Protein 5K12 (pdb70)

Foldseek 3Di:
DWFPDKDWDWDWDQAPVRDIDIKIKMKTWRDPVQPAAEEAEAEEQPDDRVVQRVQQCLQQLLCLLLVLRHHGMYMYINHDVVVGDVVVVLVVLLVVLVVCVVVQNWDLGHYAYEYDPRGAQVSVVSSLCSCCVPVNVPPLLSLLRYARHDVVSQYAPPLVCQLVLQLVLLVVLVVSQSRCSNVQVSSVSSVSSVVVHAPCPVPLVVVVVVVQVVLVVVCVVVCVPPPDDCPDPSNDDDDVVVCCSVVPDRNVVSSVSSSVSSNVSNVQLVVLCVPVVDDPPSPVSSSVSSVVSD/DWFPDKDWDWDWDQAPVRDIDIKIKMKTWRDPVQPAAEEAEAEEQPDDRVVQRVQQCLQQLLCLLLVLRHHGMYMYINHDVVVGDVVVVLVVLLVVLVVCVVVQNWDLGHYAYEYDPRGAQVSVVSSLCSCCVPVNVPPLLSLLRYARHDVVSQYAPPLVCQLVLQLVLLVVLVVSQSRCSNVQVSSVSSVSSVVVHAPCPVPLVVVVVVVQVVLVVVCVVVCVPPPDDCPDPSNDDDDVVVCCSVVPDRNVVSSVSSSVSSNVSNVQLVVLCVPVVDDPPSPVSSSVSSVVSD/DWFPDKDWDWDWDQAPVRDIDIKIKMKTWRDPVQPAAEEAEAEEQPDDRVVQRVQQCLQQLLCLLLVLRHHGMYMYINHDVVVGDVVVVLVVLLVVLVVCVVVQNWDLGHYAYEYDPRGAQVSVVSSLCSCCVPVNVPPLLSLLRYARHDVVSQYAPPLVCQLVLQLVLLVVLVVSQSRCSNVQVSSVSSVSSVVVHAPCPVPLVVVVVVVQVVLVVVCVVVCVPPPDDCPDPSNDDDDVVVCCSVVPDRNVVSSVSSSVSSNVSNVQLVVLCVPVVDDPPSPVSSSVSSVVSD/DWFPDKDWDWDWDQAPVRDIDIKIKMKTWRDPVQPAAEEAEAEEQPDDRVVQRVQQCLQQLLCLLLVLRHHGMYMYINHDVVVGDVVVVLVVLLVVLVVCVVVQNWDLGHYAYEYDPRGAQVSVVSSLCSCCVPVNVPPLLSLLRYARHDVVSQYAPPLVCQLVLQLVLLVVLVVSQSRCSNVQVSSVSSVSSVVVHAPCPVPLVVVVVVVQVVLVVVCVVVCVPPPDDCPDPSNDDDDVVVCCSVVPDRNVVSSVSSSVSSNVSNVQLVVLCVPVVDDPPSPVSSSVSSVVSD/DWFPDKDWDWDWDQAPVRDIDIKIKMKTWRDPVQPAAEEAEAEEQPDDRVVQRVQQCLQQLLCLLLVLRHHGMYMYINHDVVVGDVVVVLVVLLVVLVVCVVVQNWDLGHYAYEYDPRGAQVSVVSSLCSCCVPVNVPPLLSLLRYARHDVVSQYAPPLVCQLVLQLVLLVVLVVSQSRCSNVQVSSVSSVSSVVVHAPCPVPLVVVVVVVQVVLVVVCVVVCVPPPDDCPDPSNDDDDVVVCCSVVPDRNVVSSVSSSVSSNVSNVQLVVLCVPVVDDPPSPVSSSVSSVVSD/DWFPDKDWDWDWDQAPVRDIDIKIKMKTWRDPVQPAAEEAEAEEQPDDRVVQRVQQCLQQLLCLLLVLRHHGMYMYINHDVVVGDVVVVLVVLLVVLVVCVVVQNWDLGHYAYEYDPRGAQVSVVSSLCSCCVPVNVPPLLSLLRYARHDVVSQYAPPLVCQLVLQLVLLVVLVVSQSRCSNVQVSSVSSVSSVVVHAPCPVPLVVVVVVVQVVLVVVCVVVCVPPPDDCPDPSNDDDDVVVCCSVVPDRNVVSSVSSSVSSNVSNVQLVVLCVPVVDDPPSPVSSSVSSVVSD

Structure (mmCIF, N/CA/C/O backbone):
data_5K12
#
_entry.id   5K12
#
_cell.length_a   1
_cell.length_b   1
_cell.length_c   1
_cell.angle_alpha   90.00
_cell.angle_beta   90.00
_cell.angle_gamma   90.00
#
_symmetry.space_group_name_H-M   'P 1'
#
loop_
_entity.id
_entity.type
_entity.pdbx_description
1 polymer 'Glutamate dehydrogenase 1, mitochondrial'
2 water water
#
loop_
_atom_site.group_PDB
_atom_site.id
_atom_site.type_symbol
_atom_site.label_atom_id
_atom_site.label_alt_id
_atom_site.label_comp_id
_atom_site.label_asym_id
_atom_site.label_entity_id
_atom_site.label_seq_id
_atom_site.pdbx_PDB_ins_code
_atom_site.Cartn_x
_atom_site.Cartn_y
_atom_site.Cartn_z
_atom_site.occupancy
_atom_site.B_iso_or_equiv
_atom_site.auth_seq_id
_atom_site.auth_comp_id
_atom_site.auth_asym_id
_atom_site.auth_atom_id
_atom_site.pdbx_PDB_model_num
ATOM 1 N N . LYS A 1 110 ? 78.089 104.312 62.381 1.00 2.00 53 LYS A N 1
ATOM 2 C CA . LYS A 1 110 ? 79.369 104.995 62.243 1.00 21.47 53 LYS A CA 1
ATOM 3 C C . LYS A 1 110 ? 80.455 104.545 63.250 1.00 36.76 53 LYS A C 1
ATOM 4 O O . LYS A 1 110 ? 81.622 104.446 62.874 1.00 19.95 53 LYS A O 1
ATOM 10 N N . PRO A 1 111 ? 80.103 104.288 64.530 1.00 45.81 54 PRO A N 1
ATOM 11 C CA . PRO A 1 111 ? 81.102 103.702 65.437 1.00 46.06 54 PRO A CA 1
ATOM 12 C C . PRO A 1 111 ? 81.015 102.187 65.495 1.00 49.98 54 PRO A C 1
ATOM 13 O O . PRO A 1 111 ? 80.148 101.583 64.860 1.00 70.25 54 PRO A O 1
ATOM 17 N N . CYS A 1 112 ? 81.888 101.556 66.265 1.00 40.24 55 CYS A N 1
ATOM 18 C CA . CYS A 1 112 ? 81.921 100.104 66.323 1.00 27.50 55 CYS A CA 1
ATOM 19 C C . CYS A 1 112 ? 81.015 99.628 67.443 1.00 8.10 55 CYS A C 1
ATOM 20 O O . CYS A 1 112 ? 81.023 100.186 68.540 1.00 47.77 55 CYS A O 1
ATOM 23 N N . ASN A 1 113 ? 80.202 98.621 67.140 1.00 23.72 56 ASN A N 1
ATOM 24 C CA . ASN A 1 113 ? 79.310 98.057 68.141 1.00 30.18 56 ASN A CA 1
ATOM 25 C C . ASN A 1 113 ? 80.088 97.468 69.318 1.00 18.75 56 ASN A C 1
ATOM 26 O O . ASN A 1 113 ? 79.699 97.654 70.474 1.00 38.79 56 ASN A O 1
ATOM 31 N N . HIS A 1 114 ? 81.188 96.761 69.041 1.00 21.40 57 HIS A N 1
ATOM 32 C CA . HIS A 1 114 ? 81.941 96.023 70.048 1.00 27.66 57 HIS A CA 1
ATOM 33 C C . HIS A 1 114 ? 83.432 96.133 69.770 1.00 38.73 57 HIS A C 1
ATOM 34 O O . HIS A 1 114 ? 83.872 95.829 68.661 1.00 7.69 57 HIS A O 1
ATOM 41 N N . VAL A 1 115 ? 84.214 96.515 70.780 1.00 28.96 58 VAL A N 1
ATOM 42 C CA . VAL A 1 115 ? 85.672 96.502 70.693 1.00 25.89 58 VAL A CA 1
ATOM 43 C C . VAL A 1 115 ? 86.238 95.765 71.900 1.00 29.32 58 VAL A C 1
ATOM 44 O O . VAL A 1 115 ? 86.072 96.217 73.035 1.00 25.53 58 VAL A O 1
ATOM 48 N N . LEU A 1 116 ? 86.948 94.664 71.654 1.00 18.95 59 LEU A N 1
ATOM 49 C CA . LEU A 1 116 ? 87.515 93.831 72.708 1.00 34.50 59 LEU A CA 1
ATOM 50 C C . LEU A 1 116 ? 89.011 94.086 72.825 1.00 30.11 59 LEU A C 1
ATOM 51 O O . LEU A 1 116 ? 89.783 93.678 71.956 1.00 19.72 59 LEU A O 1
ATOM 56 N N . SER A 1 117 ? 89.426 94.725 73.912 1.00 4.92 60 SER A N 1
ATOM 57 C CA . SER A 1 117 ? 90.837 94.878 74.221 1.00 31.37 60 SER A CA 1
ATOM 58 C C . SER A 1 117 ? 91.295 93.744 75.126 1.00 32.91 60 SER A C 1
ATOM 59 O O . SER A 1 117 ? 90.580 93.347 76.044 1.00 9.14 60 SER A O 1
ATOM 62 N N . LEU A 1 118 ? 92.488 93.212 74.854 1.00 11.17 61 LEU A N 1
ATOM 63 C CA . LEU A 1 118 ? 92.977 92.036 75.558 1.00 15.02 61 LEU A CA 1
ATOM 64 C C . LEU A 1 118 ? 94.411 92.209 76.022 1.00 5.23 61 LEU A C 1
ATOM 65 O O . LEU A 1 118 ? 95.176 92.987 75.456 1.00 41.59 61 LEU A O 1
ATOM 70 N N . SER A 1 119 ? 94.753 91.465 77.069 1.00 36.70 62 SER A N 1
ATOM 71 C CA . SER A 1 119 ? 96.125 91.230 77.487 1.00 47.99 62 SER A CA 1
ATOM 72 C C . SER A 1 119 ? 96.238 89.786 77.943 1.00 48.37 62 SER A C 1
ATOM 73 O O . SER A 1 119 ? 95.439 89.336 78.767 1.00 46.67 62 SER A O 1
ATOM 76 N N . PHE A 1 120 ? 97.213 89.056 77.401 1.00 27.69 63 PHE A N 1
ATOM 77 C CA . PHE A 1 120 ? 97.436 87.685 77.823 1.00 21.65 63 PHE A CA 1
ATOM 78 C C . PHE A 1 120 ? 98.921 87.354 77.925 1.00 31.47 63 PHE A C 1
ATOM 79 O O . PHE A 1 120 ? 99.721 87.790 77.088 1.00 61.88 63 PHE A O 1
ATOM 87 N N . PRO A 1 121 ? 99.313 86.592 78.941 1.00 3.75 64 PRO A N 1
ATOM 88 C CA . PRO A 1 121 ? 100.733 86.277 79.135 1.00 20.02 64 PRO A CA 1
ATOM 89 C C . PRO A 1 121 ? 101.210 85.136 78.246 1.00 12.10 64 PRO A C 1
ATOM 90 O O . PRO A 1 121 ? 100.483 84.178 77.977 1.00 6.85 64 PRO A O 1
ATOM 94 N N . ILE A 1 122 ? 102.460 85.233 77.808 1.00 26.06 65 ILE A N 1
ATOM 95 C CA . ILE A 1 122 ? 103.137 84.134 77.140 1.00 18.33 65 ILE A CA 1
ATOM 96 C C . ILE A 1 122 ? 104.499 83.934 77.777 1.00 47.07 65 ILE A C 1
ATOM 97 O O . ILE A 1 122 ? 105.146 84.882 78.231 1.00 47.35 65 ILE A O 1
ATOM 102 N N . ARG A 1 123 ? 104.946 82.687 77.766 1.00 47.30 66 ARG A N 1
ATOM 103 C CA . ARG A 1 123 ? 106.325 82.374 78.099 1.00 59.11 66 ARG A CA 1
ATOM 104 C C . ARG A 1 123 ? 107.187 82.585 76.869 1.00 55.75 66 ARG A C 1
ATOM 105 O O . ARG A 1 123 ? 107.025 81.876 75.873 1.00 44.73 66 ARG A O 1
ATOM 113 N N . ARG A 1 124 ? 108.118 83.533 76.940 1.00 53.92 67 ARG A N 1
ATOM 114 C CA . ARG A 1 124 ? 109.053 83.672 75.841 1.00 38.84 67 ARG A CA 1
ATOM 115 C C . ARG A 1 124 ? 109.949 82.445 75.751 1.00 34.72 67 ARG A C 1
ATOM 116 O O . ARG A 1 124 ? 110.098 81.660 76.693 1.00 28.59 67 ARG A O 1
ATOM 124 N N . ASP A 1 125 ? 110.549 82.297 74.582 1.00 38.89 68 ASP A N 1
ATOM 125 C CA . ASP A 1 125 ? 111.183 81.060 74.172 1.00 57.82 68 ASP A CA 1
ATOM 126 C C . ASP A 1 125 ? 112.498 80.821 74.902 1.00 55.73 68 ASP A C 1
ATOM 127 O O . ASP A 1 125 ? 113.006 79.697 74.899 1.00 44.63 68 ASP A O 1
ATOM 132 N N . ASP A 1 126 ? 113.074 81.867 75.488 1.00 75.26 69 ASP A N 1
ATOM 133 C CA . ASP A 1 126 ? 114.197 81.773 76.407 1.00 76.01 69 ASP A CA 1
ATOM 134 C C . ASP A 1 126 ? 113.764 81.791 77.872 1.00 66.03 69 ASP A C 1
ATOM 135 O O . ASP A 1 126 ? 114.614 81.931 78.758 1.00 77.74 69 ASP A O 1
ATOM 140 N N . GLY A 1 127 ? 112.464 81.724 78.139 1.00 58.19 70 GLY A N 1
ATOM 141 C CA . GLY A 1 127 ? 111.944 81.647 79.486 1.00 31.92 70 GLY A CA 1
ATOM 142 C C . GLY A 1 127 ? 111.389 82.947 80.012 1.00 38.08 70 GLY A C 1
ATOM 143 O O . GLY A 1 127 ? 110.777 82.954 81.086 1.00 28.58 70 GLY A O 1
ATOM 144 N N . SER A 1 128 ? 111.578 84.038 79.284 1.00 28.77 71 SER A N 1
ATOM 145 C CA . SER A 1 128 ? 111.111 85.340 79.724 1.00 54.38 71 SER A CA 1
ATOM 146 C C . SER A 1 128 ? 109.589 85.378 79.739 1.00 56.55 71 SER A C 1
ATOM 147 O O . SER A 1 128 ? 108.904 84.506 79.194 1.00 71.94 71 SER A O 1
ATOM 150 N N . TRP A 1 129 ? 109.061 86.375 80.431 1.00 45.96 72 TRP A N 1
ATOM 151 C CA . TRP A 1 129 ? 107.625 86.561 80.587 1.00 56.36 72 TRP A CA 1
ATOM 152 C C . TRP A 1 129 ? 107.175 87.801 79.836 1.00 69.00 72 TRP A C 1
ATOM 153 O O . TRP A 1 129 ? 107.791 88.866 79.955 1.00 87.64 72 TRP A O 1
ATOM 164 N N . GLU A 1 130 ? 106.097 87.668 79.081 1.00 52.30 73 GLU A N 1
ATOM 165 C CA . GLU A 1 130 ? 105.650 88.762 78.243 1.00 47.41 73 GLU A CA 1
ATOM 166 C C . GLU A 1 130 ? 104.135 88.819 78.219 1.00 31.91 73 GLU A C 1
ATOM 167 O O . GLU A 1 130 ? 103.466 87.791 78.124 1.00 43.10 73 GLU A O 1
ATOM 173 N N . VAL A 1 131 ? 103.611 90.031 78.362 1.00 27.52 74 VAL A N 1
ATOM 174 C CA . VAL A 1 131 ? 102.193 90.329 78.209 1.00 18.91 74 VAL A CA 1
ATOM 175 C C . VAL A 1 131 ? 101.959 90.822 76.789 1.00 46.63 74 VAL A C 1
ATOM 176 O O . VAL A 1 131 ? 102.622 91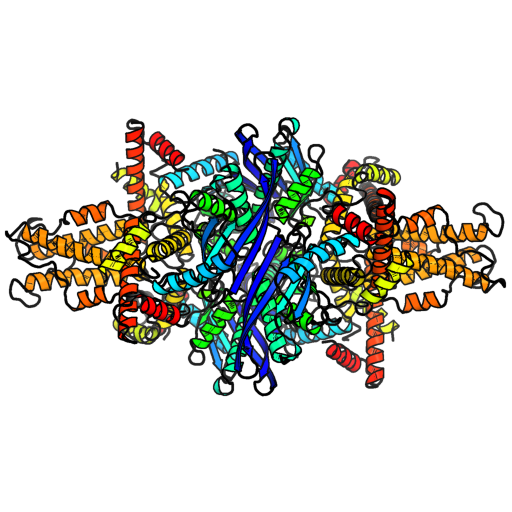.758 76.330 1.00 6.96 74 VAL A O 1
ATOM 180 N N . ILE A 1 132 ? 101.015 90.195 76.099 1.00 33.93 75 ILE A N 1
ATOM 181 C CA . ILE A 1 132 ? 100.688 90.499 74.713 1.00 21.73 75 ILE A CA 1
ATOM 182 C C . ILE A 1 132 ? 99.355 91.238 74.706 1.00 25.44 75 ILE A C 1
ATOM 183 O O . ILE A 1 132 ? 98.388 90.781 75.321 1.00 26.30 75 ILE A O 1
ATOM 188 N N . GLU A 1 133 ? 99.304 92.374 74.016 1.00 25.02 76 GLU A N 1
ATOM 189 C CA . GLU A 1 133 ? 98.117 93.217 73.960 1.00 45.00 76 GLU A CA 1
ATOM 190 C C . GLU A 1 133 ? 97.497 93.124 72.573 1.00 35.43 76 GLU A C 1
ATOM 191 O O . GLU A 1 133 ? 98.202 93.221 71.567 1.00 43.85 76 GLU A O 1
ATOM 197 N N . GLY A 1 134 ? 96.183 92.938 72.526 1.00 37.62 77 GLY A N 1
ATOM 198 C CA . GLY A 1 134 ? 95.494 92.714 71.273 1.00 48.74 77 GLY A CA 1
ATOM 199 C C . GLY A 1 134 ? 94.102 93.298 71.326 1.00 34.50 77 GLY A C 1
ATOM 200 O O . GLY A 1 134 ? 93.575 93.606 72.396 1.00 5.58 77 GLY A O 1
ATOM 201 N N . TYR A 1 135 ? 93.514 93.449 70.147 1.00 0.00 78 TYR A N 1
ATOM 202 C CA . TYR A 1 135 ? 92.249 94.140 69.964 1.00 0.00 78 TYR A CA 1
ATOM 203 C C . TYR A 1 135 ? 91.459 93.432 68.885 1.00 16.77 78 TYR A C 1
ATOM 204 O O . TYR A 1 135 ? 92.044 92.900 67.945 1.00 14.79 78 TYR A O 1
ATOM 213 N N . ARG A 1 136 ? 90.137 93.417 69.016 1.00 26.74 79 ARG A N 1
ATOM 214 C CA . ARG A 1 136 ? 89.296 93.172 67.855 1.00 15.05 79 ARG A CA 1
ATOM 215 C C . ARG A 1 136 ? 88.067 94.058 67.945 1.00 24.12 79 ARG A C 1
ATOM 216 O O . ARG A 1 136 ? 87.356 94.041 68.950 1.00 8.34 79 ARG A O 1
ATOM 224 N N . ALA A 1 137 ? 87.824 94.834 66.897 1.00 15.59 80 ALA A N 1
ATOM 225 C CA . ALA A 1 137 ? 86.632 95.658 66.790 1.00 12.91 80 ALA A CA 1
ATOM 226 C C . ALA A 1 137 ? 85.664 95.010 65.816 1.00 15.63 80 ALA A C 1
ATOM 227 O O . ALA A 1 137 ? 86.047 94.653 64.705 1.00 17.45 80 ALA A O 1
ATOM 229 N N . GLN A 1 138 ? 84.431 94.835 66.249 1.00 0.00 81 GLN A N 1
ATOM 230 C CA . GLN A 1 138 ? 83.325 94.492 65.372 1.00 0.00 81 GLN A CA 1
ATOM 231 C C . GLN A 1 138 ? 82.532 95.764 65.145 1.00 8.92 81 GLN A C 1
ATOM 232 O O . GLN A 1 138 ? 82.387 96.580 66.055 1.00 43.73 81 GLN A O 1
ATOM 238 N N . HIS A 1 139 ? 82.051 95.961 63.923 1.00 18.79 82 HIS A N 1
ATOM 239 C CA . HIS A 1 139 ? 81.443 97.231 63.559 1.00 11.22 82 HIS A CA 1
ATOM 240 C C . HIS A 1 139 ? 79.923 97.136 63.567 1.00 31.33 82 HIS A C 1
ATOM 241 O O . HIS A 1 139 ? 79.274 97.744 64.419 1.00 42.86 82 HIS A O 1
ATOM 248 N N . SER A 1 140 ? 79.333 96.439 62.615 1.00 21.78 83 SER A N 1
ATOM 249 C CA . SER A 1 140 ? 77.885 96.408 62.480 1.00 46.35 83 SER A CA 1
ATOM 250 C C . SER A 1 140 ? 77.431 94.989 62.761 1.00 25.92 83 SER A C 1
ATOM 251 O O . SER A 1 140 ? 77.702 94.077 61.976 1.00 36.98 83 SER A O 1
ATOM 254 N N . GLN A 1 141 ? 76.759 94.810 63.887 1.00 30.35 84 GLN A N 1
ATOM 255 C CA . GLN A 1 141 ? 76.142 93.553 64.261 1.00 31.83 84 GLN A CA 1
ATOM 256 C C . GLN A 1 141 ? 74.856 93.300 63.495 1.00 48.19 84 GLN A C 1
ATOM 257 O O . GLN A 1 141 ? 74.401 92.156 63.434 1.00 19.47 84 GLN A O 1
ATOM 263 N N . HIS A 1 142 ? 74.265 94.348 62.918 1.00 50.33 85 HIS A N 1
ATOM 264 C CA . HIS A 1 142 ? 73.152 94.171 61.994 1.00 21.94 85 HIS A CA 1
ATOM 265 C C . HIS A 1 142 ? 73.485 93.162 60.904 1.00 42.56 85 HIS A C 1
ATOM 266 O O . HIS A 1 142 ? 72.608 92.426 60.444 1.00 33.32 85 HIS A O 1
ATOM 273 N N . ARG A 1 143 ? 74.735 93.100 60.493 1.00 22.44 86 ARG A N 1
ATOM 274 C CA . ARG A 1 143 ? 75.189 92.120 59.522 1.00 22.93 86 ARG A CA 1
ATOM 275 C C . ARG A 1 143 ? 76.111 91.148 60.250 1.00 30.28 86 ARG A C 1
ATOM 276 O O . ARG A 1 143 ? 77.162 91.551 60.759 1.00 16.85 86 ARG A O 1
ATOM 284 N N . THR A 1 144 ? 75.700 89.884 60.332 1.00 48.13 87 THR A N 1
ATOM 285 C CA . THR A 1 144 ? 76.533 88.837 60.926 1.00 16.71 87 THR A CA 1
ATOM 286 C C . THR A 1 144 ? 76.761 87.719 59.914 1.00 20.75 87 THR A C 1
ATOM 287 O O . THR A 1 144 ? 75.896 87.444 59.103 1.00 79.67 87 THR A O 1
ATOM 291 N N . PRO A 1 145 ? 77.928 87.062 59.955 1.00 22.13 88 PRO A N 1
ATOM 292 C CA . PRO A 1 145 ? 79.063 87.317 60.836 1.00 15.93 88 PRO A CA 1
ATOM 293 C C . PRO A 1 145 ? 79.845 88.551 60.429 1.00 7.64 88 PRO A C 1
ATOM 294 O O . PRO A 1 145 ? 79.658 89.077 59.341 1.00 33.38 88 PRO A O 1
ATOM 298 N N . CYS A 1 146 ? 80.658 89.046 61.343 1.00 8.75 89 CYS A N 1
ATOM 299 C CA . CYS A 1 146 ? 81.632 90.059 60.999 1.00 8.20 89 CYS A CA 1
ATOM 300 C C . CYS A 1 146 ? 82.867 89.405 60.396 1.00 41.13 89 CYS A C 1
ATOM 301 O O . CYS A 1 146 ? 83.146 88.224 60.600 1.00 49.68 89 CYS A O 1
ATOM 304 N N . LYS A 1 147 ? 83.598 90.186 59.618 1.00 13.42 90 LYS A N 1
ATOM 305 C CA . LYS A 1 147 ? 84.664 89.644 58.801 1.00 12.74 90 LYS A CA 1
ATOM 306 C C . LYS A 1 147 ? 85.811 90.638 58.782 1.00 9.10 90 LYS A C 1
ATOM 307 O O . LYS A 1 147 ? 85.579 91.833 58.615 1.00 11.46 90 LYS A O 1
ATOM 313 N N . GLY A 1 148 ? 87.034 90.169 58.959 1.00 27.83 91 GLY A N 1
ATOM 314 C CA . GLY A 1 148 ? 88.160 91.080 58.886 1.00 42.33 91 GLY A CA 1
ATOM 315 C C . GLY A 1 148 ? 89.455 90.416 59.283 1.00 13.81 91 GLY A C 1
ATOM 316 O O . GLY A 1 148 ? 89.469 89.359 59.913 1.00 17.58 91 GLY A O 1
ATOM 317 N N . GLY A 1 149 ? 90.550 91.085 58.940 1.00 17.67 92 GLY A N 1
ATOM 318 C CA . GLY A 1 149 ? 91.867 90.512 59.112 1.00 23.12 92 GLY A CA 1
ATOM 319 C C . GLY A 1 149 ? 92.485 90.779 60.474 1.00 39.69 92 GLY A C 1
ATOM 320 O O . GLY A 1 149 ? 91.975 91.557 61.270 1.00 20.03 92 GLY A O 1
ATOM 321 N N . ILE A 1 150 ? 93.590 90.086 60.738 1.00 0.01 93 ILE A N 1
ATOM 322 C CA . ILE A 1 150 ? 94.389 90.284 61.943 1.00 21.58 93 ILE A CA 1
ATOM 323 C C . ILE A 1 150 ? 95.729 90.862 61.520 1.00 11.03 93 ILE A C 1
ATOM 324 O O . ILE A 1 150 ? 96.390 90.325 60.627 1.00 29.17 93 ILE A O 1
ATOM 329 N N . ARG A 1 151 ? 96.136 91.939 62.160 1.00 3.67 94 ARG A N 1
ATOM 330 C CA . ARG A 1 151 ? 97.436 92.529 61.904 1.00 12.39 94 ARG A CA 1
ATOM 331 C C . ARG A 1 151 ? 98.353 92.274 63.089 1.00 26.91 94 ARG A C 1
ATOM 332 O O . ARG A 1 151 ? 97.938 92.387 64.241 1.00 32.14 94 ARG A O 1
ATOM 340 N N . TYR A 1 152 ? 99.590 91.885 62.806 1.00 11.70 95 TYR A N 1
ATOM 341 C CA . TYR A 1 152 ? 100.641 91.853 63.815 1.00 4.18 95 TYR A CA 1
ATOM 342 C C . TYR A 1 152 ? 101.610 92.976 63.495 1.00 44.47 95 TYR A C 1
ATOM 343 O O . TYR A 1 152 ? 102.309 92.930 62.482 1.00 16.50 95 TYR A O 1
ATOM 352 N N . SER A 1 153 ? 101.635 93.987 64.348 1.00 48.08 96 SER A N 1
ATOM 353 C CA . SER A 1 153 ? 102.484 95.147 64.151 1.00 49.91 96 SER A CA 1
ATOM 354 C C . SER A 1 153 ? 102.653 95.806 65.506 1.00 50.55 96 SER A C 1
ATOM 355 O O . SER A 1 153 ? 101.832 95.620 66.399 1.00 57.28 96 SER A O 1
ATOM 358 N N . THR A 1 154 ? 103.724 96.580 65.661 1.00 60.88 97 THR A N 1
ATOM 359 C CA . THR A 1 154 ? 103.774 97.426 66.843 1.00 51.03 97 THR A CA 1
ATOM 360 C C . THR A 1 154 ? 102.835 98.608 66.702 1.00 41.39 97 THR A C 1
ATOM 361 O O . THR A 1 154 ? 102.362 99.138 67.711 1.00 42.60 97 THR A O 1
ATOM 365 N N . ASP A 1 155 ? 102.535 99.005 65.467 1.00 50.03 98 ASP A N 1
ATOM 366 C CA . ASP A 1 155 ? 101.721 100.170 65.173 1.00 55.52 98 ASP A CA 1
ATOM 367 C C . ASP A 1 155 ? 100.242 99.963 65.467 1.00 67.10 98 ASP A C 1
ATOM 368 O O . ASP A 1 155 ? 99.490 100.940 65.451 1.00 83.60 98 ASP A O 1
ATOM 373 N N . VAL A 1 156 ? 99.802 98.742 65.763 1.00 48.70 99 VAL A N 1
ATOM 374 C CA . VAL A 1 156 ? 98.371 98.505 65.930 1.00 36.15 99 VAL A CA 1
ATOM 375 C C . VAL A 1 156 ? 97.880 99.198 67.193 1.00 40.37 99 VAL A C 1
ATOM 376 O O . VAL A 1 156 ? 98.410 98.991 68.289 1.00 47.17 99 VAL A O 1
ATOM 380 N N . SER A 1 157 ? 96.861 100.028 67.037 1.00 50.17 100 SER A N 1
ATOM 381 C CA . SER A 1 157 ? 96.182 100.701 68.125 1.00 51.10 100 SER A CA 1
ATOM 382 C C . SER A 1 157 ? 94.694 100.411 68.024 1.00 43.93 100 SER A C 1
ATOM 383 O O . SER A 1 157 ? 94.207 99.908 67.012 1.00 34.96 100 SER A O 1
ATOM 386 N N . VAL A 1 158 ? 93.979 100.723 69.104 1.00 54.01 101 VAL A N 1
ATOM 387 C CA . VAL A 1 158 ? 92.550 100.446 69.166 1.00 34.74 101 VAL A CA 1
ATOM 388 C C . VAL A 1 158 ? 91.815 101.239 68.101 1.00 52.48 101 VAL A C 1
ATOM 389 O O . VAL A 1 158 ? 90.901 100.732 67.446 1.00 39.55 101 VAL A O 1
ATOM 393 N N . ASP A 1 159 ? 92.191 102.507 67.927 1.00 62.85 102 ASP A N 1
ATOM 394 C CA . ASP A 1 159 ? 91.507 103.367 66.968 1.00 55.22 102 ASP A CA 1
ATOM 395 C C . ASP A 1 159 ? 91.808 102.958 65.533 1.00 42.60 102 ASP A C 1
ATOM 396 O O . ASP A 1 159 ? 90.993 103.199 64.640 1.00 53.90 102 ASP A O 1
ATOM 401 N N . GLU A 1 160 ? 92.969 102.349 65.294 1.00 45.06 103 GLU A N 1
ATOM 402 C CA . GLU A 1 160 ? 93.272 101.803 63.976 1.00 48.44 103 GLU A CA 1
ATOM 403 C C . GLU A 1 160 ? 92.328 100.658 63.624 1.00 54.33 103 GLU A C 1
ATOM 404 O O . GLU A 1 160 ? 91.689 100.674 62.570 1.00 82.69 103 GLU A O 1
ATOM 410 N N . VAL A 1 161 ? 92.213 99.655 64.503 1.00 18.67 104 VAL A N 1
ATOM 411 C CA . VAL A 1 161 ? 91.344 98.524 64.194 1.00 33.81 104 VAL A CA 1
ATOM 412 C C . VAL A 1 161 ? 89.894 98.977 64.101 1.00 40.16 104 VAL A C 1
ATOM 413 O O . VAL A 1 161 ? 89.122 98.455 63.295 1.00 46.21 104 VAL A O 1
ATOM 417 N N . LYS A 1 162 ? 89.506 99.958 64.916 1.00 11.13 105 LYS A N 1
ATOM 418 C CA . LYS A 1 162 ? 88.173 100.536 64.809 1.00 34.37 105 LYS A CA 1
ATOM 419 C C . LYS A 1 162 ? 87.969 101.207 63.460 1.00 12.15 105 LYS A C 1
ATOM 420 O O . LYS A 1 162 ? 86.927 101.031 62.824 1.00 41.99 105 LYS A O 1
ATOM 426 N N . ALA A 1 163 ? 88.954 101.982 63.009 1.00 31.44 106 ALA A N 1
ATOM 427 C CA . ALA A 1 163 ? 88.863 102.616 61.701 1.00 37.27 106 ALA A CA 1
ATOM 428 C C . ALA A 1 163 ? 88.768 101.576 60.591 1.00 40.87 106 ALA A C 1
ATOM 429 O O . ALA A 1 163 ? 88.002 101.741 59.638 1.00 28.52 106 ALA A O 1
ATOM 431 N N . LEU A 1 164 ? 89.537 100.494 60.699 1.00 22.04 107 LEU A N 1
ATOM 432 C CA . LEU A 1 164 ? 89.556 99.504 59.637 1.00 25.43 107 LEU A CA 1
ATOM 433 C C . LEU A 1 164 ? 88.362 98.571 59.675 1.00 33.22 107 LEU A C 1
ATOM 434 O O . LEU A 1 164 ? 88.059 97.952 58.655 1.00 46.85 107 LEU A O 1
ATOM 439 N N . ALA A 1 165 ? 87.683 98.452 60.818 1.00 24.93 108 ALA A N 1
ATOM 440 C CA . ALA A 1 165 ? 86.467 97.650 60.879 1.00 42.99 108 ALA A CA 1
ATOM 441 C C . ALA A 1 165 ? 85.277 98.391 60.286 1.00 29.43 108 ALA A C 1
ATOM 442 O O . ALA A 1 165 ? 84.360 97.760 59.753 1.00 12.16 108 ALA A O 1
ATOM 444 N N . SER A 1 166 ? 85.263 99.718 60.388 1.00 24.32 109 SER A N 1
ATOM 445 C CA . SER A 1 166 ? 84.233 100.500 59.717 1.00 37.54 109 SER A CA 1
ATOM 446 C C . SER A 1 166 ? 84.384 100.393 58.210 1.00 37.70 109 SER A C 1
ATOM 447 O O . SER A 1 166 ? 83.410 100.159 57.492 1.00 25.07 109 SER A O 1
ATOM 450 N N . LEU A 1 167 ? 85.614 100.552 57.723 1.00 5.92 110 LEU A N 1
ATOM 451 C CA . LEU A 1 167 ? 85.883 100.500 56.296 1.00 13.45 110 LEU A CA 1
ATOM 452 C C . LEU A 1 167 ? 85.570 99.124 55.725 1.00 33.79 110 LEU A C 1
ATOM 453 O O . LEU A 1 167 ? 85.104 99.013 54.590 1.00 18.40 110 LEU A O 1
ATOM 458 N N . MET A 1 168 ? 85.805 98.071 56.501 1.00 31.94 111 MET A N 1
ATOM 459 C CA . MET A 1 168 ? 85.511 96.724 56.036 1.00 21.22 111 MET A CA 1
ATOM 460 C C . MET A 1 168 ? 84.013 96.518 55.864 1.00 18.41 111 MET A C 1
ATOM 461 O O . MET A 1 168 ? 83.583 95.844 54.923 1.00 17.97 111 MET A O 1
ATOM 466 N N . THR A 1 169 ? 83.204 97.088 56.760 1.00 20.22 112 THR A N 1
ATOM 467 C CA . THR A 1 169 ? 81.752 97.042 56.608 1.00 29.03 112 THR A CA 1
ATOM 468 C C . THR A 1 169 ? 81.323 97.652 55.285 1.00 25.50 112 THR A C 1
ATOM 469 O O . THR A 1 169 ? 80.519 97.075 54.547 1.00 38.14 112 THR A O 1
ATOM 473 N N . TYR A 1 170 ? 81.842 98.831 54.980 1.00 2.06 113 TYR A N 1
ATOM 474 C CA . TYR A 1 170 ? 81.450 99.521 53.766 1.00 9.58 113 TYR A CA 1
ATOM 475 C C . TYR A 1 170 ? 82.012 98.836 52.528 1.00 21.09 113 TYR A C 1
ATOM 476 O O . TYR A 1 170 ? 81.362 98.837 51.481 1.00 7.00 113 TYR A O 1
ATOM 485 N N . LYS A 1 171 ? 83.174 98.192 52.645 1.00 32.79 114 LYS A N 1
ATOM 486 C CA . LYS A 1 171 ? 83.715 97.431 51.526 1.00 37.86 114 LYS A CA 1
ATOM 487 C C . LYS A 1 171 ? 82.913 96.161 51.267 1.00 33.97 114 LYS A C 1
ATOM 488 O O . LYS A 1 171 ? 82.693 95.792 50.110 1.00 20.78 114 LYS A O 1
ATOM 494 N N . CYS A 1 172 ? 82.474 95.471 52.323 1.00 57.03 115 CYS A N 1
ATOM 495 C CA . CYS A 1 172 ? 81.629 94.299 52.113 1.00 52.64 115 CYS A CA 1
ATOM 496 C C . CYS A 1 172 ? 80.283 94.675 51.511 1.00 37.63 115 CYS A C 1
ATOM 497 O O . CYS A 1 172 ? 79.710 93.897 50.748 1.00 43.46 115 CYS A O 1
ATOM 500 N N . ALA A 1 173 ? 79.770 95.857 51.831 1.00 31.76 116 ALA A N 1
ATOM 501 C CA . ALA A 1 173 ? 78.478 96.271 51.303 1.00 23.55 116 ALA A CA 1
ATOM 502 C C . ALA A 1 173 ? 78.567 96.640 49.826 1.00 28.40 116 ALA A C 1
ATOM 503 O O . ALA A 1 173 ? 77.621 96.403 49.072 1.00 33.94 116 ALA A O 1
ATOM 505 N N . VAL A 1 174 ? 79.688 97.223 49.398 1.00 24.89 117 VAL A N 1
ATOM 506 C CA . VAL A 1 174 ? 79.901 97.498 47.978 1.00 30.92 117 VAL A CA 1
ATOM 507 C C . VAL A 1 174 ? 79.650 96.251 47.139 1.00 32.61 117 VAL A C 1
ATOM 508 O O . VAL A 1 174 ? 78.853 96.267 46.197 1.00 42.49 117 VAL A O 1
ATOM 512 N N . VAL A 1 175 ? 80.316 95.154 47.471 1.00 1.45 118 VAL A N 1
ATOM 513 C CA . VAL A 1 175 ? 80.311 93.976 46.617 1.00 13.99 118 VAL A CA 1
ATOM 514 C C . VAL A 1 175 ? 79.220 92.996 47.019 1.00 22.67 118 VAL A C 1
ATOM 515 O O . VAL A 1 175 ? 79.187 91.862 46.533 1.00 23.22 118 VAL A O 1
ATOM 519 N N . ASP A 1 176 ? 78.340 93.416 47.921 1.00 18.17 119 ASP A N 1
ATOM 520 C CA . ASP A 1 176 ? 77.227 92.589 48.379 1.00 24.42 119 ASP A CA 1
ATOM 521 C C . ASP A 1 176 ? 77.722 91.304 49.031 1.00 40.71 119 ASP A C 1
ATOM 522 O O . ASP A 1 176 ? 77.214 90.215 48.771 1.00 24.10 119 ASP A O 1
ATOM 527 N N . VAL A 1 177 ? 78.745 91.430 49.866 1.00 42.96 120 VAL A N 1
ATOM 528 C CA . VAL A 1 177 ? 79.193 90.344 50.730 1.00 19.39 120 VAL A CA 1
ATOM 529 C C . VAL A 1 177 ? 78.511 90.534 52.084 1.00 27.41 120 VAL A C 1
ATOM 530 O O . VAL A 1 177 ? 78.791 91.526 52.767 1.00 20.30 120 VAL A O 1
ATOM 534 N N . PRO A 1 178 ? 77.642 89.650 52.487 1.00 17.54 121 PRO A N 1
ATOM 535 C CA . PRO A 1 178 ? 76.778 89.898 53.651 1.00 3.08 121 PRO A CA 1
ATOM 536 C C . PRO A 1 178 ? 77.490 89.736 54.993 1.00 8.72 121 PRO A C 1
ATOM 537 O O . PRO A 1 178 ? 77.013 89.047 55.889 1.00 17.09 121 PRO A O 1
ATOM 541 N N . PHE A 1 179 ? 78.634 90.387 55.133 1.00 23.29 122 PHE A N 1
ATOM 542 C CA . PHE A 1 179 ? 79.421 90.370 56.355 1.00 28.39 122 PHE A CA 1
ATOM 543 C C . PHE A 1 179 ? 79.435 91.756 56.976 1.00 37.37 122 PHE A C 1
ATOM 544 O O . PHE A 1 179 ? 79.396 92.767 56.273 1.00 36.06 122 PHE A O 1
ATOM 552 N N . GLY A 1 180 ? 79.488 91.795 58.295 1.00 37.99 123 GLY A N 1
ATOM 553 C CA . GLY A 1 180 ? 79.852 93.015 58.964 1.00 0.00 123 GLY A CA 1
ATOM 554 C C . GLY A 1 180 ? 81.354 93.195 58.998 1.00 35.43 123 GLY A C 1
ATOM 555 O O . GLY A 1 180 ? 82.123 92.257 58.820 1.00 17.70 123 GLY A O 1
ATOM 556 N N . GLY A 1 181 ? 81.781 94.428 59.236 1.00 34.55 124 GLY A N 1
ATOM 557 C CA . GLY A 1 181 ? 83.192 94.700 59.339 1.00 40.19 124 GLY A CA 1
ATOM 558 C C . GLY A 1 181 ? 83.768 94.320 60.688 1.00 34.71 124 GLY A C 1
ATOM 559 O O . GLY A 1 181 ? 83.122 94.412 61.724 1.00 45.01 124 GLY A O 1
ATOM 560 N N . ALA A 1 182 ? 85.014 93.866 60.656 1.00 9.89 125 ALA A N 1
ATOM 561 C CA . ALA A 1 182 ? 85.769 93.583 61.863 1.00 30.62 125 ALA A CA 1
ATOM 562 C C . ALA A 1 182 ? 87.245 93.759 61.554 1.00 27.05 125 ALA A C 1
ATOM 563 O O . ALA A 1 182 ? 87.654 93.777 60.396 1.00 26.92 125 ALA A O 1
ATOM 565 N N . LYS A 1 183 ? 88.032 93.945 62.605 1.00 33.71 126 LYS A N 1
ATOM 566 C CA . LYS A 1 183 ? 89.471 94.042 62.442 1.00 20.13 126 LYS A CA 1
ATOM 567 C C . LYS A 1 183 ? 90.123 93.634 63.750 1.00 49.79 126 LYS A C 1
ATOM 568 O O . LYS A 1 183 ? 89.598 93.910 64.824 1.00 35.68 126 LYS A O 1
ATOM 574 N N . ALA A 1 184 ? 91.277 93.000 63.656 1.00 48.59 127 ALA A N 1
ATOM 575 C CA . ALA A 1 184 ? 92.051 92.678 64.837 1.00 28.75 127 ALA A CA 1
ATOM 576 C C . ALA A 1 184 ? 93.473 93.163 64.658 1.00 52.36 127 ALA A C 1
ATOM 577 O O . ALA A 1 184 ? 93.966 93.340 63.544 1.00 53.23 127 ALA A O 1
ATOM 579 N N . GLY A 1 185 ? 94.126 93.377 65.777 1.00 47.93 128 GLY A N 1
ATOM 580 C CA . GLY A 1 185 ? 95.556 93.592 65.765 1.00 2.02 128 GLY A CA 1
ATOM 581 C C . GLY A 1 185 ? 96.141 93.122 67.069 1.00 35.98 128 GLY A C 1
ATOM 582 O O . GLY A 1 185 ? 95.519 93.225 68.127 1.00 45.77 128 GLY A O 1
ATOM 583 N N . VAL A 1 186 ? 97.370 92.646 66.992 1.00 47.50 129 VAL A N 1
ATOM 584 C CA . VAL A 1 186 ? 98.101 92.124 68.130 1.00 3.27 129 VAL A CA 1
ATOM 585 C C . VAL A 1 186 ? 99.426 92.859 68.133 1.00 27.76 129 VAL A C 1
ATOM 586 O O . VAL A 1 186 ? 100.157 92.818 67.136 1.00 27.47 129 VAL A O 1
ATOM 590 N N . LYS A 1 187 ? 99.742 93.535 69.230 1.00 30.37 130 LYS A N 1
ATOM 591 C CA . LYS A 1 187 ? 100.845 94.482 69.184 1.00 28.17 130 LYS A CA 1
ATOM 592 C C . LYS A 1 187 ? 102.113 93.700 69.484 1.00 18.48 130 LYS A C 1
ATOM 593 O O . LYS A 1 187 ? 102.509 93.536 70.640 1.00 18.63 130 LYS A O 1
ATOM 599 N N . ILE A 1 188 ? 102.790 93.296 68.410 1.00 0.00 131 ILE A N 1
ATOM 600 C CA . ILE A 1 188 ? 104.034 92.540 68.471 1.00 6.65 131 ILE A CA 1
ATOM 601 C C . ILE A 1 188 ? 104.750 92.828 67.170 1.00 52.77 131 ILE A C 1
ATOM 602 O O . ILE A 1 188 ? 104.128 93.175 66.169 1.00 51.54 131 ILE A O 1
ATOM 607 N N . ASN A 1 189 ? 106.063 92.714 67.183 1.00 55.77 132 ASN A N 1
ATOM 608 C CA . ASN A 1 189 ? 106.804 92.765 65.940 1.00 43.22 132 ASN A CA 1
ATOM 609 C C . ASN A 1 189 ? 107.097 91.330 65.542 1.00 50.55 132 ASN A C 1
ATOM 610 O O . ASN A 1 189 ? 107.956 90.692 66.160 1.00 44.99 132 ASN A O 1
ATOM 615 N N . PRO A 1 190 ? 106.420 90.783 64.529 1.00 44.58 133 PRO A N 1
ATOM 616 C CA . PRO A 1 190 ? 106.506 89.337 64.274 1.00 48.51 133 PRO A CA 1
ATOM 617 C C . PRO A 1 190 ? 107.908 88.852 64.019 1.00 43.15 133 PRO A C 1
ATOM 618 O O . PRO A 1 190 ? 108.173 87.651 64.155 1.00 59.35 133 PRO A O 1
ATOM 622 N N . LYS A 1 191 ? 108.808 89.748 63.638 1.00 38.00 134 LYS A N 1
ATOM 623 C CA . LYS A 1 191 ? 110.181 89.394 63.331 1.00 59.81 134 LYS A CA 1
ATOM 624 C C . LYS A 1 191 ? 111.022 89.158 64.575 1.00 44.57 134 LYS A C 1
ATOM 625 O O . LYS A 1 191 ? 112.147 88.666 64.452 1.00 55.75 134 LYS A O 1
ATOM 631 N N . ASN A 1 192 ? 110.507 89.473 65.761 1.00 46.32 135 ASN A N 1
ATOM 632 C CA . ASN A 1 192 ? 111.217 89.250 67.012 1.00 47.25 135 ASN A CA 1
ATOM 633 C C . ASN A 1 192 ? 110.824 87.957 67.704 1.00 47.85 135 ASN A C 1
ATOM 634 O O . ASN A 1 192 ? 111.254 87.726 68.835 1.00 60.73 135 ASN A O 1
ATOM 639 N N . TYR A 1 193 ? 109.972 87.143 67.099 1.00 16.11 136 TYR A N 1
ATOM 640 C CA . TYR A 1 193 ? 109.456 85.958 67.760 1.00 35.52 136 TYR A CA 1
ATOM 641 C C . TYR A 1 193 ? 109.745 84.756 66.891 1.00 16.26 136 TYR A C 1
ATOM 642 O O . TYR A 1 193 ? 109.559 84.808 65.674 1.00 52.07 136 TYR A O 1
ATOM 651 N N . THR A 1 194 ? 110.183 83.675 67.517 1.00 18.87 137 THR A N 1
ATOM 652 C CA . THR A 1 194 ? 110.308 82.429 66.794 1.00 33.57 137 THR A CA 1
ATOM 653 C C . THR A 1 194 ? 108.922 81.907 66.445 1.00 43.87 137 THR A C 1
ATOM 654 O O . THR A 1 194 ? 107.915 82.306 67.030 1.00 37.48 137 THR A O 1
ATOM 658 N N . ASP A 1 195 ? 108.875 81.011 65.468 1.00 36.11 138 ASP A N 1
ATOM 659 C CA . ASP A 1 195 ? 107.592 80.477 65.047 1.00 40.63 138 ASP A CA 1
ATOM 660 C C . ASP A 1 195 ? 106.939 79.645 66.132 1.00 31.04 138 ASP A C 1
ATOM 661 O O . ASP A 1 195 ? 105.724 79.436 66.089 1.00 21.07 138 ASP A O 1
ATOM 666 N N . ASN A 1 196 ? 107.730 79.161 67.088 1.00 31.79 139 ASN A N 1
ATOM 667 C CA . ASN A 1 196 ? 107.207 78.485 68.266 1.00 23.73 139 ASN A CA 1
ATOM 668 C C . ASN A 1 196 ? 106.194 79.350 68.993 1.00 33.35 139 ASN A C 1
ATOM 669 O O . ASN A 1 196 ? 105.047 78.947 69.217 1.00 21.15 139 ASN A O 1
ATOM 674 N N . GLU A 1 197 ? 106.622 80.546 69.391 1.00 37.37 140 GLU A N 1
ATOM 675 C CA . GLU A 1 197 ? 105.810 81.395 70.249 1.00 13.63 140 GLU A CA 1
ATOM 676 C C . GLU A 1 197 ? 104.714 82.086 69.449 1.00 37.12 140 GLU A C 1
ATOM 677 O O . GLU A 1 197 ? 103.615 82.320 69.963 1.00 50.78 140 GLU A O 1
ATOM 683 N N . LEU A 1 198 ? 105.010 82.421 68.194 1.00 23.55 141 LEU A N 1
ATOM 684 C CA . LEU A 1 198 ? 103.988 82.899 67.276 1.00 19.90 141 LEU A CA 1
ATOM 685 C C . LEU A 1 198 ? 102.829 81.929 67.159 1.00 45.36 141 LEU A C 1
ATOM 686 O O . LEU A 1 198 ? 101.703 82.346 66.885 1.00 41.87 141 LEU A O 1
ATOM 691 N N . GLU A 1 199 ? 103.080 80.635 67.335 1.00 27.77 142 GLU A N 1
ATOM 692 C CA . GLU A 1 199 ? 101.973 79.699 67.460 1.00 32.75 142 GLU A CA 1
ATOM 693 C C . GLU A 1 199 ? 101.220 79.931 68.760 1.00 33.44 142 GLU A C 1
ATOM 694 O O . GLU A 1 199 ? 99.989 80.004 68.760 1.00 4.72 142 GLU A O 1
ATOM 700 N N . LYS A 1 200 ? 101.946 80.104 69.869 1.00 21.48 143 LYS A N 1
ATOM 701 C CA . LYS A 1 200 ? 101.303 80.301 71.165 1.00 36.47 143 LYS A CA 1
ATOM 702 C C . LYS A 1 200 ? 100.548 81.625 71.225 1.00 24.10 143 LYS A C 1
ATOM 703 O O . LYS A 1 200 ? 99.425 81.675 71.731 1.00 21.37 143 LYS A O 1
ATOM 709 N N . ILE A 1 201 ? 101.153 82.708 70.736 1.00 16.84 144 ILE A N 1
ATOM 710 C CA . ILE A 1 201 ? 100.472 84.000 70.696 1.00 31.15 144 ILE A CA 1
ATOM 711 C C . ILE A 1 201 ? 99.191 83.904 69.881 1.00 35.17 144 ILE A C 1
ATOM 712 O O . ILE A 1 201 ? 98.163 84.478 70.246 1.00 48.68 144 ILE A O 1
ATOM 717 N N . THR A 1 202 ? 99.260 83.227 68.745 1.00 14.30 145 THR A N 1
ATOM 718 C CA . THR A 1 202 ? 98.103 83.113 67.876 1.00 35.10 145 THR A CA 1
ATOM 719 C C . THR A 1 202 ? 97.046 82.238 68.515 1.00 24.61 145 THR A C 1
ATOM 720 O O . THR A 1 202 ? 95.883 82.616 68.615 1.00 40.83 145 THR A O 1
ATOM 724 N N . ARG A 1 203 ? 97.471 81.065 68.958 1.00 9.06 146 ARG A N 1
ATOM 725 C CA . ARG A 1 203 ? 96.580 80.119 69.595 1.00 17.90 146 ARG A CA 1
ATOM 726 C C . ARG A 1 203 ? 95.863 80.696 70.807 1.00 19.05 146 ARG A C 1
ATOM 727 O O . ARG A 1 203 ? 94.655 80.539 70.936 1.00 27.90 146 ARG A O 1
ATOM 735 N N . ARG A 1 204 ? 96.591 81.359 71.700 1.00 27.54 147 ARG A N 1
ATOM 736 C CA . ARG A 1 204 ? 95.938 81.908 72.882 1.00 11.57 147 ARG A CA 1
ATOM 737 C C . ARG A 1 204 ? 95.039 83.084 72.541 1.00 30.21 147 ARG A C 1
ATOM 738 O O . ARG A 1 204 ? 93.978 83.250 73.145 1.00 12.91 147 ARG A O 1
ATOM 746 N N . PHE A 1 205 ? 95.452 83.913 71.586 1.00 26.86 148 PHE A N 1
ATOM 747 C CA . PHE A 1 205 ? 94.622 85.032 71.156 1.00 21.82 148 PHE A CA 1
ATOM 748 C C . PHE A 1 205 ? 93.312 84.546 70.550 1.00 37.26 148 PHE A C 1
ATOM 749 O O . PHE A 1 205 ? 92.256 85.135 70.786 1.00 23.27 148 PHE A O 1
ATOM 757 N N . THR A 1 206 ? 93.359 83.460 69.783 1.00 15.07 149 THR A N 1
ATOM 758 C CA . THR A 1 206 ? 92.134 82.846 69.287 1.00 25.51 149 THR A CA 1
ATOM 759 C C . THR A 1 206 ? 91.250 82.423 70.446 1.00 24.74 149 THR A C 1
ATOM 760 O O . THR A 1 206 ? 90.034 82.626 70.433 1.00 30.48 149 THR A O 1
ATOM 764 N N . MET A 1 207 ? 91.870 81.832 71.460 1.00 0.00 150 MET A N 1
ATOM 765 C CA . MET A 1 207 ? 91.168 81.306 72.615 1.00 9.58 150 MET A CA 1
ATOM 766 C C . MET A 1 207 ? 90.476 82.411 73.407 1.00 16.33 150 MET A C 1
ATOM 767 O O . MET A 1 207 ? 89.367 82.217 73.909 1.00 16.55 150 MET A O 1
ATOM 772 N N . GLU A 1 208 ? 91.110 83.579 73.534 1.00 22.02 151 GLU A N 1
ATOM 773 C CA . GLU A 1 208 ? 90.512 84.636 74.345 1.00 6.80 151 GLU A CA 1
ATOM 774 C C . GLU A 1 208 ? 89.393 85.351 73.598 1.00 20.78 151 GLU A C 1
ATOM 775 O O . GLU A 1 208 ? 88.387 85.729 74.205 1.00 26.27 151 GLU A O 1
ATOM 781 N N . LEU A 1 209 ? 89.550 85.559 72.291 1.00 14.19 152 LEU A N 1
ATOM 782 C CA . LEU A 1 209 ? 88.452 86.003 71.437 1.00 27.57 152 LEU A CA 1
ATOM 783 C C . LEU A 1 209 ? 87.299 85.019 71.393 1.00 25.98 152 LEU A C 1
ATOM 784 O O . LEU A 1 209 ? 86.146 85.445 71.347 1.00 5.97 152 LEU A O 1
ATOM 789 N N . ALA A 1 210 ? 87.585 83.719 71.406 1.00 8.91 153 ALA A N 1
ATOM 790 C CA . ALA A 1 210 ? 86.535 82.719 71.288 1.00 14.52 153 ALA A CA 1
ATOM 791 C C . ALA A 1 210 ? 85.617 82.729 72.505 1.00 0.00 153 ALA A C 1
ATOM 792 O O . ALA A 1 210 ? 84.390 82.750 72.362 1.00 14.42 153 ALA A O 1
ATOM 794 N N . LYS A 1 211 ? 86.199 82.704 73.711 1.00 14.18 154 LYS A N 1
ATOM 795 C CA . LYS A 1 211 ? 85.411 82.785 74.936 1.00 25.75 154 LYS A CA 1
ATOM 796 C C . LYS A 1 211 ? 84.464 83.970 74.924 1.00 26.12 154 LYS A C 1
ATOM 797 O O . LYS A 1 211 ? 83.363 83.892 75.474 1.00 42.48 154 LYS A O 1
ATOM 803 N N . LYS A 1 212 ? 84.878 85.078 74.330 1.00 6.69 155 LYS A N 1
ATOM 804 C CA . LYS A 1 212 ? 84.090 86.292 74.364 1.00 11.08 155 LYS A CA 1
ATOM 805 C C . LYS A 1 212 ? 83.202 86.480 73.143 1.00 23.98 155 LYS A C 1
ATOM 806 O O . LYS A 1 212 ? 82.555 87.520 73.029 1.00 16.28 155 LYS A O 1
ATOM 812 N N . GLY A 1 213 ? 83.153 85.516 72.236 1.00 6.45 156 GLY A N 1
ATOM 813 C CA . GLY A 1 213 ? 82.318 85.652 71.063 1.00 7.47 156 GLY A CA 1
ATOM 814 C C . GLY A 1 213 ? 82.831 86.639 70.045 1.00 18.51 156 GLY A C 1
ATOM 815 O O . GLY A 1 213 ? 82.037 87.343 69.416 1.00 7.02 156 GLY A O 1
ATOM 816 N N . PHE A 1 214 ? 84.145 86.783 69.939 1.00 10.14 157 PHE A N 1
ATOM 817 C CA . PHE A 1 214 ? 84.792 87.551 68.887 1.00 5.38 157 PHE A CA 1
ATOM 818 C C . PHE A 1 214 ? 85.415 86.694 67.789 1.00 33.95 157 PHE A C 1
ATOM 819 O O . PHE A 1 214 ? 86.038 87.244 66.884 1.00 38.53 157 PHE A O 1
ATOM 827 N N . ILE A 1 215 ? 85.291 85.370 67.855 1.00 4.62 158 ILE A N 1
ATOM 828 C CA . ILE A 1 215 ? 85.626 84.498 66.728 1.00 19.94 158 ILE A CA 1
ATOM 829 C C . ILE A 1 215 ? 84.603 83.373 66.674 1.00 16.22 158 ILE A C 1
ATOM 830 O O . ILE A 1 215 ? 84.232 82.810 67.704 1.00 29.97 158 ILE A O 1
ATOM 835 N N . GLY A 1 216 ? 84.122 83.077 65.470 1.00 26.30 159 GLY A N 1
ATOM 836 C CA . GLY A 1 216 ? 83.264 81.951 65.207 1.00 55.68 159 GLY A CA 1
ATOM 837 C C . GLY A 1 216 ? 82.686 82.060 63.816 1.00 17.48 159 GLY A C 1
ATOM 838 O O . GLY A 1 216 ? 82.663 83.139 63.228 1.00 34.10 159 GLY A O 1
ATOM 839 N N . PRO A 1 217 ? 82.201 80.950 63.256 1.00 10.85 160 PRO A N 1
ATOM 840 C CA . PRO A 1 217 ? 81.701 80.994 61.871 1.00 25.48 160 PRO A CA 1
ATOM 841 C C . PRO A 1 217 ? 80.403 81.758 61.701 1.00 20.21 160 PRO A C 1
ATOM 842 O O . PRO A 1 217 ? 80.140 82.252 60.602 1.00 27.75 160 PRO A O 1
ATOM 846 N N . GLY A 1 218 ? 79.585 81.875 62.735 1.00 10.80 161 GLY A N 1
ATOM 847 C CA . GLY A 1 218 ? 78.384 82.674 62.633 1.00 17.87 161 GLY A CA 1
ATOM 848 C C . GLY A 1 218 ? 78.591 84.013 63.295 1.00 30.08 161 GLY A C 1
ATOM 849 O O . GLY A 1 218 ? 77.738 84.900 63.222 1.00 23.77 161 GLY A O 1
ATOM 850 N N . VAL A 1 219 ? 79.740 84.176 63.937 1.00 11.48 162 VAL A N 1
ATOM 851 C CA . VAL A 1 219 ? 80.038 85.365 64.722 1.00 10.64 162 VAL A CA 1
ATOM 852 C C . VAL A 1 219 ? 81.043 86.245 64.015 1.00 23.34 162 VAL A C 1
ATOM 853 O O . VAL A 1 219 ? 80.707 87.318 63.521 1.00 13.36 162 VAL A O 1
ATOM 857 N N . ASP A 1 220 ? 82.297 85.840 64.010 1.00 30.91 163 ASP A N 1
ATOM 858 C CA . ASP A 1 220 ? 83.324 86.695 63.464 1.00 10.69 163 ASP A CA 1
ATOM 859 C C . ASP A 1 220 ? 84.363 85.832 62.770 1.00 13.72 163 ASP A C 1
ATOM 860 O O . ASP A 1 220 ? 84.927 84.927 63.388 1.00 0.00 163 ASP A O 1
ATOM 865 N N . VAL A 1 221 ? 84.626 86.123 61.504 1.00 19.75 164 VAL A N 1
ATOM 866 C CA . VAL A 1 221 ? 85.498 85.277 60.697 1.00 0.00 164 VAL A CA 1
ATOM 867 C C . VAL A 1 221 ? 86.744 86.080 60.348 1.00 0.21 164 VAL A C 1
ATOM 868 O O . VAL A 1 221 ? 86.675 87.017 59.553 1.00 24.22 164 VAL A O 1
ATOM 872 N N . PRO A 1 222 ? 87.883 85.791 60.952 1.00 9.54 165 PRO A N 1
ATOM 873 C CA . PRO A 1 222 ? 89.090 86.557 60.655 1.00 15.22 165 PRO A CA 1
ATOM 874 C C . PRO A 1 222 ? 89.760 86.108 59.363 1.00 35.51 165 PRO A C 1
ATOM 875 O O . PRO A 1 222 ? 89.491 85.044 58.818 1.00 57.72 165 PRO A O 1
ATOM 879 N N . ALA A 1 223 ? 90.651 86.957 58.885 1.00 38.93 166 ALA A N 1
ATOM 880 C CA . ALA A 1 223 ? 91.402 86.759 57.659 1.00 25.03 166 ALA A CA 1
ATOM 881 C C . ALA A 1 223 ? 92.844 87.166 57.906 1.00 25.35 166 ALA A C 1
ATOM 882 O O . ALA A 1 223 ? 93.155 87.783 58.930 1.00 58.49 166 ALA A O 1
ATOM 884 N N . PRO A 1 224 ? 93.757 86.802 57.014 1.00 21.49 167 PRO A N 1
ATOM 885 C CA . PRO A 1 224 ? 95.143 87.247 57.161 1.00 21.90 167 PRO A CA 1
ATOM 886 C C . PRO A 1 224 ? 95.328 88.702 56.744 1.00 36.36 167 PRO A C 1
ATOM 887 O O . PRO A 1 224 ? 94.417 89.367 56.257 1.00 35.12 167 PRO A O 1
ATOM 891 N N . ASP A 1 225 ? 96.551 89.178 56.956 1.00 51.29 168 ASP A N 1
ATOM 892 C CA . ASP A 1 225 ? 97.041 90.473 56.502 1.00 57.66 168 ASP A CA 1
ATOM 893 C C . ASP A 1 225 ? 98.429 90.250 55.917 1.00 56.07 168 ASP A C 1
ATOM 894 O O . ASP A 1 225 ? 98.827 89.115 55.661 1.00 44.69 168 ASP A O 1
ATOM 899 N N . MET A 1 226 ? 99.159 91.330 55.633 1.00 50.10 169 MET A N 1
ATOM 900 C CA . MET A 1 226 ? 100.545 91.134 55.218 1.00 64.20 169 MET A CA 1
ATOM 901 C C . MET A 1 226 ? 101.360 90.499 56.332 1.00 60.81 169 MET A C 1
ATOM 902 O O . MET A 1 226 ? 102.182 89.613 56.079 1.00 77.38 169 MET A O 1
ATOM 907 N N . SER A 1 227 ? 101.131 90.929 57.568 1.00 45.53 170 SER A N 1
ATOM 908 C CA . SER A 1 227 ? 101.833 90.389 58.720 1.00 43.94 170 SER A CA 1
ATOM 909 C C . SER A 1 227 ? 101.382 88.989 59.093 1.00 48.48 170 SER A C 1
ATOM 910 O O . SER A 1 227 ? 102.102 88.298 59.818 1.00 30.45 170 SER A O 1
ATOM 913 N N . THR A 1 228 ? 100.214 88.560 58.625 1.00 39.35 171 THR A N 1
ATOM 914 C CA . THR A 1 228 ? 99.607 87.301 59.031 1.00 17.11 171 THR A CA 1
ATOM 915 C C . THR A 1 228 ? 99.454 86.402 57.811 1.00 31.54 171 THR A C 1
ATOM 916 O O . THR A 1 228 ? 99.040 86.853 56.746 1.00 60.38 171 THR A O 1
ATOM 920 N N . GLY A 1 229 ? 99.817 85.130 57.947 1.00 51.29 172 GLY A N 1
ATOM 921 C CA . GLY A 1 229 ? 99.802 84.209 56.838 1.00 64.17 172 GLY A CA 1
ATOM 922 C C . GLY A 1 229 ? 98.708 83.165 56.932 1.00 39.34 172 GLY A C 1
ATOM 923 O O . GLY A 1 229 ? 97.800 83.238 57.761 1.00 17.89 172 GLY A O 1
ATOM 924 N N . GLU A 1 230 ? 98.820 82.168 56.059 1.00 39.98 173 GLU A N 1
ATOM 925 C CA . GLU A 1 230 ? 97.940 81.012 56.098 1.00 28.85 173 GLU A CA 1
ATOM 926 C C . GLU A 1 230 ? 98.302 80.027 57.191 1.00 31.95 173 GLU A C 1
ATOM 927 O O . GLU A 1 230 ? 97.452 79.224 57.587 1.00 36.96 173 GLU A O 1
ATOM 933 N N . ARG A 1 231 ? 99.531 80.050 57.690 1.00 19.68 174 ARG A N 1
ATOM 934 C CA . ARG A 1 231 ? 99.833 79.155 58.795 1.00 48.61 174 ARG A CA 1
ATOM 935 C C . ARG A 1 231 ? 99.194 79.651 60.086 1.00 44.02 174 ARG A C 1
ATOM 936 O O . ARG A 1 231 ? 98.783 78.841 60.920 1.00 48.21 174 ARG A O 1
ATOM 944 N N . GLU A 1 232 ? 99.080 80.969 60.260 1.00 41.65 175 GLU A N 1
ATOM 945 C CA . GLU A 1 232 ? 98.328 81.498 61.393 1.00 25.75 175 GLU A CA 1
ATOM 946 C C . GLU A 1 232 ? 96.850 81.204 61.261 1.00 32.04 175 GLU A C 1
ATOM 947 O O . GLU A 1 232 ? 96.165 81.031 62.268 1.00 51.83 175 GLU A O 1
ATOM 953 N N . MET A 1 233 ? 96.346 81.126 60.035 1.00 28.03 176 MET A N 1
ATOM 954 C CA . MET A 1 233 ? 94.963 80.724 59.838 1.00 33.86 176 MET A CA 1
ATOM 955 C C . MET A 1 233 ? 94.751 79.273 60.244 1.00 29.98 176 MET A C 1
ATOM 956 O O . MET A 1 233 ? 93.722 78.938 60.834 1.00 25.99 176 MET A O 1
ATOM 961 N N . SER A 1 234 ? 95.720 78.397 59.957 1.00 15.11 177 SER A N 1
ATOM 962 C CA . SER A 1 234 ? 95.589 76.999 60.360 1.00 23.89 177 SER A CA 1
ATOM 963 C C . SER A 1 234 ? 95.559 76.861 61.875 1.00 19.90 177 SER A C 1
ATOM 964 O O . SER A 1 234 ? 94.787 76.065 62.418 1.00 11.76 177 SER A O 1
ATOM 967 N N . TRP A 1 235 ? 96.397 77.629 62.570 1.00 26.59 178 TRP A N 1
ATOM 968 C CA . TRP A 1 235 ? 96.433 77.606 64.029 1.00 29.53 178 TRP A CA 1
ATOM 969 C C . TRP A 1 235 ? 95.135 78.123 64.627 1.00 18.86 178 TRP A C 1
ATOM 970 O O . TRP A 1 235 ? 94.610 77.544 65.582 1.00 3.26 178 TRP A O 1
ATOM 981 N N . ILE A 1 236 ? 94.627 79.230 64.098 1.00 8.32 179 ILE A N 1
ATOM 982 C CA . ILE A 1 236 ? 93.340 79.756 64.534 1.00 8.74 179 ILE A CA 1
ATOM 983 C C . ILE A 1 236 ? 92.252 78.726 64.309 1.00 1.09 179 ILE A C 1
ATOM 984 O O . ILE A 1 236 ? 91.381 78.520 65.160 1.00 1.51 179 ILE A O 1
ATOM 989 N N . ALA A 1 237 ? 92.297 78.051 63.165 1.00 1.52 180 ALA A N 1
ATOM 990 C CA . ALA A 1 237 ? 91.272 77.080 62.826 1.00 19.28 180 ALA A CA 1
ATOM 991 C C . ALA A 1 237 ? 91.399 75.828 63.678 1.00 24.56 180 ALA A C 1
ATOM 992 O O . ALA A 1 237 ? 90.396 75.294 64.155 1.00 21.45 180 ALA A O 1
ATOM 994 N N . ASP A 1 238 ? 92.628 75.341 63.884 1.00 2.53 181 ASP A N 1
ATOM 995 C CA . ASP A 1 238 ? 92.804 74.162 64.724 1.00 32.11 181 ASP A CA 1
ATOM 996 C C . ASP A 1 238 ? 92.451 74.469 66.167 1.00 31.25 181 ASP A C 1
ATOM 997 O O . ASP A 1 238 ? 91.920 73.611 66.872 1.00 38.36 181 ASP A O 1
ATOM 1002 N N . THR A 1 239 ? 92.730 75.693 66.617 1.00 23.52 182 THR A N 1
ATOM 1003 C CA . THR A 1 239 ? 92.389 76.089 67.981 1.00 29.81 182 THR A CA 1
ATOM 1004 C C . THR A 1 239 ? 90.892 76.051 68.202 1.00 42.57 182 THR A C 1
ATOM 1005 O O . THR A 1 239 ? 90.409 75.474 69.178 1.00 30.64 182 THR A O 1
ATOM 1009 N N . TYR A 1 240 ? 90.148 76.706 67.317 1.00 39.42 183 TYR A N 1
ATOM 1010 C CA . TYR A 1 240 ? 88.706 76.765 67.449 1.00 47.44 183 TYR A CA 1
ATOM 1011 C C . TYR A 1 240 ? 88.113 75.372 67.327 1.00 33.61 183 TYR A C 1
ATOM 1012 O O . TYR A 1 240 ? 87.367 74.923 68.202 1.00 24.50 183 TYR A O 1
ATOM 1021 N N . ALA A 1 241 ? 88.468 74.659 66.257 1.00 31.03 184 ALA A N 1
ATOM 1022 C CA . ALA A 1 241 ? 87.997 73.297 66.048 1.00 21.71 184 ALA A CA 1
ATOM 1023 C C . ALA A 1 241 ? 88.325 72.364 67.205 1.00 23.01 184 ALA A C 1
ATOM 1024 O O . ALA A 1 241 ? 87.612 71.382 67.406 1.00 43.66 184 ALA A O 1
ATOM 1026 N N . SER A 1 242 ? 89.406 72.604 67.939 1.00 29.24 185 SER A N 1
ATOM 1027 C CA . SER A 1 242 ? 89.780 71.670 68.987 1.00 30.63 185 SER A CA 1
ATOM 1028 C C . SER A 1 242 ? 89.340 72.088 70.378 1.00 17.87 185 SER A C 1
ATOM 1029 O O . SER A 1 242 ? 89.534 71.317 71.318 1.00 15.80 185 SER A O 1
ATOM 1032 N N . THR A 1 243 ? 88.755 73.268 70.551 1.00 24.36 186 THR A N 1
ATOM 1033 C CA . THR A 1 243 ? 88.222 73.610 71.860 1.00 10.32 186 THR A CA 1
ATOM 1034 C C . THR A 1 243 ? 86.749 73.986 71.786 1.00 6.59 186 THR A C 1
ATOM 1035 O O . THR A 1 243 ? 85.874 73.156 72.048 1.00 0.00 186 THR A O 1
ATOM 1039 N N . ILE A 1 244 ? 86.470 75.219 71.374 1.00 24.57 187 ILE A N 1
ATOM 1040 C CA . ILE A 1 244 ? 85.121 75.777 71.348 1.00 11.19 187 ILE A CA 1
ATOM 1041 C C . ILE A 1 244 ? 84.266 75.021 70.339 1.00 27.92 187 ILE A C 1
ATOM 1042 O O . ILE A 1 244 ? 83.125 74.649 70.631 1.00 14.03 187 ILE A O 1
ATOM 1047 N N . GLY A 1 245 ? 84.826 74.776 69.152 1.00 5.80 188 GLY A N 1
ATOM 1048 C CA . GLY A 1 245 ? 84.088 74.270 68.012 1.00 16.13 188 GLY A CA 1
ATOM 1049 C C . GLY A 1 245 ? 84.221 72.808 67.638 1.00 22.20 188 GLY A C 1
ATOM 1050 O O . GLY A 1 245 ? 84.020 72.476 66.470 1.00 40.25 188 GLY A O 1
ATOM 1051 N N . HIS A 1 246 ? 84.567 71.924 68.580 1.00 19.42 189 HIS A N 1
ATOM 1052 C CA . HIS A 1 246 ? 84.705 70.505 68.255 1.00 43.63 189 HIS A CA 1
ATOM 1053 C C . HIS A 1 246 ? 83.421 69.913 67.681 1.00 32.62 189 HIS A C 1
ATOM 1054 O O . HIS A 1 246 ? 83.461 69.147 66.712 1.00 5.30 189 HIS A O 1
ATOM 1061 N N . TYR A 1 247 ? 82.280 70.209 68.290 1.00 38.16 190 TYR A N 1
ATOM 1062 C CA . TYR A 1 247 ? 81.022 69.654 67.814 1.00 22.35 190 TYR A CA 1
ATOM 1063 C C . TYR A 1 247 ? 80.343 70.518 66.764 1.00 34.77 190 TYR A C 1
ATOM 1064 O O . TYR A 1 247 ? 79.398 70.054 66.124 1.00 27.40 190 TYR A O 1
ATOM 1073 N N . ASP A 1 248 ? 80.802 71.749 66.569 1.00 15.19 191 ASP A N 1
ATOM 1074 C CA . ASP A 1 248 ? 80.236 72.610 65.541 1.00 37.19 191 ASP A CA 1
ATOM 1075 C C . ASP A 1 248 ? 80.562 72.050 64.163 1.00 34.89 191 ASP A C 1
ATOM 1076 O O . ASP A 1 248 ? 81.722 71.762 63.859 1.00 30.05 191 ASP A O 1
ATOM 1081 N N . ILE A 1 249 ? 79.537 71.887 63.326 1.00 30.27 192 ILE A N 1
ATOM 1082 C CA . ILE A 1 249 ? 79.782 71.378 61.985 1.00 16.28 192 ILE A CA 1
ATOM 1083 C C . ILE A 1 249 ? 80.444 72.433 61.108 1.00 10.44 192 ILE A C 1
ATOM 1084 O O . ILE A 1 249 ? 81.137 72.096 60.146 1.00 6.75 192 ILE A O 1
ATOM 1089 N N . ASN A 1 250 ? 80.260 73.704 61.441 1.00 0.00 193 ASN A N 1
ATOM 1090 C CA . ASN A 1 250 ? 80.768 74.838 60.689 1.00 0.00 193 ASN A CA 1
ATOM 1091 C C . ASN A 1 250 ? 82.093 75.352 61.212 1.00 3.14 193 ASN A C 1
ATOM 1092 O O . ASN A 1 250 ? 82.527 76.428 60.798 1.00 19.00 193 ASN A O 1
ATOM 1097 N N . ALA A 1 251 ? 82.719 74.630 62.141 1.00 12.12 194 ALA A N 1
ATOM 1098 C CA . ALA A 1 251 ? 83.936 75.112 62.784 1.00 6.59 194 ALA A CA 1
ATOM 1099 C C . ALA A 1 251 ? 85.036 75.444 61.788 1.00 8.63 194 ALA A C 1
ATOM 1100 O O . ALA A 1 251 ? 85.857 76.322 62.059 1.00 19.05 194 ALA A O 1
ATOM 1102 N N . HIS A 1 252 ? 85.085 74.774 60.639 1.00 0.00 195 HIS A N 1
ATOM 1103 C CA . HIS A 1 252 ? 86.161 75.106 59.713 1.00 21.79 195 HIS A CA 1
ATOM 1104 C C . HIS A 1 252 ? 85.836 76.315 58.850 1.00 45.02 195 HIS A C 1
ATOM 1105 O O . HIS A 1 252 ? 86.668 76.718 58.039 1.00 50.12 195 HIS A O 1
ATOM 1112 N N . ALA A 1 253 ? 84.662 76.905 59.027 1.00 38.21 196 ALA A N 1
ATOM 1113 C CA . ALA A 1 253 ? 84.354 78.223 58.506 1.00 27.44 196 ALA A CA 1
ATOM 1114 C C . ALA A 1 253 ? 84.714 79.332 59.487 1.00 52.26 196 ALA A C 1
ATOM 1115 O O . ALA A 1 253 ? 84.400 80.494 59.225 1.00 55.28 196 ALA A O 1
ATOM 1117 N N . CYS A 1 254 ? 85.352 79.002 60.613 1.00 43.20 197 CYS A N 1
ATOM 1118 C CA . CYS A 1 254 ? 85.653 80.016 61.621 1.00 20.99 197 CYS A CA 1
ATOM 1119 C C . CYS A 1 254 ? 86.649 81.050 61.122 1.00 27.87 197 CYS A C 1
ATOM 1120 O O . CYS A 1 254 ? 86.746 82.127 61.706 1.00 0.00 197 CYS A O 1
ATOM 1123 N N . VAL A 1 255 ? 87.396 80.742 60.066 1.00 1.09 198 VAL A N 1
ATOM 1124 C CA . VAL A 1 255 ? 88.431 81.626 59.558 1.00 11.47 198 VAL A CA 1
ATOM 1125 C C . VAL A 1 255 ? 88.577 81.355 58.068 1.00 0.33 198 VAL A C 1
ATOM 1126 O O . VAL A 1 255 ? 88.280 80.262 57.586 1.00 0.78 198 VAL A O 1
ATOM 1130 N N . THR A 1 256 ? 89.062 82.348 57.335 1.00 6.71 199 THR A N 1
ATOM 1131 C CA . THR A 1 256 ? 89.289 82.187 55.907 1.00 17.20 199 THR A CA 1
ATOM 1132 C C . THR A 1 256 ? 90.780 82.371 55.658 1.00 8.89 199 THR A C 1
ATOM 1133 O O . THR A 1 256 ? 91.524 82.724 56.571 1.00 16.92 199 THR A O 1
ATOM 1137 N N . GLY A 1 257 ? 91.218 82.127 54.431 1.00 37.09 200 GLY A N 1
ATOM 1138 C CA . GLY A 1 257 ? 92.621 82.267 54.094 1.00 31.24 200 GLY A CA 1
ATOM 1139 C C . GLY A 1 257 ? 93.419 81.058 54.530 1.00 40.51 200 GLY A C 1
ATOM 1140 O O . GLY A 1 257 ? 94.629 81.136 54.705 1.00 52.32 200 GLY A O 1
ATOM 1141 N N . LYS A 1 258 ? 92.735 79.935 54.707 1.00 25.16 201 LYS A N 1
ATOM 1142 C CA . LYS A 1 258 ? 93.387 78.700 55.114 1.00 18.14 201 LYS A CA 1
ATOM 1143 C C . LYS A 1 258 ? 94.030 78.015 53.921 1.00 0.00 201 LYS A C 1
ATOM 1144 O O . LYS A 1 258 ? 93.740 78.356 52.777 1.00 22.38 201 LYS A O 1
ATOM 1150 N N . PRO A 1 259 ? 94.930 77.001 54.222 1.00 5.18 202 PRO A N 1
ATOM 1151 C CA . PRO A 1 259 ? 95.508 76.340 53.041 1.00 15.68 202 PRO A CA 1
ATOM 1152 C C . PRO A 1 259 ? 94.535 75.300 52.495 1.00 7.79 202 PRO A C 1
ATOM 1153 O O . PRO A 1 259 ? 93.744 74.744 53.256 1.00 21.05 202 PRO A O 1
ATOM 1157 N N . ILE A 1 260 ? 94.596 75.047 51.193 1.00 16.06 203 ILE A N 1
ATOM 1158 C CA . ILE A 1 260 ? 93.708 74.085 50.540 1.00 9.85 203 ILE A CA 1
ATOM 1159 C C . ILE A 1 260 ? 93.487 72.780 51.307 1.00 20.49 203 ILE A C 1
ATOM 1160 O O . ILE A 1 260 ? 92.366 72.277 51.376 1.00 37.33 203 ILE A O 1
ATOM 1165 N N . SER A 1 261 ? 94.550 72.228 51.873 1.00 22.73 204 SER A N 1
ATOM 1166 C CA . SER A 1 261 ? 94.439 70.977 52.613 1.00 6.97 204 SER A CA 1
ATOM 1167 C C . SER A 1 261 ? 93.607 71.120 53.886 1.00 0.00 204 SER A C 1
ATOM 1168 O O . SER A 1 261 ? 93.047 70.144 54.383 1.00 0.00 204 SER A O 1
ATOM 1171 N N . GLN A 1 262 ? 93.528 72.339 54.405 1.00 0.00 205 GLN A N 1
ATOM 1172 C CA . GLN A 1 262 ? 92.784 72.623 55.624 1.00 0.00 205 GLN A CA 1
ATOM 1173 C C . GLN A 1 262 ? 91.407 73.215 55.364 1.00 15.80 205 GLN A C 1
ATOM 1174 O O . GLN A 1 262 ? 90.758 73.661 56.311 1.00 32.51 205 GLN A O 1
ATOM 1180 N N . GLY A 1 263 ? 90.955 73.255 54.117 1.00 25.76 206 GLY A N 1
ATOM 1181 C CA . GLY A 1 263 ? 89.730 73.936 53.764 1.00 16.84 206 GLY A CA 1
ATOM 1182 C C . GLY A 1 263 ? 89.884 75.253 53.034 1.00 17.94 206 GLY A C 1
ATOM 1183 O O . GLY A 1 263 ? 88.901 75.988 52.915 1.00 17.91 206 GLY A O 1
ATOM 1184 N N . GLY A 1 264 ? 91.074 75.569 52.533 1.00 34.36 207 GLY A N 1
ATOM 1185 C CA . GLY A 1 264 ? 91.270 76.757 51.737 1.00 38.94 207 GLY A CA 1
ATOM 1186 C C . GLY A 1 264 ? 90.571 76.658 50.399 1.00 39.42 207 GLY A C 1
ATOM 1187 O O . GLY A 1 264 ? 89.889 75.684 50.081 1.00 23.46 207 GLY A O 1
ATOM 1188 N N . ILE A 1 265 ? 90.744 77.700 49.588 1.00 22.95 208 ILE A N 1
ATOM 1189 C CA . ILE A 1 265 ? 90.031 77.784 48.322 1.00 34.11 208 ILE A CA 1
ATOM 1190 C C . ILE A 1 265 ? 91.008 78.119 47.204 1.00 21.02 208 ILE A C 1
ATOM 1191 O O . ILE A 1 265 ? 92.022 78.790 47.414 1.00 29.07 208 ILE A O 1
ATOM 1196 N N . HIS A 1 266 ? 90.701 77.624 46.008 1.00 27.22 209 HIS A N 1
ATOM 1197 C CA . HIS A 1 266 ? 91.558 77.832 44.850 1.00 33.09 209 HIS A CA 1
ATOM 1198 C C . HIS A 1 266 ? 91.228 79.166 44.198 1.00 38.68 209 HIS A C 1
ATOM 1199 O O . HIS A 1 266 ? 90.059 79.521 44.049 1.00 47.18 209 HIS A O 1
ATOM 1206 N N . GLY A 1 267 ? 92.257 79.893 43.794 1.00 47.06 210 GLY A N 1
ATOM 1207 C CA . GLY A 1 267 ? 92.080 81.222 43.272 1.00 46.04 210 GLY A CA 1
ATOM 1208 C C . GLY A 1 267 ? 92.146 82.310 44.307 1.00 56.75 210 GLY A C 1
ATOM 1209 O O . GLY A 1 267 ? 91.700 83.426 44.034 1.00 42.33 210 GLY A O 1
ATOM 1210 N N . ARG A 1 268 ? 92.661 82.014 45.494 1.00 42.36 211 ARG A N 1
ATOM 1211 C CA . ARG A 1 268 ? 92.821 83.021 46.528 1.00 29.11 211 ARG A CA 1
ATOM 1212 C C . ARG A 1 268 ? 94.082 83.849 46.334 1.00 27.64 211 ARG A C 1
ATOM 1213 O O . ARG A 1 268 ? 94.096 85.031 46.686 1.00 24.75 211 ARG A O 1
ATOM 1221 N N . ILE A 1 269 ? 95.142 83.263 45.771 1.00 28.50 212 ILE A N 1
ATOM 1222 C CA . ILE A 1 269 ? 96.380 84.013 45.574 1.00 31.39 212 ILE A CA 1
ATOM 1223 C C . ILE A 1 269 ? 96.152 85.170 44.610 1.00 41.94 212 ILE A C 1
ATOM 1224 O O . ILE A 1 269 ? 96.643 86.283 44.821 1.00 46.52 212 ILE A O 1
ATOM 1229 N N . SER A 1 270 ? 95.397 84.929 43.547 1.00 55.88 213 SER A N 1
ATOM 1230 C CA . SER A 1 270 ? 95.193 85.936 42.522 1.00 59.65 213 SER A CA 1
ATOM 1231 C C . SER A 1 270 ? 93.999 86.831 42.793 1.00 49.37 213 SER A C 1
ATOM 1232 O O . SER A 1 270 ? 93.810 87.804 42.061 1.00 57.77 213 SER A O 1
ATOM 1235 N N . ALA A 1 271 ? 93.222 86.544 43.839 1.00 37.46 214 ALA A N 1
ATOM 1236 C CA . ALA A 1 271 ? 91.905 87.147 44.019 1.00 32.58 214 ALA A CA 1
ATOM 1237 C C . ALA A 1 271 ? 91.952 88.671 43.970 1.00 28.33 214 ALA A C 1
ATOM 1238 O O . ALA A 1 271 ? 91.162 89.300 43.258 1.00 39.06 214 ALA A O 1
ATOM 1240 N N . THR A 1 272 ? 92.853 89.287 44.730 1.00 35.34 215 THR A N 1
ATOM 1241 C CA . THR A 1 272 ? 92.861 90.743 44.770 1.00 43.83 215 THR A CA 1
ATOM 1242 C C . THR A 1 272 ? 93.422 91.325 43.481 1.00 53.48 215 THR A C 1
ATOM 1243 O O . THR A 1 272 ? 92.844 92.256 42.914 1.00 47.99 215 THR A O 1
ATOM 1247 N N . GLY A 1 273 ? 94.535 90.780 42.992 1.00 30.41 216 GLY A N 1
ATOM 1248 C CA . GLY A 1 273 ? 95.052 91.216 41.709 1.00 53.75 216 GLY A CA 1
ATOM 1249 C C . GLY A 1 273 ? 94.059 91.001 40.584 1.00 35.12 216 GLY A C 1
ATOM 1250 O O . GLY A 1 273 ? 93.891 91.862 39.724 1.00 20.10 216 GLY A O 1
ATOM 1251 N N . ARG A 1 274 ? 93.378 89.853 40.591 1.00 25.89 217 ARG A N 1
ATOM 1252 C CA . ARG A 1 274 ? 92.365 89.564 39.584 1.00 29.79 217 ARG A CA 1
ATOM 1253 C C . ARG A 1 274 ? 91.146 90.471 39.707 1.00 27.70 217 ARG A C 1
ATOM 1254 O O . ARG A 1 274 ? 90.529 90.812 38.694 1.00 44.30 217 ARG A O 1
ATOM 1262 N N . GLY A 1 275 ? 90.782 90.870 40.925 1.00 35.80 218 GLY A N 1
ATOM 1263 C CA . GLY A 1 275 ? 89.635 91.747 41.089 1.00 40.42 218 GLY A CA 1
ATOM 1264 C C . GLY A 1 275 ? 89.928 93.179 40.681 1.00 54.54 218 GLY A C 1
ATOM 1265 O O . GLY A 1 275 ? 89.067 93.858 40.119 1.00 44.33 218 GLY A O 1
ATOM 1266 N N . VAL A 1 276 ? 91.134 93.664 40.989 1.00 42.97 219 VAL A N 1
ATOM 1267 C CA . VAL A 1 276 ? 91.585 94.952 40.469 1.00 35.24 219 VAL A CA 1
ATOM 1268 C C . VAL A 1 276 ? 91.398 94.997 38.961 1.00 41.20 219 VAL A C 1
ATOM 1269 O O . VAL A 1 276 ? 90.815 95.938 38.413 1.00 32.34 219 VAL A O 1
ATOM 1273 N N . PHE A 1 277 ? 91.847 93.944 38.278 1.00 20.29 220 PHE A N 1
ATOM 1274 C CA . PHE A 1 277 ? 91.683 93.837 36.834 1.00 29.03 220 PHE A CA 1
ATOM 1275 C C . PHE A 1 277 ? 90.217 93.892 36.411 1.00 30.67 220 PHE A C 1
ATOM 1276 O O . PHE A 1 277 ? 89.828 94.741 35.605 1.00 20.64 220 PHE A O 1
ATOM 1284 N N . HIS A 1 278 ? 89.390 92.976 36.926 1.00 34.33 221 HIS A N 1
ATOM 1285 C CA . HIS A 1 278 ? 87.988 92.958 36.525 1.00 30.44 221 HIS A CA 1
ATOM 1286 C C . HIS A 1 278 ? 87.260 94.231 36.932 1.00 33.96 221 HIS A C 1
ATOM 1287 O O . HIS A 1 278 ? 86.271 94.606 36.296 1.00 50.35 221 HIS A O 1
ATOM 1294 N N . GLY A 1 279 ? 87.731 94.908 37.975 1.00 32.56 222 GLY A N 1
ATOM 1295 C CA . GLY A 1 279 ? 87.088 96.142 38.376 1.00 25.99 222 GLY A CA 1
ATOM 1296 C C . GLY A 1 279 ? 87.315 97.243 37.366 1.00 44.28 222 GLY A C 1
ATOM 1297 O O . GLY A 1 279 ? 86.424 98.056 37.103 1.00 49.17 222 GLY A O 1
ATOM 1298 N N . ILE A 1 280 ? 88.502 97.266 36.767 1.00 50.52 223 ILE A N 1
ATOM 1299 C CA . ILE A 1 280 ? 88.844 98.310 35.815 1.00 63.30 223 ILE A CA 1
ATOM 1300 C C . ILE A 1 280 ? 88.212 98.031 34.461 1.00 59.86 223 ILE A C 1
ATOM 1301 O O . ILE A 1 280 ? 87.652 98.931 33.824 1.00 26.21 223 ILE A O 1
ATOM 1306 N N . GLU A 1 281 ? 88.296 96.787 34.000 1.00 53.61 224 GLU A N 1
ATOM 1307 C CA . GLU A 1 281 ? 87.720 96.385 32.725 1.00 44.11 224 GLU A CA 1
ATOM 1308 C C . GLU A 1 281 ? 86.235 96.722 32.664 1.00 42.83 224 GLU A C 1
ATOM 1309 O O . GLU A 1 281 ? 85.679 96.899 31.579 1.00 42.93 224 GLU A O 1
ATOM 1315 N N . ASN A 1 282 ? 85.583 96.816 33.824 1.00 35.24 225 ASN A N 1
ATOM 1316 C CA . ASN A 1 282 ? 84.210 97.303 33.849 1.00 28.76 225 ASN A CA 1
ATOM 1317 C C . ASN A 1 282 ? 84.129 98.785 33.528 1.00 57.00 225 ASN A C 1
ATOM 1318 O O . ASN A 1 282 ? 83.119 99.243 32.981 1.00 40.70 225 ASN A O 1
ATOM 1323 N N . PHE A 1 283 ? 85.166 99.546 33.856 1.00 63.58 226 PHE A N 1
ATOM 1324 C CA . PHE A 1 283 ? 85.143 100.987 33.654 1.00 51.10 226 PHE A CA 1
ATOM 1325 C C . PHE A 1 283 ? 85.870 101.410 32.382 1.00 57.74 226 PHE A C 1
ATOM 1326 O O . PHE A 1 283 ? 85.355 102.217 31.616 1.00 56.01 226 PHE A O 1
ATOM 1334 N N . ASP A 1 427 ? 89.512 102.616 45.864 1.00 28.54 370 ASP A N 1
ATOM 1335 C CA . ASP A 1 427 ? 90.107 101.588 46.705 1.00 44.76 370 ASP A CA 1
ATOM 1336 C C . ASP A 1 427 ? 89.044 100.706 47.342 1.00 47.45 370 ASP A C 1
ATOM 1337 O O . ASP A 1 427 ? 89.252 99.524 47.531 1.00 21.02 370 ASP A O 1
ATOM 1342 N N . LEU A 1 428 ? 87.894 101.297 47.660 1.00 20.70 371 LEU A N 1
ATOM 1343 C CA . LEU A 1 428 ? 86.843 100.574 48.353 1.00 11.07 371 LEU A CA 1
ATOM 1344 C C . LEU A 1 428 ? 86.205 99.521 47.467 1.00 20.30 371 LEU A C 1
ATOM 1345 O O . LEU A 1 428 ? 85.575 98.592 47.976 1.00 21.17 371 LEU A O 1
ATOM 1350 N N . TYR A 1 429 ? 86.348 99.669 46.156 1.00 7.77 372 TYR A N 1
ATOM 1351 C CA . TYR A 1 429 ? 85.787 98.778 45.157 1.00 38.39 372 TYR A CA 1
ATOM 1352 C C . TYR A 1 429 ? 86.837 97.830 44.591 1.00 20.07 372 TYR A C 1
ATOM 1353 O O . TYR A 1 429 ? 86.661 96.614 44.648 1.00 39.21 372 TYR A O 1
ATOM 1362 N N . LEU A 1 430 ? 87.905 98.367 44.001 1.00 10.85 373 LEU A N 1
ATOM 1363 C CA . LEU A 1 430 ? 88.936 97.538 43.381 1.00 25.45 373 LEU A CA 1
ATOM 1364 C C . LEU A 1 430 ? 89.566 96.562 44.362 1.00 55.63 373 LEU A C 1
ATOM 1365 O O . LEU A 1 430 ? 90.021 95.487 43.953 1.00 50.09 373 LEU A O 1
ATOM 1370 N N . ASN A 1 431 ? 89.612 96.909 45.645 1.00 44.03 374 ASN A N 1
ATOM 1371 C CA . ASN A 1 431 ? 90.280 96.085 46.642 1.00 45.46 374 ASN A CA 1
ATOM 1372 C C . ASN A 1 431 ? 89.399 94.984 47.194 1.00 40.20 374 ASN A C 1
ATOM 1373 O O . ASN A 1 431 ? 89.842 94.244 48.074 1.00 40.76 374 ASN A O 1
ATOM 1378 N N . ALA A 1 432 ? 88.174 94.852 46.712 1.00 33.53 375 ALA A N 1
ATOM 1379 C CA . ALA A 1 432 ? 87.208 93.957 47.319 1.00 29.20 375 ALA A CA 1
ATOM 1380 C C . ALA A 1 432 ? 87.248 92.551 46.733 1.00 18.83 375 ALA A C 1
ATOM 1381 O O . ALA A 1 432 ? 86.398 91.726 47.079 1.00 34.67 375 ALA A O 1
ATOM 1383 N N . GLY A 1 433 ? 88.215 92.261 45.860 1.00 31.78 376 GLY A N 1
ATOM 1384 C CA . GLY A 1 433 ? 88.337 90.919 45.317 1.00 45.04 376 GLY A CA 1
ATOM 1385 C C . GLY A 1 433 ? 88.763 89.894 46.348 1.00 38.52 376 GLY A C 1
ATOM 1386 O O . GLY A 1 433 ? 88.327 88.743 46.305 1.00 22.46 376 GLY A O 1
ATOM 1387 N N . GLY A 1 434 ? 89.625 90.292 47.282 1.00 33.83 377 GLY A N 1
ATOM 1388 C CA . GLY A 1 434 ? 89.980 89.399 48.371 1.00 34.04 377 GLY A CA 1
ATOM 1389 C C . GLY A 1 434 ? 88.838 89.196 49.346 1.00 28.59 377 GLY A C 1
ATOM 1390 O O . GLY A 1 434 ? 88.615 88.086 49.829 1.00 18.34 377 GLY A O 1
ATOM 1391 N N . VAL A 1 435 ? 88.111 90.270 49.658 1.00 0.00 378 VAL A N 1
ATOM 1392 C CA . VAL A 1 435 ? 86.905 90.162 50.471 1.00 16.05 378 VAL A CA 1
ATOM 1393 C C . VAL A 1 435 ? 85.895 89.233 49.813 1.00 22.13 378 VAL A C 1
ATOM 1394 O O . VAL A 1 435 ? 85.265 88.410 50.481 1.00 26.66 378 VAL A O 1
ATOM 1398 N N . THR A 1 436 ? 85.745 89.330 48.496 1.00 19.44 379 THR A N 1
ATOM 1399 C CA . THR A 1 436 ? 84.763 88.513 47.789 1.00 13.18 379 THR A CA 1
ATOM 1400 C C . THR A 1 436 ? 85.139 87.038 47.808 1.00 25.16 379 THR A C 1
ATOM 1401 O O . THR A 1 436 ? 84.284 86.178 48.026 1.00 21.68 379 THR A O 1
ATOM 1405 N N . VAL A 1 437 ? 86.412 86.728 47.576 1.00 18.16 380 VAL A N 1
ATOM 1406 C CA . VAL A 1 437 ? 86.839 85.335 47.545 1.00 11.18 380 VAL A CA 1
ATOM 1407 C C . VAL A 1 437 ? 86.884 84.743 48.947 1.00 40.26 380 VAL A C 1
ATOM 1408 O O . VAL A 1 437 ? 86.637 83.548 49.123 1.00 55.88 380 VAL A O 1
ATOM 1412 N N . SER A 1 438 ? 87.175 85.557 49.968 1.00 42.76 381 SER A N 1
ATOM 1413 C CA . SER A 1 438 ? 87.067 85.066 51.340 1.00 39.76 381 SER A CA 1
ATOM 1414 C C . SER A 1 438 ? 85.632 84.676 51.664 1.00 30.77 381 SER A C 1
ATOM 1415 O O . SER A 1 438 ? 85.392 83.714 52.395 1.00 19.99 381 SER A O 1
ATOM 1418 N N . TYR A 1 439 ? 84.667 85.433 51.143 1.00 36.48 382 TYR A N 1
ATOM 1419 C CA . TYR A 1 439 ? 83.268 85.048 51.268 1.00 7.28 382 TYR A CA 1
ATOM 1420 C C . TYR A 1 439 ? 83.005 83.724 50.571 1.00 23.35 382 TYR A C 1
ATOM 1421 O O . TYR A 1 439 ? 82.311 82.863 51.113 1.00 20.38 382 TYR A O 1
ATOM 1430 N N . PHE A 1 440 ? 83.575 83.533 49.381 1.00 3.43 383 PHE A N 1
ATOM 1431 C CA . PHE A 1 440 ? 83.421 82.261 48.686 1.00 24.24 383 PHE A CA 1
ATOM 1432 C C . PHE A 1 440 ? 84.062 81.127 49.469 1.00 22.26 383 PHE A C 1
ATOM 1433 O O . PHE A 1 440 ? 83.518 80.024 49.521 1.00 33.00 383 PHE A O 1
ATOM 1441 N N . GLU A 1 441 ? 85.218 81.380 50.089 1.00 0.99 384 GLU A N 1
ATOM 1442 C CA . GLU A 1 441 ? 85.847 80.366 50.931 1.00 26.06 384 GLU A CA 1
ATOM 1443 C C . GLU A 1 441 ? 84.972 80.012 52.122 1.00 19.25 384 GLU A C 1
ATOM 1444 O O . GLU A 1 441 ? 84.816 78.836 52.461 1.00 19.39 384 GLU A O 1
ATOM 1450 N N . TRP A 1 442 ? 84.415 81.019 52.781 1.00 0.00 385 TRP A N 1
ATOM 1451 C CA . TRP A 1 442 ? 83.521 80.781 53.902 1.00 2.69 385 TRP A CA 1
ATOM 1452 C C . TRP A 1 442 ? 82.312 79.962 53.472 1.00 35.54 385 TRP A C 1
ATOM 1453 O O . TRP A 1 442 ? 81.907 79.033 54.173 1.00 3.14 385 TRP A O 1
ATOM 1464 N N . LEU A 1 443 ? 81.744 80.279 52.308 1.00 3.40 386 LEU A N 1
ATOM 1465 C CA . LEU A 1 443 ? 80.644 79.495 51.754 1.00 5.95 386 LEU A CA 1
ATOM 1466 C C . LEU A 1 443 ? 81.065 78.068 51.455 1.00 11.84 386 LEU A C 1
ATOM 1467 O O . LEU A 1 443 ? 80.354 77.124 51.807 1.00 12.80 386 LEU A O 1
ATOM 1472 N N . LYS A 1 444 ? 82.206 77.894 50.788 1.00 0.00 387 LYS A N 1
ATOM 1473 C CA . LYS A 1 444 ? 82.742 76.562 50.538 1.00 0.00 387 LYS A CA 1
ATOM 1474 C C . LYS A 1 444 ? 82.839 75.744 51.817 1.00 0.00 387 LYS A C 1
ATOM 1475 O O . LYS A 1 444 ? 82.479 74.566 51.842 1.00 0.00 387 LYS A O 1
ATOM 1481 N N . ASN A 1 445 ? 83.372 76.341 52.877 1.00 36.03 388 ASN A N 1
ATOM 1482 C CA . ASN A 1 445 ? 83.472 75.632 54.143 1.00 23.80 388 ASN A CA 1
ATOM 1483 C C . ASN A 1 445 ? 82.095 75.289 54.683 1.00 11.97 388 ASN A C 1
ATOM 1484 O O . ASN A 1 445 ? 81.866 74.172 55.151 1.00 21.10 388 ASN A O 1
ATOM 1489 N N . LEU A 1 446 ? 81.159 76.232 54.611 1.00 2.36 389 LEU A N 1
ATOM 1490 C CA . LEU A 1 446 ? 79.797 75.940 55.027 1.00 9.61 389 LEU A CA 1
ATOM 1491 C C . LEU A 1 446 ? 79.149 74.891 54.138 1.00 20.39 389 LEU A C 1
ATOM 1492 O O . LEU A 1 446 ? 78.273 74.157 54.592 1.00 25.64 389 LEU A O 1
ATOM 1497 N N . ASN A 1 447 ? 79.554 74.809 52.876 1.00 3.02 390 ASN A N 1
ATOM 1498 C CA . ASN A 1 447 ? 78.987 73.814 51.978 1.00 2.18 390 ASN A CA 1
ATOM 1499 C C . ASN A 1 447 ? 79.561 72.432 52.206 1.00 20.29 390 ASN A C 1
ATOM 1500 O O . ASN A 1 447 ? 78.918 71.450 51.836 1.00 12.31 390 ASN A O 1
ATOM 1505 N N . HIS A 1 448 ? 80.766 72.342 52.764 1.00 5.00 391 HIS A N 1
ATOM 1506 C CA . HIS A 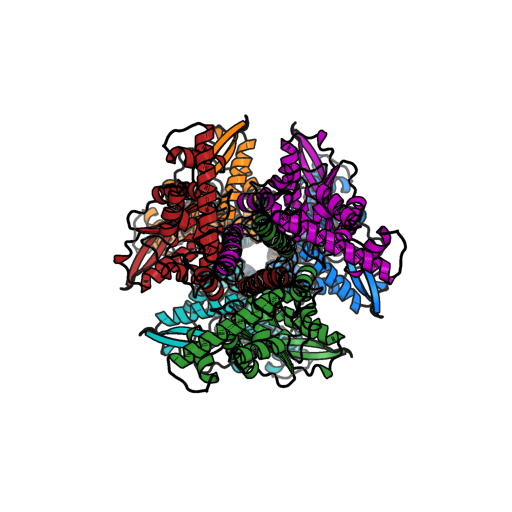1 448 ? 81.483 71.113 53.081 1.00 29.75 391 HIS A CA 1
ATOM 1507 C C . HIS A 1 448 ? 81.913 70.371 51.828 1.00 17.17 391 HIS A C 1
ATOM 1508 O O . HIS A 1 448 ? 82.435 69.270 51.927 1.00 11.16 391 HIS A O 1
ATOM 1515 N N . VAL A 1 449 ? 81.650 70.921 50.648 1.00 10.34 392 VAL A N 1
ATOM 1516 C CA . VAL A 1 449 ? 82.092 70.359 49.382 1.00 4.54 392 VAL A CA 1
ATOM 1517 C C . VAL A 1 449 ? 82.636 71.500 48.530 1.00 22.77 392 VAL A C 1
ATOM 1518 O O . VAL A 1 449 ? 82.244 72.658 48.691 1.00 43.61 392 VAL A O 1
ATOM 1522 N N . SER A 1 450 ? 83.566 71.175 47.640 1.00 35.90 393 SER A N 1
ATOM 1523 C CA . SER A 1 450 ? 84.131 72.179 46.752 1.00 25.36 393 SER A CA 1
ATOM 1524 C C . SER A 1 450 ? 83.171 72.482 45.607 1.00 23.07 393 SER A C 1
ATOM 1525 O O . SER A 1 450 ? 82.295 71.686 45.270 1.00 17.71 393 SER A O 1
ATOM 1528 N N . TYR A 1 451 ? 83.339 73.661 45.017 1.00 13.50 394 TYR A N 1
ATOM 1529 C CA . TYR A 1 451 ? 82.427 74.089 43.966 1.00 2.26 394 TYR A CA 1
ATOM 1530 C C . TYR A 1 451 ? 82.605 73.253 42.711 1.00 13.05 394 TYR A C 1
ATOM 1531 O O . TYR A 1 451 ? 83.723 72.958 42.292 1.00 24.60 394 TYR A O 1
ATOM 1540 N N . GLY A 1 452 ? 81.490 72.882 42.096 1.00 20.99 395 GLY A N 1
ATOM 1541 C CA . GLY A 1 452 ? 81.521 72.100 40.877 1.00 39.86 395 GLY A CA 1
ATOM 1542 C C . GLY A 1 452 ? 81.657 70.604 41.058 1.00 22.18 395 GLY A C 1
ATOM 1543 O O . GLY A 1 452 ? 81.282 69.857 40.167 1.00 8.15 395 GLY A O 1
ATOM 1544 N N . ARG A 1 453 ? 82.196 70.184 42.202 1.00 30.78 396 ARG A N 1
ATOM 1545 C CA . ARG A 1 453 ? 82.412 68.772 42.543 1.00 38.25 396 ARG A CA 1
ATOM 1546 C C . ARG A 1 453 ? 81.366 67.829 41.941 1.00 27.39 396 ARG A C 1
ATOM 1547 O O . ARG A 1 453 ? 81.706 66.858 41.273 1.00 17.59 396 ARG A O 1
ATOM 1555 N N . LEU A 1 454 ? 80.096 68.133 42.178 1.00 14.84 397 LEU A N 1
ATOM 1556 C CA . LEU A 1 454 ? 78.987 67.370 41.624 1.00 12.20 397 LEU A CA 1
ATOM 1557 C C . LEU A 1 454 ? 78.525 67.864 40.259 1.00 22.70 397 LEU A C 1
ATOM 1558 O O . LEU A 1 454 ? 77.810 67.131 39.570 1.00 3.09 397 LEU A O 1
ATOM 1563 N N . THR A 1 455 ? 78.882 69.083 39.861 1.00 8.70 398 THR A N 1
ATOM 1564 C CA . THR A 1 455 ? 78.294 69.685 38.674 1.00 4.90 398 THR A CA 1
ATOM 1565 C C . THR A 1 455 ? 79.129 69.536 37.396 1.00 31.66 398 THR A C 1
ATOM 1566 O O . THR A 1 455 ? 78.559 69.614 36.310 1.00 50.49 398 THR A O 1
ATOM 1570 N N . PHE A 1 456 ? 80.433 69.242 37.488 1.00 23.17 399 PHE A N 1
ATOM 1571 C CA . PHE A 1 456 ? 81.307 69.308 36.310 1.00 17.82 399 PHE A CA 1
ATOM 1572 C C . PHE A 1 456 ? 80.951 68.246 35.279 1.00 30.14 399 PHE A C 1
ATOM 1573 O O . PHE A 1 456 ? 80.743 68.556 34.103 1.00 46.76 399 PHE A O 1
ATOM 1581 N N . LYS A 1 457 ? 80.929 66.983 35.698 1.00 36.96 400 LYS A N 1
ATOM 1582 C CA . LYS A 1 457 ? 80.624 65.880 34.798 1.00 26.44 400 LYS A CA 1
ATOM 1583 C C . LYS A 1 457 ? 79.222 66.021 34.223 1.00 17.48 400 LYS A C 1
ATOM 1584 O O . LYS A 1 457 ? 78.995 65.756 33.040 1.00 0.00 400 LYS A O 1
ATOM 1590 N N . TYR A 1 458 ? 78.265 66.439 35.052 1.00 12.43 401 TYR A N 1
ATOM 1591 C CA . TYR A 1 458 ? 76.905 66.652 34.577 1.00 18.45 401 TYR A CA 1
ATOM 1592 C C . TYR A 1 458 ? 76.868 67.715 33.491 1.00 15.59 401 TYR A C 1
ATOM 1593 O O . TYR A 1 458 ? 76.246 67.523 32.443 1.00 5.68 401 TYR A O 1
ATOM 1602 N N . GLU A 1 459 ? 77.527 68.849 33.729 1.00 12.03 402 GLU A N 1
ATOM 1603 C CA . GLU A 1 459 ? 77.547 69.922 32.744 1.00 19.12 402 GLU A CA 1
ATOM 1604 C C . GLU A 1 459 ? 78.205 69.470 31.451 1.00 1.98 402 GLU A C 1
ATOM 1605 O O . GLU A 1 459 ? 77.691 69.734 30.362 1.00 17.99 402 GLU A O 1
ATOM 1611 N N . ARG A 1 460 ? 79.344 68.784 31.553 1.00 0.00 403 ARG A N 1
ATOM 1612 C CA . ARG A 1 460 ? 80.089 68.430 30.351 1.00 0.56 403 ARG A CA 1
ATOM 1613 C C . ARG A 1 460 ? 79.313 67.448 29.492 1.00 24.13 403 ARG A C 1
ATOM 1614 O O . ARG A 1 460 ? 79.397 67.504 28.263 1.00 21.05 403 ARG A O 1
ATOM 1622 N N . ASP A 1 461 ? 78.540 66.564 30.116 1.00 14.96 404 ASP A N 1
ATOM 1623 C CA . ASP A 1 461 ? 77.687 65.650 29.383 1.00 20.06 404 ASP A CA 1
ATOM 1624 C C . ASP A 1 461 ? 76.470 66.356 28.815 1.00 26.80 404 ASP A C 1
ATOM 1625 O O . ASP A 1 461 ? 75.911 65.903 27.814 1.00 59.92 404 ASP A O 1
ATOM 1630 N N . SER A 1 462 ? 76.055 67.460 29.429 1.00 19.50 405 SER A N 1
ATOM 1631 C CA . SER A 1 462 ? 75.018 68.297 28.850 1.00 20.22 405 SER A CA 1
ATOM 1632 C C . SER A 1 462 ? 75.552 69.088 27.661 1.00 29.80 405 SER A C 1
ATOM 1633 O O . SER A 1 462 ? 74.847 69.266 26.664 1.00 51.35 405 SER A O 1
ATOM 1636 N N . ASN A 1 463 ? 76.801 69.548 27.748 1.00 33.20 406 ASN A N 1
ATOM 1637 C CA . ASN A 1 463 ? 77.422 70.272 26.646 1.00 36.72 406 ASN A CA 1
ATOM 1638 C C . ASN A 1 463 ? 77.657 69.361 25.450 1.00 30.40 406 ASN A C 1
ATOM 1639 O O . ASN A 1 463 ? 77.534 69.794 24.300 1.00 43.32 406 ASN A O 1
ATOM 1644 N N . TYR A 1 464 ? 78.017 68.104 25.700 1.00 22.58 407 TYR A N 1
ATOM 1645 C CA . TYR A 1 464 ? 78.181 67.152 24.612 1.00 17.80 407 TYR A CA 1
ATOM 1646 C C . TYR A 1 464 ? 76.860 66.896 23.908 1.00 10.95 407 TYR A C 1
ATOM 1647 O O . TYR A 1 464 ? 76.795 66.891 22.675 1.00 22.34 407 TYR A O 1
ATOM 1656 N N . HIS A 1 465 ? 75.796 66.677 24.681 1.00 17.56 408 HIS A N 1
ATOM 1657 C CA . HIS A 1 465 ? 74.495 66.391 24.095 1.00 2.11 408 HIS A CA 1
ATOM 1658 C C . HIS A 1 465 ? 74.008 67.505 23.191 1.00 31.47 408 HIS A C 1
ATOM 1659 O O . HIS A 1 465 ? 73.255 67.246 22.252 1.00 22.46 408 HIS A O 1
ATOM 1666 N N . LEU A 1 466 ? 74.390 68.744 23.471 1.00 12.49 409 LEU A N 1
ATOM 1667 C CA . LEU A 1 466 ? 73.891 69.868 22.688 1.00 16.04 409 LEU A CA 1
ATOM 1668 C C . LEU A 1 466 ? 74.607 69.986 21.353 1.00 25.74 409 LEU A C 1
ATOM 1669 O O . LEU A 1 466 ? 73.979 70.305 20.344 1.00 46.74 409 LEU A O 1
ATOM 1674 N N . LEU A 1 467 ? 75.920 69.760 21.335 1.00 26.99 410 LEU A N 1
ATOM 1675 C CA . LEU A 1 467 ? 76.636 69.706 20.067 1.00 18.13 410 LEU A CA 1
ATOM 1676 C C . LEU A 1 467 ? 76.256 68.455 19.286 1.00 36.29 410 LEU A C 1
ATOM 1677 O O . LEU A 1 467 ? 76.118 68.500 18.061 1.00 56.21 410 LEU A O 1
ATOM 1682 N N . MET A 1 468 ? 76.080 67.332 19.981 1.00 42.41 411 MET A N 1
ATOM 1683 C CA . MET A 1 468 ? 75.584 66.120 19.339 1.00 38.58 411 MET A CA 1
ATOM 1684 C C . MET A 1 468 ? 74.164 66.300 18.821 1.00 27.69 411 MET A C 1
ATOM 1685 O O . MET A 1 468 ? 73.777 65.660 17.839 1.00 24.04 411 MET A O 1
ATOM 1690 N N . SER A 1 469 ? 73.379 67.166 19.458 1.00 8.27 412 SER A N 1
ATOM 1691 C CA . SER A 1 469 ? 72.020 67.409 18.996 1.00 21.99 412 SER A CA 1
ATOM 1692 C C . SER A 1 469 ? 71.998 68.316 17.780 1.00 13.22 412 SER A C 1
ATOM 1693 O O . SER A 1 469 ? 71.068 68.239 16.973 1.00 28.81 412 SER A O 1
ATOM 1696 N N . VAL A 1 470 ? 73.000 69.185 17.644 1.00 6.34 413 VAL A N 1
ATOM 1697 C CA . VAL A 1 470 ? 73.050 70.074 16.494 1.00 15.02 413 VAL A CA 1
ATOM 1698 C C . VAL A 1 470 ? 73.464 69.314 15.241 1.00 0.00 413 VAL A C 1
ATOM 1699 O O . VAL A 1 470 ? 73.042 69.673 14.138 1.00 0.00 413 VAL A O 1
ATOM 1703 N N . GLN A 1 471 ? 74.293 68.272 15.366 1.00 1.53 414 GLN A N 1
ATOM 1704 C CA . GLN A 1 471 ? 74.542 67.403 14.216 1.00 36.56 414 GLN A CA 1
ATOM 1705 C C . GLN A 1 471 ? 73.258 66.787 13.697 1.00 35.33 414 GLN A C 1
ATOM 1706 O O . GLN A 1 471 ? 72.819 67.074 12.582 1.00 11.79 414 GLN A O 1
ATOM 1712 N N . GLU A 1 472 ? 72.641 65.933 14.503 1.00 15.31 415 GLU A N 1
ATOM 1713 C CA . GLU A 1 472 ? 71.500 65.142 14.079 1.00 11.75 415 GLU A CA 1
ATOM 1714 C C . GLU A 1 472 ? 70.359 66.030 13.615 1.00 19.35 415 GLU A C 1
ATOM 1715 O O . GLU A 1 472 ? 69.370 65.536 13.084 1.00 24.72 415 GLU A O 1
ATOM 1721 N N . SER A 1 473 ? 70.451 67.324 13.879 1.00 30.89 416 SER A N 1
ATOM 1722 C CA . SER A 1 473 ? 69.580 68.313 13.264 1.00 28.92 416 SER A CA 1
ATOM 1723 C C . SER A 1 473 ? 70.057 68.783 11.901 1.00 29.26 416 SER A C 1
ATOM 1724 O O . SER A 1 473 ? 69.233 69.027 11.022 1.00 26.29 416 SER A O 1
ATOM 1727 N N . LEU A 1 474 ? 71.365 68.962 11.728 1.00 11.34 417 LEU A N 1
ATOM 1728 C CA . LEU A 1 474 ? 71.931 69.339 10.442 1.00 22.27 417 LEU A CA 1
ATOM 1729 C C . LEU A 1 474 ? 72.064 68.143 9.513 1.00 19.51 417 LEU A C 1
ATOM 1730 O O . LEU A 1 474 ? 72.087 68.308 8.291 1.00 34.50 417 LEU A O 1
ATOM 1735 N N . GLU A 1 475 ? 72.148 66.945 10.076 1.00 28.01 418 GLU A N 1
ATOM 1736 C CA . GLU A 1 475 ? 72.171 65.729 9.282 1.00 0.00 418 GLU A CA 1
ATOM 1737 C C . GLU A 1 475 ? 70.773 65.283 8.852 1.00 22.13 418 GLU A C 1
ATOM 1738 O O . GLU A 1 475 ? 70.641 64.585 7.842 1.00 55.42 418 GLU A O 1
ATOM 1744 N N . ARG A 1 476 ? 69.717 65.664 9.582 1.00 36.59 419 ARG A N 1
ATOM 1745 C CA . ARG A 1 476 ? 68.378 65.469 9.029 1.00 42.01 419 ARG A CA 1
ATOM 1746 C C . ARG A 1 476 ? 68.149 66.324 7.789 1.00 47.03 419 ARG A C 1
ATOM 1747 O O . ARG A 1 476 ? 67.189 66.076 7.052 1.00 46.04 419 ARG A O 1
ATOM 1755 N N . LYS A 1 477 ? 69.000 67.324 7.549 1.00 45.80 420 LYS A N 1
ATOM 1756 C CA . LYS A 1 477 ? 68.970 68.066 6.288 1.00 13.89 420 LYS A CA 1
ATOM 1757 C C . LYS A 1 477 ? 69.731 67.316 5.198 1.00 54.54 420 LYS A C 1
ATOM 1758 O O . LYS A 1 477 ? 69.130 66.712 4.304 1.00 49.02 420 LYS A O 1
ATOM 1764 N N . PHE A 1 478 ? 71.061 67.322 5.278 1.00 60.83 421 PHE A N 1
ATOM 1765 C CA . PHE A 1 478 ? 71.903 66.716 4.255 1.00 81.72 421 PHE A CA 1
ATOM 1766 C C . PHE A 1 478 ? 72.265 65.295 4.679 1.00 93.25 421 PHE A C 1
ATOM 1767 O O . PHE A 1 478 ? 72.728 65.075 5.805 1.00 82.81 421 PHE A O 1
ATOM 1775 N N . GLY A 1 479 ? 72.056 64.337 3.778 1.00 100.08 422 GLY A N 1
ATOM 1776 C CA . GLY A 1 479 ? 72.204 62.932 4.126 1.00 103.56 422 GLY A CA 1
ATOM 1777 C C . GLY A 1 479 ? 73.655 62.558 4.391 1.00 124.72 422 GLY A C 1
ATOM 1778 O O . GLY A 1 479 ? 74.509 62.686 3.497 1.00 124.70 422 GLY A O 1
ATOM 1779 N N . LYS A 1 480 ? 73.942 62.051 5.589 1.00 109.17 423 LYS A N 1
ATOM 1780 C CA . LYS A 1 480 ? 75.296 61.661 5.958 1.00 104.15 423 LYS A CA 1
ATOM 1781 C C . LYS A 1 480 ? 75.259 60.582 7.031 1.00 96.86 423 LYS A C 1
ATOM 1782 O O . LYS A 1 480 ? 74.194 60.132 7.463 1.00 102.20 423 LYS A O 1
ATOM 1788 N N . HIS A 1 481 ? 76.453 60.156 7.442 1.00 73.11 424 HIS A N 1
ATOM 1789 C CA . HIS A 1 481 ? 76.660 59.478 8.718 1.00 89.29 424 HIS A CA 1
ATOM 1790 C C . HIS A 1 481 ? 77.803 60.182 9.442 1.00 80.72 424 HIS A C 1
ATOM 1791 O O . HIS A 1 481 ? 78.970 60.020 9.073 1.00 40.49 424 HIS A O 1
ATOM 1798 N N . GLY A 1 482 ? 77.473 60.928 10.496 1.00 94.64 425 GLY A N 1
ATOM 1799 C CA . GLY A 1 482 ? 78.478 61.680 11.227 1.00 69.89 425 GLY A CA 1
ATOM 1800 C C . GLY A 1 482 ? 79.373 62.505 10.320 1.00 49.53 425 GLY A C 1
ATOM 1801 O O . GLY A 1 482 ? 80.540 62.743 10.642 1.00 40.34 425 GLY A O 1
ATOM 1802 N N . GLY A 1 483 ? 78.847 62.900 9.160 1.00 18.82 426 GLY A N 1
ATOM 1803 C CA . GLY A 1 483 ? 79.643 63.509 8.115 1.00 6.76 426 GLY A CA 1
ATOM 1804 C C . GLY A 1 483 ? 79.924 64.978 8.308 1.00 15.13 426 GLY A C 1
ATOM 1805 O O . GLY A 1 483 ? 81.050 65.427 8.084 1.00 36.38 426 GLY A O 1
ATOM 1806 N N . THR A 1 484 ? 78.901 65.743 8.692 1.00 30.57 427 THR A N 1
ATOM 1807 C CA . THR A 1 484 ? 79.090 67.112 9.147 1.00 30.92 427 THR A CA 1
ATOM 1808 C C . THR A 1 484 ? 79.367 67.071 10.638 1.00 12.65 427 THR A C 1
ATOM 1809 O O . THR A 1 484 ? 78.837 66.220 11.354 1.00 29.55 427 THR A O 1
ATOM 1813 N N . ILE A 1 485 ? 80.216 67.974 11.105 1.00 41.31 428 ILE A N 1
ATOM 1814 C CA . ILE A 1 485 ? 80.804 67.771 12.424 1.00 10.18 428 ILE A CA 1
ATOM 1815 C C . ILE A 1 485 ? 80.586 68.936 13.385 1.00 41.35 428 ILE A C 1
ATOM 1816 O O . ILE A 1 485 ? 81.559 69.462 13.942 1.00 33.88 428 ILE A O 1
ATOM 1821 N N . PRO A 1 486 ? 79.340 69.326 13.684 1.00 59.74 429 PRO A N 1
ATOM 1822 C CA . PRO A 1 486 ? 79.120 70.169 14.868 1.00 47.92 429 PRO A CA 1
ATOM 1823 C C . PRO A 1 486 ? 79.543 69.520 16.165 1.00 31.65 429 PRO A C 1
ATOM 1824 O O . PRO A 1 486 ? 79.732 70.236 17.150 1.00 28.33 429 PRO A O 1
ATOM 1828 N N . ILE A 1 487 ? 79.727 68.195 16.188 1.00 43.90 430 ILE A N 1
ATOM 1829 C CA . ILE A 1 487 ? 79.949 67.459 17.434 1.00 83.62 430 ILE A CA 1
ATOM 1830 C C . ILE A 1 487 ? 81.084 68.059 18.248 1.00 98.99 430 ILE A C 1
ATOM 1831 O O . ILE A 1 487 ? 81.081 67.973 19.481 1.00 123.92 430 ILE A O 1
ATOM 1836 N N . VAL A 1 488 ? 82.053 68.693 17.594 1.00 62.02 431 VAL A N 1
ATOM 1837 C CA . VAL A 1 488 ? 83.331 68.946 18.257 1.00 57.18 431 VAL A CA 1
ATOM 1838 C C . VAL A 1 488 ? 83.300 70.300 18.961 1.00 44.22 431 VAL A C 1
ATOM 1839 O O . VAL A 1 488 ? 82.659 71.247 18.476 1.00 19.16 431 VAL A O 1
ATOM 1843 N N . PRO A 1 489 ? 83.883 70.400 20.150 1.00 32.74 432 PRO A N 1
ATOM 1844 C CA . PRO A 1 489 ? 84.101 71.704 20.779 1.00 17.38 432 PRO A CA 1
ATOM 1845 C C . PRO A 1 489 ? 85.337 72.403 20.233 1.00 26.69 432 PRO A C 1
ATOM 1846 O O . PRO A 1 489 ? 86.233 71.780 19.665 1.00 8.74 432 PRO A O 1
ATOM 1850 N N . THR A 1 490 ? 85.383 73.720 20.426 1.00 18.30 433 THR A N 1
ATOM 1851 C CA . THR A 1 490 ? 86.563 74.471 20.020 1.00 16.19 433 THR A CA 1
ATOM 1852 C C . THR A 1 490 ? 87.724 74.208 20.980 1.00 18.70 433 THR A C 1
ATOM 1853 O O . THR A 1 490 ? 87.612 73.471 21.960 1.00 46.54 433 THR A O 1
ATOM 1857 N N . ALA A 1 491 ? 88.871 74.811 20.674 1.00 29.85 434 ALA A N 1
ATOM 1858 C CA . ALA A 1 491 ? 90.109 74.469 21.369 1.00 16.83 434 ALA A CA 1
ATOM 1859 C C . ALA A 1 491 ? 90.162 75.048 22.776 1.00 39.48 434 ALA A C 1
ATOM 1860 O O . ALA A 1 491 ? 90.623 74.378 23.704 1.00 14.82 434 ALA A O 1
ATOM 1862 N N . GLU A 1 492 ? 89.730 76.290 22.951 1.00 35.44 435 GLU A N 1
ATOM 1863 C CA . GLU A 1 492 ? 89.722 76.866 24.284 1.00 41.22 435 GLU A CA 1
ATOM 1864 C C . GLU A 1 492 ? 88.566 76.349 25.118 1.00 51.33 435 GLU A C 1
ATOM 1865 O O . GLU A 1 492 ? 88.633 76.405 26.347 1.00 78.54 435 GLU A O 1
ATOM 1871 N N . PHE A 1 493 ? 87.516 75.848 24.476 1.00 26.38 436 PHE A N 1
ATOM 1872 C CA . PHE A 1 493 ? 86.394 75.283 25.206 1.00 18.32 436 PHE A CA 1
ATOM 1873 C C . PHE A 1 493 ? 86.628 73.840 25.623 1.00 21.50 436 PHE A C 1
ATOM 1874 O O . PHE A 1 493 ? 86.095 73.408 26.647 1.00 38.41 436 PHE A O 1
ATOM 1882 N N . GLN A 1 494 ? 87.398 73.074 24.856 1.00 9.24 437 GLN A N 1
ATOM 1883 C CA . GLN A 1 494 ? 87.711 71.721 25.297 1.00 20.78 437 GLN A CA 1
ATOM 1884 C C . GLN A 1 494 ? 88.666 71.741 26.482 1.00 45.61 437 GLN A C 1
ATOM 1885 O O . GLN A 1 494 ? 88.520 70.949 27.416 1.00 38.90 437 GLN A O 1
ATOM 1891 N N . ASP A 1 495 ? 89.639 72.649 26.472 1.00 51.83 438 ASP A N 1
ATOM 1892 C CA . ASP A 1 495 ? 90.498 72.823 27.634 1.00 65.95 438 ASP A CA 1
ATOM 1893 C C . ASP A 1 495 ? 89.782 73.525 28.778 1.00 64.52 438 ASP A C 1
ATOM 1894 O O . ASP A 1 495 ? 90.345 73.634 29.870 1.00 85.55 438 ASP A O 1
ATOM 1899 N N . ARG A 1 496 ? 88.577 74.034 28.541 1.00 25.01 439 ARG A N 1
ATOM 1900 C CA . ARG A 1 496 ? 87.700 74.485 29.614 1.00 32.84 439 ARG A CA 1
ATOM 1901 C C . ARG A 1 496 ? 87.057 73.308 30.323 1.00 44.66 439 ARG A C 1
ATOM 1902 O O . ARG A 1 496 ? 87.033 73.247 31.554 1.00 50.82 439 ARG A O 1
ATOM 1910 N N . ILE A 1 497 ? 86.523 72.370 29.545 1.00 45.12 440 ILE A N 1
ATOM 1911 C CA . ILE A 1 497 ? 85.779 71.241 30.081 1.00 48.35 440 ILE A CA 1
ATOM 1912 C C . ILE A 1 497 ? 86.707 70.249 30.757 1.00 40.50 440 ILE A C 1
ATOM 1913 O O . ILE A 1 497 ? 86.416 69.750 31.848 1.00 19.60 440 ILE A O 1
ATOM 1918 N N . SER A 1 498 ? 87.834 69.943 30.131 1.00 44.68 441 SER A N 1
ATOM 1919 C CA . SER A 1 498 ? 88.767 68.991 30.711 1.00 42.36 441 SER A CA 1
ATOM 1920 C C . SER A 1 498 ? 89.542 69.562 31.888 1.00 39.87 441 SER A C 1
ATOM 1921 O O . SER A 1 498 ? 90.158 68.793 32.631 1.00 31.96 441 SER A O 1
ATOM 1924 N N . GLY A 1 499 ? 89.542 70.880 32.068 1.00 47.88 442 GLY A N 1
ATOM 1925 C CA . GLY A 1 499 ? 90.240 71.488 33.184 1.00 51.71 442 GLY A CA 1
ATOM 1926 C C . GLY A 1 499 ? 89.372 72.080 34.276 1.00 50.38 442 GLY A C 1
ATOM 1927 O O . GLY A 1 499 ? 89.903 72.569 35.276 1.00 65.12 442 GLY A O 1
ATOM 1928 N N . ALA A 1 500 ? 88.050 72.045 34.105 1.00 36.34 443 ALA A N 1
ATOM 1929 C CA . ALA A 1 500 ? 87.148 72.766 34.997 1.00 55.28 443 ALA A CA 1
ATOM 1930 C C . ALA A 1 500 ? 87.354 72.356 36.448 1.00 51.50 443 ALA A C 1
ATOM 1931 O O . ALA A 1 500 ? 87.319 71.173 36.783 1.00 22.55 443 ALA A O 1
ATOM 1933 N N . SER A 1 501 ? 87.564 73.343 37.311 1.00 37.91 444 SER A N 1
ATOM 1934 C CA . SER A 1 501 ? 87.915 73.096 38.703 1.00 32.47 444 SER A CA 1
ATOM 1935 C C . SER A 1 501 ? 87.169 74.098 39.563 1.00 37.34 444 SER A C 1
ATOM 1936 O O . SER A 1 501 ? 86.305 74.833 39.084 1.00 11.84 444 SER A O 1
ATOM 1939 N N . GLU A 1 502 ? 87.503 74.123 40.851 1.00 56.66 445 GLU A N 1
ATOM 1940 C CA . GLU A 1 502 ? 86.865 75.077 41.743 1.00 34.14 445 GLU A CA 1
ATOM 1941 C C . GLU A 1 502 ? 87.247 76.505 41.384 1.00 30.71 445 GLU A C 1
ATOM 1942 O O . GLU A 1 502 ? 86.413 77.412 41.453 1.00 1.37 445 GLU A O 1
ATOM 1948 N N . LYS A 1 503 ? 88.503 76.727 41.000 1.00 17.13 446 LYS A N 1
ATOM 1949 C CA . LYS A 1 503 ? 88.951 78.093 40.764 1.00 30.63 446 LYS A CA 1
ATOM 1950 C C . LYS A 1 503 ? 88.285 78.710 39.543 1.00 32.40 446 LYS A C 1
ATOM 1951 O O . LYS A 1 503 ? 88.264 79.934 39.407 1.00 8.57 446 LYS A O 1
ATOM 1957 N N . ASP A 1 504 ? 87.724 77.894 38.654 1.00 39.85 447 ASP A N 1
ATOM 1958 C CA . ASP A 1 504 ? 86.954 78.454 37.551 1.00 29.88 447 ASP A CA 1
ATOM 1959 C C . ASP A 1 504 ? 85.653 79.058 38.054 1.00 32.77 447 ASP A C 1
ATOM 1960 O O . ASP A 1 504 ? 85.220 80.109 37.580 1.00 24.35 447 ASP A O 1
ATOM 1965 N N . ILE A 1 505 ? 85.016 78.398 39.016 1.00 27.79 448 ILE A N 1
ATOM 1966 C CA . ILE A 1 505 ? 83.785 78.913 39.591 1.00 25.09 448 ILE A CA 1
ATOM 1967 C C . ILE A 1 505 ? 84.074 80.124 40.468 1.00 16.69 448 ILE A C 1
ATOM 1968 O O . ILE A 1 505 ? 83.292 81.077 40.509 1.00 30.31 448 ILE A O 1
ATOM 1973 N N . VAL A 1 506 ? 85.215 80.124 41.150 1.00 0.00 449 VAL A N 1
ATOM 1974 C CA . VAL A 1 506 ? 85.616 81.282 41.943 1.00 26.46 449 VAL A CA 1
ATOM 1975 C C . VAL A 1 506 ? 85.884 82.480 41.043 1.00 28.53 449 VAL A C 1
ATOM 1976 O O . VAL A 1 506 ? 85.508 83.612 41.362 1.00 14.11 449 VAL A O 1
ATOM 1980 N N . HIS A 1 507 ? 86.558 82.250 39.912 1.00 24.07 450 HIS A N 1
ATOM 1981 C CA . HIS A 1 507 ? 86.789 83.322 38.949 1.00 21.80 450 HIS A CA 1
ATOM 1982 C C . HIS A 1 507 ? 85.481 83.956 38.497 1.00 17.03 450 HIS A C 1
ATOM 1983 O O . HIS A 1 507 ? 85.350 85.183 38.479 1.00 26.96 450 HIS A O 1
ATOM 1990 N N . SER A 1 508 ? 84.496 83.135 38.128 1.00 2.86 451 SER A N 1
ATOM 1991 C CA . SER A 1 508 ? 83.266 83.684 37.568 1.00 29.15 451 SER A CA 1
ATOM 1992 C C . SER A 1 508 ? 82.404 84.340 38.634 1.00 22.01 451 SER A C 1
ATOM 1993 O O . SER A 1 508 ? 81.746 85.348 38.362 1.00 6.39 451 SER A O 1
ATOM 1996 N N . GLY A 1 509 ? 82.373 83.774 39.839 1.00 15.45 452 GLY A N 1
ATOM 1997 C CA . GLY A 1 509 ? 81.703 84.447 40.935 1.00 35.91 452 GLY A CA 1
ATOM 1998 C C . GLY A 1 509 ? 82.328 85.790 41.245 1.00 27.00 452 GLY A C 1
ATOM 1999 O O . GLY A 1 509 ? 81.629 86.753 41.561 1.00 14.13 452 GLY A O 1
ATOM 2000 N N . LEU A 1 510 ? 83.652 85.874 41.148 1.00 14.72 453 LEU A N 1
ATOM 2001 C CA . LEU A 1 510 ? 84.335 87.130 41.417 1.00 28.74 453 LEU A CA 1
ATOM 2002 C C . LEU A 1 510 ? 84.108 88.129 40.295 1.00 35.30 453 LEU A C 1
ATOM 2003 O O . LEU A 1 510 ? 83.886 89.315 40.549 1.00 55.59 453 LEU A O 1
ATOM 2008 N N . ALA A 1 511 ? 84.153 87.667 39.049 1.00 25.27 454 ALA A N 1
ATOM 2009 C CA . ALA A 1 511 ? 83.875 88.545 37.921 1.00 33.42 454 ALA A CA 1
ATOM 2010 C C . ALA A 1 511 ? 82.434 89.035 37.954 1.00 36.20 454 ALA A C 1
ATOM 2011 O O . ALA A 1 511 ? 82.173 90.228 37.782 1.00 63.90 454 ALA A O 1
ATOM 2013 N N . TYR A 1 512 ? 81.483 88.130 38.188 1.00 21.65 455 TYR A N 1
ATOM 2014 C CA . TYR A 1 512 ? 80.088 88.537 38.310 1.00 30.63 455 TYR A CA 1
ATOM 2015 C C . TYR A 1 512 ? 79.890 89.515 39.453 1.00 46.27 455 TYR A C 1
ATOM 2016 O O . TYR A 1 512 ? 78.973 90.339 39.418 1.00 61.44 455 TYR A O 1
ATOM 2025 N N . THR A 1 513 ? 80.721 89.419 40.485 1.00 50.40 456 THR A N 1
ATOM 2026 C CA . THR A 1 513 ? 80.637 90.339 41.608 1.00 47.13 456 THR A CA 1
ATOM 2027 C C . THR A 1 513 ? 81.168 91.711 41.219 1.00 35.37 456 THR A C 1
ATOM 2028 O O . THR A 1 513 ? 80.481 92.722 41.384 1.00 21.07 456 THR A O 1
ATOM 2032 N N . MET A 1 514 ? 82.383 91.755 40.668 1.00 28.94 457 MET A N 1
ATOM 2033 C CA . MET A 1 514 ? 82.990 93.035 40.327 1.00 44.40 457 MET A CA 1
ATOM 2034 C C . MET A 1 514 ? 82.231 93.716 39.206 1.00 39.02 457 MET A C 1
ATOM 2035 O O . MET A 1 514 ? 82.216 94.945 39.123 1.00 32.90 457 MET A O 1
ATOM 2040 N N . GLU A 1 515 ? 81.597 92.926 38.341 1.00 29.58 458 GLU A N 1
ATOM 2041 C CA . GLU A 1 515 ? 80.755 93.462 37.282 1.00 42.32 458 GLU A CA 1
ATOM 2042 C C . GLU A 1 515 ? 79.511 94.123 37.854 1.00 48.32 458 GLU A C 1
ATOM 2043 O O . GLU A 1 515 ? 79.181 95.256 37.494 1.00 42.99 458 GLU A O 1
ATOM 2049 N N . ARG A 1 516 ? 78.810 93.430 38.753 1.00 58.59 459 ARG A N 1
ATOM 2050 C CA . ARG A 1 516 ? 77.562 93.952 39.293 1.00 52.70 459 ARG A CA 1
ATOM 2051 C C . ARG A 1 516 ? 77.800 95.138 40.218 1.00 48.87 459 ARG A C 1
ATOM 2052 O O . ARG A 1 516 ? 76.952 96.027 40.315 1.00 38.95 459 ARG A O 1
ATOM 2060 N N . SER A 1 517 ? 78.937 95.168 40.905 1.00 41.93 460 SER A N 1
ATOM 2061 C CA . SER A 1 517 ? 79.232 96.292 41.780 1.00 47.15 460 SER A CA 1
ATOM 2062 C C . SER A 1 517 ? 79.596 97.531 40.981 1.00 41.58 460 SER A C 1
ATOM 2063 O O . SER A 1 517 ? 79.345 98.650 41.431 1.00 36.01 460 SER A O 1
ATOM 2066 N N . ALA A 1 518 ? 80.183 97.353 39.799 1.00 35.30 461 ALA A N 1
ATOM 2067 C CA . ALA A 1 518 ? 80.563 98.498 38.980 1.00 18.27 461 ALA A CA 1
ATOM 2068 C C . ALA A 1 518 ? 79.344 99.178 38.370 1.00 33.41 461 ALA A C 1
ATOM 2069 O O . ALA A 1 518 ? 79.321 100.403 38.225 1.00 0.00 461 ALA A O 1
ATOM 2071 N N . ARG A 1 519 ? 78.326 98.404 37.998 1.00 50.56 462 ARG A N 1
ATOM 2072 C CA . ARG A 1 519 ? 77.113 98.991 37.443 1.00 44.53 462 ARG A CA 1
ATOM 2073 C C . ARG A 1 519 ? 76.285 99.692 38.511 1.00 56.47 462 ARG A C 1
ATOM 2074 O O . ARG A 1 519 ? 75.551 100.637 38.205 1.00 62.78 462 ARG A O 1
ATOM 2082 N N . GLN A 1 520 ? 76.374 99.242 39.759 1.00 55.42 463 GLN A N 1
ATOM 2083 C CA . GLN A 1 520 ? 75.683 99.942 40.835 1.00 56.23 463 GLN A CA 1
ATOM 2084 C C . GLN A 1 520 ? 76.382 101.247 41.177 1.00 70.02 463 GLN A C 1
ATOM 2085 O O . GLN A 1 520 ? 75.724 102.245 41.489 1.00 58.84 463 GLN A O 1
ATOM 2091 N N . ILE A 1 521 ? 77.713 101.257 41.132 1.00 41.89 464 ILE A N 1
ATOM 2092 C CA . ILE A 1 521 ? 78.448 102.483 41.411 1.00 24.92 464 ILE A CA 1
ATOM 2093 C C . ILE A 1 521 ? 78.234 103.500 40.296 1.00 39.37 464 ILE A C 1
ATOM 2094 O O . ILE A 1 521 ? 78.103 104.699 40.557 1.00 62.22 464 ILE A O 1
ATOM 2099 N N . MET A 1 522 ? 78.189 103.046 39.041 1.00 36.96 465 MET A N 1
ATOM 2100 C CA . MET A 1 522 ? 77.866 103.955 37.945 1.00 46.70 465 MET A CA 1
ATOM 2101 C C . MET A 1 522 ? 76.455 104.503 38.100 1.00 51.70 465 MET A C 1
ATOM 2102 O O . MET A 1 522 ? 76.229 105.709 37.975 1.00 40.26 465 MET A O 1
ATOM 2107 N N . ARG A 1 523 ? 75.491 103.628 38.377 1.00 13.28 466 ARG A N 1
ATOM 2108 C CA . ARG A 1 523 ? 74.141 104.089 38.674 1.00 24.15 466 ARG A CA 1
ATOM 2109 C C . ARG A 1 523 ? 74.107 105.000 39.894 1.00 30.13 466 ARG A C 1
ATOM 2110 O O . ARG A 1 523 ? 73.186 105.809 40.027 1.00 38.24 466 ARG A O 1
ATOM 2118 N N . THR A 1 524 ? 75.097 104.896 40.784 1.00 43.74 467 THR A N 1
ATOM 2119 C CA . THR A 1 524 ? 75.152 105.790 41.935 1.00 66.50 467 THR A CA 1
ATOM 2120 C C . THR A 1 524 ? 75.614 107.183 41.529 1.00 59.18 467 THR A C 1
ATOM 2121 O O . THR A 1 524 ? 75.227 108.175 42.157 1.00 62.00 467 THR A O 1
ATOM 2125 N N . ALA A 1 525 ? 76.431 107.281 40.486 1.00 51.90 468 ALA A N 1
ATOM 2126 C CA . ALA A 1 525 ? 76.837 108.560 39.928 1.00 56.46 468 ALA A CA 1
ATOM 2127 C C . ALA A 1 525 ? 75.968 108.979 38.750 1.00 55.15 468 ALA A C 1
ATOM 2128 O O . ALA A 1 525 ? 76.247 110.003 38.125 1.00 61.80 468 ALA A O 1
ATOM 2130 N N . MET A 1 526 ? 74.956 108.182 38.405 1.00 67.01 469 MET A N 1
ATOM 2131 C CA . MET A 1 526 ? 73.859 108.597 37.538 1.00 56.46 469 MET A CA 1
ATOM 2132 C C . MET A 1 526 ? 72.633 109.039 38.321 1.00 42.07 469 MET A C 1
ATOM 2133 O O . MET A 1 526 ? 71.572 109.240 37.723 1.00 62.27 469 MET A O 1
ATOM 2138 N N . LYS A 1 527 ? 72.728 109.139 39.646 1.00 50.20 470 LYS A N 1
ATOM 2139 C CA . LYS A 1 527 ? 71.609 109.625 40.439 1.00 65.75 470 LYS A CA 1
ATOM 2140 C C . LYS A 1 527 ? 71.927 110.982 41.051 1.00 68.78 470 LYS A C 1
ATOM 2141 O O . LYS A 1 527 ? 71.251 111.965 40.741 1.00 79.16 470 LYS A O 1
ATOM 2147 N N . TYR A 1 528 ? 72.943 111.077 41.905 1.00 70.71 471 TYR A N 1
ATOM 2148 C CA . TYR A 1 528 ? 73.466 112.391 42.260 1.00 72.19 471 TYR A CA 1
ATOM 2149 C C . TYR A 1 528 ? 74.113 113.087 41.068 1.00 76.34 471 TYR A C 1
ATOM 2150 O O . TYR A 1 528 ? 74.270 114.313 41.088 1.00 79.77 471 TYR A O 1
ATOM 2159 N N . ASN A 1 529 ? 74.476 112.341 40.031 1.00 83.77 472 ASN A N 1
ATOM 2160 C CA . ASN A 1 529 ? 75.331 112.840 38.958 1.00 80.81 472 ASN A CA 1
ATOM 2161 C C . ASN A 1 529 ? 76.602 113.456 39.533 1.00 76.23 472 ASN A C 1
ATOM 2162 O O . ASN A 1 529 ? 76.914 114.632 39.329 1.00 81.39 472 ASN A O 1
ATOM 2167 N N . LEU A 1 530 ? 77.319 112.633 40.292 1.00 68.15 473 LEU A N 1
ATOM 2168 C CA . LEU A 1 530 ? 78.721 112.913 40.538 1.00 54.39 473 LEU A CA 1
ATOM 2169 C C . LEU A 1 530 ? 79.475 112.848 39.219 1.00 42.68 473 LEU A C 1
ATOM 2170 O O . LEU A 1 530 ? 78.993 112.308 38.218 1.00 45.82 473 LEU A O 1
ATOM 2175 N N . GLY A 1 531 ? 80.659 113.417 39.217 1.00 13.76 474 GLY A N 1
ATOM 2176 C CA . GLY A 1 531 ? 81.516 113.407 38.053 1.00 61.81 474 GLY A CA 1
ATOM 2177 C C . GLY A 1 531 ? 82.359 112.158 37.999 1.00 39.24 474 GLY A C 1
ATOM 2178 O O . GLY A 1 531 ? 81.961 111.088 38.467 1.00 54.14 474 GLY A O 1
ATOM 2179 N N . LEU A 1 532 ? 83.554 112.294 37.434 1.00 26.90 475 LEU A N 1
ATOM 2180 C CA . LEU A 1 532 ? 84.455 111.154 37.385 1.00 57.97 475 LEU A CA 1
ATOM 2181 C C . LEU A 1 532 ? 84.904 110.683 38.759 1.00 68.96 475 LEU A C 1
ATOM 2182 O O . LEU A 1 532 ? 85.639 109.689 38.824 1.00 64.40 475 LEU A O 1
ATOM 2187 N N . ASP A 1 533 ? 84.522 111.333 39.859 1.00 60.48 476 ASP A N 1
ATOM 2188 C CA . ASP A 1 533 ? 84.881 110.744 41.141 1.00 58.12 476 ASP A CA 1
ATOM 2189 C C . ASP A 1 533 ? 83.999 109.524 41.363 1.00 71.02 476 ASP A C 1
ATOM 2190 O O . ASP A 1 533 ? 82.778 109.628 41.494 1.00 83.81 476 ASP A O 1
ATOM 2195 N N . LEU A 1 534 ? 84.625 108.357 41.397 1.00 79.71 477 LEU A N 1
ATOM 2196 C CA . LEU A 1 534 ? 83.925 107.132 41.707 1.00 70.47 477 LEU A CA 1
ATOM 2197 C C . LEU A 1 534 ? 84.043 106.773 43.175 1.00 56.84 477 LEU A C 1
ATOM 2198 O O . LEU A 1 534 ? 83.294 105.915 43.651 1.00 15.06 477 LEU A O 1
ATOM 2203 N N . ARG A 1 535 ? 84.943 107.434 43.898 1.00 35.30 478 ARG A N 1
ATOM 2204 C CA . ARG A 1 535 ? 85.105 107.238 45.331 1.00 37.04 478 ARG A CA 1
ATOM 2205 C C . ARG A 1 535 ? 83.823 107.567 46.073 1.00 47.70 478 ARG A C 1
ATOM 2206 O O . ARG A 1 535 ? 83.209 106.691 46.688 1.00 79.56 478 ARG A O 1
ATOM 2214 N N . THR A 1 536 ? 83.430 108.841 46.033 1.00 21.96 479 THR A N 1
ATOM 2215 C CA . THR A 1 536 ? 82.263 109.280 46.780 1.00 52.76 479 THR A CA 1
ATOM 2216 C C . THR A 1 536 ? 81.028 108.533 46.321 1.00 43.46 479 THR A C 1
ATOM 2217 O O . THR A 1 536 ? 80.129 108.267 47.119 1.00 40.23 479 THR A O 1
ATOM 2221 N N . ALA A 1 537 ? 80.994 108.148 45.047 1.00 0.00 480 ALA A N 1
ATOM 2222 C CA . ALA A 1 537 ? 79.910 107.317 44.545 1.00 41.10 480 ALA A CA 1
ATOM 2223 C C . ALA A 1 537 ? 79.886 105.964 45.254 1.00 51.39 480 ALA A C 1
ATOM 2224 O O . ALA A 1 537 ? 78.826 105.483 45.665 1.00 47.70 480 ALA A O 1
ATOM 2226 N N . ALA A 1 538 ? 81.059 105.351 45.437 1.00 42.97 481 ALA A N 1
ATOM 2227 C CA . ALA A 1 538 ? 81.120 104.054 46.101 1.00 55.74 481 ALA A CA 1
ATOM 2228 C C . ALA A 1 538 ? 80.704 104.151 47.566 1.00 48.29 481 ALA A C 1
ATOM 2229 O O . ALA A 1 538 ? 80.018 103.263 48.082 1.00 31.99 481 ALA A O 1
ATOM 2231 N N . TYR A 1 539 ? 81.105 105.222 48.255 1.00 37.91 482 TYR A N 1
ATOM 2232 C CA . TYR A 1 539 ? 80.701 105.404 49.647 1.00 24.28 482 TYR A CA 1
ATOM 2233 C C . TYR A 1 539 ? 79.215 105.710 49.761 1.00 38.57 482 TYR A C 1
ATOM 2234 O O . TYR A 1 539 ? 78.525 105.154 50.619 1.00 14.14 482 TYR A O 1
ATOM 2243 N N . VAL A 1 540 ? 78.707 106.606 48.915 1.00 22.19 483 VAL A N 1
ATOM 2244 C CA . VAL A 1 540 ? 77.266 106.830 48.868 1.00 28.52 483 VAL A CA 1
ATOM 2245 C C . VAL A 1 540 ? 76.544 105.513 48.652 1.00 43.68 483 VAL A C 1
ATOM 2246 O O . VAL A 1 540 ? 75.500 105.250 49.258 1.00 3.07 483 VAL A O 1
ATOM 2250 N N . ASN A 1 541 ? 77.113 104.654 47.804 1.00 50.13 484 ASN A N 1
ATOM 2251 C CA . ASN A 1 541 ? 76.478 103.395 47.439 1.00 33.05 484 ASN A CA 1
ATOM 2252 C C . ASN A 1 541 ? 76.544 102.400 48.588 1.00 51.58 484 ASN A C 1
ATOM 2253 O O . ASN A 1 541 ? 75.563 101.705 48.873 1.00 37.59 484 ASN A O 1
ATOM 2258 N N . ALA A 1 542 ? 77.697 102.328 49.259 1.00 55.69 485 ALA A N 1
ATOM 2259 C CA . ALA A 1 542 ? 77.853 101.450 50.411 1.00 31.20 485 ALA A CA 1
ATOM 2260 C C . ALA A 1 542 ? 77.004 101.913 51.590 1.00 27.10 485 ALA A C 1
ATOM 2261 O O . ALA A 1 542 ? 76.320 101.102 52.220 1.00 27.41 485 ALA A O 1
ATOM 2263 N N . ILE A 1 543 ? 77.047 103.210 51.923 1.00 6.28 486 ILE A N 1
ATOM 2264 C CA . ILE A 1 543 ? 76.226 103.706 53.028 1.00 16.46 486 ILE A CA 1
ATOM 2265 C C . ILE A 1 543 ? 74.749 103.511 52.723 1.00 24.54 486 ILE A C 1
ATOM 2266 O O . ILE A 1 543 ? 73.955 103.200 53.617 1.00 27.82 486 ILE A O 1
ATOM 2271 N N . GLU A 1 544 ? 74.358 103.690 51.462 1.00 18.81 487 GLU A N 1
ATOM 2272 C CA . GLU A 1 544 ? 72.981 103.428 51.060 1.00 41.09 487 GLU A CA 1
ATOM 2273 C C . GLU A 1 544 ? 72.522 102.035 51.472 1.00 33.15 487 GLU A C 1
ATOM 2274 O O . GLU A 1 544 ? 71.431 101.865 52.024 1.00 14.61 487 GLU A O 1
ATOM 2280 N N . LYS A 1 545 ? 73.351 101.026 51.216 1.00 28.64 488 LYS A N 1
ATOM 2281 C CA . LYS A 1 545 ? 72.965 99.654 51.511 1.00 23.54 488 LYS A CA 1
ATOM 2282 C C . LYS A 1 545 ? 72.981 99.378 53.009 1.00 12.10 488 LYS A C 1
ATOM 2283 O O . LYS A 1 545 ? 72.152 98.619 53.515 1.00 0.00 488 LYS A O 1
ATOM 2289 N N . VAL A 1 546 ? 73.938 99.953 53.728 1.00 0.00 489 VAL A N 1
ATOM 2290 C CA . VAL A 1 546 ? 74.070 99.676 55.154 1.00 3.85 489 VAL A CA 1
ATOM 2291 C C . VAL A 1 546 ? 72.949 100.357 55.937 1.00 8.53 489 VAL A C 1
ATOM 2292 O O . VAL A 1 546 ? 72.408 99.789 56.885 1.00 2.95 489 VAL A O 1
ATOM 2296 N N . LYS B 1 110 ? 46.932 62.772 62.419 1.00 2.00 53 LYS B N 1
ATOM 2297 C CA . LYS B 1 110 ? 45.701 63.539 62.278 1.00 21.47 53 LYS B CA 1
ATOM 2298 C C . LYS B 1 110 ? 45.547 64.707 63.281 1.00 36.76 53 LYS B C 1
ATOM 2299 O O . LYS B 1 110 ? 45.049 65.766 62.901 1.00 19.95 53 LYS B O 1
ATOM 2305 N N . PRO B 1 111 ? 45.944 64.535 64.562 1.00 45.81 54 PRO B N 1
ATOM 2306 C CA . PRO B 1 111 ? 45.952 65.696 65.465 1.00 46.06 54 PRO B CA 1
ATOM 2307 C C . PRO B 1 111 ? 47.307 66.379 65.522 1.00 49.98 54 PRO B C 1
ATOM 2308 O O . PRO B 1 111 ? 48.264 65.928 64.889 1.00 70.25 54 PRO B O 1
ATOM 2312 N N . CYS B 1 112 ? 47.417 67.453 66.288 1.00 40.24 55 CYS B N 1
ATOM 2313 C CA . CYS B 1 112 ? 48.657 68.208 66.345 1.00 27.50 55 CYS B CA 1
ATOM 2314 C C . CYS B 1 112 ? 49.522 67.665 67.467 1.00 8.10 55 CYS B C 1
ATOM 2315 O O . CYS B 1 112 ? 49.034 67.397 68.564 1.00 47.77 55 CYS B O 1
ATOM 2318 N N . ASN B 1 113 ? 50.801 67.464 67.165 1.00 23.72 56 ASN B N 1
ATOM 2319 C CA . ASN B 1 113 ? 51.735 66.976 68.168 1.00 30.18 56 ASN B CA 1
ATOM 2320 C C . ASN B 1 113 ? 51.855 67.949 69.342 1.00 18.75 56 ASN B C 1
ATOM 2321 O O . ASN B 1 113 ? 51.888 67.523 70.500 1.00 38.79 56 ASN B O 1
ATOM 2326 N N . HIS B 1 114 ? 51.917 69.254 69.061 1.00 21.40 57 HIS B N 1
ATOM 2327 C CA . HIS B 1 114 ? 52.179 70.278 70.065 1.00 27.66 57 HIS B CA 1
ATOM 2328 C C . HIS B 1 114 ? 51.339 71.513 69.782 1.00 38.73 57 HIS B C 1
ATOM 2329 O O . HIS B 1 114 ? 51.382 72.043 68.672 1.00 7.69 57 HIS B O 1
ATOM 2336 N N . VAL B 1 115 ? 50.616 72.003 70.790 1.00 28.96 58 VAL B N 1
ATOM 2337 C CA . VAL B 1 115 ? 49.898 73.272 70.699 1.00 25.89 58 VAL B CA 1
ATOM 2338 C C . VAL B 1 115 ? 50.253 74.134 71.903 1.00 29.32 58 VAL B C 1
ATOM 2339 O O . VAL B 1 115 ? 49.944 73.768 73.039 1.00 25.53 58 VAL B O 1
ATOM 2343 N N . LEU B 1 116 ? 50.851 75.299 71.654 1.00 18.95 59 LEU B N 1
ATOM 2344 C CA . LEU B 1 116 ? 51.288 76.210 72.705 1.00 34.50 59 LEU B CA 1
ATOM 2345 C C . LEU B 1 116 ? 50.319 77.378 72.817 1.00 30.11 59 LEU B C 1
ATOM 2346 O O . LEU B 1 116 ? 50.287 78.248 71.946 1.00 19.72 59 LEU B O 1
ATOM 2351 N N . SER B 1 117 ? 49.558 77.422 73.904 1.00 4.92 60 SER B N 1
ATOM 2352 C CA . SER B 1 117 ? 48.720 78.568 74.209 1.00 31.37 60 SER B CA 1
ATOM 2353 C C . SER B 1 117 ? 49.472 79.535 75.111 1.00 32.91 60 SER B C 1
ATOM 2354 O O . SER B 1 117 ? 50.173 79.117 76.031 1.00 9.14 60 SER B O 1
ATOM 2357 N N . LEU B 1 118 ? 49.336 80.833 74.835 1.00 11.17 61 LEU B N 1
ATOM 2358 C CA . LEU B 1 118 ? 50.110 81.847 75.536 1.00 15.02 61 LEU B CA 1
ATOM 2359 C C . LEU B 1 118 ? 49.242 83.004 75.995 1.00 5.23 61 LEU B C 1
ATOM 2360 O O . LEU B 1 118 ? 48.186 83.275 75.428 1.00 41.59 61 LEU B O 1
ATOM 2365 N N . SER B 1 119 ? 49.715 83.676 77.040 1.00 36.70 62 SER B N 1
ATOM 2366 C CA . SER B 1 119 ? 49.232 84.983 77.454 1.00 47.99 62 SER B CA 1
ATOM 2367 C C . SER B 1 119 ? 50.426 85.804 77.908 1.00 48.37 62 SER B C 1
ATOM 2368 O O . SER B 1 119 ? 51.215 85.340 78.734 1.00 46.67 62 SER B O 1
ATOM 2371 N N . PHE B 1 120 ? 50.571 87.012 77.362 1.00 27.69 63 PHE B N 1
ATOM 2372 C CA . PHE B 1 120 ? 51.646 87.892 77.782 1.00 21.65 63 PHE B CA 1
ATOM 2373 C C . PHE B 1 120 ? 51.190 89.344 77.879 1.00 31.47 63 PHE B C 1
ATOM 2374 O O . PHE B 1 120 ? 50.413 89.816 77.040 1.00 61.88 63 PHE B O 1
ATOM 2382 N N . PRO B 1 121 ? 51.653 90.067 78.893 1.00 3.75 64 PRO B N 1
ATOM 2383 C CA . PRO B 1 121 ? 51.216 91.455 79.082 1.00 20.02 64 PRO B CA 1
ATOM 2384 C C . PRO B 1 121 ? 51.966 92.436 78.190 1.00 12.10 64 PRO B C 1
ATOM 2385 O O . PRO B 1 121 ? 53.159 92.285 77.922 1.00 6.85 64 PRO B O 1
ATOM 2389 N N . ILE B 1 122 ? 51.257 93.468 77.748 1.00 26.06 65 ILE B N 1
ATOM 2390 C CA . ILE B 1 122 ? 51.871 94.602 77.077 1.00 18.33 65 ILE B CA 1
ATOM 2391 C C . ILE B 1 122 ? 51.362 95.884 77.709 1.00 47.07 65 ILE B C 1
ATOM 2392 O O . ILE B 1 122 ? 50.218 95.971 78.162 1.00 47.35 65 ILE B O 1
ATOM 2397 N N . ARG B 1 123 ? 52.219 96.894 77.696 1.00 47.30 66 ARG B N 1
ATOM 2398 C CA . ARG B 1 123 ? 51.800 98.246 78.024 1.00 59.11 66 ARG B CA 1
ATOM 2399 C C . ARG B 1 123 ? 51.187 98.883 76.791 1.00 55.75 66 ARG B C 1
ATOM 2400 O O . ARG B 1 123 ? 51.883 99.094 75.795 1.00 44.73 66 ARG B O 1
ATOM 2408 N N . ARG B 1 124 ? 49.900 99.215 76.861 1.00 53.92 67 ARG B N 1
ATOM 2409 C CA . ARG B 1 124 ? 49.313 99.952 75.759 1.00 38.84 67 ARG B CA 1
ATOM 2410 C C . ARG B 1 124 ? 49.928 101.341 75.665 1.00 34.72 67 ARG B C 1
ATOM 2411 O O . ARG B 1 124 ? 50.532 101.866 76.605 1.00 28.59 67 ARG B O 1
ATOM 2419 N N . ASP B 1 125 ? 49.757 101.931 74.494 1.00 38.89 68 ASP B N 1
ATOM 2420 C CA . ASP B 1 125 ? 50.511 103.097 74.080 1.00 57.82 68 ASP B CA 1
ATOM 2421 C C . ASP B 1 125 ? 50.060 104.358 74.806 1.00 55.73 68 ASP B C 1
ATOM 2422 O O . ASP B 1 125 ? 50.779 105.360 74.800 1.00 44.63 68 ASP B O 1
ATOM 2427 N N . ASP B 1 126 ? 48.866 104.336 75.391 1.00 75.26 69 ASP B N 1
ATOM 2428 C CA . ASP B 1 126 ? 48.385 105.358 76.306 1.00 76.01 69 ASP B CA 1
ATOM 2429 C C . ASP B 1 126 ? 48.585 104.979 77.773 1.00 66.03 69 ASP B C 1
ATOM 2430 O O . ASP B 1 126 ? 48.038 105.648 78.656 1.00 77.74 69 ASP B O 1
ATOM 2435 N N . GLY B 1 127 ? 49.293 103.888 78.044 1.00 58.19 70 GLY B N 1
ATOM 2436 C CA . GLY B 1 127 ? 49.619 103.480 79.392 1.00 31.92 70 GLY B CA 1
ATOM 2437 C C . GLY B 1 127 ? 48.770 102.351 79.922 1.00 38.08 70 GLY B C 1
ATOM 2438 O O . GLY B 1 127 ? 49.070 101.821 80.998 1.00 28.58 70 GLY B O 1
ATOM 2439 N N . SER B 1 128 ? 47.731 101.967 79.194 1.00 28.77 71 SER B N 1
ATOM 2440 C CA . SER B 1 128 ? 46.837 100.913 79.637 1.00 54.38 71 SER B CA 1
ATOM 2441 C C . SER B 1 128 ? 47.565 99.576 79.657 1.00 56.55 71 SER B C 1
ATOM 2442 O O . SER B 1 128 ? 48.663 99.417 79.113 1.00 71.94 71 SER B O 1
ATOM 2445 N N . TRP B 1 129 ? 46.966 98.622 80.352 1.00 45.96 72 TRP B N 1
ATOM 2446 C CA . TRP B 1 129 ? 47.523 97.286 80.512 1.00 56.36 72 TRP B CA 1
ATOM 2447 C C . TRP B 1 129 ? 46.674 96.274 79.764 1.00 69.00 72 TRP B C 1
ATOM 2448 O O . TRP B 1 129 ? 45.444 96.275 79.883 1.00 87.64 72 TRP B O 1
ATOM 2459 N N . GLU B 1 130 ? 47.329 95.405 79.013 1.00 52.30 73 GLU B N 1
ATOM 2460 C CA . GLU B 1 130 ? 46.606 94.468 78.177 1.00 47.41 73 GLU B CA 1
ATOM 2461 C C . GLU B 1 130 ? 47.314 93.127 78.158 1.00 31.91 73 GLU B C 1
ATOM 2462 O O . GLU B 1 130 ? 48.539 93.061 78.064 1.00 43.10 73 GLU B O 1
ATOM 2468 N N . VAL B 1 131 ? 46.526 92.068 78.304 1.00 27.52 74 VAL B N 1
ATOM 2469 C CA . VAL B 1 131 ? 46.977 90.690 78.156 1.00 18.91 74 VAL B CA 1
ATOM 2470 C C . VAL B 1 131 ? 46.668 90.236 76.737 1.00 46.63 74 VAL B C 1
ATOM 2471 O O . VAL B 1 131 ? 45.527 90.341 76.277 1.00 6.96 74 VAL B O 1
ATOM 2475 N N . ILE B 1 132 ? 47.684 89.730 76.049 1.00 33.93 75 ILE B N 1
ATOM 2476 C CA . ILE B 1 132 ? 47.585 89.290 74.665 1.00 21.73 75 ILE B CA 1
ATOM 2477 C C . ILE B 1 132 ? 47.612 87.766 74.663 1.00 25.44 75 ILE B C 1
ATOM 2478 O O . ILE B 1 132 ? 48.491 87.160 75.280 1.00 26.30 75 ILE B O 1
ATOM 2483 N N . GLU B 1 133 ? 46.654 87.152 73.974 1.00 25.02 76 GLU B N 1
ATOM 2484 C CA . GLU B 1 133 ? 46.517 85.702 73.923 1.00 45.00 76 GLU B CA 1
ATOM 2485 C C . GLU B 1 133 ? 46.909 85.207 72.538 1.00 35.43 76 GLU B C 1
ATOM 2486 O O . GLU B 1 133 ? 46.473 85.766 71.530 1.00 43.85 76 GLU B O 1
ATOM 2492 N N . GLY B 1 134 ? 47.727 84.162 72.495 1.00 37.62 77 GLY B N 1
ATOM 2493 C CA . GLY B 1 134 ? 48.266 83.674 71.244 1.00 48.74 77 GLY B CA 1
ATOM 2494 C C . GLY B 1 134 ? 48.457 82.176 71.302 1.00 34.50 77 GLY B C 1
ATOM 2495 O O . GLY B 1 134 ? 48.453 81.569 72.374 1.00 5.58 77 GLY B O 1
ATOM 2496 N N . TYR B 1 135 ? 48.621 81.588 70.125 1.00 0.00 78 TYR B N 1
ATOM 2497 C CA . TYR B 1 135 ? 48.655 80.146 69.946 1.00 0.00 78 TYR B CA 1
ATOM 2498 C C . TYR B 1 135 ? 49.664 79.812 68.869 1.00 16.77 78 TYR B C 1
ATOM 2499 O O . TYR B 1 135 ? 49.833 80.582 67.927 1.00 14.79 78 TYR B O 1
ATOM 2508 N N . ARG B 1 136 ? 50.338 78.676 69.004 1.00 26.74 79 ARG B N 1
ATOM 2509 C CA . ARG B 1 136 ? 50.971 78.066 67.846 1.00 15.05 79 ARG B CA 1
ATOM 2510 C C . ARG B 1 136 ? 50.819 76.559 67.940 1.00 24.12 79 ARG B C 1
ATOM 2511 O O . ARG B 1 136 ? 51.188 75.955 68.948 1.00 8.34 79 ARG B O 1
ATOM 2519 N N . ALA B 1 137 ? 50.269 75.957 66.894 1.00 15.59 80 ALA B N 1
ATOM 2520 C CA . ALA B 1 137 ? 50.151 74.512 66.792 1.00 12.91 80 ALA B CA 1
ATOM 2521 C C . ALA B 1 137 ? 51.197 73.995 65.820 1.00 15.63 80 ALA B C 1
ATOM 2522 O O . ALA B 1 137 ? 51.316 74.502 64.707 1.00 17.45 80 ALA B O 1
ATOM 2524 N N . GLN B 1 138 ? 51.965 73.016 66.257 1.00 0.00 81 GLN B N 1
ATOM 2525 C CA . GLN B 1 138 ? 52.816 72.227 65.383 1.00 0.00 81 GLN B CA 1
ATOM 2526 C C . GLN B 1 138 ? 52.111 70.903 65.160 1.00 8.92 81 GLN B C 1
ATOM 2527 O O . GLN B 1 138 ? 51.476 70.373 66.071 1.00 43.73 81 GLN B O 1
ATOM 2533 N N . HIS B 1 139 ? 52.182 70.384 63.939 1.00 18.79 82 HIS B N 1
ATOM 2534 C CA . HIS B 1 139 ? 51.386 69.222 63.579 1.00 11.22 82 HIS B CA 1
ATOM 2535 C C . HIS B 1 139 ? 52.228 67.953 63.592 1.00 31.33 82 HIS B C 1
ATOM 2536 O O . HIS B 1 139 ? 52.026 67.090 64.446 1.00 42.86 82 HIS B O 1
ATOM 2543 N N . SER B 1 140 ? 53.128 67.787 62.641 1.00 21.78 83 SER B N 1
ATOM 2544 C CA . SER B 1 140 ? 53.879 66.549 62.510 1.00 46.35 83 SER B CA 1
ATOM 2545 C C . SER B 1 140 ? 55.334 66.866 62.791 1.00 25.92 83 SER B C 1
ATOM 2546 O O . SER B 1 140 ? 55.989 67.554 62.004 1.00 36.98 83 SER B O 1
ATOM 2549 N N . GLN B 1 141 ? 55.825 66.377 63.919 1.00 30.35 84 GLN B N 1
ATOM 2550 C CA . GLN B 1 141 ? 57.222 66.473 64.293 1.00 31.83 84 GLN B CA 1
ATOM 2551 C C . GLN B 1 141 ? 58.084 65.483 63.531 1.00 48.19 84 GLN B C 1
ATOM 2552 O O . GLN B 1 141 ? 59.303 65.661 63.470 1.00 19.47 84 GLN B O 1
ATOM 2558 N N . HIS B 1 142 ? 57.473 64.445 62.957 1.00 50.33 85 HIS B N 1
ATOM 2559 C CA . HIS B 1 142 ? 58.183 63.567 62.036 1.00 21.94 85 HIS B CA 1
ATOM 2560 C C . HIS B 1 142 ? 58.891 64.356 60.944 1.00 42.56 85 HIS B C 1
ATOM 2561 O O . HIS B 1 142 ? 59.967 63.963 60.486 1.00 33.32 85 HIS B O 1
ATOM 2568 N N . ARG B 1 143 ? 58.320 65.468 60.529 1.00 22.44 86 ARG B N 1
ATOM 2569 C CA . ARG B 1 143 ? 58.942 66.348 59.556 1.00 22.93 86 ARG B CA 1
ATOM 2570 C C . ARG B 1 143 ? 59.322 67.635 60.280 1.00 30.28 86 ARG B C 1
ATOM 2571 O O . ARG B 1 143 ? 58.447 68.346 60.786 1.00 16.85 86 ARG B O 1
ATOM 2579 N N . THR B 1 144 ? 60.622 67.912 60.362 1.00 48.13 87 THR B N 1
ATOM 2580 C CA . THR B 1 144 ? 61.112 69.159 60.952 1.00 16.71 87 THR B CA 1
ATOM 2581 C C . THR B 1 144 ? 61.967 69.912 59.938 1.00 20.75 87 THR B C 1
ATOM 2582 O O . THR B 1 144 ? 62.638 69.298 59.129 1.00 79.67 87 THR B O 1
ATOM 2586 N N . PRO B 1 145 ? 61.952 71.251 59.975 1.00 22.13 88 PRO B N 1
ATOM 2587 C CA . PRO B 1 145 ? 61.163 72.109 60.852 1.00 15.93 88 PRO B CA 1
ATOM 2588 C C . PRO B 1 145 ? 59.704 72.168 60.444 1.00 7.64 88 PRO B C 1
ATOM 2589 O O . PRO B 1 145 ? 59.342 71.740 59.357 1.00 33.38 88 PRO B O 1
ATOM 2593 N N . CYS B 1 146 ? 58.868 72.628 61.356 1.00 8.75 89 CYS B N 1
ATOM 2594 C CA . CYS B 1 146 ? 57.504 72.963 61.010 1.00 8.20 89 CYS B CA 1
ATOM 2595 C C . CYS B 1 146 ? 57.453 74.358 60.403 1.00 41.13 89 CYS B C 1
ATOM 2596 O O . CYS B 1 146 ? 58.336 75.191 60.604 1.00 49.68 89 CYS B O 1
ATOM 2599 N N . LYS B 1 147 ? 56.412 74.598 59.623 1.00 13.42 90 LYS B N 1
ATOM 2600 C CA . LYS B 1 147 ? 56.348 75.789 58.802 1.00 12.74 90 LYS B CA 1
ATOM 2601 C C . LYS B 1 147 ? 54.914 76.286 58.781 1.00 9.10 90 LYS B C 1
ATOM 2602 O O . LYS B 1 147 ? 53.995 75.486 58.616 1.00 11.46 90 LYS B O 1
ATOM 2608 N N . GLY B 1 148 ? 54.708 77.580 58.953 1.00 27.83 91 GLY B N 1
ATOM 2609 C CA . GLY B 1 148 ? 53.356 78.099 58.878 1.00 42.33 91 GLY B CA 1
ATOM 2610 C C . GLY B 1 148 ? 53.284 79.554 59.270 1.00 13.81 91 GLY B C 1
ATOM 2611 O O . GLY B 1 148 ? 54.192 80.097 59.899 1.00 17.58 91 GLY B O 1
ATOM 2612 N N . GLY B 1 149 ? 52.157 80.166 58.924 1.00 17.67 92 GLY B N 1
ATOM 2613 C CA . GLY B 1 149 ? 51.994 81.594 59.092 1.00 23.12 92 GLY B CA 1
ATOM 2614 C C . GLY B 1 149 ? 51.453 82.000 60.452 1.00 39.69 92 GLY B C 1
ATOM 2615 O O . GLY B 1 149 ? 51.034 81.172 61.250 1.00 20.03 92 GLY B O 1
ATOM 2616 N N . ILE B 1 150 ? 51.501 83.304 60.712 1.00 0.01 93 ILE B N 1
ATOM 2617 C CA . ILE B 1 150 ? 50.929 83.901 61.914 1.00 21.58 93 ILE B CA 1
ATOM 2618 C C . ILE B 1 150 ? 49.759 84.771 61.488 1.00 11.03 93 ILE B C 1
ATOM 2619 O O . ILE B 1 150 ? 49.894 85.609 60.592 1.00 29.17 93 ILE B O 1
ATOM 2624 N N . ARG B 1 151 ? 48.622 84.587 62.128 1.00 3.67 94 ARG B N 1
ATOM 2625 C CA . ARG B 1 151 ? 47.461 85.417 61.868 1.00 12.39 94 ARG B CA 1
ATOM 2626 C C . ARG B 1 151 ? 47.223 86.343 63.050 1.00 26.91 94 ARG B C 1
ATOM 2627 O O . ARG B 1 151 ? 47.332 85.930 64.204 1.00 32.14 94 ARG B O 1
ATOM 2635 N N . TYR B 1 152 ? 46.941 87.607 62.763 1.00 11.70 95 TYR B N 1
ATOM 2636 C CA . TYR B 1 152 ? 46.443 88.537 63.768 1.00 4.18 95 TYR B CA 1
ATOM 2637 C C . TYR B 1 152 ? 44.986 88.813 63.447 1.00 44.47 95 TYR B C 1
ATOM 2638 O O . TYR B 1 152 ? 44.677 89.438 62.431 1.00 16.50 95 TYR B O 1
ATOM 2647 N N . SER B 1 153 ? 44.097 88.332 64.301 1.00 48.08 96 SER B N 1
ATOM 2648 C CA . SER B 1 153 ? 42.668 88.487 64.102 1.00 49.91 96 SER B CA 1
ATOM 2649 C C . SER B 1 153 ? 42.012 88.308 65.458 1.00 50.55 96 SER B C 1
ATOM 2650 O O . SER B 1 153 ? 42.583 87.693 66.353 1.00 57.28 96 SER B O 1
ATOM 2653 N N . THR B 1 154 ? 40.806 88.849 65.610 1.00 60.88 97 THR B N 1
ATOM 2654 C CA . THR B 1 154 ? 40.048 88.473 66.793 1.00 51.03 97 THR B CA 1
ATOM 2655 C C . THR B 1 154 ? 39.494 87.068 66.656 1.00 41.39 97 THR B C 1
ATOM 2656 O O . THR B 1 154 ? 39.271 86.397 67.667 1.00 42.60 97 THR B O 1
ATOM 2660 N N . ASP B 1 155 ? 39.301 86.606 65.422 1.00 50.03 98 ASP B N 1
ATOM 2661 C CA . ASP B 1 155 ? 38.699 85.317 65.132 1.00 55.52 98 ASP B CA 1
ATOM 2662 C C . ASP B 1 155 ? 39.618 84.141 65.431 1.00 67.10 98 ASP B C 1
ATOM 2663 O O . ASP B 1 155 ? 39.148 83.001 65.418 1.00 83.60 98 ASP B O 1
ATOM 2668 N N . VAL B 1 156 ? 40.895 84.372 65.727 1.00 48.70 99 VAL B N 1
ATOM 2669 C CA . VAL B 1 156 ? 41.816 83.251 65.898 1.00 36.15 99 VAL B CA 1
ATOM 2670 C C . VAL B 1 156 ? 41.461 82.484 67.163 1.00 40.37 99 VAL B C 1
ATOM 2671 O O . VAL B 1 156 ? 41.374 83.050 68.257 1.00 47.17 99 VAL B O 1
ATOM 2675 N N . SER B 1 157 ? 41.252 81.186 67.011 1.00 50.17 100 SER B N 1
ATOM 2676 C CA . SER B 1 157 ? 41.008 80.265 68.102 1.00 51.10 100 SER B CA 1
ATOM 2677 C C . SER B 1 157 ? 42.003 79.121 68.006 1.00 43.93 100 SER B C 1
ATOM 2678 O O . SER B 1 157 ? 42.683 78.947 66.995 1.00 34.96 100 SER B O 1
ATOM 2681 N N . VAL B 1 158 ? 42.090 78.349 69.088 1.00 54.01 101 VAL B N 1
ATOM 2682 C CA . VAL B 1 158 ? 43.044 77.251 69.154 1.00 34.74 101 VAL B CA 1
ATOM 2683 C C . VAL B 1 158 ? 42.726 76.214 68.093 1.00 52.48 101 VAL B C 1
ATOM 2684 O O . VAL B 1 158 ? 43.622 75.674 67.440 1.00 39.55 101 VAL B O 1
ATOM 2688 N N . ASP B 1 159 ? 41.440 75.905 67.919 1.00 62.85 102 ASP B N 1
ATOM 2689 C CA . ASP B 1 159 ? 41.038 74.879 66.963 1.00 55.22 102 ASP B CA 1
ATOM 2690 C C . ASP B 1 159 ? 41.242 75.340 65.527 1.00 42.60 102 ASP B C 1
ATOM 2691 O O . ASP B 1 159 ? 41.442 74.511 64.636 1.00 53.90 102 ASP B O 1
ATOM 2696 N N . GLU B 1 160 ? 41.189 76.649 65.283 1.00 45.06 103 GLU B N 1
ATOM 2697 C CA . GLU B 1 160 ? 41.511 77.180 63.964 1.00 48.44 103 GLU B CA 1
ATOM 2698 C C . GLU B 1 160 ? 42.975 76.934 63.613 1.00 54.33 103 GLU B C 1
ATOM 2699 O O . GLU B 1 160 ? 43.281 76.369 62.561 1.00 82.69 103 GLU B O 1
ATOM 2705 N N . VAL B 1 161 ? 43.901 77.339 64.492 1.00 18.67 104 VAL B N 1
ATOM 2706 C CA . VAL B 1 161 ? 45.315 77.151 64.184 1.00 33.81 104 VAL B CA 1
ATOM 2707 C C . VAL B 1 161 ? 45.648 75.669 64.096 1.00 40.16 104 VAL B C 1
ATOM 2708 O O . VAL B 1 161 ? 46.486 75.258 63.292 1.00 46.21 104 VAL B O 1
ATOM 2712 N N . LYS B 1 162 ? 44.992 74.845 64.914 1.00 11.13 105 LYS B N 1
ATOM 2713 C CA . LYS B 1 162 ? 45.158 73.401 64.811 1.00 34.37 105 LYS B CA 1
ATOM 2714 C C . LYS B 1 162 ? 44.679 72.884 63.464 1.00 12.15 105 LYS B C 1
ATOM 2715 O O . LYS B 1 162 ? 45.353 72.068 62.831 1.00 41.99 105 LYS B O 1
ATOM 2721 N N . ALA B 1 163 ? 43.516 73.348 63.011 1.00 31.44 106 ALA B N 1
ATOM 2722 C CA . ALA B 1 163 ? 43.013 72.948 61.704 1.00 37.27 106 ALA B CA 1
ATOM 2723 C C . ALA B 1 163 ? 43.962 73.382 60.593 1.00 40.87 106 ALA B C 1
ATOM 2724 O O . ALA B 1 163 ? 44.203 72.633 59.642 1.00 28.52 106 ALA B O 1
ATOM 2726 N N . LEU B 1 164 ? 44.514 74.590 60.697 1.00 22.04 107 LEU B N 1
ATOM 2727 C CA . LEU B 1 164 ? 45.363 75.098 59.634 1.00 25.43 107 LEU B CA 1
ATOM 2728 C C . LEU B 1 164 ? 46.768 74.530 59.675 1.00 33.22 107 LEU B C 1
ATOM 2729 O O . LEU B 1 164 ? 47.456 74.574 58.655 1.00 46.85 107 LEU B O 1
ATOM 2734 N N . ALA B 1 165 ? 47.210 74.006 60.820 1.00 24.93 108 ALA B N 1
ATOM 2735 C CA . ALA B 1 165 ? 48.512 73.354 60.884 1.00 42.99 108 ALA B CA 1
ATOM 2736 C C . ALA B 1 165 ? 48.466 71.951 60.295 1.00 29.43 108 ALA B C 1
ATOM 2737 O O . ALA B 1 165 ? 49.472 71.471 59.764 1.00 12.16 108 ALA B O 1
ATOM 2739 N N . SER B 1 166 ? 47.324 71.276 60.399 1.00 24.32 109 SER B N 1
ATOM 2740 C CA . SER B 1 166 ? 47.162 69.990 59.732 1.00 37.54 109 SER B CA 1
ATOM 2741 C C . SER B 1 166 ? 47.180 70.170 58.224 1.00 37.70 109 SER B C 1
ATOM 2742 O O . SER B 1 166 ? 47.871 69.441 57.509 1.00 25.07 109 SER B O 1
ATOM 2745 N N . LEU B 1 167 ? 46.428 71.154 57.733 1.00 5.92 110 LEU B N 1
ATOM 2746 C CA . LEU B 1 167 ? 46.339 71.408 56.306 1.00 13.45 110 LEU B CA 1
ATOM 2747 C C . LEU B 1 167 ? 47.688 71.823 55.734 1.00 33.79 110 LEU B C 1
ATOM 2748 O O . LEU B 1 167 ? 48.018 71.471 54.600 1.00 18.40 110 LEU B O 1
ATOM 2753 N N . MET B 1 168 ? 48.482 72.556 56.508 1.00 31.94 111 MET B N 1
ATOM 2754 C CA . MET B 1 168 ? 49.795 72.973 56.043 1.00 21.22 111 MET B CA 1
ATOM 2755 C C . MET B 1 168 ? 50.723 71.778 55.875 1.00 18.41 111 MET B C 1
ATOM 2756 O O . MET B 1 168 ? 51.522 71.740 54.935 1.00 17.97 111 MET B O 1
ATOM 2761 N N . THR B 1 169 ? 50.633 70.796 56.774 1.00 20.22 112 THR B N 1
ATOM 2762 C CA . THR B 1 169 ? 51.399 69.561 56.627 1.00 29.03 112 THR B CA 1
ATOM 2763 C C . THR B 1 169 ? 51.087 68.880 55.306 1.00 25.50 112 THR B C 1
ATOM 2764 O O . THR B 1 169 ? 51.989 68.470 54.570 1.00 38.14 112 THR B O 1
ATOM 2768 N N . TYR B 1 170 ? 49.806 68.739 55.000 1.00 2.06 113 TYR B N 1
ATOM 2769 C CA . TYR B 1 170 ? 49.405 68.050 53.788 1.00 9.58 113 TYR B CA 1
ATOM 2770 C C . TYR B 1 170 ? 49.718 68.876 52.548 1.00 21.09 113 TYR B C 1
ATOM 2771 O O . TYR B 1 170 ? 50.043 68.309 51.503 1.00 7.00 113 TYR B O 1
ATOM 2780 N N . LYS B 1 171 ? 49.695 70.204 52.661 1.00 32.79 114 LYS B N 1
ATOM 2781 C CA . LYS B 1 171 ? 50.084 71.050 51.539 1.00 37.86 114 LYS B CA 1
ATOM 2782 C C . LYS B 1 171 ? 51.585 70.989 51.281 1.00 33.97 114 LYS B C 1
ATOM 2783 O O . LYS B 1 171 ? 52.015 70.980 50.124 1.00 20.78 114 LYS B O 1
ATOM 2789 N N . CYS B 1 172 ? 52.401 70.958 52.338 1.00 57.03 115 CYS B N 1
ATOM 2790 C CA . CYS B 1 172 ? 53.839 70.811 52.129 1.00 52.64 115 CYS B CA 1
ATOM 2791 C C . CYS B 1 172 ? 54.187 69.456 51.532 1.00 37.63 115 CYS B C 1
ATOM 2792 O O . CYS B 1 172 ? 55.148 69.346 50.770 1.00 43.46 115 CYS B O 1
ATOM 2795 N N . ALA B 1 173 ? 53.420 68.421 51.855 1.00 31.76 116 ALA B N 1
ATOM 2796 C CA . ALA B 1 173 ? 53.708 67.094 51.331 1.00 23.55 116 ALA B CA 1
ATOM 2797 C C . ALA B 1 173 ? 53.344 66.982 49.854 1.00 28.40 116 ALA B C 1
ATOM 2798 O O . ALA B 1 173 ? 54.023 66.278 49.103 1.00 33.94 116 ALA B O 1
ATOM 2800 N N . VAL B 1 174 ? 52.279 67.659 49.423 1.00 24.89 117 VAL B N 1
ATOM 2801 C CA . VAL B 1 174 ? 51.935 67.702 48.003 1.00 30.92 117 VAL B CA 1
ATOM 2802 C C . VAL B 1 174 ? 53.141 68.105 47.163 1.00 32.61 117 VAL B C 1
ATOM 2803 O O . VAL B 1 174 ? 53.527 67.404 46.224 1.00 42.49 117 VAL B O 1
ATOM 2807 N N . VAL B 1 175 ? 53.758 69.232 47.492 1.00 1.45 118 VAL B N 1
ATOM 2808 C CA . VAL B 1 175 ? 54.781 69.813 46.637 1.00 13.99 118 VAL B CA 1
ATOM 2809 C C . VAL B 1 175 ? 56.175 69.360 47.041 1.00 22.67 118 VAL B C 1
ATOM 2810 O O . VAL B 1 175 ? 57.174 69.897 46.554 1.00 23.22 118 VAL B O 1
ATOM 2814 N N . ASP B 1 176 ? 56.251 68.391 47.946 1.00 18.17 119 ASP B N 1
ATOM 2815 C CA . ASP B 1 176 ? 57.523 67.842 48.407 1.00 24.42 119 ASP B CA 1
ATOM 2816 C C . ASP B 1 176 ? 58.388 68.916 49.056 1.00 40.71 119 ASP B C 1
ATOM 2817 O O . ASP B 1 176 ? 59.586 69.019 48.796 1.00 24.10 119 ASP B O 1
ATOM 2822 N N . VAL B 1 177 ? 57.767 69.741 49.888 1.00 42.96 120 VAL B N 1
ATOM 2823 C CA . VAL B 1 177 ? 58.483 70.675 50.749 1.00 19.39 120 VAL B CA 1
ATOM 2824 C C . VAL B 1 177 ? 58.659 69.994 52.106 1.00 27.41 120 VAL B C 1
ATOM 2825 O O . VAL B 1 177 ? 57.659 69.743 52.789 1.00 20.30 120 VAL B O 1
ATOM 2829 N N . PRO B 1 178 ? 59.859 69.685 52.510 1.00 17.54 121 PRO B N 1
ATOM 2830 C CA . PRO B 1 178 ? 60.075 68.816 53.677 1.00 3.08 121 PRO B CA 1
ATOM 2831 C C . PRO B 1 178 ? 59.859 69.518 55.017 1.00 8.72 121 PRO B C 1
ATOM 2832 O O . PRO B 1 178 ? 60.693 69.453 55.914 1.00 17.09 121 PRO B O 1
ATOM 2836 N N . PHE B 1 179 ? 58.723 70.184 55.154 1.00 23.29 122 PHE B N 1
ATOM 2837 C CA . PHE B 1 179 ? 58.343 70.878 56.374 1.00 28.39 122 PHE B CA 1
ATOM 2838 C C . PHE B 1 179 ? 57.135 70.199 56.996 1.00 37.37 122 PHE B C 1
ATOM 2839 O O . PHE B 1 179 ? 56.280 69.657 56.294 1.00 36.06 122 PHE B O 1
ATOM 2847 N N . GLY B 1 180 ? 57.074 70.230 58.315 1.00 37.99 123 GLY B N 1
ATOM 2848 C CA . GLY B 1 180 ? 55.835 69.937 58.984 1.00 0.00 123 GLY B CA 1
ATOM 2849 C C . GLY B 1 180 ? 54.928 71.148 59.014 1.00 35.43 123 GLY B C 1
ATOM 2850 O O . GLY B 1 180 ? 55.356 72.282 58.832 1.00 17.70 123 GLY B O 1
ATOM 2851 N N . GLY B 1 181 ? 53.647 70.902 59.252 1.00 34.55 124 GLY B N 1
ATOM 2852 C CA . GLY B 1 181 ? 52.706 71.988 59.351 1.00 40.19 124 GLY B CA 1
ATOM 2853 C C . GLY B 1 181 ? 52.746 72.681 60.697 1.00 34.71 124 GLY B C 1
ATOM 2854 O O . GLY B 1 181 ? 52.989 72.079 61.735 1.00 45.01 124 GLY B O 1
ATOM 2855 N N . ALA B 1 182 ? 52.516 73.987 60.661 1.00 9.89 125 ALA B N 1
ATOM 2856 C CA . ALA B 1 182 ? 52.383 74.787 61.865 1.00 30.62 125 ALA B CA 1
ATOM 2857 C C . ALA B 1 182 ? 51.493 75.976 61.552 1.00 27.05 125 ALA B C 1
ATOM 2858 O O . ALA B 1 182 ? 51.273 76.317 60.392 1.00 26.92 125 ALA B O 1
ATOM 2860 N N . LYS B 1 183 ? 50.937 76.568 62.600 1.00 33.71 126 LYS B N 1
ATOM 2861 C CA . LYS B 1 183 ? 50.134 77.765 62.433 1.00 20.13 126 LYS B CA 1
ATOM 2862 C C . LYS B 1 183 ? 50.160 78.538 63.739 1.00 49.79 126 LYS B C 1
ATOM 2863 O O . LYS B 1 183 ? 50.183 77.949 64.814 1.00 35.68 126 LYS B O 1
ATOM 2869 N N . ALA B 1 184 ? 50.132 79.854 63.640 1.00 48.59 127 ALA B N 1
ATOM 2870 C CA . ALA B 1 184 ? 50.023 80.689 64.818 1.00 28.75 127 ALA B CA 1
ATOM 2871 C C . ALA B 1 184 ? 48.892 81.677 64.635 1.00 52.36 127 ALA B C 1
ATOM 2872 O O . ALA B 1 184 ? 48.493 82.012 63.520 1.00 53.23 127 ALA B O 1
ATOM 2874 N N . GLY B 1 185 ? 48.380 82.139 65.753 1.00 47.93 128 GLY B N 1
ATOM 2875 C CA . GLY B 1 185 ? 47.478 83.270 65.736 1.00 2.02 128 GLY B CA 1
ATOM 2876 C C . GLY B 1 185 ? 47.592 84.016 67.038 1.00 35.98 128 GLY B C 1
ATOM 2877 O O . GLY B 1 185 ? 47.813 83.429 68.098 1.00 45.77 128 GLY B O 1
ATOM 2878 N N . VAL B 1 186 ? 47.390 85.318 66.957 1.00 47.50 129 VAL B N 1
ATOM 2879 C CA . VAL B 1 186 ? 47.476 86.216 68.092 1.00 3.27 129 VAL B CA 1
ATOM 2880 C C . VAL B 1 186 ? 46.176 86.996 68.091 1.0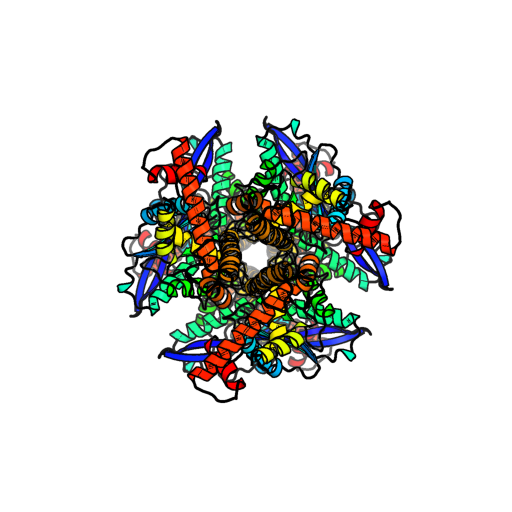0 27.76 129 VAL B C 1
ATOM 2881 O O . VAL B 1 186 ? 45.847 87.646 67.092 1.00 27.47 129 VAL B O 1
ATOM 2885 N N . LYS B 1 187 ? 45.432 86.935 69.188 1.00 30.37 130 LYS B N 1
ATOM 2886 C CA . LYS B 1 187 ? 44.061 87.416 69.140 1.00 28.17 130 LYS B CA 1
ATOM 2887 C C . LYS B 1 187 ? 44.104 88.906 69.435 1.00 18.48 130 LYS B C 1
ATOM 2888 O O . LYS B 1 187 ? 44.047 89.335 70.589 1.00 18.63 130 LYS B O 1
ATOM 2894 N N . ILE B 1 188 ? 44.116 89.691 68.358 1.00 0.00 131 ILE B N 1
ATOM 2895 C CA . ILE B 1 188 ? 44.148 91.147 68.415 1.00 6.65 131 ILE B CA 1
ATOM 2896 C C . ILE B 1 188 ? 43.541 91.619 67.112 1.00 52.77 131 ILE B C 1
ATOM 2897 O O . ILE B 1 188 ? 43.553 90.903 66.113 1.00 51.54 131 ILE B O 1
ATOM 2902 N N . ASN B 1 189 ? 42.983 92.813 67.120 1.00 55.77 132 ASN B N 1
ATOM 2903 C CA . ASN B 1 189 ? 42.570 93.425 65.875 1.00 43.22 132 ASN B CA 1
ATOM 2904 C C . ASN B 1 189 ? 43.666 94.395 65.475 1.00 50.55 132 ASN B C 1
ATOM 2905 O O . ASN B 1 189 ? 43.788 95.460 66.089 1.00 44.99 132 ASN B O 1
ATOM 2910 N N . PRO B 1 190 ? 44.479 94.079 64.463 1.00 44.58 133 PRO B N 1
ATOM 2911 C CA . PRO B 1 190 ? 45.688 94.875 64.206 1.00 48.51 133 PRO B CA 1
ATOM 2912 C C . PRO B 1 190 ? 45.407 96.331 63.946 1.00 43.15 133 PRO B C 1
ATOM 2913 O O . PRO B 1 190 ? 46.315 97.162 64.080 1.00 59.35 133 PRO B O 1
ATOM 2917 N N . LYS B 1 191 ? 44.181 96.661 63.563 1.00 38.00 134 LYS B N 1
ATOM 2918 C CA . LYS B 1 191 ? 43.802 98.026 63.252 1.00 59.81 134 LYS B CA 1
ATOM 2919 C C . LYS B 1 191 ? 43.585 98.877 64.493 1.00 44.57 134 LYS B C 1
ATOM 2920 O O . LYS B 1 191 ? 43.448 100.097 64.366 1.00 55.75 134 LYS B O 1
ATOM 2926 N N . ASN B 1 192 ? 43.569 98.277 65.681 1.00 46.32 135 ASN B N 1
ATOM 2927 C CA . ASN B 1 192 ? 43.406 99.008 66.929 1.00 47.25 135 ASN B CA 1
ATOM 2928 C C . ASN B 1 192 ? 44.722 99.316 67.621 1.00 47.85 135 ASN B C 1
ATOM 2929 O O . ASN B 1 192 ? 44.706 99.808 68.750 1.00 60.73 135 ASN B O 1
ATOM 2934 N N . TYR B 1 193 ? 45.853 98.983 67.018 1.00 16.11 136 TYR B N 1
ATOM 2935 C CA . TYR B 1 193 ? 47.137 99.131 67.679 1.00 35.52 136 TYR B CA 1
ATOM 2936 C C . TYR B 1 193 ? 48.034 99.980 66.808 1.00 16.26 136 TYR B C 1
ATOM 2937 O O . TYR B 1 193 ? 48.083 99.789 65.592 1.00 52.07 136 TYR B O 1
ATOM 2946 N N . THR B 1 194 ? 48.751 100.902 67.431 1.00 18.87 137 THR B N 1
ATOM 2947 C CA . THR B 1 194 ? 49.767 101.631 66.707 1.00 33.57 137 THR B CA 1
ATOM 2948 C C . THR B 1 194 ? 50.913 100.690 66.361 1.00 43.87 137 THR B C 1
ATOM 2949 O O . THR B 1 194 ? 51.071 99.621 66.950 1.00 37.48 137 THR B O 1
ATOM 2953 N N . ASP B 1 195 ? 51.713 101.095 65.383 1.00 36.11 138 ASP B N 1
ATOM 2954 C CA . ASP B 1 195 ? 52.817 100.249 64.966 1.00 40.63 138 ASP B CA 1
ATOM 2955 C C . ASP B 1 195 ? 53.864 100.103 66.052 1.00 31.04 138 ASP B C 1
ATOM 2956 O O . ASP B 1 195 ? 54.652 99.156 66.013 1.00 21.07 138 ASP B O 1
ATOM 2961 N N . ASN B 1 196 ? 53.887 101.033 67.005 1.00 31.79 139 ASN B N 1
ATOM 2962 C CA . ASN B 1 196 ? 54.733 100.922 68.184 1.00 23.73 139 ASN B CA 1
ATOM 2963 C C . ASN B 1 196 ? 54.490 99.615 68.915 1.00 33.35 139 ASN B C 1
ATOM 2964 O O . ASN B 1 196 ? 55.412 98.824 69.142 1.00 21.15 139 ASN B O 1
ATOM 2969 N N . GLU B 1 197 ? 53.240 99.389 69.313 1.00 37.37 140 GLU B N 1
ATOM 2970 C CA . GLU B 1 197 ? 52.910 98.264 70.174 1.00 13.63 140 GLU B CA 1
ATOM 2971 C C . GLU B 1 197 ? 52.860 96.967 69.379 1.00 37.12 140 GLU B C 1
ATOM 2972 O O . GLU B 1 197 ? 53.207 95.900 69.896 1.00 50.78 140 GLU B O 1
ATOM 2978 N N . LEU B 1 198 ? 52.423 97.051 68.123 1.00 23.55 141 LEU B N 1
ATOM 2979 C CA . LEU B 1 198 ? 52.521 95.924 67.209 1.00 19.90 141 LEU B CA 1
ATOM 2980 C C . LEU B 1 198 ? 53.940 95.405 67.094 1.00 45.36 141 LEU B C 1
ATOM 2981 O O . LEU B 1 198 ? 54.142 94.221 66.824 1.00 41.87 141 LEU B O 1
ATOM 2986 N N . GLU B 1 199 ? 54.935 96.270 67.268 1.00 27.77 142 GLU B N 1
ATOM 2987 C CA . GLU B 1 199 ? 56.299 95.780 67.396 1.00 32.75 142 GLU B CA 1
ATOM 2988 C C . GLU B 1 199 ? 56.474 95.016 68.698 1.00 33.44 142 GLU B C 1
ATOM 2989 O O . GLU B 1 199 ? 57.027 93.914 68.702 1.00 4.72 142 GLU B O 1
ATOM 2995 N N . LYS B 1 200 ? 55.961 95.562 69.805 1.00 21.48 143 LYS B N 1
ATOM 2996 C CA . LYS B 1 200 ? 56.111 94.911 71.103 1.00 36.47 143 LYS B CA 1
ATOM 2997 C C . LYS B 1 200 ? 55.342 93.595 71.167 1.00 24.10 143 LYS B C 1
ATOM 2998 O O . LYS B 1 200 ? 55.860 92.600 71.677 1.00 21.37 143 LYS B O 1
ATOM 3004 N N . ILE B 1 201 ? 54.102 93.576 70.678 1.00 16.84 144 ILE B N 1
ATOM 3005 C CA . ILE B 1 201 ? 53.323 92.340 70.641 1.00 31.15 144 ILE B CA 1
ATOM 3006 C C . ILE B 1 201 ? 54.048 91.276 69.830 1.00 35.17 144 ILE B C 1
ATOM 3007 O O . ILE B 1 201 ? 54.064 90.100 70.199 1.00 48.68 144 ILE B O 1
ATOM 3012 N N . THR B 1 202 ? 54.600 91.671 68.693 1.00 14.30 145 THR B N 1
ATOM 3013 C CA . THR B 1 202 ? 55.278 90.723 67.828 1.00 35.10 145 THR B CA 1
ATOM 3014 C C . THR B 1 202 ? 56.564 90.247 68.469 1.00 24.61 145 THR B C 1
ATOM 3015 O O . THR B 1 202 ? 56.818 89.052 68.573 1.00 40.83 145 THR B O 1
ATOM 3019 N N . ARG B 1 203 ? 57.367 91.203 68.909 1.00 9.06 146 ARG B N 1
ATOM 3020 C CA . ARG B 1 203 ? 58.631 90.907 69.548 1.00 17.90 146 ARG B CA 1
ATOM 3021 C C . ARG B 1 203 ? 58.489 90.002 70.763 1.00 19.05 146 ARG B C 1
ATOM 3022 O O . ARG B 1 203 ? 59.229 89.034 70.896 1.00 27.90 146 ARG B O 1
ATOM 3030 N N . ARG B 1 204 ? 57.551 90.303 71.654 1.00 27.54 147 ARG B N 1
ATOM 3031 C CA . ARG B 1 204 ? 57.401 89.467 72.839 1.00 11.57 147 ARG B CA 1
ATOM 3032 C C . ARG B 1 204 ? 56.833 88.099 72.502 1.00 30.21 147 ARG B C 1
ATOM 3033 O O . ARG B 1 204 ? 57.219 87.100 73.110 1.00 12.91 147 ARG B O 1
ATOM 3041 N N . PHE B 1 205 ? 55.909 88.039 71.547 1.00 26.86 148 PHE B N 1
ATOM 3042 C CA . PHE B 1 205 ? 55.355 86.760 71.121 1.00 21.82 148 PHE B CA 1
ATOM 3043 C C . PHE B 1 205 ? 56.431 85.866 70.518 1.00 37.26 148 PHE B C 1
ATOM 3044 O O . PHE B 1 205 ? 56.449 84.658 70.758 1.00 23.27 148 PHE B O 1
ATOM 3052 N N . THR B 1 206 ? 57.349 86.448 69.750 1.00 15.07 149 THR B N 1
ATOM 3053 C CA . THR B 1 206 ? 58.493 85.692 69.257 1.00 25.51 149 THR B CA 1
ATOM 3054 C C . THR B 1 206 ? 59.301 85.142 70.418 1.00 24.74 149 THR B C 1
ATOM 3055 O O . THR B 1 206 ? 59.733 83.987 70.409 1.00 30.48 149 THR B O 1
ATOM 3059 N N . MET B 1 207 ? 59.502 85.978 71.430 1.00 0.00 150 MET B N 1
ATOM 3060 C CA . MET B 1 207 ? 60.308 85.637 72.586 1.00 9.58 150 MET B CA 1
ATOM 3061 C C . MET B 1 207 ? 59.697 84.487 73.382 1.00 16.33 150 MET B C 1
ATOM 3062 O O . MET B 1 207 ? 60.419 83.626 73.887 1.00 16.55 150 MET B O 1
ATOM 3067 N N . GLU B 1 208 ? 58.368 84.453 73.508 1.00 22.02 151 GLU B N 1
ATOM 3068 C CA . GLU B 1 208 ? 57.751 83.409 74.322 1.00 6.80 151 GLU B CA 1
ATOM 3069 C C . GLU B 1 208 ? 57.692 82.080 73.580 1.00 20.78 151 GLU B C 1
ATOM 3070 O O . GLU B 1 208 ? 57.868 81.022 74.190 1.00 26.27 151 GLU B O 1
ATOM 3076 N N . LEU B 1 209 ? 57.434 82.108 72.272 1.00 14.19 152 LEU B N 1
ATOM 3077 C CA . LEU B 1 209 ? 57.599 80.932 71.422 1.00 27.57 152 LEU B CA 1
ATOM 3078 C C . LEU B 1 209 ? 59.028 80.425 71.381 1.00 25.98 152 LEU B C 1
ATOM 3079 O O . LEU B 1 209 ? 59.236 79.214 71.339 1.00 5.97 152 LEU B O 1
ATOM 3084 N N . ALA B 1 210 ? 60.011 81.323 71.391 1.00 8.91 153 ALA B N 1
ATOM 3085 C CA . ALA B 1 210 ? 61.402 80.914 71.276 1.00 14.52 153 ALA B CA 1
ATOM 3086 C C . ALA B 1 210 ? 61.852 80.118 72.495 1.00 0.00 153 ALA B C 1
ATOM 3087 O O . ALA B 1 210 ? 62.447 79.044 72.356 1.00 14.42 153 ALA B O 1
ATOM 3089 N N . LYS B 1 211 ? 61.582 80.638 73.700 1.00 14.18 154 LYS B N 1
ATOM 3090 C CA . LYS B 1 211 ? 61.905 79.919 74.927 1.00 25.75 154 LYS B CA 1
ATOM 3091 C C . LYS B 1 211 ? 61.352 78.507 74.919 1.00 26.12 154 LYS B C 1
ATOM 3092 O O . LYS B 1 211 ? 61.970 77.594 75.473 1.00 42.48 154 LYS B O 1
ATOM 3098 N N . LYS B 1 212 ? 60.186 78.309 74.325 1.00 6.69 155 LYS B N 1
ATOM 3099 C CA . LYS B 1 212 ? 59.529 77.020 74.363 1.00 11.08 155 LYS B CA 1
ATOM 3100 C C . LYS B 1 212 ? 59.811 76.153 73.145 1.00 23.98 155 LYS B C 1
ATOM 3101 O O . LYS B 1 212 ? 59.234 75.072 73.034 1.00 16.28 155 LYS B O 1
ATOM 3107 N N . GLY B 1 213 ? 60.671 76.589 72.237 1.00 6.45 156 GLY B N 1
ATOM 3108 C CA . GLY B 1 213 ? 60.971 75.794 71.067 1.00 7.47 156 GLY B CA 1
ATOM 3109 C C . GLY B 1 213 ? 59.860 75.742 70.049 1.00 18.51 156 GLY B C 1
ATOM 3110 O O . GLY B 1 213 ? 59.648 74.700 69.423 1.00 7.02 156 GLY B O 1
ATOM 3111 N N . PHE B 1 214 ? 59.079 76.807 69.939 1.00 10.14 157 PHE B N 1
ATOM 3112 C CA . PHE B 1 214 ? 58.091 76.980 68.885 1.00 5.38 157 PHE B CA 1
ATOM 3113 C C . PHE B 1 214 ? 58.522 77.944 67.785 1.00 33.95 157 PHE B C 1
ATOM 3114 O O . PHE B 1 214 ? 57.735 78.206 66.878 1.00 38.53 157 PHE B O 1
ATOM 3122 N N . ILE B 1 215 ? 59.731 78.499 67.849 1.00 4.62 158 ILE B N 1
ATOM 3123 C CA . ILE B 1 215 ? 60.319 79.222 66.720 1.00 19.94 158 ILE B CA 1
ATOM 3124 C C . ILE B 1 215 ? 61.805 78.898 66.668 1.00 16.22 158 ILE B C 1
ATOM 3125 O O . ILE B 1 215 ? 62.477 78.862 67.699 1.00 29.97 158 ILE B O 1
ATOM 3130 N N . GLY B 1 216 ? 62.302 78.626 65.466 1.00 26.30 159 GLY B N 1
ATOM 3131 C CA . GLY B 1 216 ? 63.707 78.445 65.204 1.00 55.68 159 GLY B CA 1
ATOM 3132 C C . GLY B 1 216 ? 63.902 77.886 63.815 1.00 17.48 159 GLY B C 1
ATOM 3133 O O . GLY B 1 216 ? 62.980 77.324 63.228 1.00 34.10 159 GLY B O 1
ATOM 3134 N N . PRO B 1 217 ? 65.106 78.019 63.255 1.00 10.85 160 PRO B N 1
ATOM 3135 C CA . PRO B 1 217 ? 65.319 77.559 61.872 1.00 25.48 160 PRO B CA 1
ATOM 3136 C C . PRO B 1 217 ? 65.307 76.053 61.707 1.00 20.21 160 PRO B C 1
ATOM 3137 O O . PRO B 1 217 ? 65.011 75.574 60.609 1.00 27.75 160 PRO B O 1
ATOM 3141 N N . GLY B 1 218 ? 65.614 75.289 62.744 1.00 10.80 161 GLY B N 1
ATOM 3142 C CA . GLY B 1 218 ? 65.522 73.849 62.646 1.00 17.87 161 GLY B CA 1
ATOM 3143 C C . GLY B 1 218 ? 64.259 73.361 63.309 1.00 30.08 161 GLY B C 1
ATOM 3144 O O . GLY B 1 218 ? 63.917 72.179 63.240 1.00 23.77 161 GLY B O 1
ATOM 3145 N N . VAL B 1 219 ? 63.543 74.277 63.948 1.00 11.48 162 VAL B N 1
ATOM 3146 C CA . VAL B 1 219 ? 62.364 73.943 64.733 1.00 10.64 162 VAL B CA 1
ATOM 3147 C C . VAL B 1 219 ? 61.099 74.371 64.024 1.00 23.34 162 VAL B C 1
ATOM 3148 O O . VAL B 1 219 ? 60.339 73.541 63.532 1.00 13.36 162 VAL B O 1
ATOM 3152 N N . ASP B 1 220 ? 60.823 75.659 64.014 1.00 30.91 163 ASP B N 1
ATOM 3153 C CA . ASP B 1 220 ? 59.569 76.119 63.466 1.00 10.69 163 ASP B CA 1
ATOM 3154 C C . ASP B 1 220 ? 59.798 77.448 62.768 1.00 13.72 163 ASP B C 1
ATOM 3155 O O . ASP B 1 220 ? 60.299 78.391 63.383 1.00 0.00 163 ASP B O 1
ATOM 3160 N N . VAL B 1 221 ? 59.415 77.526 61.501 1.00 19.75 164 VAL B N 1
ATOM 3161 C CA . VAL B 1 221 ? 59.712 78.702 60.691 1.00 0.00 164 VAL B CA 1
ATOM 3162 C C . VAL B 1 221 ? 58.394 79.378 60.339 1.00 0.21 164 VAL B C 1
ATOM 3163 O O . VAL B 1 221 ? 57.617 78.847 59.545 1.00 24.22 164 VAL B O 1
ATOM 3167 N N . PRO B 1 222 ? 58.074 80.511 60.939 1.00 9.54 165 PRO B N 1
ATOM 3168 C CA . PRO B 1 222 ? 56.807 81.172 60.639 1.00 15.22 165 PRO B CA 1
ATOM 3169 C C . PRO B 1 222 ? 56.862 81.973 59.344 1.00 35.51 165 PRO B C 1
ATOM 3170 O O . PRO B 1 222 ? 57.918 82.270 58.799 1.00 57.72 165 PRO B O 1
ATOM 3174 N N . ALA B 1 223 ? 55.681 82.318 58.864 1.00 38.93 166 ALA B N 1
ATOM 3175 C CA . ALA B 1 223 ? 55.478 83.063 57.636 1.00 25.03 166 ALA B CA 1
ATOM 3176 C C . ALA B 1 223 ? 54.404 84.109 57.879 1.00 25.35 166 ALA B C 1
ATOM 3177 O O . ALA B 1 223 ? 53.714 84.073 58.902 1.00 58.49 166 ALA B O 1
ATOM 3179 N N . PRO B 1 224 ? 54.263 85.079 56.983 1.00 21.49 167 PRO B N 1
ATOM 3180 C CA . PRO B 1 224 ? 53.185 86.057 57.127 1.00 21.90 167 PRO B CA 1
ATOM 3181 C C . PRO B 1 224 ? 51.832 85.488 56.711 1.00 36.36 167 PRO B C 1
ATOM 3182 O O . PRO B 1 224 ? 51.712 84.365 56.227 1.00 35.12 167 PRO B O 1
ATOM 3186 N N . ASP B 1 225 ? 50.809 86.310 56.919 1.00 51.29 168 ASP B N 1
ATOM 3187 C CA . ASP B 1 225 ? 49.442 86.085 56.465 1.00 57.66 168 ASP B CA 1
ATOM 3188 C C . ASP B 1 225 ? 48.942 87.397 55.876 1.00 56.07 168 ASP B C 1
ATOM 3189 O O . ASP B 1 225 ? 49.726 88.308 55.617 1.00 44.69 168 ASP B O 1
ATOM 3194 N N . MET B 1 226 ? 47.642 87.488 55.591 1.00 50.10 169 MET B N 1
ATOM 3195 C CA . MET B 1 226 ? 47.118 88.785 55.171 1.00 64.20 169 MET B CA 1
ATOM 3196 C C . MET B 1 226 ? 47.260 89.812 56.282 1.00 60.81 169 MET B C 1
ATOM 3197 O O . MET B 1 226 ? 47.616 90.966 56.025 1.00 77.38 169 MET B O 1
ATOM 3202 N N . SER B 1 227 ? 47.001 89.403 57.519 1.00 45.53 170 SER B N 1
ATOM 3203 C CA . SER B 1 227 ? 47.117 90.284 58.668 1.00 43.94 170 SER B CA 1
ATOM 3204 C C . SER B 1 227 ? 48.555 90.595 59.041 1.00 48.48 170 SER B C 1
ATOM 3205 O O . SER B 1 227 ? 48.793 91.567 59.763 1.00 30.45 170 SER B O 1
ATOM 3208 N N . THR B 1 228 ? 49.511 89.797 58.576 1.00 39.35 171 THR B N 1
ATOM 3209 C CA . THR B 1 228 ? 50.904 89.902 58.983 1.00 17.11 171 THR B CA 1
ATOM 3210 C C . THR B 1 228 ? 51.760 90.215 57.762 1.00 31.54 171 THR B C 1
ATOM 3211 O O . THR B 1 228 ? 51.577 89.628 56.699 1.00 60.38 171 THR B O 1
ATOM 3215 N N . GLY B 1 229 ? 52.680 91.166 57.896 1.00 51.29 172 GLY B N 1
ATOM 3216 C CA . GLY B 1 229 ? 53.486 91.610 56.786 1.00 64.17 172 GLY B CA 1
ATOM 3217 C C . GLY B 1 229 ? 54.937 91.185 56.882 1.00 39.34 172 GLY B C 1
ATOM 3218 O O . GLY B 1 229 ? 55.327 90.365 57.714 1.00 17.89 172 GLY B O 1
ATOM 3219 N N . GLU B 1 230 ? 55.745 91.778 56.007 1.00 39.98 173 GLU B N 1
ATOM 3220 C CA . GLU B 1 230 ? 57.186 91.594 56.048 1.00 28.85 173 GLU B CA 1
ATOM 3221 C C . GLU B 1 230 ? 57.857 92.404 57.139 1.00 31.95 173 GLU B C 1
ATOM 3222 O O . GLU B 1 230 ? 58.978 92.070 57.536 1.00 36.96 173 GLU B O 1
ATOM 3228 N N . ARG B 1 231 ? 57.223 93.458 57.634 1.00 19.68 174 ARG B N 1
ATOM 3229 C CA . ARG B 1 231 ? 57.846 94.171 58.737 1.00 48.61 174 ARG B CA 1
ATOM 3230 C C . ARG B 1 231 ? 57.735 93.374 60.030 1.00 44.02 174 ARG B C 1
ATOM 3231 O O . ARG B 1 231 ? 58.642 93.425 60.865 1.00 48.21 174 ARG B O 1
ATOM 3239 N N . GLU B 1 232 ? 56.651 92.616 60.206 1.00 41.65 175 GLU B N 1
ATOM 3240 C CA . GLU B 1 232 ? 56.568 91.704 61.342 1.00 25.75 175 GLU B CA 1
ATOM 3241 C C . GLU B 1 232 ? 57.562 90.571 61.214 1.00 32.04 175 GLU B C 1
ATOM 3242 O O . GLU B 1 232 ? 58.054 90.068 62.223 1.00 51.83 175 GLU B O 1
ATOM 3248 N N . MET B 1 233 ? 57.882 90.169 59.990 1.00 28.03 176 MET B N 1
ATOM 3249 C CA . MET B 1 233 ? 58.922 89.172 59.797 1.00 33.86 176 MET B CA 1
ATOM 3250 C C . MET B 1 233 ? 60.284 89.716 60.202 1.00 29.98 176 MET B C 1
ATOM 3251 O O . MET B 1 233 ? 61.089 88.994 60.795 1.00 25.99 176 MET B O 1
ATOM 3256 N N . SER B 1 234 ? 60.558 90.992 59.911 1.00 15.11 177 SER B N 1
ATOM 3257 C CA . SER B 1 234 ? 61.834 91.579 60.313 1.00 23.89 177 SER B CA 1
ATOM 3258 C C . SER B 1 234 ? 61.968 91.627 61.828 1.00 19.90 177 SER B C 1
ATOM 3259 O O . SER B 1 234 ? 63.043 91.358 62.372 1.00 11.76 177 SER B O 1
ATOM 3262 N N . TRP B 1 235 ? 60.883 91.971 62.521 1.00 26.59 178 TRP B N 1
ATOM 3263 C CA . TRP B 1 235 ? 60.884 92.018 63.980 1.00 29.53 178 TRP B CA 1
ATOM 3264 C C . TRP B 1 235 ? 61.085 90.638 64.582 1.00 18.86 178 TRP B C 1
ATOM 3265 O O . TRP B 1 235 ? 61.849 90.476 65.538 1.00 3.26 178 TRP B O 1
ATOM 3276 N N . ILE B 1 236 ? 60.381 89.642 64.056 1.00 8.32 179 ILE B N 1
ATOM 3277 C CA . ILE B 1 236 ? 60.569 88.266 64.497 1.00 8.74 179 ILE B CA 1
ATOM 3278 C C . ILE B 1 236 ? 62.005 87.838 64.274 1.00 1.09 179 ILE B C 1
ATOM 3279 O O . ILE B 1 236 ? 62.619 87.190 65.128 1.00 1.51 179 ILE B O 1
ATOM 3284 N N . ALA B 1 237 ? 62.568 88.211 63.129 1.00 1.52 180 ALA B N 1
ATOM 3285 C CA . ALA B 1 237 ? 63.922 87.808 62.792 1.00 19.28 180 ALA B CA 1
ATOM 3286 C C . ALA B 1 237 ? 64.942 88.547 63.643 1.00 24.56 180 ALA B C 1
ATOM 3287 O O . ALA B 1 237 ? 65.905 87.947 64.122 1.00 21.45 180 ALA B O 1
ATOM 3289 N N . ASP B 1 238 ? 64.749 89.855 63.844 1.00 2.53 181 ASP B N 1
ATOM 3290 C CA . ASP B 1 238 ? 65.681 90.600 64.682 1.00 32.11 181 ASP B CA 1
ATOM 3291 C C . ASP B 1 238 ? 65.591 90.146 66.127 1.00 31.25 181 ASP B C 1
ATOM 3292 O O . ASP B 1 238 ? 66.599 90.117 66.832 1.00 38.36 181 ASP B O 1
ATOM 3297 N N . THR B 1 239 ? 64.391 89.777 66.577 1.00 23.52 182 THR B N 1
ATOM 3298 C CA . THR B 1 239 ? 64.218 89.288 67.943 1.00 29.81 182 THR B CA 1
ATOM 3299 C C . THR B 1 239 ? 64.999 88.011 68.168 1.00 42.57 182 THR B C 1
ATOM 3300 O O . THR B 1 239 ? 65.740 87.885 69.145 1.00 30.64 182 THR B O 1
ATOM 3304 N N . TYR B 1 240 ? 64.805 87.036 67.287 1.00 39.42 183 TYR B N 1
ATOM 3305 C CA . TYR B 1 240 ? 65.475 85.759 67.423 1.00 47.44 183 TYR B CA 1
ATOM 3306 C C . TYR B 1 240 ? 66.978 85.941 67.301 1.00 33.61 183 TYR B C 1
ATOM 3307 O O . TYR B 1 240 ? 67.739 85.523 68.178 1.00 24.50 183 TYR B O 1
ATOM 3316 N N . ALA B 1 241 ? 67.418 86.602 66.230 1.00 31.03 184 ALA B N 1
ATOM 3317 C CA . ALA B 1 241 ? 68.833 86.874 66.020 1.00 21.71 184 ALA B CA 1
ATOM 3318 C C . ALA B 1 241 ? 69.477 87.629 67.175 1.00 23.01 184 ALA B C 1
ATOM 3319 O O . ALA B 1 241 ? 70.683 87.503 67.378 1.00 43.66 184 ALA B O 1
ATOM 3321 N N . SER B 1 242 ? 68.728 88.447 67.906 1.00 29.24 185 SER B N 1
ATOM 3322 C CA . SER B 1 242 ? 69.349 89.242 68.952 1.00 30.63 185 SER B CA 1
ATOM 3323 C C . SER B 1 242 ? 69.206 88.656 70.345 1.00 17.87 185 SER B C 1
ATOM 3324 O O . SER B 1 242 ? 69.776 89.213 71.283 1.00 15.80 185 SER B O 1
ATOM 3327 N N . THR B 1 243 ? 68.477 87.560 70.521 1.00 24.36 186 THR B N 1
ATOM 3328 C CA . THR B 1 243 ? 68.446 86.932 71.832 1.00 10.32 186 THR B CA 1
ATOM 3329 C C . THR B 1 243 ? 68.857 85.468 71.763 1.00 6.59 186 THR B C 1
ATOM 3330 O O . THR B 1 243 ? 70.014 85.126 72.027 1.00 0.00 186 THR B O 1
ATOM 3334 N N . ILE B 1 244 ? 67.929 84.608 71.353 1.00 24.57 187 ILE B N 1
ATOM 3335 C CA . ILE B 1 244 ? 68.121 83.161 71.332 1.00 11.19 187 ILE B CA 1
ATOM 3336 C C . ILE B 1 244 ? 69.204 82.795 70.325 1.00 27.92 187 ILE B C 1
ATOM 3337 O O . ILE B 1 244 ? 70.096 81.994 70.620 1.00 14.03 187 ILE B O 1
ATOM 3342 N N . GLY B 1 245 ? 69.136 83.399 69.136 1.00 5.80 188 GLY B N 1
ATOM 3343 C CA . GLY B 1 245 ? 69.944 83.009 67.998 1.00 16.13 188 GLY B CA 1
ATOM 3344 C C . GLY B 1 245 ? 71.144 83.854 67.622 1.00 22.20 188 GLY B C 1
ATOM 3345 O O . GLY B 1 245 ? 71.533 83.842 66.454 1.00 40.25 188 GLY B O 1
ATOM 3346 N N . HIS B 1 246 ? 71.736 84.599 68.562 1.00 19.42 189 HIS B N 1
ATOM 3347 C CA . HIS B 1 246 ? 72.896 85.427 68.235 1.00 43.63 189 HIS B CA 1
ATOM 3348 C C . HIS B 1 246 ? 74.051 84.609 67.664 1.00 32.62 189 HIS B C 1
ATOM 3349 O O . HIS B 1 246 ? 74.695 85.024 66.694 1.00 5.30 189 HIS B O 1
ATOM 3356 N N . TYR B 1 247 ? 74.365 83.475 68.277 1.00 38.16 190 TYR B N 1
ATOM 3357 C CA . TYR B 1 247 ? 75.475 82.662 67.804 1.00 22.35 190 TYR B CA 1
ATOM 3358 C C . TYR B 1 247 ? 75.067 81.638 66.757 1.00 34.77 190 TYR B C 1
ATOM 3359 O O . TYR B 1 247 ? 75.942 81.050 66.120 1.00 27.40 190 TYR B O 1
ATOM 3368 N N . ASP B 1 248 ? 73.772 81.419 66.562 1.00 15.19 191 ASP B N 1
ATOM 3369 C CA . ASP B 1 248 ? 73.310 80.495 65.537 1.00 37.19 191 ASP B CA 1
ATOM 3370 C C . ASP B 1 248 ? 73.632 81.053 64.157 1.00 34.89 191 ASP B C 1
ATOM 3371 O O . ASP B 1 248 ? 73.302 82.201 63.849 1.00 30.05 191 ASP B O 1
ATOM 3376 N N . ILE B 1 249 ? 74.287 80.244 63.324 1.00 30.27 192 ILE B N 1
ATOM 3377 C CA . ILE B 1 249 ? 74.606 80.707 61.981 1.00 16.28 192 ILE B CA 1
ATOM 3378 C C . ILE B 1 249 ? 73.362 80.749 61.103 1.00 10.44 192 ILE B C 1
ATOM 3379 O O . ILE B 1 249 ? 73.308 81.515 60.139 1.00 6.75 192 ILE B O 1
ATOM 3384 N N . ASN B 1 250 ? 72.353 79.956 61.438 1.00 0.00 193 ASN B N 1
ATOM 3385 C CA . ASN B 1 250 ? 71.117 79.826 60.686 1.00 0.00 193 ASN B CA 1
ATOM 3386 C C . ASN B 1 250 ? 70.009 80.718 61.205 1.00 3.14 193 ASN B C 1
ATOM 3387 O O . ASN B 1 250 ? 68.861 80.554 60.791 1.00 19.00 193 ASN B O 1
ATOM 3392 N N . ALA B 1 251 ? 70.321 81.624 62.132 1.00 12.12 194 ALA B N 1
ATOM 3393 C CA . ALA B 1 251 ? 69.294 82.439 62.771 1.00 6.59 194 ALA B CA 1
ATOM 3394 C C . ALA B 1 251 ? 68.457 83.223 61.772 1.00 8.63 194 ALA B C 1
ATOM 3395 O O . ALA B 1 251 ? 67.286 83.495 62.042 1.00 19.05 194 ALA B O 1
ATOM 3397 N N . HIS B 1 252 ? 69.014 83.596 60.622 1.00 0.00 195 HIS B N 1
ATOM 3398 C CA . HIS B 1 252 ? 68.189 84.359 59.693 1.00 21.79 195 HIS B CA 1
ATOM 3399 C C . HIS B 1 252 ? 67.305 83.470 58.833 1.00 45.02 195 HIS B C 1
ATOM 3400 O O . HIS B 1 252 ? 66.540 83.986 58.020 1.00 50.12 195 HIS B O 1
ATOM 3407 N N . ALA B 1 253 ? 67.381 82.159 59.014 1.00 38.21 196 ALA B N 1
ATOM 3408 C CA . ALA B 1 253 ? 66.394 81.231 58.495 1.00 27.44 196 ALA B CA 1
ATOM 3409 C C . ALA B 1 253 ? 65.253 80.992 59.477 1.00 52.26 196 ALA B C 1
ATOM 3410 O O . ALA B 1 253 ? 64.404 80.138 59.217 1.00 55.28 196 ALA B O 1
ATOM 3412 N N . CYS B 1 254 ? 65.219 81.713 60.600 1.00 43.20 197 CYS B N 1
ATOM 3413 C CA . CYS B 1 254 ? 64.190 81.470 61.608 1.00 20.99 197 CYS B CA 1
ATOM 3414 C C . CYS B 1 254 ? 62.797 81.814 61.107 1.00 27.87 197 CYS B C 1
ATOM 3415 O O . CYS B 1 254 ? 61.815 81.361 61.692 1.00 0.00 197 CYS B O 1
ATOM 3418 N N . VAL B 1 255 ? 62.690 82.611 60.049 1.00 1.09 198 VAL B N 1
ATOM 3419 C CA . VAL B 1 255 ? 61.408 83.064 59.538 1.00 11.47 198 VAL B CA 1
ATOM 3420 C C . VAL B 1 255 ? 61.570 83.321 58.048 1.00 0.33 198 VAL B C 1
ATOM 3421 O O . VAL B 1 255 ? 62.665 83.609 57.565 1.00 0.78 198 VAL B O 1
ATOM 3425 N N . THR B 1 256 ? 60.468 83.242 57.314 1.00 6.71 199 THR B N 1
ATOM 3426 C CA . THR B 1 256 ? 60.495 83.514 55.885 1.00 17.20 199 THR B CA 1
ATOM 3427 C C . THR B 1 256 ? 59.590 84.712 55.632 1.00 8.89 199 THR B C 1
ATOM 3428 O O . THR B 1 256 ? 58.912 85.183 56.543 1.00 16.92 199 THR B O 1
ATOM 3432 N N . GLY B 1 257 ? 59.583 85.210 54.403 1.00 37.09 200 GLY B N 1
ATOM 3433 C CA . GLY B 1 257 ? 58.760 86.354 54.062 1.00 31.24 200 GLY B CA 1
ATOM 3434 C C . GLY B 1 257 ? 59.408 87.651 54.494 1.00 40.51 200 GLY B C 1
ATOM 3435 O O . GLY B 1 257 ? 58.735 88.660 54.665 1.00 52.32 200 GLY B O 1
ATOM 3436 N N . LYS B 1 258 ? 60.722 87.621 54.672 1.00 25.16 201 LYS B N 1
ATOM 3437 C CA . LYS B 1 258 ? 61.466 88.804 55.076 1.00 18.14 201 LYS B CA 1
ATOM 3438 C C . LYS B 1 258 ? 61.738 89.700 53.880 1.00 0.00 201 LYS B C 1
ATOM 3439 O O . LYS B 1 258 ? 61.588 89.274 52.737 1.00 22.38 201 LYS B O 1
ATOM 3445 N N . PRO B 1 259 ? 62.166 90.987 54.177 1.00 5.18 202 PRO B N 1
ATOM 3446 C CA . PRO B 1 259 ? 62.450 91.814 52.993 1.00 15.68 202 PRO B CA 1
ATOM 3447 C C . PRO B 1 259 ? 63.837 91.490 52.449 1.00 7.79 202 PRO B C 1
ATOM 3448 O O . PRO B 1 259 ? 64.714 91.085 53.212 1.00 21.05 202 PRO B O 1
ATOM 3452 N N . ILE B 1 260 ? 64.027 91.665 51.147 1.00 16.06 203 ILE B N 1
ATOM 3453 C CA . ILE B 1 260 ? 65.304 91.375 50.495 1.00 9.85 203 ILE B CA 1
ATOM 3454 C C . ILE B 1 260 ? 66.545 91.839 51.262 1.00 20.49 203 ILE B C 1
ATOM 3455 O O . ILE B 1 260 ? 67.541 91.120 51.334 1.00 37.33 203 ILE B O 1
ATOM 3460 N N . SER B 1 261 ? 66.491 93.037 51.824 1.00 22.73 204 SER B N 1
ATOM 3461 C CA . SER B 1 261 ? 67.629 93.569 52.563 1.00 6.97 204 SER B CA 1
ATOM 3462 C C . SER B 1 261 ? 67.920 92.781 53.838 1.00 0.00 204 SER B C 1
ATOM 3463 O O . SER B 1 261 ? 69.045 92.786 54.336 1.00 0.00 204 SER B O 1
ATOM 3466 N N . GLN B 1 262 ? 66.904 92.105 54.359 1.00 0.00 205 GLN B N 1
ATOM 3467 C CA . GLN B 1 262 ? 67.029 91.323 55.581 1.00 0.00 205 GLN B CA 1
ATOM 3468 C C . GLN B 1 262 ? 67.206 89.833 55.326 1.00 15.80 205 GLN B C 1
ATOM 3469 O O . GLN B 1 262 ? 67.143 89.051 56.275 1.00 32.51 205 GLN B O 1
ATOM 3475 N N . GLY B 1 263 ? 67.398 89.418 54.080 1.00 25.76 206 GLY B N 1
ATOM 3476 C CA . GLY B 1 263 ? 67.421 88.015 53.732 1.00 16.84 206 GLY B CA 1
ATOM 3477 C C . GLY B 1 263 ? 66.204 87.488 53.003 1.00 17.94 206 GLY B C 1
ATOM 3478 O O . GLY B 1 263 ? 66.059 86.268 52.888 1.00 17.91 206 GLY B O 1
ATOM 3479 N N . GLY B 1 264 ? 65.335 88.358 52.498 1.00 34.36 207 GLY B N 1
ATOM 3480 C CA . GLY B 1 264 ? 64.209 87.931 51.703 1.00 38.94 207 GLY B CA 1
ATOM 3481 C C . GLY B 1 264 ? 64.645 87.371 50.367 1.00 39.42 207 GLY B C 1
ATOM 3482 O O . GLY B 1 264 ? 65.830 87.267 50.050 1.00 23.46 207 GLY B O 1
ATOM 3483 N N . ILE B 1 265 ? 63.657 86.997 49.557 1.00 22.95 208 ILE B N 1
ATOM 3484 C CA . ILE B 1 265 ? 63.941 86.334 48.293 1.00 34.11 208 ILE B CA 1
ATOM 3485 C C . ILE B 1 265 ? 63.163 87.009 47.172 1.00 21.02 208 ILE B C 1
ATOM 3486 O O . ILE B 1 265 ? 62.075 87.552 47.380 1.00 29.07 208 ILE B O 1
ATOM 3491 N N . HIS B 1 266 ? 63.746 86.986 45.977 1.00 27.22 209 HIS B N 1
ATOM 3492 C CA . HIS B 1 266 ? 63.138 87.621 44.816 1.00 33.09 209 HIS B CA 1
ATOM 3493 C C . HIS B 1 266 ? 62.148 86.666 44.167 1.00 38.68 209 HIS B C 1
ATOM 3494 O O . HIS B 1 266 ? 62.426 85.475 44.022 1.00 47.18 209 HIS B O 1
ATOM 3501 N N . GLY B 1 267 ? 61.004 87.192 43.761 1.00 47.06 210 GLY B N 1
ATOM 3502 C CA . GLY B 1 267 ? 59.942 86.372 43.241 1.00 46.04 210 GLY B CA 1
ATOM 3503 C C . GLY B 1 267 ? 58.967 85.889 44.277 1.00 56.75 210 GLY B C 1
ATOM 3504 O O . GLY B 1 267 ? 58.223 84.943 44.006 1.00 42.33 210 GLY B O 1
ATOM 3505 N N . ARG B 1 268 ? 58.965 86.487 45.462 1.00 42.36 211 ARG B N 1
ATOM 3506 C CA . ARG B 1 268 ? 58.012 86.125 46.496 1.00 29.11 211 ARG B CA 1
ATOM 3507 C C . ARG B 1 268 ? 56.664 86.802 46.299 1.00 27.64 211 ARG B C 1
ATOM 3508 O O . ARG B 1 268 ? 55.634 86.224 46.653 1.00 24.75 211 ARG B O 1
ATOM 3516 N N . ILE B 1 269 ? 56.642 88.011 45.732 1.00 28.50 212 ILE B N 1
ATOM 3517 C CA . ILE B 1 269 ? 55.374 88.708 45.532 1.00 31.39 212 ILE B CA 1
ATOM 3518 C C . ILE B 1 269 ? 54.486 87.928 44.570 1.00 41.94 212 ILE B C 1
ATOM 3519 O O . ILE B 1 269 ? 53.277 87.798 44.781 1.00 46.52 212 ILE B O 1
ATOM 3524 N N . SER B 1 270 ? 55.073 87.392 43.509 1.00 55.88 213 SER B N 1
ATOM 3525 C CA . SER B 1 270 ? 54.304 86.708 42.486 1.00 59.65 213 SER B CA 1
ATOM 3526 C C . SER B 1 270 ? 54.126 85.227 42.762 1.00 49.37 213 SER B C 1
ATOM 3527 O O . SER B 1 270 ? 53.378 84.575 42.032 1.00 57.77 213 SER B O 1
ATOM 3530 N N . ALA B 1 271 ? 54.762 84.702 43.810 1.00 37.46 214 ALA B N 1
ATOM 3531 C CA . ALA B 1 271 ? 54.899 83.260 43.995 1.00 32.58 214 ALA B CA 1
ATOM 3532 C C . ALA B 1 271 ? 53.555 82.539 43.947 1.00 28.33 214 ALA B C 1
ATOM 3533 O O . ALA B 1 271 ? 53.406 81.538 43.239 1.00 39.06 214 ALA B O 1
ATOM 3535 N N . THR B 1 272 ? 52.571 83.013 44.705 1.00 35.34 215 THR B N 1
ATOM 3536 C CA . THR B 1 272 ? 51.306 82.292 44.747 1.00 43.83 215 THR B CA 1
ATOM 3537 C C . THR B 1 272 ? 50.522 82.483 43.457 1.00 53.48 215 THR B C 1
ATOM 3538 O O . THR B 1 272 ? 50.005 81.515 42.893 1.00 47.99 215 THR B O 1
ATOM 3542 N N . GLY B 1 273 ? 50.438 83.717 42.964 1.00 30.41 216 GLY B N 1
ATOM 3543 C CA . GLY B 1 273 ? 49.803 83.943 41.679 1.00 53.75 216 GLY B CA 1
ATOM 3544 C C . GLY B 1 273 ? 50.486 83.187 40.557 1.00 35.12 216 GLY B C 1
ATOM 3545 O O . GLY B 1 273 ? 49.825 82.608 39.699 1.00 20.10 216 GLY B O 1
ATOM 3546 N N . ARG B 1 274 ? 51.821 83.171 40.565 1.00 25.89 217 ARG B N 1
ATOM 3547 C CA . ARG B 1 274 ? 52.578 82.435 39.561 1.00 29.79 217 ARG B CA 1
ATOM 3548 C C . ARG B 1 274 ? 52.402 80.926 39.689 1.00 27.70 217 ARG B C 1
ATOM 3549 O O . ARG B 1 274 ? 52.416 80.218 38.678 1.00 44.30 217 ARG B O 1
ATOM 3557 N N . GLY B 1 275 ? 52.238 80.416 40.908 1.00 35.80 218 GLY B N 1
ATOM 3558 C CA . GLY B 1 275 ? 52.052 78.984 41.077 1.00 40.42 218 GLY B CA 1
ATOM 3559 C C . GLY B 1 275 ? 50.666 78.521 40.670 1.00 54.54 218 GLY B C 1
ATOM 3560 O O . GLY B 1 275 ? 50.509 77.434 40.111 1.00 44.33 218 GLY B O 1
ATOM 3561 N N . VAL B 1 276 ? 49.642 79.323 40.974 1.00 42.97 219 VAL B N 1
ATOM 3562 C CA . VAL B 1 276 ? 48.302 79.068 40.455 1.00 35.24 219 VAL B CA 1
ATOM 3563 C C . VAL B 1 276 ? 48.357 78.879 38.947 1.00 41.20 219 VAL B C 1
ATOM 3564 O O . VAL B 1 276 ? 47.834 77.902 38.402 1.00 32.34 219 VAL B O 1
ATOM 3568 N N . PHE B 1 277 ? 49.045 79.792 38.262 1.00 20.29 220 PHE B N 1
ATOM 3569 C CA . PHE B 1 277 ? 49.221 79.699 36.818 1.00 29.03 220 PHE B CA 1
ATOM 3570 C C . PHE B 1 277 ? 49.906 78.400 36.400 1.00 30.67 220 PHE B C 1
ATOM 3571 O O . PHE B 1 277 ? 49.366 77.636 35.596 1.00 20.64 220 PHE B O 1
ATOM 3579 N N . HIS B 1 278 ? 51.113 78.144 36.916 1.00 34.33 221 HIS B N 1
ATOM 3580 C CA . HIS B 1 278 ? 51.830 76.938 36.520 1.00 30.44 221 HIS B CA 1
ATOM 3581 C C . HIS B 1 278 ? 51.091 75.672 36.930 1.00 33.96 221 HIS B C 1
ATOM 3582 O O . HIS B 1 278 ? 51.261 74.626 36.298 1.00 50.35 221 HIS B O 1
ATOM 3589 N N . GLY B 1 279 ? 50.269 75.745 37.973 1.00 32.56 222 GLY B N 1
ATOM 3590 C CA . GLY B 1 279 ? 49.521 74.572 38.377 1.00 25.99 222 GLY B CA 1
ATOM 3591 C C . GLY B 1 279 ? 48.455 74.215 37.368 1.00 44.28 222 GLY B C 1
ATOM 3592 O O . GLY B 1 279 ? 48.197 73.036 37.108 1.00 49.17 222 GLY B O 1
ATOM 3593 N N . ILE B 1 280 ? 47.842 75.229 36.765 1.00 50.52 223 ILE B N 1
ATOM 3594 C CA . ILE B 1 280 ? 46.767 75.000 35.813 1.00 63.30 223 ILE B CA 1
ATOM 3595 C C . ILE B 1 280 ? 47.326 74.588 34.461 1.00 59.86 223 ILE B C 1
ATOM 3596 O O . ILE B 1 280 ? 46.827 73.651 33.826 1.00 26.21 223 ILE B O 1
ATOM 3601 N N . GLU B 1 281 ? 48.361 75.281 33.998 1.00 53.61 224 GLU B N 1
ATOM 3602 C CA . GLU B 1 281 ? 48.998 74.979 32.724 1.00 44.11 224 GLU B CA 1
ATOM 3603 C C . GLU B 1 281 ? 49.449 73.525 32.668 1.00 42.83 224 GLU B C 1
ATOM 3604 O O . GLU B 1 281 ? 49.575 72.951 31.585 1.00 42.93 224 GLU B O 1
ATOM 3610 N N . ASN B 1 282 ? 49.693 72.917 33.831 1.00 35.24 225 ASN B N 1
ATOM 3611 C CA . ASN B 1 282 ? 49.958 71.484 33.860 1.00 28.76 225 ASN B CA 1
ATOM 3612 C C . ASN B 1 282 ? 48.715 70.672 33.541 1.00 57.00 225 ASN B C 1
ATOM 3613 O O . ASN B 1 282 ? 48.824 69.566 32.998 1.00 40.70 225 ASN B O 1
ATOM 3618 N N . PHE B 1 283 ? 47.538 71.190 33.867 1.00 63.58 226 PHE B N 1
ATOM 3619 C CA . PHE B 1 283 ? 46.301 70.449 33.667 1.00 51.10 226 PHE B CA 1
ATOM 3620 C C . PHE B 1 283 ? 45.572 70.863 32.393 1.00 57.74 226 PHE B C 1
ATOM 3621 O O . PHE B 1 283 ? 45.131 70.011 31.629 1.00 56.01 226 PHE B O 1
ATOM 3629 N N . ASP B 1 427 ? 42.698 73.458 45.865 1.00 28.54 370 ASP B N 1
ATOM 3630 C CA . ASP B 1 427 ? 43.291 74.490 46.703 1.00 44.76 370 ASP B CA 1
ATOM 3631 C C . ASP B 1 427 ? 44.586 74.013 47.342 1.00 47.45 370 ASP B C 1
ATOM 3632 O O . ASP B 1 427 ? 45.505 74.785 47.529 1.00 21.02 370 ASP B O 1
ATOM 3637 N N . LEU B 1 428 ? 44.649 72.722 47.664 1.00 20.70 371 LEU B N 1
ATOM 3638 C CA . LEU B 1 428 ? 45.800 72.176 48.360 1.00 11.07 371 LEU B CA 1
ATOM 3639 C C . LEU B 1 428 ? 47.031 72.147 47.475 1.00 20.30 371 LEU B C 1
ATOM 3640 O O . LEU B 1 428 ? 48.151 72.068 47.984 1.00 21.17 371 LEU B O 1
ATOM 3645 N N . TYR B 1 429 ? 46.832 72.193 46.163 1.00 7.77 372 TYR B N 1
ATOM 3646 C CA . TYR B 1 429 ? 47.885 72.149 45.165 1.00 38.39 372 TYR B CA 1
ATOM 3647 C C . TYR B 1 429 ? 48.181 73.531 44.595 1.00 20.07 372 TYR B C 1
ATOM 3648 O O . TYR B 1 429 ? 49.322 73.987 44.651 1.00 39.21 372 TYR B O 1
ATOM 3657 N N . LEU B 1 430 ? 47.183 74.185 44.002 1.00 10.85 373 LEU B N 1
ATOM 3658 C CA . LEU B 1 430 ? 47.385 75.491 43.378 1.00 25.45 373 LEU B CA 1
ATOM 3659 C C . LEU B 1 430 ? 47.915 76.527 44.356 1.00 55.63 373 LEU B C 1
ATOM 3660 O O . LEU B 1 430 ? 48.619 77.458 43.944 1.00 50.09 373 LEU B O 1
ATOM 3665 N N . ASN B 1 431 ? 47.591 76.398 45.639 1.00 44.03 374 ASN B N 1
ATOM 3666 C CA . ASN B 1 431 ? 47.970 77.392 46.633 1.00 45.46 374 ASN B CA 1
ATOM 3667 C C . ASN B 1 431 ? 49.363 77.181 47.186 1.00 40.20 374 ASN B C 1
ATOM 3668 O O . ASN B 1 431 ? 49.782 77.938 48.064 1.00 40.76 374 ASN B O 1
ATOM 3673 N N . ALA B 1 432 ? 50.090 76.185 46.708 1.00 33.53 375 ALA B N 1
ATOM 3674 C CA . ALA B 1 432 ? 51.348 75.798 47.317 1.00 29.20 375 ALA B CA 1
ATOM 3675 C C . ALA B 1 432 ? 52.546 76.534 46.729 1.00 18.83 375 ALA B C 1
ATOM 3676 O O . ALA B 1 432 ? 53.685 76.211 47.077 1.00 34.67 375 ALA B O 1
ATOM 3678 N N . GLY B 1 433 ? 52.314 77.513 45.853 1.00 31.78 376 GLY B N 1
ATOM 3679 C CA . GLY B 1 433 ? 53.416 78.288 45.308 1.00 45.04 376 GLY B CA 1
ATOM 3680 C C . GLY B 1 433 ? 54.090 79.173 46.337 1.00 38.52 376 GLY B C 1
ATOM 3681 O O . GLY B 1 433 ? 55.304 79.371 46.294 1.00 22.46 376 GLY B O 1
ATOM 3682 N N . GLY B 1 434 ? 53.313 79.724 47.268 1.00 33.83 377 GLY B N 1
ATOM 3683 C CA . GLY B 1 434 ? 53.908 80.481 48.355 1.00 34.04 377 GLY B CA 1
ATOM 3684 C C . GLY B 1 434 ? 54.655 79.597 49.334 1.00 28.59 377 GLY B C 1
ATOM 3685 O O . GLY B 1 434 ? 55.727 79.961 49.816 1.00 18.34 377 GLY B O 1
ATOM 3686 N N . VAL B 1 435 ? 54.088 78.431 49.649 1.00 0.00 378 VAL B N 1
ATOM 3687 C CA . VAL B 1 435 ? 54.784 77.444 50.466 1.00 16.05 378 VAL B CA 1
ATOM 3688 C C . VAL B 1 435 ? 56.094 77.031 49.810 1.00 22.13 378 VAL B C 1
ATOM 3689 O O . VAL B 1 435 ? 57.121 76.900 50.479 1.00 26.66 378 VAL B O 1
ATOM 3693 N N . THR B 1 436 ? 56.086 76.849 48.494 1.00 19.44 379 THR B N 1
ATOM 3694 C CA . THR B 1 436 ? 57.285 76.405 47.789 1.00 13.18 379 THR B CA 1
ATOM 3695 C C . THR B 1 436 ? 58.374 77.468 47.805 1.00 25.16 379 THR B C 1
ATOM 3696 O O . THR B 1 436 ? 59.546 77.158 48.025 1.00 21.68 379 THR B O 1
ATOM 3700 N N . VAL B 1 437 ? 58.006 78.725 47.569 1.00 18.16 380 VAL B N 1
ATOM 3701 C CA . VAL B 1 437 ? 58.999 79.791 47.535 1.00 11.18 380 VAL B CA 1
ATOM 3702 C C . VAL B 1 437 ? 59.488 80.130 48.936 1.00 40.26 380 VAL B C 1
ATOM 3703 O O . VAL B 1 437 ? 60.647 80.515 49.111 1.00 55.88 380 VAL B O 1
ATOM 3707 N N . SER B 1 438 ? 58.637 79.979 49.957 1.00 42.76 381 SER B N 1
ATOM 3708 C CA . SER B 1 438 ? 59.116 80.135 51.329 1.00 39.76 381 SER B CA 1
ATOM 3709 C C . SER B 1 438 ? 60.171 79.089 51.657 1.00 30.77 381 SER B C 1
ATOM 3710 O O . SER B 1 438 ? 61.123 79.364 52.387 1.00 19.99 381 SER B O 1
ATOM 3713 N N . TYR B 1 439 ? 59.998 77.873 51.140 1.00 36.48 382 TYR B N 1
ATOM 3714 C CA . TYR B 1 439 ? 61.031 76.854 51.269 1.00 7.28 382 TYR B CA 1
ATOM 3715 C C . TYR B 1 439 ? 62.310 77.286 50.571 1.00 23.35 382 TYR B C 1
ATOM 3716 O O . TYR B 1 439 ? 63.402 77.118 51.114 1.00 20.38 382 TYR B O 1
ATOM 3725 N N . PHE B 1 440 ? 62.191 77.871 49.379 1.00 3.43 383 PHE B N 1
ATOM 3726 C CA . PHE B 1 440 ? 63.370 78.372 48.683 1.00 24.24 383 PHE B CA 1
ATOM 3727 C C . PHE B 1 440 ? 64.031 79.497 49.463 1.00 22.26 383 PHE B C 1
ATOM 3728 O O . PHE B 1 440 ? 65.258 79.577 49.515 1.00 33.00 383 PHE B O 1
ATOM 3736 N N . GLU B 1 441 ? 63.233 80.373 50.079 1.00 0.99 384 GLU B N 1
ATOM 3737 C CA . GLU B 1 441 ? 63.796 81.428 50.918 1.00 26.06 384 GLU B CA 1
ATOM 3738 C C . GLU B 1 441 ? 64.539 80.851 52.112 1.00 19.25 384 GLU B C 1
ATOM 3739 O O . GLU B 1 441 ? 65.636 81.305 52.450 1.00 19.39 384 GLU B O 1
ATOM 3745 N N . TRP B 1 442 ? 63.946 79.867 52.773 1.00 0.00 385 TRP B N 1
ATOM 3746 C CA . TRP B 1 442 ? 64.598 79.216 53.897 1.00 2.69 385 TRP B CA 1
ATOM 3747 C C . TRP B 1 442 ? 65.912 78.577 53.470 1.00 35.54 385 TRP B C 1
ATOM 3748 O O . TRP B 1 442 ? 66.919 78.693 54.171 1.00 3.14 385 TRP B O 1
ATOM 3759 N N . LEU B 1 443 ? 65.922 77.923 52.308 1.00 3.40 386 LEU B N 1
ATOM 3760 C CA . LEU B 1 443 ? 67.152 77.360 51.757 1.00 5.95 386 LEU B CA 1
ATOM 3761 C C . LEU B 1 443 ? 68.177 78.438 51.455 1.00 11.84 386 LEU B C 1
ATOM 3762 O O . LEU B 1 443 ? 69.350 78.295 51.808 1.00 12.80 386 LEU B O 1
ATOM 3767 N N . LYS B 1 444 ? 67.758 79.511 50.784 1.00 0.00 387 LYS B N 1
ATOM 3768 C CA . LYS B 1 444 ? 68.643 80.640 50.531 1.00 0.00 387 LYS B CA 1
ATOM 3769 C C . LYS B 1 444 ? 69.302 81.137 51.809 1.00 0.00 387 LYS B C 1
ATOM 3770 O O . LYS B 1 444 ? 70.502 81.415 51.833 1.00 0.00 387 LYS B O 1
ATOM 3776 N N . ASN B 1 445 ? 68.518 81.304 52.867 1.00 36.03 388 ASN B N 1
ATOM 3777 C CA . ASN B 1 445 ? 69.081 81.749 54.132 1.00 23.80 388 ASN B CA 1
ATOM 3778 C C . ASN B 1 445 ? 70.067 80.730 54.676 1.00 11.97 388 ASN B C 1
ATOM 3779 O O . ASN B 1 445 ? 71.148 81.092 55.144 1.00 21.10 388 ASN B O 1
ATOM 3784 N N . LEU B 1 446 ? 69.718 79.448 54.608 1.00 2.36 389 LEU B N 1
ATOM 3785 C CA . LEU B 1 446 ? 70.652 78.415 55.028 1.00 9.61 389 LEU B CA 1
ATOM 3786 C C . LEU B 1 446 ? 71.885 78.376 54.140 1.00 20.39 389 LEU B C 1
ATOM 3787 O O . LEU B 1 446 ? 72.958 77.986 54.596 1.00 25.64 389 LEU B O 1
ATOM 3792 N N . ASN B 1 447 ? 71.754 78.764 52.877 1.00 3.02 390 ASN B N 1
ATOM 3793 C CA . ASN B 1 447 ? 72.900 78.767 51.979 1.00 2.18 390 ASN B CA 1
ATOM 3794 C C . ASN B 1 447 ? 73.809 79.956 52.204 1.00 20.29 390 ASN B C 1
ATOM 3795 O O . ASN B 1 447 ? 74.982 79.889 51.835 1.00 12.31 390 ASN B O 1
ATOM 3800 N N . HIS B 1 448 ? 73.285 81.046 52.758 1.00 5.00 391 HIS B N 1
ATOM 3801 C CA . HIS B 1 448 ? 73.990 82.283 53.072 1.00 29.75 391 HIS B CA 1
ATOM 3802 C C . HIS B 1 448 ? 74.418 83.022 51.816 1.00 17.17 391 HIS B C 1
ATOM 3803 O O . HIS B 1 448 ? 75.111 84.025 51.913 1.00 11.16 391 HIS B O 1
ATOM 3810 N N . VAL B 1 449 ? 74.074 82.516 50.638 1.00 10.34 392 VAL B N 1
ATOM 3811 C CA . VAL B 1 449 ? 74.341 83.175 49.370 1.00 4.54 392 VAL B CA 1
ATOM 3812 C C . VAL B 1 449 ? 73.081 83.073 48.517 1.00 22.77 392 VAL B C 1
ATOM 3813 O O . VAL B 1 449 ? 72.274 82.155 48.681 1.00 43.61 392 VAL B O 1
ATOM 3817 N N . SER B 1 450 ? 72.898 84.038 47.624 1.00 35.90 393 SER B N 1
ATOM 3818 C CA . SER B 1 450 ? 71.747 84.022 46.735 1.00 25.36 393 SER B CA 1
ATOM 3819 C C . SER B 1 450 ? 71.965 83.036 45.594 1.00 23.07 393 SER B C 1
ATOM 3820 O O . SER B 1 450 ? 73.092 82.674 45.259 1.00 17.71 393 SER B O 1
ATOM 3823 N N . TYR B 1 451 ? 70.860 82.590 45.005 1.00 13.50 394 TYR B N 1
ATOM 3824 C CA . TYR B 1 451 ? 70.946 81.582 43.957 1.00 2.26 394 TYR B CA 1
ATOM 3825 C C . TYR B 1 451 ? 71.582 82.150 42.701 1.00 13.05 394 TYR B C 1
ATOM 3826 O O . TYR B 1 451 ? 71.279 83.265 42.278 1.00 24.60 394 TYR B O 1
ATOM 3835 N N . GLY B 1 452 ? 72.461 81.368 42.089 1.00 20.99 395 GLY B N 1
ATOM 3836 C CA . GLY B 1 452 ? 73.124 81.782 40.869 1.00 39.86 395 GLY B CA 1
ATOM 3837 C C . GLY B 1 452 ? 74.351 82.649 41.048 1.00 22.18 395 GLY B C 1
ATOM 3838 O O . GLY B 1 452 ? 75.186 82.695 40.157 1.00 8.15 395 GLY B O 1
ATOM 3839 N N . ARG B 1 453 ? 74.445 83.329 42.189 1.00 30.78 396 ARG B N 1
ATOM 3840 C CA . ARG B 1 453 ? 75.559 84.224 42.528 1.00 38.25 396 ARG B CA 1
ATOM 3841 C C . ARG B 1 453 ? 76.899 83.787 41.928 1.00 27.39 396 ARG B C 1
ATOM 3842 O O . ARG B 1 453 ? 77.570 84.565 41.258 1.00 17.59 396 ARG B O 1
ATOM 3850 N N . LEU B 1 454 ? 77.271 82.536 42.170 1.00 14.84 397 LEU B N 1
ATOM 3851 C CA . LEU B 1 454 ? 78.487 81.956 41.618 1.00 12.20 397 LEU B CA 1
ATOM 3852 C C . LEU B 1 454 ? 78.291 81.304 40.255 1.00 22.70 397 LEU B C 1
ATOM 3853 O O . LEU B 1 454 ? 79.283 81.049 39.568 1.00 3.09 397 LEU B O 1
ATOM 3858 N N . THR B 1 455 ? 77.057 81.002 39.858 1.00 8.70 398 THR B N 1
ATOM 3859 C CA . THR B 1 455 ? 76.830 80.188 38.673 1.00 4.90 398 THR B CA 1
ATOM 3860 C C . THR B 1 455 ? 76.542 80.982 37.392 1.00 31.66 398 THR B C 1
ATOM 3861 O O . THR B 1 455 ? 76.761 80.445 36.308 1.00 50.49 398 THR B O 1
ATOM 3865 N N . PHE B 1 456 ? 76.145 82.258 37.480 1.00 23.17 399 PHE B N 1
ATOM 3866 C CA . PHE B 1 456 ? 75.651 82.978 36.299 1.00 17.82 399 PHE B CA 1
ATOM 3867 C C . PHE B 1 456 ? 76.750 83.198 35.268 1.00 30.14 399 PHE B C 1
ATOM 3868 O O . PHE B 1 456 ? 76.586 82.859 34.093 1.00 46.76 399 PHE B O 1
ATOM 3876 N N . LYS B 1 457 ? 77.854 83.812 35.686 1.00 36.96 400 LYS B N 1
ATOM 3877 C CA . LYS B 1 457 ? 78.962 84.096 34.786 1.00 26.44 400 LYS B CA 1
ATOM 3878 C C . LYS B 1 457 ? 79.542 82.810 34.215 1.00 17.48 400 LYS B C 1
ATOM 3879 O O . LYS B 1 457 ? 79.885 82.742 33.033 1.00 0.00 400 LYS B O 1
ATOM 3885 N N . TYR B 1 458 ? 79.658 81.775 35.048 1.00 12.43 401 TYR B N 1
ATOM 3886 C CA . TYR B 1 458 ? 80.154 80.489 34.577 1.00 18.45 401 TYR B CA 1
ATOM 3887 C C . TYR B 1 458 ? 79.252 79.922 33.492 1.00 15.59 401 TYR B C 1
ATOM 3888 O O . TYR B 1 458 ? 79.730 79.475 32.446 1.00 5.68 401 TYR B O 1
ATOM 3897 N N . GLU B 1 459 ? 77.941 79.926 33.730 1.00 12.03 402 GLU B N 1
ATOM 3898 C CA . GLU B 1 459 ? 77.002 79.403 32.746 1.00 19.12 402 GLU B CA 1
ATOM 3899 C C . GLU B 1 459 ? 77.065 80.195 31.450 1.00 1.98 402 GLU B C 1
ATOM 3900 O O . GLU B 1 459 ? 77.094 79.614 30.363 1.00 17.99 402 GLU B O 1
ATOM 3906 N N . ARG B 1 460 ? 77.090 81.525 31.548 1.00 0.00 403 ARG B N 1
ATOM 3907 C CA . ARG B 1 460 ? 77.024 82.343 30.343 1.00 0.56 403 ARG B CA 1
ATOM 3908 C C . ARG B 1 460 ? 78.263 82.159 29.485 1.00 24.13 403 ARG B C 1
ATOM 3909 O O . ARG B 1 460 ? 78.174 82.200 28.256 1.00 21.05 403 ARG B O 1
ATOM 3917 N N . ASP B 1 461 ? 79.415 81.934 30.111 1.00 14.96 404 ASP B N 1
ATOM 3918 C CA . ASP B 1 461 ? 80.634 81.650 29.380 1.00 20.06 404 ASP B CA 1
ATOM 3919 C C . ASP B 1 461 ? 80.631 80.241 28.816 1.00 26.80 404 ASP B C 1
ATOM 3920 O O . ASP B 1 461 ? 81.304 79.980 27.816 1.00 59.92 404 ASP B O 1
ATOM 3925 N N . SER B 1 462 ? 79.882 79.332 29.433 1.00 19.50 405 SER B N 1
ATOM 3926 C CA . SER B 1 462 ? 79.676 78.013 28.858 1.00 20.22 405 SER B CA 1
ATOM 3927 C C . SER B 1 462 ? 78.725 78.076 27.668 1.00 29.80 405 SER B C 1
ATOM 3928 O O . SER B 1 462 ? 78.924 77.373 26.674 1.00 51.35 405 SER B O 1
ATOM 3931 N N . ASN B 1 463 ? 77.702 78.928 27.752 1.00 33.20 406 ASN B N 1
ATOM 3932 C CA . ASN B 1 463 ? 76.765 79.100 26.649 1.00 36.72 406 ASN B CA 1
ATOM 3933 C C . ASN B 1 463 ? 77.437 79.755 25.451 1.00 30.40 406 ASN B C 1
ATOM 3934 O O . ASN B 1 463 ? 77.125 79.428 24.302 1.00 43.32 406 ASN B O 1
ATOM 3939 N N . TYR B 1 464 ? 78.346 80.696 25.698 1.00 22.58 407 TYR B N 1
ATOM 3940 C CA . TYR B 1 464 ? 79.089 81.311 24.609 1.00 17.80 407 TYR B CA 1
ATOM 3941 C C . TYR B 1 464 ? 79.971 80.293 23.909 1.00 10.95 407 TYR B C 1
ATOM 3942 O O . TYR B 1 464 ? 80.009 80.235 22.676 1.00 22.34 407 TYR B O 1
ATOM 3951 N N . HIS B 1 465 ? 80.693 79.483 24.685 1.00 17.56 408 HIS B N 1
ATOM 3952 C CA . HIS B 1 465 ? 81.591 78.498 24.102 1.00 2.11 408 HIS B CA 1
ATOM 3953 C C . HIS B 1 465 ? 80.871 77.516 23.201 1.00 31.47 408 HIS B C 1
ATOM 3954 O O . HIS B 1 465 ? 81.472 76.990 22.264 1.00 22.46 408 HIS B O 1
ATOM 3961 N N . LEU B 1 466 ? 79.607 77.228 23.481 1.00 12.49 409 LEU B N 1
ATOM 3962 C CA . LEU B 1 466 ? 78.883 76.231 22.701 1.00 16.04 409 LEU B CA 1
ATOM 3963 C C . LEU B 1 466 ? 78.424 76.788 21.364 1.00 25.74 409 LEU B C 1
ATOM 3964 O O . LEU B 1 466 ? 78.462 76.081 20.357 1.00 46.74 409 LEU B O 1
ATOM 3969 N N . LEU B 1 467 ? 77.963 78.038 21.342 1.00 26.99 410 LEU B N 1
ATOM 3970 C CA . LEU B 1 467 ? 77.652 78.681 20.071 1.00 18.13 410 LEU B CA 1
ATOM 3971 C C . LEU B 1 467 ? 78.926 78.975 19.290 1.00 36.29 410 LEU B C 1
ATOM 3972 O O . LEU B 1 467 ? 78.957 78.829 18.066 1.00 56.21 410 LEU B O 1
ATOM 3977 N N . MET B 1 468 ? 79.986 79.386 19.985 1.00 42.41 411 MET B N 1
ATOM 3978 C CA . MET B 1 468 ? 81.284 79.561 19.343 1.00 38.58 411 MET B CA 1
ATOM 3979 C C . MET B 1 468 ? 81.839 78.239 18.829 1.00 27.69 411 MET B C 1
ATOM 3980 O O . MET B 1 468 ? 82.587 78.221 17.848 1.00 24.04 411 MET B O 1
ATOM 3985 N N . SER B 1 469 ? 81.481 77.129 19.470 1.00 8.27 412 SER B N 1
ATOM 3986 C CA . SER B 1 469 ? 81.951 75.829 19.012 1.00 21.99 412 SER B CA 1
ATOM 3987 C C . SER B 1 469 ? 81.177 75.352 17.797 1.00 13.22 412 SER B C 1
ATOM 3988 O O . SER B 1 469 ? 81.709 74.583 16.993 1.00 28.81 412 SER B O 1
ATOM 3991 N N . VAL B 1 470 ? 79.923 75.785 17.659 1.00 6.34 413 VAL B N 1
ATOM 3992 C CA . VAL B 1 470 ? 79.129 75.380 16.510 1.00 15.02 413 VAL B CA 1
ATOM 3993 C C . VAL B 1 470 ? 79.581 76.114 15.255 1.00 0.00 413 VAL B C 1
ATOM 3994 O O . VAL B 1 470 ? 79.482 75.566 14.154 1.00 0.00 413 VAL B O 1
ATOM 3998 N N . GLN B 1 471 ? 80.069 77.354 15.376 1.00 1.53 414 GLN B N 1
ATOM 3999 C CA . GLN B 1 471 ? 80.697 78.000 14.224 1.00 36.56 414 GLN B CA 1
ATOM 4000 C C . GLN B 1 471 ? 81.873 77.194 13.709 1.00 35.33 414 GLN B C 1
ATOM 4001 O O . GLN B 1 471 ? 81.845 76.667 12.596 1.00 11.79 414 GLN B O 1
ATOM 4007 N N . GLU B 1 472 ? 82.921 77.090 14.516 1.00 15.31 415 GLU B N 1
ATOM 4008 C CA . GLU B 1 472 ? 84.177 76.496 14.095 1.00 11.75 415 GLU B CA 1
ATOM 4009 C C . GLU B 1 472 ? 83.979 75.062 13.635 1.00 19.35 415 GLU B C 1
ATOM 4010 O O . GLU B 1 472 ? 84.901 74.451 13.107 1.00 24.72 415 GLU B O 1
ATOM 4016 N N . SER B 1 473 ? 82.812 74.496 13.900 1.00 30.89 416 SER B N 1
ATOM 4017 C CA . SER B 1 473 ? 82.391 73.245 13.289 1.00 28.92 416 SER B CA 1
ATOM 4018 C C . SER B 1 473 ? 81.747 73.418 11.925 1.00 29.26 416 SER B C 1
ATOM 4019 O O . SER B 1 473 ? 81.948 72.580 11.049 1.00 26.29 416 SER B O 1
ATOM 4022 N N . LEU B 1 474 ? 80.938 74.461 11.748 1.00 11.34 417 LEU B N 1
ATOM 4023 C CA . LEU B 1 474 ? 80.329 74.758 10.461 1.00 22.27 417 LEU B CA 1
ATOM 4024 C C . LEU B 1 474 ? 81.299 75.469 9.530 1.00 19.51 417 LEU B C 1
ATOM 4025 O O . LEU B 1 474 ? 81.145 75.402 8.308 1.00 34.50 417 LEU B O 1
ATOM 4030 N N . GLU B 1 475 ? 82.294 76.142 10.092 1.00 28.01 418 GLU B N 1
ATOM 4031 C CA . GLU B 1 475 ? 83.336 76.768 9.296 1.00 0.00 418 GLU B CA 1
ATOM 4032 C C . GLU B 1 475 ? 84.421 75.779 8.870 1.00 22.13 418 GLU B C 1
ATOM 4033 O O . GLU B 1 475 ? 85.092 76.010 7.860 1.00 55.42 418 GLU B O 1
ATOM 4039 N N . ARG B 1 476 ? 84.619 74.676 9.604 1.00 36.59 419 ARG B N 1
ATOM 4040 C CA . ARG B 1 476 ? 85.458 73.612 9.055 1.00 42.01 419 ARG B CA 1
ATOM 4041 C C . ARG B 1 476 ? 84.833 72.982 7.816 1.00 47.03 419 ARG B C 1
ATOM 4042 O O . ARG B 1 476 ? 85.528 72.273 7.082 1.00 46.04 419 ARG B O 1
ATOM 4050 N N . LYS B 1 477 ? 83.541 73.218 7.575 1.00 45.80 420 LYS B N 1
ATOM 4051 C CA . LYS B 1 477 ? 82.915 72.817 6.315 1.00 13.89 420 LYS B CA 1
ATOM 4052 C C . LYS B 1 477 ? 83.184 73.848 5.222 1.00 54.54 420 LYS B C 1
ATOM 4053 O O . LYS B 1 477 ? 84.008 73.626 4.329 1.00 49.02 420 LYS B O 1
ATOM 4059 N N . PHE B 1 478 ? 82.514 74.997 5.297 1.00 60.83 421 PHE B N 1
ATOM 4060 C CA . PHE B 1 478 ? 82.618 76.026 4.271 1.00 81.72 421 PHE B CA 1
ATOM 4061 C C . PHE B 1 478 ? 83.667 77.051 4.692 1.00 93.25 421 PHE B C 1
ATOM 4062 O O . PHE B 1 478 ? 83.626 77.566 5.817 1.00 82.81 421 PHE B O 1
ATOM 4070 N N . GLY B 1 479 ? 84.602 77.346 3.791 1.00 100.08 422 GLY B N 1
ATOM 4071 C CA . GLY B 1 479 ? 85.744 78.178 4.137 1.00 103.56 422 GLY B CA 1
ATOM 4072 C C . GLY B 1 479 ? 85.343 79.623 4.397 1.00 124.72 422 GLY B C 1
ATOM 4073 O O . GLY B 1 479 ? 84.805 80.295 3.500 1.00 124.70 422 GLY B O 1
ATOM 4074 N N . LYS B 1 480 ? 85.637 80.129 5.593 1.00 109.17 423 LYS B N 1
ATOM 4075 C CA . LYS B 1 480 ? 85.298 81.497 5.958 1.00 104.15 423 LYS B CA 1
ATOM 4076 C C . LYS B 1 480 ? 86.250 82.008 7.030 1.00 96.86 423 LYS B C 1
ATOM 4077 O O . LYS B 1 480 ? 87.172 81.313 7.464 1.00 102.20 423 LYS B O 1
ATOM 4083 N N . HIS B 1 481 ? 86.022 83.257 7.436 1.00 73.11 424 HIS B N 1
ATOM 4084 C CA . HIS B 1 481 ? 86.504 83.779 8.711 1.00 89.29 424 HIS B CA 1
ATOM 4085 C C . HIS B 1 481 ? 85.323 84.419 9.432 1.00 80.72 424 HIS B C 1
ATOM 4086 O O . HIS B 1 481 ? 84.880 85.510 9.059 1.00 40.49 424 HIS B O 1
ATOM 4093 N N . GLY B 1 482 ? 84.841 83.764 10.488 1.00 94.64 425 GLY B N 1
ATOM 4094 C CA . GLY B 1 482 ? 83.687 84.261 11.217 1.00 69.89 425 GLY B CA 1
ATOM 4095 C C . GLY B 1 482 ? 82.525 84.620 10.308 1.00 49.53 425 GLY B C 1
ATOM 4096 O O . GLY B 1 482 ? 81.736 85.513 10.626 1.00 40.34 425 GLY B O 1
ATOM 4097 N N . GLY B 1 483 ? 82.447 83.963 9.150 1.00 18.82 426 GLY B N 1
ATOM 4098 C CA . GLY B 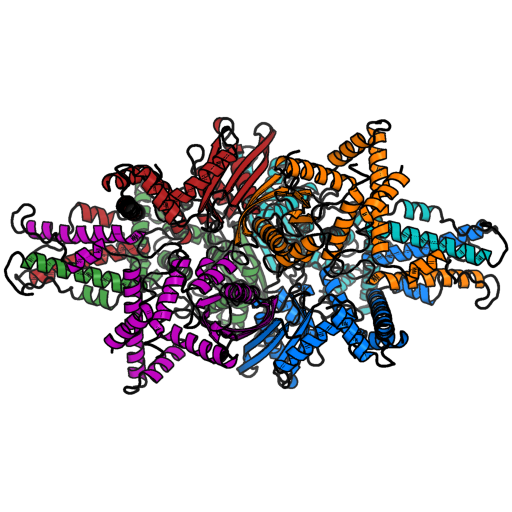1 483 ? 81.522 84.345 8.103 1.00 6.76 426 GLY B CA 1
ATOM 4099 C C . GLY B 1 483 ? 80.110 83.854 8.297 1.00 15.13 426 GLY B C 1
ATOM 4100 O O . GLY B 1 483 ? 79.158 84.604 8.070 1.00 36.38 426 GLY B O 1
ATOM 4101 N N . THR B 1 484 ? 79.958 82.587 8.685 1.00 30.57 427 THR B N 1
ATOM 4102 C CA . THR B 1 484 ? 78.678 82.067 9.141 1.00 30.92 427 THR B CA 1
ATOM 4103 C C . THR B 1 484 ? 78.574 82.333 10.631 1.00 12.65 427 THR B C 1
ATOM 4104 O O . THR B 1 484 ? 79.576 82.302 11.348 1.00 29.55 427 THR B O 1
ATOM 4108 N N . ILE B 1 485 ? 77.367 82.618 11.096 1.00 41.31 428 ILE B N 1
ATOM 4109 C CA . ILE B 1 485 ? 77.248 83.233 12.413 1.00 10.18 428 ILE B CA 1
ATOM 4110 C C . ILE B 1 485 ? 76.348 82.465 13.376 1.00 41.35 428 ILE B C 1
ATOM 4111 O O . ILE B 1 485 ? 75.405 83.046 13.931 1.00 33.88 428 ILE B O 1
ATOM 4116 N N . PRO B 1 486 ? 76.633 81.192 13.680 1.00 59.74 429 PRO B N 1
ATOM 4117 C CA . PRO B 1 486 ? 76.012 80.583 14.865 1.00 47.92 429 PRO B CA 1
ATOM 4118 C C . PRO B 1 486 ? 76.362 81.278 16.160 1.00 31.65 429 PRO B C 1
ATOM 4119 O O . PRO B 1 486 ? 75.647 81.087 17.145 1.00 28.33 429 PRO B O 1
ATOM 4123 N N . ILE B 1 487 ? 77.417 82.101 16.181 1.00 43.90 430 ILE B N 1
ATOM 4124 C CA . ILE B 1 487 ? 77.943 82.665 17.426 1.00 83.62 430 ILE B CA 1
ATOM 4125 C C . ILE B 1 487 ? 76.855 83.350 18.237 1.00 98.99 430 ILE B C 1
ATOM 4126 O O . ILE B 1 487 ? 76.931 83.395 19.470 1.00 123.92 430 ILE B O 1
ATOM 4131 N N . VAL B 1 488 ? 75.822 83.870 17.580 1.00 62.02 431 VAL B N 1
ATOM 4132 C CA . VAL B 1 488 ? 74.964 84.853 18.240 1.00 57.18 431 VAL B CA 1
ATOM 4133 C C . VAL B 1 488 ? 73.806 84.151 18.945 1.00 44.22 431 VAL B C 1
ATOM 4134 O O . VAL B 1 488 ? 73.307 83.121 18.463 1.00 19.16 431 VAL B O 1
ATOM 4138 N N . PRO B 1 489 ? 73.427 84.610 20.132 1.00 32.74 432 PRO B N 1
ATOM 4139 C CA . PRO B 1 489 ? 72.189 84.149 20.762 1.00 17.38 432 PRO B CA 1
ATOM 4140 C C . PRO B 1 489 ? 70.965 84.868 20.213 1.00 26.69 432 PRO B C 1
ATOM 4141 O O . PRO B 1 489 ? 71.057 85.953 19.642 1.00 8.74 432 PRO B O 1
ATOM 4145 N N . THR B 1 490 ? 69.802 84.249 20.407 1.00 18.30 433 THR B N 1
ATOM 4146 C CA . THR B 1 490 ? 68.562 84.894 19.999 1.00 16.19 433 THR B CA 1
ATOM 4147 C C . THR B 1 490 ? 68.208 86.034 20.955 1.00 18.70 433 THR B C 1
ATOM 4148 O O . THR B 1 490 ? 68.902 86.309 21.934 1.00 46.54 433 THR B O 1
ATOM 4152 N N . ALA B 1 491 ? 67.113 86.725 20.646 1.00 29.85 434 ALA B N 1
ATOM 4153 C CA . ALA B 1 491 ? 66.789 87.971 21.336 1.00 16.83 434 ALA B CA 1
ATOM 4154 C C . ALA B 1 491 ? 66.261 87.731 22.744 1.00 39.48 434 ALA B C 1
ATOM 4155 O O . ALA B 1 491 ? 66.610 88.469 23.670 1.00 14.82 434 ALA B O 1
ATOM 4157 N N . GLU B 1 492 ? 65.401 86.737 22.922 1.00 35.44 435 GLU B N 1
ATOM 4158 C CA . GLU B 1 492 ? 64.905 86.446 24.255 1.00 41.22 435 GLU B CA 1
ATOM 4159 C C . GLU B 1 492 ? 65.931 85.706 25.092 1.00 51.33 435 GLU B C 1
ATOM 4160 O O . GLU B 1 492 ? 65.848 85.741 26.321 1.00 78.54 435 GLU B O 1
ATOM 4166 N N . PHE B 1 493 ? 66.890 85.046 24.453 1.00 26.38 436 PHE B N 1
ATOM 4167 C CA . PHE B 1 493 ? 67.940 84.359 25.186 1.00 18.32 436 PHE B CA 1
ATOM 4168 C C . PHE B 1 493 ? 69.072 85.285 25.601 1.00 21.50 436 PHE B C 1
ATOM 4169 O O . PHE B 1 493 ? 69.712 85.042 26.626 1.00 38.41 436 PHE B O 1
ATOM 4177 N N . GLN B 1 494 ? 69.351 86.332 24.830 1.00 9.24 437 GLN B N 1
ATOM 4178 C CA . GLN B 1 494 ? 70.366 87.281 25.269 1.00 20.78 437 GLN B CA 1
ATOM 4179 C C . GLN B 1 494 ? 69.870 88.102 26.451 1.00 45.61 437 GLN B C 1
ATOM 4180 O O . GLN B 1 494 ? 70.629 88.375 27.384 1.00 38.90 437 GLN B O 1
ATOM 4186 N N . ASP B 1 495 ? 68.597 88.490 26.439 1.00 51.83 438 ASP B N 1
ATOM 4187 C CA . ASP B 1 495 ? 68.016 89.151 27.598 1.00 65.95 438 ASP B CA 1
ATOM 4188 C C . ASP B 1 495 ? 67.766 88.184 28.745 1.00 64.52 438 ASP B C 1
ATOM 4189 O O . ASP B 1 495 ? 67.389 88.620 29.836 1.00 85.55 438 ASP B O 1
ATOM 4194 N N . ARG B 1 496 ? 67.928 86.885 28.513 1.00 25.01 439 ARG B N 1
ATOM 4195 C CA . ARG B 1 496 ? 67.975 85.903 29.589 1.00 32.84 439 ARG B CA 1
ATOM 4196 C C . ARG B 1 496 ? 69.316 85.938 30.299 1.00 44.66 439 ARG B C 1
ATOM 4197 O O . ARG B 1 496 ? 69.380 85.951 31.530 1.00 50.82 439 ARG B O 1
ATOM 4205 N N . ILE B 1 497 ? 70.395 85.942 29.521 1.00 45.12 440 ILE B N 1
ATOM 4206 C CA . ILE B 1 497 ? 71.745 85.864 30.058 1.00 48.35 440 ILE B CA 1
ATOM 4207 C C . ILE B 1 497 ? 72.139 87.166 30.730 1.00 40.50 440 ILE B C 1
ATOM 4208 O O . ILE B 1 497 ? 72.716 87.167 31.822 1.00 19.60 440 ILE B O 1
ATOM 4213 N N . SER B 1 498 ? 71.841 88.293 30.100 1.00 44.68 441 SER B N 1
ATOM 4214 C CA . SER B 1 498 ? 72.199 89.578 30.676 1.00 42.36 441 SER B CA 1
ATOM 4215 C C . SER B 1 498 ? 71.316 89.968 31.852 1.00 39.87 441 SER B C 1
ATOM 4216 O O . SER B 1 498 ? 71.673 90.888 32.592 1.00 31.96 441 SER B O 1
ATOM 4219 N N . GLY B 1 499 ? 70.174 89.309 32.033 1.00 47.88 442 GLY B N 1
ATOM 4220 C CA . GLY B 1 499 ? 69.298 89.613 33.148 1.00 51.71 442 GLY B CA 1
ATOM 4221 C C . GLY B 1 499 ? 69.219 88.569 34.243 1.00 50.38 442 GLY B C 1
ATOM 4222 O O . GLY B 1 499 ? 68.529 88.788 35.242 1.00 65.12 442 GLY B O 1
ATOM 4223 N N . ALA B 1 500 ? 69.910 87.441 34.076 1.00 36.34 443 ALA B N 1
ATOM 4224 C CA . ALA B 1 500 ? 69.737 86.303 34.972 1.00 55.28 443 ALA B CA 1
ATOM 4225 C C . ALA B 1 500 ? 69.988 86.691 36.422 1.00 51.50 443 ALA B C 1
ATOM 4226 O O . ALA B 1 500 ? 71.029 87.253 36.755 1.00 22.55 443 ALA B O 1
ATOM 4228 N N . SER B 1 501 ? 69.027 86.382 37.285 1.00 37.91 444 SER B N 1
ATOM 4229 C CA . SER B 1 501 ? 69.065 86.814 38.676 1.00 32.47 444 SER B CA 1
ATOM 4230 C C . SER B 1 501 ? 68.570 85.670 39.539 1.00 37.34 444 SER B C 1
ATOM 4231 O O . SER B 1 501 ? 68.366 84.552 39.064 1.00 11.84 444 SER B O 1
ATOM 4234 N N . GLU B 1 502 ? 68.380 85.951 40.826 1.00 56.66 445 GLU B N 1
ATOM 4235 C CA . GLU B 1 502 ? 67.873 84.924 41.721 1.00 34.14 445 GLU B CA 1
ATOM 4236 C C . GLU B 1 502 ? 66.445 84.540 41.363 1.00 30.71 445 GLU B C 1
ATOM 4237 O O . GLU B 1 502 ? 66.077 83.364 41.435 1.00 1.37 445 GLU B O 1
ATOM 4243 N N . LYS B 1 503 ? 65.625 85.515 40.975 1.00 17.13 446 LYS B N 1
ATOM 4244 C CA . LYS B 1 503 ? 64.218 85.219 40.739 1.00 30.63 446 LYS B CA 1
ATOM 4245 C C . LYS B 1 503 ? 64.018 84.330 39.521 1.00 32.40 446 LYS B C 1
ATOM 4246 O O . LYS B 1 503 ? 62.968 83.699 39.386 1.00 8.57 446 LYS B O 1
ATOM 4252 N N . ASP B 1 504 ? 65.006 84.249 38.633 1.00 39.85 447 ASP B N 1
ATOM 4253 C CA . ASP B 1 504 ? 64.906 83.299 37.533 1.00 29.88 447 ASP B CA 1
ATOM 4254 C C . ASP B 1 504 ? 65.034 81.872 38.040 1.00 32.77 447 ASP B C 1
ATOM 4255 O O . ASP B 1 504 ? 64.340 80.970 37.569 1.00 24.35 447 ASP B O 1
ATOM 4260 N N . ILE B 1 505 ? 65.923 81.653 39.004 1.00 27.79 448 ILE B N 1
ATOM 4261 C CA . ILE B 1 505 ? 66.092 80.332 39.583 1.00 25.09 448 ILE B CA 1
ATOM 4262 C C . ILE B 1 505 ? 64.899 79.979 40.461 1.00 16.69 448 ILE B C 1
ATOM 4263 O O . ILE B 1 505 ? 64.464 78.825 40.505 1.00 30.31 448 ILE B O 1
ATOM 4268 N N . VAL B 1 506 ? 64.328 80.969 41.139 1.00 0.00 449 VAL B N 1
ATOM 4269 C CA . VAL B 1 506 ? 63.124 80.740 41.932 1.00 26.46 449 VAL B CA 1
ATOM 4270 C C . VAL B 1 506 ? 61.953 80.370 41.033 1.00 28.53 449 VAL B C 1
ATOM 4271 O O . VAL B 1 506 ? 61.160 79.480 41.354 1.00 14.11 449 VAL B O 1
ATOM 4275 N N . HIS B 1 507 ? 61.816 81.065 39.899 1.00 24.07 450 HIS B N 1
ATOM 4276 C CA . HIS B 1 507 ? 60.772 80.726 38.937 1.00 21.80 450 HIS B CA 1
ATOM 4277 C C . HIS B 1 507 ? 60.878 79.275 38.489 1.00 17.03 450 HIS B C 1
ATOM 4278 O O . HIS B 1 507 ? 59.881 78.548 38.473 1.00 26.96 450 HIS B O 1
ATOM 4285 N N . SER B 1 508 ? 62.082 78.831 38.123 1.00 2.86 451 SER B N 1
ATOM 4286 C CA . SER B 1 508 ? 62.222 77.490 37.567 1.00 29.15 451 SER B CA 1
ATOM 4287 C C . SER B 1 508 ? 62.084 76.419 38.637 1.00 22.01 451 SER B C 1
ATOM 4288 O O . SER B 1 508 ? 61.540 75.344 38.368 1.00 6.39 451 SER B O 1
ATOM 4291 N N . GLY B 1 509 ? 62.589 76.679 39.841 1.00 15.45 452 GLY B N 1
ATOM 4292 C CA . GLY B 1 509 ? 62.340 75.766 40.940 1.00 35.91 452 GLY B CA 1
ATOM 4293 C C . GLY B 1 509 ? 60.865 75.636 41.249 1.00 27.00 452 GLY B C 1
ATOM 4294 O O . GLY B 1 509 ? 60.380 74.550 41.569 1.00 14.13 452 GLY B O 1
ATOM 4295 N N . LEU B 1 510 ? 60.130 76.740 41.148 1.00 14.72 453 LEU B N 1
ATOM 4296 C CA . LEU B 1 510 ? 58.700 76.705 41.417 1.00 28.74 453 LEU B CA 1
ATOM 4297 C C . LEU B 1 510 ? 57.950 76.005 40.296 1.00 35.30 453 LEU B C 1
ATOM 4298 O O . LEU B 1 510 ? 57.033 75.220 40.552 1.00 55.59 453 LEU B O 1
ATOM 4303 N N . ALA B 1 511 ? 58.328 76.271 39.050 1.00 25.27 454 ALA B N 1
ATOM 4304 C CA . ALA B 1 511 ? 57.707 75.587 37.924 1.00 33.42 454 ALA B CA 1
ATOM 4305 C C . ALA B 1 511 ? 58.004 74.094 37.962 1.00 36.20 454 ALA B C 1
ATOM 4306 O O . ALA B 1 511 ? 57.101 73.271 37.792 1.00 63.90 454 ALA B O 1
ATOM 4308 N N . TYR B 1 512 ? 59.263 73.724 38.198 1.00 21.65 455 TYR B N 1
ATOM 4309 C CA . TYR B 1 512 ? 59.608 72.313 38.325 1.00 30.63 455 TYR B CA 1
ATOM 4310 C C . TYR B 1 512 ? 58.859 71.656 39.469 1.00 46.27 455 TYR B C 1
ATOM 4311 O O . TYR B 1 512 ? 58.604 70.450 39.438 1.00 61.44 455 TYR B O 1
ATOM 4320 N N . THR B 1 513 ? 58.526 72.427 40.499 1.00 50.40 456 THR B N 1
ATOM 4321 C CA . THR B 1 513 ? 57.771 71.898 41.623 1.00 47.13 456 THR B CA 1
ATOM 4322 C C . THR B 1 513 ? 56.317 71.671 41.234 1.00 35.37 456 THR B C 1
ATOM 4323 O O . THR B 1 513 ? 55.785 70.571 41.402 1.00 21.07 456 THR B O 1
ATOM 4327 N N . MET B 1 514 ? 55.672 72.699 40.679 1.00 28.94 457 MET B N 1
ATOM 4328 C CA . MET B 1 514 ? 54.260 72.583 40.337 1.00 44.40 457 MET B CA 1
ATOM 4329 C C . MET B 1 514 ? 54.051 71.582 39.220 1.00 39.02 457 MET B C 1
ATOM 4330 O O . MET B 1 514 ? 52.994 70.954 39.138 1.00 32.90 457 MET B O 1
ATOM 4335 N N . GLU B 1 515 ? 55.052 71.425 38.356 1.00 29.58 458 GLU B N 1
ATOM 4336 C CA . GLU B 1 515 ? 55.010 70.424 37.300 1.00 42.32 458 GLU B CA 1
ATOM 4337 C C . GLU B 1 515 ? 55.059 69.018 37.877 1.00 48.32 458 GLU B C 1
ATOM 4338 O O . GLU B 1 515 ? 54.243 68.165 37.519 1.00 42.99 458 GLU B O 1
ATOM 4344 N N . ARG B 1 516 ? 56.009 68.761 38.777 1.00 58.59 459 ARG B N 1
ATOM 4345 C CA . ARG B 1 516 ? 56.181 67.421 39.322 1.00 52.70 459 ARG B CA 1
ATOM 4346 C C . ARG B 1 516 ? 55.035 67.037 40.247 1.00 48.87 459 ARG B C 1
ATOM 4347 O O . ARG B 1 516 ? 54.689 65.858 40.348 1.00 38.95 459 ARG B O 1
ATOM 4355 N N . SER B 1 517 ? 54.440 68.009 40.931 1.00 41.93 460 SER B N 1
ATOM 4356 C CA . SER B 1 517 ? 53.318 67.705 41.806 1.00 47.15 460 SER B CA 1
ATOM 4357 C C . SER B 1 517 ? 52.064 67.398 41.007 1.00 41.58 460 SER B C 1
ATOM 4358 O O . SER B 1 517 ? 51.220 66.623 41.459 1.00 36.01 460 SER B O 1
ATOM 4361 N N . ALA B 1 518 ? 51.925 67.992 39.823 1.00 35.30 461 ALA B N 1
ATOM 4362 C CA . ALA B 1 518 ? 50.744 67.745 39.004 1.00 18.27 461 ALA B CA 1
ATOM 4363 C C . ALA B 1 518 ? 50.765 66.348 38.399 1.00 33.41 461 ALA B C 1
ATOM 4364 O O . ALA B 1 518 ? 49.716 65.715 38.255 1.00 0.00 461 ALA B O 1
ATOM 4366 N N . ARG B 1 519 ? 51.945 65.852 38.029 1.00 50.56 462 ARG B N 1
ATOM 4367 C CA . ARG B 1 519 ? 52.043 64.506 37.479 1.00 44.53 462 ARG B CA 1
ATOM 4368 C C . ARG B 1 519 ? 51.850 63.442 38.550 1.00 56.47 462 ARG B C 1
ATOM 4369 O O . ARG B 1 519 ? 51.398 62.333 38.247 1.00 62.78 462 ARG B O 1
ATOM 4377 N N . GLN B 1 520 ? 52.194 63.748 39.797 1.00 55.42 463 GLN B N 1
ATOM 4378 C CA . GLN B 1 520 ? 51.933 62.803 40.876 1.00 56.23 463 GLN B CA 1
ATOM 4379 C C . GLN B 1 520 ? 50.453 62.757 41.217 1.00 70.02 463 GLN B C 1
ATOM 4380 O O . GLN B 1 520 ? 49.917 61.689 41.533 1.00 58.84 463 GLN B O 1
ATOM 4386 N N . ILE B 1 521 ? 49.779 63.905 41.168 1.00 41.89 464 ILE B N 1
ATOM 4387 C CA . ILE B 1 521 ? 48.349 63.929 41.446 1.00 24.92 464 ILE B CA 1
ATOM 4388 C C . ILE B 1 521 ? 47.576 63.231 40.333 1.00 39.37 464 ILE B C 1
ATOM 4389 O O . ILE B 1 521 ? 46.603 62.519 40.596 1.00 62.22 464 ILE B O 1
ATOM 4394 N N . MET B 1 522 ? 47.993 63.415 39.078 1.00 36.96 465 MET B N 1
ATOM 4395 C CA . MET B 1 522 ? 47.368 62.677 37.984 1.00 46.70 465 MET B CA 1
ATOM 4396 C C . MET B 1 522 ? 47.599 61.182 38.144 1.00 51.70 465 MET B C 1
ATOM 4397 O O . MET B 1 522 ? 46.667 60.383 38.021 1.00 40.26 465 MET B O 1
ATOM 4402 N N . ARG B 1 523 ? 48.838 60.786 38.423 1.00 13.28 466 ARG B N 1
ATOM 4403 C CA . ARG B 1 523 ? 49.114 59.387 38.725 1.00 24.15 466 ARG B CA 1
ATOM 4404 C C . ARG B 1 523 ? 48.341 58.906 39.946 1.00 30.13 466 ARG B C 1
ATOM 4405 O O . ARG B 1 523 ? 48.101 57.704 40.083 1.00 38.24 466 ARG B O 1
ATOM 4413 N N . THR B 1 524 ? 47.936 59.818 40.832 1.00 43.74 467 THR B N 1
ATOM 4414 C CA . THR B 1 524 ? 47.133 59.423 41.984 1.00 66.50 467 THR B CA 1
ATOM 4415 C C . THR B 1 524 ? 45.696 59.125 41.578 1.00 59.18 467 THR B C 1
ATOM 4416 O O . THR B 1 524 ? 45.030 58.296 42.209 1.00 62.00 467 THR B O 1
ATOM 4420 N N . ALA B 1 525 ? 45.203 59.780 40.533 1.00 51.90 468 ALA B N 1
ATOM 4421 C CA . ALA B 1 525 ? 43.893 59.490 39.975 1.00 56.46 468 ALA B CA 1
ATOM 4422 C C . ALA B 1 525 ? 43.966 58.524 38.800 1.00 55.15 468 ALA B C 1
ATOM 4423 O O . ALA B 1 525 ? 42.940 58.252 38.176 1.00 61.80 468 ALA B O 1
ATOM 4425 N N . MET B 1 526 ? 45.162 58.045 38.458 1.00 67.01 469 MET B N 1
ATOM 4426 C CA . MET B 1 526 ? 45.352 56.885 37.595 1.00 56.46 469 MET B CA 1
ATOM 4427 C C . MET B 1 526 ? 45.582 55.605 38.382 1.00 42.07 469 MET B C 1
ATOM 4428 O O . MET B 1 526 ? 45.939 54.583 37.787 1.00 62.27 469 MET B O 1
ATOM 4433 N N . LYS B 1 527 ? 45.447 55.641 39.707 1.00 50.20 470 LYS B N 1
ATOM 4434 C CA . LYS B 1 527 ? 45.585 54.432 40.504 1.00 65.75 470 LYS B CA 1
ATOM 4435 C C . LYS B 1 527 ? 44.250 54.031 41.116 1.00 68.78 470 LYS B C 1
ATOM 4436 O O . LYS B 1 527 ? 43.737 52.953 40.809 1.00 79.16 470 LYS B O 1
ATOM 4442 N N . TYR B 1 528 ? 43.660 54.866 41.967 1.00 70.71 471 TYR B N 1
ATOM 4443 C CA . TYR B 1 528 ? 42.260 54.663 42.322 1.00 72.19 471 TYR B CA 1
ATOM 4444 C C . TYR B 1 528 ? 41.334 54.871 41.129 1.00 76.34 471 TYR B C 1
ATOM 4445 O O . TYR B 1 528 ? 40.194 54.394 41.150 1.00 79.77 471 TYR B O 1
ATOM 4454 N N . ASN B 1 529 ? 41.799 55.555 40.090 1.00 83.77 472 ASN B N 1
ATOM 4455 C CA . ASN B 1 529 ? 40.940 56.042 39.015 1.00 80.81 472 ASN B CA 1
ATOM 4456 C C . ASN B 1 529 ? 39.771 56.837 39.586 1.00 76.23 472 ASN B C 1
ATOM 4457 O O . ASN B 1 529 ? 38.597 56.518 39.383 1.00 81.39 472 ASN B O 1
ATOM 4462 N N . LEU B 1 530 ? 40.125 57.872 40.342 1.00 68.15 473 LEU B N 1
ATOM 4463 C CA . LEU B 1 530 ? 39.181 58.947 40.584 1.00 54.39 473 LEU B CA 1
ATOM 4464 C C . LEU B 1 530 ? 38.861 59.628 39.263 1.00 42.68 473 LEU B C 1
ATOM 4465 O O . LEU B 1 530 ? 39.570 59.477 38.263 1.00 45.82 473 LEU B O 1
ATOM 4470 N N . GLY B 1 531 ? 37.776 60.368 39.258 1.00 13.76 474 GLY B N 1
ATOM 4471 C CA . GLY B 1 531 ? 37.357 61.112 38.091 1.00 61.81 474 GLY B CA 1
ATOM 4472 C C . GLY B 1 531 ? 38.017 62.466 38.033 1.00 39.24 474 GLY B C 1
ATOM 4473 O O . GLY B 1 531 ? 39.142 62.658 38.501 1.00 54.14 474 GLY B O 1
ATOM 4474 N N . LEU B 1 532 ? 37.302 63.431 37.464 1.00 26.90 475 LEU B N 1
ATOM 4475 C CA . LEU B 1 532 ? 37.839 64.781 37.411 1.00 57.97 475 LEU B CA 1
ATOM 4476 C C . LEU B 1 532 ? 38.021 65.410 38.783 1.00 68.96 475 LEU B C 1
ATOM 4477 O O . LEU B 1 532 ? 38.514 66.544 38.845 1.00 64.40 475 LEU B O 1
ATOM 4482 N N . ASP B 1 533 ? 37.649 64.758 39.885 1.00 60.48 476 ASP B N 1
ATOM 4483 C CA . ASP B 1 533 ? 37.978 65.368 41.165 1.00 58.12 476 ASP B CA 1
ATOM 4484 C C . ASP B 1 533 ? 39.476 65.215 41.389 1.00 71.02 476 ASP B C 1
ATOM 4485 O O . ASP B 1 533 ? 39.996 64.106 41.524 1.00 83.81 476 ASP B O 1
ATOM 4490 N N . LEU B 1 534 ? 40.173 66.340 41.419 1.00 79.71 477 LEU B N 1
ATOM 4491 C CA . LEU B 1 534 ? 41.584 66.348 41.730 1.00 70.47 477 LEU B CA 1
ATOM 4492 C C . LEU B 1 534 ? 41.835 66.634 43.197 1.00 56.84 477 LEU B C 1
ATOM 4493 O O . LEU B 1 534 ? 42.952 66.416 43.675 1.00 15.06 477 LEU B O 1
ATOM 4498 N N . ARG B 1 535 ? 40.812 67.086 43.918 1.00 35.30 478 ARG B N 1
ATOM 4499 C CA . ARG B 1 535 ? 40.900 67.329 45.351 1.00 37.04 478 ARG B CA 1
ATOM 4500 C C . ARG B 1 535 ? 41.256 66.056 46.097 1.00 47.70 478 ARG B C 1
ATOM 4501 O O . ARG B 1 535 ? 42.321 65.965 46.713 1.00 79.56 478 ARG B O 1
ATOM 4509 N N . THR B 1 536 ? 40.349 65.079 46.060 1.00 21.96 479 THR B N 1
ATOM 4510 C CA . THR B 1 536 ? 40.552 63.851 46.811 1.00 52.76 479 THR B CA 1
ATOM 4511 C C . THR B 1 536 ? 41.817 63.154 46.355 1.00 43.46 479 THR B C 1
ATOM 4512 O O . THR B 1 536 ? 42.496 62.511 47.155 1.00 40.23 479 THR B O 1
ATOM 4516 N N . ALA B 1 537 ? 42.168 63.313 45.081 1.00 0.00 480 ALA B N 1
ATOM 4517 C CA . ALA B 1 537 ? 43.430 62.788 44.581 1.00 41.10 480 ALA B CA 1
ATOM 4518 C C . ALA B 1 537 ? 44.613 63.446 45.289 1.00 51.39 480 ALA B C 1
ATOM 4519 O O . ALA B 1 537 ? 45.560 62.770 45.702 1.00 47.70 480 ALA B O 1
ATOM 4521 N N . ALA B 1 538 ? 44.557 64.769 45.467 1.00 42.97 481 ALA B N 1
ATOM 4522 C CA . ALA B 1 538 ? 45.650 65.473 46.130 1.00 55.74 481 ALA B CA 1
ATOM 4523 C C . ALA B 1 538 ? 45.773 65.069 47.596 1.00 48.29 481 ALA B C 1
ATOM 4524 O O . ALA B 1 538 ? 46.885 64.920 48.113 1.00 31.99 481 ALA B O 1
ATOM 4526 N N . TYR B 1 539 ? 44.644 64.883 48.285 1.00 37.91 482 TYR B N 1
ATOM 4527 C CA . TYR B 1 539 ? 44.688 64.446 49.678 1.00 24.28 482 TYR B CA 1
ATOM 4528 C C . TYR B 1 539 ? 45.166 63.007 49.797 1.00 38.57 482 TYR B C 1
ATOM 4529 O O . TYR B 1 539 ? 45.992 62.690 50.657 1.00 14.14 482 TYR B O 1
ATOM 4538 N N . VAL B 1 540 ? 44.645 62.116 48.954 1.00 22.19 483 VAL B N 1
ATOM 4539 C CA . VAL B 1 540 ? 45.171 60.756 48.912 1.00 28.52 483 VAL B CA 1
ATOM 4540 C C . VAL B 1 540 ? 46.673 60.789 48.697 1.00 43.68 483 VAL B C 1
ATOM 4541 O O . VAL B 1 540 ? 47.422 60.018 49.306 1.00 3.07 483 VAL B O 1
ATOM 4545 N N . ASN B 1 541 ? 47.133 61.708 47.846 1.00 50.13 484 ASN B N 1
ATOM 4546 C CA . ASN B 1 541 ? 48.541 61.787 47.481 1.00 33.05 484 ASN B CA 1
ATOM 4547 C C . ASN B 1 541 ? 49.369 62.345 48.629 1.00 51.58 484 ASN B C 1
ATOM 4548 O O . ASN B 1 541 ? 50.461 61.844 48.916 1.00 37.59 484 ASN B O 1
ATOM 4553 N N . ALA B 1 542 ? 48.854 63.382 49.296 1.00 55.69 485 ALA B N 1
ATOM 4554 C CA . ALA B 1 542 ? 49.536 63.960 50.447 1.00 31.20 485 ALA B CA 1
ATOM 4555 C C . ALA B 1 542 ? 49.559 62.997 51.629 1.00 27.10 485 ALA B C 1
ATOM 4556 O O . ALA B 1 542 ? 50.603 62.812 52.260 1.00 27.41 485 ALA B O 1
ATOM 4558 N N . ILE B 1 543 ? 48.414 62.387 51.963 1.00 6.28 486 ILE B N 1
ATOM 4559 C CA . ILE B 1 543 ? 48.394 61.431 53.072 1.00 16.46 486 ILE B CA 1
ATOM 4560 C C . ILE B 1 543 ? 49.302 60.249 52.771 1.00 24.54 486 ILE B C 1
ATOM 4561 O O . ILE B 1 543 ? 49.968 59.720 53.667 1.00 27.82 486 ILE B O 1
ATOM 4566 N N . GLU B 1 544 ? 49.343 59.816 51.511 1.00 18.81 487 GLU B N 1
ATOM 4567 C CA . GLU B 1 544 ? 50.259 58.754 51.113 1.00 41.09 487 GLU B CA 1
ATOM 4568 C C . GLU B 1 544 ? 51.694 59.054 51.525 1.00 33.15 487 GLU B C 1
ATOM 4569 O O . GLU B 1 544 ? 52.387 58.196 52.081 1.00 14.61 487 GLU B O 1
ATOM 4575 N N . LYS B 1 545 ? 52.154 60.276 51.266 1.00 28.64 488 LYS B N 1
ATOM 4576 C CA . LYS B 1 545 ? 53.535 60.629 51.560 1.00 23.54 488 LYS B CA 1
ATOM 4577 C C . LYS B 1 545 ? 53.765 60.785 53.058 1.00 12.10 488 LYS B C 1
ATOM 4578 O O . LYS B 1 545 ? 54.836 60.449 53.566 1.00 0.00 488 LYS B O 1
ATOM 4584 N N . VAL B 1 546 ? 52.788 61.329 53.775 1.00 0.00 489 VAL B N 1
ATOM 4585 C CA . VAL B 1 546 ? 52.961 61.587 55.200 1.00 3.85 489 VAL B CA 1
ATOM 4586 C C . VAL B 1 546 ? 52.931 60.278 55.987 1.00 8.53 489 VAL B C 1
ATOM 4587 O O . VAL B 1 546 ? 53.693 60.096 56.936 1.00 2.95 489 VAL B O 1
ATOM 4591 N N . LYS C 1 110 ? 78.007 44.757 86.670 1.00 2.00 53 LYS C N 1
ATOM 4592 C CA . LYS C 1 110 ? 79.286 44.071 86.809 1.00 21.47 53 LYS C CA 1
ATOM 4593 C C . LYS C 1 110 ? 80.373 44.519 85.802 1.00 36.76 53 LYS C C 1
ATOM 4594 O O . LYS C 1 110 ? 81.540 44.615 86.179 1.00 19.95 53 LYS C O 1
ATOM 4600 N N . PRO C 1 111 ? 80.022 44.777 84.522 1.00 45.81 54 PRO C N 1
ATOM 4601 C CA . PRO C 1 111 ? 81.023 45.361 83.616 1.00 46.06 54 PRO C CA 1
ATOM 4602 C C . PRO C 1 111 ? 80.939 46.876 83.558 1.00 49.98 54 PRO C C 1
ATOM 4603 O O . PRO C 1 111 ? 80.073 47.482 84.193 1.00 70.25 54 PRO C O 1
ATOM 4607 N N . CYS C 1 112 ? 81.814 47.505 82.789 1.00 40.24 55 CYS C N 1
ATOM 4608 C CA . CYS C 1 112 ? 81.850 48.957 82.731 1.00 27.50 55 CYS C CA 1
ATOM 4609 C C . CYS C 1 112 ? 80.946 49.436 81.611 1.00 8.10 55 CYS C C 1
ATOM 4610 O O . CYS C 1 112 ? 80.953 48.878 80.514 1.00 47.77 55 CYS C O 1
ATOM 4613 N N . ASN C 1 113 ? 80.135 50.444 81.913 1.00 23.72 56 ASN C N 1
ATOM 4614 C CA . ASN C 1 113 ? 79.245 51.010 80.912 1.00 30.18 56 ASN C CA 1
ATOM 4615 C C . ASN C 1 113 ? 80.025 51.598 79.735 1.00 18.75 56 ASN C C 1
ATOM 4616 O O . ASN C 1 113 ? 79.636 51.413 78.579 1.00 38.79 56 ASN C O 1
ATOM 4621 N N . HIS C 1 114 ? 81.126 52.302 80.013 1.00 21.40 57 HIS C N 1
ATOM 4622 C CA . HIS C 1 114 ? 81.881 53.039 79.007 1.00 27.66 57 HIS C CA 1
ATOM 4623 C C . HIS C 1 114 ? 83.372 52.926 79.286 1.00 38.73 57 HIS C C 1
ATOM 4624 O O . HIS C 1 114 ? 83.812 53.229 80.395 1.00 7.69 57 HIS C O 1
ATOM 4631 N N . VAL C 1 115 ? 84.153 52.542 78.276 1.00 28.96 58 VAL C N 1
ATOM 4632 C CA . VAL C 1 115 ? 85.611 52.552 78.364 1.00 25.89 58 VAL C CA 1
ATOM 4633 C C . VAL C 1 115 ? 86.180 53.288 77.157 1.00 29.32 58 VAL C C 1
ATOM 4634 O O . VAL C 1 115 ? 86.013 52.837 76.022 1.00 25.53 58 VAL C O 1
ATOM 4638 N N . LEU C 1 116 ? 86.892 54.388 77.404 1.00 18.95 59 LEU C N 1
ATOM 4639 C CA . LEU C 1 116 ? 87.461 55.220 76.350 1.00 34.50 59 LEU C CA 1
ATOM 4640 C C . LEU C 1 116 ? 88.957 54.961 76.234 1.00 30.11 59 LEU C C 1
ATOM 4641 O O . LEU C 1 116 ? 89.729 55.368 77.104 1.00 19.72 59 LEU C O 1
ATOM 4646 N N . SER C 1 117 ? 89.371 54.322 75.147 1.00 4.92 60 SER C N 1
ATOM 4647 C CA . SER C 1 117 ? 90.782 54.166 74.839 1.00 31.37 60 SER C CA 1
ATOM 4648 C C . SER C 1 117 ? 91.243 55.299 73.935 1.00 32.91 60 SER C C 1
ATOM 4649 O O . SER C 1 117 ? 90.529 55.698 73.016 1.00 9.14 60 SER C O 1
ATOM 4652 N N . LEU C 1 118 ? 92.437 55.828 74.207 1.00 11.17 61 LEU C N 1
ATOM 4653 C CA . LEU C 1 118 ? 92.929 57.003 73.504 1.00 15.02 61 LEU C CA 1
ATOM 4654 C C . LEU C 1 118 ? 94.363 56.827 73.041 1.00 5.23 61 LEU C C 1
ATOM 4655 O O . LEU C 1 118 ? 95.126 56.048 73.607 1.00 41.59 61 LEU C O 1
ATOM 4660 N N . SER C 1 119 ? 94.707 57.571 71.994 1.00 36.70 62 SER C N 1
ATOM 4661 C CA . SER C 1 119 ? 96.080 57.803 71.577 1.00 47.99 62 SER C CA 1
ATOM 4662 C C . SER C 1 119 ? 96.196 59.247 71.121 1.00 48.37 62 SER C C 1
ATOM 4663 O O . SER C 1 119 ? 95.398 59.699 70.297 1.00 46.67 62 SER C O 1
ATOM 4666 N N . PHE C 1 120 ? 97.172 59.975 71.664 1.00 27.69 63 PHE C N 1
ATOM 4667 C CA . PHE C 1 120 ? 97.398 61.345 71.242 1.00 21.65 63 PHE C CA 1
ATOM 4668 C C . PHE C 1 120 ? 98.884 61.673 71.141 1.00 31.47 63 PHE C C 1
ATOM 4669 O O . PHE C 1 120 ? 99.683 61.235 71.978 1.00 61.88 63 PHE C O 1
ATOM 4677 N N . PRO C 1 121 ? 99.278 62.434 70.125 1.00 3.75 64 PRO C N 1
ATOM 4678 C CA . PRO C 1 121 ? 100.699 62.746 69.932 1.00 20.02 64 PRO C CA 1
ATOM 4679 C C . PRO C 1 121 ? 101.178 63.886 70.822 1.00 12.10 64 PRO C C 1
ATOM 4680 O O . PRO C 1 121 ? 100.453 64.846 71.090 1.00 6.85 64 PRO C O 1
ATOM 4684 N N . ILE C 1 122 ? 102.428 63.786 71.260 1.00 26.06 65 ILE C N 1
ATOM 4685 C CA . ILE C 1 122 ? 103.107 64.884 71.929 1.00 18.33 65 ILE C CA 1
ATOM 4686 C C . ILE C 1 122 ? 104.469 65.081 71.293 1.00 47.07 65 ILE C C 1
ATOM 4687 O O . ILE C 1 122 ? 105.115 64.132 70.839 1.00 47.35 65 ILE C O 1
ATOM 4692 N N . ARG C 1 123 ? 104.919 66.327 71.304 1.00 47.30 66 ARG C N 1
ATOM 4693 C CA . ARG C 1 123 ? 106.299 66.637 70.972 1.00 59.11 66 ARG C CA 1
ATOM 4694 C C . ARG C 1 123 ? 107.160 66.424 72.203 1.00 55.75 66 ARG C C 1
ATOM 4695 O O . ARG C 1 123 ? 106.999 67.133 73.199 1.00 44.73 66 ARG C O 1
ATOM 4703 N N . ARG C 1 124 ? 108.089 65.474 72.132 1.00 53.92 67 ARG C N 1
ATOM 4704 C CA . ARG C 1 124 ? 109.023 65.333 73.231 1.00 38.84 67 ARG C CA 1
ATOM 4705 C C . ARG C 1 124 ? 109.921 66.558 73.322 1.00 34.72 67 ARG C C 1
ATOM 4706 O O . ARG C 1 124 ? 110.073 67.343 72.380 1.00 28.59 67 ARG C O 1
ATOM 4714 N N . ASP C 1 125 ? 110.521 66.705 74.492 1.00 38.89 68 ASP C N 1
ATOM 4715 C CA . ASP C 1 125 ? 111.157 67.940 74.902 1.00 57.82 68 ASP C CA 1
ATOM 4716 C C . ASP C 1 125 ? 112.473 68.176 74.173 1.00 55.73 68 ASP C C 1
ATOM 4717 O O . ASP C 1 125 ? 112.984 69.299 74.176 1.00 44.63 68 ASP C O 1
ATOM 4722 N N . ASP C 1 126 ? 113.047 67.129 73.587 1.00 75.26 69 ASP C N 1
ATOM 4723 C CA . ASP C 1 126 ? 114.171 67.221 72.669 1.00 76.01 69 ASP C CA 1
ATOM 4724 C C . ASP C 1 126 ? 113.739 67.204 71.203 1.00 66.03 69 ASP C C 1
ATOM 4725 O O . ASP C 1 126 ? 114.589 67.063 70.318 1.00 77.74 69 ASP C O 1
ATOM 4730 N N . GLY C 1 127 ? 112.439 67.274 70.936 1.00 58.19 70 GLY C N 1
ATOM 4731 C CA . GLY C 1 127 ? 111.920 67.352 69.588 1.00 31.92 70 GLY C CA 1
ATOM 4732 C C . GLY C 1 127 ? 111.363 66.054 69.062 1.00 38.08 70 GLY C C 1
ATOM 4733 O O . GLY C 1 127 ? 110.751 66.048 67.988 1.00 28.58 70 GLY C O 1
ATOM 4734 N N . SER C 1 128 ? 111.549 64.962 69.790 1.00 28.77 71 SER C N 1
ATOM 4735 C CA . SER C 1 128 ? 111.079 63.661 69.349 1.00 54.38 71 SER C CA 1
ATOM 4736 C C . SER C 1 128 ? 109.557 63.627 69.333 1.00 56.55 71 SER C C 1
ATOM 4737 O O . SER C 1 128 ? 108.874 64.500 69.878 1.00 71.94 71 SER C O 1
ATOM 4740 N N . TRP C 1 129 ? 109.028 62.631 68.641 1.00 45.96 72 TRP C N 1
ATOM 4741 C CA . TRP C 1 129 ? 107.591 62.448 68.484 1.00 56.36 72 TRP C CA 1
ATOM 4742 C C . TRP C 1 129 ? 107.138 61.209 69.235 1.00 69.00 72 TRP C C 1
ATOM 4743 O O . TRP C 1 129 ? 107.752 60.142 69.116 1.00 87.64 72 TRP C O 1
ATOM 4754 N N . GLU C 1 130 ? 106.060 61.344 69.989 1.00 52.30 73 GLU C N 1
ATOM 4755 C CA . GLU C 1 130 ? 105.610 60.251 70.827 1.00 47.41 73 GLU C CA 1
ATOM 4756 C C . GLU C 1 130 ? 104.095 60.197 70.850 1.00 31.91 73 GLU C C 1
ATOM 4757 O O . GLU C 1 130 ? 103.428 61.226 70.945 1.00 43.10 73 GLU C O 1
ATOM 4763 N N . VAL C 1 131 ? 103.569 58.986 70.706 1.00 27.52 74 VAL C N 1
ATOM 4764 C CA . VAL C 1 131 ? 102.150 58.691 70.858 1.00 18.91 74 VAL C CA 1
ATOM 4765 C C . VAL C 1 131 ? 101.914 58.198 72.278 1.00 46.63 74 VAL C C 1
ATOM 4766 O O . VAL C 1 131 ? 102.575 57.261 72.737 1.00 6.96 74 VAL C O 1
ATOM 4770 N N . ILE C 1 132 ? 100.971 58.827 72.968 1.00 33.93 75 ILE C N 1
ATOM 4771 C CA . ILE C 1 132 ? 100.643 58.524 74.353 1.00 21.73 75 ILE C CA 1
ATOM 4772 C C . ILE C 1 132 ? 99.308 57.788 74.360 1.00 25.44 75 ILE C C 1
ATOM 4773 O O . ILE C 1 132 ? 98.342 58.247 73.744 1.00 26.30 75 ILE C O 1
ATOM 4778 N N . GLU C 1 133 ? 99.254 56.652 75.049 1.00 25.02 76 GLU C N 1
ATOM 4779 C CA . GLU C 1 133 ? 98.065 55.811 75.104 1.00 45.00 76 GLU C CA 1
ATOM 4780 C C . GLU C 1 133 ? 97.445 55.905 76.491 1.00 35.43 76 GLU C C 1
ATOM 4781 O O . GLU C 1 133 ? 98.149 55.806 77.498 1.00 43.85 76 GLU C O 1
ATOM 4787 N N . GLY C 1 134 ? 96.131 56.094 76.537 1.00 37.62 77 GLY C N 1
ATOM 4788 C CA . GLY C 1 134 ? 95.442 56.319 77.790 1.00 48.74 77 GLY C CA 1
ATOM 4789 C C . GLY C 1 134 ? 94.049 55.738 77.736 1.00 34.50 77 GLY C C 1
ATOM 4790 O O . GLY C 1 134 ? 93.522 55.432 76.666 1.00 5.58 77 GLY C O 1
ATOM 4791 N N . TYR C 1 135 ? 93.460 55.588 78.915 1.00 0.00 78 TYR C N 1
ATOM 4792 C CA . TYR C 1 135 ? 92.193 54.900 79.097 1.00 0.00 78 TYR C CA 1
ATOM 4793 C C . TYR C 1 135 ? 91.404 55.609 80.176 1.00 16.77 78 TYR C C 1
ATOM 4794 O O . TYR C 1 135 ? 91.990 56.140 81.116 1.00 14.79 78 TYR C O 1
ATOM 4803 N N . ARG C 1 136 ? 90.082 55.627 80.044 1.00 26.74 79 ARG C N 1
ATOM 4804 C CA . ARG C 1 136 ? 89.241 55.874 81.204 1.00 15.05 79 ARG C CA 1
ATOM 4805 C C . ARG C 1 136 ? 88.010 54.990 81.114 1.00 24.12 79 ARG C C 1
ATOM 4806 O O . ARG C 1 136 ? 87.300 55.009 80.108 1.00 8.34 79 ARG C O 1
ATOM 4814 N N . ALA C 1 137 ? 87.765 54.215 82.161 1.00 15.59 80 ALA C N 1
ATOM 4815 C CA . ALA C 1 137 ? 86.571 53.393 82.268 1.00 12.91 80 ALA C CA 1
ATOM 4816 C C . ALA C 1 137 ? 85.604 54.043 83.241 1.00 15.63 80 ALA C C 1
ATOM 4817 O O . ALA C 1 137 ? 85.987 54.399 84.352 1.00 17.45 80 ALA C O 1
ATOM 4819 N N . GLN C 1 138 ? 84.372 54.221 82.807 1.00 0.00 81 GLN C N 1
ATOM 4820 C CA . GLN C 1 138 ? 83.266 54.566 83.684 1.00 0.00 81 GLN C CA 1
ATOM 4821 C C . GLN C 1 138 ? 82.470 53.296 83.910 1.00 8.92 81 GLN C C 1
ATOM 4822 O O . GLN C 1 138 ? 82.324 52.480 83.000 1.00 43.73 81 GLN C O 1
ATOM 4828 N N . HIS C 1 139 ? 81.988 53.100 85.132 1.00 18.79 82 HIS C N 1
ATOM 4829 C CA . HIS C 1 139 ? 81.377 51.831 85.495 1.00 11.22 82 HIS C CA 1
ATOM 4830 C C . HIS C 1 139 ? 79.857 51.929 85.486 1.00 31.33 82 HIS C C 1
ATOM 4831 O O . HIS C 1 139 ? 79.207 51.323 84.634 1.00 42.86 82 HIS C O 1
ATOM 4838 N N . SER C 1 140 ? 79.268 52.627 86.438 1.00 21.78 83 SER C N 1
ATOM 4839 C CA . SER C 1 140 ? 77.820 52.661 86.572 1.00 46.35 83 SER C CA 1
ATOM 4840 C C . SER C 1 140 ? 77.369 54.081 86.291 1.00 25.92 83 SER C C 1
ATOM 4841 O O . SER C 1 140 ? 77.642 54.993 87.077 1.00 36.98 83 SER C O 1
ATOM 4844 N N . GLN C 1 141 ? 76.698 54.262 85.165 1.00 30.35 84 GLN C N 1
ATOM 4845 C CA . GLN C 1 141 ? 76.084 55.520 84.791 1.00 31.83 84 GLN C CA 1
ATOM 4846 C C . GLN C 1 141 ? 74.798 55.776 85.556 1.00 48.19 84 GLN C C 1
ATOM 4847 O O . GLN C 1 141 ? 74.346 56.921 85.617 1.00 19.47 84 GLN C O 1
ATOM 4853 N N . HIS C 1 142 ? 74.205 54.729 86.133 1.00 50.33 85 HIS C N 1
ATOM 4854 C CA . HIS C 1 142 ? 73.092 54.908 87.056 1.00 21.94 85 HIS C CA 1
ATOM 4855 C C . HIS C 1 142 ? 73.426 55.916 88.147 1.00 42.56 85 HIS C C 1
ATOM 4856 O O . HIS C 1 142 ? 72.550 56.654 88.606 1.00 33.32 85 HIS C O 1
ATOM 4863 N N . ARG C 1 143 ? 74.676 55.976 88.558 1.00 22.44 86 ARG C N 1
ATOM 4864 C CA . ARG C 1 143 ? 75.132 56.955 89.530 1.00 22.93 86 ARG C CA 1
ATOM 4865 C C . ARG C 1 143 ? 76.056 57.925 88.802 1.00 30.28 86 ARG C C 1
ATOM 4866 O O . ARG C 1 143 ? 77.106 57.520 88.294 1.00 16.85 86 ARG C O 1
ATOM 4874 N N . THR C 1 144 ? 75.648 59.190 88.720 1.00 48.13 87 THR C N 1
ATOM 4875 C CA . THR C 1 144 ? 76.483 60.235 88.127 1.00 16.71 87 THR C CA 1
ATOM 4876 C C . THR C 1 144 ? 76.713 61.352 89.139 1.00 20.75 87 THR C C 1
ATOM 4877 O O . THR C 1 144 ? 75.848 61.629 89.950 1.00 79.67 87 THR C O 1
ATOM 4881 N N . PRO C 1 145 ? 77.882 62.007 89.099 1.00 22.13 88 PRO C N 1
ATOM 4882 C CA . PRO C 1 145 ? 79.017 61.749 88.219 1.00 15.93 88 PRO C CA 1
ATOM 4883 C C . PRO C 1 145 ? 79.796 60.514 88.626 1.00 7.64 88 PRO C C 1
ATOM 4884 O O . PRO C 1 145 ? 79.607 59.988 89.714 1.00 33.38 88 PRO C O 1
ATOM 4888 N N . CYS C 1 146 ? 80.608 60.017 87.712 1.00 8.75 89 CYS C N 1
ATOM 4889 C CA . CYS C 1 146 ? 81.580 59.002 88.057 1.00 8.20 89 CYS C CA 1
ATOM 4890 C C . CYS C 1 146 ? 82.816 59.653 88.661 1.00 41.13 89 CYS C C 1
ATOM 4891 O O . CYS C 1 146 ? 83.097 60.834 88.457 1.00 49.68 89 CYS C O 1
ATOM 4894 N N . LYS C 1 147 ? 83.545 58.871 89.439 1.00 13.42 90 LYS C N 1
ATOM 4895 C CA . LYS C 1 147 ? 84.611 59.410 90.257 1.00 12.74 90 LYS C CA 1
ATOM 4896 C C . LYS C 1 147 ? 85.756 58.414 90.276 1.00 9.10 90 LYS C C 1
ATOM 4897 O O . LYS C 1 147 ? 85.522 57.219 90.443 1.00 11.46 90 LYS C O 1
ATOM 4903 N N . GLY C 1 148 ? 86.980 58.880 90.100 1.00 27.83 91 GLY C N 1
ATOM 4904 C CA . GLY C 1 148 ? 88.104 57.967 90.173 1.00 42.33 91 GLY C CA 1
ATOM 4905 C C . GLY C 1 148 ? 89.401 58.628 89.777 1.00 13.81 91 GLY C C 1
ATOM 4906 O O . GLY C 1 148 ? 89.418 59.685 89.147 1.00 17.58 91 GLY C O 1
ATOM 4907 N N . GLY C 1 149 ? 90.494 57.957 90.121 1.00 17.67 92 GLY C N 1
ATOM 4908 C CA . GLY C 1 149 ? 91.813 58.527 89.949 1.00 23.12 92 GLY C CA 1
ATOM 4909 C C . GLY C 1 149 ? 92.431 58.259 88.588 1.00 39.69 92 GLY C C 1
ATOM 4910 O O . GLY C 1 149 ? 91.920 57.482 87.791 1.00 20.03 92 GLY C O 1
ATOM 4911 N N . ILE C 1 150 ? 93.538 58.949 88.324 1.00 0.01 93 ILE C N 1
ATOM 4912 C CA . ILE C 1 150 ? 94.337 58.750 87.120 1.00 21.58 93 ILE C CA 1
ATOM 4913 C C . ILE C 1 150 ? 95.675 58.169 87.544 1.00 11.03 93 ILE C C 1
ATOM 4914 O O . ILE C 1 150 ? 96.337 58.704 88.437 1.00 29.17 93 ILE C O 1
ATOM 4919 N N . ARG C 1 151 ? 96.080 57.091 86.904 1.00 3.67 94 ARG C N 1
ATOM 4920 C CA . ARG C 1 151 ? 97.379 56.498 87.160 1.00 12.39 94 ARG C CA 1
ATOM 4921 C C . ARG C 1 151 ? 98.297 56.752 85.976 1.00 26.91 94 ARG C C 1
ATOM 4922 O O . ARG C 1 151 ? 97.883 56.640 84.824 1.00 32.14 94 ARG C O 1
ATOM 4930 N N . TYR C 1 152 ? 99.535 57.138 86.260 1.00 11.70 95 TYR C N 1
ATOM 4931 C CA . TYR C 1 152 ? 100.586 57.168 85.251 1.00 4.18 95 TYR C CA 1
ATOM 4932 C C . TYR C 1 152 ? 101.553 56.043 85.572 1.00 44.47 95 TYR C C 1
ATOM 4933 O O . TYR C 1 152 ? 102.251 56.087 86.585 1.00 16.50 95 TYR C O 1
ATOM 4942 N N . SER C 1 153 ? 101.576 55.032 84.718 1.00 48.08 96 SER C N 1
ATOM 4943 C CA . SER C 1 153 ? 102.423 53.870 84.916 1.00 49.91 96 SER C CA 1
ATOM 4944 C C . SER C 1 153 ? 102.591 53.211 83.561 1.00 50.55 96 SER C C 1
ATOM 4945 O O . SER C 1 153 ? 101.771 53.399 82.667 1.00 57.28 96 SER C O 1
ATOM 4948 N N . THR C 1 154 ? 103.660 52.435 83.406 1.00 60.88 97 THR C N 1
ATOM 4949 C CA . THR C 1 154 ? 103.709 51.589 82.224 1.00 51.03 97 THR C CA 1
ATOM 4950 C C . THR C 1 154 ? 102.768 50.409 82.364 1.00 41.39 97 THR C C 1
ATOM 4951 O O . THR C 1 154 ? 102.294 49.880 81.355 1.00 42.60 97 THR C O 1
ATOM 4955 N N . ASP C 1 155 ? 102.466 50.012 83.599 1.00 50.03 98 ASP C N 1
ATOM 4956 C CA . ASP C 1 155 ? 101.649 48.849 83.892 1.00 55.52 98 ASP C CA 1
ATOM 4957 C C . ASP C 1 155 ? 100.171 49.059 83.597 1.00 67.10 98 ASP C C 1
ATOM 4958 O O . ASP C 1 155 ? 99.417 48.084 83.613 1.00 83.60 98 ASP C O 1
ATOM 4963 N N . VAL C 1 156 ? 99.734 50.281 83.301 1.00 48.70 99 VAL C N 1
ATOM 4964 C CA . VAL C 1 156 ? 98.303 50.521 83.134 1.00 36.15 99 VAL C CA 1
ATOM 4965 C C . VAL C 1 156 ? 97.812 49.829 81.870 1.00 40.37 99 VAL C C 1
ATOM 4966 O O . VAL C 1 156 ? 98.343 50.035 80.775 1.00 47.17 99 VAL C O 1
ATOM 4970 N N . SER C 1 157 ? 96.791 49.002 82.026 1.00 50.17 100 SER C N 1
ATOM 4971 C CA . SER C 1 157 ? 96.111 48.330 80.937 1.00 51.10 100 SER C CA 1
ATOM 4972 C C . SER C 1 157 ? 94.624 48.623 81.037 1.00 43.93 100 SER C C 1
ATOM 4973 O O . SER C 1 157 ? 94.137 49.127 82.049 1.00 34.96 100 SER C O 1
ATOM 4976 N N . VAL C 1 158 ? 93.909 48.313 79.957 1.00 54.01 101 VAL C N 1
ATOM 4977 C CA . VAL C 1 158 ? 92.480 48.593 79.894 1.00 34.74 101 VAL C CA 1
ATOM 4978 C C . VAL C 1 158 ? 91.743 47.802 80.958 1.00 52.48 101 VAL C C 1
ATOM 4979 O O . VAL C 1 158 ? 90.830 48.310 81.613 1.00 39.55 101 VAL C O 1
ATOM 4983 N N . ASP C 1 159 ? 92.116 46.533 81.132 1.00 62.85 102 ASP C N 1
ATOM 4984 C CA . ASP C 1 159 ? 91.430 45.674 82.091 1.00 55.22 102 ASP C CA 1
ATOM 4985 C C . ASP C 1 159 ? 91.731 46.082 83.526 1.00 42.60 102 ASP C C 1
ATOM 4986 O O . ASP C 1 159 ? 90.915 45.843 84.419 1.00 53.90 102 ASP C O 1
ATOM 4991 N N . GLU C 1 160 ? 92.893 46.689 83.766 1.00 45.06 103 GLU C N 1
ATOM 4992 C CA . GLU C 1 160 ? 93.196 47.234 85.084 1.00 48.44 103 GLU C CA 1
ATOM 4993 C C . GLU C 1 160 ? 92.255 48.381 85.436 1.00 54.33 103 GLU C C 1
ATOM 4994 O O . GLU C 1 160 ? 91.615 48.366 86.489 1.00 82.69 103 GLU C O 1
ATOM 5000 N N . VAL C 1 161 ? 92.142 49.384 84.557 1.00 18.67 104 VAL C N 1
ATOM 5001 C CA . VAL C 1 161 ? 91.275 50.517 84.866 1.00 33.81 104 VAL C CA 1
ATOM 5002 C C . VAL C 1 161 ? 89.824 50.067 84.958 1.00 40.16 104 VAL C C 1
ATOM 5003 O O . VAL C 1 161 ? 89.053 50.590 85.763 1.00 46.21 104 VAL C O 1
ATOM 5007 N N . LYS C 1 162 ? 89.435 49.087 84.142 1.00 11.13 105 LYS C N 1
ATOM 5008 C CA . LYS C 1 162 ? 88.100 48.512 84.249 1.00 34.37 105 LYS C CA 1
ATOM 5009 C C . LYS C 1 162 ? 87.894 47.841 85.597 1.00 12.15 105 LYS C C 1
ATOM 5010 O O . LYS C 1 162 ? 86.852 48.019 86.233 1.00 41.99 105 LYS C O 1
ATOM 5016 N N . ALA C 1 163 ? 88.877 47.064 86.049 1.00 31.44 106 ALA C N 1
ATOM 5017 C CA . ALA C 1 163 ? 88.784 46.430 87.357 1.00 37.27 106 ALA C CA 1
ATOM 5018 C C . ALA C 1 163 ? 88.691 47.470 88.467 1.00 40.87 106 ALA C C 1
ATOM 5019 O O . ALA C 1 163 ? 87.924 47.306 89.419 1.00 28.52 106 ALA C O 1
ATOM 5021 N N . LEU C 1 164 ? 89.462 48.550 88.359 1.00 22.04 107 LEU C N 1
ATOM 5022 C CA . LEU C 1 164 ? 89.483 49.540 89.421 1.00 25.43 107 LEU C CA 1
ATOM 5023 C C . LEU C 1 164 ? 88.291 50.475 89.383 1.00 33.22 107 LEU C C 1
ATOM 5024 O O . LEU C 1 164 ? 87.989 51.095 90.403 1.00 46.85 107 LEU C O 1
ATOM 5029 N N . ALA C 1 165 ? 87.613 50.596 88.240 1.00 24.93 108 ALA C N 1
ATOM 5030 C CA . ALA C 1 165 ? 86.398 51.401 88.178 1.00 42.99 108 ALA C CA 1
ATOM 5031 C C . ALA C 1 165 ? 85.207 50.662 88.770 1.00 29.43 108 ALA C C 1
ATOM 5032 O O . ALA C 1 165 ? 84.291 51.295 89.303 1.00 12.16 108 ALA C O 1
ATOM 5034 N N . SER C 1 166 ? 85.190 49.335 88.668 1.00 24.32 109 SER C N 1
ATOM 5035 C CA . SER C 1 166 ? 84.158 48.555 89.338 1.00 37.54 109 SER C CA 1
ATOM 5036 C C . SER C 1 166 ? 84.308 48.662 90.845 1.00 37.70 109 SER C C 1
ATOM 5037 O O . SER C 1 166 ? 83.334 48.898 91.563 1.00 25.07 109 SER C O 1
ATOM 5040 N N . LEU C 1 167 ? 85.537 48.500 91.333 1.00 5.92 110 LEU C N 1
ATOM 5041 C CA . LEU C 1 167 ? 85.806 48.551 92.760 1.00 13.45 110 LEU C CA 1
ATOM 5042 C C . LEU C 1 167 ? 85.495 49.928 93.331 1.00 33.79 110 LEU C C 1
ATOM 5043 O O . LEU C 1 167 ? 85.029 50.039 94.466 1.00 18.40 110 LEU C O 1
ATOM 5048 N N . MET C 1 168 ? 85.733 50.980 92.556 1.00 31.94 111 MET C N 1
ATOM 5049 C CA . MET C 1 168 ? 85.442 52.328 93.021 1.00 21.22 111 MET C CA 1
ATOM 5050 C C . MET C 1 168 ? 83.944 52.537 93.192 1.00 18.41 111 MET C C 1
ATOM 5051 O O . MET C 1 168 ? 83.515 53.212 94.133 1.00 17.97 111 MET C O 1
ATOM 5056 N N . THR C 1 169 ? 83.134 51.969 92.295 1.00 20.22 112 THR C N 1
ATOM 5057 C CA . THR C 1 169 ? 81.682 52.018 92.447 1.00 29.03 112 THR C CA 1
ATOM 5058 C C . THR C 1 169 ? 81.251 51.409 93.769 1.00 25.50 112 THR C C 1
ATOM 5059 O O . THR C 1 169 ? 80.448 51.987 94.507 1.00 38.14 112 THR C O 1
ATOM 5063 N N . TYR C 1 170 ? 81.768 50.228 94.074 1.00 2.06 113 TYR C N 1
ATOM 5064 C CA . TYR C 1 170 ? 81.373 49.539 95.288 1.00 9.58 113 TYR C CA 1
ATOM 5065 C C . TYR C 1 170 ? 81.936 50.223 96.526 1.00 21.09 113 TYR C C 1
ATOM 5066 O O . TYR C 1 170 ? 81.286 50.223 97.573 1.00 7.00 113 TYR C O 1
ATOM 5075 N N . LYS C 1 171 ? 83.100 50.864 96.410 1.00 32.79 114 LYS C N 1
ATOM 5076 C CA . LYS C 1 171 ? 83.642 51.624 97.530 1.00 37.86 114 LYS C CA 1
ATOM 5077 C C . LYS C 1 171 ? 82.842 52.895 97.788 1.00 33.97 114 LYS C C 1
ATOM 5078 O O . LYS C 1 171 ? 82.622 53.265 98.945 1.00 20.78 114 LYS C O 1
ATOM 5084 N N . CYS C 1 172 ? 82.405 53.587 96.732 1.00 57.03 115 CYS C N 1
ATOM 5085 C CA . CYS C 1 172 ? 81.563 54.760 96.942 1.00 52.64 115 CYS C CA 1
ATOM 5086 C C . CYS C 1 172 ? 80.216 54.387 97.543 1.00 37.63 115 CYS C C 1
ATOM 5087 O O . CYS C 1 172 ? 79.644 55.166 98.306 1.00 43.46 115 CYS C O 1
ATOM 5090 N N . ALA C 1 173 ? 79.700 53.206 97.223 1.00 31.76 116 ALA C N 1
ATOM 5091 C CA . ALA C 1 173 ? 78.407 52.795 97.750 1.00 23.55 116 ALA C CA 1
ATOM 5092 C C . ALA C 1 173 ? 78.494 52.426 99.227 1.00 28.40 116 ALA C C 1
ATOM 5093 O O . ALA C 1 173 ? 77.548 52.664 99.980 1.00 33.94 116 ALA C O 1
ATOM 5095 N N . VAL C 1 174 ? 79.614 51.840 99.655 1.00 24.89 117 VAL C N 1
ATOM 5096 C CA . VAL C 1 174 ? 79.825 51.564 101.075 1.00 30.92 117 VAL C CA 1
ATOM 5097 C C . VAL C 1 174 ? 79.577 52.812 101.914 1.00 32.61 117 VAL C C 1
ATOM 5098 O O . VAL C 1 174 ? 78.779 52.797 102.856 1.00 42.49 117 VAL C O 1
ATOM 5102 N N . VAL C 1 175 ? 80.245 53.907 101.583 1.00 1.45 118 VAL C N 1
ATOM 5103 C CA . VAL C 1 175 ? 80.242 55.085 102.437 1.00 13.99 118 VAL C CA 1
ATOM 5104 C C . VAL C 1 175 ? 79.154 56.068 102.035 1.00 22.67 118 VAL C C 1
ATOM 5105 O O . VAL C 1 175 ? 79.123 57.202 102.521 1.00 23.22 118 VAL C O 1
ATOM 5109 N N . ASP C 1 176 ? 78.273 55.650 101.132 1.00 18.17 119 ASP C N 1
ATOM 5110 C CA . ASP C 1 176 ? 77.162 56.479 100.674 1.00 24.42 119 ASP C CA 1
ATOM 5111 C C . ASP C 1 176 ? 77.660 57.763 100.022 1.00 40.71 119 ASP C C 1
ATOM 5112 O O . ASP C 1 176 ? 77.155 58.853 100.282 1.00 24.10 119 ASP C O 1
ATOM 5117 N N . VAL C 1 177 ? 78.684 57.635 99.188 1.00 42.96 120 VAL C N 1
ATOM 5118 C CA . VAL C 1 177 ? 79.134 58.720 98.324 1.00 19.39 120 VAL C CA 1
ATOM 5119 C C . VAL C 1 177 ? 78.453 58.532 96.970 1.00 27.41 120 VAL C C 1
ATOM 5120 O O . VAL C 1 177 ? 78.731 57.540 96.287 1.00 20.30 120 VAL C O 1
ATOM 5124 N N . PRO C 1 178 ? 77.586 59.418 96.567 1.00 17.54 121 PRO C N 1
ATOM 5125 C CA . PRO C 1 178 ? 76.722 59.172 95.402 1.00 3.08 121 PRO C CA 1
ATOM 5126 C C . PRO C 1 178 ? 77.435 59.333 94.060 1.00 8.72 121 PRO C C 1
ATOM 5127 O O . PRO C 1 178 ? 76.960 60.023 93.164 1.00 17.09 121 PRO C O 1
ATOM 5131 N N . PHE C 1 179 ? 78.578 58.679 93.921 1.00 23.29 122 PHE C N 1
ATOM 5132 C CA . PHE C 1 179 ? 79.365 58.695 92.699 1.00 28.39 122 PHE C CA 1
ATOM 5133 C C . PHE C 1 179 ? 79.377 57.309 92.078 1.00 37.37 122 PHE C C 1
ATOM 5134 O O . PHE C 1 179 ? 79.335 56.298 92.781 1.00 36.06 122 PHE C O 1
ATOM 5142 N N . GLY C 1 180 ? 79.431 57.270 90.759 1.00 37.99 123 GLY C N 1
ATOM 5143 C CA . GLY C 1 180 ? 79.792 56.049 90.090 1.00 0.00 123 GLY C CA 1
ATOM 5144 C C . GLY C 1 180 ? 81.294 55.866 90.057 1.00 35.43 123 GLY C C 1
ATOM 5145 O O . GLY C 1 180 ? 82.065 56.803 90.236 1.00 17.70 123 GLY C O 1
ATOM 5146 N N . GLY C 1 181 ? 81.718 54.632 89.819 1.00 34.55 124 GLY C N 1
ATOM 5147 C CA . GLY C 1 181 ? 83.129 54.357 89.717 1.00 40.19 124 GLY C CA 1
ATOM 5148 C C . GLY C 1 181 ? 83.706 54.736 88.368 1.00 34.71 124 GLY C C 1
ATOM 5149 O O . GLY C 1 181 ? 83.061 54.646 87.332 1.00 45.01 124 GLY C O 1
ATOM 5150 N N . ALA C 1 182 ? 84.953 55.188 88.401 1.00 9.89 125 ALA C N 1
ATOM 5151 C CA . ALA C 1 182 ? 85.710 55.469 87.194 1.00 30.62 125 ALA C CA 1
ATOM 5152 C C . ALA C 1 182 ? 87.185 55.290 87.504 1.00 27.05 125 ALA C C 1
ATOM 5153 O O . ALA C 1 182 ? 87.593 55.271 88.662 1.00 26.92 125 ALA C O 1
ATOM 5155 N N . LYS C 1 183 ? 87.972 55.103 86.454 1.00 33.71 126 LYS C N 1
ATOM 5156 C CA . LYS C 1 183 ? 89.411 55.002 86.617 1.00 20.13 126 LYS C CA 1
ATOM 5157 C C . LYS C 1 183 ? 90.065 55.409 85.310 1.00 49.79 126 LYS C C 1
ATOM 5158 O O . LYS C 1 183 ? 89.540 55.135 84.236 1.00 35.68 126 LYS C O 1
ATOM 5164 N N . ALA C 1 184 ? 91.220 56.041 85.405 1.00 48.59 127 ALA C N 1
ATOM 5165 C CA . ALA C 1 184 ? 91.995 56.361 84.224 1.00 28.75 127 ALA C CA 1
ATOM 5166 C C . ALA C 1 184 ? 93.416 55.873 84.404 1.00 52.36 127 ALA C C 1
ATOM 5167 O O . ALA C 1 184 ? 93.908 55.695 85.518 1.00 53.23 127 ALA C O 1
ATOM 5169 N N . GLY C 1 185 ? 94.069 55.658 83.285 1.00 47.93 128 GLY C N 1
ATOM 5170 C CA . GLY C 1 185 ? 95.499 55.440 83.298 1.00 2.02 128 GLY C CA 1
ATOM 5171 C C . GLY C 1 185 ? 96.086 55.909 81.994 1.00 35.98 128 GLY C C 1
ATOM 5172 O O . GLY C 1 185 ? 95.464 55.808 80.936 1.00 45.77 128 GLY C O 1
ATOM 5173 N N . VAL C 1 186 ? 97.316 56.382 82.072 1.00 47.50 129 VAL C N 1
ATOM 5174 C CA . VAL C 1 186 ? 98.048 56.903 80.935 1.00 3.27 129 VAL C CA 1
ATOM 5175 C C . VAL C 1 186 ? 99.372 56.165 80.932 1.00 27.76 129 VAL C C 1
ATOM 5176 O O . VAL C 1 186 ? 100.102 56.204 81.930 1.00 27.47 129 VAL C O 1
ATOM 5180 N N . LYS C 1 187 ? 99.687 55.489 79.835 1.00 30.37 130 LYS C N 1
ATOM 5181 C CA . LYS C 1 187 ? 100.788 54.539 79.882 1.00 28.17 130 LYS C CA 1
ATOM 5182 C C . LYS C 1 187 ? 102.058 55.319 79.583 1.00 18.48 130 LYS C C 1
ATOM 5183 O O . LYS C 1 187 ? 102.455 55.482 78.427 1.00 18.63 130 LYS C O 1
ATOM 5189 N N . ILE C 1 188 ? 102.735 55.721 80.657 1.00 0.00 131 ILE C N 1
ATOM 5190 C CA . ILE C 1 188 ? 103.981 56.474 80.597 1.00 6.65 131 ILE C CA 1
ATOM 5191 C C . ILE C 1 188 ? 104.695 56.185 81.898 1.00 52.77 131 ILE C C 1
ATOM 5192 O O . ILE C 1 188 ? 104.072 55.839 82.899 1.00 51.54 131 ILE C O 1
ATOM 5197 N N . ASN C 1 189 ? 106.009 56.296 81.886 1.00 55.77 132 ASN C N 1
ATOM 5198 C CA . ASN C 1 189 ? 106.749 56.243 83.129 1.00 43.22 132 ASN C CA 1
ATOM 5199 C C . ASN C 1 189 ? 107.045 57.677 83.528 1.00 50.55 132 ASN C C 1
ATOM 5200 O O . ASN C 1 189 ? 107.905 58.314 82.911 1.00 44.99 132 ASN C O 1
ATOM 5205 N N . PRO C 1 190 ? 106.368 58.226 84.541 1.00 44.58 133 PRO C N 1
ATOM 5206 C CA . PRO C 1 190 ? 106.457 59.671 84.796 1.00 48.51 133 PRO C CA 1
ATOM 5207 C C . PRO C 1 190 ? 107.860 60.153 85.052 1.00 43.15 133 PRO C C 1
ATOM 5208 O O . PRO C 1 190 ? 108.128 61.354 84.916 1.00 59.35 133 PRO C O 1
ATOM 5212 N N . LYS C 1 191 ? 108.758 59.255 85.433 1.00 38.00 134 LYS C N 1
ATOM 5213 C CA . LYS C 1 191 ? 110.131 59.606 85.741 1.00 59.81 134 LYS C CA 1
ATOM 5214 C C . LYS C 1 191 ? 110.974 59.841 84.498 1.00 44.57 134 LYS C C 1
ATOM 5215 O O . LYS C 1 191 ? 112.100 60.330 84.621 1.00 55.75 134 LYS C O 1
ATOM 5221 N N . ASN C 1 192 ? 110.459 59.527 83.311 1.00 46.32 135 ASN C N 1
ATOM 5222 C CA . ASN C 1 192 ? 111.170 59.749 82.061 1.00 47.25 135 ASN C CA 1
ATOM 5223 C C . ASN C 1 192 ? 110.780 61.043 81.369 1.00 47.85 135 ASN C C 1
ATOM 5224 O O . ASN C 1 192 ? 111.211 61.273 80.238 1.00 60.73 135 ASN C O 1
ATOM 5229 N N . TYR C 1 193 ? 109.929 61.858 81.973 1.00 16.11 136 TYR C N 1
ATOM 5230 C CA . TYR C 1 193 ? 109.416 63.045 81.312 1.00 35.52 136 TYR C CA 1
ATOM 5231 C C . TYR C 1 193 ? 109.707 64.246 82.182 1.00 16.26 136 TYR C C 1
ATOM 5232 O O . TYR C 1 193 ? 109.521 64.194 83.399 1.00 52.07 136 TYR C O 1
ATOM 5241 N N . THR C 1 194 ? 110.148 65.326 81.556 1.00 18.87 137 THR C N 1
ATOM 5242 C CA . THR C 1 194 ? 110.275 66.572 82.279 1.00 33.57 137 THR C CA 1
ATOM 5243 C C . THR C 1 194 ? 108.890 67.097 82.628 1.00 43.87 137 THR C C 1
ATOM 5244 O O . THR C 1 194 ? 107.883 66.700 82.042 1.00 37.48 137 THR C O 1
ATOM 5248 N N . ASP C 1 195 ? 108.845 67.992 83.605 1.00 36.11 138 ASP C N 1
ATOM 5249 C CA . ASP C 1 195 ? 107.562 68.529 84.025 1.00 40.63 138 ASP C CA 1
ATOM 5250 C C . ASP C 1 195 ? 106.912 69.363 82.940 1.00 31.04 138 ASP C C 1
ATOM 5251 O O . ASP C 1 195 ? 105.697 69.574 82.982 1.00 21.07 138 ASP C O 1
ATOM 5256 N N . ASN C 1 196 ? 107.704 69.845 81.985 1.00 31.79 139 ASN C N 1
ATOM 5257 C CA . ASN C 1 196 ? 107.184 70.523 80.806 1.00 23.73 139 ASN C CA 1
ATOM 5258 C C . ASN C 1 196 ? 106.169 69.660 80.079 1.00 33.35 139 ASN C C 1
ATOM 5259 O O . ASN C 1 196 ? 105.023 70.065 79.854 1.00 21.15 139 ASN C O 1
ATOM 5264 N N . GLU C 1 197 ? 106.595 68.463 79.681 1.00 37.37 140 GLU C N 1
ATOM 5265 C CA . GLU C 1 197 ? 105.781 67.616 78.822 1.00 13.63 140 GLU C CA 1
ATOM 5266 C C . GLU C 1 197 ? 104.684 66.927 79.621 1.00 37.12 140 GLU C C 1
ATOM 5267 O O . GLU C 1 197 ? 103.584 66.696 79.107 1.00 50.78 140 GLU C O 1
ATOM 5273 N N . LEU C 1 198 ? 104.978 66.591 80.876 1.00 23.55 141 LEU C N 1
ATOM 5274 C CA . LEU C 1 198 ? 103.955 66.115 81.794 1.00 19.90 141 LEU C CA 1
ATOM 5275 C C . LEU C 1 198 ? 102.798 67.088 81.910 1.00 45.36 141 LEU C C 1
ATOM 5276 O O . LEU C 1 198 ? 101.671 66.673 82.184 1.00 41.87 141 LEU C O 1
ATOM 5281 N N . GLU C 1 199 ? 103.051 68.381 81.735 1.00 27.77 142 GLU C N 1
ATOM 5282 C CA . GLU C 1 199 ? 101.947 69.320 81.609 1.00 32.75 142 GLU C CA 1
ATOM 5283 C C . GLU C 1 199 ? 101.194 69.089 80.309 1.00 33.44 142 GLU C C 1
ATOM 5284 O O . GLU C 1 199 ? 99.963 69.019 80.308 1.00 4.72 142 GLU C O 1
ATOM 5290 N N . LYS C 1 200 ? 101.920 68.915 79.200 1.00 21.48 143 LYS C N 1
ATOM 5291 C CA . LYS C 1 200 ? 101.277 68.720 77.904 1.00 36.47 143 LYS C CA 1
ATOM 5292 C C . LYS C 1 200 ? 100.520 67.397 77.843 1.00 24.10 143 LYS C C 1
ATOM 5293 O O . LYS C 1 200 ? 99.397 67.350 77.336 1.00 21.37 143 LYS C O 1
ATOM 5299 N N . ILE C 1 201 ? 101.122 66.313 78.332 1.00 16.84 144 ILE C N 1
ATOM 5300 C CA . ILE C 1 201 ? 100.438 65.022 78.372 1.00 31.15 144 ILE C CA 1
ATOM 5301 C C . ILE C 1 201 ? 99.157 65.121 79.186 1.00 35.17 144 ILE C C 1
ATOM 5302 O O . ILE C 1 201 ? 98.128 64.549 78.820 1.00 48.68 144 ILE C O 1
ATOM 5307 N N . THR C 1 202 ? 99.227 65.798 80.322 1.00 14.30 145 THR C N 1
ATOM 5308 C CA . THR C 1 202 ? 98.069 65.914 81.190 1.00 35.10 145 THR C CA 1
ATOM 5309 C C . THR C 1 202 ? 97.015 66.791 80.551 1.00 24.61 145 THR C C 1
ATOM 5310 O O . THR C 1 202 ? 95.851 66.416 80.450 1.00 40.83 145 THR C O 1
ATOM 5314 N N . ARG C 1 203 ? 97.442 67.964 80.108 1.00 9.06 146 ARG C N 1
ATOM 5315 C CA . ARG C 1 203 ? 96.554 68.912 79.471 1.00 17.90 146 ARG C CA 1
ATOM 5316 C C . ARG C 1 203 ? 95.836 68.336 78.259 1.00 19.05 146 ARG C C 1
ATOM 5317 O O . ARG C 1 203 ? 94.629 68.496 78.129 1.00 27.90 146 ARG C O 1
ATOM 5325 N N . ARG C 1 204 ? 96.563 67.672 77.366 1.00 27.54 147 ARG C N 1
ATOM 5326 C CA . ARG C 1 204 ? 95.910 67.125 76.183 1.00 11.57 147 ARG C CA 1
ATOM 5327 C C . ARG C 1 204 ? 95.008 65.950 76.524 1.00 30.21 147 ARG C C 1
ATOM 5328 O O . ARG C 1 204 ? 93.947 65.787 75.919 1.00 12.91 147 ARG C O 1
ATOM 5336 N N . PHE C 1 205 ? 95.419 65.120 77.479 1.00 26.86 148 PHE C N 1
ATOM 5337 C CA . PHE C 1 205 ? 94.586 64.003 77.908 1.00 21.82 148 PHE C CA 1
ATOM 5338 C C . PHE C 1 205 ? 93.277 64.492 78.513 1.00 37.26 148 PHE C C 1
ATOM 5339 O O . PHE C 1 205 ? 92.220 63.905 78.277 1.00 23.27 148 PHE C O 1
ATOM 5347 N N . THR C 1 206 ? 93.326 65.577 79.281 1.00 15.07 149 THR C N 1
ATOM 5348 C CA . THR C 1 206 ? 92.102 66.194 79.776 1.00 25.51 149 THR C CA 1
ATOM 5349 C C . THR C 1 206 ? 91.219 66.619 78.617 1.00 24.74 149 THR C C 1
ATOM 5350 O O . THR C 1 206 ? 90.003 66.419 78.629 1.00 30.48 149 THR C O 1
ATOM 5354 N N . MET C 1 207 ? 91.841 67.209 77.603 1.00 0.00 150 MET C N 1
ATOM 5355 C CA . MET C 1 207 ? 91.141 67.737 76.448 1.00 9.58 150 MET C CA 1
ATOM 5356 C C . MET C 1 207 ? 90.447 66.633 75.655 1.00 16.33 150 MET C C 1
ATOM 5357 O O . MET C 1 207 ? 89.339 66.830 75.153 1.00 16.55 150 MET C O 1
ATOM 5362 N N . GLU C 1 208 ? 91.079 65.464 75.528 1.00 22.02 151 GLU C N 1
ATOM 5363 C CA . GLU C 1 208 ? 90.479 64.408 74.717 1.00 6.80 151 GLU C CA 1
ATOM 5364 C C . GLU C 1 208 ? 89.358 63.696 75.463 1.00 20.78 151 GLU C C 1
ATOM 5365 O O . GLU C 1 208 ? 88.351 63.320 74.855 1.00 26.27 151 GLU C O 1
ATOM 5371 N N . LEU C 1 209 ? 89.514 63.487 76.770 1.00 14.19 152 LEU C N 1
ATOM 5372 C CA . LEU C 1 209 ? 88.414 63.045 77.623 1.00 27.57 152 LEU C CA 1
ATOM 5373 C C . LEU C 1 209 ? 87.263 64.032 77.667 1.00 25.98 152 LEU C C 1
ATOM 5374 O O . LEU C 1 209 ? 86.109 63.608 77.712 1.00 5.97 152 LEU C O 1
ATOM 5379 N N . ALA C 1 210 ? 87.552 65.331 77.654 1.00 8.91 153 ALA C N 1
ATOM 5380 C CA . ALA C 1 210 ? 86.504 66.333 77.772 1.00 14.52 153 ALA C CA 1
ATOM 5381 C C . ALA C 1 210 ? 85.587 66.326 76.554 1.00 0.00 153 ALA C C 1
ATOM 5382 O O . ALA C 1 210 ? 84.360 66.307 76.697 1.00 14.42 153 ALA C O 1
ATOM 5384 N N . LYS C 1 211 ? 86.170 66.350 75.349 1.00 14.18 154 LYS C N 1
ATOM 5385 C CA . LYS C 1 211 ? 85.382 66.270 74.123 1.00 25.75 154 LYS C CA 1
ATOM 5386 C C . LYS C 1 211 ? 84.433 65.087 74.134 1.00 26.12 154 LYS C C 1
ATOM 5387 O O . LYS C 1 211 ? 83.332 65.168 73.584 1.00 42.48 154 LYS C O 1
ATOM 5393 N N . LYS C 1 212 ? 84.844 63.978 74.728 1.00 6.69 155 LYS C N 1
ATOM 5394 C CA . LYS C 1 212 ? 84.053 62.766 74.694 1.00 11.08 155 LYS C CA 1
ATOM 5395 C C . LYS C 1 212 ? 83.164 62.580 75.914 1.00 23.98 155 LYS C C 1
ATOM 5396 O O . LYS C 1 212 ? 82.515 61.541 76.028 1.00 16.28 155 LYS C O 1
ATOM 5402 N N . GLY C 1 213 ? 83.117 63.544 76.821 1.00 6.45 156 GLY C N 1
ATOM 5403 C CA . GLY C 1 213 ? 82.281 63.409 77.994 1.00 7.47 156 GLY C CA 1
ATOM 5404 C C . GLY C 1 213 ? 82.791 62.421 79.012 1.00 18.51 156 GLY C C 1
ATOM 5405 O O . GLY C 1 213 ? 81.995 61.719 79.640 1.00 7.02 156 GLY C O 1
ATOM 5406 N N . PHE C 1 214 ? 84.105 62.274 79.119 1.00 10.14 157 PHE C N 1
ATOM 5407 C CA . PHE C 1 214 ? 84.750 61.505 80.171 1.00 5.38 157 PHE C CA 1
ATOM 5408 C C . PHE C 1 214 ? 85.374 62.360 81.269 1.00 33.95 157 PHE C C 1
ATOM 5409 O O . PHE C 1 214 ? 85.995 61.809 82.175 1.00 38.53 157 PHE C O 1
ATOM 5417 N N . ILE C 1 215 ? 85.253 63.684 81.204 1.00 4.62 158 ILE C N 1
ATOM 5418 C CA . ILE C 1 215 ? 85.589 64.555 82.331 1.00 19.94 158 ILE C CA 1
ATOM 5419 C C . ILE C 1 215 ? 84.568 65.683 82.385 1.00 16.22 158 ILE C C 1
ATOM 5420 O O . ILE C 1 215 ? 84.199 66.247 81.355 1.00 29.97 158 ILE C O 1
ATOM 5425 N N . GLY C 1 216 ? 84.087 65.979 83.588 1.00 26.30 159 GLY C N 1
ATOM 5426 C CA . GLY C 1 216 ? 83.231 67.107 83.851 1.00 55.68 159 GLY C CA 1
ATOM 5427 C C . GLY C 1 216 ? 82.652 66.999 85.242 1.00 17.48 159 GLY C C 1
ATOM 5428 O O . GLY C 1 216 ? 82.627 65.920 85.830 1.00 34.10 159 GLY C O 1
ATOM 5429 N N . PRO C 1 217 ? 82.170 68.110 85.802 1.00 10.85 160 PRO C N 1
ATOM 5430 C CA . PRO C 1 217 ? 81.669 68.067 87.186 1.00 25.48 160 PRO C CA 1
ATOM 5431 C C . PRO C 1 217 ? 80.369 67.306 87.356 1.00 20.21 160 PRO C C 1
ATOM 5432 O O . PRO C 1 217 ? 80.104 66.812 88.454 1.00 27.75 160 PRO C O 1
ATOM 5436 N N . GLY C 1 218 ? 79.551 67.191 86.321 1.00 10.80 161 GLY C N 1
ATOM 5437 C CA . GLY C 1 218 ? 78.348 66.394 86.422 1.00 17.87 161 GLY C CA 1
ATOM 5438 C C . GLY C 1 218 ? 78.553 65.055 85.760 1.00 30.08 161 GLY C C 1
ATOM 5439 O O . GLY C 1 218 ? 77.698 64.170 85.832 1.00 23.77 161 GLY C O 1
ATOM 5440 N N . VAL C 1 219 ? 79.702 64.890 85.119 1.00 11.48 162 VAL C N 1
ATOM 5441 C CA . VAL C 1 219 ? 79.998 63.700 84.334 1.00 10.64 162 VAL C CA 1
ATOM 5442 C C . VAL C 1 219 ? 81.001 62.818 85.041 1.00 23.34 162 VAL C C 1
ATOM 5443 O O . VAL C 1 219 ? 80.662 61.745 85.535 1.00 13.36 162 VAL C O 1
ATOM 5447 N N . ASP C 1 220 ? 82.255 63.220 85.047 1.00 30.91 163 ASP C N 1
ATOM 5448 C CA . ASP C 1 220 ? 83.280 62.363 85.593 1.00 10.69 163 ASP C CA 1
ATOM 5449 C C . ASP C 1 220 ? 84.321 63.223 86.288 1.00 13.72 163 ASP C C 1
ATOM 5450 O O . ASP C 1 220 ? 84.887 64.127 85.671 1.00 0.00 163 ASP C O 1
ATOM 5455 N N . VAL C 1 221 ? 84.582 62.932 87.554 1.00 19.75 164 VAL C N 1
ATOM 5456 C CA . VAL C 1 221 ? 85.456 63.776 88.362 1.00 0.00 164 VAL C CA 1
ATOM 5457 C C . VAL C 1 221 ? 86.700 62.970 88.711 1.00 0.21 164 VAL C C 1
ATOM 5458 O O . VAL C 1 221 ? 86.628 62.033 89.506 1.00 24.22 164 VAL C O 1
ATOM 5462 N N . PRO C 1 222 ? 87.840 63.257 88.108 1.00 9.54 165 PRO C N 1
ATOM 5463 C CA . PRO C 1 222 ? 89.045 62.488 88.406 1.00 15.22 165 PRO C CA 1
ATOM 5464 C C . PRO C 1 222 ? 89.715 62.935 89.698 1.00 35.51 165 PRO C C 1
ATOM 5465 O O . PRO C 1 222 ? 89.448 64.000 90.243 1.00 57.72 165 PRO C O 1
ATOM 5469 N N . ALA C 1 223 ? 90.604 62.084 90.176 1.00 38.93 166 ALA C N 1
ATOM 5470 C CA . ALA C 1 223 ? 91.355 62.280 91.403 1.00 25.03 166 ALA C CA 1
ATOM 5471 C C . ALA C 1 223 ? 92.796 61.870 91.157 1.00 25.35 166 ALA C C 1
ATOM 5472 O O . ALA C 1 223 ? 93.106 61.253 90.133 1.00 58.49 166 ALA C O 1
ATOM 5474 N N . PRO C 1 224 ? 93.709 62.232 92.049 1.00 21.49 167 PRO C N 1
ATOM 5475 C CA . PRO C 1 224 ? 95.095 61.784 91.903 1.00 21.90 167 PRO C CA 1
ATOM 5476 C C . PRO C 1 224 ? 95.276 60.329 92.320 1.00 36.36 167 PRO C C 1
ATOM 5477 O O . PRO C 1 224 ? 94.364 59.666 92.806 1.00 35.12 167 PRO C O 1
ATOM 5481 N N . ASP C 1 225 ? 96.498 59.850 92.108 1.00 51.29 168 ASP C N 1
ATOM 5482 C CA . ASP C 1 225 ? 96.985 58.554 92.562 1.00 57.66 168 ASP C CA 1
ATOM 5483 C C . ASP C 1 225 ? 98.373 58.774 93.148 1.00 56.07 168 ASP C C 1
ATOM 5484 O O . ASP C 1 225 ? 98.774 59.908 93.405 1.00 44.69 168 ASP C O 1
ATOM 5489 N N . MET C 1 226 ? 99.101 57.693 93.432 1.00 50.10 169 MET C N 1
ATOM 5490 C CA . MET C 1 226 ? 100.487 57.885 93.848 1.00 64.20 169 MET C CA 1
ATOM 5491 C C . MET C 1 226 ? 101.304 58.519 92.735 1.00 60.81 169 MET C C 1
ATOM 5492 O O . MET C 1 226 ? 102.128 59.403 92.988 1.00 77.38 169 MET C O 1
ATOM 5497 N N . SER C 1 227 ? 101.075 58.090 91.499 1.00 45.53 170 SER C N 1
ATOM 5498 C CA . SER C 1 227 ? 101.779 58.628 90.347 1.00 43.94 170 SER C CA 1
ATOM 5499 C C . SER C 1 227 ? 101.331 60.029 89.974 1.00 48.48 170 SER C C 1
ATOM 5500 O O . SER C 1 227 ? 102.053 60.719 89.250 1.00 30.45 170 SER C O 1
ATOM 5503 N N . THR C 1 228 ? 100.164 60.461 90.442 1.00 39.35 171 THR C N 1
ATOM 5504 C CA . THR C 1 228 ? 99.560 61.721 90.035 1.00 17.11 171 THR C CA 1
ATOM 5505 C C . THR C 1 228 ? 99.408 62.620 91.255 1.00 31.54 171 THR C C 1
ATOM 5506 O O . THR C 1 228 ? 98.992 62.170 92.320 1.00 60.38 171 THR C O 1
ATOM 5510 N N . GLY C 1 229 ? 99.774 63.892 91.120 1.00 51.29 172 GLY C N 1
ATOM 5511 C CA . GLY C 1 229 ? 99.760 64.812 92.229 1.00 64.17 172 GLY C CA 1
ATOM 5512 C C . GLY C 1 229 ? 98.668 65.859 92.135 1.00 39.34 172 GLY C C 1
ATOM 5513 O O . GLY C 1 229 ? 97.760 65.788 91.305 1.00 17.89 172 GLY C O 1
ATOM 5514 N N . GLU C 1 230 ? 98.782 66.855 93.008 1.00 39.98 173 GLU C N 1
ATOM 5515 C CA . GLU C 1 230 ? 97.904 68.013 92.969 1.00 28.85 173 GLU C CA 1
ATOM 5516 C C . GLU C 1 230 ? 98.269 68.998 91.876 1.00 31.95 173 GLU C C 1
ATOM 5517 O O . GLU C 1 230 ? 97.421 69.802 91.480 1.00 36.96 173 GLU C O 1
ATOM 5523 N N . ARG C 1 231 ? 99.498 68.972 91.378 1.00 19.68 174 ARG C N 1
ATOM 5524 C CA . ARG C 1 231 ? 99.803 69.867 90.273 1.00 48.61 174 ARG C CA 1
ATOM 5525 C C . ARG C 1 231 ? 99.163 69.372 88.982 1.00 44.02 174 ARG C C 1
ATOM 5526 O O . ARG C 1 231 ? 98.755 70.183 88.147 1.00 48.21 174 ARG C O 1
ATOM 5534 N N . GLU C 1 232 ? 99.047 68.055 88.807 1.00 41.65 175 GLU C N 1
ATOM 5535 C CA . GLU C 1 232 ? 98.294 67.527 87.674 1.00 25.75 175 GLU C CA 1
ATOM 5536 C C . GLU C 1 232 ? 96.817 67.824 87.805 1.00 32.04 175 GLU C C 1
ATOM 5537 O O . GLU C 1 232 ? 96.133 67.999 86.798 1.00 51.83 175 GLU C O 1
ATOM 5543 N N . MET C 1 233 ? 96.312 67.903 89.031 1.00 28.03 176 MET C N 1
ATOM 5544 C CA . MET C 1 233 ? 94.930 68.308 89.227 1.00 33.86 176 MET C CA 1
ATOM 5545 C C . MET C 1 233 ? 94.721 69.760 88.821 1.00 29.98 176 MET C C 1
ATOM 5546 O O . MET C 1 233 ? 93.693 70.097 88.231 1.00 25.99 176 MET C O 1
ATOM 5551 N N . SER C 1 234 ? 95.692 70.634 89.109 1.00 15.11 177 SER C N 1
ATOM 5552 C CA . SER C 1 234 ? 95.564 72.032 88.706 1.00 23.89 177 SER C CA 1
ATOM 5553 C C . SER C 1 234 ? 95.535 72.170 87.191 1.00 19.90 177 SER C C 1
ATOM 5554 O O . SER C 1 234 ? 94.765 72.968 86.648 1.00 11.76 177 SER C O 1
ATOM 5557 N N . TRP C 1 235 ? 96.372 71.401 86.496 1.00 26.59 178 TRP C N 1
ATOM 5558 C CA . TRP C 1 235 ? 96.409 71.424 85.037 1.00 29.53 178 TRP C CA 1
ATOM 5559 C C . TRP C 1 235 ? 95.110 70.910 84.439 1.00 18.86 178 TRP C C 1
ATOM 5560 O O . TRP C 1 235 ? 94.587 71.490 83.483 1.00 3.26 178 TRP C O 1
ATOM 5571 N N . ILE C 1 236 ? 94.600 69.804 84.967 1.00 8.32 179 ILE C N 1
ATOM 5572 C CA . ILE C 1 236 ? 93.312 69.281 84.530 1.00 8.74 179 ILE C CA 1
ATOM 5573 C C . ILE C 1 236 ? 92.226 70.313 84.755 1.00 1.09 179 ILE C C 1
ATOM 5574 O O . ILE C 1 236 ? 91.356 70.521 83.903 1.00 1.51 179 ILE C O 1
ATOM 5579 N N . ALA C 1 237 ? 92.272 70.988 85.899 1.00 1.52 180 ALA C N 1
ATOM 5580 C CA . ALA C 1 237 ? 91.249 71.961 86.238 1.00 19.28 180 ALA C CA 1
ATOM 5581 C C . ALA C 1 237 ? 91.379 73.213 85.386 1.00 24.56 180 ALA C C 1
ATOM 5582 O O . ALA C 1 237 ? 90.377 73.749 84.908 1.00 21.45 180 ALA C O 1
ATOM 5584 N N . ASP C 1 238 ? 92.609 73.697 85.181 1.00 2.53 181 ASP C N 1
ATOM 5585 C CA . ASP C 1 238 ? 92.788 74.876 84.341 1.00 32.11 181 ASP C CA 1
ATOM 5586 C C . ASP C 1 238 ? 92.435 74.570 82.898 1.00 31.25 181 ASP C C 1
ATOM 5587 O O . ASP C 1 238 ? 91.906 75.429 82.193 1.00 38.36 181 ASP C O 1
ATOM 5592 N N . THR C 1 239 ? 92.712 73.345 82.448 1.00 23.52 182 THR C N 1
ATOM 5593 C CA . THR C 1 239 ? 92.371 72.950 81.083 1.00 29.81 182 THR C CA 1
ATOM 5594 C C . THR C 1 239 ? 90.874 72.991 80.862 1.00 42.57 182 THR C C 1
ATOM 5595 O O . THR C 1 239 ? 90.393 73.570 79.885 1.00 30.64 182 THR C O 1
ATOM 5599 N N . TYR C 1 240 ? 90.128 72.338 81.746 1.00 39.42 183 TYR C N 1
ATOM 5600 C CA . TYR C 1 240 ? 88.686 72.282 81.613 1.00 47.44 183 TYR C CA 1
ATOM 5601 C C . TYR C 1 240 ? 88.096 73.676 81.735 1.00 33.61 183 TYR C C 1
ATOM 5602 O O . TYR C 1 240 ? 87.351 74.127 80.860 1.00 24.50 183 TYR C O 1
ATOM 5611 N N . ALA C 1 241 ? 88.452 74.388 82.805 1.00 31.03 184 ALA C N 1
ATOM 5612 C CA . ALA C 1 241 ? 87.983 75.751 83.014 1.00 21.71 184 ALA C CA 1
ATOM 5613 C C . ALA C 1 241 ? 88.314 76.684 81.858 1.00 23.01 184 ALA C C 1
ATOM 5614 O O . ALA C 1 241 ? 87.603 77.667 81.657 1.00 43.66 184 ALA C O 1
ATOM 5616 N N . SER C 1 242 ? 89.395 76.442 81.124 1.00 29.24 185 SER C N 1
ATOM 5617 C CA . SER C 1 242 ? 89.772 77.375 80.077 1.00 30.63 185 SER C CA 1
ATOM 5618 C C . SER C 1 242 ? 89.332 76.958 78.685 1.00 17.87 185 SER C C 1
ATOM 5619 O O . SER C 1 242 ? 89.528 77.729 77.746 1.00 15.80 185 SER C O 1
ATOM 5622 N N . THR C 1 243 ? 88.744 75.779 78.512 1.00 24.36 186 THR C N 1
ATOM 5623 C CA . THR C 1 243 ? 88.211 75.439 77.202 1.00 10.32 186 THR C CA 1
ATOM 5624 C C . THR C 1 243 ? 86.737 75.066 77.276 1.00 6.59 186 THR C C 1
ATOM 5625 O O . THR C 1 243 ? 85.864 75.898 77.013 1.00 0.00 186 THR C O 1
ATOM 5629 N N . ILE C 1 244 ? 86.455 73.833 77.687 1.00 24.57 187 ILE C N 1
ATOM 5630 C CA . ILE C 1 244 ? 85.105 73.278 77.712 1.00 11.19 187 ILE C CA 1
ATOM 5631 C C . ILE C 1 244 ? 84.251 74.036 78.721 1.00 27.92 187 ILE C C 1
ATOM 5632 O O . ILE C 1 244 ? 83.111 74.411 78.428 1.00 14.03 187 ILE C O 1
ATOM 5637 N N . GLY C 1 245 ? 84.811 74.280 79.908 1.00 5.80 188 GLY C N 1
ATOM 5638 C CA . GLY C 1 245 ? 84.074 74.787 81.048 1.00 16.13 188 GLY C CA 1
ATOM 5639 C C . GLY C 1 245 ? 84.209 76.249 81.422 1.00 22.20 188 GLY C C 1
ATOM 5640 O O . GLY C 1 245 ? 84.008 76.581 82.590 1.00 40.25 188 GLY C O 1
ATOM 5641 N N . HIS C 1 246 ? 84.558 77.132 80.481 1.00 19.42 189 HIS C N 1
ATOM 5642 C CA . HIS C 1 246 ? 84.699 78.551 80.806 1.00 43.63 189 HIS C CA 1
ATOM 5643 C C . HIS C 1 246 ? 83.416 79.145 81.379 1.00 32.62 189 HIS C C 1
ATOM 5644 O O . HIS C 1 246 ? 83.457 79.911 82.349 1.00 5.30 189 HIS C O 1
ATOM 5651 N N . TYR C 1 247 ? 82.274 78.852 80.770 1.00 38.16 190 TYR C N 1
ATOM 5652 C CA . TYR C 1 247 ? 81.017 79.409 81.245 1.00 22.35 190 TYR C CA 1
ATOM 5653 C C . TYR C 1 247 ? 80.336 78.547 82.295 1.00 34.77 190 TYR C C 1
ATOM 5654 O O . TYR C 1 247 ? 79.391 79.013 82.934 1.00 27.40 190 TYR C O 1
ATOM 5663 N N . ASP C 1 248 ? 80.792 77.315 82.490 1.00 15.19 191 ASP C N 1
ATOM 5664 C CA . ASP C 1 248 ? 80.224 76.455 83.517 1.00 37.19 191 ASP C CA 1
ATOM 5665 C C . ASP C 1 248 ? 80.550 77.014 84.895 1.00 34.89 191 ASP C C 1
ATOM 5666 O O . ASP C 1 248 ? 81.711 77.299 85.200 1.00 30.05 191 ASP C O 1
ATOM 5671 N N . ILE C 1 249 ? 79.525 77.179 85.732 1.00 30.27 192 ILE C N 1
ATOM 5672 C CA . ILE C 1 249 ? 79.770 77.687 87.073 1.00 16.28 192 ILE C CA 1
ATOM 5673 C C . ILE C 1 249 ? 80.430 76.631 87.950 1.00 10.44 192 ILE C C 1
ATOM 5674 O O . ILE C 1 249 ? 81.123 76.966 88.913 1.00 6.75 192 ILE C O 1
ATOM 5679 N N . ASN C 1 250 ? 80.243 75.360 87.617 1.00 0.00 193 ASN C N 1
ATOM 5680 C CA . ASN C 1 250 ? 80.748 74.225 88.369 1.00 0.00 193 ASN C CA 1
ATOM 5681 C C . ASN C 1 250 ? 82.072 73.708 87.847 1.00 3.14 193 ASN C C 1
ATOM 5682 O O . ASN C 1 250 ? 82.504 72.631 88.261 1.00 19.00 193 ASN C O 1
ATOM 5687 N N . ALA C 1 251 ? 82.700 74.429 86.918 1.00 12.12 194 ALA C N 1
ATOM 5688 C CA . ALA C 1 251 ? 83.917 73.944 86.276 1.00 6.59 194 ALA C CA 1
ATOM 5689 C C . ALA C 1 251 ? 85.015 73.610 87.272 1.00 8.63 194 ALA C C 1
ATOM 5690 O O . ALA C 1 251 ? 85.835 72.730 87.002 1.00 19.05 194 ALA C O 1
ATOM 5692 N N . HIS C 1 252 ? 85.065 74.280 88.421 1.00 0.00 195 HIS C N 1
ATOM 5693 C CA . HIS C 1 252 ? 86.140 73.945 89.348 1.00 21.79 195 HIS C CA 1
ATOM 5694 C C . HIS C 1 252 ? 85.812 72.737 90.211 1.00 45.02 195 HIS C C 1
ATOM 5695 O O . HIS C 1 252 ? 86.643 72.332 91.022 1.00 50.12 195 HIS C O 1
ATOM 5702 N N . ALA C 1 253 ? 84.637 72.149 90.033 1.00 38.21 196 ALA C N 1
ATOM 5703 C CA . ALA C 1 253 ? 84.326 70.832 90.553 1.00 27.44 196 ALA C CA 1
ATOM 5704 C C . ALA C 1 253 ? 84.684 69.722 89.572 1.00 52.26 196 ALA C C 1
ATOM 5705 O O . ALA C 1 253 ? 84.367 68.561 89.834 1.00 55.28 196 ALA C O 1
ATOM 5707 N N . CYS C 1 254 ? 85.323 70.051 88.447 1.00 43.20 197 CYS C N 1
ATOM 5708 C CA . CYS C 1 254 ? 85.623 69.036 87.439 1.00 20.99 197 CYS C CA 1
ATOM 5709 C C . CYS C 1 254 ? 86.616 68.000 87.938 1.00 27.87 197 CYS C C 1
ATOM 5710 O O . CYS C 1 254 ? 86.711 66.923 87.354 1.00 0.00 197 CYS C O 1
ATOM 5713 N N . VAL C 1 255 ? 87.363 68.306 88.995 1.00 1.09 198 VAL C N 1
ATOM 5714 C CA . VAL C 1 255 ? 88.396 67.420 89.503 1.00 11.47 198 VAL C CA 1
ATOM 5715 C C . VAL C 1 255 ? 88.542 67.691 90.993 1.00 0.33 198 VAL C C 1
ATOM 5716 O O . VAL C 1 255 ? 88.247 68.784 91.475 1.00 0.78 198 VAL C O 1
ATOM 5720 N N . THR C 1 256 ? 89.024 66.696 91.726 1.00 6.71 199 THR C N 1
ATOM 5721 C CA . THR C 1 256 ? 89.251 66.857 93.154 1.00 17.20 199 THR C CA 1
ATOM 5722 C C . THR C 1 256 ? 90.741 66.669 93.404 1.00 8.89 199 THR C C 1
ATOM 5723 O O . THR C 1 256 ? 91.485 66.315 92.492 1.00 16.92 199 THR C O 1
ATOM 5727 N N . GLY C 1 257 ? 91.179 66.912 94.632 1.00 37.09 200 GLY C N 1
ATOM 5728 C CA . GLY C 1 257 ? 92.581 66.769 94.969 1.00 31.24 200 GLY C CA 1
ATOM 5729 C C . GLY C 1 257 ? 93.382 67.977 94.534 1.00 40.51 200 GLY C C 1
ATOM 5730 O O . GLY C 1 257 ? 94.592 67.896 94.360 1.00 52.32 200 GLY C O 1
ATOM 5731 N N . LYS C 1 258 ? 92.701 69.101 94.357 1.00 25.16 201 LYS C N 1
ATOM 5732 C CA . LYS C 1 258 ? 93.356 70.335 93.950 1.00 18.14 201 LYS C CA 1
ATOM 5733 C C . LYS C 1 258 ? 93.999 71.018 95.144 1.00 0.00 201 LYS C C 1
ATOM 5734 O O . LYS C 1 258 ? 93.708 70.678 96.288 1.00 22.38 201 LYS C O 1
ATOM 5740 N N . PRO C 1 259 ? 94.902 72.030 94.844 1.00 5.18 202 PRO C N 1
ATOM 5741 C CA . PRO C 1 259 ? 95.481 72.690 96.025 1.00 15.68 202 PRO C CA 1
ATOM 5742 C C . PRO C 1 259 ? 94.509 73.732 96.571 1.00 7.79 202 PRO C C 1
ATOM 5743 O O . PRO C 1 259 ? 93.720 74.290 95.809 1.00 21.05 202 PRO C O 1
ATOM 5747 N N . ILE C 1 260 ? 94.570 73.984 97.873 1.00 16.06 203 ILE C N 1
ATOM 5748 C CA . ILE C 1 260 ? 93.684 74.948 98.525 1.00 9.85 203 ILE C CA 1
ATOM 5749 C C . ILE C 1 260 ? 93.466 76.254 97.759 1.00 20.49 203 ILE C C 1
ATOM 5750 O O . ILE C 1 260 ? 92.346 76.759 97.689 1.00 37.33 203 ILE C O 1
ATOM 5755 N N . SER C 1 261 ? 94.531 76.804 97.193 1.00 22.73 204 SER C N 1
ATOM 5756 C CA . SER C 1 261 ? 94.423 78.055 96.453 1.00 6.97 204 SER C CA 1
ATOM 5757 C C . SER C 1 261 ? 93.591 77.914 95.180 1.00 0.00 204 SER C C 1
ATOM 5758 O O . SER C 1 261 ? 93.034 78.891 94.683 1.00 0.00 204 SER C O 1
ATOM 5761 N N . GLN C 1 262 ? 93.510 76.695 94.661 1.00 0.00 205 GLN C N 1
ATOM 5762 C CA . GLN C 1 262 ? 92.766 76.413 93.441 1.00 0.00 205 GLN C CA 1
ATOM 5763 C C . GLN C 1 262 ? 91.388 75.824 93.700 1.00 15.80 205 GLN C C 1
ATOM 5764 O O . GLN C 1 262 ? 90.738 75.380 92.753 1.00 32.51 205 GLN C O 1
ATOM 5770 N N . GLY C 1 263 ? 90.935 75.785 94.947 1.00 25.76 206 GLY C N 1
ATOM 5771 C CA . GLY C 1 263 ? 89.708 75.106 95.299 1.00 16.84 206 GLY C CA 1
ATOM 5772 C C . GLY C 1 263 ? 89.859 73.789 96.029 1.00 17.94 206 GLY C C 1
ATOM 5773 O O . GLY C 1 263 ? 88.874 73.056 96.147 1.00 17.91 206 GLY C O 1
ATOM 5774 N N . GLY C 1 264 ? 91.048 73.470 96.531 1.00 34.36 207 GLY C N 1
ATOM 5775 C CA . GLY C 1 264 ? 91.241 72.282 97.327 1.00 38.94 207 GLY C CA 1
ATOM 5776 C C . GLY C 1 264 ? 90.541 72.382 98.664 1.00 39.42 207 GLY C C 1
ATOM 5777 O O . GLY C 1 264 ? 89.861 73.357 98.982 1.00 23.46 207 GLY C O 1
ATOM 5778 N N . ILE C 1 265 ? 90.712 71.339 99.475 1.00 22.95 208 ILE C N 1
ATOM 5779 C CA . ILE C 1 265 ? 89.998 71.257 100.741 1.00 34.11 208 ILE C CA 1
ATOM 5780 C C . ILE C 1 265 ? 90.973 70.919 101.859 1.00 21.02 208 ILE C C 1
ATOM 5781 O O . ILE C 1 265 ? 91.986 70.246 101.650 1.00 29.07 208 ILE C O 1
ATOM 5786 N N . HIS C 1 266 ? 90.667 71.415 103.055 1.00 27.22 209 HIS C N 1
ATOM 5787 C CA . HIS C 1 266 ? 91.523 71.205 104.214 1.00 33.09 209 HIS C CA 1
ATOM 5788 C C . HIS C 1 266 ? 91.190 69.871 104.865 1.00 38.68 209 HIS C C 1
ATOM 5789 O O . HIS C 1 266 ? 90.020 69.519 105.013 1.00 47.18 209 HIS C O 1
ATOM 5796 N N . GLY C 1 267 ? 92.217 69.142 105.270 1.00 47.06 210 GLY C N 1
ATOM 5797 C CA . GLY C 1 267 ? 92.037 67.813 105.791 1.00 46.04 210 GLY C CA 1
ATOM 5798 C C . GLY C 1 267 ? 92.101 66.725 104.756 1.00 56.75 210 GLY C C 1
ATOM 5799 O O . GLY C 1 267 ? 91.652 65.610 105.029 1.00 42.33 210 GLY C O 1
ATOM 5800 N N . ARG C 1 268 ? 92.617 67.021 103.569 1.00 42.36 211 ARG C N 1
ATOM 5801 C CA . ARG C 1 268 ? 92.776 66.013 102.535 1.00 29.11 211 ARG C CA 1
ATOM 5802 C C . ARG C 1 268 ? 94.035 65.183 102.730 1.00 27.64 211 ARG C C 1
ATOM 5803 O O . ARG C 1 268 ? 94.046 64.001 102.378 1.00 24.75 211 ARG C O 1
ATOM 5811 N N . ILE C 1 269 ? 95.096 65.766 103.294 1.00 28.50 212 ILE C N 1
ATOM 5812 C CA . ILE C 1 269 ? 96.332 65.014 103.491 1.00 31.39 212 ILE C CA 1
ATOM 5813 C C . ILE C 1 269 ? 96.101 63.857 104.455 1.00 41.94 212 ILE C C 1
ATOM 5814 O O . ILE C 1 269 ? 96.590 62.743 104.244 1.00 46.52 212 ILE C O 1
ATOM 5819 N N . SER C 1 270 ? 95.346 64.099 105.517 1.00 55.88 213 SER C N 1
ATOM 5820 C CA . SER C 1 270 ? 95.139 63.093 106.542 1.00 59.65 213 SER C CA 1
ATOM 5821 C C . SER C 1 270 ? 93.943 62.200 106.270 1.00 49.37 213 SER C C 1
ATOM 5822 O O . SER C 1 270 ? 93.752 61.227 107.002 1.00 57.77 213 SER C O 1
ATOM 5825 N N . ALA C 1 271 ? 93.168 62.489 105.224 1.00 37.46 214 ALA C N 1
ATOM 5826 C CA . ALA C 1 271 ? 91.849 61.889 105.043 1.00 32.58 214 ALA C CA 1
ATOM 5827 C C . ALA C 1 271 ? 91.893 60.365 105.092 1.00 28.33 214 ALA C C 1
ATOM 5828 O O . ALA C 1 271 ? 91.101 59.737 105.803 1.00 39.06 214 ALA C O 1
ATOM 5830 N N . THR C 1 272 ? 92.793 59.747 104.332 1.00 35.34 215 THR C N 1
ATOM 5831 C CA . THR C 1 272 ? 92.798 58.291 104.292 1.00 43.83 215 THR C CA 1
ATOM 5832 C C . THR C 1 272 ? 93.357 57.708 105.581 1.00 53.48 215 THR C C 1
ATOM 5833 O O . THR C 1 272 ? 92.777 56.778 106.148 1.00 47.99 215 THR C O 1
ATOM 5837 N N . GLY C 1 273 ? 94.471 58.250 106.071 1.00 30.41 216 GLY C N 1
ATOM 5838 C CA . GLY C 1 273 ? 94.986 57.813 107.354 1.00 53.75 216 GLY C CA 1
ATOM 5839 C C . GLY C 1 273 ? 93.993 58.030 108.479 1.00 35.12 216 GLY C C 1
ATOM 5840 O O . GLY C 1 273 ? 93.823 57.169 109.338 1.00 20.10 216 GLY C O 1
ATOM 5841 N N . ARG C 1 274 ? 93.315 59.179 108.471 1.00 25.89 217 ARG C N 1
ATOM 5842 C CA . ARG C 1 274 ? 92.302 59.470 109.478 1.00 29.79 217 ARG C CA 1
ATOM 5843 C C . ARG C 1 274 ? 91.081 58.566 109.354 1.00 27.70 217 ARG C C 1
ATOM 5844 O O . ARG C 1 274 ? 90.462 58.226 110.367 1.00 44.30 217 ARG C O 1
ATOM 5852 N N . GLY C 1 275 ? 90.717 58.168 108.136 1.00 35.80 218 GLY C N 1
ATOM 5853 C CA . GLY C 1 275 ? 89.568 57.293 107.971 1.00 40.42 218 GLY C CA 1
ATOM 5854 C C . GLY C 1 275 ? 89.858 55.861 108.379 1.00 54.54 218 GLY C C 1
ATOM 5855 O O . GLY C 1 275 ? 88.995 55.183 108.940 1.00 44.33 218 GLY C O 1
ATOM 5856 N N . VAL C 1 276 ? 91.063 55.373 108.071 1.00 42.97 219 VAL C N 1
ATOM 5857 C CA . VAL C 1 276 ? 91.511 54.084 108.591 1.00 35.24 219 VAL C CA 1
ATOM 5858 C C . VAL C 1 276 ? 91.323 54.039 110.099 1.00 41.20 219 VAL C C 1
ATOM 5859 O O . VAL C 1 276 ? 90.737 53.099 110.647 1.00 32.34 219 VAL C O 1
ATOM 5863 N N . PHE C 1 277 ? 91.774 55.091 110.783 1.00 20.29 220 PHE C N 1
ATOM 5864 C CA . PHE C 1 277 ? 91.609 55.198 112.227 1.00 29.03 220 PHE C CA 1
ATOM 5865 C C . PHE C 1 277 ? 90.143 55.146 112.649 1.00 30.67 220 PHE C C 1
ATOM 5866 O O . PHE C 1 277 ? 89.751 54.298 113.455 1.00 20.64 220 PHE C O 1
ATOM 5874 N N . HIS C 1 278 ? 89.318 56.064 112.134 1.00 34.33 221 HIS C N 1
ATOM 5875 C CA . HIS C 1 278 ? 87.916 56.085 112.534 1.00 30.44 221 HIS C CA 1
ATOM 5876 C C . HIS C 1 278 ? 87.185 54.814 112.126 1.00 33.96 221 HIS C C 1
ATOM 5877 O O . HIS C 1 278 ? 86.195 54.441 112.762 1.00 50.35 221 HIS C O 1
ATOM 5884 N N . GLY C 1 279 ? 87.655 54.136 111.083 1.00 32.56 222 GLY C N 1
ATOM 5885 C CA . GLY C 1 279 ? 87.010 52.903 110.682 1.00 25.99 222 GLY C CA 1
ATOM 5886 C C . GLY C 1 279 ? 87.234 51.802 111.692 1.00 44.28 222 GLY C C 1
ATOM 5887 O O . GLY C 1 279 ? 86.341 50.990 111.954 1.00 49.17 222 GLY C O 1
ATOM 5888 N N . ILE C 1 280 ? 88.421 51.776 112.291 1.00 50.52 223 ILE C N 1
ATOM 5889 C CA . ILE C 1 280 ? 88.760 50.731 113.243 1.00 63.30 223 ILE C CA 1
ATOM 5890 C C . ILE C 1 280 ? 88.128 51.011 114.597 1.00 59.86 223 ILE C C 1
ATOM 5891 O O . ILE C 1 280 ? 87.565 50.112 115.234 1.00 26.21 223 ILE C O 1
ATOM 5896 N N . GLU C 1 281 ? 88.214 52.255 115.058 1.00 53.61 224 GLU C N 1
ATOM 5897 C CA . GLU C 1 281 ? 87.638 52.658 116.333 1.00 44.11 224 GLU C CA 1
ATOM 5898 C C . GLU C 1 281 ? 86.152 52.324 116.393 1.00 42.83 224 GLU C C 1
ATOM 5899 O O . GLU C 1 281 ? 85.595 52.148 117.478 1.00 42.93 224 GLU C O 1
ATOM 5905 N N . ASN C 1 282 ? 85.501 52.232 115.233 1.00 35.24 225 ASN C N 1
ATOM 5906 C CA . ASN C 1 282 ? 84.127 51.748 115.207 1.00 28.76 225 ASN C CA 1
ATOM 5907 C C . ASN C 1 282 ? 84.042 50.266 115.528 1.00 57.00 225 ASN C C 1
ATOM 5908 O O . ASN C 1 282 ? 83.031 49.810 116.074 1.00 40.70 225 ASN C O 1
ATOM 5913 N N . PHE C 1 283 ? 85.078 49.503 115.200 1.00 63.58 226 PHE C N 1
ATOM 5914 C CA . PHE C 1 283 ? 85.052 48.062 115.402 1.00 51.10 226 PHE C CA 1
ATOM 5915 C C . PHE C 1 283 ? 85.777 47.637 116.674 1.00 57.74 226 PHE C C 1
ATOM 5916 O O . PHE C 1 283 ? 85.260 46.831 117.440 1.00 56.01 226 PHE C O 1
ATOM 5924 N N . ASP C 1 427 ? 89.424 46.425 103.194 1.00 28.54 370 ASP C N 1
ATOM 5925 C CA . ASP C 1 427 ? 90.022 47.452 102.353 1.00 44.76 370 ASP C CA 1
ATOM 5926 C C . ASP C 1 427 ? 88.961 48.337 101.716 1.00 47.45 370 ASP C C 1
ATOM 5927 O O . ASP C 1 427 ? 89.172 49.518 101.527 1.00 21.02 370 ASP C O 1
ATOM 5932 N N . LEU C 1 428 ? 87.810 47.748 101.397 1.00 20.70 371 LEU C N 1
ATOM 5933 C CA . LEU C 1 428 ? 86.761 48.474 100.704 1.00 11.07 371 LEU C CA 1
ATOM 5934 C C . LEU C 1 428 ? 86.125 49.528 101.590 1.00 20.30 371 LEU C C 1
ATOM 5935 O O . LEU C 1 428 ? 85.497 50.458 101.080 1.00 21.17 371 LEU C O 1
ATOM 5940 N N . TYR C 1 429 ? 86.267 49.379 102.901 1.00 7.77 372 TYR C N 1
ATOM 5941 C CA . TYR C 1 429 ? 85.707 50.271 103.899 1.00 38.39 372 TYR C CA 1
ATOM 5942 C C . TYR C 1 429 ? 86.759 51.217 104.466 1.00 20.07 372 TYR C C 1
ATOM 5943 O O . TYR C 1 429 ? 86.585 52.433 104.409 1.00 39.21 372 TYR C O 1
ATOM 5952 N N . LEU C 1 430 ? 87.825 50.677 105.057 1.00 10.85 373 LEU C N 1
ATOM 5953 C CA . LEU C 1 430 ? 88.858 51.504 105.677 1.00 25.45 373 LEU C CA 1
ATOM 5954 C C . LEU C 1 430 ? 89.490 52.479 104.697 1.00 55.63 373 LEU C C 1
ATOM 5955 O O . LEU C 1 430 ? 89.947 53.553 105.106 1.00 50.09 373 LEU C O 1
ATOM 5960 N N . ASN C 1 431 ? 89.536 52.132 103.414 1.00 44.03 374 ASN C N 1
ATOM 5961 C CA . ASN C 1 431 ? 90.207 52.955 102.418 1.00 45.46 374 ASN C CA 1
ATOM 5962 C C . ASN C 1 431 ? 89.328 54.058 101.865 1.00 40.20 374 ASN C C 1
ATOM 5963 O O . ASN C 1 431 ? 89.773 54.797 100.986 1.00 40.76 374 ASN C O 1
ATOM 5968 N N . ALA C 1 432 ? 88.103 54.192 102.347 1.00 33.53 375 ALA C N 1
ATOM 5969 C CA . ALA C 1 432 ? 87.140 55.090 101.739 1.00 29.20 375 ALA C CA 1
ATOM 5970 C C . ALA C 1 432 ? 87.182 56.495 102.325 1.00 18.83 375 ALA C C 1
ATOM 5971 O O . ALA C 1 432 ? 86.334 57.322 101.979 1.00 34.67 375 ALA C O 1
ATOM 5973 N N . GLY C 1 433 ? 88.149 56.783 103.199 1.00 31.78 376 GLY C N 1
ATOM 5974 C CA . GLY C 1 433 ? 88.274 58.125 103.742 1.00 45.04 376 GLY C CA 1
ATOM 5975 C C . GLY C 1 433 ? 88.703 59.149 102.712 1.00 38.52 376 GLY C C 1
ATOM 5976 O O . GLY C 1 433 ? 88.269 60.301 102.755 1.00 22.46 376 GLY C O 1
ATOM 5977 N N . GLY C 1 434 ? 89.564 58.749 101.778 1.00 33.83 377 GLY C N 1
ATOM 5978 C CA . GLY C 1 434 ? 89.922 59.642 100.690 1.00 34.04 377 GLY C CA 1
ATOM 5979 C C . GLY C 1 434 ? 88.781 59.847 99.714 1.00 28.59 377 GLY C C 1
ATOM 5980 O O . GLY C 1 434 ? 88.561 60.958 99.231 1.00 18.34 377 GLY C O 1
ATOM 5981 N N . VAL C 1 435 ? 88.052 58.775 99.401 1.00 0.00 378 VAL C N 1
ATOM 5982 C CA . VAL C 1 435 ? 86.847 58.886 98.588 1.00 16.05 378 VAL C CA 1
ATOM 5983 C C . VAL C 1 435 ? 85.838 59.817 99.245 1.00 22.13 378 VAL C C 1
ATOM 5984 O O . VAL C 1 435 ? 85.210 60.641 98.577 1.00 26.66 378 VAL C O 1
ATOM 5988 N N . THR C 1 436 ? 85.687 59.720 100.562 1.00 19.44 379 THR C N 1
ATOM 5989 C CA . THR C 1 436 ? 84.707 60.539 101.269 1.00 13.18 379 THR C CA 1
ATOM 5990 C C . THR C 1 436 ? 85.086 62.013 101.250 1.00 25.16 379 THR C C 1
ATOM 5991 O O . THR C 1 436 ? 84.233 62.875 101.032 1.00 21.68 379 THR C O 1
ATOM 5995 N N . VAL C 1 437 ? 86.359 62.320 101.483 1.00 18.16 380 VAL C N 1
ATOM 5996 C CA . VAL C 1 437 ? 86.789 63.712 101.515 1.00 11.18 380 VAL C CA 1
ATOM 5997 C C . VAL C 1 437 ? 86.836 64.305 100.113 1.00 40.26 380 VAL C C 1
ATOM 5998 O O . VAL C 1 437 ? 86.592 65.500 99.937 1.00 55.88 380 VAL C O 1
ATOM 6002 N N . SER C 1 438 ? 87.126 63.490 99.092 1.00 42.76 381 SER C N 1
ATOM 6003 C CA . SER C 1 438 ? 87.020 63.982 97.720 1.00 39.76 381 SER C CA 1
ATOM 6004 C C . SER C 1 438 ? 85.586 64.375 97.395 1.00 30.77 381 SER C C 1
ATOM 6005 O O . SER C 1 438 ? 85.348 65.337 96.664 1.00 19.99 381 SER C O 1
ATOM 6008 N N . TYR C 1 439 ? 84.619 63.620 97.915 1.00 36.48 382 TYR C N 1
ATOM 6009 C CA . TYR C 1 439 ? 83.221 64.008 97.790 1.00 7.28 382 TYR C CA 1
ATOM 6010 C C . TYR C 1 439 ? 82.960 65.332 98.487 1.00 23.35 382 TYR C C 1
ATOM 6011 O O . TYR C 1 439 ? 82.269 66.195 97.944 1.00 20.38 382 TYR C O 1
ATOM 6020 N N . PHE C 1 440 ? 83.530 65.522 99.677 1.00 3.43 383 PHE C N 1
ATOM 6021 C CA . PHE C 1 440 ? 83.378 66.794 100.372 1.00 24.24 383 PHE C CA 1
ATOM 6022 C C . PHE C 1 440 ? 84.022 67.927 99.590 1.00 22.26 383 PHE C C 1
ATOM 6023 O O . PHE C 1 440 ? 83.481 69.031 99.538 1.00 33.00 383 PHE C O 1
ATOM 6031 N N . GLU C 1 441 ? 85.178 67.671 98.970 1.00 0.99 384 GLU C N 1
ATOM 6032 C CA . GLU C 1 441 ? 85.810 68.684 98.129 1.00 26.06 384 GLU C CA 1
ATOM 6033 C C . GLU C 1 441 ? 84.936 69.040 96.937 1.00 19.25 384 GLU C C 1
ATOM 6034 O O . GLU C 1 441 ? 84.783 70.217 96.599 1.00 19.39 384 GLU C O 1
ATOM 6040 N N . TRP C 1 442 ? 84.377 68.035 96.278 1.00 0.00 385 TRP C N 1
ATOM 6041 C CA . TRP C 1 442 ? 83.485 68.275 95.156 1.00 2.69 385 TRP C CA 1
ATOM 6042 C C . TRP C 1 442 ? 82.277 69.096 95.586 1.00 35.54 385 TRP C C 1
ATOM 6043 O O . TRP C 1 442 ? 81.874 70.026 94.885 1.00 3.14 385 TRP C O 1
ATOM 6054 N N . LEU C 1 443 ? 81.708 68.780 96.750 1.00 3.40 386 LEU C N 1
ATOM 6055 C CA . LEU C 1 443 ? 80.609 69.566 97.303 1.00 5.95 386 LEU C CA 1
ATOM 6056 C C . LEU C 1 443 ? 81.033 70.992 97.603 1.00 11.84 386 LEU C C 1
ATOM 6057 O O . LEU C 1 443 ? 80.324 71.938 97.250 1.00 12.80 386 LEU C O 1
ATOM 6062 N N . LYS C 1 444 ? 82.174 71.164 98.270 1.00 0.00 387 LYS C N 1
ATOM 6063 C CA . LYS C 1 444 ? 82.713 72.495 98.521 1.00 0.00 387 LYS C CA 1
ATOM 6064 C C . LYS C 1 444 ? 82.812 73.313 97.242 1.00 0.00 387 LYS C C 1
ATOM 6065 O O . LYS C 1 444 ? 82.455 74.491 97.217 1.00 0.00 387 LYS C O 1
ATOM 6071 N N . ASN C 1 445 ? 83.345 72.715 96.182 1.00 36.03 388 ASN C N 1
ATOM 6072 C CA . ASN C 1 445 ? 83.447 73.424 94.916 1.00 23.80 388 ASN C CA 1
ATOM 6073 C C . ASN C 1 445 ? 82.071 73.770 94.376 1.00 11.97 388 ASN C C 1
ATOM 6074 O O . ASN C 1 445 ? 81.844 74.887 93.908 1.00 21.10 388 ASN C O 1
ATOM 6079 N N . LEU C 1 446 ? 81.133 72.829 94.447 1.00 2.36 389 LEU C N 1
ATOM 6080 C CA . LEU C 1 446 ? 79.772 73.124 94.030 1.00 9.61 389 LEU C CA 1
ATOM 6081 C C . LEU C 1 446 ? 79.125 74.174 94.919 1.00 20.39 389 LEU C C 1
ATOM 6082 O O . LEU C 1 446 ? 78.251 74.910 94.465 1.00 25.64 389 LEU C O 1
ATOM 6087 N N . ASN C 1 447 ? 79.530 74.255 96.181 1.00 3.02 390 ASN C N 1
ATOM 6088 C CA . ASN C 1 447 ? 78.964 75.251 97.079 1.00 2.18 390 ASN C CA 1
ATOM 6089 C C . ASN C 1 447 ? 79.541 76.632 96.852 1.00 20.29 390 ASN C C 1
ATOM 6090 O O . ASN C 1 447 ? 78.900 77.615 97.222 1.00 12.31 390 ASN C O 1
ATOM 6095 N N . HIS C 1 448 ? 80.747 76.719 96.294 1.00 5.00 391 HIS C N 1
ATOM 6096 C CA . HIS C 1 448 ? 81.467 77.947 95.978 1.00 29.75 391 HIS C CA 1
ATOM 6097 C C . HIS C 1 448 ? 81.898 78.688 97.231 1.00 17.17 391 HIS C C 1
ATOM 6098 O O . HIS C 1 448 ? 82.422 79.788 97.133 1.00 11.16 391 HIS C O 1
ATOM 6105 N N . VAL C 1 449 ? 81.633 78.138 98.411 1.00 10.34 392 VAL C N 1
ATOM 6106 C CA . VAL C 1 449 ? 82.075 78.699 99.678 1.00 4.54 392 VAL C CA 1
ATOM 6107 C C . VAL C 1 449 ? 82.616 77.557 100.530 1.00 22.77 392 VAL C C 1
ATOM 6108 O O . VAL C 1 449 ? 82.222 76.399 100.368 1.00 43.61 392 VAL C O 1
ATOM 6112 N N . SER C 1 450 ? 83.547 77.879 101.420 1.00 35.90 393 SER C N 1
ATOM 6113 C CA . SER C 1 450 ? 84.109 76.874 102.308 1.00 25.36 393 SER C CA 1
ATOM 6114 C C . SER C 1 450 ? 83.148 76.573 103.453 1.00 23.07 393 SER C C 1
ATOM 6115 O O . SER C 1 450 ? 82.273 77.371 103.789 1.00 17.71 393 SER C O 1
ATOM 6118 N N . TYR C 1 451 ? 83.313 75.393 104.043 1.00 13.50 394 TYR C N 1
ATOM 6119 C CA . TYR C 1 451 ? 82.399 74.967 105.093 1.00 2.26 394 TYR C CA 1
ATOM 6120 C C . TYR C 1 451 ? 82.578 75.803 106.348 1.00 13.05 394 TYR C C 1
ATOM 6121 O O . TYR C 1 451 ? 83.697 76.095 106.768 1.00 24.60 394 TYR C O 1
ATOM 6130 N N . GLY C 1 452 ? 81.464 76.176 106.963 1.00 20.99 395 GLY C N 1
ATOM 6131 C CA . GLY C 1 452 ? 81.496 76.958 108.182 1.00 39.86 395 GLY C CA 1
ATOM 6132 C C . GLY C 1 452 ? 81.635 78.453 108.001 1.00 22.18 395 GLY C C 1
ATOM 6133 O O . GLY C 1 452 ? 81.261 79.201 108.892 1.00 8.15 395 GLY C O 1
ATOM 6134 N N . ARG C 1 453 ? 82.176 78.872 106.858 1.00 30.78 396 ARG C N 1
ATOM 6135 C CA . ARG C 1 453 ? 82.395 80.284 106.517 1.00 38.25 396 ARG C CA 1
ATOM 6136 C C . ARG C 1 453 ? 81.351 81.229 107.119 1.00 27.39 396 ARG C C 1
ATOM 6137 O O . ARG C 1 453 ? 81.692 82.199 107.787 1.00 17.59 396 ARG C O 1
ATOM 6145 N N . LEU C 1 454 ? 80.080 80.928 106.881 1.00 14.84 397 LEU C N 1
ATOM 6146 C CA . LEU C 1 454 ? 78.972 81.693 107.434 1.00 12.20 397 LEU C CA 1
ATOM 6147 C C . LEU C 1 454 ? 78.508 81.200 108.799 1.00 22.70 397 LEU C C 1
ATOM 6148 O O . LEU C 1 454 ? 77.795 81.934 109.488 1.00 3.09 397 LEU C O 1
ATOM 6153 N N . THR C 1 455 ? 78.863 79.980 109.197 1.00 8.70 398 THR C N 1
ATOM 6154 C CA . THR C 1 455 ? 78.273 79.379 110.384 1.00 4.90 398 THR C CA 1
ATOM 6155 C C . THR C 1 455 ? 79.107 79.526 111.662 1.00 31.66 398 THR C C 1
ATOM 6156 O O . THR C 1 455 ? 78.537 79.449 112.748 1.00 50.49 398 THR C O 1
ATOM 6160 N N . PHE C 1 456 ? 80.412 79.817 111.571 1.00 23.17 399 PHE C N 1
ATOM 6161 C CA . PHE C 1 456 ? 81.285 79.749 112.749 1.00 17.82 399 PHE C CA 1
ATOM 6162 C C . PHE C 1 456 ? 80.931 80.812 113.780 1.00 30.14 399 PHE C C 1
ATOM 6163 O O . PHE C 1 456 ? 80.722 80.502 114.956 1.00 46.76 399 PHE C O 1
ATOM 6171 N N . LYS C 1 457 ? 80.912 82.075 113.362 1.00 36.96 400 LYS C N 1
ATOM 6172 C CA . LYS C 1 457 ? 80.609 83.178 114.262 1.00 26.44 400 LYS C CA 1
ATOM 6173 C C . LYS C 1 457 ? 79.206 83.040 114.836 1.00 17.48 400 LYS C C 1
ATOM 6174 O O . LYS C 1 457 ? 78.979 83.305 116.019 1.00 0.00 400 LYS C O 1
ATOM 6180 N N . TYR C 1 458 ? 78.249 82.624 114.006 1.00 12.43 401 TYR C N 1
ATOM 6181 C CA . TYR C 1 458 ? 76.888 82.414 114.480 1.00 18.45 401 TYR C CA 1
ATOM 6182 C C . TYR C 1 458 ? 76.848 81.351 115.566 1.00 15.59 401 TYR C C 1
ATOM 6183 O O . TYR C 1 458 ? 76.226 81.544 116.614 1.00 5.68 401 TYR C O 1
ATOM 6192 N N . GLU C 1 459 ? 77.505 80.216 115.328 1.00 12.03 402 GLU C N 1
ATOM 6193 C CA . GLU C 1 459 ? 77.522 79.143 116.313 1.00 19.12 402 GLU C CA 1
ATOM 6194 C C . GLU C 1 459 ? 78.180 79.593 117.607 1.00 1.98 402 GLU C C 1
ATOM 6195 O O . GLU C 1 459 ? 77.665 79.330 118.695 1.00 17.99 402 GLU C O 1
ATOM 6201 N N . ARG C 1 460 ? 79.321 80.276 117.505 1.00 0.00 403 ARG C N 1
ATOM 6202 C CA . ARG C 1 460 ? 80.066 80.629 118.708 1.00 0.56 403 ARG C CA 1
ATOM 6203 C C . ARG C 1 460 ? 79.291 81.612 119.567 1.00 24.13 403 ARG C C 1
ATOM 6204 O O . ARG C 1 460 ? 79.374 81.556 120.796 1.00 21.05 403 ARG C O 1
ATOM 6212 N N . ASP C 1 461 ? 78.521 82.498 118.942 1.00 14.96 404 ASP C N 1
ATOM 6213 C CA . ASP C 1 461 ? 77.669 83.414 119.675 1.00 20.06 404 ASP C CA 1
ATOM 6214 C C . ASP C 1 461 ? 76.450 82.710 120.242 1.00 26.80 404 ASP C C 1
ATOM 6215 O O . ASP C 1 461 ? 75.892 83.164 121.243 1.00 59.92 404 ASP C O 1
ATOM 6220 N N . SER C 1 462 ? 76.033 81.607 119.628 1.00 19.50 405 SER C N 1
ATOM 6221 C CA . SER C 1 462 ? 74.994 80.772 120.206 1.00 20.22 405 SER C CA 1
ATOM 6222 C C . SER C 1 462 ? 75.526 79.980 121.395 1.00 29.80 405 SER C C 1
ATOM 6223 O O . SER C 1 462 ? 74.820 79.803 122.392 1.00 51.35 405 SER C O 1
ATOM 6226 N N . ASN C 1 463 ? 76.774 79.517 121.309 1.00 33.20 406 ASN C N 1
ATOM 6227 C CA . ASN C 1 463 ? 77.393 78.792 122.411 1.00 36.72 406 ASN C CA 1
ATOM 6228 C C . ASN C 1 463 ? 77.629 79.702 123.607 1.00 30.40 406 ASN C C 1
ATOM 6229 O O . ASN C 1 463 ? 77.504 79.269 124.757 1.00 43.32 406 ASN C O 1
ATOM 6234 N N . TYR C 1 464 ? 77.992 80.958 123.358 1.00 22.58 407 TYR C N 1
ATOM 6235 C CA . TYR C 1 464 ? 78.157 81.910 124.446 1.00 17.80 407 TYR C CA 1
ATOM 6236 C C . TYR C 1 464 ? 76.836 82.168 125.149 1.00 10.95 407 TYR C C 1
ATOM 6237 O O . TYR C 1 464 ? 76.771 82.173 126.382 1.00 22.34 407 TYR C O 1
ATOM 6246 N N . HIS C 1 465 ? 75.773 82.390 124.376 1.00 17.56 408 HIS C N 1
ATOM 6247 C CA . HIS C 1 465 ? 74.472 82.679 124.961 1.00 2.11 408 HIS C CA 1
ATOM 6248 C C . HIS C 1 465 ? 73.983 81.565 125.865 1.00 31.47 408 HIS C C 1
ATOM 6249 O O . HIS C 1 465 ? 73.230 81.826 126.803 1.00 22.46 408 HIS C O 1
ATOM 6256 N N . LEU C 1 466 ? 74.362 80.326 125.585 1.00 12.49 409 LEU C N 1
ATOM 6257 C CA . LEU C 1 466 ? 73.860 79.203 126.367 1.00 16.04 409 LEU C CA 1
ATOM 6258 C C . LEU C 1 466 ? 74.575 79.083 127.702 1.00 25.74 409 LEU C C 1
ATOM 6259 O O . LEU C 1 466 ? 73.946 78.765 128.711 1.00 46.74 409 LEU C O 1
ATOM 6264 N N . LEU C 1 467 ? 75.889 79.306 127.721 1.00 26.99 410 LEU C N 1
ATOM 6265 C CA . LEU C 1 467 ? 76.604 79.358 128.990 1.00 18.13 410 LEU C CA 1
ATOM 6266 C C . LEU C 1 467 ? 76.226 80.610 129.771 1.00 36.29 410 LEU C C 1
ATOM 6267 O O . LEU C 1 467 ? 76.088 80.565 130.996 1.00 56.21 410 LEU C O 1
ATOM 6272 N N . MET C 1 468 ? 76.053 81.733 129.076 1.00 42.41 411 MET C N 1
ATOM 6273 C CA . MET C 1 468 ? 75.559 82.946 129.718 1.00 38.58 411 MET C CA 1
ATOM 6274 C C . MET C 1 468 ? 74.139 82.769 130.235 1.00 27.69 411 MET C C 1
ATOM 6275 O O . MET C 1 468 ? 73.753 83.410 131.217 1.00 24.04 411 MET C O 1
ATOM 6280 N N . SER C 1 469 ? 73.352 81.905 129.597 1.00 8.27 412 SER C N 1
ATOM 6281 C CA . SER C 1 469 ? 71.992 81.665 130.058 1.00 21.99 412 SER C CA 1
ATOM 6282 C C . SER C 1 469 ? 71.968 80.758 131.274 1.00 13.22 412 SER C C 1
ATOM 6283 O O . SER C 1 469 ? 71.038 80.837 132.081 1.00 28.81 412 SER C O 1
ATOM 6286 N N . VAL C 1 470 ? 72.968 79.887 131.411 1.00 6.34 413 VAL C N 1
ATOM 6287 C CA . VAL C 1 470 ? 73.015 78.997 132.561 1.00 15.02 413 VAL C CA 1
ATOM 6288 C C . VAL C 1 470 ? 73.430 79.756 133.814 1.00 0.00 413 VAL C C 1
ATOM 6289 O O . VAL C 1 470 ? 73.007 79.398 134.917 1.00 0.00 413 VAL C O 1
ATOM 6293 N N . GLN C 1 471 ? 74.262 80.796 133.690 1.00 1.53 414 GLN C N 1
ATOM 6294 C CA . GLN C 1 471 ? 74.512 81.665 134.840 1.00 36.56 414 GLN C CA 1
ATOM 6295 C C . GLN C 1 471 ? 73.229 82.283 135.358 1.00 35.33 414 GLN C C 1
ATOM 6296 O O . GLN C 1 471 ? 72.789 81.997 136.473 1.00 11.79 414 GLN C O 1
ATOM 6302 N N . GLU C 1 472 ? 72.614 83.139 134.552 1.00 15.31 415 GLU C N 1
ATOM 6303 C CA . GLU C 1 472 ? 71.474 83.932 134.976 1.00 11.75 415 GLU C CA 1
ATOM 6304 C C . GLU C 1 472 ? 70.331 83.046 135.439 1.00 19.35 415 GLU C C 1
ATOM 6305 O O . GLU C 1 472 ? 69.343 83.542 135.969 1.00 24.72 415 GLU C O 1
ATOM 6311 N N . SER C 1 473 ? 70.421 81.752 135.175 1.00 30.89 416 SER C N 1
ATOM 6312 C CA . SER C 1 473 ? 69.547 80.765 135.789 1.00 28.92 416 SER C CA 1
ATOM 6313 C C . SER C 1 473 ? 70.022 80.294 137.152 1.00 29.26 416 SER C C 1
ATOM 6314 O O . SER C 1 473 ? 69.197 80.051 138.031 1.00 26.29 416 SER C O 1
ATOM 6317 N N . LEU C 1 474 ? 71.330 80.112 137.326 1.00 11.34 417 LEU C N 1
ATOM 6318 C CA . LEU C 1 474 ? 71.894 79.734 138.612 1.00 22.27 417 LEU C CA 1
ATOM 6319 C C . LEU C 1 474 ? 72.029 80.929 139.541 1.00 19.51 417 LEU C C 1
ATOM 6320 O O . LEU C 1 474 ? 72.051 80.764 140.763 1.00 34.50 417 LEU C O 1
ATOM 6325 N N . GLU C 1 475 ? 72.116 82.127 138.979 1.00 28.01 418 GLU C N 1
ATOM 6326 C CA . GLU C 1 475 ? 72.142 83.343 139.773 1.00 0.00 418 GLU C CA 1
ATOM 6327 C C . GLU C 1 475 ? 70.744 83.792 140.202 1.00 22.13 418 GLU C C 1
ATOM 6328 O O . GLU C 1 475 ? 70.613 84.490 141.212 1.00 55.42 418 GLU C O 1
ATOM 6334 N N . ARG C 1 476 ? 69.688 83.413 139.471 1.00 36.59 419 ARG C N 1
ATOM 6335 C CA . ARG C 1 476 ? 68.349 83.611 140.024 1.00 42.01 419 ARG C CA 1
ATOM 6336 C C . ARG C 1 476 ? 68.117 82.756 141.263 1.00 47.03 419 ARG C C 1
ATOM 6337 O O . ARG C 1 476 ? 67.158 83.006 142.000 1.00 46.04 419 ARG C O 1
ATOM 6345 N N . LYS C 1 477 ? 68.966 81.754 141.504 1.00 45.80 420 LYS C N 1
ATOM 6346 C CA . LYS C 1 477 ? 68.934 81.012 142.765 1.00 13.89 420 LYS C CA 1
ATOM 6347 C C . LYS C 1 477 ? 69.696 81.760 143.855 1.00 54.54 420 LYS C C 1
ATOM 6348 O O . LYS C 1 477 ? 69.096 82.365 144.749 1.00 49.02 420 LYS C O 1
ATOM 6354 N N . PHE C 1 478 ? 71.026 81.751 143.776 1.00 60.83 421 PHE C N 1
ATOM 6355 C CA . PHE C 1 478 ? 71.869 82.355 144.799 1.00 81.72 421 PHE C CA 1
ATOM 6356 C C . PHE C 1 478 ? 72.234 83.776 144.376 1.00 93.25 421 PHE C C 1
ATOM 6357 O O . PHE C 1 478 ? 72.698 83.995 143.250 1.00 82.81 421 PHE C O 1
ATOM 6365 N N . GLY C 1 479 ? 72.026 84.734 145.277 1.00 100.08 422 GLY C N 1
ATOM 6366 C CA . GLY C 1 479 ? 72.178 86.139 144.929 1.00 103.56 422 GLY C CA 1
ATOM 6367 C C . GLY C 1 479 ? 73.630 86.510 144.665 1.00 124.72 422 GLY C C 1
ATOM 6368 O O . GLY C 1 479 ? 74.483 86.380 145.560 1.00 124.70 422 GLY C O 1
ATOM 6369 N N . LYS C 1 480 ? 73.918 87.016 143.467 1.00 109.17 423 LYS C N 1
ATOM 6370 C CA . LYS C 1 480 ? 75.273 87.403 143.099 1.00 104.15 423 LYS C CA 1
ATOM 6371 C C . LYS C 1 480 ? 75.239 88.483 142.026 1.00 96.86 423 LYS C C 1
ATOM 6372 O O . LYS C 1 480 ? 74.175 88.935 141.594 1.00 102.20 423 LYS C O 1
ATOM 6378 N N . HIS C 1 481 ? 76.434 88.906 141.616 1.00 73.11 424 HIS C N 1
ATOM 6379 C CA . HIS C 1 481 ? 76.644 89.584 140.340 1.00 89.29 424 HIS C CA 1
ATOM 6380 C C . HIS C 1 481 ? 77.785 88.878 139.617 1.00 80.72 424 HIS C C 1
ATOM 6381 O O . HIS C 1 481 ? 78.953 89.037 139.987 1.00 40.49 424 HIS C O 1
ATOM 6388 N N . GLY C 1 482 ? 77.454 88.133 138.563 1.00 94.64 425 GLY C N 1
ATOM 6389 C CA . GLY C 1 482 ? 78.458 87.379 137.832 1.00 69.89 425 GLY C CA 1
ATOM 6390 C C . GLY C 1 482 ? 79.351 86.552 138.739 1.00 49.53 425 GLY C C 1
ATOM 6391 O O . GLY C 1 482 ? 80.518 86.311 138.418 1.00 40.34 425 GLY C O 1
ATOM 6392 N N . GLY C 1 483 ? 78.823 86.157 139.899 1.00 18.82 426 GLY C N 1
ATOM 6393 C CA . GLY C 1 483 ? 79.618 85.547 140.944 1.00 6.76 426 GLY C CA 1
ATOM 6394 C C . GLY C 1 483 ? 79.896 84.077 140.751 1.00 15.13 426 GLY C C 1
ATOM 6395 O O . GLY C 1 483 ? 81.020 83.626 140.976 1.00 36.38 426 GLY C O 1
ATOM 6396 N N . THR C 1 484 ? 78.871 83.314 140.367 1.00 30.57 427 THR C N 1
ATOM 6397 C CA . THR C 1 484 ? 79.057 81.945 139.911 1.00 30.92 427 THR C CA 1
ATOM 6398 C C . THR C 1 484 ? 79.335 81.986 138.421 1.00 12.65 427 THR C C 1
ATOM 6399 O O . THR C 1 484 ? 78.808 82.838 137.704 1.00 29.55 427 THR C O 1
ATOM 6403 N N . ILE C 1 485 ? 80.183 81.081 137.954 1.00 41.31 428 ILE C N 1
ATOM 6404 C CA . ILE C 1 485 ? 80.772 81.283 136.635 1.00 10.18 428 ILE C CA 1
ATOM 6405 C C . ILE C 1 485 ? 80.552 80.119 135.674 1.00 41.35 428 ILE C C 1
ATOM 6406 O O . ILE C 1 485 ? 81.524 79.591 135.117 1.00 33.88 428 ILE C O 1
ATOM 6411 N N . PRO C 1 486 ? 79.305 79.731 135.374 1.00 59.74 429 PRO C N 1
ATOM 6412 C CA . PRO C 1 486 ? 79.084 78.889 134.190 1.00 47.92 429 PRO C CA 1
ATOM 6413 C C . PRO C 1 486 ? 79.509 79.537 132.893 1.00 31.65 429 PRO C C 1
ATOM 6414 O O . PRO C 1 486 ? 79.697 78.821 131.908 1.00 28.33 429 PRO C O 1
ATOM 6418 N N . ILE C 1 487 ? 79.696 80.862 132.871 1.00 43.90 430 ILE C N 1
ATOM 6419 C CA . ILE C 1 487 ? 79.920 81.598 131.625 1.00 83.62 430 ILE C CA 1
ATOM 6420 C C . ILE C 1 487 ? 81.055 80.995 130.811 1.00 98.99 430 ILE C C 1
ATOM 6421 O O . ILE C 1 487 ? 81.052 81.082 129.578 1.00 123.92 430 ILE C O 1
ATOM 6426 N N . VAL C 1 488 ? 82.022 80.359 131.466 1.00 62.02 431 VAL C N 1
ATOM 6427 C CA . VAL C 1 488 ? 83.300 80.104 130.804 1.00 57.18 431 VAL C CA 1
ATOM 6428 C C . VAL C 1 488 ? 83.266 78.750 130.099 1.00 44.22 431 VAL C C 1
ATOM 6429 O O . VAL C 1 488 ? 82.623 77.804 130.584 1.00 19.16 431 VAL C O 1
ATOM 6433 N N . PRO C 1 489 ? 83.850 78.649 128.911 1.00 32.74 432 PRO C N 1
ATOM 6434 C CA . PRO C 1 489 ? 84.065 77.344 128.281 1.00 17.38 432 PRO C CA 1
ATOM 6435 C C . PRO C 1 489 ? 85.299 76.643 128.828 1.00 26.69 432 PRO C C 1
ATOM 6436 O O . PRO C 1 489 ? 86.196 77.264 129.397 1.00 8.74 432 PRO C O 1
ATOM 6440 N N . THR C 1 490 ? 85.343 75.326 128.635 1.00 18.30 433 THR C N 1
ATOM 6441 C CA . THR C 1 490 ? 86.521 74.572 129.041 1.00 16.19 433 THR C CA 1
ATOM 6442 C C . THR C 1 490 ? 87.683 74.833 128.082 1.00 18.70 433 THR C C 1
ATOM 6443 O O . THR C 1 490 ? 87.573 75.570 127.102 1.00 46.54 433 THR C O 1
ATOM 6447 N N . ALA C 1 491 ? 88.828 74.227 128.389 1.00 29.85 434 ALA C N 1
ATOM 6448 C CA . ALA C 1 491 ? 90.068 74.567 127.694 1.00 16.83 434 ALA C CA 1
ATOM 6449 C C . ALA C 1 491 ? 90.120 73.988 126.287 1.00 39.48 434 ALA C C 1
ATOM 6450 O O . ALA C 1 491 ? 90.583 74.657 125.360 1.00 14.82 434 ALA C O 1
ATOM 6452 N N . GLU C 1 492 ? 89.686 72.747 126.112 1.00 35.44 435 GLU C N 1
ATOM 6453 C CA . GLU C 1 492 ? 89.677 72.171 124.779 1.00 41.22 435 GLU C CA 1
ATOM 6454 C C . GLU C 1 492 ? 88.523 72.691 123.944 1.00 51.33 435 GLU C C 1
ATOM 6455 O O . GLU C 1 492 ? 88.590 72.635 122.715 1.00 78.54 435 GLU C O 1
ATOM 6461 N N . PHE C 1 493 ? 87.473 73.194 124.586 1.00 26.38 436 PHE C N 1
ATOM 6462 C CA . PHE C 1 493 ? 86.353 73.761 123.855 1.00 18.32 436 PHE C CA 1
ATOM 6463 C C . PHE C 1 493 ? 86.590 75.204 123.439 1.00 21.50 436 PHE C C 1
ATOM 6464 O O . PHE C 1 493 ? 86.059 75.637 122.414 1.00 38.41 436 PHE C O 1
ATOM 6472 N N . GLN C 1 494 ? 87.362 75.968 124.206 1.00 9.24 437 GLN C N 1
ATOM 6473 C CA . GLN C 1 494 ? 87.678 77.320 123.766 1.00 20.78 437 GLN C CA 1
ATOM 6474 C C . GLN C 1 494 ? 88.633 77.299 122.581 1.00 45.61 437 GLN C C 1
ATOM 6475 O O . GLN C 1 494 ? 88.490 78.091 121.647 1.00 38.90 437 GLN C O 1
ATOM 6481 N N . ASP C 1 495 ? 89.604 76.389 122.591 1.00 51.83 438 ASP C N 1
ATOM 6482 C CA . ASP C 1 495 ? 90.464 76.213 121.430 1.00 65.95 438 ASP C CA 1
ATOM 6483 C C . ASP C 1 495 ? 89.747 75.513 120.285 1.00 64.52 438 ASP C C 1
ATOM 6484 O O . ASP C 1 495 ? 90.310 75.403 119.194 1.00 85.55 438 ASP C O 1
ATOM 6489 N N . ARG C 1 496 ? 88.541 75.006 120.522 1.00 25.01 439 ARG C N 1
ATOM 6490 C CA . ARG C 1 496 ? 87.663 74.557 119.448 1.00 32.84 439 ARG C CA 1
ATOM 6491 C C . ARG C 1 496 ? 87.023 75.736 118.739 1.00 44.66 439 ARG C C 1
ATOM 6492 O O . ARG C 1 496 ? 87.000 75.797 117.508 1.00 50.82 439 ARG C O 1
ATOM 6500 N N . ILE C 1 497 ? 86.491 76.675 119.517 1.00 45.12 440 ILE C N 1
ATOM 6501 C CA . ILE C 1 497 ? 85.749 77.805 118.981 1.00 48.35 440 ILE C CA 1
ATOM 6502 C C . ILE C 1 497 ? 86.680 78.796 118.305 1.00 40.50 440 ILE C C 1
ATOM 6503 O O . ILE C 1 497 ? 86.391 79.295 117.214 1.00 19.60 440 ILE C O 1
ATOM 6508 N N . SER C 1 498 ? 87.807 79.099 118.932 1.00 44.68 441 SER C N 1
ATOM 6509 C CA . SER C 1 498 ? 88.743 80.049 118.353 1.00 42.36 441 SER C CA 1
ATOM 6510 C C . SER C 1 498 ? 89.517 79.477 117.176 1.00 39.87 441 SER C C 1
ATOM 6511 O O . SER C 1 498 ? 90.135 80.245 116.433 1.00 31.96 441 SER C O 1
ATOM 6514 N N . GLY C 1 499 ? 89.514 78.159 116.996 1.00 47.88 442 GLY C N 1
ATOM 6515 C CA . GLY C 1 499 ? 90.212 77.549 115.880 1.00 51.71 442 GLY C CA 1
ATOM 6516 C C . GLY C 1 499 ? 89.343 76.960 114.787 1.00 50.38 442 GLY C C 1
ATOM 6517 O O . GLY C 1 499 ? 89.874 76.470 113.788 1.00 65.12 442 GLY C O 1
ATOM 6518 N N . ALA C 1 500 ? 88.021 76.997 114.958 1.00 36.34 443 ALA C N 1
ATOM 6519 C CA . ALA C 1 500 ? 87.118 76.278 114.065 1.00 55.28 443 ALA C CA 1
ATOM 6520 C C . ALA C 1 500 ? 87.326 76.688 112.614 1.00 51.50 443 ALA C C 1
ATOM 6521 O O . ALA C 1 500 ? 87.293 77.871 112.279 1.00 22.55 443 ALA C O 1
ATOM 6523 N N . SER C 1 501 ? 87.534 75.701 111.751 1.00 37.91 444 SER C N 1
ATOM 6524 C CA . SER C 1 501 ? 87.886 75.947 110.359 1.00 32.47 444 SER C CA 1
ATOM 6525 C C . SER C 1 501 ? 87.139 74.947 109.499 1.00 37.34 444 SER C C 1
ATOM 6526 O O . SER C 1 501 ? 86.273 74.214 109.977 1.00 11.84 444 SER C O 1
ATOM 6529 N N . GLU C 1 502 ? 87.473 74.922 108.211 1.00 56.66 445 GLU C N 1
ATOM 6530 C CA . GLU C 1 502 ? 86.834 73.969 107.318 1.00 34.14 445 GLU C CA 1
ATOM 6531 C C . GLU C 1 502 ? 87.213 72.540 107.677 1.00 30.71 445 GLU C C 1
ATOM 6532 O O . GLU C 1 502 ? 86.377 71.635 107.608 1.00 1.37 445 GLU C O 1
ATOM 6538 N N . LYS C 1 503 ? 88.468 72.316 108.062 1.00 17.13 446 LYS C N 1
ATOM 6539 C CA . LYS C 1 503 ? 88.913 70.949 108.298 1.00 30.63 446 LYS C CA 1
ATOM 6540 C C . LYS C 1 503 ? 88.245 70.333 109.519 1.00 32.40 446 LYS C C 1
ATOM 6541 O O . LYS C 1 503 ? 88.221 69.109 109.654 1.00 8.57 446 LYS C O 1
ATOM 6547 N N . ASP C 1 504 ? 87.685 71.150 110.407 1.00 39.85 447 ASP C N 1
ATOM 6548 C CA . ASP C 1 504 ? 86.913 70.591 111.510 1.00 29.88 447 ASP C CA 1
ATOM 6549 C C . ASP C 1 504 ? 85.611 69.990 111.006 1.00 32.77 447 ASP C C 1
ATOM 6550 O O . ASP C 1 504 ? 85.176 68.940 111.480 1.00 24.35 447 ASP C O 1
ATOM 6555 N N . ILE C 1 505 ? 84.976 70.652 110.044 1.00 27.79 448 ILE C N 1
ATOM 6556 C CA . ILE C 1 505 ? 83.744 70.139 109.468 1.00 25.09 448 ILE C CA 1
ATOM 6557 C C . ILE C 1 505 ? 84.031 68.928 108.591 1.00 16.69 448 ILE C C 1
ATOM 6558 O O . ILE C 1 505 ? 83.247 67.977 108.549 1.00 30.31 448 ILE C O 1
ATOM 6563 N N . VAL C 1 506 ? 85.173 68.926 107.910 1.00 0.00 449 VAL C N 1
ATOM 6564 C CA . VAL C 1 506 ? 85.572 67.767 107.117 1.00 26.46 449 VAL C CA 1
ATOM 6565 C C . VAL C 1 506 ? 85.837 66.568 108.017 1.00 28.53 449 VAL C C 1
ATOM 6566 O O . VAL C 1 506 ? 85.458 65.437 107.697 1.00 14.11 449 VAL C O 1
ATOM 6570 N N . HIS C 1 507 ? 86.510 66.797 109.148 1.00 24.07 450 HIS C N 1
ATOM 6571 C CA . HIS C 1 507 ? 86.739 65.724 110.111 1.00 21.80 450 HIS C CA 1
ATOM 6572 C C . HIS C 1 507 ? 85.429 65.093 110.562 1.00 17.03 450 HIS C C 1
ATOM 6573 O O . HIS C 1 507 ? 85.295 63.866 110.580 1.00 26.96 450 HIS C O 1
ATOM 6580 N N . SER C 1 508 ? 84.446 65.916 110.931 1.00 2.86 451 SER C N 1
ATOM 6581 C CA . SER C 1 508 ? 83.214 65.369 111.490 1.00 29.15 451 SER C CA 1
ATOM 6582 C C . SER C 1 508 ? 82.351 64.715 110.423 1.00 22.01 451 SER C C 1
ATOM 6583 O O . SER C 1 508 ? 81.691 63.709 110.695 1.00 6.39 451 SER C O 1
ATOM 6586 N N . GLY C 1 509 ? 82.322 65.282 109.218 1.00 15.45 452 GLY C N 1
ATOM 6587 C CA . GLY C 1 509 ? 81.651 64.610 108.122 1.00 35.91 452 GLY C CA 1
ATOM 6588 C C . GLY C 1 509 ? 82.274 63.266 107.812 1.00 27.00 452 GLY C C 1
ATOM 6589 O O . GLY C 1 509 ? 81.573 62.304 107.495 1.00 14.13 452 GLY C O 1
ATOM 6590 N N . LEU C 1 510 ? 83.597 63.179 107.910 1.00 14.72 453 LEU C N 1
ATOM 6591 C CA . LEU C 1 510 ? 84.278 61.922 107.641 1.00 28.74 453 LEU C CA 1
ATOM 6592 C C . LEU C 1 510 ? 84.048 60.923 108.762 1.00 35.30 453 LEU C C 1
ATOM 6593 O O . LEU C 1 510 ? 83.824 59.737 108.508 1.00 55.59 453 LEU C O 1
ATOM 6598 N N . ALA C 1 511 ? 84.093 61.385 110.009 1.00 25.27 454 ALA C N 1
ATOM 6599 C CA . ALA C 1 511 ? 83.813 60.507 111.136 1.00 33.42 454 ALA C CA 1
ATOM 6600 C C . ALA C 1 511 ? 82.371 60.020 111.102 1.00 36.20 454 ALA C C 1
ATOM 6601 O O . ALA C 1 511 ? 82.107 58.828 111.274 1.00 63.90 454 ALA C O 1
ATOM 6603 N N . TYR C 1 512 ? 81.422 60.927 110.868 1.00 21.65 455 TYR C N 1
ATOM 6604 C CA . TYR C 1 512 ? 80.026 60.523 110.745 1.00 30.63 455 TYR C CA 1
ATOM 6605 C C . TYR C 1 512 ? 79.827 59.546 109.602 1.00 46.27 455 TYR C C 1
ATOM 6606 O O . TYR C 1 512 ? 78.908 58.724 109.636 1.00 61.44 455 TYR C O 1
ATOM 6615 N N . THR C 1 513 ? 80.658 59.640 108.570 1.00 50.40 456 THR C N 1
ATOM 6616 C CA . THR C 1 513 ? 80.573 58.721 107.447 1.00 47.13 456 THR C CA 1
ATOM 6617 C C . THR C 1 513 ? 81.101 57.347 107.836 1.00 35.37 456 THR C C 1
ATOM 6618 O O . THR C 1 513 ? 80.412 56.338 107.671 1.00 21.07 456 THR C O 1
ATOM 6622 N N . MET C 1 514 ? 82.316 57.301 108.388 1.00 28.94 457 MET C N 1
ATOM 6623 C CA . MET C 1 514 ? 82.920 56.019 108.729 1.00 44.40 457 MET C CA 1
ATOM 6624 C C . MET C 1 514 ? 82.159 55.340 109.849 1.00 39.02 457 MET C C 1
ATOM 6625 O O . MET C 1 514 ? 82.141 54.111 109.932 1.00 32.90 457 MET C O 1
ATOM 6630 N N . GLU C 1 515 ? 81.526 56.131 110.714 1.00 29.58 458 GLU C N 1
ATOM 6631 C CA . GLU C 1 515 ? 80.682 55.597 111.773 1.00 42.32 458 GLU C CA 1
ATOM 6632 C C . GLU C 1 515 ? 79.437 54.938 111.200 1.00 48.32 458 GLU C C 1
ATOM 6633 O O . GLU C 1 515 ? 79.104 53.806 111.559 1.00 42.99 458 GLU C O 1
ATOM 6639 N N . ARG C 1 516 ? 78.738 55.633 110.300 1.00 58.59 459 ARG C N 1
ATOM 6640 C CA . ARG C 1 516 ? 77.489 55.114 109.760 1.00 52.70 459 ARG C CA 1
ATOM 6641 C C . ARG C 1 516 ? 77.725 53.927 108.835 1.00 48.87 459 ARG C C 1
ATOM 6642 O O . ARG C 1 516 ? 76.875 53.040 108.737 1.00 38.95 459 ARG C O 1
ATOM 6650 N N . SER C 1 517 ? 78.862 53.895 108.148 1.00 41.93 460 SER C N 1
ATOM 6651 C CA . SER C 1 517 ? 79.156 52.771 107.273 1.00 47.15 460 SER C CA 1
ATOM 6652 C C . SER C 1 517 ? 79.516 51.531 108.072 1.00 41.58 460 SER C C 1
ATOM 6653 O O . SER C 1 517 ? 79.263 50.412 107.622 1.00 36.01 460 SER C O 1
ATOM 6656 N N . ALA C 1 518 ? 80.103 51.707 109.255 1.00 35.30 461 ALA C N 1
ATOM 6657 C CA . ALA C 1 518 ? 80.480 50.561 110.074 1.00 18.27 461 ALA C CA 1
ATOM 6658 C C . ALA C 1 518 ? 79.259 49.884 110.683 1.00 33.41 461 ALA C C 1
ATOM 6659 O O . ALA C 1 518 ? 79.234 48.659 110.828 1.00 0.00 461 ALA C O 1
ATOM 6661 N N . ARG C 1 519 ? 78.243 50.660 111.054 1.00 50.56 462 ARG C N 1
ATOM 6662 C CA . ARG C 1 519 ? 77.028 50.075 111.609 1.00 44.53 462 ARG C CA 1
ATOM 6663 C C . ARG C 1 519 ? 76.199 49.376 110.540 1.00 56.47 462 ARG C C 1
ATOM 6664 O O . ARG C 1 519 ? 75.463 48.433 110.845 1.00 62.78 462 ARG C O 1
ATOM 6672 N N . GLN C 1 520 ? 76.290 49.826 109.292 1.00 55.42 463 GLN C N 1
ATOM 6673 C CA . GLN C 1 520 ? 75.598 49.128 108.216 1.00 56.23 463 GLN C CA 1
ATOM 6674 C C . GLN C 1 520 ? 76.295 47.822 107.874 1.00 70.02 463 GLN C C 1
ATOM 6675 O O . GLN C 1 520 ? 75.635 46.825 107.561 1.00 58.84 463 GLN C O 1
ATOM 6681 N N . ILE C 1 521 ? 77.626 47.809 107.919 1.00 41.89 464 ILE C N 1
ATOM 6682 C CA . ILE C 1 521 ? 78.358 46.581 107.641 1.00 24.92 464 ILE C CA 1
ATOM 6683 C C . ILE C 1 521 ? 78.141 45.565 108.755 1.00 39.37 464 ILE C C 1
ATOM 6684 O O . ILE C 1 521 ? 78.008 44.366 108.494 1.00 62.22 464 ILE C O 1
ATOM 6689 N N . MET C 1 522 ? 78.097 46.018 110.010 1.00 36.96 465 MET C N 1
ATOM 6690 C CA . MET C 1 522 ? 77.771 45.110 111.106 1.00 46.70 465 MET C CA 1
ATOM 6691 C C . MET C 1 522 ? 76.359 44.565 110.950 1.00 51.70 465 MET C C 1
ATOM 6692 O O . MET C 1 522 ? 76.130 43.359 111.075 1.00 40.26 465 MET C O 1
ATOM 6697 N N . ARG C 1 523 ? 75.397 45.442 110.673 1.00 13.28 466 ARG C N 1
ATOM 6698 C CA . ARG C 1 523 ? 74.046 44.984 110.375 1.00 24.15 466 ARG C CA 1
ATOM 6699 C C . ARG C 1 523 ? 74.011 44.073 109.155 1.00 30.13 466 ARG C C 1
ATOM 6700 O O . ARG C 1 523 ? 73.088 43.266 109.021 1.00 38.24 466 ARG C O 1
ATOM 6708 N N . THR C 1 524 ? 75.002 44.175 108.265 1.00 43.74 467 THR C N 1
ATOM 6709 C CA . THR C 1 524 ? 75.055 43.281 107.114 1.00 66.50 467 THR C CA 1
ATOM 6710 C C . THR C 1 524 ? 75.514 41.887 107.520 1.00 59.18 467 THR C C 1
ATOM 6711 O O . THR C 1 524 ? 75.125 40.896 106.892 1.00 62.00 467 THR C O 1
ATOM 6715 N N . ALA C 1 525 ? 76.330 41.787 108.564 1.00 51.90 468 ALA C N 1
ATOM 6716 C CA . ALA C 1 525 ? 76.733 40.507 109.122 1.00 56.46 468 ALA C CA 1
ATOM 6717 C C . ALA C 1 525 ? 75.863 40.090 110.299 1.00 55.15 468 ALA C C 1
ATOM 6718 O O . ALA C 1 525 ? 76.139 39.065 110.924 1.00 61.80 468 ALA C O 1
ATOM 6720 N N . MET C 1 526 ? 74.852 40.889 110.644 1.00 67.01 469 MET C N 1
ATOM 6721 C CA . MET C 1 526 ? 73.754 40.476 111.510 1.00 56.46 469 MET C CA 1
ATOM 6722 C C . MET C 1 526 ? 72.527 40.037 110.726 1.00 42.07 469 MET C C 1
ATOM 6723 O O . MET C 1 526 ? 71.466 39.838 111.323 1.00 62.27 469 MET C O 1
ATOM 6728 N N . LYS C 1 527 ? 72.623 39.937 109.401 1.00 50.20 470 LYS C N 1
ATOM 6729 C CA . LYS C 1 527 ? 71.503 39.454 108.607 1.00 65.75 470 LYS C CA 1
ATOM 6730 C C . LYS C 1 527 ? 71.819 38.096 107.995 1.00 68.78 470 LYS C C 1
ATOM 6731 O O . LYS C 1 527 ? 71.140 37.115 108.305 1.00 79.16 470 LYS C O 1
ATOM 6737 N N . TYR C 1 528 ? 72.835 37.999 107.142 1.00 70.71 471 TYR C N 1
ATOM 6738 C CA . TYR C 1 528 ? 73.355 36.684 106.787 1.00 72.19 471 TYR C CA 1
ATOM 6739 C C . TYR C 1 528 ? 74.000 35.987 107.979 1.00 76.34 471 TYR C C 1
ATOM 6740 O O . TYR C 1 528 ? 74.155 34.760 107.959 1.00 79.77 471 TYR C O 1
ATOM 6749 N N . ASN C 1 529 ? 74.364 36.732 109.017 1.00 83.77 472 ASN C N 1
ATOM 6750 C CA . ASN C 1 529 ? 75.218 36.231 110.090 1.00 80.81 472 ASN C CA 1
ATOM 6751 C C . ASN C 1 529 ? 76.488 35.612 109.516 1.00 76.23 472 ASN C C 1
ATOM 6752 O O . ASN C 1 529 ? 76.797 34.435 109.720 1.00 81.39 472 ASN C O 1
ATOM 6757 N N . LEU C 1 530 ? 77.207 36.434 108.757 1.00 68.15 473 LEU C N 1
ATOM 6758 C CA . LEU C 1 530 ? 78.608 36.151 108.512 1.00 54.39 473 LEU C CA 1
ATOM 6759 C C . LEU C 1 530 ? 79.362 36.214 109.831 1.00 42.68 473 LEU C C 1
ATOM 6760 O O . LEU C 1 530 ? 78.880 36.755 110.832 1.00 45.82 473 LEU C O 1
ATOM 6765 N N . GLY C 1 531 ? 80.544 35.642 109.834 1.00 13.76 474 GLY C N 1
ATOM 6766 C CA . GLY C 1 531 ? 81.401 35.650 110.998 1.00 61.81 474 GLY C CA 1
ATOM 6767 C C . GLY C 1 531 ? 82.246 36.897 111.053 1.00 39.24 474 GLY C C 1
ATOM 6768 O O . GLY C 1 531 ? 81.851 37.968 110.585 1.00 54.14 474 GLY C O 1
ATOM 6769 N N . LEU C 1 532 ? 83.441 36.759 111.619 1.00 26.90 475 LEU C N 1
ATOM 6770 C CA . LEU C 1 532 ? 84.344 37.897 111.668 1.00 57.97 475 LEU C CA 1
ATOM 6771 C C . LEU C 1 532 ? 84.795 38.367 110.295 1.00 68.96 475 LEU C C 1
ATOM 6772 O O . LEU C 1 532 ? 85.532 39.359 110.230 1.00 64.40 475 LEU C O 1
ATOM 6777 N N . ASP C 1 533 ? 84.412 37.718 109.194 1.00 60.48 476 ASP C N 1
ATOM 6778 C CA . ASP C 1 533 ? 84.773 38.306 107.913 1.00 58.12 476 ASP C CA 1
ATOM 6779 C C . ASP C 1 533 ? 83.894 39.528 107.690 1.00 71.02 476 ASP C C 1
ATOM 6780 O O . ASP C 1 533 ? 82.673 39.427 107.559 1.00 83.81 476 ASP C O 1
ATOM 6785 N N . LEU C 1 534 ? 84.522 40.694 107.657 1.00 79.71 477 LEU C N 1
ATOM 6786 C CA . LEU C 1 534 ? 83.825 41.921 107.347 1.00 70.47 477 LEU C CA 1
ATOM 6787 C C . LEU C 1 534 ? 83.945 42.280 105.879 1.00 56.84 477 LEU C C 1
ATOM 6788 O O . LEU C 1 534 ? 83.198 43.139 105.403 1.00 15.06 477 LEU C O 1
ATOM 6793 N N . ARG C 1 535 ? 84.844 41.617 105.156 1.00 35.30 478 ARG C N 1
ATOM 6794 C CA . ARG C 1 535 ? 85.007 41.813 103.724 1.00 37.04 478 ARG C CA 1
ATOM 6795 C C . ARG C 1 535 ? 83.725 41.487 102.981 1.00 47.70 478 ARG C C 1
ATOM 6796 O O . ARG C 1 535 ? 83.113 42.364 102.366 1.00 79.56 478 ARG C O 1
ATOM 6804 N N . THR C 1 536 ? 83.329 40.213 103.020 1.00 21.96 479 THR C N 1
ATOM 6805 C CA . THR C 1 536 ? 82.162 39.777 102.273 1.00 52.76 479 THR C CA 1
ATOM 6806 C C . THR C 1 536 ? 80.928 40.527 102.731 1.00 43.46 479 THR C C 1
ATOM 6807 O O . THR C 1 536 ? 80.030 40.795 101.933 1.00 40.23 479 THR C O 1
ATOM 6811 N N . ALA C 1 537 ? 80.894 40.912 104.005 1.00 0.00 480 ALA C N 1
ATOM 6812 C CA . ALA C 1 537 ? 79.811 41.745 104.507 1.00 41.10 480 ALA C CA 1
ATOM 6813 C C . ALA C 1 537 ? 79.791 43.098 103.798 1.00 51.39 480 ALA C C 1
ATOM 6814 O O . ALA C 1 537 ? 78.732 43.581 103.386 1.00 47.70 480 ALA C O 1
ATOM 6816 N N . ALA C 1 538 ? 80.965 43.708 103.616 1.00 42.97 481 ALA C N 1
ATOM 6817 C CA . ALA C 1 538 ? 81.029 45.005 102.952 1.00 55.74 481 ALA C CA 1
ATOM 6818 C C . ALA C 1 538 ? 80.614 44.910 101.487 1.00 48.29 481 ALA C C 1
ATOM 6819 O O . ALA C 1 538 ? 79.930 45.799 100.970 1.00 31.99 481 ALA C O 1
ATOM 6821 N N . TYR C 1 539 ? 81.013 43.838 100.798 1.00 37.91 482 TYR C N 1
ATOM 6822 C CA . TYR C 1 539 ? 80.609 43.657 99.405 1.00 24.28 482 TYR C CA 1
ATOM 6823 C C . TYR C 1 539 ? 79.123 43.354 99.290 1.00 38.57 482 TYR C C 1
ATOM 6824 O O . TYR C 1 539 ? 78.435 43.912 98.432 1.00 14.14 482 TYR C O 1
ATOM 6833 N N . VAL C 1 540 ? 78.613 42.459 100.136 1.00 22.19 483 VAL C N 1
ATOM 6834 C CA . VAL C 1 540 ? 77.171 42.238 100.182 1.00 28.52 483 VAL C CA 1
ATOM 6835 C C . VAL C 1 540 ? 76.452 43.557 100.398 1.00 43.68 483 VAL C C 1
ATOM 6836 O O . VAL C 1 540 ? 75.409 43.822 99.791 1.00 3.07 483 VAL C O 1
ATOM 6840 N N . ASN C 1 541 ? 77.022 44.414 101.246 1.00 50.13 484 ASN C N 1
ATOM 6841 C CA . ASN C 1 541 ? 76.390 45.675 101.611 1.00 33.05 484 ASN C CA 1
ATOM 6842 C C . ASN C 1 541 ? 76.458 46.670 100.463 1.00 51.58 484 ASN C C 1
ATOM 6843 O O . ASN C 1 541 ? 75.479 47.367 100.177 1.00 37.59 484 ASN C O 1
ATOM 6848 N N . ALA C 1 542 ? 77.612 46.739 99.792 1.00 55.69 485 ALA C N 1
ATOM 6849 C CA . ALA C 1 542 ? 77.770 47.617 98.640 1.00 31.20 485 ALA C CA 1
ATOM 6850 C C . ALA C 1 542 ? 76.921 47.156 97.461 1.00 27.10 485 ALA C C 1
ATOM 6851 O O . ALA C 1 542 ? 76.239 47.969 96.831 1.00 27.41 485 ALA C O 1
ATOM 6853 N N . ILE C 1 543 ? 76.961 45.859 97.128 1.00 6.28 486 ILE C N 1
ATOM 6854 C CA . ILE C 1 543 ? 76.140 45.365 96.022 1.00 16.46 486 ILE C CA 1
ATOM 6855 C C . ILE C 1 543 ? 74.663 45.563 96.326 1.00 24.54 486 ILE C C 1
ATOM 6856 O O . ILE C 1 543 ? 73.870 45.876 95.432 1.00 27.82 486 ILE C O 1
ATOM 6861 N N . GLU C 1 544 ? 74.271 45.385 97.587 1.00 18.81 487 GLU C N 1
ATOM 6862 C CA . GLU C 1 544 ? 72.895 45.650 97.988 1.00 41.09 487 GLU C CA 1
ATOM 6863 C C . GLU C 1 544 ? 72.439 47.044 97.576 1.00 33.15 487 GLU C C 1
ATOM 6864 O O . GLU C 1 544 ? 71.348 47.216 97.024 1.00 14.61 487 GLU C O 1
ATOM 6870 N N . LYS C 1 545 ? 73.270 48.051 97.833 1.00 28.64 488 LYS C N 1
ATOM 6871 C CA . LYS C 1 545 ? 72.887 49.424 97.538 1.00 23.54 488 LYS C CA 1
ATOM 6872 C C . LYS C 1 545 ? 72.904 49.700 96.040 1.00 12.10 488 LYS C C 1
ATOM 6873 O O . LYS C 1 545 ? 72.077 50.461 95.534 1.00 0.00 488 LYS C O 1
ATOM 6879 N N . VAL C 1 546 ? 73.860 49.123 95.322 1.00 0.00 489 VAL C N 1
ATOM 6880 C CA . VAL C 1 546 ? 73.994 49.400 93.896 1.00 3.85 489 VAL C CA 1
ATOM 6881 C C . VAL C 1 546 ? 72.87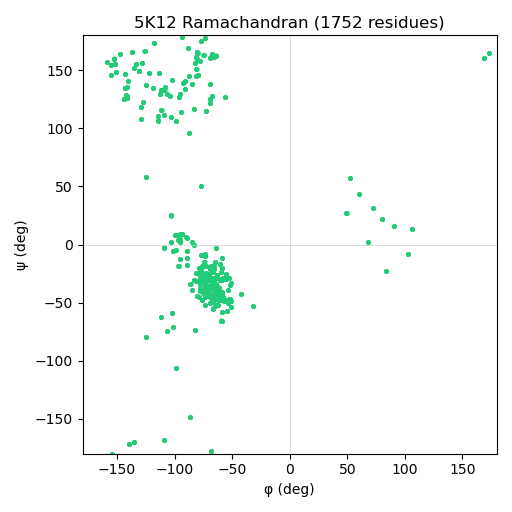2 48.722 93.112 1.00 8.53 489 VAL C C 1
ATOM 6882 O O . VAL C 1 546 ? 72.333 49.291 92.164 1.00 2.95 489 VAL C O 1
ATOM 6886 N N . LYS D 1 110 ? 46.956 86.384 86.652 1.00 2.00 53 LYS D N 1
ATOM 6887 C CA . LYS D 1 110 ? 45.723 85.620 86.789 1.00 21.47 53 LYS D CA 1
ATOM 6888 C C . LYS D 1 110 ? 45.568 84.454 85.783 1.00 36.76 53 LYS D C 1
ATOM 6889 O O . LYS D 1 110 ? 45.068 83.396 86.159 1.00 19.95 53 LYS D O 1
ATOM 6895 N N . PRO D 1 111 ? 45.968 84.629 84.503 1.00 45.81 54 PRO D N 1
ATOM 6896 C CA . PRO D 1 111 ? 45.974 83.471 83.596 1.00 46.06 54 PRO D CA 1
ATOM 6897 C C . PRO D 1 111 ? 47.328 82.786 83.540 1.00 49.98 54 PRO D C 1
ATOM 6898 O O . PRO D 1 111 ? 48.285 83.233 84.175 1.00 70.25 54 PRO D O 1
ATOM 6902 N N . CYS D 1 112 ? 47.436 81.714 82.770 1.00 40.24 55 CYS D N 1
ATOM 6903 C CA . CYS D 1 112 ? 48.675 80.956 82.713 1.00 27.50 55 CYS D CA 1
ATOM 6904 C C . CYS D 1 112 ? 49.542 81.501 81.593 1.00 8.10 55 CYS D C 1
ATOM 6905 O O . CYS D 1 112 ? 49.056 81.773 80.496 1.00 47.77 55 CYS D O 1
ATOM 6908 N N . ASN D 1 113 ? 50.821 81.699 81.897 1.00 23.72 56 ASN D N 1
ATOM 6909 C CA . ASN D 1 113 ? 51.757 82.187 80.896 1.00 30.18 56 ASN D CA 1
ATOM 6910 C C . ASN D 1 113 ? 51.877 81.218 79.720 1.00 18.75 56 ASN D C 1
ATOM 6911 O O . ASN D 1 113 ? 51.912 81.647 78.564 1.00 38.79 56 ASN D O 1
ATOM 6916 N N . HIS D 1 114 ? 51.936 79.912 79.997 1.00 21.40 57 HIS D N 1
ATOM 6917 C CA . HIS D 1 114 ? 52.197 78.889 78.991 1.00 27.66 57 HIS D CA 1
ATOM 6918 C C . HIS D 1 114 ? 51.354 77.655 79.269 1.00 38.73 57 HIS D C 1
ATOM 6919 O O . HIS D 1 114 ? 51.395 77.122 80.378 1.00 7.69 57 HIS D O 1
ATOM 6926 N N . VAL D 1 115 ? 50.631 77.170 78.259 1.00 28.96 58 VAL D N 1
ATOM 6927 C CA . VAL D 1 115 ? 49.911 75.902 78.346 1.00 25.89 58 VAL D CA 1
ATOM 6928 C C . VAL D 1 115 ? 50.265 75.042 77.140 1.00 29.32 58 VAL D C 1
ATOM 6929 O O . VAL D 1 115 ? 49.958 75.412 76.004 1.00 25.53 58 VAL D O 1
ATOM 6933 N N . LEU D 1 116 ? 50.861 73.876 77.386 1.00 18.95 59 LEU D N 1
ATOM 6934 C CA . LEU D 1 116 ? 51.297 72.967 76.333 1.00 34.50 59 LEU D CA 1
ATOM 6935 C C . LEU D 1 116 ? 50.326 71.801 76.216 1.00 30.11 59 LEU D C 1
ATOM 6936 O O . LEU D 1 116 ? 50.291 70.929 77.085 1.00 19.72 59 LEU D O 1
ATOM 6941 N N . SER D 1 117 ? 49.566 71.762 75.129 1.00 4.92 60 SER D N 1
ATOM 6942 C CA . SER D 1 117 ? 48.726 70.618 74.820 1.00 31.37 60 SER D CA 1
ATOM 6943 C C . SER D 1 117 ? 49.477 69.653 73.916 1.00 32.91 60 SER D C 1
ATOM 6944 O O . SER D 1 117 ? 50.180 70.071 72.998 1.00 9.14 60 SER D O 1
ATOM 6947 N N . LEU D 1 118 ? 49.338 68.354 74.188 1.00 11.17 61 LEU D N 1
ATOM 6948 C CA . LEU D 1 118 ? 50.111 67.340 73.485 1.00 15.02 61 LEU D CA 1
ATOM 6949 C C . LEU D 1 118 ? 49.242 66.187 73.021 1.00 5.23 61 LEU D C 1
ATOM 6950 O O . LEU D 1 118 ? 48.184 65.916 73.586 1.00 41.59 61 LEU D O 1
ATOM 6955 N N . SER D 1 119 ? 49.714 65.517 71.974 1.00 36.70 62 SER D N 1
ATOM 6956 C CA . SER D 1 119 ? 49.229 64.212 71.557 1.00 47.99 62 SER D CA 1
ATOM 6957 C C . SER D 1 119 ? 50.422 63.390 71.102 1.00 48.37 62 SER D C 1
ATOM 6958 O O . SER D 1 119 ? 51.212 63.855 70.278 1.00 46.67 62 SER D O 1
ATOM 6961 N N . PHE D 1 120 ? 50.563 62.180 71.644 1.00 27.69 63 PHE D N 1
ATOM 6962 C CA . PHE D 1 120 ? 51.638 61.299 71.223 1.00 21.65 63 PHE D CA 1
ATOM 6963 C C . PHE D 1 120 ? 51.179 59.848 71.122 1.00 31.47 63 PHE D C 1
ATOM 6964 O O . PHE D 1 120 ? 50.400 59.376 71.959 1.00 61.88 63 PHE D O 1
ATOM 6972 N N . PRO D 1 121 ? 51.642 59.127 70.106 1.00 3.75 64 PRO D N 1
ATOM 6973 C CA . PRO D 1 121 ? 51.202 57.740 69.913 1.00 20.02 64 PRO D CA 1
ATOM 6974 C C . PRO D 1 121 ? 51.949 56.755 70.803 1.00 12.10 64 PRO D C 1
ATOM 6975 O O . PRO D 1 121 ? 53.142 56.904 71.072 1.00 6.85 64 PRO D O 1
ATOM 6979 N N . ILE D 1 122 ? 51.237 55.723 71.241 1.00 26.06 65 ILE D N 1
ATOM 6980 C CA . ILE D 1 122 ? 51.848 54.586 71.909 1.00 18.33 65 ILE D CA 1
ATOM 6981 C C . ILE D 1 122 ? 51.338 53.307 71.273 1.00 47.07 65 ILE D C 1
ATOM 6982 O O . ILE D 1 122 ? 50.193 53.223 70.818 1.00 47.35 65 ILE D O 1
ATOM 6987 N N . ARG D 1 123 ? 52.192 52.295 71.285 1.00 47.30 66 ARG D N 1
ATOM 6988 C CA . ARG D 1 123 ? 51.771 50.945 70.952 1.00 59.11 66 ARG D CA 1
ATOM 6989 C C . ARG D 1 123 ? 51.155 50.306 72.182 1.00 55.75 66 ARG D C 1
ATOM 6990 O O . ARG D 1 123 ? 51.849 50.091 73.178 1.00 44.73 66 ARG D O 1
ATOM 6998 N N . ARG D 1 124 ? 49.868 49.976 72.110 1.00 53.92 67 ARG D N 1
ATOM 6999 C CA . ARG D 1 124 ? 49.278 49.238 73.209 1.00 38.84 67 ARG D CA 1
ATOM 7000 C C . ARG D 1 124 ? 49.889 47.847 73.300 1.00 34.72 67 ARG D C 1
ATOM 7001 O O . ARG D 1 124 ? 50.494 47.324 72.359 1.00 28.59 67 ARG D O 1
ATOM 7009 N N . ASP D 1 125 ? 49.716 47.254 74.470 1.00 38.89 68 ASP D N 1
ATOM 7010 C CA . ASP D 1 125 ? 50.467 46.085 74.880 1.00 57.82 68 ASP D CA 1
ATOM 7011 C C . ASP D 1 125 ? 50.014 44.828 74.151 1.00 55.73 68 ASP D C 1
ATOM 7012 O O . ASP D 1 125 ? 50.732 43.824 74.155 1.00 44.63 68 ASP D O 1
ATOM 7017 N N . ASP D 1 126 ? 48.821 44.854 73.564 1.00 75.26 69 ASP D N 1
ATOM 7018 C CA . ASP D 1 126 ? 48.339 43.835 72.645 1.00 76.01 69 ASP D CA 1
ATOM 7019 C C . ASP D 1 126 ? 48.542 44.218 71.180 1.00 66.03 69 ASP D C 1
ATOM 7020 O O . ASP D 1 126 ? 47.994 43.553 70.294 1.00 77.74 69 ASP D O 1
ATOM 7025 N N . GLY D 1 127 ? 49.252 45.309 70.913 1.00 58.19 70 GLY D N 1
ATOM 7026 C CA . GLY D 1 127 ? 49.580 45.719 69.566 1.00 31.92 70 GLY D CA 1
ATOM 7027 C C . GLY D 1 127 ? 48.735 46.852 69.039 1.00 38.08 70 GLY D C 1
ATOM 7028 O O . GLY D 1 127 ? 49.036 47.384 67.965 1.00 28.58 70 GLY D O 1
ATOM 7029 N N . SER D 1 128 ? 47.696 47.236 69.766 1.00 28.77 71 SER D N 1
ATOM 7030 C CA . SER D 1 128 ? 46.804 48.293 69.325 1.00 54.38 71 SER D CA 1
ATOM 7031 C C . SER D 1 128 ? 47.535 49.629 69.310 1.00 56.55 71 SER D C 1
ATOM 7032 O O . SER D 1 128 ? 48.633 49.784 69.856 1.00 71.94 71 SER D O 1
ATOM 7035 N N . TRP D 1 129 ? 46.938 50.585 68.617 1.00 45.96 72 TRP D N 1
ATOM 7036 C CA . TRP D 1 129 ? 47.498 51.921 68.461 1.00 56.36 72 TRP D CA 1
ATOM 7037 C C . TRP D 1 129 ? 46.651 52.933 69.211 1.00 69.00 72 TRP D C 1
ATOM 7038 O O . TRP D 1 129 ? 45.421 52.934 69.092 1.00 87.64 72 TRP D O 1
ATOM 7049 N N . GLU D 1 130 ? 47.307 53.799 69.966 1.00 52.30 73 GLU D N 1
ATOM 7050 C CA . GLU D 1 130 ? 46.584 54.735 70.803 1.00 47.41 73 GLU D CA 1
ATOM 7051 C C . GLU D 1 130 ? 47.295 56.074 70.827 1.00 31.91 73 GLU D C 1
ATOM 7052 O O . GLU D 1 130 ? 48.520 56.136 70.923 1.00 43.10 73 GLU D O 1
ATOM 7058 N N . VAL D 1 131 ? 46.510 57.135 70.683 1.00 27.52 74 VAL D N 1
ATOM 7059 C CA . VAL D 1 131 ? 46.964 58.511 70.836 1.00 18.91 74 VAL D CA 1
ATOM 7060 C C . VAL D 1 131 ? 46.654 58.962 72.256 1.00 46.63 74 VAL D C 1
ATOM 7061 O O . VAL D 1 131 ? 45.511 58.858 72.714 1.00 6.96 74 VAL D O 1
ATOM 7065 N N . ILE D 1 132 ? 47.670 59.464 72.946 1.00 33.93 75 ILE D N 1
ATOM 7066 C CA . ILE D 1 132 ? 47.570 59.900 74.332 1.00 21.73 75 ILE D CA 1
ATOM 7067 C C . ILE D 1 132 ? 47.600 61.424 74.338 1.00 25.44 75 ILE D C 1
ATOM 7068 O O . ILE D 1 132 ? 48.481 62.030 73.723 1.00 26.30 75 ILE D O 1
ATOM 7073 N N . GLU D 1 133 ? 46.642 62.038 75.027 1.00 25.02 76 GLU D N 1
ATOM 7074 C CA . GLU D 1 133 ? 46.509 63.488 75.083 1.00 45.00 76 GLU D CA 1
ATOM 7075 C C . GLU D 1 133 ? 46.900 63.978 76.470 1.00 35.43 76 GLU D C 1
ATOM 7076 O O . GLU D 1 133 ? 46.461 63.417 77.476 1.00 43.85 76 GLU D O 1
ATOM 7082 N N . GLY D 1 134 ? 47.720 65.021 76.517 1.00 37.62 77 GLY D N 1
ATOM 7083 C CA . GLY D 1 134 ? 48.259 65.505 77.770 1.00 48.74 77 GLY D CA 1
ATOM 7084 C C . GLY D 1 134 ? 48.452 67.003 77.716 1.00 34.50 77 GLY D C 1
ATOM 7085 O O . GLY D 1 134 ? 48.451 67.612 76.646 1.00 5.58 77 GLY D O 1
ATOM 7086 N N . TYR D 1 135 ? 48.616 67.587 78.895 1.00 0.00 78 TYR D N 1
ATOM 7087 C CA . TYR D 1 135 ? 48.653 69.028 79.077 1.00 0.00 78 TYR D CA 1
ATOM 7088 C C . TYR D 1 135 ? 49.661 69.357 80.157 1.00 16.77 78 TYR D C 1
ATOM 7089 O O . TYR D 1 135 ? 49.827 68.584 81.097 1.00 14.79 78 TYR D O 1
ATOM 7098 N N . ARG D 1 136 ? 50.338 70.493 80.026 1.00 26.74 79 ARG D N 1
ATOM 7099 C CA . ARG D 1 136 ? 50.971 71.098 81.187 1.00 15.05 79 ARG D CA 1
ATOM 7100 C C . ARG D 1 136 ? 50.821 72.605 81.096 1.00 24.12 79 ARG D C 1
ATOM 7101 O O . ARG D 1 136 ? 51.194 73.211 80.091 1.00 8.34 79 ARG D O 1
ATOM 7109 N N . ALA D 1 137 ? 50.272 73.206 82.143 1.00 15.59 80 ALA D N 1
ATOM 7110 C CA . ALA D 1 137 ? 50.157 74.650 82.250 1.00 12.91 80 ALA D CA 1
ATOM 7111 C C . ALA D 1 137 ? 51.203 75.163 83.224 1.00 15.63 80 ALA D C 1
ATOM 7112 O O . ALA D 1 137 ? 51.319 74.653 84.335 1.00 17.45 80 ALA D O 1
ATOM 7114 N N . GLN D 1 138 ? 51.973 76.141 82.791 1.00 0.00 81 GLN D N 1
ATOM 7115 C CA . GLN D 1 138 ? 52.824 76.926 83.668 1.00 0.00 81 GLN D CA 1
ATOM 7116 C C . GLN D 1 138 ? 52.122 78.250 83.894 1.00 8.92 81 GLN D C 1
ATOM 7117 O O . GLN D 1 138 ? 51.489 78.785 82.984 1.00 43.73 81 GLN D O 1
ATOM 7123 N N . HIS D 1 139 ? 52.192 78.766 85.116 1.00 18.79 82 HIS D N 1
ATOM 7124 C CA . HIS D 1 139 ? 51.399 79.929 85.479 1.00 11.22 82 HIS D CA 1
ATOM 7125 C C . HIS D 1 139 ? 52.244 81.196 85.471 1.00 31.33 82 HIS D C 1
ATOM 7126 O O . HIS D 1 139 ? 52.044 82.062 84.618 1.00 42.86 82 HIS D O 1
ATOM 7133 N N . SER D 1 140 ? 53.142 81.357 86.423 1.00 21.78 83 SER D N 1
ATOM 7134 C CA . SER D 1 140 ? 53.895 82.594 86.558 1.00 46.35 83 SER D CA 1
ATOM 7135 C C . SER D 1 140 ? 55.351 82.275 86.278 1.00 25.92 83 SER D C 1
ATOM 7136 O O . SER D 1 140 ? 56.003 81.583 87.064 1.00 36.98 83 SER D O 1
ATOM 7139 N N . GLN D 1 141 ? 55.844 82.766 85.152 1.00 30.35 84 GLN D N 1
ATOM 7140 C CA . GLN D 1 141 ? 57.241 82.668 84.779 1.00 31.83 84 GLN D CA 1
ATOM 7141 C C . GLN D 1 141 ? 58.104 83.654 85.545 1.00 48.19 84 GLN D C 1
ATOM 7142 O O . GLN D 1 141 ? 59.322 83.473 85.607 1.00 19.47 84 GLN D O 1
ATOM 7148 N N . HIS D 1 142 ? 57.494 84.691 86.121 1.00 50.33 85 HIS D N 1
ATOM 7149 C CA . HIS D 1 142 ? 58.205 85.566 87.045 1.00 21.94 85 HIS D CA 1
ATOM 7150 C C . HIS D 1 142 ? 58.910 84.772 88.136 1.00 42.56 85 HIS D C 1
ATOM 7151 O O . HIS D 1 142 ? 59.987 85.161 88.597 1.00 33.32 85 HIS D O 1
ATOM 7158 N N . ARG D 1 143 ? 58.336 83.660 88.547 1.00 22.44 86 ARG D N 1
ATOM 7159 C CA . ARG D 1 143 ? 58.956 82.776 89.519 1.00 22.93 86 ARG D CA 1
ATOM 7160 C C . ARG D 1 143 ? 59.334 81.490 88.792 1.00 30.28 86 ARG D C 1
ATOM 7161 O O . ARG D 1 143 ? 58.458 80.783 88.283 1.00 16.85 86 ARG D O 1
ATOM 7169 N N . THR D 1 144 ? 60.634 81.211 88.711 1.00 48.13 87 THR D N 1
ATOM 7170 C CA . THR D 1 144 ? 61.122 79.965 88.118 1.00 16.71 87 THR D CA 1
ATOM 7171 C C . THR D 1 144 ? 61.974 79.207 89.130 1.00 20.75 87 THR D C 1
ATOM 7172 O O . THR D 1 144 ? 62.645 79.818 89.941 1.00 79.67 87 THR D O 1
ATOM 7176 N N . PRO D 1 145 ? 61.956 77.868 89.090 1.00 22.13 88 PRO D N 1
ATOM 7177 C CA . PRO D 1 145 ? 61.167 77.014 88.209 1.00 15.93 88 PRO D CA 1
ATOM 7178 C C . PRO D 1 145 ? 59.707 76.957 88.615 1.00 7.64 88 PRO D C 1
ATOM 7179 O O . PRO D 1 145 ? 59.345 77.383 89.703 1.00 33.38 88 PRO D O 1
ATOM 7183 N N . CYS D 1 146 ? 58.871 76.502 87.701 1.00 8.75 89 CYS D N 1
ATOM 7184 C CA . CYS D 1 146 ? 57.506 76.168 88.044 1.00 8.20 89 CYS D CA 1
ATOM 7185 C C . CYS D 1 146 ? 57.451 74.772 88.648 1.00 41.13 89 CYS D C 1
ATOM 7186 O O . CYS D 1 146 ? 58.333 73.937 88.445 1.00 49.68 89 CYS D O 1
ATOM 7189 N N . LYS D 1 147 ? 56.409 74.532 89.425 1.00 13.42 90 LYS D N 1
ATOM 7190 C CA . LYS D 1 147 ? 56.342 73.338 90.243 1.00 12.74 90 LYS D CA 1
ATOM 7191 C C . LYS D 1 147 ? 54.907 72.845 90.261 1.00 9.10 90 LYS D C 1
ATOM 7192 O O . LYS D 1 147 ? 53.989 73.645 90.427 1.00 11.46 90 LYS D O 1
ATOM 7198 N N . GLY D 1 148 ? 54.699 71.551 90.085 1.00 27.83 91 GLY D N 1
ATOM 7199 C CA . GLY D 1 148 ? 53.345 71.035 90.157 1.00 42.33 91 GLY D CA 1
ATOM 7200 C C . GLY D 1 148 ? 53.270 69.581 89.761 1.00 13.81 91 GLY D C 1
ATOM 7201 O O . GLY D 1 148 ? 54.178 69.038 89.131 1.00 17.58 91 GLY D O 1
ATOM 7202 N N . GLY D 1 149 ? 52.142 68.970 90.103 1.00 17.67 92 GLY D N 1
ATOM 7203 C CA . GLY D 1 149 ? 51.977 67.543 89.932 1.00 23.12 92 GLY D CA 1
ATOM 7204 C C . GLY D 1 149 ? 51.436 67.142 88.570 1.00 39.69 92 GLY D C 1
ATOM 7205 O O . GLY D 1 149 ? 51.020 67.973 87.773 1.00 20.03 92 GLY D O 1
ATOM 7206 N N . ILE D 1 150 ? 51.481 65.838 88.306 1.00 0.01 93 ILE D N 1
ATOM 7207 C CA . ILE D 1 150 ? 50.910 65.246 87.101 1.00 21.58 93 ILE D CA 1
ATOM 7208 C C . ILE D 1 150 ? 49.737 64.377 87.524 1.00 11.03 93 ILE D C 1
ATOM 7209 O O . ILE D 1 150 ? 49.869 63.536 88.417 1.00 29.17 93 ILE D O 1
ATOM 7214 N N . ARG D 1 151 ? 48.602 64.565 86.883 1.00 3.67 94 ARG D N 1
ATOM 7215 C CA . ARG D 1 151 ? 47.439 63.737 87.139 1.00 12.39 94 ARG D CA 1
ATOM 7216 C C . ARG D 1 151 ? 47.200 62.815 85.954 1.00 26.91 94 ARG D C 1
ATOM 7217 O O . ARG D 1 151 ? 47.311 63.231 84.802 1.00 32.14 94 ARG D O 1
ATOM 7225 N N . TYR D 1 152 ? 46.915 61.550 86.238 1.00 11.70 95 TYR D N 1
ATOM 7226 C CA . TYR D 1 152 ? 46.416 60.625 85.229 1.00 4.18 95 TYR D CA 1
ATOM 7227 C C . TYR D 1 152 ? 44.958 60.350 85.548 1.00 44.47 95 TYR D C 1
ATOM 7228 O O . TYR D 1 152 ? 44.647 59.723 86.561 1.00 16.50 95 TYR D O 1
ATOM 7237 N N . SER D 1 153 ? 44.072 60.836 84.694 1.00 48.08 96 SER D N 1
ATOM 7238 C CA . SER D 1 153 ? 42.642 60.684 84.891 1.00 49.91 96 SER D CA 1
ATOM 7239 C C . SER D 1 153 ? 41.988 60.867 83.535 1.00 50.55 96 SER D C 1
ATOM 7240 O O . SER D 1 153 ? 42.562 61.484 82.642 1.00 57.28 96 SER D O 1
ATOM 7243 N N . THR D 1 154 ? 40.781 60.329 83.380 1.00 60.88 97 THR D N 1
ATOM 7244 C CA . THR D 1 154 ? 40.025 60.710 82.197 1.00 51.03 97 THR D CA 1
ATOM 7245 C C . THR D 1 154 ? 39.474 62.116 82.337 1.00 41.39 97 THR D C 1
ATOM 7246 O O . THR D 1 154 ? 39.253 62.790 81.328 1.00 42.60 97 THR D O 1
ATOM 7250 N N . ASP D 1 155 ? 39.280 62.575 83.572 1.00 50.03 98 ASP D N 1
ATOM 7251 C CA . ASP D 1 155 ? 38.681 63.864 83.865 1.00 55.52 98 ASP D CA 1
ATOM 7252 C C . ASP D 1 155 ? 39.603 65.039 83.571 1.00 67.10 98 ASP D C 1
ATOM 7253 O O . ASP D 1 155 ? 39.135 66.180 83.586 1.00 83.60 98 ASP D O 1
ATOM 7258 N N . VAL D 1 156 ? 40.880 64.807 83.276 1.00 48.70 99 VAL D N 1
ATOM 7259 C CA . VAL D 1 156 ? 41.803 65.926 83.109 1.00 36.15 99 VAL D CA 1
ATOM 7260 C C . VAL D 1 156 ? 41.451 66.697 81.845 1.00 40.37 99 VAL D C 1
ATOM 7261 O O . VAL D 1 156 ? 41.364 66.135 80.749 1.00 47.17 99 VAL D O 1
ATOM 7265 N N . SER D 1 157 ? 41.244 67.995 82.001 1.00 50.17 100 SER D N 1
ATOM 7266 C CA . SER D 1 157 ? 41.003 68.920 80.912 1.00 51.10 100 SER D CA 1
ATOM 7267 C C . SER D 1 157 ? 42.001 70.062 81.013 1.00 43.93 100 SER D C 1
ATOM 7268 O O . SER D 1 157 ? 42.680 70.231 82.025 1.00 34.96 100 SER D O 1
ATOM 7271 N N . VAL D 1 158 ? 42.090 70.836 79.933 1.00 54.01 101 VAL D N 1
ATOM 7272 C CA . VAL D 1 158 ? 43.047 71.933 79.871 1.00 34.74 101 VAL D CA 1
ATOM 7273 C C . VAL D 1 158 ? 42.729 72.967 80.935 1.00 52.48 101 VAL D C 1
ATOM 7274 O O . VAL D 1 158 ? 43.626 73.504 81.591 1.00 39.55 101 VAL D O 1
ATOM 7278 N N . ASP D 1 159 ? 41.444 73.278 81.108 1.00 62.85 102 ASP D N 1
ATOM 7279 C CA . ASP D 1 159 ? 41.043 74.302 82.067 1.00 55.22 102 ASP D CA 1
ATOM 7280 C C . ASP D 1 159 ? 41.245 73.837 83.502 1.00 42.60 102 ASP D C 1
ATOM 7281 O O . ASP D 1 159 ? 41.445 74.663 84.395 1.00 53.90 102 ASP D O 1
ATOM 7286 N N . GLU D 1 160 ? 41.189 72.527 83.742 1.00 45.06 103 GLU D N 1
ATOM 7287 C CA . GLU D 1 160 ? 41.508 71.992 85.060 1.00 48.44 103 GLU D CA 1
ATOM 7288 C C . GLU D 1 160 ? 42.972 72.234 85.413 1.00 54.33 103 GLU D C 1
ATOM 7289 O O . GLU D 1 160 ? 43.278 72.795 86.467 1.00 82.69 103 GLU D O 1
ATOM 7295 N N . VAL D 1 161 ? 43.898 71.830 84.534 1.00 18.67 104 VAL D N 1
ATOM 7296 C CA . VAL D 1 161 ? 45.312 72.014 84.844 1.00 33.81 104 VAL D CA 1
ATOM 7297 C C . VAL D 1 161 ? 45.648 73.495 84.937 1.00 40.16 104 VAL D C 1
ATOM 7298 O O . VAL D 1 161 ? 46.486 73.902 85.743 1.00 46.21 104 VAL D O 1
ATOM 7302 N N . LYS D 1 162 ? 44.994 74.323 84.121 1.00 11.13 105 LYS D N 1
ATOM 7303 C CA . LYS D 1 162 ? 45.163 75.766 84.227 1.00 34.37 105 LYS D CA 1
ATOM 7304 C C . LYS D 1 162 ? 44.684 76.280 85.576 1.00 12.15 105 LYS D C 1
ATOM 7305 O O . LYS D 1 162 ? 45.359 77.093 86.212 1.00 41.99 105 LYS D O 1
ATOM 7311 N N . ALA D 1 163 ? 43.520 75.817 86.026 1.00 31.44 106 ALA D N 1
ATOM 7312 C CA . ALA D 1 163 ? 43.016 76.214 87.334 1.00 37.27 106 ALA D CA 1
ATOM 7313 C C . ALA D 1 163 ? 43.963 75.775 88.445 1.00 40.87 106 ALA D C 1
ATOM 7314 O O . ALA D 1 163 ? 44.204 76.521 89.398 1.00 28.52 106 ALA D O 1
ATOM 7316 N N . LEU D 1 164 ? 44.513 74.567 88.338 1.00 22.04 107 LEU D N 1
ATOM 7317 C CA . LEU D 1 164 ? 45.359 74.054 89.400 1.00 25.43 107 LEU D CA 1
ATOM 7318 C C . LEU D 1 164 ? 46.765 74.619 89.363 1.00 33.22 107 LEU D C 1
ATOM 7319 O O . LEU D 1 164 ? 47.452 74.571 90.383 1.00 46.85 107 LEU D O 1
ATOM 7324 N N . ALA D 1 165 ? 47.209 75.146 88.220 1.00 24.93 108 ALA D N 1
ATOM 7325 C CA . ALA D 1 165 ? 48.513 75.795 88.159 1.00 42.99 108 ALA D CA 1
ATOM 7326 C C . ALA D 1 165 ? 48.469 77.197 88.752 1.00 29.43 108 ALA D C 1
ATOM 7327 O O . ALA D 1 165 ? 49.475 77.673 89.285 1.00 12.16 108 ALA D O 1
ATOM 7329 N N . SER D 1 166 ? 47.329 77.875 88.649 1.00 24.32 109 SER D N 1
ATOM 7330 C CA . SER D 1 166 ? 47.169 79.158 89.319 1.00 37.54 109 SER D CA 1
ATOM 7331 C C . SER D 1 166 ? 47.185 78.975 90.826 1.00 37.70 109 SER D C 1
ATOM 7332 O O . SER D 1 166 ? 47.875 79.700 91.544 1.00 25.07 109 SER D O 1
ATOM 7335 N N . LEU D 1 167 ? 46.430 77.991 91.313 1.00 5.92 110 LEU D N 1
ATOM 7336 C CA . LEU D 1 167 ? 46.339 77.733 92.740 1.00 13.45 110 LEU D CA 1
ATOM 7337 C C . LEU D 1 167 ? 47.686 77.313 93.312 1.00 33.79 110 LEU D C 1
ATOM 7338 O O . LEU D 1 167 ? 48.015 77.661 94.447 1.00 18.40 110 LEU D O 1
ATOM 7343 N N . MET D 1 168 ? 48.479 76.581 92.537 1.00 31.94 111 MET D N 1
ATOM 7344 C CA . MET D 1 168 ? 49.791 76.159 93.003 1.00 21.22 111 MET D CA 1
ATOM 7345 C C . MET D 1 168 ? 50.721 77.352 93.175 1.00 18.41 111 MET D C 1
ATOM 7346 O O . MET D 1 168 ? 51.520 77.386 94.116 1.00 17.97 111 MET D O 1
ATOM 7351 N N . THR D 1 169 ? 50.635 78.337 92.278 1.00 20.22 112 THR D N 1
ATOM 7352 C CA . THR D 1 169 ? 51.403 79.570 92.430 1.00 29.03 112 THR D CA 1
ATOM 7353 C C . THR D 1 169 ? 51.090 80.248 93.753 1.00 25.50 112 THR D C 1
ATOM 7354 O O . THR D 1 169 ? 51.992 80.654 94.491 1.00 38.14 112 THR D O 1
ATOM 7358 N N . TYR D 1 170 ? 49.810 80.391 94.057 1.00 2.06 113 TYR D N 1
ATOM 7359 C CA . TYR D 1 170 ? 49.409 81.077 95.270 1.00 9.58 113 TYR D CA 1
ATOM 7360 C C . TYR D 1 170 ? 49.719 80.247 96.509 1.00 21.09 113 TYR D C 1
ATOM 7361 O O . TYR D 1 170 ? 50.043 80.811 97.556 1.00 7.00 113 TYR D O 1
ATOM 7370 N N . LYS D 1 171 ? 49.693 78.919 96.393 1.00 32.79 114 LYS D N 1
ATOM 7371 C CA . LYS D 1 171 ? 50.079 78.070 97.512 1.00 37.86 114 LYS D CA 1
ATOM 7372 C C . LYS D 1 171 ? 51.579 78.126 97.772 1.00 33.97 114 LYS D C 1
ATOM 7373 O O . LYS D 1 171 ? 52.008 78.132 98.929 1.00 20.78 114 LYS D O 1
ATOM 7379 N N . CYS D 1 172 ? 52.397 78.159 96.716 1.00 57.03 115 CYS D N 1
ATOM 7380 C CA . CYS D 1 172 ? 53.835 78.302 96.927 1.00 52.64 115 CYS D CA 1
ATOM 7381 C C . CYS D 1 172 ? 54.185 79.655 97.529 1.00 37.63 115 CYS D C 1
ATOM 7382 O O . CYS D 1 172 ? 55.145 79.761 98.292 1.00 43.46 115 CYS D O 1
ATOM 7385 N N . ALA D 1 173 ? 53.420 80.692 97.208 1.00 31.76 116 ALA D N 1
ATOM 7386 C CA . ALA D 1 173 ? 53.710 82.017 97.735 1.00 23.55 116 ALA D CA 1
ATOM 7387 C C . ALA D 1 173 ? 53.345 82.126 99.212 1.00 28.40 116 ALA D C 1
ATOM 7388 O O . ALA D 1 173 ? 54.025 82.826 99.966 1.00 33.94 116 ALA D O 1
ATOM 7390 N N . VAL D 1 174 ? 52.278 81.449 99.640 1.00 24.89 117 VAL D N 1
ATOM 7391 C CA . VAL D 1 174 ? 51.933 81.404 101.060 1.00 30.92 117 VAL D CA 1
ATOM 7392 C C . VAL D 1 174 ? 53.137 80.996 101.900 1.00 32.61 117 VAL D C 1
ATOM 7393 O O . VAL D 1 174 ? 53.522 81.693 102.841 1.00 42.49 117 VAL D O 1
ATOM 7397 N N . VAL D 1 175 ? 53.752 79.869 101.568 1.00 1.45 118 VAL D N 1
ATOM 7398 C CA . VAL D 1 175 ? 54.773 79.282 102.423 1.00 13.99 118 VAL D CA 1
ATOM 7399 C C . VAL D 1 175 ? 56.168 79.734 102.022 1.00 22.67 118 VAL D C 1
ATOM 7400 O O . VAL D 1 175 ? 57.165 79.194 102.509 1.00 23.22 118 VAL D O 1
ATOM 7404 N N . ASP D 1 176 ? 56.247 80.706 101.119 1.00 18.17 119 ASP D N 1
ATOM 7405 C CA . ASP D 1 176 ? 57.521 81.253 100.662 1.00 24.42 119 ASP D CA 1
ATOM 7406 C C . ASP D 1 176 ? 58.384 80.180 100.011 1.00 40.71 119 ASP D C 1
ATOM 7407 O O . ASP D 1 176 ? 59.581 80.073 100.272 1.00 24.10 119 ASP D O 1
ATOM 7412 N N . VAL D 1 177 ? 57.763 79.358 99.176 1.00 42.96 120 VAL D N 1
ATOM 7413 C CA . VAL D 1 177 ? 58.478 78.425 98.313 1.00 19.39 120 VAL D CA 1
ATOM 7414 C C . VAL D 1 177 ? 58.656 79.110 96.959 1.00 27.41 120 VAL D C 1
ATOM 7415 O O . VAL D 1 177 ? 57.658 79.365 96.275 1.00 20.30 120 VAL D O 1
ATOM 7419 N N . PRO D 1 178 ? 59.857 79.417 96.556 1.00 17.54 121 PRO D N 1
ATOM 7420 C CA . PRO D 1 178 ? 60.077 80.289 95.392 1.00 3.08 121 PRO D CA 1
ATOM 7421 C C . PRO D 1 178 ? 59.860 79.591 94.050 1.00 8.72 121 PRO D C 1
ATOM 7422 O O . PRO D 1 178 ? 60.696 79.657 93.154 1.00 17.09 121 PRO D O 1
ATOM 7426 N N . PHE D 1 179 ? 58.723 78.928 93.910 1.00 23.29 122 PHE D N 1
ATOM 7427 C CA . PHE D 1 179 ? 58.344 78.238 92.688 1.00 28.39 122 PHE D CA 1
ATOM 7428 C C . PHE D 1 179 ? 57.138 78.921 92.066 1.00 37.37 122 PHE D C 1
ATOM 7429 O O . PHE D 1 179 ? 56.283 79.463 92.768 1.00 36.06 122 PHE D O 1
ATOM 7437 N N . GLY D 1 180 ? 57.079 78.895 90.747 1.00 37.99 123 GLY D N 1
ATOM 7438 C CA . GLY D 1 180 ? 55.841 79.192 90.077 1.00 0.00 123 GLY D CA 1
ATOM 7439 C C . GLY D 1 180 ? 54.932 77.983 90.043 1.00 35.43 123 GLY D C 1
ATOM 7440 O O . GLY D 1 180 ? 55.357 76.847 90.222 1.00 17.70 123 GLY D O 1
ATOM 7441 N N . GLY D 1 181 ? 53.651 78.232 89.804 1.00 34.55 124 GLY D N 1
ATOM 7442 C CA . GLY D 1 181 ? 52.708 77.148 89.701 1.00 40.19 124 GLY D CA 1
ATOM 7443 C C . GLY D 1 181 ? 52.748 76.459 88.352 1.00 34.71 124 GLY D C 1
ATOM 7444 O O . GLY D 1 181 ? 52.993 77.063 87.316 1.00 45.01 124 GLY D O 1
ATOM 7445 N N . ALA D 1 182 ? 52.516 75.153 88.385 1.00 9.89 125 ALA D N 1
ATOM 7446 C CA . ALA D 1 182 ? 52.382 74.357 87.178 1.00 30.62 125 ALA D CA 1
ATOM 7447 C C . ALA D 1 182 ? 51.489 73.169 87.487 1.00 27.05 125 ALA D C 1
ATOM 7448 O O . ALA D 1 182 ? 51.267 72.825 88.645 1.00 26.92 125 ALA D O 1
ATOM 7450 N N . LYS D 1 183 ? 50.934 72.581 86.436 1.00 33.71 126 LYS D N 1
ATOM 7451 C CA . LYS D 1 183 ? 50.128 71.385 86.599 1.00 20.13 126 LYS D CA 1
ATOM 7452 C C . LYS D 1 183 ? 50.154 70.616 85.291 1.00 49.79 126 LYS D C 1
ATOM 7453 O O . LYS D 1 183 ? 50.179 71.208 84.217 1.00 35.68 126 LYS D O 1
ATOM 7459 N N . ALA D 1 184 ? 50.123 69.300 85.386 1.00 48.59 127 ALA D N 1
ATOM 7460 C CA . ALA D 1 184 ? 50.014 68.468 84.205 1.00 28.75 127 ALA D CA 1
ATOM 7461 C C . ALA D 1 184 ? 48.881 67.482 84.384 1.00 52.36 127 ALA D C 1
ATOM 7462 O O . ALA D 1 184 ? 48.480 67.145 85.498 1.00 53.23 127 ALA D O 1
ATOM 7464 N N . GLY D 1 185 ? 48.369 67.024 83.265 1.00 47.93 128 GLY D N 1
ATOM 7465 C CA . GLY D 1 185 ? 47.465 65.895 83.277 1.00 2.02 128 GLY D CA 1
ATOM 7466 C C . GLY D 1 185 ? 47.579 65.152 81.973 1.00 35.98 128 GLY D C 1
ATOM 7467 O O . GLY D 1 185 ? 47.802 65.742 80.915 1.00 45.77 128 GLY D O 1
ATOM 7468 N N . VAL D 1 186 ? 47.374 63.851 82.051 1.00 47.50 129 VAL D N 1
ATOM 7469 C CA . VAL D 1 186 ? 47.459 62.956 80.913 1.00 3.27 129 VAL D CA 1
ATOM 7470 C C . VAL D 1 186 ? 46.158 62.179 80.910 1.00 27.76 129 VAL D C 1
ATOM 7471 O O . VAL D 1 186 ? 45.826 61.526 81.907 1.00 27.47 129 VAL D O 1
ATOM 7475 N N . LYS D 1 187 ? 45.416 62.244 79.812 1.00 30.37 130 LYS D N 1
ATOM 7476 C CA . LYS D 1 187 ? 44.043 61.765 79.858 1.00 28.17 130 LYS D CA 1
ATOM 7477 C C . LYS D 1 187 ? 44.083 60.276 79.559 1.00 18.48 130 LYS D C 1
ATOM 7478 O O . LYS D 1 187 ? 44.027 59.851 78.403 1.00 18.63 130 LYS D O 1
ATOM 7484 N N . ILE D 1 188 ? 44.092 59.488 80.633 1.00 0.00 131 ILE D N 1
ATOM 7485 C CA . ILE D 1 188 ? 44.122 58.033 80.573 1.00 6.65 131 ILE D CA 1
ATOM 7486 C C . ILE D 1 188 ? 43.513 57.558 81.873 1.00 52.77 131 ILE D C 1
ATOM 7487 O O . ILE D 1 188 ? 43.524 58.271 82.874 1.00 51.54 131 ILE D O 1
ATOM 7492 N N . ASN D 1 189 ? 42.952 56.366 81.861 1.00 55.77 132 ASN D N 1
ATOM 7493 C CA . ASN D 1 189 ? 42.536 55.751 83.104 1.00 43.22 132 ASN D CA 1
ATOM 7494 C C . ASN D 1 189 ? 43.630 54.777 83.503 1.00 50.55 132 ASN D C 1
ATOM 7495 O O . ASN D 1 189 ? 43.751 53.714 82.885 1.00 44.99 132 ASN D O 1
ATOM 7500 N N . PRO D 1 190 ? 44.442 55.089 84.516 1.00 44.58 133 PRO D N 1
ATOM 7501 C CA . PRO D 1 190 ? 45.649 54.289 84.772 1.00 48.51 133 PRO D CA 1
ATOM 7502 C C . PRO D 1 190 ? 45.365 52.833 85.028 1.00 43.15 133 PRO D C 1
ATOM 7503 O O . PRO D 1 190 ? 46.271 52.001 84.892 1.00 59.35 133 PRO D O 1
ATOM 7507 N N . LYS D 1 191 ? 44.138 52.504 85.408 1.00 38.00 134 LYS D N 1
ATOM 7508 C CA . LYS D 1 191 ? 43.755 51.139 85.715 1.00 59.81 134 LYS D CA 1
ATOM 7509 C C . LYS D 1 191 ? 43.538 50.293 84.472 1.00 44.57 134 LYS D C 1
ATOM 7510 O O . LYS D 1 191 ? 43.399 49.073 84.595 1.00 55.75 134 LYS D O 1
ATOM 7516 N N . ASN D 1 192 ? 43.525 50.896 83.285 1.00 46.32 135 ASN D N 1
ATOM 7517 C CA . ASN D 1 192 ? 43.362 50.169 82.035 1.00 47.25 135 ASN D CA 1
ATOM 7518 C C . ASN D 1 192 ? 44.678 49.860 81.344 1.00 47.85 135 ASN D C 1
ATOM 7519 O O . ASN D 1 192 ? 44.663 49.372 80.213 1.00 60.73 135 ASN D O 1
ATOM 7524 N N . TYR D 1 193 ? 45.809 50.189 81.949 1.00 16.11 136 TYR D N 1
ATOM 7525 C CA . TYR D 1 193 ? 47.094 50.040 81.289 1.00 35.52 136 TYR D CA 1
ATOM 7526 C C . TYR D 1 193 ? 47.988 49.187 82.159 1.00 16.26 136 TYR D C 1
ATOM 7527 O O . TYR D 1 193 ? 48.035 49.375 83.376 1.00 52.07 136 TYR D O 1
ATOM 7536 N N . THR D 1 194 ? 48.703 48.266 81.533 1.00 18.87 137 THR D N 1
ATOM 7537 C CA . THR D 1 194 ? 49.718 47.533 82.257 1.00 33.57 137 THR D CA 1
ATOM 7538 C C . THR D 1 194 ? 50.865 48.470 82.607 1.00 43.87 137 THR D C 1
ATOM 7539 O O . THR D 1 194 ? 51.025 49.541 82.021 1.00 37.48 137 THR D O 1
ATOM 7543 N N . ASP D 1 195 ? 51.663 48.061 83.584 1.00 36.11 138 ASP D N 1
ATOM 7544 C CA . ASP D 1 195 ? 52.768 48.903 84.006 1.00 40.63 138 ASP D CA 1
ATOM 7545 C C . ASP D 1 195 ? 53.816 49.050 82.921 1.00 31.04 138 ASP D C 1
ATOM 7546 O O . ASP D 1 195 ? 54.607 49.996 82.964 1.00 21.07 138 ASP D O 1
ATOM 7551 N N . ASN D 1 196 ? 53.838 48.122 81.965 1.00 31.79 139 ASN D N 1
ATOM 7552 C CA . ASN D 1 196 ? 54.686 48.235 80.788 1.00 23.73 139 ASN D CA 1
ATOM 7553 C C . ASN D 1 196 ? 54.447 49.545 80.060 1.00 33.35 139 ASN D C 1
ATOM 7554 O O . ASN D 1 196 ? 55.371 50.335 79.836 1.00 21.15 139 ASN D O 1
ATOM 7559 N N . GLU D 1 197 ? 53.198 49.775 79.661 1.00 37.37 140 GLU D N 1
ATOM 7560 C CA . GLU D 1 197 ? 52.871 50.903 78.803 1.00 13.63 140 GLU D CA 1
ATOM 7561 C C . GLU D 1 197 ? 52.823 52.198 79.602 1.00 37.12 140 GLU D C 1
ATOM 7562 O O . GLU D 1 197 ? 53.173 53.266 79.088 1.00 50.78 140 GLU D O 1
ATOM 7568 N N . LEU D 1 198 ? 52.384 52.110 80.857 1.00 23.55 141 LEU D N 1
ATOM 7569 C CA . LEU D 1 198 ? 52.483 53.235 81.774 1.00 19.90 141 LEU D CA 1
ATOM 7570 C C . LEU D 1 198 ? 53.904 53.750 81.892 1.00 45.36 141 LEU D C 1
ATOM 7571 O O . LEU D 1 198 ? 54.108 54.934 82.166 1.00 41.87 141 LEU D O 1
ATOM 7576 N N . GLU D 1 199 ? 54.897 52.884 81.717 1.00 27.77 142 GLU D N 1
ATOM 7577 C CA . GLU D 1 199 ? 56.262 53.372 81.593 1.00 32.75 142 GLU D CA 1
ATOM 7578 C C . GLU D 1 199 ? 56.440 54.139 80.292 1.00 33.44 142 GLU D C 1
ATOM 7579 O O . GLU D 1 199 ? 56.995 55.240 80.292 1.00 4.72 142 GLU D O 1
ATOM 7585 N N . LYS D 1 200 ? 55.927 53.597 79.183 1.00 21.48 143 LYS D N 1
ATOM 7586 C CA . LYS D 1 200 ? 56.080 54.252 77.887 1.00 36.47 143 LYS D CA 1
ATOM 7587 C C . LYS D 1 200 ? 55.314 55.569 77.826 1.00 24.10 143 LYS D C 1
ATOM 7588 O O . LYS D 1 200 ? 55.834 56.565 77.320 1.00 21.37 143 LYS D O 1
ATOM 7594 N N . ILE D 1 201 ? 54.073 55.589 78.314 1.00 16.84 144 ILE D N 1
ATOM 7595 C CA . ILE D 1 201 ? 53.297 56.827 78.353 1.00 31.15 144 ILE D CA 1
ATOM 7596 C C . ILE D 1 201 ? 54.023 57.887 79.168 1.00 35.17 144 ILE D C 1
ATOM 7597 O O . ILE D 1 201 ? 54.042 59.064 78.803 1.00 48.68 144 ILE D O 1
ATOM 7602 N N . THR D 1 202 ? 54.573 57.488 80.305 1.00 14.30 145 THR D N 1
ATOM 7603 C CA . THR D 1 202 ? 55.252 58.432 81.174 1.00 35.10 145 THR D CA 1
ATOM 7604 C C . THR D 1 202 ? 56.540 58.907 80.535 1.00 24.61 145 THR D C 1
ATOM 7605 O O . THR D 1 202 ? 56.796 60.103 80.435 1.00 40.83 145 THR D O 1
ATOM 7609 N N . ARG D 1 203 ? 57.341 57.951 80.093 1.00 9.06 146 ARG D N 1
ATOM 7610 C CA . ARG D 1 203 ? 58.607 58.246 79.457 1.00 17.90 146 ARG D CA 1
ATOM 7611 C C . ARG D 1 203 ? 58.468 59.155 78.244 1.00 19.05 146 ARG D C 1
ATOM 7612 O O . ARG D 1 203 ? 59.210 60.121 78.115 1.00 27.90 146 ARG D O 1
ATOM 7620 N N . ARG D 1 204 ? 57.530 58.858 77.351 1.00 27.54 147 ARG D N 1
ATOM 7621 C CA . ARG D 1 204 ? 57.383 59.698 76.168 1.00 11.57 147 ARG D CA 1
ATOM 7622 C C . ARG D 1 204 ? 56.817 61.066 76.508 1.00 30.21 147 ARG D C 1
ATOM 7623 O O . ARG D 1 204 ? 57.206 62.066 75.904 1.00 12.91 147 ARG D O 1
ATOM 7631 N N . PHE D 1 205 ? 55.892 61.125 77.463 1.00 26.86 148 PHE D N 1
ATOM 7632 C CA . PHE D 1 205 ? 55.341 62.405 77.892 1.00 21.82 148 PHE D CA 1
ATOM 7633 C C . PHE D 1 205 ? 56.418 63.294 78.498 1.00 37.26 148 PHE D C 1
ATOM 7634 O O . PHE D 1 205 ? 56.439 64.503 78.262 1.00 23.27 148 PHE D O 1
ATOM 7642 N N . THR D 1 206 ? 57.334 62.709 79.266 1.00 15.07 149 THR D N 1
ATOM 7643 C CA . THR D 1 206 ? 58.479 63.460 79.762 1.00 25.51 149 THR D CA 1
ATOM 7644 C C . THR D 1 206 ? 59.289 64.012 78.604 1.00 24.74 149 THR D C 1
ATOM 7645 O O . THR D 1 206 ? 59.724 65.166 78.616 1.00 30.48 149 THR D O 1
ATOM 7649 N N . MET D 1 207 ? 59.490 63.179 77.590 1.00 0.00 150 MET D N 1
ATOM 7650 C CA . MET D 1 207 ? 60.298 63.522 76.435 1.00 9.58 150 MET D CA 1
ATOM 7651 C C . MET D 1 207 ? 59.690 64.674 75.642 1.00 16.33 150 MET D C 1
ATOM 7652 O O . MET D 1 207 ? 60.414 65.536 75.141 1.00 16.55 150 MET D O 1
ATOM 7657 N N . GLU D 1 208 ? 58.361 64.712 75.515 1.00 22.02 151 GLU D N 1
ATOM 7658 C CA . GLU D 1 208 ? 57.748 65.759 74.703 1.00 6.80 151 GLU D CA 1
ATOM 7659 C C . GLU D 1 208 ? 57.690 67.087 75.449 1.00 20.78 151 GLU D C 1
ATOM 7660 O O . GLU D 1 208 ? 57.869 68.146 74.842 1.00 26.27 151 GLU D O 1
ATOM 7666 N N . LEU D 1 209 ? 57.431 67.056 76.756 1.00 14.19 152 LEU D N 1
ATOM 7667 C CA . LEU D 1 209 ? 57.597 68.229 77.610 1.00 27.57 152 LEU D CA 1
ATOM 7668 C C . LEU D 1 209 ? 59.027 68.732 77.654 1.00 25.98 152 LEU D C 1
ATOM 7669 O O . LEU D 1 209 ? 59.237 69.943 77.700 1.00 5.97 152 LEU D O 1
ATOM 7674 N N . ALA D 1 210 ? 60.008 67.832 77.642 1.00 8.91 153 ALA D N 1
ATOM 7675 C CA . ALA D 1 210 ? 61.400 68.239 77.761 1.00 14.52 153 ALA D CA 1
ATOM 7676 C C . ALA D 1 210 ? 61.853 69.037 76.544 1.00 0.00 153 ALA D C 1
ATOM 7677 O O . ALA D 1 210 ? 62.450 70.109 76.687 1.00 14.42 153 ALA D O 1
ATOM 7679 N N . LYS D 1 211 ? 61.583 68.521 75.338 1.00 14.18 154 LYS D N 1
ATOM 7680 C CA . LYS D 1 211 ? 61.909 69.242 74.113 1.00 25.75 154 LYS D CA 1
ATOM 7681 C C . LYS D 1 211 ? 61.359 70.656 74.124 1.00 26.12 154 LYS D C 1
ATOM 7682 O O . LYS D 1 211 ? 61.980 71.569 73.574 1.00 42.48 154 LYS D O 1
ATOM 7688 N N . LYS D 1 212 ? 60.193 70.854 74.717 1.00 6.69 155 LYS D N 1
ATOM 7689 C CA . LYS D 1 212 ? 59.538 72.145 74.682 1.00 11.08 155 LYS D CA 1
ATOM 7690 C C . LYS D 1 212 ? 59.820 73.008 75.903 1.00 23.98 155 LYS D C 1
ATOM 7691 O O . LYS D 1 212 ? 59.246 74.090 76.016 1.00 16.28 155 LYS D O 1
ATOM 7697 N N . GLY D 1 213 ? 60.678 72.567 76.811 1.00 6.45 156 GLY D N 1
ATOM 7698 C CA . GLY D 1 213 ? 60.979 73.358 77.983 1.00 7.47 156 GLY D CA 1
ATOM 7699 C C . GLY D 1 213 ? 59.867 73.410 79.001 1.00 18.51 156 GLY D C 1
ATOM 7700 O O . GLY D 1 213 ? 59.657 74.451 79.629 1.00 7.02 156 GLY D O 1
ATOM 7701 N N . PHE D 1 214 ? 59.083 72.346 79.107 1.00 10.14 157 PHE D N 1
ATOM 7702 C CA . PHE D 1 214 ? 58.094 72.172 80.158 1.00 5.38 157 PHE D CA 1
ATOM 7703 C C . PHE D 1 214 ? 58.522 71.204 81.257 1.00 33.95 157 PHE D C 1
ATOM 7704 O O . PHE D 1 214 ? 57.733 70.941 82.162 1.00 38.53 157 PHE D O 1
ATOM 7712 N N . ILE D 1 215 ? 59.729 70.647 81.192 1.00 4.62 158 ILE D N 1
ATOM 7713 C CA . ILE D 1 215 ? 60.315 69.920 82.320 1.00 19.94 158 ILE D CA 1
ATOM 7714 C C . ILE D 1 215 ? 61.801 70.240 82.374 1.00 16.22 158 ILE D C 1
ATOM 7715 O O . ILE D 1 215 ? 62.475 70.278 81.345 1.00 29.97 158 ILE D O 1
ATOM 7720 N N . GLY D 1 216 ? 62.298 70.508 83.578 1.00 26.30 159 GLY D N 1
ATOM 7721 C CA . GLY D 1 216 ? 63.702 70.685 83.842 1.00 55.68 159 GLY D CA 1
ATOM 7722 C C . GLY D 1 216 ? 63.897 71.241 85.233 1.00 17.48 159 GLY D C 1
ATOM 7723 O O . GLY D 1 216 ? 62.975 71.802 85.820 1.00 34.10 159 GLY D O 1
ATOM 7724 N N . PRO D 1 217 ? 65.100 71.103 85.794 1.00 10.85 160 PRO D N 1
ATOM 7725 C CA . PRO D 1 217 ? 65.313 71.558 87.179 1.00 25.48 160 PRO D CA 1
ATOM 7726 C C . PRO D 1 217 ? 65.303 73.065 87.348 1.00 20.21 160 PRO D C 1
ATOM 7727 O O . PRO D 1 217 ? 65.007 73.540 88.447 1.00 27.75 160 PRO D O 1
ATOM 7731 N N . GLY D 1 218 ? 65.613 73.830 86.314 1.00 10.80 161 GLY D N 1
ATOM 7732 C CA . GLY D 1 218 ? 65.524 75.270 86.415 1.00 17.87 161 GLY D CA 1
ATOM 7733 C C . GLY D 1 218 ? 64.263 75.763 85.752 1.00 30.08 161 GLY D C 1
ATOM 7734 O O . GLY D 1 218 ? 63.924 76.946 85.824 1.00 23.77 161 GLY D O 1
ATOM 7735 N N . VAL D 1 219 ? 63.546 74.851 85.110 1.00 11.48 162 VAL D N 1
ATOM 7736 C CA . VAL D 1 219 ? 62.368 75.189 84.324 1.00 10.64 162 VAL D CA 1
ATOM 7737 C C . VAL D 1 219 ? 61.102 74.762 85.031 1.00 23.34 162 VAL D C 1
ATOM 7738 O O . VAL D 1 219 ? 60.342 75.591 85.524 1.00 13.36 162 VAL D O 1
ATOM 7742 N N . ASP D 1 220 ? 60.823 73.474 85.036 1.00 30.91 163 ASP D N 1
ATOM 7743 C CA . ASP D 1 220 ? 59.568 73.015 85.582 1.00 10.69 163 ASP D CA 1
ATOM 7744 C C . ASP D 1 220 ? 59.792 71.683 86.276 1.00 13.72 163 ASP D C 1
ATOM 7745 O O . ASP D 1 220 ? 60.293 70.741 85.659 1.00 0.00 163 ASP D O 1
ATOM 7750 N N . VAL D 1 221 ? 59.408 71.603 87.542 1.00 19.75 164 VAL D N 1
ATOM 7751 C CA . VAL D 1 221 ? 59.702 70.424 88.350 1.00 0.00 164 VAL D CA 1
ATOM 7752 C C . VAL D 1 221 ? 58.382 69.749 88.699 1.00 0.21 164 VAL D C 1
ATOM 7753 O O . VAL D 1 221 ? 57.605 70.280 89.493 1.00 24.22 164 VAL D O 1
ATOM 7757 N N . PRO D 1 222 ? 58.060 68.619 88.095 1.00 9.54 165 PRO D N 1
ATOM 7758 C CA . PRO D 1 222 ? 56.792 67.960 88.391 1.00 15.22 165 PRO D CA 1
ATOM 7759 C C . PRO D 1 222 ? 56.843 67.155 89.684 1.00 35.51 165 PRO D C 1
ATOM 7760 O O . PRO D 1 222 ? 57.898 66.854 90.230 1.00 57.72 165 PRO D O 1
ATOM 7764 N N . ALA D 1 223 ? 55.662 66.811 90.161 1.00 38.93 166 ALA D N 1
ATOM 7765 C CA . ALA D 1 223 ? 55.455 66.062 91.387 1.00 25.03 166 ALA D CA 1
ATOM 7766 C C . ALA D 1 223 ? 54.380 65.019 91.140 1.00 25.35 166 ALA D C 1
ATOM 7767 O O . ALA D 1 223 ? 53.691 65.059 90.116 1.00 58.49 166 ALA D O 1
ATOM 7769 N N . PRO D 1 224 ? 54.236 64.047 92.033 1.00 21.49 167 PRO D N 1
ATOM 7770 C CA . PRO D 1 224 ? 53.156 63.072 91.885 1.00 21.90 167 PRO D CA 1
ATOM 7771 C C . PRO D 1 224 ? 51.804 63.642 92.301 1.00 36.36 167 PRO D C 1
ATOM 7772 O O . PRO D 1 224 ? 51.686 64.764 92.788 1.00 35.12 167 PRO D O 1
ATOM 7776 N N . ASP D 1 225 ? 50.779 62.823 92.089 1.00 51.29 168 ASP D N 1
ATOM 7777 C CA . ASP D 1 225 ? 49.412 63.049 92.542 1.00 57.66 168 ASP D CA 1
ATOM 7778 C C . ASP D 1 225 ? 48.908 61.737 93.128 1.00 56.07 168 ASP D C 1
ATOM 7779 O O . ASP D 1 225 ? 49.690 60.823 93.385 1.00 44.69 168 ASP D O 1
ATOM 7784 N N . MET D 1 226 ? 47.608 61.648 93.411 1.00 50.10 169 MET D N 1
ATOM 7785 C CA . MET D 1 226 ? 47.081 60.351 93.826 1.00 64.20 169 MET D CA 1
ATOM 7786 C C . MET D 1 226 ? 47.222 59.327 92.713 1.00 60.81 169 MET D C 1
ATOM 7787 O O . MET D 1 226 ? 47.576 58.171 92.966 1.00 77.38 169 MET D O 1
ATOM 7792 N N . SER D 1 227 ? 46.966 59.740 91.476 1.00 45.53 170 SER D N 1
ATOM 7793 C CA . SER D 1 227 ? 47.081 58.861 90.325 1.00 43.94 170 SER D CA 1
ATOM 7794 C C . SER D 1 227 ? 48.519 58.549 89.953 1.00 48.48 170 SER D C 1
ATOM 7795 O O . SER D 1 227 ? 48.756 57.579 89.228 1.00 30.45 170 SER D O 1
ATOM 7798 N N . THR D 1 228 ? 49.476 59.344 90.421 1.00 39.35 171 THR D N 1
ATOM 7799 C CA . THR D 1 228 ? 50.870 59.237 90.016 1.00 17.11 171 THR D CA 1
ATOM 7800 C C . THR D 1 228 ? 51.723 58.919 91.237 1.00 31.54 171 THR D C 1
ATOM 7801 O O . THR D 1 228 ? 51.540 59.503 92.301 1.00 60.38 171 THR D O 1
ATOM 7805 N N . GLY D 1 229 ? 52.641 57.966 91.101 1.00 51.29 172 GLY D N 1
ATOM 7806 C CA . GLY D 1 229 ? 53.445 57.517 92.211 1.00 64.17 172 GLY D CA 1
ATOM 7807 C C . GLY D 1 229 ? 54.897 57.940 92.118 1.00 39.34 172 GLY D C 1
ATOM 7808 O O . GLY D 1 229 ? 55.290 58.761 91.289 1.00 17.89 172 GLY D O 1
ATOM 7809 N N . GLU D 1 230 ? 55.703 57.343 92.991 1.00 39.98 173 GLU D N 1
ATOM 7810 C CA . GLU D 1 230 ? 57.144 57.524 92.953 1.00 28.85 173 GLU D CA 1
ATOM 7811 C C . GLU D 1 230 ? 57.815 56.716 91.861 1.00 31.95 173 GLU D C 1
ATOM 7812 O O . GLU D 1 230 ? 58.937 57.048 91.465 1.00 36.96 173 GLU D O 1
ATOM 7818 N N . ARG D 1 231 ? 57.179 55.664 91.362 1.00 19.68 174 ARG D N 1
ATOM 7819 C CA . ARG D 1 231 ? 57.802 54.953 90.258 1.00 48.61 174 ARG D CA 1
ATOM 7820 C C . ARG D 1 231 ? 57.694 55.754 88.966 1.00 44.02 174 ARG D C 1
ATOM 7821 O O . ARG D 1 231 ? 58.602 55.703 88.133 1.00 48.21 174 ARG D O 1
ATOM 7829 N N . GLU D 1 232 ? 56.612 56.514 88.791 1.00 41.65 175 GLU D N 1
ATOM 7830 C CA . GLU D 1 232 ? 56.532 57.430 87.658 1.00 25.75 175 GLU D CA 1
ATOM 7831 C C . GLU D 1 232 ? 57.528 58.561 87.790 1.00 32.04 175 GLU D C 1
ATOM 7832 O O . GLU D 1 232 ? 58.022 59.066 86.783 1.00 51.83 175 GLU D O 1
ATOM 7838 N N . MET D 1 233 ? 57.848 58.958 89.016 1.00 28.03 176 MET D N 1
ATOM 7839 C CA . MET D 1 233 ? 58.889 59.953 89.213 1.00 33.86 176 MET D CA 1
ATOM 7840 C C . MET D 1 233 ? 60.251 59.408 88.808 1.00 29.98 176 MET D C 1
ATOM 7841 O O . MET D 1 233 ? 61.058 60.129 88.218 1.00 25.99 176 MET D O 1
ATOM 7846 N N . SER D 1 234 ? 60.522 58.130 89.096 1.00 15.11 177 SER D N 1
ATOM 7847 C CA . SER D 1 234 ? 61.798 57.542 88.694 1.00 23.89 177 SER D CA 1
ATOM 7848 C C . SER D 1 234 ? 61.933 57.498 87.179 1.00 19.90 177 SER D C 1
ATOM 7849 O O . SER D 1 234 ? 63.009 57.766 86.636 1.00 11.76 177 SER D O 1
ATOM 7852 N N . TRP D 1 235 ? 60.848 57.158 86.483 1.00 26.59 178 TRP D N 1
ATOM 7853 C CA . TRP D 1 235 ? 60.851 57.115 85.024 1.00 29.53 178 TRP D CA 1
ATOM 7854 C C . TRP D 1 235 ? 61.056 58.497 84.426 1.00 18.86 178 TRP D C 1
ATOM 7855 O O . TRP D 1 235 ? 61.820 58.660 83.471 1.00 3.26 178 TRP D O 1
ATOM 7866 N N . ILE D 1 236 ? 60.353 59.492 84.954 1.00 8.32 179 ILE D N 1
ATOM 7867 C CA . ILE D 1 236 ? 60.544 60.869 84.518 1.00 8.74 179 ILE D CA 1
ATOM 7868 C C . ILE D 1 236 ? 61.981 61.293 84.743 1.00 1.09 179 ILE D C 1
ATOM 7869 O O . ILE D 1 236 ? 62.596 61.943 83.892 1.00 1.51 179 ILE D O 1
ATOM 7874 N N . ALA D 1 237 ? 62.541 60.916 85.888 1.00 1.52 180 ALA D N 1
ATOM 7875 C CA . ALA D 1 237 ? 63.895 61.315 86.227 1.00 19.28 180 ALA D CA 1
ATOM 7876 C C . ALA D 1 237 ? 64.915 60.577 85.376 1.00 24.56 180 ALA D C 1
ATOM 7877 O O . ALA D 1 237 ? 65.881 61.176 84.900 1.00 21.45 180 ALA D O 1
ATOM 7879 N N . ASP D 1 238 ? 64.720 59.269 85.171 1.00 2.53 181 ASP D N 1
ATOM 7880 C CA . ASP D 1 238 ? 65.652 58.525 84.332 1.00 32.11 181 ASP D CA 1
ATOM 7881 C C . ASP D 1 238 ? 65.564 58.984 82.888 1.00 31.25 181 ASP D C 1
ATOM 7882 O O . ASP D 1 238 ? 66.573 59.012 82.184 1.00 38.36 181 ASP D O 1
ATOM 7887 N N . THR D 1 239 ? 64.366 59.356 82.437 1.00 23.52 182 THR D N 1
ATOM 7888 C CA . THR D 1 239 ? 64.195 59.849 81.073 1.00 29.81 182 THR D CA 1
ATOM 7889 C C . THR D 1 239 ? 64.979 61.125 80.852 1.00 42.57 182 THR D C 1
ATOM 7890 O O . THR D 1 239 ? 65.721 61.253 79.876 1.00 30.64 182 THR D O 1
ATOM 7894 N N . TYR D 1 240 ? 64.785 62.098 81.736 1.00 39.42 183 TYR D N 1
ATOM 7895 C CA . TYR D 1 240 ? 65.458 63.375 81.604 1.00 47.44 183 TYR D CA 1
ATOM 7896 C C . TYR D 1 240 ? 66.961 63.189 81.727 1.00 33.61 183 TYR D C 1
ATOM 7897 O O . TYR D 1 240 ? 67.724 63.608 80.852 1.00 24.50 183 TYR D O 1
ATOM 7906 N N . ALA D 1 241 ? 67.399 62.524 82.798 1.00 31.03 184 ALA D N 1
ATOM 7907 C CA . ALA D 1 241 ? 68.813 62.248 83.008 1.00 21.71 184 ALA D CA 1
ATOM 7908 C C . ALA D 1 241 ? 69.456 61.496 81.851 1.00 23.01 184 ALA D C 1
ATOM 7909 O O . ALA D 1 241 ? 70.663 61.619 81.651 1.00 43.66 184 ALA D O 1
ATOM 7911 N N . SER D 1 242 ? 68.706 60.681 81.117 1.00 29.24 185 SER D N 1
ATOM 7912 C CA . SER D 1 242 ? 69.327 59.888 80.070 1.00 30.63 185 SER D CA 1
ATOM 7913 C C . SER D 1 242 ? 69.187 60.478 78.679 1.00 17.87 185 SER D C 1
ATOM 7914 O O . SER D 1 242 ? 69.757 59.923 77.739 1.00 15.80 185 SER D O 1
ATOM 7917 N N . THR D 1 243 ? 68.460 61.576 78.505 1.00 24.36 186 THR D N 1
ATOM 7918 C CA . THR D 1 243 ? 68.433 62.208 77.196 1.00 10.32 186 THR D CA 1
ATOM 7919 C C . THR D 1 243 ? 68.846 63.671 77.269 1.00 6.59 186 THR D C 1
ATOM 7920 O O . THR D 1 243 ? 70.004 64.011 77.008 1.00 0.00 186 THR D O 1
ATOM 7924 N N . ILE D 1 244 ? 67.920 64.531 77.680 1.00 24.57 187 ILE D N 1
ATOM 7925 C CA . ILE D 1 244 ? 68.114 65.978 77.706 1.00 11.19 187 ILE D CA 1
ATOM 7926 C C . ILE D 1 244 ? 69.196 66.339 78.715 1.00 27.92 187 ILE D C 1
ATOM 7927 O O . ILE D 1 244 ? 70.091 67.139 78.423 1.00 14.03 187 ILE D O 1
ATOM 7932 N N . GLY D 1 245 ? 69.127 65.732 79.902 1.00 5.80 188 GLY D N 1
ATOM 7933 C CA . GLY D 1 245 ? 69.934 66.117 81.043 1.00 16.13 188 GLY D CA 1
ATOM 7934 C C . GLY D 1 245 ? 71.132 65.268 81.418 1.00 22.20 188 GLY D C 1
ATOM 7935 O O . GLY D 1 245 ? 71.519 65.276 82.586 1.00 40.25 188 GLY D O 1
ATOM 7936 N N . HIS D 1 246 ? 71.723 64.525 80.476 1.00 19.42 189 HIS D N 1
ATOM 7937 C CA . HIS D 1 246 ? 72.881 63.693 80.802 1.00 43.63 189 HIS D CA 1
ATOM 7938 C C . HIS D 1 246 ? 74.037 64.507 81.377 1.00 32.62 189 HIS D C 1
ATOM 7939 O O . HIS D 1 246 ? 74.679 64.089 82.346 1.00 5.30 189 HIS D O 1
ATOM 7946 N N . TYR D 1 247 ? 74.354 65.642 80.767 1.00 38.16 190 TYR D N 1
ATOM 7947 C CA . TYR D 1 247 ? 75.465 66.452 81.244 1.00 22.35 190 TYR D CA 1
ATOM 7948 C C . TYR D 1 247 ? 75.058 67.474 82.293 1.00 34.77 190 TYR D C 1
ATOM 7949 O O . TYR D 1 247 ? 75.933 68.058 82.933 1.00 27.40 190 TYR D O 1
ATOM 7958 N N . ASP D 1 248 ? 73.763 67.694 82.487 1.00 15.19 191 ASP D N 1
ATOM 7959 C CA . ASP D 1 248 ? 73.302 68.616 83.514 1.00 37.19 191 ASP D CA 1
ATOM 7960 C C . ASP D 1 248 ? 73.622 68.054 84.893 1.00 34.89 191 ASP D C 1
ATOM 7961 O O . ASP D 1 248 ? 73.288 66.906 85.197 1.00 30.05 191 ASP D O 1
ATOM 7966 N N . ILE D 1 249 ? 74.277 68.859 85.730 1.00 30.27 192 ILE D N 1
ATOM 7967 C CA . ILE D 1 249 ? 74.593 68.392 87.071 1.00 16.28 192 ILE D CA 1
ATOM 7968 C C . ILE D 1 249 ? 73.348 68.350 87.948 1.00 10.44 192 ILE D C 1
ATOM 7969 O O . ILE D 1 249 ? 73.291 67.582 88.910 1.00 6.75 192 ILE D O 1
ATOM 7974 N N . ASN D 1 250 ? 72.341 69.147 87.614 1.00 0.00 193 ASN D N 1
ATOM 7975 C CA . ASN D 1 250 ? 71.105 69.277 88.365 1.00 0.00 193 ASN D CA 1
ATOM 7976 C C . ASN D 1 250 ? 69.996 68.388 87.842 1.00 3.14 193 ASN D C 1
ATOM 7977 O O . ASN D 1 250 ? 68.847 68.553 88.255 1.00 19.00 193 ASN D O 1
ATOM 7982 N N . ALA D 1 251 ? 70.306 67.484 86.913 1.00 12.12 194 ALA D N 1
ATOM 7983 C CA . ALA D 1 251 ? 69.279 66.673 86.270 1.00 6.59 194 ALA D CA 1
ATOM 7984 C C . ALA D 1 251 ? 68.439 65.889 87.266 1.00 8.63 194 ALA D C 1
ATOM 7985 O O . ALA D 1 251 ? 67.268 65.619 86.994 1.00 19.05 194 ALA D O 1
ATOM 7987 N N . HIS D 1 252 ? 68.994 65.510 88.415 1.00 0.00 195 HIS D N 1
ATOM 7988 C CA . HIS D 1 252 ? 68.166 64.747 89.341 1.00 21.79 195 HIS D CA 1
ATOM 7989 C C . HIS D 1 252 ? 67.283 65.635 90.203 1.00 45.02 195 HIS D C 1
ATOM 7990 O O . HIS D 1 252 ? 66.516 65.118 91.014 1.00 50.12 195 HIS D O 1
ATOM 7997 N N . ALA D 1 253 ? 67.362 66.946 90.026 1.00 38.21 196 ALA D N 1
ATOM 7998 C CA . ALA D 1 253 ? 66.376 67.875 90.546 1.00 27.44 196 ALA D CA 1
ATOM 7999 C C . ALA D 1 253 ? 65.237 68.119 89.564 1.00 52.26 196 ALA D C 1
ATOM 8000 O O . ALA D 1 253 ? 64.389 68.974 89.825 1.00 55.28 196 ALA D O 1
ATOM 8002 N N . CYS D 1 254 ? 65.203 67.401 88.438 1.00 43.20 197 CYS D N 1
ATOM 8003 C CA . CYS D 1 254 ? 64.175 67.649 87.430 1.00 20.99 197 CYS D CA 1
ATOM 8004 C C . CYS D 1 254 ? 62.781 67.307 87.928 1.00 27.87 197 CYS D C 1
ATOM 8005 O O . CYS D 1 254 ? 61.801 67.763 87.343 1.00 0.00 197 CYS D O 1
ATOM 8008 N N . VAL D 1 255 ? 62.671 66.507 88.984 1.00 1.09 198 VAL D N 1
ATOM 8009 C CA . VAL D 1 255 ? 61.387 66.055 89.492 1.00 11.47 198 VAL D CA 1
ATOM 8010 C C . VAL D 1 255 ? 61.547 65.794 90.982 1.00 0.33 198 VAL D C 1
ATOM 8011 O O . VAL D 1 255 ? 62.642 65.502 91.465 1.00 0.78 198 VAL D O 1
ATOM 8015 N N . THR D 1 256 ? 60.445 65.873 91.714 1.00 6.71 199 THR D N 1
ATOM 8016 C CA . THR D 1 256 ? 60.469 65.596 93.143 1.00 17.20 199 THR D CA 1
ATOM 8017 C C . THR D 1 256 ? 59.562 64.399 93.392 1.00 8.89 199 THR D C 1
ATOM 8018 O O . THR D 1 256 ? 58.884 63.932 92.478 1.00 16.92 199 THR D O 1
ATOM 8022 N N . GLY D 1 257 ? 59.552 63.898 94.619 1.00 37.09 200 GLY D N 1
ATOM 8023 C CA . GLY D 1 257 ? 58.727 62.755 94.956 1.00 31.24 200 GLY D CA 1
ATOM 8024 C C . GLY D 1 257 ? 59.372 61.458 94.521 1.00 40.51 200 GLY D C 1
ATOM 8025 O O . GLY D 1 257 ? 58.698 60.451 94.346 1.00 52.32 200 GLY D O 1
ATOM 8026 N N . LYS D 1 258 ? 60.687 61.486 94.344 1.00 25.16 201 LYS D N 1
ATOM 8027 C CA . LYS D 1 258 ? 61.428 60.302 93.938 1.00 18.14 201 LYS D CA 1
ATOM 8028 C C . LYS D 1 258 ? 61.698 59.403 95.132 1.00 0.00 201 LYS D C 1
ATOM 8029 O O . LYS D 1 258 ? 61.547 59.825 96.276 1.00 22.38 201 LYS D O 1
ATOM 8035 N N . PRO D 1 259 ? 62.123 58.115 94.832 1.00 5.18 202 PRO D N 1
ATOM 8036 C CA . PRO D 1 259 ? 62.404 57.284 96.013 1.00 15.68 202 PRO D CA 1
ATOM 8037 C C . PRO D 1 259 ? 63.792 57.604 96.560 1.00 7.79 202 PRO D C 1
ATOM 8038 O O . PRO D 1 259 ? 64.670 58.009 95.799 1.00 21.05 202 PRO D O 1
ATOM 8042 N N . ILE D 1 260 ? 63.979 57.425 97.862 1.00 16.06 203 ILE D N 1
ATOM 8043 C CA . ILE D 1 260 ? 65.257 57.711 98.516 1.00 9.85 203 ILE D CA 1
ATOM 8044 C C . ILE D 1 260 ? 66.497 57.247 97.750 1.00 20.49 203 ILE D C 1
ATOM 8045 O O . ILE D 1 260 ? 67.494 57.964 97.681 1.00 37.33 203 ILE D O 1
ATOM 8050 N N . SER D 1 261 ? 66.441 56.050 97.184 1.00 22.73 204 SER D N 1
ATOM 8051 C CA . SER D 1 261 ? 67.579 55.518 96.445 1.00 6.97 204 SER D CA 1
ATOM 8052 C C . SER D 1 261 ? 67.874 56.309 95.172 1.00 0.00 204 SER D C 1
ATOM 8053 O O . SER D 1 261 ? 68.999 56.303 94.675 1.00 0.00 204 SER D O 1
ATOM 8056 N N . GLN D 1 262 ? 66.859 56.988 94.652 1.00 0.00 205 GLN D N 1
ATOM 8057 C CA . GLN D 1 262 ? 66.988 57.774 93.433 1.00 0.00 205 GLN D CA 1
ATOM 8058 C C . GLN D 1 262 ? 67.166 59.262 93.692 1.00 15.80 205 GLN D C 1
ATOM 8059 O O . GLN D 1 262 ? 67.107 60.047 92.745 1.00 32.51 205 GLN D O 1
ATOM 8065 N N . GLY D 1 263 ? 67.358 59.674 94.939 1.00 25.76 206 GLY D N 1
ATOM 8066 C CA . GLY D 1 263 ? 67.384 61.075 95.291 1.00 16.84 206 GLY D CA 1
ATOM 8067 C C . GLY D 1 263 ? 66.167 61.603 96.020 1.00 17.94 206 GLY D C 1
ATOM 8068 O O . GLY D 1 263 ? 66.024 62.822 96.139 1.00 17.91 206 GLY D O 1
ATOM 8069 N N . GLY D 1 264 ? 65.296 60.733 96.521 1.00 34.36 207 GLY D N 1
ATOM 8070 C CA . GLY D 1 264 ? 64.170 61.160 97.317 1.00 38.94 207 GLY D CA 1
ATOM 8071 C C . GLY D 1 264 ? 64.605 61.715 98.655 1.00 39.42 207 GLY D C 1
ATOM 8072 O O . GLY D 1 264 ? 65.790 61.817 98.973 1.00 23.46 207 GLY D O 1
ATOM 8073 N N . ILE D 1 265 ? 63.617 62.089 99.465 1.00 22.95 208 ILE D N 1
ATOM 8074 C CA . ILE D 1 265 ? 63.901 62.748 100.731 1.00 34.11 208 ILE D CA 1
ATOM 8075 C C . ILE D 1 265 ? 63.120 62.072 101.849 1.00 21.02 208 ILE D C 1
ATOM 8076 O O . ILE D 1 265 ? 62.031 61.531 101.638 1.00 29.07 208 ILE D O 1
ATOM 8081 N N . HIS D 1 266 ? 63.702 62.090 103.045 1.00 27.22 209 HIS D N 1
ATOM 8082 C CA . HIS D 1 266 ? 63.091 61.453 104.203 1.00 33.09 209 HIS D CA 1
ATOM 8083 C C . HIS D 1 266 ? 62.103 62.408 104.854 1.00 38.68 209 HIS D C 1
ATOM 8084 O O . HIS D 1 266 ? 62.382 63.598 105.002 1.00 47.18 209 HIS D O 1
ATOM 8091 N N . GLY D 1 267 ? 60.957 61.883 105.257 1.00 47.06 210 GLY D N 1
ATOM 8092 C CA . GLY D 1 267 ? 59.896 62.704 105.778 1.00 46.04 210 GLY D CA 1
ATOM 8093 C C . GLY D 1 267 ? 58.923 63.192 104.743 1.00 56.75 210 GLY D C 1
ATOM 8094 O O . GLY D 1 267 ? 58.181 64.138 105.015 1.00 42.33 210 GLY D O 1
ATOM 8095 N N . ARG D 1 268 ? 58.921 62.598 103.556 1.00 42.36 211 ARG D N 1
ATOM 8096 C CA . ARG D 1 268 ? 57.970 62.964 102.521 1.00 29.11 211 ARG D CA 1
ATOM 8097 C C . ARG D 1 268 ? 56.621 62.289 102.715 1.00 27.64 211 ARG D C 1
ATOM 8098 O O . ARG D 1 268 ? 55.592 62.870 102.362 1.00 24.75 211 ARG D O 1
ATOM 8106 N N . ILE D 1 269 ? 56.596 61.078 103.278 1.00 28.50 212 ILE D N 1
ATOM 8107 C CA . ILE D 1 269 ? 55.325 60.384 103.475 1.00 31.39 212 ILE D CA 1
ATOM 8108 C C . ILE D 1 269 ? 54.439 61.162 104.438 1.00 41.94 212 ILE D C 1
ATOM 8109 O O . ILE D 1 269 ? 53.230 61.296 104.226 1.00 46.52 212 ILE D O 1
ATOM 8114 N N . SER D 1 270 ? 55.025 61.695 105.501 1.00 55.88 213 SER D N 1
ATOM 8115 C CA . SER D 1 270 ? 54.256 62.377 106.525 1.00 59.65 213 SER D CA 1
ATOM 8116 C C . SER D 1 270 ? 54.081 63.859 106.254 1.00 49.37 213 SER D C 1
ATOM 8117 O O . SER D 1 270 ? 53.334 64.511 106.985 1.00 57.77 213 SER D O 1
ATOM 8120 N N . ALA D 1 271 ? 54.720 64.386 105.208 1.00 37.46 214 ALA D N 1
ATOM 8121 C CA . ALA D 1 271 ? 54.860 65.828 105.027 1.00 32.58 214 ALA D CA 1
ATOM 8122 C C . ALA D 1 271 ? 53.518 66.552 105.075 1.00 28.33 214 ALA D C 1
ATOM 8123 O O . ALA D 1 271 ? 53.370 67.552 105.787 1.00 39.06 214 ALA D O 1
ATOM 8125 N N . THR D 1 272 ? 52.533 66.082 104.315 1.00 35.34 215 THR D N 1
ATOM 8126 C CA . THR D 1 272 ? 51.270 66.805 104.274 1.00 43.83 215 THR D CA 1
ATOM 8127 C C . THR D 1 272 ? 50.484 66.613 105.562 1.00 53.48 215 THR D C 1
ATOM 8128 O O . THR D 1 272 ? 49.969 67.580 106.129 1.00 47.99 215 THR D O 1
ATOM 8132 N N . GLY D 1 273 ? 50.397 65.377 106.052 1.00 30.41 216 GLY D N 1
ATOM 8133 C CA . GLY D 1 273 ? 49.759 65.149 107.335 1.00 53.75 216 GLY D CA 1
ATOM 8134 C C . GLY D 1 273 ? 50.443 65.901 108.460 1.00 35.12 216 GLY D C 1
ATOM 8135 O O . GLY D 1 273 ? 49.782 66.478 109.319 1.00 20.10 216 GLY D O 1
ATOM 8136 N N . ARG D 1 274 ? 51.778 65.913 108.453 1.00 25.89 217 ARG D N 1
ATOM 8137 C CA . ARG D 1 274 ? 52.536 66.645 109.461 1.00 29.79 217 ARG D CA 1
ATOM 8138 C C . ARG D 1 274 ? 52.363 68.155 109.337 1.00 27.70 217 ARG D C 1
ATOM 8139 O O . ARG D 1 274 ? 52.377 68.860 110.350 1.00 44.30 217 ARG D O 1
ATOM 8147 N N . GLY D 1 275 ? 52.201 68.669 108.118 1.00 35.80 218 GLY D N 1
ATOM 8148 C CA . GLY D 1 275 ? 52.018 70.101 107.954 1.00 40.42 218 GLY D CA 1
ATOM 8149 C C . GLY D 1 275 ? 50.632 70.567 108.361 1.00 54.54 218 GLY D C 1
ATOM 8150 O O . GLY D 1 275 ? 50.477 71.652 108.922 1.00 44.33 218 GLY D O 1
ATOM 8151 N N . VAL D 1 276 ? 49.608 69.767 108.053 1.00 42.97 219 VAL D N 1
ATOM 8152 C CA . VAL D 1 276 ? 48.267 70.023 108.572 1.00 35.24 219 VAL D CA 1
ATOM 8153 C C . VAL D 1 276 ? 48.321 70.208 110.080 1.00 41.20 219 VAL D C 1
ATOM 8154 O O . VAL D 1 276 ? 47.800 71.185 110.627 1.00 32.34 219 VAL D O 1
ATOM 8158 N N . PHE D 1 277 ? 49.006 69.292 110.763 1.00 20.29 220 PHE D N 1
ATOM 8159 C CA . PHE D 1 277 ? 49.180 69.381 112.207 1.00 29.03 220 PHE D CA 1
ATOM 8160 C C . PHE D 1 277 ? 49.868 70.676 112.630 1.00 30.67 220 PHE D C 1
ATOM 8161 O O . PHE D 1 277 ? 49.329 71.439 113.436 1.00 20.64 220 PHE D O 1
ATOM 8169 N N . HIS D 1 278 ? 51.076 70.932 112.116 1.00 34.33 221 HIS D N 1
ATOM 8170 C CA . HIS D 1 278 ? 51.795 72.136 112.517 1.00 30.44 221 HIS D CA 1
ATOM 8171 C C . HIS D 1 278 ? 51.059 73.404 112.109 1.00 33.96 221 HIS D C 1
ATOM 8172 O O . HIS D 1 278 ? 51.231 74.448 112.744 1.00 50.35 221 HIS D O 1
ATOM 8179 N N . GLY D 1 279 ? 50.238 73.336 111.065 1.00 32.56 222 GLY D N 1
ATOM 8180 C CA . GLY D 1 279 ? 49.493 74.511 110.663 1.00 25.99 222 GLY D CA 1
ATOM 8181 C C . GLY D 1 279 ? 48.427 74.868 111.673 1.00 44.28 222 GLY D C 1
ATOM 8182 O O . GLY D 1 279 ? 48.170 76.047 111.935 1.00 49.17 222 GLY D O 1
ATOM 8183 N N . ILE D 1 280 ? 47.811 73.853 112.272 1.00 50.52 223 ILE D N 1
ATOM 8184 C CA . ILE D 1 280 ? 46.736 74.081 113.223 1.00 63.30 223 ILE D CA 1
ATOM 8185 C C . ILE D 1 280 ? 47.293 74.489 114.577 1.00 59.86 223 ILE D C 1
ATOM 8186 O O . ILE D 1 280 ? 46.795 75.425 115.213 1.00 26.21 223 ILE D O 1
ATOM 8191 N N . GLU D 1 281 ? 48.327 73.792 115.039 1.00 53.61 224 GLU D N 1
ATOM 8192 C CA . GLU D 1 281 ? 48.963 74.089 116.314 1.00 44.11 224 GLU D CA 1
ATOM 8193 C C . GLU D 1 281 ? 49.417 75.543 116.375 1.00 42.83 224 GLU D C 1
ATOM 8194 O O . GLU D 1 281 ? 49.542 76.113 117.460 1.00 42.93 224 GLU D O 1
ATOM 8200 N N . ASN D 1 282 ? 49.663 76.153 115.215 1.00 35.24 225 ASN D N 1
ATOM 8201 C CA . ASN D 1 282 ? 49.931 77.585 115.189 1.00 28.76 225 ASN D CA 1
ATOM 8202 C C . ASN D 1 282 ? 48.690 78.399 115.509 1.00 57.00 225 ASN D C 1
ATOM 8203 O O . ASN D 1 282 ? 48.800 79.503 116.056 1.00 40.70 225 ASN D O 1
ATOM 8208 N N . PHE D 1 283 ? 47.511 77.884 115.181 1.00 63.58 226 PHE D N 1
ATOM 8209 C CA . PHE D 1 283 ? 46.276 78.627 115.382 1.00 51.10 226 PHE D CA 1
ATOM 8210 C C . PHE D 1 283 ? 45.545 78.211 116.654 1.00 57.74 226 PHE D C 1
ATOM 8211 O O . PHE D 1 283 ? 45.105 79.062 117.419 1.00 56.01 226 PHE D O 1
ATOM 8219 N N . ASP D 1 427 ? 42.681 75.660 103.171 1.00 28.54 370 ASP D N 1
ATOM 8220 C CA . ASP D 1 427 ? 43.273 74.629 102.331 1.00 44.76 370 ASP D CA 1
ATOM 8221 C C . ASP D 1 427 ? 44.569 75.106 101.694 1.00 47.45 370 ASP D C 1
ATOM 8222 O O . ASP D 1 427 ? 45.487 74.333 101.506 1.00 21.02 370 ASP D O 1
ATOM 8227 N N . LEU D 1 428 ? 44.635 76.397 101.376 1.00 20.70 371 LEU D N 1
ATOM 8228 C CA . LEU D 1 428 ? 45.789 76.943 100.683 1.00 11.07 371 LEU D CA 1
ATOM 8229 C C . LEU D 1 428 ? 47.019 76.967 101.570 1.00 20.30 371 LEU D C 1
ATOM 8230 O O . LEU D 1 428 ? 48.139 77.045 101.062 1.00 21.17 371 LEU D O 1
ATOM 8235 N N . TYR D 1 429 ? 46.818 76.918 102.881 1.00 7.77 372 TYR D N 1
ATOM 8236 C CA . TYR D 1 429 ? 47.870 76.956 103.880 1.00 38.39 372 TYR D CA 1
ATOM 8237 C C . TYR D 1 429 ? 48.163 75.573 104.447 1.00 20.07 372 TYR D C 1
ATOM 8238 O O . TYR D 1 429 ? 49.303 75.115 104.391 1.00 39.21 372 TYR D O 1
ATOM 8247 N N . LEU D 1 430 ? 47.162 74.919 105.037 1.00 10.85 373 LEU D N 1
ATOM 8248 C CA . LEU D 1 430 ? 47.361 73.611 105.658 1.00 25.45 373 LEU D CA 1
ATOM 8249 C C . LEU D 1 430 ? 47.890 72.576 104.677 1.00 55.63 373 LEU D C 1
ATOM 8250 O O . LEU D 1 430 ? 48.591 71.643 105.087 1.00 50.09 373 LEU D O 1
ATOM 8255 N N . ASN D 1 431 ? 47.567 72.710 103.394 1.00 44.03 374 ASN D N 1
ATOM 8256 C CA . ASN D 1 431 ? 47.946 71.718 102.398 1.00 45.46 374 ASN D CA 1
ATOM 8257 C C . ASN D 1 431 ? 49.340 71.927 101.846 1.00 40.20 374 ASN D C 1
ATOM 8258 O O . ASN D 1 431 ? 49.759 71.172 100.967 1.00 40.76 374 ASN D O 1
ATOM 8263 N N . ALA D 1 432 ? 50.069 72.921 102.328 1.00 33.53 375 ALA D N 1
ATOM 8264 C CA . ALA D 1 432 ? 51.328 73.307 101.722 1.00 29.20 375 ALA D CA 1
ATOM 8265 C C . ALA D 1 432 ? 52.524 72.567 102.309 1.00 18.83 375 ALA D C 1
ATOM 8266 O O . ALA D 1 432 ? 53.664 72.888 101.963 1.00 34.67 375 ALA D O 1
ATOM 8268 N N . GLY D 1 433 ? 52.289 71.585 103.182 1.00 31.78 376 GLY D N 1
ATOM 8269 C CA . GLY D 1 433 ? 53.388 70.807 103.726 1.00 45.04 376 GLY D CA 1
ATOM 8270 C C . GLY D 1 433 ? 54.062 69.923 102.696 1.00 38.52 376 GLY D C 1
ATOM 8271 O O . GLY D 1 433 ? 55.276 69.723 102.740 1.00 22.46 376 GLY D O 1
ATOM 8272 N N . GLY D 1 434 ? 53.285 69.377 101.762 1.00 33.83 377 GLY D N 1
ATOM 8273 C CA . GLY D 1 434 ? 53.880 68.621 100.673 1.00 34.04 377 GLY D CA 1
ATOM 8274 C C . GLY D 1 434 ? 54.629 69.507 99.698 1.00 28.59 377 GLY D C 1
ATOM 8275 O O . GLY D 1 434 ? 55.702 69.142 99.216 1.00 18.34 377 GLY D O 1
ATOM 8276 N N . VAL D 1 435 ? 54.065 70.674 99.386 1.00 0.00 378 VAL D N 1
ATOM 8277 C CA . VAL D 1 435 ? 54.765 71.663 98.573 1.00 16.05 378 VAL D CA 1
ATOM 8278 C C . VAL D 1 435 ? 56.075 72.071 99.231 1.00 22.13 378 VAL D C 1
ATOM 8279 O O . VAL D 1 435 ? 57.103 72.202 98.564 1.00 26.66 378 VAL D O 1
ATOM 8283 N N . THR D 1 436 ? 56.065 72.250 100.548 1.00 19.44 379 THR D N 1
ATOM 8284 C CA . THR D 1 436 ? 57.264 72.689 101.256 1.00 13.18 379 THR D CA 1
ATOM 8285 C C . THR D 1 436 ? 58.351 71.624 101.238 1.00 25.16 379 THR D C 1
ATOM 8286 O O . THR D 1 436 ? 59.525 71.932 101.020 1.00 21.68 379 THR D O 1
ATOM 8290 N N . VAL D 1 437 ? 57.981 70.367 101.470 1.00 18.16 380 VAL D N 1
ATOM 8291 C CA . VAL D 1 437 ? 58.971 69.299 101.502 1.00 11.18 380 VAL D CA 1
ATOM 8292 C C . VAL D 1 437 ? 59.461 68.962 100.100 1.00 40.26 380 VAL D C 1
ATOM 8293 O O . VAL D 1 437 ? 60.619 68.576 99.925 1.00 55.88 380 VAL D O 1
ATOM 8297 N N . SER D 1 438 ? 58.612 69.119 99.079 1.00 42.76 381 SER D N 1
ATOM 8298 C CA . SER D 1 438 ? 59.092 68.965 97.707 1.00 39.76 381 SER D CA 1
ATOM 8299 C C . SER D 1 438 ? 60.149 70.011 97.383 1.00 30.77 381 SER D C 1
ATOM 8300 O O . SER D 1 438 ? 61.102 69.735 96.653 1.00 19.99 381 SER D O 1
ATOM 8303 N N . TYR D 1 439 ? 59.978 71.225 97.904 1.00 36.48 382 TYR D N 1
ATOM 8304 C CA . TYR D 1 439 ? 61.014 72.242 97.779 1.00 7.28 382 TYR D CA 1
ATOM 8305 C C . TYR D 1 439 ? 62.290 71.806 98.477 1.00 23.35 382 TYR D C 1
ATOM 8306 O O . TYR D 1 439 ? 63.384 71.973 97.935 1.00 20.38 382 TYR D O 1
ATOM 8315 N N . PHE D 1 440 ? 62.169 71.217 99.667 1.00 3.43 383 PHE D N 1
ATOM 8316 C CA . PHE D 1 440 ? 63.346 70.712 100.363 1.00 24.24 383 PHE D CA 1
ATOM 8317 C C . PHE D 1 440 ? 64.006 69.588 99.581 1.00 22.26 383 PHE D C 1
ATOM 8318 O O . PHE D 1 440 ? 65.233 69.505 99.529 1.00 33.00 383 PHE D O 1
ATOM 8326 N N . GLU D 1 441 ? 63.207 68.715 98.961 1.00 0.99 384 GLU D N 1
ATOM 8327 C CA . GLU D 1 441 ? 63.769 67.662 98.119 1.00 26.06 384 GLU D CA 1
ATOM 8328 C C . GLU D 1 441 ? 64.515 68.241 96.929 1.00 19.25 384 GLU D C 1
ATOM 8329 O O . GLU D 1 441 ? 65.611 67.785 96.590 1.00 19.39 384 GLU D O 1
ATOM 8335 N N . TRP D 1 442 ? 63.924 69.227 96.269 1.00 0.00 385 TRP D N 1
ATOM 8336 C CA . TRP D 1 442 ? 64.579 69.881 95.148 1.00 2.69 385 TRP D CA 1
ATOM 8337 C C . TRP D 1 442 ? 65.894 70.516 95.578 1.00 35.54 385 TRP D C 1
ATOM 8338 O O . TRP D 1 442 ? 66.901 70.399 94.878 1.00 3.14 385 TRP D O 1
ATOM 8349 N N . LEU D 1 443 ? 65.904 71.167 96.742 1.00 3.40 386 LEU D N 1
ATOM 8350 C CA . LEU D 1 443 ? 67.134 71.725 97.297 1.00 5.95 386 LEU D CA 1
ATOM 8351 C C . LEU D 1 443 ? 68.157 70.645 97.597 1.00 11.84 386 LEU D C 1
ATOM 8352 O O . LEU D 1 443 ? 69.330 70.786 97.245 1.00 12.80 386 LEU D O 1
ATOM 8357 N N . LYS D 1 444 ? 67.734 69.571 98.264 1.00 0.00 387 LYS D N 1
ATOM 8358 C CA . LYS D 1 444 ? 68.617 68.439 98.515 1.00 0.00 387 LYS D CA 1
ATOM 8359 C C . LYS D 1 444 ? 69.277 67.944 97.236 1.00 0.00 387 LYS D C 1
ATOM 8360 O O . LYS D 1 444 ? 70.476 67.664 97.212 1.00 0.00 387 LYS D O 1
ATOM 8366 N N . ASN D 1 445 ? 68.494 67.782 96.176 1.00 36.03 388 ASN D N 1
ATOM 8367 C CA . ASN D 1 445 ? 69.057 67.339 94.911 1.00 23.80 388 ASN D CA 1
ATOM 8368 C C . ASN D 1 445 ? 70.045 68.358 94.371 1.00 11.97 388 ASN D C 1
ATOM 8369 O O . ASN D 1 445 ? 71.127 67.995 93.903 1.00 21.10 388 ASN D O 1
ATOM 8374 N N . LEU D 1 446 ? 69.699 69.641 94.442 1.00 2.36 389 LEU D N 1
ATOM 8375 C CA . LEU D 1 446 ? 70.636 70.672 94.026 1.00 9.61 389 LEU D CA 1
ATOM 8376 C C . LEU D 1 446 ? 71.868 70.706 94.916 1.00 20.39 389 LEU D C 1
ATOM 8377 O O . LEU D 1 446 ? 72.942 71.096 94.462 1.00 25.64 389 LEU D O 1
ATOM 8382 N N . ASN D 1 447 ? 71.735 70.316 96.178 1.00 3.02 390 ASN D N 1
ATOM 8383 C CA . ASN D 1 447 ? 72.879 70.307 97.076 1.00 2.18 390 ASN D CA 1
ATOM 8384 C C . ASN D 1 447 ? 73.787 69.117 96.849 1.00 20.29 390 ASN D C 1
ATOM 8385 O O . ASN D 1 447 ? 74.959 69.180 97.220 1.00 12.31 390 ASN D O 1
ATOM 8390 N N . HIS D 1 448 ? 73.260 68.029 96.292 1.00 5.00 391 HIS D N 1
ATOM 8391 C CA . HIS D 1 448 ? 73.964 66.792 95.976 1.00 29.75 391 HIS D CA 1
ATOM 8392 C C . HIS D 1 448 ? 74.389 66.048 97.229 1.00 17.17 391 HIS D C 1
ATOM 8393 O O . HIS D 1 448 ? 75.079 65.044 97.131 1.00 11.16 391 HIS D O 1
ATOM 8400 N N . VAL D 1 449 ? 74.045 66.552 98.409 1.00 10.34 392 VAL D N 1
ATOM 8401 C CA . VAL D 1 449 ? 74.308 65.889 99.675 1.00 4.54 392 VAL D CA 1
ATOM 8402 C C . VAL D 1 449 ? 73.048 65.991 100.526 1.00 22.77 392 VAL D C 1
ATOM 8403 O O . VAL D 1 449 ? 72.243 66.911 100.365 1.00 43.61 392 VAL D O 1
ATOM 8407 N N . SER D 1 450 ? 72.862 65.024 101.417 1.00 35.90 393 SER D N 1
ATOM 8408 C CA . SER D 1 450 ? 71.709 65.039 102.304 1.00 25.36 393 SER D CA 1
ATOM 8409 C C . SER D 1 450 ? 71.928 66.022 103.449 1.00 23.07 393 SER D C 1
ATOM 8410 O O . SER D 1 450 ? 73.056 66.381 103.786 1.00 17.71 393 SER D O 1
ATOM 8413 N N . TYR D 1 451 ? 70.824 66.469 104.038 1.00 13.50 394 TYR D N 1
ATOM 8414 C CA . TYR D 1 451 ? 70.911 67.473 105.089 1.00 2.26 394 TYR D CA 1
ATOM 8415 C C . TYR D 1 451 ? 71.544 66.900 106.344 1.00 13.05 394 TYR D C 1
ATOM 8416 O O . TYR D 1 451 ? 71.238 65.785 106.764 1.00 24.60 394 TYR D O 1
ATOM 8425 N N . GLY D 1 452 ? 72.424 67.679 106.959 1.00 20.99 395 GLY D N 1
ATOM 8426 C CA . GLY D 1 452 ? 73.084 67.260 108.179 1.00 39.86 395 GLY D CA 1
ATOM 8427 C C . GLY D 1 452 ? 74.310 66.391 107.999 1.00 22.18 395 GLY D C 1
ATOM 8428 O O . GLY D 1 452 ? 75.144 66.341 108.890 1.00 8.15 395 GLY D O 1
ATOM 8429 N N . ARG D 1 453 ? 74.403 65.714 106.855 1.00 30.78 396 ARG D N 1
ATOM 8430 C CA . ARG D 1 453 ? 75.516 64.818 106.515 1.00 38.25 396 ARG D CA 1
ATOM 8431 C C . ARG D 1 453 ? 76.857 65.250 107.118 1.00 27.39 396 ARG D C 1
ATOM 8432 O O . ARG D 1 453 ? 77.525 64.469 107.787 1.00 17.59 396 ARG D O 1
ATOM 8440 N N . LEU D 1 454 ? 77.231 66.501 106.881 1.00 14.84 397 LEU D N 1
ATOM 8441 C CA . LEU D 1 454 ? 78.447 67.078 107.435 1.00 12.20 397 LEU D CA 1
ATOM 8442 C C . LEU D 1 454 ? 78.251 67.726 108.800 1.00 22.70 397 LEU D C 1
ATOM 8443 O O . LEU D 1 454 ? 79.244 67.977 109.489 1.00 3.09 397 LEU D O 1
ATOM 8448 N N . THR D 1 455 ? 77.017 68.029 109.197 1.00 8.70 398 THR D N 1
ATOM 8449 C CA . THR D 1 455 ? 76.791 68.840 110.383 1.00 4.90 398 THR D CA 1
ATOM 8450 C C . THR D 1 455 ? 76.500 68.044 111.662 1.00 31.66 398 THR D C 1
ATOM 8451 O O . THR D 1 455 ? 76.718 68.576 112.747 1.00 50.49 398 THR D O 1
ATOM 8455 N N . PHE D 1 456 ? 76.100 66.768 111.570 1.00 23.17 399 PHE D N 1
ATOM 8456 C CA . PHE D 1 456 ? 75.604 66.046 112.748 1.00 17.82 399 PHE D CA 1
ATOM 8457 C C . PHE D 1 456 ? 76.700 65.821 113.780 1.00 30.14 399 PHE D C 1
ATOM 8458 O O . PHE D 1 456 ? 76.536 66.157 114.955 1.00 46.76 399 PHE D O 1
ATOM 8466 N N . LYS D 1 457 ? 77.804 65.206 113.361 1.00 36.96 400 LYS D N 1
ATOM 8467 C CA . LYS D 1 457 ? 78.911 64.917 114.262 1.00 26.44 400 LYS D CA 1
ATOM 8468 C C . LYS D 1 457 ? 79.492 66.201 114.837 1.00 17.48 400 LYS D C 1
ATOM 8469 O O . LYS D 1 457 ? 79.834 66.265 116.020 1.00 0.00 400 LYS D O 1
ATOM 8475 N N . TYR D 1 458 ? 79.611 67.238 114.008 1.00 12.43 401 TYR D N 1
ATOM 8476 C CA . TYR D 1 458 ? 80.109 68.521 114.482 1.00 18.45 401 TYR D CA 1
ATOM 8477 C C . TYR D 1 458 ? 79.208 69.087 115.568 1.00 15.59 401 TYR D C 1
ATOM 8478 O O . TYR D 1 458 ? 79.685 69.529 116.616 1.00 5.68 401 TYR D O 1
ATOM 8487 N N . GLU D 1 459 ? 77.896 69.086 115.329 1.00 12.03 402 GLU D N 1
ATOM 8488 C CA . GLU D 1 459 ? 76.958 69.608 116.313 1.00 19.12 402 GLU D CA 1
ATOM 8489 C C . GLU D 1 459 ? 77.018 68.812 117.606 1.00 1.98 402 GLU D C 1
ATOM 8490 O O . GLU D 1 459 ? 77.047 69.390 118.695 1.00 17.99 402 GLU D O 1
ATOM 8496 N N . ARG D 1 460 ? 77.039 67.483 117.505 1.00 0.00 403 ARG D N 1
ATOM 8497 C CA . ARG D 1 460 ? 76.971 66.661 118.707 1.00 0.56 403 ARG D CA 1
ATOM 8498 C C . ARG D 1 460 ? 78.209 66.840 119.567 1.00 24.13 403 ARG D C 1
ATOM 8499 O O . ARG D 1 460 ? 78.118 66.796 120.796 1.00 21.05 403 ARG D O 1
ATOM 8507 N N . ASP D 1 461 ? 79.362 67.065 118.944 1.00 14.96 404 ASP D N 1
ATOM 8508 C CA . ASP D 1 461 ? 80.580 67.344 119.677 1.00 20.06 404 ASP D CA 1
ATOM 8509 C C . ASP D 1 461 ? 80.580 68.752 120.244 1.00 26.80 404 ASP D C 1
ATOM 8510 O O . ASP D 1 461 ? 81.252 69.008 121.246 1.00 59.92 404 ASP D O 1
ATOM 8515 N N . SER D 1 462 ? 79.834 69.664 119.630 1.00 19.50 405 SER D N 1
ATOM 8516 C CA . SER D 1 462 ? 79.630 70.982 120.208 1.00 20.22 405 SER D CA 1
ATOM 8517 C C . SER D 1 462 ? 78.677 70.917 121.396 1.00 29.80 405 SER D C 1
ATOM 8518 O O . SER D 1 462 ? 78.877 71.617 122.393 1.00 51.35 405 SER D O 1
ATOM 8521 N N . ASN D 1 463 ? 77.653 70.068 121.309 1.00 33.20 406 ASN D N 1
ATOM 8522 C CA . ASN D 1 463 ? 76.714 69.894 122.411 1.00 36.72 406 ASN D CA 1
ATOM 8523 C C . ASN D 1 463 ? 77.383 69.234 123.607 1.00 30.40 406 ASN D C 1
ATOM 8524 O O . ASN D 1 463 ? 77.070 69.559 124.757 1.00 43.32 406 ASN D O 1
ATOM 8529 N N . TYR D 1 464 ? 78.290 68.292 123.358 1.00 22.58 407 TYR D N 1
ATOM 8530 C CA . TYR D 1 464 ? 79.031 67.673 124.447 1.00 17.80 407 TYR D CA 1
ATOM 8531 C C . TYR D 1 464 ? 79.915 68.687 125.151 1.00 10.95 407 TYR D C 1
ATOM 8532 O O . TYR D 1 464 ? 79.951 68.742 126.384 1.00 22.34 407 TYR D O 1
ATOM 8541 N N . HIS D 1 465 ? 80.639 69.497 124.378 1.00 17.56 408 HIS D N 1
ATOM 8542 C CA . HIS D 1 465 ? 81.538 70.480 124.964 1.00 2.11 408 HIS D CA 1
ATOM 8543 C C . HIS D 1 465 ? 80.819 71.460 125.867 1.00 31.47 408 HIS D C 1
ATOM 8544 O O . HIS D 1 465 ? 81.420 71.982 126.807 1.00 22.46 408 HIS D O 1
ATOM 8551 N N . LEU D 1 466 ? 79.556 71.751 125.587 1.00 12.49 409 LEU D N 1
ATOM 8552 C CA . LEU D 1 466 ? 78.833 72.747 126.369 1.00 16.04 409 LEU D CA 1
ATOM 8553 C C . LEU D 1 466 ? 78.371 72.188 127.704 1.00 25.74 409 LEU D C 1
ATOM 8554 O O . LEU D 1 466 ? 78.410 72.892 128.712 1.00 46.74 409 LEU D O 1
ATOM 8559 N N . LEU D 1 467 ? 77.908 70.939 127.722 1.00 26.99 410 LEU D N 1
ATOM 8560 C CA . LEU D 1 467 ? 77.594 70.293 128.990 1.00 18.13 410 LEU D CA 1
ATOM 8561 C C . LEU D 1 467 ? 78.867 69.994 129.772 1.00 36.29 410 LEU D C 1
ATOM 8562 O O . LEU D 1 467 ? 78.896 70.137 130.997 1.00 56.21 410 LEU D O 1
ATOM 8567 N N . MET D 1 468 ? 79.927 69.583 129.078 1.00 42.41 411 MET D N 1
ATOM 8568 C CA . MET D 1 468 ? 81.224 69.404 129.721 1.00 38.58 411 MET D CA 1
ATOM 8569 C C . MET D 1 468 ? 81.780 70.722 130.238 1.00 27.69 411 MET D C 1
ATOM 8570 O O . MET D 1 468 ? 82.528 70.736 131.221 1.00 24.04 411 MET D O 1
ATOM 8575 N N . SER D 1 469 ? 81.426 71.836 129.601 1.00 8.27 412 SER D N 1
ATOM 8576 C CA . SER D 1 469 ? 81.897 73.133 130.062 1.00 21.99 412 SER D CA 1
ATOM 8577 C C . SER D 1 469 ? 81.123 73.608 131.278 1.00 13.22 412 SER D C 1
ATOM 8578 O O . SER D 1 469 ? 81.656 74.374 132.085 1.00 28.81 412 SER D O 1
ATOM 8581 N N . VAL D 1 470 ? 79.868 73.178 131.413 1.00 6.34 413 VAL D N 1
ATOM 8582 C CA . VAL D 1 470 ? 79.074 73.581 132.563 1.00 15.02 413 VAL D CA 1
ATOM 8583 C C . VAL D 1 470 ? 79.523 72.842 133.816 1.00 0.00 413 VAL D C 1
ATOM 8584 O O . VAL D 1 470 ? 79.423 73.388 134.919 1.00 0.00 413 VAL D O 1
ATOM 8588 N N . GLN D 1 471 ? 80.008 71.602 133.692 1.00 1.53 414 GLN D N 1
ATOM 8589 C CA . GLN D 1 471 ? 80.634 70.951 134.843 1.00 36.56 414 GLN D CA 1
ATOM 8590 C C . GLN D 1 471 ? 81.811 71.753 135.362 1.00 35.33 414 GLN D C 1
ATOM 8591 O O . GLN D 1 471 ? 81.782 72.277 136.477 1.00 11.79 414 GLN D O 1
ATOM 8597 N N . GLU D 1 472 ? 82.860 71.858 134.556 1.00 15.31 415 GLU D N 1
ATOM 8598 C CA . GLU D 1 472 ? 84.116 72.448 134.981 1.00 11.75 415 GLU D CA 1
ATOM 8599 C C . GLU D 1 472 ? 83.920 73.880 135.444 1.00 19.35 415 GLU D C 1
ATOM 8600 O O . GLU D 1 472 ? 84.844 74.488 135.975 1.00 24.72 415 GLU D O 1
ATOM 8606 N N . SER D 1 473 ? 82.755 74.450 135.179 1.00 30.89 416 SER D N 1
ATOM 8607 C CA . SER D 1 473 ? 82.336 75.700 135.793 1.00 28.92 416 SER D CA 1
ATOM 8608 C C . SER D 1 473 ? 81.690 75.524 137.156 1.00 29.26 416 SER D C 1
ATOM 8609 O O . SER D 1 473 ? 81.892 76.360 138.035 1.00 26.29 416 SER D O 1
ATOM 8612 N N . LEU D 1 474 ? 80.878 74.483 137.329 1.00 11.34 417 LEU D N 1
ATOM 8613 C CA . LEU D 1 474 ? 80.268 74.183 138.615 1.00 22.27 417 LEU D CA 1
ATOM 8614 C C . LEU D 1 474 ? 81.235 73.468 139.545 1.00 19.51 417 LEU D C 1
ATOM 8615 O O . LEU D 1 474 ? 81.080 73.531 140.767 1.00 34.50 417 LEU D O 1
ATOM 8620 N N . GLU D 1 475 ? 82.229 72.794 138.983 1.00 28.01 418 GLU D N 1
ATOM 8621 C CA . GLU D 1 475 ? 83.269 72.164 139.778 1.00 0.00 418 GLU D CA 1
ATOM 8622 C C . GLU D 1 475 ? 84.356 73.150 140.208 1.00 22.13 418 GLU D C 1
ATOM 8623 O O . GLU D 1 475 ? 85.025 72.914 141.218 1.00 55.42 418 GLU D O 1
ATOM 8629 N N . ARG D 1 476 ? 84.557 74.254 139.477 1.00 36.59 419 ARG D N 1
ATOM 8630 C CA . ARG D 1 476 ? 85.397 75.314 140.030 1.00 42.01 419 ARG D CA 1
ATOM 8631 C C . ARG D 1 476 ? 84.772 75.942 141.270 1.00 47.03 419 ARG D C 1
ATOM 8632 O O . ARG D 1 476 ? 85.468 76.648 142.007 1.00 46.04 419 ARG D O 1
ATOM 8640 N N . LYS D 1 477 ? 83.480 75.708 141.509 1.00 45.80 420 LYS D N 1
ATOM 8641 C CA . LYS D 1 477 ? 82.852 76.107 142.770 1.00 13.89 420 LYS D CA 1
ATOM 8642 C C . LYS D 1 477 ? 83.118 75.073 143.860 1.00 54.54 420 LYS D C 1
ATOM 8643 O O . LYS D 1 477 ? 83.942 75.290 144.755 1.00 49.02 420 LYS D O 1
ATOM 8649 N N . PHE D 1 478 ? 82.446 73.925 143.780 1.00 60.83 421 PHE D N 1
ATOM 8650 C CA . PHE D 1 478 ? 82.547 72.893 144.804 1.00 81.72 421 PHE D CA 1
ATOM 8651 C C . PHE D 1 478 ? 83.595 71.867 144.381 1.00 93.25 421 PHE D C 1
ATOM 8652 O O . PHE D 1 478 ? 83.553 71.356 143.255 1.00 82.81 421 PHE D O 1
ATOM 8660 N N . GLY D 1 479 ? 84.528 71.567 145.282 1.00 100.08 422 GLY D N 1
ATOM 8661 C CA . GLY D 1 479 ? 85.669 70.734 144.936 1.00 103.56 422 GLY D CA 1
ATOM 8662 C C . GLY D 1 479 ? 85.264 69.291 144.671 1.00 124.72 422 GLY D C 1
ATOM 8663 O O . GLY D 1 479 ? 84.724 68.617 145.565 1.00 124.70 422 GLY D O 1
ATOM 8664 N N . LYS D 1 480 ? 85.559 68.788 143.473 1.00 109.17 423 LYS D N 1
ATOM 8665 C CA . LYS D 1 480 ? 85.217 67.421 143.105 1.00 104.15 423 LYS D CA 1
ATOM 8666 C C . LYS D 1 480 ? 86.170 66.911 142.032 1.00 96.86 423 LYS D C 1
ATOM 8667 O O . LYS D 1 480 ? 87.094 67.606 141.601 1.00 102.20 423 LYS D O 1
ATOM 8673 N N . HIS D 1 481 ? 85.939 65.664 141.622 1.00 73.11 424 HIS D N 1
ATOM 8674 C CA . HIS D 1 481 ? 86.423 65.144 140.346 1.00 89.29 424 HIS D CA 1
ATOM 8675 C C . HIS D 1 481 ? 85.241 64.509 139.622 1.00 80.72 424 HIS D C 1
ATOM 8676 O O . HIS D 1 481 ? 84.795 63.418 139.991 1.00 40.49 424 HIS D O 1
ATOM 8683 N N . GLY D 1 482 ? 84.762 65.168 138.567 1.00 94.64 425 GLY D N 1
ATOM 8684 C CA . GLY D 1 482 ? 83.607 64.676 137.836 1.00 69.89 425 GLY D CA 1
ATOM 8685 C C . GLY D 1 482 ? 82.444 64.316 138.743 1.00 49.53 425 GLY D C 1
ATOM 8686 O O . GLY D 1 482 ? 81.653 63.426 138.420 1.00 40.34 425 GLY D O 1
ATOM 8687 N N . GLY D 1 483 ? 82.366 64.970 139.902 1.00 18.82 426 GLY D N 1
ATOM 8688 C CA . GLY D 1 483 ? 81.439 64.587 140.947 1.00 6.76 426 GLY D CA 1
ATOM 8689 C C . GLY D 1 483 ? 80.027 65.082 140.753 1.00 15.13 426 GLY D C 1
ATOM 8690 O O . GLY D 1 483 ? 79.074 64.333 140.977 1.00 36.38 426 GLY D O 1
ATOM 8691 N N . THR D 1 484 ? 79.879 66.350 140.368 1.00 30.57 427 THR D N 1
ATOM 8692 C CA . THR D 1 484 ? 78.600 66.873 139.912 1.00 30.92 427 THR D CA 1
ATOM 8693 C C . THR D 1 484 ? 78.498 66.613 138.421 1.00 12.65 427 THR D C 1
ATOM 8694 O O . THR D 1 484 ? 79.500 66.644 137.706 1.00 29.55 427 THR D O 1
ATOM 8698 N N . ILE D 1 485 ? 77.291 66.331 137.954 1.00 41.31 428 ILE D N 1
ATOM 8699 C CA . ILE D 1 485 ? 77.172 65.720 136.635 1.00 10.18 428 ILE D CA 1
ATOM 8700 C C . ILE D 1 485 ? 76.274 66.493 135.673 1.00 41.35 428 ILE D C 1
ATOM 8701 O O . ILE D 1 485 ? 75.331 65.915 135.116 1.00 33.88 428 ILE D O 1
ATOM 8706 N N . PRO D 1 486 ? 76.562 67.766 135.374 1.00 59.74 429 PRO D N 1
ATOM 8707 C CA . PRO D 1 486 ? 75.944 68.379 134.189 1.00 47.92 429 PRO D CA 1
ATOM 8708 C C . PRO D 1 486 ? 76.294 67.687 132.893 1.00 31.65 429 PRO D C 1
ATOM 8709 O O . PRO D 1 486 ? 75.581 67.882 131.907 1.00 28.33 429 PRO D O 1
ATOM 8713 N N . ILE D 1 487 ? 77.348 66.863 132.871 1.00 43.90 430 ILE D N 1
ATOM 8714 C CA . ILE D 1 487 ? 77.874 66.301 131.625 1.00 83.62 430 ILE D CA 1
ATOM 8715 C C . ILE D 1 487 ? 76.786 65.620 130.811 1.00 98.99 430 ILE D C 1
ATOM 8716 O O . ILE D 1 487 ? 76.862 65.579 129.578 1.00 123.92 430 ILE D O 1
ATOM 8721 N N . VAL D 1 488 ? 75.751 65.100 131.464 1.00 62.02 431 VAL D N 1
ATOM 8722 C CA . VAL D 1 488 ? 74.891 64.122 130.801 1.00 57.18 431 VAL D CA 1
ATOM 8723 C C . VAL D 1 488 ? 73.736 64.828 130.096 1.00 44.22 431 VAL D C 1
ATOM 8724 O O . VAL D 1 488 ? 73.238 65.857 130.581 1.00 19.16 431 VAL D O 1
ATOM 8728 N N . PRO D 1 489 ? 73.357 64.373 128.907 1.00 32.74 432 PRO D N 1
ATOM 8729 C CA . PRO D 1 489 ? 72.120 64.838 128.277 1.00 17.38 432 PRO D CA 1
ATOM 8730 C C . PRO D 1 489 ? 70.895 64.120 128.823 1.00 26.69 432 PRO D C 1
ATOM 8731 O O . PRO D 1 489 ? 70.984 63.033 129.392 1.00 8.74 432 PRO D O 1
ATOM 8735 N N . THR D 1 490 ? 69.733 64.741 128.629 1.00 18.30 433 THR D N 1
ATOM 8736 C CA . THR D 1 490 ? 68.491 64.098 129.035 1.00 16.19 433 THR D CA 1
ATOM 8737 C C . THR D 1 490 ? 68.136 62.961 128.075 1.00 18.70 433 THR D C 1
ATOM 8738 O O . THR D 1 490 ? 68.831 62.688 127.096 1.00 46.54 433 THR D O 1
ATOM 8742 N N . ALA D 1 491 ? 67.039 62.272 128.381 1.00 29.85 434 ALA D N 1
ATOM 8743 C CA . ALA D 1 491 ? 66.714 61.029 127.686 1.00 16.83 434 ALA D CA 1
ATOM 8744 C C . ALA D 1 491 ? 66.187 61.273 126.279 1.00 39.48 434 ALA D C 1
ATOM 8745 O O . ALA D 1 491 ? 66.536 60.538 125.351 1.00 14.82 434 ALA D O 1
ATOM 8747 N N . GLU D 1 492 ? 65.330 62.270 126.103 1.00 35.44 435 GLU D N 1
ATOM 8748 C CA . GLU D 1 492 ? 64.837 62.566 124.769 1.00 41.22 435 GLU D CA 1
ATOM 8749 C C . GLU D 1 492 ? 65.864 63.306 123.936 1.00 51.33 435 GLU D C 1
ATOM 8750 O O . GLU D 1 492 ? 65.783 63.275 122.707 1.00 78.54 435 GLU D O 1
ATOM 8756 N N . PHE D 1 493 ? 66.824 63.963 124.578 1.00 26.38 436 PHE D N 1
ATOM 8757 C CA . PHE D 1 493 ? 67.876 64.649 123.848 1.00 18.32 436 PHE D CA 1
ATOM 8758 C C . PHE D 1 493 ? 69.007 63.723 123.432 1.00 21.50 436 PHE D C 1
ATOM 8759 O O . PHE D 1 493 ? 69.649 63.966 122.408 1.00 38.41 436 PHE D O 1
ATOM 8767 N N . GLN D 1 494 ? 69.283 62.672 124.200 1.00 9.24 437 GLN D N 1
ATOM 8768 C CA . GLN D 1 494 ? 70.297 61.723 123.760 1.00 20.78 437 GLN D CA 1
ATOM 8769 C C . GLN D 1 494 ? 69.801 60.906 122.575 1.00 45.61 437 GLN D C 1
ATOM 8770 O O . GLN D 1 494 ? 70.560 60.634 121.641 1.00 38.90 437 GLN D O 1
ATOM 8776 N N . ASP D 1 495 ? 68.527 60.520 122.584 1.00 51.83 438 ASP D N 1
ATOM 8777 C CA . ASP D 1 495 ? 67.946 59.864 121.422 1.00 65.95 438 ASP D CA 1
ATOM 8778 C C . ASP D 1 495 ? 67.699 60.835 120.278 1.00 64.52 438 ASP D C 1
ATOM 8779 O O . ASP D 1 495 ? 67.323 60.402 119.186 1.00 85.55 438 ASP D O 1
ATOM 8784 N N . ARG D 1 496 ? 67.863 62.133 120.514 1.00 25.01 439 ARG D N 1
ATOM 8785 C CA . ARG D 1 496 ? 67.914 63.117 119.441 1.00 32.84 439 ARG D CA 1
ATOM 8786 C C . ARG D 1 496 ? 69.255 63.082 118.733 1.00 44.66 439 ARG D C 1
ATOM 8787 O O . ARG D 1 496 ? 69.320 63.072 117.502 1.00 50.82 439 ARG D O 1
ATOM 8795 N N . ILE D 1 497 ? 70.334 63.074 119.511 1.00 45.12 440 ILE D N 1
ATOM 8796 C CA . ILE D 1 497 ? 71.684 63.151 118.976 1.00 48.35 440 ILE D CA 1
ATOM 8797 C C . ILE D 1 497 ? 72.077 61.850 118.301 1.00 40.50 440 ILE D C 1
ATOM 8798 O O . ILE D 1 497 ? 72.655 61.851 117.210 1.00 19.60 440 ILE D O 1
ATOM 8803 N N . SER D 1 498 ? 71.775 60.722 118.927 1.00 44.68 441 SER D N 1
ATOM 8804 C CA . SER D 1 498 ? 72.131 59.437 118.348 1.00 42.36 441 SER D CA 1
ATOM 8805 C C . SER D 1 498 ? 71.249 59.052 117.170 1.00 39.87 441 SER D C 1
ATOM 8806 O O . SER D 1 498 ? 71.605 58.133 116.428 1.00 31.96 441 SER D O 1
ATOM 8809 N N . GLY D 1 499 ? 70.109 59.714 116.990 1.00 47.88 442 GLY D N 1
ATOM 8810 C CA . GLY D 1 499 ? 69.233 59.415 115.873 1.00 51.71 442 GLY D CA 1
ATOM 8811 C C . GLY D 1 499 ? 69.158 60.462 114.781 1.00 50.38 442 GLY D C 1
ATOM 8812 O O . GLY D 1 499 ? 68.469 60.248 113.780 1.00 65.12 442 GLY D O 1
ATOM 8813 N N . ALA D 1 500 ? 69.851 61.588 114.952 1.00 36.34 443 ALA D N 1
ATOM 8814 C CA . ALA D 1 500 ? 69.681 62.730 114.059 1.00 55.28 443 ALA D CA 1
ATOM 8815 C C . ALA D 1 500 ? 69.933 62.345 112.608 1.00 51.50 443 ALA D C 1
ATOM 8816 O O . ALA D 1 500 ? 70.974 61.782 112.274 1.00 22.55 443 ALA D O 1
ATOM 8818 N N . SER D 1 501 ? 68.974 62.658 111.745 1.00 37.91 444 SER D N 1
ATOM 8819 C CA . SER D 1 501 ? 69.012 62.230 110.353 1.00 32.47 444 SER D CA 1
ATOM 8820 C C . SER D 1 501 ? 68.521 63.378 109.492 1.00 37.34 444 SER D C 1
ATOM 8821 O O . SER D 1 501 ? 68.318 64.494 109.970 1.00 11.84 444 SER D O 1
ATOM 8824 N N . GLU D 1 502 ? 68.332 63.101 108.204 1.00 56.66 445 GLU D N 1
ATOM 8825 C CA . GLU D 1 502 ? 67.828 64.131 107.311 1.00 34.14 445 GLU D CA 1
ATOM 8826 C C . GLU D 1 502 ? 66.401 64.518 107.669 1.00 30.71 445 GLU D C 1
ATOM 8827 O O . GLU D 1 502 ? 66.035 65.694 107.600 1.00 1.37 445 GLU D O 1
ATOM 8833 N N . LYS D 1 503 ? 65.578 63.543 108.053 1.00 17.13 446 LYS D N 1
ATOM 8834 C CA . LYS D 1 503 ? 64.171 63.841 108.288 1.00 30.63 446 LYS D CA 1
ATOM 8835 C C . LYS D 1 503 ? 63.971 64.727 109.509 1.00 32.40 446 LYS D C 1
ATOM 8836 O O . LYS D 1 503 ? 62.923 65.360 109.644 1.00 8.57 446 LYS D O 1
ATOM 8842 N N . ASP D 1 504 ? 64.958 64.803 110.398 1.00 39.85 447 ASP D N 1
ATOM 8843 C CA . ASP D 1 504 ? 64.860 65.751 111.501 1.00 29.88 447 ASP D CA 1
ATOM 8844 C C . ASP D 1 504 ? 64.990 67.179 110.997 1.00 32.77 447 ASP D C 1
ATOM 8845 O O . ASP D 1 504 ? 64.298 68.081 111.471 1.00 24.35 447 ASP D O 1
ATOM 8850 N N . ILE D 1 505 ? 65.881 67.398 110.036 1.00 27.79 448 ILE D N 1
ATOM 8851 C CA . ILE D 1 505 ? 66.054 68.721 109.460 1.00 25.09 448 ILE D CA 1
ATOM 8852 C C . ILE D 1 505 ? 64.862 69.079 108.582 1.00 16.69 448 ILE D C 1
ATOM 8853 O O . ILE D 1 505 ? 64.430 70.233 108.541 1.00 30.31 448 ILE D O 1
ATOM 8858 N N . VAL D 1 506 ? 64.290 68.091 107.901 1.00 0.00 449 VAL D N 1
ATOM 8859 C CA . VAL D 1 506 ? 63.087 68.325 107.107 1.00 26.46 449 VAL D CA 1
ATOM 8860 C C . VAL D 1 506 ? 61.916 68.695 108.006 1.00 28.53 449 VAL D C 1
ATOM 8861 O O . VAL D 1 506 ? 61.126 69.588 107.686 1.00 14.11 449 VAL D O 1
ATOM 8865 N N . HIS D 1 507 ? 61.776 67.997 109.137 1.00 24.07 450 HIS D N 1
ATOM 8866 C CA . HIS D 1 507 ? 60.733 68.336 110.099 1.00 21.80 450 HIS D CA 1
ATOM 8867 C C . HIS D 1 507 ? 60.840 69.786 110.551 1.00 17.03 450 HIS D C 1
ATOM 8868 O O . HIS D 1 507 ? 59.845 70.515 110.568 1.00 26.96 450 HIS D O 1
ATOM 8875 N N . SER D 1 508 ? 62.045 70.226 110.920 1.00 2.86 451 SER D N 1
ATOM 8876 C CA . SER D 1 508 ? 62.187 71.565 111.480 1.00 29.15 451 SER D CA 1
ATOM 8877 C C . SER D 1 508 ? 62.052 72.640 110.413 1.00 22.01 451 SER D C 1
ATOM 8878 O O . SER D 1 508 ? 61.511 73.715 110.685 1.00 6.39 451 SER D O 1
ATOM 8881 N N . GLY D 1 509 ? 62.558 72.382 109.209 1.00 15.45 452 GLY D N 1
ATOM 8882 C CA . GLY D 1 509 ? 62.313 73.299 108.112 1.00 35.91 452 GLY D CA 1
ATOM 8883 C C . GLY D 1 509 ? 60.838 73.432 107.801 1.00 27.00 452 GLY D C 1
ATOM 8884 O O . GLY D 1 509 ? 60.356 74.520 107.485 1.00 14.13 452 GLY D O 1
ATOM 8885 N N . LEU D 1 510 ? 60.101 72.329 107.898 1.00 14.72 453 LEU D N 1
ATOM 8886 C CA . LEU D 1 510 ? 58.672 72.368 107.629 1.00 28.74 453 LEU D CA 1
ATOM 8887 C C . LEU D 1 510 ? 57.921 73.067 108.750 1.00 35.30 453 LEU D C 1
ATOM 8888 O O . LEU D 1 510 ? 57.007 73.854 108.495 1.00 55.59 453 LEU D O 1
ATOM 8893 N N . ALA D 1 511 ? 58.297 72.796 109.996 1.00 25.27 454 ALA D N 1
ATOM 8894 C CA . ALA D 1 511 ? 57.677 73.478 111.123 1.00 33.42 454 ALA D CA 1
ATOM 8895 C C . ALA D 1 511 ? 57.976 74.970 111.090 1.00 36.20 454 ALA D C 1
ATOM 8896 O O . ALA D 1 511 ? 57.075 75.795 111.261 1.00 63.90 454 ALA D O 1
ATOM 8898 N N . TYR D 1 512 ? 59.236 75.339 110.857 1.00 21.65 455 TYR D N 1
ATOM 8899 C CA . TYR D 1 512 ? 59.584 76.749 110.734 1.00 30.63 455 TYR D CA 1
ATOM 8900 C C . TYR D 1 512 ? 58.838 77.411 109.590 1.00 46.27 455 TYR D C 1
ATOM 8901 O O . TYR D 1 512 ? 58.586 78.618 109.625 1.00 61.44 455 TYR D O 1
ATOM 8910 N N . THR D 1 513 ? 58.505 76.644 108.559 1.00 50.40 456 THR D N 1
ATOM 8911 C CA . THR D 1 513 ? 57.752 77.177 107.435 1.00 47.13 456 THR D CA 1
ATOM 8912 C C . THR D 1 513 ? 56.299 77.407 107.823 1.00 35.37 456 THR D C 1
ATOM 8913 O O . THR D 1 513 ? 55.769 78.508 107.657 1.00 21.07 456 THR D O 1
ATOM 8917 N N . MET D 1 514 ? 55.650 76.378 108.374 1.00 28.94 457 MET D N 1
ATOM 8918 C CA . MET D 1 514 ? 54.239 76.496 108.714 1.00 44.40 457 MET D CA 1
ATOM 8919 C C . MET D 1 514 ? 54.030 77.494 109.835 1.00 39.02 457 MET D C 1
ATOM 8920 O O . MET D 1 514 ? 52.974 78.124 109.917 1.00 32.90 457 MET D O 1
ATOM 8925 N N . GLU D 1 515 ? 55.031 77.647 110.700 1.00 29.58 458 GLU D N 1
ATOM 8926 C CA . GLU D 1 515 ? 54.989 78.644 111.759 1.00 42.32 458 GLU D CA 1
ATOM 8927 C C . GLU D 1 515 ? 55.042 80.052 111.186 1.00 48.32 458 GLU D C 1
ATOM 8928 O O . GLU D 1 515 ? 54.227 80.906 111.545 1.00 42.99 458 GLU D O 1
ATOM 8934 N N . ARG D 1 516 ? 55.994 80.310 110.288 1.00 58.59 459 ARG D N 1
ATOM 8935 C CA . ARG D 1 516 ? 56.169 81.651 109.747 1.00 52.70 459 ARG D CA 1
ATOM 8936 C C . ARG D 1 516 ? 55.024 82.040 108.821 1.00 48.87 459 ARG D C 1
ATOM 8937 O O . ARG D 1 516 ? 54.681 83.220 108.723 1.00 38.95 459 ARG D O 1
ATOM 8945 N N . SER D 1 517 ? 54.428 81.072 108.134 1.00 41.93 460 SER D N 1
ATOM 8946 C CA . SER D 1 517 ? 53.308 81.380 107.259 1.00 47.15 460 SER D CA 1
ATOM 8947 C C . SER D 1 517 ? 52.053 81.687 108.057 1.00 41.58 460 SER D C 1
ATOM 8948 O O . SER D 1 517 ? 51.212 82.466 107.606 1.00 36.01 460 SER D O 1
ATOM 8951 N N . ALA D 1 518 ? 51.912 81.091 109.239 1.00 35.30 461 ALA D N 1
ATOM 8952 C CA . ALA D 1 518 ? 50.730 81.337 110.057 1.00 18.27 461 ALA D CA 1
ATOM 8953 C C . ALA D 1 518 ? 50.754 82.733 110.666 1.00 33.41 461 ALA D C 1
ATOM 8954 O O . ALA D 1 518 ? 49.706 83.368 110.811 1.00 0.00 461 ALA D O 1
ATOM 8956 N N . ARG D 1 519 ? 51.934 83.225 111.039 1.00 50.56 462 ARG D N 1
ATOM 8957 C CA . ARG D 1 519 ? 52.035 84.569 111.593 1.00 44.53 462 ARG D CA 1
ATOM 8958 C C . ARG D 1 519 ? 51.844 85.637 110.525 1.00 56.47 462 ARG D C 1
ATOM 8959 O O . ARG D 1 519 ? 51.395 86.746 110.830 1.00 62.78 462 ARG D O 1
ATOM 8967 N N . GLN D 1 520 ? 52.190 85.333 109.277 1.00 55.42 463 GLN D N 1
ATOM 8968 C CA . GLN D 1 520 ? 51.932 86.282 108.201 1.00 56.23 463 GLN D CA 1
ATOM 8969 C C . GLN D 1 520 ? 50.452 86.332 107.858 1.00 70.02 463 GLN D C 1
ATOM 8970 O O . GLN D 1 520 ? 49.919 87.402 107.545 1.00 58.84 463 GLN D O 1
ATOM 8976 N N . ILE D 1 521 ? 49.776 85.186 107.903 1.00 41.89 464 ILE D N 1
ATOM 8977 C CA . ILE D 1 521 ? 48.346 85.165 107.623 1.00 24.92 464 ILE D CA 1
ATOM 8978 C C . ILE D 1 521 ? 47.573 85.861 108.737 1.00 39.37 464 ILE D C 1
ATOM 8979 O O . ILE D 1 521 ? 46.602 86.576 108.475 1.00 62.22 464 ILE D O 1
ATOM 8984 N N . MET D 1 522 ? 47.988 85.673 109.993 1.00 36.96 465 MET D N 1
ATOM 8985 C CA . MET D 1 522 ? 47.363 86.409 111.088 1.00 46.70 465 MET D CA 1
ATOM 8986 C C . MET D 1 522 ? 47.597 87.904 110.932 1.00 51.70 465 MET D C 1
ATOM 8987 O O . MET D 1 522 ? 46.668 88.705 111.057 1.00 40.26 465 MET D O 1
ATOM 8992 N N . ARG D 1 523 ? 48.838 88.299 110.656 1.00 13.28 466 ARG D N 1
ATOM 8993 C CA . ARG D 1 523 ? 49.117 89.698 110.358 1.00 24.15 466 ARG D CA 1
ATOM 8994 C C . ARG D 1 523 ? 48.347 90.184 109.138 1.00 30.13 466 ARG D C 1
ATOM 8995 O O . ARG D 1 523 ? 48.109 91.386 109.004 1.00 38.24 466 ARG D O 1
ATOM 9003 N N . THR D 1 524 ? 47.941 89.275 108.248 1.00 43.74 467 THR D N 1
ATOM 9004 C CA . THR D 1 524 ? 47.140 89.675 107.096 1.00 66.50 467 THR D CA 1
ATOM 9005 C C . THR D 1 524 ? 45.703 89.975 107.501 1.00 59.18 467 THR D C 1
ATOM 9006 O O . THR D 1 524 ? 45.040 90.807 106.873 1.00 62.00 467 THR D O 1
ATOM 9010 N N . ALA D 1 525 ? 45.208 89.318 108.544 1.00 51.90 468 ALA D N 1
ATOM 9011 C CA . ALA D 1 525 ? 43.898 89.609 109.102 1.00 56.46 468 ALA D CA 1
ATOM 9012 C C . ALA D 1 525 ? 43.971 90.571 110.279 1.00 55.15 468 ALA D C 1
ATOM 9013 O O . ALA D 1 525 ? 42.945 90.844 110.903 1.00 61.80 468 ALA D O 1
ATOM 9015 N N . MET D 1 526 ? 45.168 91.047 110.625 1.00 67.01 469 MET D N 1
ATOM 9016 C CA . MET D 1 526 ? 45.359 92.205 111.491 1.00 56.46 469 MET D CA 1
ATOM 9017 C C . MET D 1 526 ? 45.592 93.486 110.708 1.00 42.07 469 MET D C 1
ATOM 9018 O O . MET D 1 526 ? 45.950 94.505 111.306 1.00 62.27 469 MET D O 1
ATOM 9023 N N . LYS D 1 527 ? 45.459 93.454 109.383 1.00 50.20 470 LYS D N 1
ATOM 9024 C CA . LYS D 1 527 ? 45.600 94.665 108.589 1.00 65.75 470 LYS D CA 1
ATOM 9025 C C . LYS D 1 527 ? 44.267 95.071 107.976 1.00 68.78 470 LYS D C 1
ATOM 9026 O O . LYS D 1 527 ? 43.756 96.149 108.286 1.00 79.16 470 LYS D O 1
ATOM 9032 N N . TYR D 1 528 ? 43.676 94.239 107.122 1.00 70.71 471 TYR D N 1
ATOM 9033 C CA . TYR D 1 528 ? 42.277 94.446 106.767 1.00 72.19 471 TYR D CA 1
ATOM 9034 C C . TYR D 1 528 ? 41.350 94.237 107.958 1.00 76.34 471 TYR D C 1
ATOM 9035 O O . TYR D 1 528 ? 40.210 94.716 107.937 1.00 79.77 471 TYR D O 1
ATOM 9044 N N . ASN D 1 529 ? 41.812 93.549 108.996 1.00 83.77 472 ASN D N 1
ATOM 9045 C CA . ASN D 1 529 ? 40.951 93.060 110.068 1.00 80.81 472 ASN D CA 1
ATOM 9046 C C . ASN D 1 529 ? 39.781 92.269 109.493 1.00 76.23 472 ASN D C 1
ATOM 9047 O O . ASN D 1 529 ? 38.607 92.590 109.696 1.00 81.39 472 ASN D O 1
ATOM 9052 N N . LEU D 1 530 ? 40.133 91.236 108.735 1.00 68.15 473 LEU D N 1
ATOM 9053 C CA . LEU D 1 530 ? 39.187 90.164 108.489 1.00 54.39 473 LEU D CA 1
ATOM 9054 C C . LEU D 1 530 ? 38.864 89.479 109.808 1.00 42.68 473 LEU D C 1
ATOM 9055 O O . LEU D 1 530 ? 39.573 89.626 110.809 1.00 45.82 473 LEU D O 1
ATOM 9060 N N . GLY D 1 531 ? 37.778 88.741 109.809 1.00 13.76 474 GLY D N 1
ATOM 9061 C CA . GLY D 1 531 ? 37.356 87.995 110.974 1.00 61.81 474 GLY D CA 1
ATOM 9062 C C . GLY D 1 531 ? 38.013 86.639 111.029 1.00 39.24 474 GLY D C 1
ATOM 9063 O O . GLY D 1 531 ? 39.139 86.446 110.561 1.00 54.14 474 GLY D O 1
ATOM 9064 N N . LEU D 1 532 ? 37.296 85.674 111.594 1.00 26.90 475 LEU D N 1
ATOM 9065 C CA . LEU D 1 532 ? 37.829 84.323 111.643 1.00 57.97 475 LEU D CA 1
ATOM 9066 C C . LEU D 1 532 ? 38.012 83.697 110.270 1.00 68.96 475 LEU D C 1
ATOM 9067 O O . LEU D 1 532 ? 38.503 82.563 110.206 1.00 64.40 475 LEU D O 1
ATOM 9072 N N . ASP D 1 533 ? 37.642 84.353 109.169 1.00 60.48 476 ASP D N 1
ATOM 9073 C CA . ASP D 1 533 ? 37.972 83.747 107.888 1.00 58.12 476 ASP D CA 1
ATOM 9074 C C . ASP D 1 533 ? 39.470 83.897 107.667 1.00 71.02 476 ASP D C 1
ATOM 9075 O O . ASP D 1 533 ? 39.993 85.006 107.535 1.00 83.81 476 ASP D O 1
ATOM 9080 N N . LEU D 1 534 ? 40.166 82.770 107.633 1.00 79.71 477 LEU D N 1
ATOM 9081 C CA . LEU D 1 534 ? 41.577 82.761 107.324 1.00 70.47 477 LEU D CA 1
ATOM 9082 C C . LEU D 1 534 ? 41.829 82.478 105.857 1.00 56.84 477 LEU D C 1
ATOM 9083 O O . LEU D 1 534 ? 42.947 82.695 105.381 1.00 15.06 477 LEU D O 1
ATOM 9088 N N . ARG D 1 535 ? 40.806 82.031 105.133 1.00 35.30 478 ARG D N 1
ATOM 9089 C CA . ARG D 1 535 ? 40.895 81.792 103.700 1.00 37.04 478 ARG D CA 1
ATOM 9090 C C . ARG D 1 535 ? 41.254 83.065 102.958 1.00 47.70 478 ARG D C 1
ATOM 9091 O O . ARG D 1 535 ? 42.320 83.157 102.344 1.00 79.56 478 ARG D O 1
ATOM 9099 N N . THR D 1 536 ? 40.349 84.045 102.997 1.00 21.96 479 THR D N 1
ATOM 9100 C CA . THR D 1 536 ? 40.556 85.274 102.250 1.00 52.76 479 THR D CA 1
ATOM 9101 C C . THR D 1 536 ? 41.821 85.968 102.709 1.00 43.46 479 THR D C 1
ATOM 9102 O O . THR D 1 536 ? 42.503 86.611 101.911 1.00 40.23 479 THR D O 1
ATOM 9106 N N . ALA D 1 537 ? 42.171 85.804 103.983 1.00 0.00 480 ALA D N 1
ATOM 9107 C CA . ALA D 1 537 ? 43.433 86.325 104.486 1.00 41.10 480 ALA D CA 1
ATOM 9108 C C . ALA D 1 537 ? 44.616 85.667 103.778 1.00 51.39 480 ALA D C 1
ATOM 9109 O O . ALA D 1 537 ? 45.564 86.342 103.367 1.00 47.70 480 ALA D O 1
ATOM 9111 N N . ALA D 1 538 ? 44.558 84.344 103.595 1.00 42.97 481 ALA D N 1
ATOM 9112 C CA . ALA D 1 538 ? 45.649 83.640 102.932 1.00 55.74 481 ALA D CA 1
ATOM 9113 C C . ALA D 1 538 ? 45.775 84.048 101.467 1.00 48.29 481 ALA D C 1
ATOM 9114 O O . ALA D 1 538 ? 46.888 84.196 100.952 1.00 31.99 481 ALA D O 1
ATOM 9116 N N . TYR D 1 539 ? 44.648 84.239 100.777 1.00 37.91 482 TYR D N 1
ATOM 9117 C CA . TYR D 1 539 ? 44.694 84.679 99.385 1.00 24.28 482 TYR D CA 1
ATOM 9118 C C . TYR D 1 539 ? 45.175 86.118 99.271 1.00 38.57 482 TYR D C 1
ATOM 9119 O O . TYR D 1 539 ? 46.003 86.435 98.413 1.00 14.14 482 TYR D O 1
ATOM 9128 N N . VAL D 1 540 ? 44.654 87.007 100.116 1.00 22.19 483 VAL D N 1
ATOM 9129 C CA . VAL D 1 540 ? 45.184 88.366 100.163 1.00 28.52 483 VAL D CA 1
ATOM 9130 C C . VAL D 1 540 ? 46.685 88.330 100.380 1.00 43.68 483 VAL D C 1
ATOM 9131 O O . VAL D 1 540 ? 47.437 89.100 99.774 1.00 3.07 483 VAL D O 1
ATOM 9135 N N . ASN D 1 541 ? 47.142 87.407 101.228 1.00 50.13 484 ASN D N 1
ATOM 9136 C CA . ASN D 1 541 ? 48.550 87.324 101.594 1.00 33.05 484 ASN D CA 1
ATOM 9137 C C . ASN D 1 541 ? 49.378 86.767 100.446 1.00 51.58 484 ASN D C 1
ATOM 9138 O O . ASN D 1 541 ? 50.471 87.267 100.161 1.00 37.59 484 ASN D O 1
ATOM 9143 N N . ALA D 1 542 ? 48.862 85.734 99.775 1.00 55.69 485 ALA D N 1
ATOM 9144 C CA . ALA D 1 542 ? 49.544 85.158 98.624 1.00 31.20 485 ALA D CA 1
ATOM 9145 C C . ALA D 1 542 ? 49.570 86.124 97.444 1.00 27.10 485 ALA D C 1
ATOM 9146 O O . ALA D 1 542 ? 50.615 86.308 96.815 1.00 27.41 485 ALA D O 1
ATOM 9148 N N . ILE D 1 543 ? 48.427 86.737 97.110 1.00 6.28 486 ILE D N 1
ATOM 9149 C CA . ILE D 1 543 ? 48.410 87.696 96.005 1.00 16.46 486 ILE D CA 1
ATOM 9150 C C . ILE D 1 543 ? 49.320 88.876 96.310 1.00 24.54 486 ILE D C 1
ATOM 9151 O O . ILE D 1 543 ? 49.988 89.406 95.416 1.00 27.82 486 ILE D O 1
ATOM 9156 N N . GLU D 1 544 ? 49.361 89.304 97.571 1.00 18.81 487 GLU D N 1
ATOM 9157 C CA . GLU D 1 544 ? 50.278 90.364 97.973 1.00 41.09 487 GLU D CA 1
ATOM 9158 C C . GLU D 1 544 ? 51.713 90.062 97.562 1.00 33.15 487 GLU D C 1
ATOM 9159 O O . GLU D 1 544 ? 52.408 90.920 97.010 1.00 14.61 487 GLU D O 1
ATOM 9165 N N . LYS D 1 545 ? 52.170 88.838 97.819 1.00 28.64 488 LYS D N 1
ATOM 9166 C CA . LYS D 1 545 ? 53.551 88.484 97.525 1.00 23.54 488 LYS D CA 1
ATOM 9167 C C . LYS D 1 545 ? 53.782 88.331 96.027 1.00 12.10 488 LYS D C 1
ATOM 9168 O O . LYS D 1 545 ? 54.855 88.667 95.521 1.00 0.00 488 LYS D O 1
ATOM 9174 N N . VAL D 1 546 ? 52.805 87.791 95.307 1.00 0.00 489 VAL D N 1
ATOM 9175 C CA . VAL D 1 546 ? 52.979 87.537 93.882 1.00 3.85 489 VAL D CA 1
ATOM 9176 C C . VAL D 1 546 ? 52.953 88.848 93.098 1.00 8.53 489 VAL D C 1
ATOM 9177 O O . VAL D 1 546 ? 53.716 89.031 92.150 1.00 2.95 489 VAL D O 1
ATOM 9181 N N . LYS E 1 110 ? 98.535 92.465 86.671 1.00 2.00 53 LYS E N 1
ATOM 9182 C CA . LYS E 1 110 ? 98.490 93.915 86.809 1.00 21.47 53 LYS E CA 1
ATOM 9183 C C . LYS E 1 110 ? 97.559 94.632 85.802 1.00 36.76 53 LYS E C 1
ATOM 9184 O O . LYS E 1 110 ? 96.891 95.595 86.178 1.00 19.95 53 LYS E O 1
ATOM 9190 N N . PRO E 1 111 ? 97.511 94.199 84.522 1.00 45.81 54 PRO E N 1
ATOM 9191 C CA . PRO E 1 111 ? 96.505 94.773 83.615 1.00 46.06 54 PRO E CA 1
ATOM 9192 C C . PRO E 1 111 ? 95.235 93.943 83.557 1.00 49.98 54 PRO E C 1
ATOM 9193 O O . PRO E 1 111 ? 95.143 92.891 84.192 1.00 70.25 54 PRO E O 1
ATOM 9197 N N . CYS E 1 112 ? 94.253 94.386 82.787 1.00 40.24 55 CYS E N 1
ATOM 9198 C CA . CYS E 1 112 ? 92.978 93.691 82.729 1.00 27.50 55 CYS E CA 1
ATOM 9199 C C . CYS E 1 112 ? 93.016 92.668 81.609 1.00 8.10 55 CYS E C 1
ATOM 9200 O O . CYS E 1 112 ? 93.496 92.953 80.512 1.00 47.77 55 CYS E O 1
ATOM 9203 N N . ASN E 1 113 ? 92.548 91.462 81.912 1.00 23.72 56 ASN E N 1
ATOM 9204 C CA . ASN E 1 113 ? 92.503 90.407 80.911 1.00 30.18 56 ASN E CA 1
ATOM 9205 C C . ASN E 1 113 ? 91.605 90.788 79.734 1.00 18.75 56 ASN E C 1
ATOM 9206 O O . ASN E 1 113 ? 91.960 90.543 78.578 1.00 38.79 56 ASN E O 1
ATOM 9211 N N . HIS E 1 114 ? 90.444 91.390 80.011 1.00 21.40 57 HIS E N 1
ATOM 9212 C CA . HIS E 1 114 ? 89.429 91.675 79.004 1.00 27.66 57 HIS E CA 1
ATOM 9213 C C . HIS E 1 114 ? 88.782 93.023 79.282 1.00 38.73 57 HIS E C 1
ATOM 9214 O O . HIS E 1 114 ? 88.299 93.253 80.391 1.00 7.69 57 HIS E O 1
ATOM 9221 N N . VAL E 1 115 ? 88.723 93.891 78.272 1.00 28.96 58 VAL E N 1
ATOM 9222 C CA . VAL E 1 115 ? 87.986 95.149 78.359 1.00 25.89 58 VAL E CA 1
ATOM 9223 C C . VAL E 1 115 ? 87.065 95.272 77.152 1.00 29.32 58 VAL E C 1
ATOM 9224 O O . VAL E 1 115 ? 87.540 95.354 76.017 1.00 25.53 58 VAL E O 1
ATOM 9228 N N . LEU E 1 116 ? 85.757 95.340 77.398 1.00 18.95 59 LEU E N 1
ATOM 9229 C CA . LEU E 1 116 ? 84.752 95.416 76.344 1.00 34.50 59 LEU E CA 1
ATOM 9230 C C . LEU E 1 116 ? 84.228 96.841 76.226 1.00 30.11 59 LEU E C 1
ATOM 9231 O O . LEU E 1 116 ? 83.490 97.307 77.095 1.00 19.72 59 LEU E O 1
ATOM 9236 N N . SER E 1 117 ? 84.575 97.519 75.139 1.00 4.92 60 SER E N 1
ATOM 9237 C CA . SER E 1 117 ? 84.005 98.818 74.830 1.00 31.37 60 SER E CA 1
ATOM 9238 C C . SER E 1 117 ? 82.794 98.650 73.925 1.00 32.91 60 SER E C 1
ATOM 9239 O O . SER E 1 117 ? 82.806 97.833 73.007 1.00 9.14 60 SER E O 1
ATOM 9242 N N . LEU E 1 118 ? 81.738 99.420 74.197 1.00 11.17 61 LEU E N 1
ATOM 9243 C CA . LEU E 1 118 ? 80.475 99.258 73.493 1.00 15.02 61 LEU E CA 1
ATOM 9244 C C . LEU E 1 118 ? 79.911 100.588 73.029 1.00 5.23 61 LEU E C 1
ATOM 9245 O O . LEU E 1 118 ? 80.204 101.639 73.595 1.00 41.59 61 LEU E O 1
ATOM 9250 N N . SER E 1 119 ? 79.095 100.513 71.982 1.00 36.70 62 SER E N 1
ATOM 9251 C CA . SER E 1 119 ? 78.208 101.586 71.564 1.00 47.99 62 SER E CA 1
ATOM 9252 C C . SER E 1 119 ? 76.900 100.965 71.108 1.00 48.37 62 SER E C 1
ATOM 9253 O O . SER E 1 119 ? 76.907 100.048 70.284 1.00 46.67 62 SER E O 1
ATOM 9256 N N . PHE E 1 120 ? 75.781 101.447 71.650 1.00 27.69 63 PHE E N 1
ATOM 9257 C CA . PHE E 1 120 ? 74.481 100.957 71.228 1.00 21.65 63 PHE E CA 1
ATOM 9258 C C . PHE E 1 120 ? 73.454 102.080 71.125 1.00 31.47 63 PHE E C 1
ATOM 9259 O O . PHE E 1 120 ? 73.434 102.991 71.962 1.00 61.88 63 PHE E O 1
ATOM 9267 N N . PRO E 1 121 ? 72.598 102.040 70.109 1.00 3.75 64 PRO E N 1
ATOM 9268 C CA . PRO E 1 121 ? 71.618 103.114 69.915 1.00 20.02 64 PRO E CA 1
ATOM 9269 C C . PRO E 1 121 ? 70.391 102.960 70.804 1.00 12.10 64 PRO E C 1
ATOM 9270 O O . PRO E 1 121 ? 69.922 101.852 71.073 1.00 6.85 64 PRO E O 1
ATOM 9274 N N . ILE E 1 122 ? 69.852 104.092 71.242 1.00 26.06 65 ILE E N 1
ATOM 9275 C CA . ILE E 1 122 ? 68.562 104.132 71.910 1.00 18.33 65 ILE E CA 1
ATOM 9276 C C . ILE E 1 122 ? 67.710 105.213 71.273 1.00 47.07 65 ILE E C 1
ATOM 9277 O O . ILE E 1 122 ? 68.210 106.246 70.819 1.00 47.35 65 ILE E O 1
ATOM 9282 N N . ARG E 1 123 ? 66.406 104.979 71.284 1.00 47.30 66 ARG E N 1
ATOM 9283 C CA . ARG E 1 123 ? 65.448 106.019 70.951 1.00 59.11 66 ARG E CA 1
ATOM 9284 C C . ARG E 1 123 ? 65.202 106.872 72.181 1.00 55.75 66 ARG E C 1
ATOM 9285 O O . ARG E 1 123 ? 64.668 106.378 73.177 1.00 44.73 66 ARG E O 1
ATOM 9293 N N . ARG E 1 124 ? 65.560 108.151 72.109 1.00 53.92 67 ARG E N 1
ATOM 9294 C CA . ARG E 1 124 ? 65.215 109.032 73.208 1.00 38.84 67 ARG E CA 1
ATOM 9295 C C . ARG E 1 124 ? 63.704 109.197 73.298 1.00 34.72 67 ARG E C 1
ATOM 9296 O O . ARG E 1 124 ? 62.950 108.935 72.356 1.00 28.59 67 ARG E O 1
ATOM 9304 N N . ASP E 1 125 ? 63.277 109.644 74.467 1.00 38.89 68 ASP E N 1
ATOM 9305 C CA . ASP E 1 125 ? 61.889 109.578 74.877 1.00 57.82 68 ASP E CA 1
ATOM 9306 C C . ASP E 1 125 ? 61.027 110.599 74.147 1.00 55.73 68 ASP E C 1
ATOM 9307 O O . ASP E 1 125 ? 59.799 110.479 74.150 1.00 44.63 68 ASP E O 1
ATOM 9312 N N . ASP E 1 126 ? 61.647 111.619 73.561 1.00 75.26 69 ASP E N 1
ATOM 9313 C CA . ASP E 1 126 ? 61.006 112.546 72.642 1.00 76.01 69 ASP E CA 1
ATOM 9314 C C . ASP E 1 126 ? 61.237 112.179 71.177 1.00 66.03 69 ASP E C 1
ATOM 9315 O O . ASP E 1 126 ? 60.935 112.986 70.291 1.00 77.74 69 ASP E O 1
ATOM 9320 N N . GLY E 1 127 ? 61.827 111.019 70.910 1.00 58.19 70 GLY E N 1
ATOM 9321 C CA . GLY E 1 127 ? 62.019 110.529 69.563 1.00 31.92 70 GLY E CA 1
ATOM 9322 C C . GLY E 1 127 ? 63.423 110.696 69.037 1.00 38.08 70 GLY E C 1
ATOM 9323 O O . GLY E 1 127 ? 63.734 110.168 67.963 1.00 28.58 70 GLY E O 1
ATOM 9324 N N . SER E 1 128 ? 64.274 111.403 69.765 1.00 28.77 71 SER E N 1
ATOM 9325 C CA . SER E 1 128 ? 65.636 111.646 69.325 1.00 54.38 71 SER E CA 1
ATOM 9326 C C . SER E 1 128 ? 66.427 110.346 69.310 1.00 56.55 71 SER E C 1
ATOM 9327 O O . SER E 1 128 ? 66.012 109.317 69.855 1.00 71.94 71 SER E O 1
ATOM 9330 N N . TRP E 1 129 ? 67.555 110.384 68.618 1.00 45.96 72 TRP E N 1
ATOM 9331 C CA . TRP E 1 129 ? 68.431 109.232 68.462 1.00 56.36 72 TRP E CA 1
ATOM 9332 C C . TRP E 1 129 ? 69.731 109.459 69.213 1.00 69.00 72 TRP E C 1
ATOM 9333 O O . TRP E 1 129 ? 70.347 110.524 69.094 1.00 87.64 72 TRP E O 1
ATOM 9344 N N . GLU E 1 130 ? 70.152 108.458 69.969 1.00 52.30 73 GLU E N 1
ATOM 9345 C CA . GLU E 1 130 ? 71.323 108.616 70.807 1.00 47.41 73 GLU E CA 1
ATOM 9346 C C . GLU E 1 130 ? 72.128 107.331 70.831 1.00 31.91 73 GLU E C 1
ATOM 9347 O O . GLU E 1 130 ? 71.569 106.238 70.926 1.00 43.10 73 GLU E O 1
ATOM 9353 N N . VAL E 1 131 ? 73.440 107.480 70.688 1.00 27.52 74 VAL E N 1
ATOM 9354 C CA . VAL E 1 131 ? 74.404 106.399 70.841 1.00 18.91 74 VAL E CA 1
ATOM 9355 C C . VAL E 1 131 ? 74.948 106.442 72.261 1.00 46.63 74 VAL E C 1
ATOM 9356 O O . VAL E 1 131 ? 75.430 107.483 72.720 1.00 6.96 74 VAL E O 1
ATOM 9360 N N . ILE E 1 132 ? 74.875 105.311 72.951 1.00 33.93 75 ILE E N 1
ATOM 9361 C CA . ILE E 1 132 ? 75.301 105.179 74.337 1.00 21.73 75 ILE E CA 1
ATOM 9362 C C . ILE E 1 132 ? 76.606 104.391 74.344 1.00 25.44 75 ILE E C 1
ATOM 9363 O O . ILE E 1 132 ? 76.691 103.325 73.729 1.00 26.30 75 ILE E O 1
ATOM 9368 N N . GLU E 1 133 ? 77.616 104.913 75.034 1.00 25.02 76 GLU E N 1
ATOM 9369 C CA . GLU E 1 133 ? 78.939 104.303 75.090 1.00 45.00 76 GLU E CA 1
ATOM 9370 C C . GLU E 1 133 ? 79.167 103.720 76.477 1.00 35.43 76 GLU E C 1
ATOM 9371 O O . GLU E 1 133 ? 78.900 104.379 77.483 1.00 43.85 76 GLU E O 1
ATOM 9377 N N . GLY E 1 134 ? 79.660 102.488 76.525 1.00 37.62 77 GLY E N 1
ATOM 9378 C CA . GLY E 1 134 ? 79.809 101.779 77.778 1.00 48.74 77 GLY E CA 1
ATOM 9379 C C . GLY E 1 134 ? 81.009 100.863 77.725 1.00 34.50 77 GLY E C 1
ATOM 9380 O O . GLY E 1 134 ? 81.538 100.559 76.655 1.00 5.58 77 GLY E O 1
ATOM 9381 N N . TYR E 1 135 ? 81.432 100.428 78.904 1.00 0.00 78 TYR E N 1
ATOM 9382 C CA . TYR E 1 135 ? 82.662 99.675 79.087 1.00 0.00 78 TYR E CA 1
ATOM 9383 C C . TYR E 1 135 ? 82.441 98.638 80.166 1.00 16.77 78 TYR E C 1
ATOM 9384 O O . TYR E 1 135 ? 81.689 98.880 81.106 1.00 14.79 78 TYR E O 1
ATOM 9393 N N . ARG E 1 136 ? 83.087 97.484 80.035 1.00 26.74 79 ARG E N 1
ATOM 9394 C CA . ARG E 1 136 ? 83.293 96.633 81.196 1.00 15.05 79 ARG E CA 1
ATOM 9395 C C . ARG E 1 136 ? 84.674 96.009 81.106 1.00 24.12 79 ARG E C 1
ATOM 9396 O O . ARG E 1 136 ? 85.013 95.383 80.102 1.00 8.34 79 ARG E O 1
ATOM 9404 N N . ALA E 1 137 ? 85.468 96.185 82.154 1.00 15.59 80 ALA E N 1
ATOM 9405 C CA . ALA E 1 137 ? 86.776 95.561 82.262 1.00 12.91 80 ALA E CA 1
ATOM 9406 C C . ALA E 1 137 ? 86.696 94.399 83.236 1.00 15.63 80 ALA E C 1
ATOM 9407 O O . ALA E 1 137 ? 86.196 94.554 84.347 1.00 17.45 80 ALA E O 1
ATOM 9409 N N . GLN E 1 138 ? 87.158 93.243 82.803 1.00 0.00 81 GLN E N 1
ATOM 9410 C CA . GLN E 1 138 ? 87.412 92.113 83.680 1.00 0.00 81 GLN E CA 1
ATOM 9411 C C . GLN E 1 138 ? 88.910 92.059 83.907 1.00 8.92 81 GLN E C 1
ATOM 9412 O O . GLN E 1 138 ? 89.690 92.340 82.997 1.00 43.73 81 GLN E O 1
ATOM 9418 N N . HIS E 1 139 ? 89.320 91.740 85.129 1.00 18.79 82 HIS E N 1
ATOM 9419 C CA . HIS E 1 139 ? 90.724 91.846 85.493 1.00 11.22 82 HIS E CA 1
ATOM 9420 C C . HIS E 1 139 ? 91.399 90.480 85.485 1.00 31.33 82 HIS E C 1
ATOM 9421 O O . HIS E 1 139 ? 92.250 90.220 84.633 1.00 42.86 82 HIS E O 1
ATOM 9428 N N . SER E 1 140 ? 91.089 89.622 86.437 1.00 21.78 83 SER E N 1
ATOM 9429 C CA . SER E 1 140 ? 91.783 88.351 86.573 1.00 46.35 83 SER E CA 1
ATOM 9430 C C . SER E 1 140 ? 90.779 87.250 86.292 1.00 25.92 83 SER E C 1
ATOM 9431 O O . SER E 1 140 ? 89.853 87.031 87.077 1.00 36.98 83 SER E O 1
ATOM 9434 N N . GLN E 1 141 ? 90.958 86.578 85.166 1.00 30.35 84 GLN E N 1
ATOM 9435 C CA . GLN E 1 141 ? 90.176 85.417 84.792 1.00 31.83 84 GLN E CA 1
ATOM 9436 C C . GLN E 1 141 ? 90.597 84.176 85.558 1.00 48.19 84 GLN E C 1
ATOM 9437 O O . GLN E 1 141 ? 89.831 83.212 85.619 1.00 19.47 84 GLN E O 1
ATOM 9443 N N . HIS E 1 142 ? 91.800 84.186 86.135 1.00 50.33 85 HIS E N 1
ATOM 9444 C CA . HIS E 1 142 ? 92.201 83.133 87.059 1.00 21.94 85 HIS E CA 1
ATOM 9445 C C . HIS E 1 142 ? 91.160 82.919 88.149 1.00 42.56 85 HIS E C 1
ATOM 9446 O O . HIS E 1 142 ? 90.959 81.792 88.609 1.00 33.32 85 HIS E O 1
ATOM 9453 N N . ARG E 1 143 ? 90.483 83.972 88.560 1.00 22.44 86 ARG E N 1
ATOM 9454 C CA . ARG E 1 143 ? 89.408 83.877 89.531 1.00 22.93 86 ARG E CA 1
ATOM 9455 C C . ARG E 1 143 ? 88.105 84.193 88.803 1.00 30.28 86 ARG E C 1
ATOM 9456 O O . ARG E 1 143 ? 87.931 85.305 88.294 1.00 16.85 86 ARG E O 1
ATOM 9464 N N . THR E 1 144 ? 87.214 83.207 88.721 1.00 48.13 87 THR E N 1
ATOM 9465 C CA . THR E 1 144 ? 85.891 83.407 88.127 1.00 16.71 87 THR E CA 1
ATOM 9466 C C . THR E 1 144 ? 84.808 83.048 89.139 1.00 20.75 87 THR E C 1
ATOM 9467 O O . THR E 1 144 ? 85.001 82.161 89.950 1.00 79.67 87 THR E O 1
ATOM 9471 N N . PRO E 1 145 ? 83.657 83.733 89.098 1.00 22.13 88 PRO E N 1
ATOM 9472 C CA . PRO E 1 145 ? 83.313 84.844 88.217 1.00 15.93 88 PRO E CA 1
ATOM 9473 C C . PRO E 1 145 ? 83.994 86.137 88.624 1.00 7.64 88 PRO E C 1
ATOM 9474 O O . PRO E 1 145 ? 84.543 86.237 89.712 1.00 33.38 88 PRO E O 1
ATOM 9478 N N . CYS E 1 146 ? 84.018 87.088 87.709 1.00 8.75 89 CYS E N 1
ATOM 9479 C CA . CYS E 1 146 ? 84.411 88.438 88.053 1.00 8.20 89 CYS E CA 1
ATOM 9480 C C . CYS E 1 146 ? 83.229 89.183 88.656 1.00 41.13 89 CYS E C 1
ATOM 9481 O O . CYS E 1 146 ? 82.066 88.836 88.452 1.00 49.68 89 CYS E O 1
ATOM 9484 N N . LYS E 1 147 ? 83.542 90.206 89.434 1.00 13.42 90 LYS E N 1
ATOM 9485 C CA . LYS E 1 147 ? 82.541 90.860 90.251 1.00 12.74 90 LYS E CA 1
ATOM 9486 C C . LYS E 1 147 ? 82.832 92.350 90.270 1.00 9.10 90 LYS E C 1
ATOM 9487 O O . LYS E 1 147 ? 83.983 92.744 90.437 1.00 11.46 90 LYS E O 1
ATOM 9493 N N . GLY E 1 148 ? 81.816 93.177 90.093 1.00 27.83 91 GLY E N 1
ATOM 9494 C CA . GLY E 1 148 ? 82.045 94.607 90.166 1.00 42.33 91 GLY E CA 1
ATOM 9495 C C . GLY E 1 148 ? 80.824 95.399 89.768 1.00 13.81 91 GLY E C 1
ATOM 9496 O O . GLY E 1 148 ? 79.900 94.885 89.138 1.00 17.58 91 GLY E O 1
ATOM 9497 N N . GLY E 1 149 ? 80.859 96.682 90.111 1.00 17.67 92 GLY E N 1
ATOM 9498 C CA . GLY E 1 149 ? 79.706 97.538 89.939 1.00 23.12 92 GLY E CA 1
ATOM 9499 C C . GLY E 1 149 ? 79.629 98.207 88.577 1.00 39.69 92 GLY E C 1
ATOM 9500 O O . GLY E 1 149 ? 80.558 98.152 87.781 1.00 20.03 92 GLY E O 1
ATOM 9501 N N . ILE E 1 150 ? 78.478 98.820 88.313 1.00 0.01 93 ILE E N 1
ATOM 9502 C CA . ILE E 1 150 ? 78.252 99.611 87.108 1.00 21.58 93 ILE E CA 1
ATOM 9503 C C . ILE E 1 150 ? 78.086 101.061 87.531 1.00 11.03 93 ILE E C 1
ATOM 9504 O O . ILE E 1 150 ? 77.291 101.367 88.424 1.00 29.17 93 ILE E O 1
ATOM 9509 N N . ARG E 1 151 ? 78.817 101.950 86.891 1.00 3.67 94 ARG E N 1
ATOM 9510 C CA . ARG E 1 151 ? 78.681 103.372 87.146 1.00 12.39 94 ARG E CA 1
ATOM 9511 C C . ARG E 1 151 ? 78.003 104.040 85.961 1.00 26.91 94 ARG E C 1
ATOM 9512 O O . ARG E 1 151 ? 78.308 103.736 84.809 1.00 32.14 94 ARG E O 1
ATOM 9520 N N . TYR E 1 152 ? 77.050 104.919 86.244 1.00 11.70 95 TYR E N 1
ATOM 9521 C CA . TYR E 1 152 ? 76.498 105.814 85.235 1.00 4.18 95 TYR E CA 1
ATOM 9522 C C . TYR E 1 152 ? 76.989 107.213 85.555 1.00 44.47 95 TYR E C 1
ATOM 9523 O O . TYR E 1 152 ? 76.601 107.797 86.568 1.00 16.50 95 TYR E O 1
ATOM 9532 N N . SER E 1 153 ? 77.854 107.739 84.702 1.00 48.08 96 SER E N 1
ATOM 9533 C CA . SER E 1 153 ? 78.437 109.053 84.899 1.00 49.91 96 SER E CA 1
ATOM 9534 C C . SER E 1 153 ? 78.924 109.527 83.544 1.00 50.55 96 SER E C 1
ATOM 9535 O O . SER E 1 153 ? 79.172 108.723 82.651 1.00 57.28 96 SER E O 1
ATOM 9538 N N . THR E 1 154 ? 79.062 110.841 83.389 1.00 60.88 97 THR E N 1
ATOM 9539 C CA . THR E 1 154 ? 79.770 111.306 82.207 1.00 51.03 97 THR E CA 1
ATOM 9540 C C . THR E 1 154 ? 81.263 111.081 82.348 1.00 41.39 97 THR E C 1
ATOM 9541 O O . THR E 1 154 ? 81.958 110.934 81.339 1.00 42.60 97 THR E O 1
ATOM 9545 N N . ASP E 1 155 ? 81.757 111.018 83.583 1.00 50.03 98 ASP E N 1
ATOM 9546 C CA . ASP E 1 155 ? 83.172 110.893 83.877 1.00 55.52 98 ASP E CA 1
ATOM 9547 C C . ASP E 1 155 ? 83.729 109.507 83.583 1.00 67.10 98 ASP E C 1
ATOM 9548 O O . ASP E 1 155 ? 84.951 109.342 83.599 1.00 83.60 98 ASP E O 1
ATOM 9553 N N . VAL E 1 156 ? 82.890 108.518 83.287 1.00 48.70 99 VAL E N 1
ATOM 9554 C CA . VAL E 1 156 ? 83.397 107.159 83.120 1.00 36.15 99 VAL E CA 1
ATOM 9555 C C . VAL E 1 156 ? 84.243 107.078 81.857 1.00 40.37 99 VAL E C 1
ATOM 9556 O O . VAL E 1 156 ? 83.799 107.434 80.761 1.00 47.17 99 VAL E O 1
ATOM 9560 N N . SER E 1 157 ? 85.470 106.608 82.013 1.00 50.17 100 SER E N 1
ATOM 9561 C CA . SER E 1 157 ? 86.392 106.354 80.925 1.00 51.10 100 SER E CA 1
ATOM 9562 C C . SER E 1 157 ? 86.881 104.919 81.027 1.00 43.93 100 SER E C 1
ATOM 9563 O O . SER E 1 157 ? 86.688 104.247 82.039 1.00 34.96 100 SER E O 1
ATOM 9566 N N . VAL E 1 158 ? 87.508 104.455 79.947 1.00 54.01 101 VAL E N 1
ATOM 9567 C CA . VAL E 1 158 ? 87.980 103.078 79.885 1.00 34.74 101 VAL E CA 1
ATOM 9568 C C . VAL E 1 158 ? 89.033 102.835 80.950 1.00 52.48 101 VAL E C 1
ATOM 9569 O O . VAL E 1 158 ? 89.049 101.790 81.605 1.00 39.55 101 VAL E O 1
ATOM 9573 N N . ASP E 1 159 ? 89.946 103.793 81.124 1.00 62.85 102 ASP E N 1
ATOM 9574 C CA . ASP E 1 159 ? 91.032 103.628 82.083 1.00 55.22 102 ASP E CA 1
ATOM 9575 C C . ASP E 1 159 ? 90.527 103.686 83.518 1.00 42.60 102 ASP E C 1
ATOM 9576 O O . ASP E 1 159 ? 91.142 103.099 84.411 1.00 53.90 102 ASP E O 1
ATOM 9581 N N . GLU E 1 160 ? 89.421 104.389 83.757 1.00 45.06 103 GLU E N 1
ATOM 9582 C CA . GLU E 1 160 ? 88.797 104.380 85.075 1.00 48.44 103 GLU E CA 1
ATOM 9583 C C . GLU E 1 160 ? 88.274 102.991 85.427 1.00 54.33 103 GLU E C 1
ATOM 9584 O O . GLU E 1 160 ? 88.606 102.445 86.481 1.00 82.69 103 GLU E O 1
ATOM 9590 N N . VAL E 1 161 ? 87.462 102.392 84.548 1.00 18.67 104 VAL E N 1
ATOM 9591 C CA . VAL E 1 161 ? 86.914 101.075 84.857 1.00 33.81 104 VAL E CA 1
ATOM 9592 C C . VAL E 1 161 ? 88.029 100.043 84.950 1.00 40.16 104 VAL E C 1
ATOM 9593 O O . VAL E 1 161 ? 87.961 99.114 85.756 1.00 46.21 104 VAL E O 1
ATOM 9597 N N . LYS E 1 162 ? 89.073 100.196 84.135 1.00 11.13 105 LYS E N 1
ATOM 9598 C CA . LYS E 1 162 ? 90.238 99.328 84.242 1.00 34.37 105 LYS E CA 1
ATOM 9599 C C . LYS E 1 162 ? 90.921 99.485 85.591 1.00 12.15 105 LYS E C 1
ATOM 9600 O O . LYS E 1 162 ? 91.288 98.494 86.227 1.00 41.99 105 LYS E O 1
ATOM 9606 N N . ALA E 1 163 ? 91.103 100.725 86.042 1.00 31.44 106 ALA E N 1
ATOM 9607 C CA . ALA E 1 163 ? 91.698 100.962 87.350 1.00 37.27 106 ALA E CA 1
ATOM 9608 C C . ALA E 1 163 ? 90.843 100.362 88.460 1.00 40.87 106 ALA E C 1
ATOM 9609 O O . ALA E 1 163 ? 91.368 99.780 89.413 1.00 28.52 106 ALA E O 1
ATOM 9611 N N . LEU E 1 164 ? 89.522 100.490 88.352 1.00 22.04 107 LEU E N 1
ATOM 9612 C CA . LEU E 1 164 ? 88.654 100.013 89.414 1.00 25.43 107 LEU E CA 1
ATOM 9613 C C . LEU E 1 164 ? 88.440 98.513 89.376 1.00 33.22 107 LEU E C 1
ATOM 9614 O O . LEU E 1 164 ? 88.054 97.942 90.396 1.00 46.85 107 LEU E O 1
ATOM 9619 N N . ALA E 1 165 ? 88.675 97.865 88.233 1.00 24.93 108 ALA E N 1
ATOM 9620 C CA . ALA E 1 165 ? 88.585 96.411 88.173 1.00 42.99 108 ALA E CA 1
ATOM 9621 C C . ALA E 1 165 ? 89.820 95.748 88.766 1.00 29.43 108 ALA E C 1
ATOM 9622 O O . ALA E 1 165 ? 89.730 94.639 89.299 1.00 12.16 108 ALA E O 1
ATOM 9624 N N . SER E 1 166 ? 90.978 96.397 88.664 1.00 24.32 109 SER E N 1
ATOM 9625 C CA . SER E 1 166 ? 92.169 95.894 89.335 1.00 37.54 109 SER E CA 1
ATOM 9626 C C . SER E 1 166 ? 92.001 95.972 90.842 1.00 37.70 109 SER E C 1
ATOM 9627 O O . SER E 1 166 ? 92.283 95.011 91.560 1.00 25.07 109 SER E O 1
ATOM 9630 N N . LEU E 1 167 ? 91.526 97.117 91.329 1.00 5.92 110 LEU E N 1
ATOM 9631 C CA . LEU E 1 167 ? 91.347 97.325 92.756 1.00 13.45 110 LEU E CA 1
ATOM 9632 C C . LEU E 1 167 ? 90.310 96.368 93.327 1.00 33.79 110 LEU E C 1
ATOM 9633 O O . LEU E 1 167 ? 90.446 95.909 94.462 1.00 18.40 110 LEU E O 1
ATOM 9638 N N . MET E 1 168 ? 89.280 96.047 92.551 1.00 31.94 111 MET E N 1
ATOM 9639 C CA . MET E 1 168 ? 88.258 95.122 93.016 1.00 21.22 111 MET E CA 1
ATOM 9640 C C . MET E 1 168 ? 88.826 93.720 93.188 1.00 18.41 111 MET E C 1
ATOM 9641 O O . MET E 1 168 ? 88.455 93.012 94.129 1.00 17.97 111 MET E O 1
ATOM 9646 N N . THR E 1 169 ? 89.723 93.302 92.292 1.00 20.22 112 THR E N 1
ATOM 9647 C CA . THR E 1 169 ? 90.406 92.020 92.444 1.00 29.03 112 THR E CA 1
ATOM 9648 C C . THR E 1 169 ? 91.149 91.952 93.767 1.00 25.50 112 THR E C 1
ATOM 9649 O O . THR E 1 169 ? 91.049 90.968 94.505 1.00 38.14 112 THR E O 1
ATOM 9653 N N . TYR E 1 170 ? 91.913 92.990 94.072 1.00 2.06 113 TYR E N 1
ATOM 9654 C CA . TYR E 1 170 ? 92.706 92.994 95.286 1.00 9.58 113 TYR E CA 1
ATOM 9655 C C . TYR E 1 170 ? 91.832 93.140 96.524 1.00 21.09 113 TYR E C 1
ATOM 9656 O O . TYR E 1 170 ? 92.157 92.577 97.571 1.00 7.00 113 TYR E O 1
ATOM 9665 N N . LYS E 1 171 ? 90.695 93.827 96.407 1.00 32.79 114 LYS E N 1
ATOM 9666 C CA . LYS E 1 171 ? 89.766 93.917 97.526 1.00 37.86 114 LYS E CA 1
ATOM 9667 C C . LYS E 1 171 ? 89.064 92.589 97.785 1.00 33.97 114 LYS E C 1
ATOM 9668 O O . LYS E 1 171 ? 88.853 92.214 98.942 1.00 20.78 114 LYS E O 1
ATOM 9674 N N . CYS E 1 172 ? 88.684 91.864 96.729 1.00 57.03 115 CYS E N 1
ATOM 9675 C CA . CYS E 1 172 ? 88.089 90.548 96.939 1.00 52.64 115 CYS E CA 1
ATOM 9676 C C . CYS E 1 172 ? 89.085 89.568 97.541 1.00 37.63 115 CYS E C 1
ATOM 9677 O O . CYS E 1 172 ? 88.696 88.684 98.304 1.00 43.46 115 CYS E O 1
ATOM 9680 N N . ALA E 1 173 ? 90.366 89.712 97.221 1.00 31.76 116 ALA E N 1
ATOM 9681 C CA . ALA E 1 173 ? 91.368 88.798 97.750 1.00 23.55 116 ALA E CA 1
ATOM 9682 C C . ALA E 1 173 ? 91.644 89.059 99.226 1.00 28.40 116 ALA E C 1
ATOM 9683 O O . ALA E 1 173 ? 91.910 88.121 99.981 1.00 33.94 116 ALA E O 1
ATOM 9685 N N . VAL E 1 174 ? 91.591 90.322 99.654 1.00 24.89 117 VAL E N 1
ATOM 9686 C CA . VAL E 1 174 ? 91.723 90.643 101.074 1.00 30.92 117 VAL E CA 1
ATOM 9687 C C . VAL E 1 174 ? 90.767 89.805 101.913 1.00 32.61 117 VAL E C 1
ATOM 9688 O O . VAL E 1 174 ? 91.178 89.122 102.855 1.00 42.49 117 VAL E O 1
ATOM 9692 N N . VAL E 1 175 ? 89.484 89.836 101.581 1.00 1.45 118 VAL E N 1
ATOM 9693 C CA . VAL E 1 175 ? 88.465 89.245 102.435 1.00 13.99 118 VAL E CA 1
ATOM 9694 C C . VAL E 1 175 ? 88.159 87.811 102.034 1.00 22.67 118 VAL E C 1
ATOM 9695 O O . VAL E 1 175 ? 87.192 87.217 102.520 1.00 23.22 118 VAL E O 1
ATOM 9699 N N . ASP E 1 176 ? 88.961 87.257 101.132 1.00 18.17 119 ASP E N 1
ATOM 9700 C CA . ASP E 1 176 ? 88.799 85.880 100.674 1.00 24.42 119 ASP E CA 1
ATOM 9701 C C . ASP E 1 176 ? 87.438 85.669 100.022 1.00 40.71 119 ASP E C 1
ATOM 9702 O O . ASP E 1 176 ? 86.747 84.686 100.282 1.00 24.10 119 ASP E O 1
ATOM 9707 N N . VAL E 1 177 ? 87.038 86.618 99.187 1.00 42.96 120 VAL E N 1
ATOM 9708 C CA . VAL E 1 177 ? 85.873 86.466 98.323 1.00 19.39 120 VAL E CA 1
ATOM 9709 C C . VAL E 1 177 ? 86.377 85.969 96.969 1.00 27.41 120 VAL E C 1
ATOM 9710 O O . VAL E 1 177 ? 87.098 86.706 96.286 1.00 20.30 120 VAL E O 1
ATOM 9714 N N . PRO E 1 178 ? 86.044 84.775 96.566 1.00 17.54 121 PRO E N 1
ATOM 9715 C CA . PRO E 1 178 ? 86.689 84.149 95.402 1.00 3.08 121 PRO E CA 1
ATOM 9716 C C . PRO E 1 178 ? 86.194 84.686 94.060 1.00 8.72 121 PRO E C 1
ATOM 9717 O O . PRO E 1 178 ? 85.834 83.929 93.164 1.00 17.09 121 PRO E O 1
ATOM 9721 N N . PHE E 1 179 ? 86.189 86.002 93.920 1.00 23.29 122 PHE E N 1
ATOM 9722 C CA . PHE E 1 179 ? 85.782 86.676 92.698 1.00 28.39 122 PHE E CA 1
ATOM 9723 C C . PHE E 1 179 ? 86.977 87.378 92.077 1.00 37.37 122 PHE E C 1
ATOM 9724 O O . PHE E 1 179 ? 87.873 87.848 92.780 1.00 36.06 122 PHE E O 1
ATOM 9732 N N . GLY E 1 180 ? 86.984 87.443 90.758 1.00 37.99 123 GLY E N 1
ATOM 9733 C CA . GLY E 1 180 ? 87.861 88.367 90.088 1.00 0.00 123 GLY E CA 1
ATOM 9734 C C . GLY E 1 180 ? 87.269 89.759 90.054 1.00 35.43 123 GLY E C 1
ATOM 9735 O O . GLY E 1 180 ? 86.072 89.958 90.232 1.00 17.70 123 GLY E O 1
ATOM 9736 N N . GLY E 1 181 ? 88.125 90.743 89.816 1.00 34.55 124 GLY E N 1
ATOM 9737 C CA . GLY E 1 181 ? 87.658 92.102 89.713 1.00 40.19 124 GLY E CA 1
ATOM 9738 C C . GLY E 1 181 ? 87.042 92.412 88.364 1.00 34.71 124 GLY E C 1
ATOM 9739 O O . GLY E 1 181 ? 87.444 91.898 87.328 1.00 45.01 124 GLY E O 1
ATOM 9740 N N . ALA E 1 182 ? 86.028 93.266 88.396 1.00 9.89 125 ALA E N 1
ATOM 9741 C CA . ALA E 1 182 ? 85.406 93.780 87.189 1.00 30.62 125 ALA E CA 1
ATOM 9742 C C . ALA E 1 182 ? 84.824 95.148 87.498 1.00 27.05 125 ALA E C 1
ATOM 9743 O O . ALA E 1 182 ? 84.635 95.511 88.656 1.00 26.92 125 ALA E O 1
ATOM 9745 N N . LYS E 1 183 ? 84.593 95.923 86.446 1.00 33.71 126 LYS E N 1
ATOM 9746 C CA . LYS E 1 183 ? 83.960 97.219 86.609 1.00 20.13 126 LYS E CA 1
ATOM 9747 C C . LYS E 1 183 ? 83.282 97.581 85.301 1.00 49.79 126 LYS E C 1
ATOM 9748 O O . LYS E 1 183 ? 83.783 97.263 84.227 1.00 35.68 126 LYS E O 1
ATOM 9754 N N . ALA E 1 184 ? 82.157 98.265 85.395 1.00 48.59 127 ALA E N 1
ATOM 9755 C CA . ALA E 1 184 ? 81.492 98.776 84.214 1.00 28.75 127 ALA E CA 1
ATOM 9756 C C . ALA E 1 184 ? 81.205 100.251 84.393 1.00 52.36 127 ALA E C 1
ATOM 9757 O O . ALA E 1 184 ? 81.113 100.767 85.507 1.00 53.23 127 ALA E O 1
ATOM 9759 N N . GLY E 1 185 ? 81.065 100.923 83.274 1.00 47.93 128 GLY E N 1
ATOM 9760 C CA . GLY E 1 185 ? 80.539 102.271 83.286 1.00 2.02 128 GLY E CA 1
ATOM 9761 C C . GLY E 1 185 ? 79.840 102.544 81.982 1.00 35.98 128 GLY E C 1
ATOM 9762 O O . GLY E 1 185 ? 80.239 102.055 80.924 1.00 45.77 128 GLY E O 1
ATOM 9763 N N . VAL E 1 186 ? 78.815 103.372 82.058 1.00 47.50 129 VAL E N 1
ATOM 9764 C CA . VAL E 1 186 ? 77.999 103.746 80.920 1.00 3.27 129 VAL E CA 1
ATOM 9765 C C . VAL E 1 186 ? 77.976 105.261 80.917 1.00 27.76 129 VAL E C 1
ATOM 9766 O O . VAL E 1 186 ? 77.576 105.874 81.914 1.00 27.47 129 VAL E O 1
ATOM 9770 N N . LYS E 1 187 ? 78.405 105.871 79.820 1.00 30.37 130 LYS E N 1
ATOM 9771 C CA . LYS E 1 187 ? 78.677 107.300 79.866 1.00 28.17 130 LYS E CA 1
ATOM 9772 C C . LYS E 1 187 ? 77.367 108.010 79.566 1.00 18.48 130 LYS E C 1
ATOM 9773 O O . LYS E 1 187 ? 77.027 108.271 78.410 1.00 18.63 130 LYS E O 1
ATOM 9779 N N . ILE E 1 188 ? 76.679 108.395 80.640 1.00 0.00 131 ILE E N 1
ATOM 9780 C CA . ILE E 1 188 ? 75.404 109.098 80.579 1.00 6.65 131 ILE E CA 1
ATOM 9781 C C . ILE E 1 188 ? 75.297 109.862 81.880 1.00 52.77 131 ILE E C 1
ATOM 9782 O O . ILE E 1 188 ? 75.908 109.496 82.881 1.00 51.54 131 ILE E O 1
ATOM 9787 N N . ASN E 1 189 ? 74.544 110.944 81.866 1.00 55.77 132 ASN E N 1
ATOM 9788 C CA . ASN E 1 189 ? 74.219 111.612 83.109 1.00 43.22 132 ASN E CA 1
ATOM 9789 C C . ASN E 1 189 ? 72.829 111.151 83.507 1.00 50.55 132 ASN E C 1
ATOM 9790 O O . ASN E 1 189 ? 71.848 111.578 82.889 1.00 44.99 132 ASN E O 1
ATOM 9795 N N . PRO E 1 190 ? 72.692 110.292 84.520 1.00 44.58 133 PRO E N 1
ATOM 9796 C CA . PRO E 1 190 ? 71.395 109.646 84.775 1.00 48.51 133 PRO E CA 1
ATOM 9797 C C . PRO E 1 190 ? 70.276 110.620 85.030 1.00 43.15 133 PRO E C 1
ATOM 9798 O O . PRO E 1 190 ? 69.103 110.252 84.894 1.00 59.35 133 PRO E O 1
ATOM 9802 N N . LYS E 1 191 ? 70.605 111.847 85.411 1.00 38.00 134 LYS E N 1
ATOM 9803 C CA . LYS E 1 191 ? 69.614 112.861 85.718 1.00 59.81 134 LYS E CA 1
ATOM 9804 C C . LYS E 1 191 ? 68.991 113.473 84.474 1.00 44.57 134 LYS E C 1
ATOM 9805 O O . LYS E 1 191 ? 68.004 114.203 84.597 1.00 55.75 134 LYS E O 1
ATOM 9811 N N . ASN E 1 192 ? 69.520 113.183 83.288 1.00 46.32 135 ASN E N 1
ATOM 9812 C CA . ASN E 1 192 ? 68.973 113.687 82.037 1.00 47.25 135 ASN E CA 1
ATOM 9813 C C . ASN E 1 192 ? 68.048 112.703 81.345 1.00 47.85 135 ASN E C 1
ATOM 9814 O O . ASN E 1 192 ? 67.633 112.960 80.214 1.00 60.73 135 ASN E O 1
ATOM 9819 N N . TYR E 1 193 ? 67.766 111.558 81.950 1.00 16.11 136 TYR E N 1
ATOM 9820 C CA . TYR E 1 193 ? 66.996 110.521 81.289 1.00 35.52 136 TYR E CA 1
ATOM 9821 C C . TYR E 1 193 ? 65.810 110.173 82.158 1.00 16.26 136 TYR E C 1
ATOM 9822 O O . TYR E 1 193 ? 65.947 110.037 83.375 1.00 52.07 136 TYR E O 1
ATOM 9831 N N . THR E 1 194 ? 64.654 110.014 81.532 1.00 18.87 137 THR E N 1
ATOM 9832 C CA . THR E 1 194 ? 63.511 109.502 82.255 1.00 33.57 137 THR E CA 1
ATOM 9833 C C . THR E 1 194 ? 63.749 108.040 82.604 1.00 43.87 137 THR E C 1
ATOM 9834 O O . THR E 1 194 ? 64.597 107.365 82.020 1.00 37.48 137 THR E O 1
ATOM 9838 N N . ASP E 1 195 ? 62.996 107.553 83.581 1.00 36.11 138 ASP E N 1
ATOM 9839 C CA . ASP E 1 195 ? 63.172 106.174 84.003 1.00 40.63 138 ASP E CA 1
ATOM 9840 C C . ASP E 1 195 ? 62.776 105.194 82.918 1.00 31.04 138 ASP E C 1
ATOM 9841 O O . ASP E 1 195 ? 63.200 104.036 82.961 1.00 21.07 138 ASP E O 1
ATOM 9846 N N . ASN E 1 196 ? 61.962 105.638 81.962 1.00 31.79 139 ASN E N 1
ATOM 9847 C CA . ASN E 1 196 ? 61.636 104.848 80.784 1.00 23.73 139 ASN E CA 1
ATOM 9848 C C . ASN E 1 196 ? 62.891 104.400 80.057 1.00 33.35 139 ASN E C 1
ATOM 9849 O O . ASN E 1 196 ? 63.113 103.205 79.833 1.00 21.15 139 ASN E O 1
ATOM 9854 N N . GLU E 1 197 ? 63.715 105.367 79.659 1.00 37.37 140 GLU E N 1
ATOM 9855 C CA . GLU E 1 197 ? 64.855 105.086 78.801 1.00 13.63 140 GLU E CA 1
ATOM 9856 C C . GLU E 1 197 ? 66.001 104.480 79.601 1.00 37.12 140 GLU E C 1
ATOM 9857 O O . GLU E 1 197 ? 66.751 103.643 79.087 1.00 50.78 140 GLU E O 1
ATOM 9863 N N . LEU E 1 198 ? 66.144 104.904 80.856 1.00 23.55 141 LEU E N 1
ATOM 9864 C CA . LEU E 1 198 ? 67.067 104.256 81.774 1.00 19.90 141 LEU E CA 1
ATOM 9865 C C . LEU E 1 198 ? 66.803 102.767 81.891 1.00 45.36 141 LEU E C 1
ATOM 9866 O O . LEU E 1 198 ? 67.726 101.999 82.165 1.00 41.87 141 LEU E O 1
ATOM 9871 N N . GLU E 1 199 ? 65.556 102.341 81.715 1.00 27.77 142 GLU E N 1
ATOM 9872 C CA . GLU E 1 199 ? 65.296 100.914 81.590 1.00 32.75 142 GLU E CA 1
ATOM 9873 C C . GLU E 1 199 ? 65.872 100.377 80.290 1.00 33.44 142 GLU E C 1
ATOM 9874 O O . GLU E 1 199 ? 66.549 99.346 80.290 1.00 4.72 142 GLU E O 1
ATOM 9880 N N . LYS E 1 200 ? 65.661 101.092 79.181 1.00 21.48 143 LYS E N 1
ATOM 9881 C CA . LYS E 1 200 ? 66.152 100.633 77.885 1.00 36.47 143 LYS E CA 1
ATOM 9882 C C . LYS E 1 200 ? 67.676 100.638 77.825 1.00 24.10 143 LYS E C 1
ATOM 9883 O O . LYS E 1 200 ? 68.279 99.689 77.320 1.00 21.37 143 LYS E O 1
ATOM 9889 N N . ILE E 1 201 ? 68.314 101.702 78.314 1.00 16.84 144 ILE E N 1
ATOM 9890 C CA . ILE E 1 201 ? 69.773 101.755 78.354 1.00 31.15 144 ILE E CA 1
ATOM 9891 C C . ILE E 1 201 ? 70.328 100.596 79.169 1.00 35.17 144 ILE E C 1
ATOM 9892 O O . ILE E 1 201 ? 71.338 99.991 78.805 1.00 48.68 144 ILE E O 1
ATOM 9897 N N . THR E 1 202 ? 69.707 100.319 80.305 1.00 14.30 145 THR E N 1
ATOM 9898 C CA . THR E 1 202 ? 70.184 99.259 81.175 1.00 35.10 145 THR E CA 1
ATOM 9899 C C . THR E 1 202 ? 69.952 97.907 80.536 1.00 24.61 145 THR E C 1
ATOM 9900 O O . THR E 1 202 ? 70.859 97.086 80.436 1.00 40.83 145 THR E O 1
ATOM 9904 N N . ARG E 1 203 ? 68.723 97.691 80.093 1.00 9.06 146 ARG E N 1
ATOM 9905 C CA . ARG E 1 203 ? 68.347 96.447 79.456 1.00 17.90 146 ARG E CA 1
ATOM 9906 C C . ARG E 1 203 ? 69.204 96.113 78.244 1.00 19.05 146 ARG E C 1
ATOM 9907 O O . ARG E 1 203 ? 69.670 94.987 78.115 1.00 27.90 146 ARG E O 1
ATOM 9915 N N . ARG E 1 204 ? 69.416 97.074 77.351 1.00 27.54 147 ARG E N 1
ATOM 9916 C CA . ARG E 1 204 ? 70.218 96.781 76.169 1.00 11.57 147 ARG E CA 1
ATOM 9917 C C . ARG E 1 204 ? 71.685 96.587 76.510 1.00 30.21 147 ARG E C 1
ATOM 9918 O O . ARG E 1 204 ? 72.358 95.750 75.906 1.00 12.91 147 ARG E O 1
ATOM 9926 N N . PHE E 1 205 ? 72.198 97.358 77.465 1.00 26.86 148 PHE E N 1
ATOM 9927 C CA . PHE E 1 205 ? 73.582 97.196 77.895 1.00 21.82 148 PHE E CA 1
ATOM 9928 C C . PHE E 1 205 ? 73.813 95.818 78.501 1.00 37.26 148 PHE E C 1
ATOM 9929 O O . PHE E 1 205 ? 74.850 95.196 78.265 1.00 23.27 148 PHE E O 1
ATOM 9937 N N . THR E 1 206 ? 72.848 95.318 79.268 1.00 15.07 149 THR E N 1
ATOM 9938 C CA . THR E 1 206 ? 72.926 93.950 79.764 1.00 25.51 149 THR E CA 1
ATOM 9939 C C . THR E 1 206 ? 72.999 92.973 78.605 1.00 24.74 149 THR E C 1
ATOM 9940 O O . THR E 1 206 ? 73.781 92.020 78.619 1.00 30.48 149 THR E O 1
ATOM 9944 N N . MET E 1 207 ? 72.178 93.216 77.591 1.00 0.00 150 MET E N 1
ATOM 9945 C CA . MET E 1 207 ? 72.072 92.345 76.436 1.00 9.58 150 MET E CA 1
ATOM 9946 C C . MET E 1 207 ? 73.375 92.295 75.645 1.00 16.33 150 MET E C 1
ATOM 9947 O O . MET E 1 207 ? 73.759 91.237 75.143 1.00 16.55 150 MET E O 1
ATOM 9952 N N . GLU E 1 208 ? 74.072 93.427 75.517 1.00 22.02 151 GLU E N 1
ATOM 9953 C CA . GLU E 1 208 ? 75.286 93.435 74.706 1.00 6.80 151 GLU E CA 1
ATOM 9954 C C . GLU E 1 208 ? 76.463 92.821 75.454 1.00 20.78 151 GLU E C 1
ATOM 9955 O O . GLU E 1 208 ? 77.292 92.137 74.847 1.00 26.27 151 GLU E O 1
ATOM 9961 N N . LEU E 1 209 ? 76.565 93.061 76.761 1.00 14.19 152 LEU E N 1
ATOM 9962 C CA . LEU E 1 209 ? 77.497 92.330 77.615 1.00 27.57 152 LEU E CA 1
ATOM 9963 C C . LEU E 1 209 ? 77.218 90.840 77.659 1.00 25.98 152 LEU E C 1
ATOM 9964 O O . LEU E 1 209 ? 78.162 90.052 77.705 1.00 5.97 152 LEU E O 1
ATOM 9969 N N . ALA E 1 210 ? 75.949 90.440 77.646 1.00 8.91 153 ALA E N 1
ATOM 9970 C CA . ALA E 1 210 ? 75.605 89.032 77.764 1.00 14.52 153 ALA E CA 1
ATOM 9971 C C . ALA E 1 210 ? 76.071 88.241 76.547 1.00 0.00 153 ALA E C 1
ATOM 9972 O O . ALA E 1 210 ? 76.700 87.187 76.690 1.00 14.42 153 ALA E O 1
ATOM 9974 N N . LYS E 1 211 ? 75.759 88.733 75.341 1.00 14.18 154 LYS E N 1
ATOM 9975 C CA . LYS E 1 211 ? 76.222 88.090 74.116 1.00 25.75 154 LYS E CA 1
ATOM 9976 C C . LYS E 1 211 ? 77.721 87.859 74.128 1.00 26.12 154 LYS E C 1
ATOM 9977 O O . LYS E 1 211 ? 78.202 86.865 73.578 1.00 42.48 154 LYS E O 1
ATOM 9983 N N . LYS E 1 212 ? 78.476 88.770 74.722 1.00 6.69 155 LYS E N 1
ATOM 9984 C CA . LYS E 1 212 ? 79.921 88.691 74.688 1.00 11.08 155 LYS E CA 1
ATOM 9985 C C . LYS E 1 212 ? 80.526 88.015 75.909 1.00 23.98 155 LYS E C 1
ATOM 9986 O O . LYS E 1 212 ? 81.750 87.972 76.023 1.00 16.28 155 LYS E O 1
ATOM 9992 N N . GLY E 1 213 ? 79.715 87.492 76.816 1.00 6.45 156 GLY E N 1
ATOM 9993 C CA . GLY E 1 213 ? 80.248 86.836 77.989 1.00 7.47 156 GLY E CA 1
ATOM 9994 C C . GLY E 1 213 ? 80.849 87.773 79.007 1.00 18.51 156 GLY E C 1
ATOM 9995 O O . GLY E 1 213 ? 81.855 87.435 79.636 1.00 7.02 156 GLY E O 1
ATOM 9996 N N . PHE E 1 214 ? 80.319 88.984 79.113 1.00 10.14 157 PHE E N 1
ATOM 9997 C CA . PHE E 1 214 ? 80.663 89.927 80.165 1.00 5.38 157 PHE E CA 1
ATOM 9998 C C . PHE E 1 214 ? 79.609 90.041 81.263 1.00 33.95 157 PHE E C 1
ATOM 9999 O O . PHE E 1 214 ? 79.776 90.855 82.168 1.00 38.53 157 PHE E O 1
ATOM 10007 N N . ILE E 1 215 ? 78.523 89.274 81.197 1.00 4.62 158 ILE E N 1
ATOM 10008 C CA . ILE E 1 215 ? 77.600 89.130 82.324 1.00 19.94 158 ILE E CA 1
ATOM 10009 C C . ILE E 1 215 ? 77.134 87.683 82.378 1.00 16.22 158 ILE E C 1
ATOM 10010 O O . ILE E 1 215 ? 76.831 87.080 81.348 1.00 29.97 158 ILE E O 1
ATOM 10015 N N . GLY E 1 216 ? 77.117 87.118 83.582 1.00 26.30 159 GLY E N 1
ATOM 10016 C CA . GLY E 1 216 ? 76.568 85.814 83.845 1.00 55.68 159 GLY E CA 1
ATOM 10017 C C . GLY E 1 216 ? 76.950 85.367 85.236 1.00 17.48 159 GLY E C 1
ATOM 10018 O O . GLY E 1 216 ? 77.897 85.884 85.824 1.00 34.10 159 GLY E O 1
ATOM 10019 N N . PRO E 1 217 ? 76.229 84.393 85.797 1.00 10.85 160 PRO E N 1
ATOM 10020 C CA . PRO E 1 217 ? 76.516 83.982 87.182 1.00 25.48 160 PRO E CA 1
ATOM 10021 C C . PRO E 1 217 ? 77.825 83.237 87.352 1.00 20.21 160 PRO E C 1
ATOM 10022 O O . PRO E 1 217 ? 78.385 83.255 88.451 1.00 27.75 160 PRO E O 1
ATOM 10026 N N . GLY E 1 218 ? 78.334 82.586 86.318 1.00 10.80 161 GLY E N 1
ATOM 10027 C CA . GLY E 1 218 ? 79.625 81.942 86.420 1.00 17.87 161 GLY E CA 1
ATOM 10028 C C . GLY E 1 218 ? 80.683 82.789 85.758 1.00 30.08 161 GLY E C 1
ATOM 10029 O O . GLY E 1 218 ? 81.877 82.491 85.831 1.00 23.77 161 GLY E O 1
ATOM 10030 N N . VAL E 1 219 ? 80.252 83.866 85.116 1.00 11.48 162 VAL E N 1
ATOM 10031 C CA . VAL E 1 219 ? 81.135 84.717 84.331 1.00 10.64 162 VAL E CA 1
ATOM 10032 C C . VAL E 1 219 ? 81.397 86.027 85.038 1.00 23.34 162 VAL E C 1
ATOM 10033 O O . VAL E 1 219 ? 82.495 86.270 85.532 1.00 13.36 162 VAL E O 1
ATOM 10037 N N . ASP E 1 220 ? 80.422 86.912 85.042 1.00 30.91 163 ASP E N 1
ATOM 10038 C CA . ASP E 1 220 ? 80.651 88.229 85.588 1.00 10.69 163 ASP E CA 1
ATOM 10039 C C . ASP E 1 220 ? 79.386 88.700 86.282 1.00 13.72 163 ASP E C 1
ATOM 10040 O O . ASP E 1 220 ? 78.320 88.738 85.664 1.00 0.00 163 ASP E O 1
ATOM 10045 N N . VAL E 1 221 ? 79.507 89.073 87.548 1.00 19.75 164 VAL E N 1
ATOM 10046 C CA . VAL E 1 221 ? 78.339 89.408 88.355 1.00 0.00 164 VAL E CA 1
ATOM 10047 C C . VAL E 1 221 ? 78.415 90.888 88.704 1.00 0.21 164 VAL E C 1
ATOM 10048 O O . VAL E 1 221 ? 79.261 91.295 89.499 1.00 24.22 164 VAL E O 1
ATOM 10052 N N . PRO E 1 222 ? 77.597 91.732 88.100 1.00 9.54 165 PRO E N 1
ATOM 10053 C CA . PRO E 1 222 ? 77.660 93.160 88.397 1.00 15.22 165 PRO E CA 1
ATOM 10054 C C . PRO E 1 222 ? 76.936 93.518 89.689 1.00 35.51 165 PRO E C 1
ATOM 10055 O O . PRO E 1 222 ? 76.148 92.754 90.234 1.00 57.72 165 PRO E O 1
ATOM 10059 N N . ALA E 1 223 ? 77.229 94.713 90.166 1.00 38.93 166 ALA E N 1
ATOM 10060 C CA . ALA E 1 223 ? 76.683 95.266 91.392 1.00 25.03 166 ALA E CA 1
ATOM 10061 C C . ALA E 1 223 ? 76.318 96.719 91.145 1.00 25.35 166 ALA E C 1
ATOM 10062 O O . ALA E 1 223 ? 76.698 97.296 90.121 1.00 58.49 166 ALA E O 1
ATOM 10064 N N . PRO E 1 224 ? 75.547 97.329 92.037 1.00 21.49 167 PRO E N 1
ATOM 10065 C CA . PRO E 1 224 ? 75.243 98.753 91.890 1.00 21.90 167 PRO E CA 1
ATOM 10066 C C . PRO E 1 224 ? 76.412 99.638 92.307 1.00 36.36 167 PRO E C 1
ATOM 10067 O O . PRO E 1 224 ? 77.443 99.179 92.794 1.00 35.12 167 PRO E O 1
ATOM 10071 N N . ASP E 1 225 ? 76.216 100.936 92.095 1.00 51.29 168 ASP E N 1
ATOM 10072 C CA . ASP E 1 225 ? 77.095 102.006 92.549 1.00 57.66 168 ASP E CA 1
ATOM 10073 C C . ASP E 1 225 ? 76.210 103.098 93.133 1.00 56.07 168 ASP E C 1
ATOM 10074 O O . ASP E 1 225 ? 75.027 102.878 93.389 1.00 44.69 168 ASP E O 1
ATOM 10079 N N . MET E 1 226 ? 76.783 104.269 93.417 1.00 50.10 169 MET E N 1
ATOM 10080 C CA . MET E 1 226 ? 75.922 105.373 93.832 1.00 64.20 169 MET E CA 1
ATOM 10081 C C . MET E 1 226 ? 74.966 105.764 92.718 1.00 60.81 169 MET E C 1
ATOM 10082 O O . MET E 1 226 ? 73.788 106.035 92.971 1.00 77.38 169 MET E O 1
ATOM 10087 N N . SER E 1 227 ? 75.453 105.779 91.482 1.00 45.53 170 SER E N 1
ATOM 10088 C CA . SER E 1 227 ? 74.635 106.119 90.330 1.00 43.94 170 SER E CA 1
ATOM 10089 C C . SER E 1 227 ? 73.646 105.030 89.957 1.00 48.48 170 SER E C 1
ATOM 10090 O O . SER E 1 227 ? 72.688 105.310 89.232 1.00 30.45 170 SER E O 1
ATOM 10093 N N . THR E 1 228 ? 73.855 103.804 90.425 1.00 39.35 171 THR E N 1
ATOM 10094 C CA . THR E 1 228 ? 73.066 102.650 90.019 1.00 17.11 171 THR E CA 1
ATOM 10095 C C . THR E 1 228 ? 72.363 102.070 91.239 1.00 31.54 171 THR E C 1
ATOM 10096 O O . THR E 1 228 ? 72.960 101.936 92.304 1.00 60.38 171 THR E O 1
ATOM 10100 N N . GLY E 1 229 ? 71.079 101.751 91.103 1.00 51.29 172 GLY E N 1
ATOM 10101 C CA . GLY E 1 229 ? 70.288 101.280 92.212 1.00 64.17 172 GLY E CA 1
ATOM 10102 C C . GLY E 1 229 ? 69.927 99.811 92.119 1.00 39.34 172 GLY E C 1
ATOM 10103 O O . GLY E 1 229 ? 70.443 99.060 91.290 1.00 17.89 172 GLY E O 1
ATOM 10104 N N . GLU E 1 230 ? 69.007 99.411 92.992 1.00 39.98 173 GLU E N 1
ATOM 10105 C CA . GLU E 1 230 ? 68.443 98.073 92.953 1.00 28.85 173 GLU E CA 1
ATOM 10106 C C . GLU E 1 230 ? 67.409 97.896 91.860 1.00 31.95 173 GLU E C 1
ATOM 10107 O O . GLU E 1 230 ? 67.136 96.759 91.464 1.00 36.96 173 GLU E O 1
ATOM 10113 N N . ARG E 1 231 ? 66.816 98.973 91.361 1.00 19.68 174 ARG E N 1
ATOM 10114 C CA . ARG E 1 231 ? 65.890 98.789 90.256 1.00 48.61 174 ARG E CA 1
ATOM 10115 C C . ARG E 1 231 ? 66.638 98.482 88.965 1.00 44.02 174 ARG E C 1
ATOM 10116 O O . ARG E 1 231 ? 66.141 97.722 88.131 1.00 48.21 174 ARG E O 1
ATOM 10124 N N . GLU E 1 232 ? 67.838 99.039 88.791 1.00 41.65 175 GLU E N 1
ATOM 10125 C CA . GLU E 1 232 ? 68.671 98.651 87.658 1.00 25.75 175 GLU E CA 1
ATOM 10126 C C . GLU E 1 232 ? 69.153 97.223 87.790 1.00 32.04 175 GLU E C 1
ATOM 10127 O O . GLU E 1 232 ? 69.344 96.542 86.783 1.00 51.83 175 GLU E O 1
ATOM 10133 N N . MET E 1 233 ? 69.336 96.747 89.016 1.00 28.03 176 MET E N 1
ATOM 10134 C CA . MET E 1 233 ? 69.676 95.347 89.213 1.00 33.86 176 MET E CA 1
ATOM 10135 C C . MET E 1 233 ? 68.524 94.441 88.807 1.00 29.98 176 MET E C 1
ATOM 10136 O O . MET E 1 233 ? 68.746 93.382 88.217 1.00 25.99 176 MET E O 1
ATOM 10141 N N . SER E 1 234 ? 67.281 94.845 89.094 1.00 15.11 177 SER E N 1
ATOM 10142 C CA . SER E 1 234 ? 66.135 94.035 88.691 1.00 23.89 177 SER E CA 1
ATOM 10143 C C . SER E 1 234 ? 66.030 93.940 87.176 1.00 19.90 177 SER E C 1
ATOM 10144 O O . SER E 1 234 ? 65.724 92.874 86.633 1.00 11.76 177 SER E O 1
ATOM 10147 N N . TRP E 1 235 ? 66.278 95.049 86.481 1.00 26.59 178 TRP E N 1
ATOM 10148 C CA . TRP E 1 235 ? 66.241 95.068 85.022 1.00 29.53 178 TRP E CA 1
ATOM 10149 C C . TRP E 1 235 ? 67.335 94.200 84.424 1.00 18.86 178 TRP E C 1
ATOM 10150 O O . TRP E 1 235 ? 67.095 93.457 83.469 1.00 3.26 178 TRP E O 1
ATOM 10161 N N . ILE E 1 236 ? 68.548 94.311 84.953 1.00 8.32 179 ILE E N 1
ATOM 10162 C CA . ILE E 1 236 ? 69.646 93.457 84.517 1.00 8.74 179 ILE E CA 1
ATOM 10163 C C . ILE E 1 236 ? 69.294 92.001 84.742 1.00 1.09 179 ILE E C 1
ATOM 10164 O O . ILE E 1 236 ? 69.550 91.143 83.892 1.00 1.51 179 ILE E O 1
ATOM 10169 N N . ALA E 1 237 ? 68.687 91.704 85.886 1.00 1.52 180 ALA E N 1
ATOM 10170 C CA . ALA E 1 237 ? 68.355 90.331 86.226 1.00 19.28 180 ALA E CA 1
ATOM 10171 C C . ALA E 1 237 ? 67.206 89.818 85.374 1.00 24.56 180 ALA E C 1
ATOM 10172 O O . ALA E 1 237 ? 67.243 88.682 84.897 1.00 21.45 180 ALA E O 1
ATOM 10174 N N . ASP E 1 238 ? 66.172 90.641 85.167 1.00 2.53 181 ASP E N 1
ATOM 10175 C CA . ASP E 1 238 ? 65.062 90.206 84.327 1.00 32.11 181 ASP E CA 1
ATOM 10176 C C . ASP E 1 238 ? 65.504 90.053 82.885 1.00 31.25 181 ASP E C 1
ATOM 10177 O O . ASP E 1 238 ? 65.024 89.165 82.180 1.00 38.36 181 ASP E O 1
ATOM 10182 N N . THR E 1 239 ? 66.426 90.904 82.434 1.00 23.52 182 THR E N 1
ATOM 10183 C CA . THR E 1 239 ? 66.940 90.806 81.070 1.00 29.81 182 THR E CA 1
ATOM 10184 C C . THR E 1 239 ? 67.652 89.489 80.850 1.00 42.57 182 THR E C 1
ATOM 10185 O O . THR E 1 239 ? 67.393 88.782 79.874 1.00 30.64 182 THR E O 1
ATOM 10189 N N . TYR E 1 240 ? 68.591 89.170 81.735 1.00 39.42 183 TYR E N 1
ATOM 10190 C CA . TYR E 1 240 ? 69.360 87.949 81.603 1.00 47.44 183 TYR E CA 1
ATOM 10191 C C . TYR E 1 240 ? 68.448 86.741 81.725 1.00 33.61 183 TYR E C 1
ATOM 10192 O O . TYR E 1 240 ? 68.430 85.870 80.850 1.00 24.50 183 TYR E O 1
ATOM 10201 N N . ALA E 1 241 ? 67.653 86.694 82.795 1.00 31.03 184 ALA E N 1
ATOM 10202 C CA . ALA E 1 241 ? 66.706 85.607 83.004 1.00 21.71 184 ALA E CA 1
ATOM 10203 C C . ALA E 1 241 ? 65.734 85.426 81.847 1.00 23.01 184 ALA E C 1
ATOM 10204 O O . ALA E 1 241 ? 65.238 84.319 81.646 1.00 43.66 184 ALA E O 1
ATOM 10206 N N . SER E 1 242 ? 65.404 86.483 81.113 1.00 29.24 185 SER E N 1
ATOM 10207 C CA . SER E 1 242 ? 64.407 86.342 80.065 1.00 30.63 185 SER E CA 1
ATOM 10208 C C . SER E 1 242 ? 64.989 86.169 78.674 1.00 17.87 185 SER E C 1
ATOM 10209 O O . SER E 1 242 ? 64.224 85.953 77.734 1.00 15.80 185 SER E O 1
ATOM 10212 N N . THR E 1 243 ? 66.304 86.249 78.501 1.00 24.36 186 THR E N 1
ATOM 10213 C CA . THR E 1 243 ? 66.866 85.957 77.192 1.00 10.32 186 THR E CA 1
ATOM 10214 C C . THR E 1 243 ? 67.926 84.867 77.266 1.00 6.59 186 THR E C 1
ATOM 10215 O O . THR E 1 243 ? 67.642 83.695 77.004 1.00 0.00 186 THR E O 1
ATOM 10219 N N . ILE E 1 244 ? 69.134 85.240 77.678 1.00 24.57 187 ILE E N 1
ATOM 10220 C CA . ILE E 1 244 ? 70.289 84.348 77.704 1.00 11.19 187 ILE E CA 1
ATOM 10221 C C . ILE E 1 244 ? 70.060 83.230 78.713 1.00 27.92 187 ILE E C 1
ATOM 10222 O O . ILE E 1 244 ? 70.306 82.055 78.422 1.00 14.03 187 ILE E O 1
ATOM 10227 N N . GLY E 1 245 ? 69.568 83.594 79.900 1.00 5.80 188 GLY E N 1
ATOM 10228 C CA . GLY E 1 245 ? 69.497 82.702 81.040 1.00 16.13 188 GLY E CA 1
ATOM 10229 C C . GLY E 1 245 ? 68.163 82.089 81.415 1.00 22.20 188 GLY E C 1
ATOM 10230 O O . GLY E 1 245 ? 67.975 81.749 82.583 1.00 40.25 188 GLY E O 1
ATOM 10231 N N . HIS E 1 246 ? 67.224 81.948 80.473 1.00 19.42 189 HIS E N 1
ATOM 10232 C CA . HIS E 1 246 ? 65.925 81.361 80.798 1.00 43.63 189 HIS E CA 1
ATOM 10233 C C . HIS E 1 246 ? 66.051 79.953 81.372 1.00 32.62 189 HIS E C 1
ATOM 10234 O O . HIS E 1 246 ? 65.367 79.606 82.341 1.00 5.30 189 HIS E O 1
ATOM 10241 N N . TYR E 1 247 ? 66.876 79.111 80.763 1.00 38.16 190 TYR E N 1
ATOM 10242 C CA . TYR E 1 247 ? 67.022 77.744 81.239 1.00 22.35 190 TYR E CA 1
ATOM 10243 C C . TYR E 1 247 ? 68.109 77.586 82.289 1.00 34.77 190 TYR E C 1
ATOM 10244 O O . TYR E 1 247 ? 68.177 76.535 82.929 1.00 27.40 190 TYR E O 1
ATOM 10253 N N . ASP E 1 248 ? 68.948 78.597 82.484 1.00 15.19 191 ASP E N 1
ATOM 10254 C CA . ASP E 1 248 ? 69.976 78.535 83.512 1.00 37.19 191 ASP E CA 1
ATOM 10255 C C . ASP E 1 248 ? 69.328 78.539 84.890 1.00 34.89 191 ASP E C 1
ATOM 10256 O O . ASP E 1 248 ? 68.501 79.401 85.194 1.00 30.05 191 ASP E O 1
ATOM 10261 N N . ILE E 1 249 ? 69.698 77.569 85.727 1.00 30.27 192 ILE E N 1
ATOM 10262 C CA . ILE E 1 249 ? 69.134 77.528 87.068 1.00 16.28 192 ILE E CA 1
ATOM 10263 C C . ILE E 1 249 ? 69.719 78.628 87.945 1.00 10.44 192 ILE E C 1
ATOM 10264 O O . ILE E 1 249 ? 69.082 79.061 88.907 1.00 6.75 192 ILE E O 1
ATOM 10269 N N . ASN E 1 250 ? 70.913 79.101 87.612 1.00 0.00 193 ASN E N 1
ATOM 10270 C CA . ASN E 1 250 ? 71.643 80.107 88.364 1.00 0.00 193 ASN E CA 1
ATOM 10271 C C . ASN E 1 250 ? 71.429 81.512 87.841 1.00 3.14 193 ASN E C 1
ATOM 10272 O O . ASN E 1 250 ? 72.146 82.424 88.255 1.00 19.00 193 ASN E O 1
ATOM 10277 N N . ALA E 1 251 ? 70.491 81.695 86.912 1.00 12.12 194 ALA E N 1
ATOM 10278 C CA . ALA E 1 251 ? 70.303 82.990 86.268 1.00 6.59 194 ALA E CA 1
ATOM 10279 C C . ALA E 1 251 ? 70.043 84.109 87.264 1.00 8.63 194 ALA E C 1
ATOM 10280 O O . ALA E 1 251 ? 70.395 85.258 86.993 1.00 19.05 194 ALA E O 1
ATOM 10282 N N . HIS E 1 252 ? 69.437 83.818 88.413 1.00 0.00 195 HIS E N 1
ATOM 10283 C CA . HIS E 1 252 ? 69.189 84.917 89.339 1.00 21.79 195 HIS E CA 1
ATOM 10284 C C . HIS E 1 252 ? 70.399 85.237 90.202 1.00 45.02 195 HIS E C 1
ATOM 10285 O O . HIS E 1 252 ? 70.334 86.159 91.013 1.00 50.12 195 HIS E O 1
ATOM 10292 N N . ALA E 1 253 ? 71.496 84.513 90.025 1.00 38.21 196 ALA E N 1
ATOM 10293 C CA . ALA E 1 253 ? 72.792 84.902 90.546 1.00 27.44 196 ALA E CA 1
ATOM 10294 C C . ALA E 1 253 ? 73.574 85.767 89.565 1.00 52.26 196 ALA E C 1
ATOM 10295 O O . ALA E 1 253 ? 74.738 86.074 89.827 1.00 55.28 196 ALA E O 1
ATOM 10297 N N . CYS E 1 254 ? 72.970 86.156 88.439 1.00 43.20 197 CYS E N 1
ATOM 10298 C CA . CYS E 1 254 ? 73.700 86.922 87.431 1.00 20.99 197 CYS E CA 1
ATOM 10299 C C . CYS E 1 254 ? 74.100 88.300 87.930 1.00 27.87 197 CYS E C 1
ATOM 10300 O O . CYS E 1 254 ? 74.986 88.921 87.346 1.00 0.00 197 CYS E O 1
ATOM 10303 N N . VAL E 1 255 ? 73.461 88.795 88.986 1.00 1.09 198 VAL E N 1
ATOM 10304 C CA . VAL E 1 255 ? 73.712 90.133 89.494 1.00 11.47 198 VAL E CA 1
ATOM 10305 C C . VAL E 1 255 ? 73.404 90.124 90.984 1.00 0.33 198 VAL E C 1
ATOM 10306 O O . VAL E 1 255 ? 72.604 89.323 91.466 1.00 0.78 198 VAL E O 1
ATOM 10310 N N . THR E 1 256 ? 74.024 91.040 91.717 1.00 6.71 199 THR E N 1
ATOM 10311 C CA . THR E 1 256 ? 73.771 91.157 93.145 1.00 17.20 199 THR E CA 1
ATOM 10312 C C . THR E 1 256 ? 73.188 92.541 93.393 1.00 8.89 199 THR E C 1
ATOM 10313 O O . THR E 1 256 ? 73.123 93.362 92.480 1.00 16.92 199 THR E O 1
ATOM 10317 N N . GLY E 1 257 ? 72.758 92.799 94.620 1.00 37.09 200 GLY E N 1
ATOM 10318 C CA . GLY E 1 257 ? 72.181 94.086 94.957 1.00 31.24 200 GLY E CA 1
ATOM 10319 C C . GLY E 1 257 ? 70.735 94.175 94.521 1.00 40.51 200 GLY E C 1
ATOM 10320 O O . GLY E 1 257 ? 70.200 95.264 94.346 1.00 52.32 200 GLY E O 1
ATOM 10321 N N . LYS E 1 258 ? 70.102 93.023 94.344 1.00 25.16 201 LYS E N 1
ATOM 10322 C CA . LYS E 1 258 ? 68.706 92.973 93.937 1.00 18.14 201 LYS E CA 1
ATOM 10323 C C . LYS E 1 258 ? 67.792 93.190 95.130 1.00 0.00 201 LYS E C 1
ATOM 10324 O O . LYS E 1 258 ? 68.232 93.108 96.274 1.00 22.38 201 LYS E O 1
ATOM 10330 N N . PRO E 1 259 ? 66.464 93.465 94.829 1.00 5.18 202 PRO E N 1
ATOM 10331 C CA . PRO E 1 259 ? 65.603 93.637 96.010 1.00 15.68 202 PRO E CA 1
ATOM 10332 C C . PRO E 1 259 ? 65.186 92.275 96.556 1.00 7.79 202 PRO E C 1
ATOM 10333 O O . PRO E 1 259 ? 65.098 91.312 95.795 1.00 21.05 202 PRO E O 1
ATOM 10337 N N . ILE E 1 260 ? 64.936 92.202 97.858 1.00 16.06 203 ILE E N 1
ATOM 10338 C CA . ILE E 1 260 ? 64.544 90.953 98.511 1.00 9.85 203 ILE E CA 1
ATOM 10339 C C . ILE E 1 260 ? 63.523 90.111 97.744 1.00 20.49 203 ILE E C 1
ATOM 10340 O O . ILE E 1 260 ? 63.645 88.889 97.676 1.00 37.33 203 ILE E O 1
ATOM 10345 N N . SER E 1 261 ? 62.515 90.758 97.178 1.00 22.73 204 SER E N 1
ATOM 10346 C CA . SER E 1 261 ? 61.485 90.039 96.438 1.00 6.97 204 SER E CA 1
ATOM 10347 C C . SER E 1 261 ? 62.024 89.388 95.165 1.00 0.00 204 SER E C 1
ATOM 10348 O O . SER E 1 261 ? 61.456 88.417 94.669 1.00 0.00 204 SER E O 1
ATOM 10351 N N . GLN E 1 262 ? 63.120 89.927 94.646 1.00 0.00 205 GLN E N 1
ATOM 10352 C CA . GLN E 1 262 ? 63.737 89.423 93.428 1.00 0.00 205 GLN E CA 1
ATOM 10353 C C . GLN E 1 262 ? 64.936 88.524 93.688 1.00 15.80 205 GLN E C 1
ATOM 10354 O O . GLN E 1 262 ? 65.646 88.183 92.741 1.00 32.51 205 GLN E O 1
ATOM 10360 N N . GLY E 1 263 ? 65.196 88.152 94.935 1.00 25.76 206 GLY E N 1
ATOM 10361 C CA . GLY E 1 263 ? 66.397 87.429 95.288 1.00 16.84 206 GLY E CA 1
ATOM 10362 C C . GLY E 1 263 ? 67.462 88.219 96.018 1.00 17.94 206 GLY E C 1
ATOM 10363 O O . GLY E 1 263 ? 68.589 87.733 96.137 1.00 17.91 206 GLY E O 1
ATOM 10364 N N . GLY E 1 264 ? 67.143 89.408 96.519 1.00 34.36 207 GLY E N 1
ATOM 10365 C CA . GLY E 1 264 ? 68.076 90.170 97.315 1.00 38.94 207 GLY E CA 1
ATOM 10366 C C . GLY E 1 264 ? 68.338 89.515 98.653 1.00 39.42 207 GLY E C 1
ATOM 10367 O O . GLY E 1 264 ? 67.833 88.438 98.971 1.00 23.46 207 GLY E O 1
ATOM 10368 N N . ILE E 1 265 ? 69.155 90.184 99.464 1.00 22.95 208 ILE E N 1
ATOM 10369 C CA . ILE E 1 265 ? 69.583 89.608 100.730 1.00 34.11 208 ILE E CA 1
ATOM 10370 C C . ILE E 1 265 ? 69.387 90.622 101.848 1.00 21.02 208 ILE E C 1
ATOM 10371 O O . ILE E 1 265 ? 69.464 91.835 101.637 1.00 29.07 208 ILE E O 1
ATOM 10376 N N . HIS E 1 266 ? 69.111 90.109 103.044 1.00 27.22 209 HIS E N 1
ATOM 10377 C CA . HIS E 1 266 ? 68.864 90.956 104.202 1.00 33.09 209 HIS E CA 1
ATOM 10378 C C . HIS E 1 266 ? 70.185 91.334 104.854 1.00 38.68 209 HIS E C 1
ATOM 10379 O O . HIS E 1 266 ? 71.075 90.498 105.003 1.00 47.18 209 HIS E O 1
ATOM 10386 N N . GLY E 1 267 ? 70.303 92.589 105.257 1.00 47.06 210 GLY E N 1
ATOM 10387 C CA . GLY E 1 267 ? 71.544 93.097 105.779 1.00 46.04 210 GLY E CA 1
ATOM 10388 C C . GLY E 1 267 ? 72.454 93.696 104.744 1.00 56.75 210 GLY E C 1
ATOM 10389 O O . GLY E 1 267 ? 73.644 93.866 105.017 1.00 42.33 210 GLY E O 1
ATOM 10390 N N . ARG E 1 268 ? 71.941 93.995 103.557 1.00 42.36 211 ARG E N 1
ATOM 10391 C CA . ARG E 1 268 ? 72.735 94.636 102.523 1.00 29.11 211 ARG E CA 1
ATOM 10392 C C . ARG E 1 268 ? 72.824 96.142 102.717 1.00 27.64 211 ARG E C 1
ATOM 10393 O O . ARG E 1 268 ? 73.842 96.742 102.365 1.00 24.75 211 ARG E O 1
ATOM 10401 N N . ILE E 1 269 ? 71.788 96.769 103.280 1.00 28.50 212 ILE E N 1
ATOM 10402 C CA . ILE E 1 269 ? 71.822 98.216 103.477 1.00 31.39 212 ILE E CA 1
ATOM 10403 C C . ILE E 1 269 ? 72.939 98.595 104.441 1.00 41.94 212 ILE E C 1
ATOM 10404 O O . ILE E 1 269 ? 73.659 99.575 104.230 1.00 46.52 212 ILE E O 1
ATOM 10409 N N . SER E 1 270 ? 73.106 97.820 105.504 1.00 55.88 213 SER E N 1
ATOM 10410 C CA . SER E 1 270 ? 74.081 98.145 106.529 1.00 59.65 213 SER E CA 1
ATOM 10411 C C . SER E 1 270 ? 75.451 97.555 106.258 1.00 49.37 213 SER E C 1
ATOM 10412 O O . SER E 1 270 ? 76.389 97.876 106.990 1.00 57.77 213 SER E O 1
ATOM 10415 N N . ALA E 1 271 ? 75.590 96.739 105.212 1.00 37.46 214 ALA E N 1
ATOM 10416 C CA . ALA E 1 271 ? 76.768 95.897 105.032 1.00 32.58 214 ALA E CA 1
ATOM 10417 C C . ALA E 1 271 ? 78.067 96.697 105.081 1.00 28.33 214 ALA E C 1
ATOM 10418 O O . ALA E 1 271 ? 79.005 96.325 105.793 1.00 39.06 214 ALA E O 1
ATOM 10420 N N . THR E 1 272 ? 78.152 97.785 104.321 1.00 35.34 215 THR E N 1
ATOM 10421 C CA . THR E 1 272 ? 79.410 98.517 104.281 1.00 43.83 215 THR E CA 1
ATOM 10422 C C . THR E 1 272 ? 79.636 99.293 105.570 1.00 53.48 215 THR E C 1
ATOM 10423 O O . THR E 1 272 ? 80.731 99.256 106.137 1.00 47.99 215 THR E O 1
ATOM 10427 N N . GLY E 1 273 ? 78.609 99.987 106.059 1.00 30.41 216 GLY E N 1
ATOM 10428 C CA . GLY E 1 273 ? 78.729 100.653 107.342 1.00 53.75 216 GLY E CA 1
ATOM 10429 C C . GLY E 1 273 ? 79.037 99.685 108.467 1.00 35.12 216 GLY E C 1
ATOM 10430 O O . GLY E 1 273 ? 79.868 99.968 109.327 1.00 20.10 216 GLY E O 1
ATOM 10431 N N . ARG E 1 274 ? 78.381 98.522 108.460 1.00 25.89 217 ARG E N 1
ATOM 10432 C CA . ARG E 1 274 ? 78.635 97.500 109.467 1.00 29.79 217 ARG E CA 1
ATOM 10433 C C . ARG E 1 274 ? 80.029 96.895 109.344 1.00 27.70 217 ARG E C 1
ATOM 10434 O O . ARG E 1 274 ? 80.632 96.530 110.357 1.00 44.30 217 ARG E O 1
ATOM 10442 N N . GLY E 1 275 ? 80.556 96.778 108.126 1.00 35.80 218 GLY E N 1
ATOM 10443 C CA . GLY E 1 275 ? 81.888 96.220 107.962 1.00 40.42 218 GLY E CA 1
ATOM 10444 C C . GLY E 1 275 ? 82.984 97.188 108.370 1.00 54.54 218 GLY E C 1
ATOM 10445 O O . GLY E 1 275 ? 84.001 96.779 108.932 1.00 44.33 218 GLY E O 1
ATOM 10446 N N . VAL E 1 276 ? 82.803 98.475 108.062 1.00 42.97 219 VAL E N 1
ATOM 10447 C CA . VAL E 1 276 ? 83.696 99.508 108.582 1.00 35.24 219 VAL E CA 1
ATOM 10448 C C . VAL E 1 276 ? 83.828 99.368 110.090 1.00 41.20 219 VAL E C 1
ATOM 10449 O O . VAL E 1 276 ? 84.934 99.331 110.638 1.00 32.34 219 VAL E O 1
ATOM 10453 N N . PHE E 1 277 ? 82.691 99.233 110.773 1.00 20.29 220 PHE E N 1
ATOM 10454 C CA . PHE E 1 277 ? 82.680 99.038 112.217 1.00 29.03 220 PHE E CA 1
ATOM 10455 C C . PHE E 1 277 ? 83.458 97.794 112.640 1.00 30.67 220 PHE E C 1
ATOM 10456 O O . PHE E 1 277 ? 84.388 97.879 113.446 1.00 20.64 220 PHE E O 1
ATOM 10464 N N . HIS E 1 278 ? 83.075 96.620 112.125 1.00 34.33 221 HIS E N 1
ATOM 10465 C CA . HIS E 1 278 ? 83.758 95.396 112.527 1.00 30.44 221 HIS E CA 1
ATOM 10466 C C . HIS E 1 278 ? 85.225 95.399 112.120 1.00 33.96 221 HIS E C 1
ATOM 10467 O O . HIS E 1 278 ? 86.042 94.728 112.756 1.00 50.35 221 HIS E O 1
ATOM 10474 N N . GLY E 1 279 ? 85.577 96.144 111.076 1.00 32.56 222 GLY E N 1
ATOM 10475 C CA . GLY E 1 279 ? 86.967 96.201 110.676 1.00 25.99 222 GLY E CA 1
ATOM 10476 C C . GLY E 1 279 ? 87.809 96.946 111.685 1.00 44.28 222 GLY E C 1
ATOM 10477 O O . GLY E 1 279 ? 88.958 96.579 111.949 1.00 49.17 222 GLY E O 1
ATOM 10478 N N . ILE E 1 280 ? 87.238 97.987 112.284 1.00 50.52 223 ILE E N 1
ATOM 10479 C CA . ILE E 1 280 ? 87.973 98.804 113.236 1.00 63.30 223 ILE E CA 1
ATOM 10480 C C . ILE E 1 280 ? 88.045 98.117 114.590 1.00 59.86 223 ILE E C 1
ATOM 10481 O O . ILE E 1 280 ? 89.105 98.080 115.227 1.00 26.21 223 ILE E O 1
ATOM 10486 N N . GLU E 1 281 ? 86.925 97.570 115.051 1.00 53.61 224 GLU E N 1
ATOM 10487 C CA . GLU E 1 281 ? 86.863 96.871 116.326 1.00 44.11 224 GLU E CA 1
ATOM 10488 C C . GLU E 1 281 ? 87.895 95.751 116.388 1.00 42.83 224 GLU E C 1
ATOM 10489 O O . GLU E 1 281 ? 88.325 95.357 117.473 1.00 42.93 224 GLU E O 1
ATOM 10495 N N . ASN E 1 282 ? 88.301 95.232 115.228 1.00 35.24 225 ASN E N 1
ATOM 10496 C CA . ASN E 1 282 ? 89.408 94.284 115.203 1.00 28.76 225 ASN E CA 1
ATOM 10497 C C . ASN E 1 282 ? 90.733 94.952 115.524 1.00 57.00 225 ASN E C 1
ATOM 10498 O O . ASN E 1 282 ? 91.633 94.305 116.071 1.00 40.70 225 ASN E O 1
ATOM 10503 N N . PHE E 1 283 ? 90.876 96.231 115.196 1.00 63.58 226 PHE E N 1
ATOM 10504 C CA . PHE E 1 283 ? 92.137 96.928 115.398 1.00 51.10 226 PHE E CA 1
ATOM 10505 C C . PHE E 1 283 ? 92.142 97.770 116.670 1.00 57.74 226 PHE E C 1
ATOM 10506 O O . PHE E 1 283 ? 93.098 97.725 117.436 1.00 56.01 226 PHE E O 1
ATOM 10514 N N . ASP E 1 427 ? 91.374 101.527 103.187 1.00 28.54 370 ASP E N 1
ATOM 10515 C CA . ASP E 1 427 ? 90.186 101.531 102.346 1.00 44.76 370 ASP E CA 1
ATOM 10516 C C . ASP E 1 427 ? 89.951 100.170 101.709 1.00 47.45 370 ASP E C 1
ATOM 10517 O O . ASP E 1 427 ? 88.822 99.761 101.520 1.00 21.02 370 ASP E O 1
ATOM 10522 N N . LEU E 1 428 ? 91.036 99.467 101.391 1.00 20.70 371 LEU E N 1
ATOM 10523 C CA . LEU E 1 428 ? 90.933 98.195 100.698 1.00 11.07 371 LEU E CA 1
ATOM 10524 C C . LEU E 1 428 ? 90.337 97.118 101.585 1.00 20.30 371 LEU E C 1
ATOM 10525 O O . LEU E 1 428 ? 89.846 96.108 101.076 1.00 21.17 371 LEU E O 1
ATOM 10530 N N . TYR E 1 429 ? 90.395 97.315 102.896 1.00 7.77 372 TYR E N 1
ATOM 10531 C CA . TYR E 1 429 ? 89.901 96.385 103.895 1.00 38.39 372 TYR E CA 1
ATOM 10532 C C . TYR E 1 429 ? 88.556 96.824 104.461 1.00 20.07 372 TYR E C 1
ATOM 10533 O O . TYR E 1 429 ? 87.590 96.065 104.404 1.00 39.21 372 TYR E O 1
ATOM 10542 N N . LEU E 1 430 ? 88.490 98.017 105.050 1.00 10.85 373 LEU E N 1
ATOM 10543 C CA . LEU E 1 430 ? 87.258 98.498 105.670 1.00 25.45 373 LEU E CA 1
ATOM 10544 C C . LEU E 1 430 ? 86.097 98.558 104.689 1.00 55.63 373 LEU E C 1
ATOM 10545 O O . LEU E 1 430 ? 84.939 98.417 105.098 1.00 50.09 373 LEU E O 1
ATOM 10550 N N . ASN E 1 431 ? 86.375 98.771 103.406 1.00 44.03 374 ASN E N 1
ATOM 10551 C CA . ASN E 1 431 ? 85.328 98.940 102.409 1.00 45.46 374 ASN E CA 1
ATOM 10552 C C . ASN E 1 431 ? 84.812 97.627 101.857 1.00 40.20 374 ASN E C 1
ATOM 10553 O O . ASN E 1 431 ? 83.950 97.643 100.977 1.00 40.76 374 ASN E O 1
ATOM 10558 N N . ALA E 1 432 ? 85.308 96.499 102.339 1.00 33.53 375 ALA E N 1
ATOM 10559 C CA . ALA E 1 432 ? 85.013 95.216 101.733 1.00 29.20 375 ALA E CA 1
ATOM 10560 C C . ALA E 1 432 ? 83.774 94.550 102.319 1.00 18.83 375 ALA E C 1
ATOM 10561 O O . ALA E 1 432 ? 83.482 93.402 101.973 1.00 34.67 375 ALA E O 1
ATOM 10563 N N . GLY E 1 433 ? 83.041 95.244 103.192 1.00 31.78 376 GLY E N 1
ATOM 10564 C CA . GLY E 1 433 ? 81.817 94.682 103.735 1.00 45.04 376 GLY E CA 1
ATOM 10565 C C . GLY E 1 433 ? 80.716 94.540 102.704 1.00 38.52 376 GLY E C 1
ATOM 10566 O O . GLY E 1 433 ? 79.935 93.589 102.747 1.00 22.46 376 GLY E O 1
ATOM 10567 N N . GLY E 1 434 ? 80.631 95.486 101.769 1.00 33.83 377 GLY E N 1
ATOM 10568 C CA . GLY E 1 434 ? 79.680 95.349 100.680 1.00 34.04 377 GLY E CA 1
ATOM 10569 C C . GLY E 1 434 ? 80.073 94.257 99.706 1.00 28.59 377 GLY E C 1
ATOM 10570 O O . GLY E 1 434 ? 79.222 93.511 99.223 1.00 18.34 377 GLY E O 1
ATOM 10571 N N . VAL E 1 435 ? 81.366 94.162 99.394 1.00 0.00 378 VAL E N 1
ATOM 10572 C CA . VAL E 1 435 ? 81.874 93.062 98.581 1.00 16.05 378 VAL E CA 1
ATOM 10573 C C . VAL E 1 435 ? 81.571 91.724 99.239 1.00 22.13 378 VAL E C 1
ATOM 10574 O O . VAL E 1 435 ? 81.171 90.768 98.571 1.00 26.66 378 VAL E O 1
ATOM 10578 N N . THR E 1 436 ? 81.730 91.642 100.556 1.00 19.44 379 THR E N 1
ATOM 10579 C CA . THR E 1 436 ? 81.511 90.384 101.263 1.00 13.18 379 THR E CA 1
ATOM 10580 C C . THR E 1 436 ? 80.044 89.975 101.244 1.00 25.16 379 THR E C 1
ATOM 10581 O O . THR E 1 436 ? 79.724 88.805 101.026 1.00 21.68 379 THR E O 1
ATOM 10585 N N . VAL E 1 437 ? 79.141 90.925 101.476 1.00 18.16 380 VAL E N 1
ATOM 10586 C CA . VAL E 1 437 ? 77.721 90.601 101.507 1.00 11.18 380 VAL E CA 1
ATOM 10587 C C . VAL E 1 437 ? 77.185 90.345 100.105 1.00 40.26 380 VAL E C 1
ATOM 10588 O O . VAL E 1 437 ? 76.272 89.536 99.929 1.00 55.88 380 VAL E O 1
ATOM 10592 N N . SER E 1 438 ? 77.746 91.003 99.084 1.00 42.76 381 SER E N 1
ATOM 10593 C CA . SER E 1 438 ? 77.374 90.664 97.712 1.00 39.76 381 SER E CA 1
ATOM 10594 C C . SER E 1 438 ? 77.751 89.226 97.388 1.00 30.77 381 SER E C 1
ATOM 10595 O O . SER E 1 438 ? 77.036 88.538 96.657 1.00 19.99 381 SER E O 1
ATOM 10598 N N . TYR E 1 439 ? 78.888 88.766 97.909 1.00 36.48 382 TYR E N 1
ATOM 10599 C CA . TYR E 1 439 ? 79.251 87.361 97.784 1.00 7.28 382 TYR E CA 1
ATOM 10600 C C . TYR E 1 439 ? 78.234 86.474 98.481 1.00 23.35 382 TYR E C 1
ATOM 10601 O O . TYR E 1 439 ? 77.833 85.443 97.939 1.00 20.38 382 TYR E O 1
ATOM 10610 N N . PHE E 1 440 ? 77.784 86.873 99.671 1.00 3.43 383 PHE E N 1
ATOM 10611 C CA . PHE E 1 440 ? 76.758 86.106 100.366 1.00 24.24 383 PHE E CA 1
ATOM 10612 C C . PHE E 1 440 ? 75.455 86.097 99.583 1.00 22.26 383 PHE E C 1
ATOM 10613 O O . PHE E 1 440 ? 74.770 85.076 99.531 1.00 33.00 383 PHE E O 1
ATOM 10621 N N . GLU E 1 441 ? 75.099 87.225 98.963 1.00 0.99 384 GLU E N 1
ATOM 10622 C CA . GLU E 1 441 ? 73.906 87.265 98.121 1.00 26.06 384 GLU E CA 1
ATOM 10623 C C . GLU E 1 441 ? 74.035 86.330 96.930 1.00 19.25 384 GLU E C 1
ATOM 10624 O O . GLU E 1 441 ? 73.093 85.609 96.591 1.00 19.39 384 GLU E O 1
ATOM 10630 N N . TRP E 1 442 ? 75.186 86.349 96.271 1.00 0.00 385 TRP E N 1
ATOM 10631 C CA . TRP E 1 442 ? 75.425 85.455 95.150 1.00 2.69 385 TRP E CA 1
ATOM 10632 C C . TRP E 1 442 ? 75.317 83.999 95.581 1.00 35.54 385 TRP E C 1
ATOM 10633 O O . TRP E 1 442 ? 74.713 83.185 94.880 1.00 3.14 385 TRP E O 1
ATOM 10644 N N . LEU E 1 443 ? 75.875 83.664 96.745 1.00 3.40 386 LEU E N 1
ATOM 10645 C CA . LEU E 1 443 ? 75.743 82.320 97.299 1.00 5.95 386 LEU E CA 1
ATOM 10646 C C . LEU E 1 443 ? 74.296 81.974 97.598 1.00 11.84 386 LEU E C 1
ATOM 10647 O O . LEU E 1 443 ? 73.831 80.887 97.246 1.00 12.80 386 LEU E O 1
ATOM 10652 N N . LYS E 1 444 ? 73.576 82.877 98.265 1.00 0.00 387 LYS E N 1
ATOM 10653 C CA . LYS E 1 444 ? 72.154 82.678 98.515 1.00 0.00 387 LYS E CA 1
ATOM 10654 C C . LYS E 1 444 ? 71.397 82.355 97.236 1.00 0.00 387 LYS E C 1
ATOM 10655 O O . LYS E 1 444 ? 70.555 81.456 97.211 1.00 0.00 387 LYS E O 1
ATOM 10661 N N . ASN E 1 445 ? 71.649 83.114 96.176 1.00 36.03 388 ASN E N 1
ATOM 10662 C CA . ASN E 1 445 ? 70.985 82.848 94.910 1.00 23.80 388 ASN E CA 1
ATOM 10663 C C . ASN E 1 445 ? 71.373 81.483 94.370 1.00 11.97 388 ASN E C 1
ATOM 10664 O O . ASN E 1 445 ? 70.519 80.728 93.902 1.00 21.10 388 ASN E O 1
ATOM 10669 N N . LEU E 1 446 ? 72.657 81.141 94.442 1.00 2.36 389 LEU E N 1
ATOM 10670 C CA . LEU E 1 446 ? 73.082 79.814 94.026 1.00 9.61 389 LEU E CA 1
ATOM 10671 C C . LEU E 1 446 ? 72.495 78.730 94.915 1.00 20.39 389 LEU E C 1
ATOM 10672 O O . LEU E 1 446 ? 72.295 77.605 94.461 1.00 25.64 389 LEU E O 1
ATOM 10677 N N . ASN E 1 447 ? 72.222 79.040 96.177 1.00 3.02 390 ASN E N 1
ATOM 10678 C CA . ASN E 1 447 ? 71.642 78.053 97.075 1.00 2.18 390 ASN E CA 1
ATOM 10679 C C . ASN E 1 447 ? 70.158 77.863 96.847 1.00 20.29 390 ASN E C 1
ATOM 10680 O O . ASN E 1 447 ? 69.627 76.816 97.217 1.00 12.31 390 ASN E O 1
ATOM 10685 N N . HIS E 1 448 ? 69.480 78.863 96.289 1.00 5.00 391 HIS E N 1
ATOM 10686 C CA . HIS E 1 448 ? 68.057 78.872 95.972 1.00 29.75 391 HIS E CA 1
ATOM 10687 C C . HIS E 1 448 ? 67.199 78.875 97.225 1.00 17.17 391 HIS E C 1
ATOM 10688 O O . HIS E 1 448 ? 65.984 78.780 97.126 1.00 11.16 391 HIS E O 1
ATOM 10695 N N . VAL E 1 449 ? 67.807 78.922 98.405 1.00 10.34 392 VAL E N 1
ATOM 10696 C CA . VAL E 1 449 ? 67.099 79.025 99.671 1.00 4.54 392 VAL E CA 1
ATOM 10697 C C . VAL E 1 449 ? 67.818 80.065 100.523 1.00 22.77 392 VAL E C 1
ATOM 10698 O O . VAL E 1 449 ? 69.017 80.302 100.362 1.00 43.61 392 VAL E O 1
ATOM 10702 N N . SER E 1 450 ? 67.073 80.710 101.413 1.00 35.90 393 SER E N 1
ATOM 10703 C CA . SER E 1 450 ? 67.662 81.700 102.301 1.00 25.36 393 SER E CA 1
ATOM 10704 C C . SER E 1 450 ? 68.403 81.019 103.446 1.00 23.07 393 SER E C 1
ATOM 10705 O O . SER E 1 450 ? 68.149 79.862 103.783 1.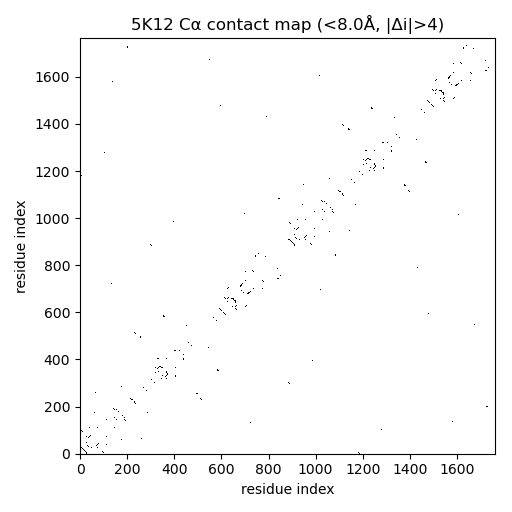00 17.71 393 SER E O 1
ATOM 10708 N N . TYR E 1 451 ? 69.341 81.752 104.036 1.00 13.50 394 TYR E N 1
ATOM 10709 C CA . TYR E 1 451 ? 70.167 81.174 105.087 1.00 2.26 394 TYR E CA 1
ATOM 10710 C C . TYR E 1 451 ? 69.353 80.912 106.342 1.00 13.05 394 TYR E C 1
ATOM 10711 O O . TYR E 1 451 ? 68.540 81.735 106.761 1.00 24.60 394 TYR E O 1
ATOM 10720 N N . GLY E 1 452 ? 69.587 79.761 106.957 1.00 20.99 395 GLY E N 1
ATOM 10721 C CA . GLY E 1 452 ? 68.893 79.398 108.176 1.00 39.86 395 GLY E CA 1
ATOM 10722 C C . GLY E 1 452 ? 67.528 78.771 107.995 1.00 22.18 395 GLY E C 1
ATOM 10723 O O . GLY E 1 452 ? 67.067 78.074 108.886 1.00 8.15 395 GLY E O 1
ATOM 10724 N N . ARG E 1 453 ? 66.896 79.029 106.851 1.00 30.78 396 ARG E N 1
ATOM 10725 C CA . ARG E 1 453 ? 65.564 78.513 106.510 1.00 38.25 396 ARG E CA 1
ATOM 10726 C C . ARG E 1 453 ? 65.267 77.136 107.112 1.00 27.39 396 ARG E C 1
ATOM 10727 O O . ARG E 1 453 ? 64.256 76.947 107.780 1.00 17.59 396 ARG E O 1
ATOM 10735 N N . LEU E 1 454 ? 66.163 76.186 106.875 1.00 14.84 397 LEU E N 1
ATOM 10736 C CA . LEU E 1 454 ? 66.054 74.845 107.429 1.00 12.20 397 LEU E CA 1
ATOM 10737 C C . LEU E 1 454 ? 66.712 74.690 108.794 1.00 22.70 397 LEU E C 1
ATOM 10738 O O . LEU E 1 454 ? 66.433 73.705 109.483 1.00 3.09 397 LEU E O 1
ATOM 10743 N N . THR E 1 455 ? 67.592 75.607 109.192 1.00 8.70 398 THR E N 1
ATOM 10744 C CA . THR E 1 455 ? 68.407 75.397 110.379 1.00 4.90 398 THR E CA 1
ATOM 10745 C C . THR E 1 455 ? 67.861 76.047 111.657 1.00 31.66 398 THR E C 1
ATOM 10746 O O . THR E 1 455 ? 68.213 75.592 112.743 1.00 50.49 398 THR E O 1
ATOM 10750 N N . PHE E 1 456 ? 66.957 77.031 111.565 1.00 23.17 399 PHE E N 1
ATOM 10751 C CA . PHE E 1 456 ? 66.579 77.822 112.743 1.00 17.82 399 PHE E CA 1
ATOM 10752 C C . PHE E 1 456 ? 65.835 76.985 113.774 1.00 30.14 399 PHE E C 1
ATOM 10753 O O . PHE E 1 456 ? 66.208 76.959 114.950 1.00 46.76 399 PHE E O 1
ATOM 10761 N N . LYS E 1 457 ? 64.751 76.336 113.355 1.00 36.96 400 LYS E N 1
ATOM 10762 C CA . LYS E 1 457 ? 63.946 75.523 114.255 1.00 26.44 400 LYS E CA 1
ATOM 10763 C C . LYS E 1 457 ? 64.767 74.377 114.830 1.00 17.48 400 LYS E C 1
ATOM 10764 O O . LYS E 1 457 ? 64.650 74.049 116.013 1.00 0.00 400 LYS E O 1
ATOM 10770 N N . TYR E 1 458 ? 65.606 73.756 114.001 1.00 12.43 401 TYR E N 1
ATOM 10771 C CA . TYR E 1 458 ? 66.468 72.682 114.477 1.00 18.45 401 TYR E CA 1
ATOM 10772 C C . TYR E 1 458 ? 67.408 73.180 115.563 1.00 15.59 401 TYR E C 1
ATOM 10773 O O . TYR E 1 458 ? 67.552 72.545 116.611 1.00 5.68 401 TYR E O 1
ATOM 10782 N N . GLU E 1 459 ? 68.063 74.316 115.324 1.00 12.03 402 GLU E N 1
ATOM 10783 C CA . GLU E 1 459 ? 68.984 74.868 116.309 1.00 19.12 402 GLU E CA 1
ATOM 10784 C C . GLU E 1 459 ? 68.264 75.214 117.602 1.00 1.98 402 GLU E C 1
ATOM 10785 O O . GLU E 1 459 ? 68.749 74.900 118.691 1.00 17.99 402 GLU E O 1
ATOM 10791 N N . ARG E 1 460 ? 67.102 75.860 117.500 1.00 0.00 403 ARG E N 1
ATOM 10792 C CA . ARG E 1 460 ? 66.424 76.329 118.702 1.00 0.56 403 ARG E CA 1
ATOM 10793 C C . ARG E 1 460 ? 65.959 75.168 119.561 1.00 24.13 403 ARG E C 1
ATOM 10794 O O . ARG E 1 460 ? 65.966 75.268 120.790 1.00 21.05 403 ARG E O 1
ATOM 10802 N N . ASP E 1 461 ? 65.577 74.057 118.937 1.00 14.96 404 ASP E N 1
ATOM 10803 C CA . ASP E 1 461 ? 65.210 72.862 119.670 1.00 20.06 404 ASP E CA 1
ATOM 10804 C C . ASP E 1 461 ? 66.428 72.159 120.239 1.00 26.80 404 ASP E C 1
ATOM 10805 O O . ASP E 1 461 ? 66.314 71.448 121.240 1.00 59.92 404 ASP E O 1
ATOM 10810 N N . SER E 1 462 ? 67.592 72.348 119.625 1.00 19.50 405 SER E N 1
ATOM 10811 C CA . SER E 1 462 ? 68.834 71.866 120.204 1.00 20.22 405 SER E CA 1
ATOM 10812 C C . SER E 1 462 ? 69.254 72.723 121.393 1.00 29.80 405 SER E C 1
ATOM 10813 O O . SER E 1 462 ? 69.760 72.201 122.390 1.00 51.35 405 SER E O 1
ATOM 10816 N N . ASN E 1 463 ? 69.031 74.036 121.305 1.00 33.20 406 ASN E N 1
ATOM 10817 C CA . ASN E 1 463 ? 69.349 74.935 122.407 1.00 36.72 406 ASN E CA 1
ATOM 10818 C C . ASN E 1 463 ? 68.442 74.685 123.603 1.00 30.40 406 ASN E C 1
ATOM 10819 O O . ASN E 1 463 ? 68.879 74.794 124.753 1.00 43.32 406 ASN E O 1
ATOM 10824 N N . TYR E 1 464 ? 67.173 74.371 123.353 1.00 22.58 407 TYR E N 1
ATOM 10825 C CA . TYR E 1 464 ? 66.266 74.039 124.441 1.00 17.80 407 TYR E CA 1
ATOM 10826 C C . TYR E 1 464 ? 66.702 72.766 125.146 1.00 10.95 407 TYR E C 1
ATOM 10827 O O . TYR E 1 464 ? 66.730 72.708 126.379 1.00 22.34 407 TYR E O 1
ATOM 10836 N N . HIS E 1 465 ? 67.042 71.734 124.373 1.00 17.56 408 HIS E N 1
ATOM 10837 C CA . HIS E 1 465 ? 67.442 70.464 124.959 1.00 2.11 408 HIS E CA 1
ATOM 10838 C C . HIS E 1 465 ? 68.651 70.597 125.863 1.00 31.47 408 HIS E C 1
ATOM 10839 O O . HIS E 1 465 ? 68.801 69.815 126.802 1.00 22.46 408 HIS E O 1
ATOM 10846 N N . LEU E 1 466 ? 69.535 71.545 125.583 1.00 12.49 409 LEU E N 1
ATOM 10847 C CA . LEU E 1 466 ? 70.758 71.672 126.366 1.00 16.04 409 LEU E CA 1
ATOM 10848 C C . LEU E 1 466 ? 70.503 72.352 127.701 1.00 25.74 409 LEU E C 1
ATOM 10849 O O . LEU E 1 466 ? 71.093 71.967 128.710 1.00 46.74 409 LEU E O 1
ATOM 10854 N N . LEU E 1 467 ? 69.653 73.378 127.719 1.00 26.99 410 LEU E N 1
ATOM 10855 C CA . LEU E 1 467 ? 69.250 73.972 128.986 1.00 18.13 410 LEU E CA 1
ATOM 10856 C C . LEU E 1 467 ? 68.354 73.020 129.768 1.00 36.29 410 LEU E C 1
ATOM 10857 O O . LEU E 1 467 ? 68.462 72.922 130.993 1.00 56.21 410 LEU E O 1
ATOM 10862 N N . MET E 1 468 ? 67.468 72.307 129.073 1.00 42.41 411 MET E N 1
ATOM 10863 C CA . MET E 1 468 ? 66.664 71.274 129.715 1.00 38.58 411 MET E CA 1
ATOM 10864 C C . MET E 1 468 ? 67.528 70.132 130.233 1.00 27.69 411 MET E C 1
ATOM 10865 O O . MET E 1 468 ? 67.166 69.478 131.215 1.00 24.04 411 MET E O 1
ATOM 10870 N N . SER E 1 469 ? 68.670 69.883 129.596 1.00 8.27 412 SER E N 1
ATOM 10871 C CA . SER E 1 469 ? 69.557 68.825 130.058 1.00 21.99 412 SER E CA 1
ATOM 10872 C C . SER E 1 469 ? 70.355 69.258 131.274 1.00 13.22 412 SER E C 1
ATOM 10873 O O . SER E 1 469 ? 70.751 68.414 132.081 1.00 28.81 412 SER E O 1
ATOM 10876 N N . VAL E 1 470 ? 70.609 70.560 131.410 1.00 6.34 413 VAL E N 1
ATOM 10877 C CA . VAL E 1 470 ? 71.355 71.046 132.560 1.00 15.02 413 VAL E CA 1
ATOM 10878 C C . VAL E 1 470 ? 70.490 71.027 133.813 1.00 0.00 413 VAL E C 1
ATOM 10879 O O . VAL E 1 470 ? 71.011 70.840 134.916 1.00 0.00 413 VAL E O 1
ATOM 10883 N N . GLN E 1 471 ? 69.173 71.227 133.688 1.00 1.53 414 GLN E N 1
ATOM 10884 C CA . GLN E 1 471 ? 68.296 71.010 134.838 1.00 36.56 414 GLN E CA 1
ATOM 10885 C C . GLN E 1 471 ? 68.401 69.590 135.357 1.00 35.33 414 GLN E C 1
ATOM 10886 O O . GLN E 1 471 ? 68.869 69.352 136.472 1.00 11.79 414 GLN E O 1
ATOM 10892 N N . GLU E 1 472 ? 67.968 68.629 134.551 1.00 15.31 415 GLU E N 1
ATOM 10893 C CA . GLU E 1 472 ? 67.851 67.246 134.975 1.00 11.75 415 GLU E CA 1
ATOM 10894 C C . GLU E 1 472 ? 69.189 66.699 135.439 1.00 19.35 415 GLU E C 1
ATOM 10895 O O . GLU E 1 472 ? 69.253 65.595 135.970 1.00 24.72 415 GLU E O 1
ATOM 10901 N N . SER E 1 473 ? 70.265 67.423 135.175 1.00 30.89 416 SER E N 1
ATOM 10902 C CA . SER E 1 473 ? 71.557 67.161 135.790 1.00 28.92 416 SER E CA 1
ATOM 10903 C C . SER E 1 473 ? 71.726 67.809 137.153 1.00 29.26 416 SER E C 1
ATOM 10904 O O . SER E 1 473 ? 72.348 67.216 138.032 1.00 26.29 416 SER E O 1
ATOM 10907 N N . LEU E 1 474 ? 71.230 69.032 137.326 1.00 11.34 417 LEU E N 1
ATOM 10908 C CA . LEU E 1 474 ? 71.275 69.711 138.612 1.00 22.27 417 LEU E CA 1
ATOM 10909 C C . LEU E 1 474 ? 70.172 69.230 139.541 1.00 19.51 417 LEU E C 1
ATOM 10910 O O . LEU E 1 474 ? 70.303 69.333 140.763 1.00 34.50 417 LEU E O 1
ATOM 10915 N N . GLU E 1 475 ? 69.091 68.706 138.978 1.00 28.01 418 GLU E N 1
ATOM 10916 C CA . GLU E 1 475 ? 68.025 68.121 139.772 1.00 0.00 418 GLU E CA 1
ATOM 10917 C C . GLU E 1 475 ? 68.335 66.686 140.202 1.00 22.13 418 GLU E C 1
ATOM 10918 O O . GLU E 1 475 ? 67.795 66.224 141.212 1.00 55.42 418 GLU E O 1
ATOM 10924 N N . ARG E 1 476 ? 69.191 65.960 139.472 1.00 36.59 419 ARG E N 1
ATOM 10925 C CA . ARG E 1 476 ? 69.689 64.702 140.026 1.00 42.01 419 ARG E CA 1
ATOM 10926 C C . ARG E 1 476 ? 70.544 64.930 141.266 1.00 47.03 419 ARG E C 1
ATOM 10927 O O . ARG E 1 476 ? 70.808 63.974 142.003 1.00 46.04 419 ARG E O 1
ATOM 10935 N N . LYS E 1 477 ? 70.988 66.166 141.505 1.00 45.80 420 LYS E N 1
ATOM 10936 C CA . LYS E 1 477 ? 71.646 66.509 142.766 1.00 13.89 420 LYS E CA 1
ATOM 10937 C C . LYS E 1 477 ? 70.617 66.796 143.856 1.00 54.54 420 LYS E C 1
ATOM 10938 O O . LYS E 1 477 ? 70.392 65.974 144.750 1.00 49.02 420 LYS E O 1
ATOM 10944 N N . PHE E 1 478 ? 69.959 67.952 143.776 1.00 60.83 421 PHE E N 1
ATOM 10945 C CA . PHE E 1 478 ? 69.014 68.381 144.799 1.00 81.72 421 PHE E CA 1
ATOM 10946 C C . PHE E 1 478 ? 67.602 67.987 144.375 1.00 93.25 421 PHE E C 1
ATOM 10947 O O . PHE E 1 478 ? 67.181 68.278 143.249 1.00 82.81 421 PHE E O 1
ATOM 10955 N N . GLY E 1 479 ? 66.875 67.328 145.276 1.00 100.08 422 GLY E N 1
ATOM 10956 C CA . GLY E 1 479 ? 65.583 66.757 144.928 1.00 103.56 422 GLY E CA 1
ATOM 10957 C C . GLY E 1 479 ? 64.536 67.829 144.663 1.00 124.72 422 GLY E C 1
ATOM 10958 O O . GLY E 1 479 ? 64.222 68.633 145.557 1.00 124.70 422 GLY E O 1
ATOM 10959 N N . LYS E 1 480 ? 63.954 67.825 143.465 1.00 109.17 423 LYS E N 1
ATOM 10960 C CA . LYS E 1 480 ? 62.941 68.805 143.096 1.00 104.15 423 LYS E CA 1
ATOM 10961 C C . LYS E 1 480 ? 62.024 68.235 142.023 1.00 96.86 423 LYS E C 1
ATOM 10962 O O . LYS E 1 480 ? 62.164 67.087 141.591 1.00 102.20 423 LYS E O 1
ATOM 10968 N N . HIS E 1 481 ? 61.060 69.058 141.612 1.00 73.11 424 HIS E N 1
ATOM 10969 C CA . HIS E 1 481 ? 60.369 68.900 140.336 1.00 89.29 424 HIS E CA 1
ATOM 10970 C C . HIS E 1 481 ? 60.410 70.241 139.612 1.00 80.72 424 HIS E C 1
ATOM 10971 O O . HIS E 1 481 ? 59.688 71.173 139.980 1.00 40.49 424 HIS E O 1
ATOM 10978 N N . GLY E 1 482 ? 61.221 70.327 138.558 1.00 94.64 425 GLY E N 1
ATOM 10979 C CA . GLY E 1 482 ? 61.373 71.573 137.827 1.00 69.89 425 GLY E CA 1
ATOM 10980 C C . GLY E 1 482 ? 61.642 72.760 138.733 1.00 49.53 425 GLY E C 1
ATOM 10981 O O . GLY E 1 482 ? 61.267 73.890 138.411 1.00 40.34 425 GLY E O 1
ATOM 10982 N N . GLY E 1 483 ? 62.247 72.500 139.893 1.00 18.82 426 GLY E N 1
ATOM 10983 C CA . GLY E 1 483 ? 62.378 73.494 140.938 1.00 6.76 426 GLY E CA 1
ATOM 10984 C C . GLY E 1 483 ? 63.512 74.469 140.745 1.00 15.13 426 GLY E C 1
ATOM 10985 O O . GLY E 1 483 ? 63.341 75.670 140.969 1.00 36.38 426 GLY E O 1
ATOM 10986 N N . THR E 1 484 ? 64.685 73.963 140.361 1.00 30.57 427 THR E N 1
ATOM 10987 C CA . THR E 1 484 ? 65.778 74.809 139.906 1.00 30.92 427 THR E CA 1
ATOM 10988 C C . THR E 1 484 ? 65.604 75.029 138.415 1.00 12.65 427 THR E C 1
ATOM 10989 O O . THR E 1 484 ? 65.131 74.145 137.699 1.00 29.55 427 THR E O 1
ATOM 10993 N N . ILE E 1 485 ? 65.965 76.215 137.948 1.00 41.31 428 ILE E N 1
ATOM 10994 C CA . ILE E 1 485 ? 65.496 76.623 136.629 1.00 10.18 428 ILE E CA 1
ATOM 10995 C C . ILE E 1 485 ? 66.615 77.014 135.668 1.00 41.35 428 ILE E C 1
ATOM 10996 O O . ILE E 1 485 ? 66.586 78.120 135.111 1.00 33.88 428 ILE E O 1
ATOM 11001 N N . PRO E 1 486 ? 67.573 76.128 135.369 1.00 59.74 429 PRO E N 1
ATOM 11002 C CA . PRO E 1 486 ? 68.414 76.357 134.185 1.00 47.92 429 PRO E CA 1
ATOM 11003 C C . PRO E 1 486 ? 67.641 76.401 132.888 1.00 31.65 429 PRO E C 1
ATOM 11004 O O . PRO E 1 486 ? 68.167 76.921 131.903 1.00 28.33 429 PRO E O 1
ATOM 11008 N N . ILE E 1 487 ? 66.400 75.900 132.865 1.00 43.90 430 ILE E N 1
ATOM 11009 C CA . ILE E 1 487 ? 65.651 75.726 131.619 1.00 83.62 430 ILE E CA 1
ATOM 11010 C C . ILE E 1 487 ? 65.606 77.009 130.805 1.00 98.99 430 ILE E C 1
ATOM 11011 O O . ILE E 1 487 ? 65.533 76.963 129.572 1.00 123.92 430 ILE E O 1
ATOM 11016 N N . VAL E 1 488 ? 65.673 78.165 131.459 1.00 62.02 431 VAL E N 1
ATOM 11017 C CA . VAL E 1 488 ? 65.256 79.399 130.796 1.00 57.18 431 VAL E CA 1
ATOM 11018 C C . VAL E 1 488 ? 66.446 80.047 130.092 1.00 44.22 431 VAL E C 1
ATOM 11019 O O . VAL E 1 488 ? 67.586 79.963 130.577 1.00 19.16 431 VAL E O 1
ATOM 11023 N N . PRO E 1 489 ? 66.242 80.602 128.903 1.00 32.74 432 PRO E N 1
ATOM 11024 C CA . PRO E 1 489 ? 67.264 81.440 128.274 1.00 17.38 432 PRO E CA 1
ATOM 11025 C C . PRO E 1 489 ? 67.255 82.860 128.819 1.00 26.69 432 PRO E C 1
ATOM 11026 O O . PRO E 1 489 ? 66.268 83.327 129.387 1.00 8.74 432 PRO E O 1
ATOM 11030 N N . THR E 1 490 ? 68.374 83.556 128.626 1.00 18.30 433 THR E N 1
ATOM 11031 C CA . THR E 1 490 ? 68.437 84.953 129.032 1.00 16.19 433 THR E CA 1
ATOM 11032 C C . THR E 1 490 ? 67.631 85.829 128.072 1.00 18.70 433 THR E C 1
ATOM 11033 O O . THR E 1 490 ? 67.047 85.365 127.092 1.00 46.54 433 THR E O 1
ATOM 11037 N N . ALA E 1 491 ? 67.582 87.124 128.378 1.00 29.85 434 ALA E N 1
ATOM 11038 C CA . ALA E 1 491 ? 66.669 88.027 127.683 1.00 16.83 434 ALA E CA 1
ATOM 11039 C C . ALA E 1 491 ? 67.145 88.361 126.276 1.00 39.48 434 ALA E C 1
ATOM 11040 O O . ALA E 1 491 ? 66.334 88.427 125.348 1.00 14.82 434 ALA E O 1
ATOM 11042 N N . GLU E 1 492 ? 68.437 88.605 126.101 1.00 35.44 435 GLU E N 1
ATOM 11043 C CA . GLU E 1 492 ? 68.940 88.885 124.768 1.00 41.22 435 GLU E CA 1
ATOM 11044 C C . GLU E 1 492 ? 69.068 87.625 123.934 1.00 51.33 435 GLU E C 1
ATOM 11045 O O . GLU E 1 492 ? 69.083 87.711 122.705 1.00 78.54 435 GLU E O 1
ATOM 11051 N N . PHE E 1 493 ? 69.157 86.465 124.576 1.00 26.38 436 PHE E N 1
ATOM 11052 C CA . PHE E 1 493 ? 69.226 85.211 123.846 1.00 18.32 436 PHE E CA 1
ATOM 11053 C C . PHE E 1 493 ? 67.858 84.695 123.429 1.00 21.50 436 PHE E C 1
ATOM 11054 O O . PHE E 1 493 ? 67.749 84.017 122.405 1.00 38.41 436 PHE E O 1
ATOM 11062 N N . GLN E 1 494 ? 66.810 84.981 124.196 1.00 9.24 437 GLN E N 1
ATOM 11063 C CA . GLN E 1 494 ? 65.481 84.578 123.755 1.00 20.78 437 GLN E CA 1
ATOM 11064 C C . GLN E 1 494 ? 65.023 85.416 122.570 1.00 45.61 437 GLN E C 1
ATOM 11065 O O . GLN E 1 494 ? 64.409 84.895 121.636 1.00 38.90 437 GLN E O 1
ATOM 11071 N N . ASP E 1 495 ? 65.325 86.712 122.580 1.00 51.83 438 ASP E N 1
ATOM 11072 C CA . ASP E 1 495 ? 65.048 87.544 121.418 1.00 65.95 438 ASP E CA 1
ATOM 11073 C C . ASP E 1 495 ? 66.014 87.272 120.274 1.00 64.52 438 ASP E C 1
ATOM 11074 O O . ASP E 1 495 ? 65.828 87.815 119.182 1.00 85.55 438 ASP E O 1
ATOM 11079 N N . ARG E 1 496 ? 67.055 86.481 120.511 1.00 25.01 439 ARG E N 1
ATOM 11080 C CA . ARG E 1 496 ? 67.883 85.945 119.438 1.00 32.84 439 ARG E CA 1
ATOM 11081 C C . ARG E 1 496 ? 67.183 84.801 118.729 1.00 44.66 439 ARG E C 1
ATOM 11082 O O . ARG E 1 496 ? 67.142 84.750 117.498 1.00 50.82 439 ARG E O 1
ATOM 11090 N N . ILE E 1 497 ? 66.635 83.871 119.507 1.00 45.12 440 ILE E N 1
ATOM 11091 C CA . ILE E 1 497 ? 66.027 82.664 118.971 1.00 48.35 440 ILE E CA 1
ATOM 11092 C C . ILE E 1 497 ? 64.705 82.974 118.295 1.00 40.50 440 ILE E C 1
ATOM 11093 O O . ILE E 1 497 ? 64.417 82.473 117.204 1.00 19.60 440 ILE E O 1
ATOM 11098 N N . SER E 1 498 ? 63.878 83.799 118.921 1.00 44.68 441 SER E N 1
ATOM 11099 C CA . SER E 1 498 ? 62.588 84.134 118.341 1.00 42.36 441 SER E CA 1
ATOM 11100 C C . SER E 1 498 ? 62.697 85.090 117.164 1.00 39.87 441 SER E C 1
ATOM 11101 O O . SER E 1 498 ? 61.723 85.241 116.421 1.00 31.96 441 SER E O 1
ATOM 11104 N N . GLY E 1 499 ? 63.840 85.746 116.984 1.00 47.88 442 GLY E N 1
ATOM 11105 C CA . GLY E 1 499 ? 64.019 86.654 115.868 1.00 51.71 442 GLY E CA 1
ATOM 11106 C C . GLY E 1 499 ? 64.965 86.197 114.776 1.00 50.38 442 GLY E C 1
ATOM 11107 O O . GLY E 1 499 ? 65.125 86.900 113.776 1.00 65.12 442 GLY E O 1
ATOM 11108 N N . ALA E 1 500 ? 65.593 85.033 114.947 1.00 36.34 443 ALA E N 1
ATOM 11109 C CA . ALA E 1 500 ? 66.668 84.610 114.055 1.00 55.28 443 ALA E CA 1
ATOM 11110 C C . ALA E 1 500 ? 66.210 84.584 112.604 1.00 51.50 443 ALA E C 1
ATOM 11111 O O . ALA E 1 500 ? 65.201 83.964 112.269 1.00 22.55 443 ALA E O 1
ATOM 11113 N N . SER E 1 501 ? 66.961 85.258 111.741 1.00 37.91 444 SER E N 1
ATOM 11114 C CA . SER E 1 501 ? 66.572 85.439 110.349 1.00 32.47 444 SER E CA 1
ATOM 11115 C C . SER E 1 501 ? 67.812 85.291 109.489 1.00 37.34 444 SER E C 1
ATOM 11116 O O . SER E 1 501 ? 68.880 84.908 109.968 1.00 11.84 444 SER E O 1
ATOM 11119 N N . GLU E 1 502 ? 67.668 85.593 108.201 1.00 56.66 445 GLU E N 1
ATOM 11120 C CA . GLU E 1 502 ? 68.813 85.515 107.309 1.00 34.14 445 GLU E CA 1
ATOM 11121 C C . GLU E 1 502 ? 69.861 86.557 107.668 1.00 30.71 445 GLU E C 1
ATOM 11122 O O . GLU E 1 502 ? 71.063 86.286 107.599 1.00 1.37 445 GLU E O 1
ATOM 11128 N N . LYS E 1 503 ? 69.428 87.757 108.052 1.00 17.13 446 LYS E N 1
ATOM 11129 C CA . LYS E 1 503 ? 70.389 88.826 108.288 1.00 30.63 446 LYS E CA 1
ATOM 11130 C C . LYS E 1 503 ? 71.256 88.556 109.509 1.00 32.40 446 LYS E C 1
ATOM 11131 O O . LYS E 1 503 ? 72.327 89.147 109.645 1.00 8.57 446 LYS E O 1
ATOM 11137 N N . ASP E 1 504 ? 70.827 87.663 110.398 1.00 39.85 447 ASP E N 1
ATOM 11138 C CA . ASP E 1 504 ? 71.697 87.274 111.501 1.00 29.88 447 ASP E CA 1
ATOM 11139 C C . ASP E 1 504 ? 72.868 86.447 110.998 1.00 32.77 447 ASP E C 1
ATOM 11140 O O . ASP E 1 504 ? 73.995 86.595 111.472 1.00 24.35 447 ASP E O 1
ATOM 11145 N N . ILE E 1 505 ? 72.613 85.566 110.036 1.00 27.79 448 ILE E N 1
ATOM 11146 C CA . ILE E 1 505 ? 73.673 84.755 109.461 1.00 25.09 448 ILE E CA 1
ATOM 11147 C C . ILE E 1 505 ? 74.579 85.609 108.584 1.00 16.69 448 ILE E C 1
ATOM 11148 O O . ILE E 1 505 ? 75.795 85.405 108.543 1.00 30.31 448 ILE E O 1
ATOM 11153 N N . VAL E 1 506 ? 74.011 86.598 107.902 1.00 0.00 449 VAL E N 1
ATOM 11154 C CA . VAL E 1 506 ? 74.815 87.522 107.109 1.00 26.46 449 VAL E CA 1
ATOM 11155 C C . VAL E 1 506 ? 75.721 88.352 108.009 1.00 28.53 449 VAL E C 1
ATOM 11156 O O . VAL E 1 506 ? 76.890 88.589 107.690 1.00 14.11 449 VAL E O 1
ATOM 11160 N N . HIS E 1 507 ? 75.185 88.822 109.140 1.00 24.07 450 HIS E N 1
ATOM 11161 C CA . HIS E 1 507 ? 76.000 89.556 110.103 1.00 21.80 450 HIS E CA 1
ATOM 11162 C C . HIS E 1 507 ? 77.201 88.738 110.555 1.00 17.03 450 HIS E C 1
ATOM 11163 O O . HIS E 1 507 ? 78.330 89.235 110.573 1.00 26.96 450 HIS E O 1
ATOM 11170 N N . SER E 1 508 ? 76.980 87.475 110.924 1.00 2.86 451 SER E N 1
ATOM 11171 C CA . SER E 1 508 ? 78.069 86.682 111.484 1.00 29.15 451 SER E CA 1
ATOM 11172 C C . SER E 1 508 ? 79.067 86.261 110.418 1.00 22.01 451 SER E C 1
ATOM 11173 O O . SER E 1 508 ? 80.269 86.192 110.690 1.00 6.39 451 SER E O 1
ATOM 11176 N N . GLY E 1 509 ? 78.592 85.952 109.213 1.00 15.45 452 GLY E N 1
ATOM 11177 C CA . GLY E 1 509 ? 79.509 85.706 108.117 1.00 35.91 452 GLY E CA 1
ATOM 11178 C C . GLY E 1 509 ? 80.362 86.917 107.807 1.00 27.00 452 GLY E C 1
ATOM 11179 O O . GLY E 1 509 ? 81.545 86.790 107.491 1.00 14.13 452 GLY E O 1
ATOM 11180 N N . LEU E 1 510 ? 79.775 88.107 107.904 1.00 14.72 453 LEU E N 1
ATOM 11181 C CA . LEU E 1 510 ? 80.524 89.325 107.635 1.00 28.74 453 LEU E CA 1
ATOM 11182 C C . LEU E 1 510 ? 81.504 89.626 108.757 1.00 35.30 453 LEU E C 1
ATOM 11183 O O . LEU E 1 510 ? 82.643 90.024 108.503 1.00 55.59 453 LEU E O 1
ATOM 11188 N N . ALA E 1 511 ? 81.081 89.435 110.003 1.00 25.27 454 ALA E N 1
ATOM 11189 C CA . ALA E 1 511 ? 81.980 89.631 111.131 1.00 33.42 454 ALA E CA 1
ATOM 11190 C C . ALA E 1 511 ? 83.123 88.626 111.098 1.00 36.20 454 ALA E C 1
ATOM 11191 O O . ALA E 1 511 ? 84.287 88.993 111.270 1.00 63.90 454 ALA E O 1
ATOM 11193 N N . TYR E 1 512 ? 82.812 87.350 110.864 1.00 21.65 455 TYR E N 1
ATOM 11194 C CA . TYR E 1 512 ? 83.860 86.343 110.743 1.00 30.63 455 TYR E CA 1
ATOM 11195 C C . TYR E 1 512 ? 84.806 86.659 109.600 1.00 46.27 455 TYR E C 1
ATOM 11196 O O . TYR E 1 512 ? 85.978 86.274 109.635 1.00 61.44 455 TYR E O 1
ATOM 11205 N N . THR E 1 513 ? 84.309 87.331 108.567 1.00 50.40 456 THR E N 1
ATOM 11206 C CA . THR E 1 513 ? 85.149 87.716 107.444 1.00 47.13 456 THR E CA 1
ATOM 11207 C C . THR E 1 513 ? 86.074 88.860 107.833 1.00 35.37 456 THR E C 1
ATOM 11208 O O . THR E 1 513 ? 87.293 88.768 107.668 1.00 21.07 456 THR E O 1
ATOM 11212 N N . MET E 1 514 ? 85.507 89.936 108.384 1.00 28.94 457 MET E N 1
ATOM 11213 C CA . MET E 1 514 ? 86.315 91.100 108.725 1.00 44.40 457 MET E CA 1
ATOM 11214 C C . MET E 1 514 ? 87.283 90.781 109.846 1.00 39.02 457 MET E C 1
ATOM 11215 O O . MET E 1 514 ? 88.356 91.380 109.929 1.00 32.90 457 MET E O 1
ATOM 11220 N N . GLU E 1 515 ? 86.914 89.838 110.711 1.00 29.58 458 GLU E N 1
ATOM 11221 C CA . GLU E 1 515 ? 87.798 89.375 111.770 1.00 42.32 458 GLU E CA 1
ATOM 11222 C C . GLU E 1 515 ? 88.991 88.625 111.198 1.00 48.32 458 GLU E C 1
ATOM 11223 O O . GLU E 1 515 ? 90.138 88.904 111.558 1.00 42.99 458 GLU E O 1
ATOM 11229 N N . ARG E 1 516 ? 88.739 87.672 110.300 1.00 58.59 459 ARG E N 1
ATOM 11230 C CA . ARG E 1 516 ? 89.813 86.850 109.760 1.00 52.70 459 ARG E CA 1
ATOM 11231 C C . ARG E 1 516 ? 90.723 87.647 108.835 1.00 48.87 459 ARG E C 1
ATOM 11232 O O . ARG E 1 516 ? 91.917 87.355 108.738 1.00 38.95 459 ARG E O 1
ATOM 11240 N N . SER E 1 517 ? 90.183 88.648 108.147 1.00 41.93 460 SER E N 1
ATOM 11241 C CA . SER E 1 517 ? 91.011 89.463 107.272 1.00 47.15 460 SER E CA 1
ATOM 11242 C C . SER E 1 517 ? 91.904 90.396 108.071 1.00 41.58 460 SER E C 1
ATOM 11243 O O . SER E 1 517 ? 92.999 90.736 107.621 1.00 36.01 460 SER E O 1
ATOM 11246 N N . ALA E 1 518 ? 91.457 90.817 109.253 1.00 35.30 461 ALA E N 1
ATOM 11247 C CA . ALA E 1 518 ? 92.260 91.717 110.072 1.00 18.27 461 ALA E CA 1
ATOM 11248 C C . ALA E 1 518 ? 93.457 90.998 110.682 1.00 33.41 461 ALA E C 1
ATOM 11249 O O . ALA E 1 518 ? 94.531 91.589 110.827 1.00 0.00 461 ALA E O 1
ATOM 11251 N N . ARG E 1 519 ? 93.293 89.730 111.054 1.00 50.56 462 ARG E N 1
ATOM 11252 C CA . ARG E 1 519 ? 94.406 88.971 111.610 1.00 44.53 462 ARG E CA 1
ATOM 11253 C C . ARG E 1 519 ? 95.427 88.602 110.542 1.00 56.47 462 ARG E C 1
ATOM 11254 O O . ARG E 1 519 ? 96.612 88.436 110.848 1.00 62.78 462 ARG E O 1
ATOM 11262 N N . GLN E 1 520 ? 94.992 88.455 109.294 1.00 55.42 463 GLN E N 1
ATOM 11263 C CA . GLN E 1 520 ? 95.943 88.204 108.218 1.00 56.23 463 GLN E CA 1
ATOM 11264 C C . GLN E 1 520 ? 96.727 89.460 107.876 1.00 70.02 463 GLN E C 1
ATOM 11265 O O . GLN E 1 520 ? 97.920 89.387 107.564 1.00 58.84 463 GLN E O 1
ATOM 11271 N N . ILE E 1 521 ? 96.073 90.619 107.920 1.00 41.89 464 ILE E N 1
ATOM 11272 C CA . ILE E 1 521 ? 96.770 91.867 107.641 1.00 24.92 464 ILE E CA 1
ATOM 11273 C C . ILE E 1 521 ? 97.758 92.189 108.756 1.00 39.37 464 ILE E C 1
ATOM 11274 O O . ILE E 1 521 ? 98.863 92.672 108.495 1.00 62.22 464 ILE E O 1
ATOM 11279 N N . MET E 1 522 ? 97.387 91.924 110.011 1.00 36.96 465 MET E N 1
ATOM 11280 C CA . MET E 1 522 ? 98.336 92.096 111.107 1.00 46.70 465 MET E CA 1
ATOM 11281 C C . MET E 1 522 ? 99.514 91.146 110.953 1.00 51.70 465 MET E C 1
ATOM 11282 O O . MET E 1 522 ? 100.672 91.551 111.078 1.00 40.26 465 MET E O 1
ATOM 11287 N N . ARG E 1 523 ? 99.235 89.874 110.676 1.00 13.28 466 ARG E N 1
ATOM 11288 C CA . ARG E 1 523 ? 100.307 88.933 110.379 1.00 24.15 466 ARG E CA 1
ATOM 11289 C C . ARG E 1 523 ? 101.114 89.357 109.159 1.00 30.13 466 ARG E C 1
ATOM 11290 O O . ARG E 1 523 ? 102.275 88.962 109.026 1.00 38.24 466 ARG E O 1
ATOM 11298 N N . THR E 1 524 ? 100.531 90.164 108.269 1.00 43.74 467 THR E N 1
ATOM 11299 C CA . THR E 1 524 ? 101.279 90.657 107.118 1.00 66.50 467 THR E CA 1
ATOM 11300 C C . THR E 1 524 ? 102.257 91.751 107.524 1.00 59.18 467 THR E C 1
ATOM 11301 O O . THR E 1 524 ? 103.310 91.910 106.896 1.00 62.00 467 THR E O 1
ATOM 11305 N N . ALA E 1 525 ? 101.935 92.508 108.566 1.00 51.90 468 ALA E N 1
ATOM 11306 C CA . ALA E 1 525 ? 102.841 93.498 109.124 1.00 56.46 468 ALA E CA 1
ATOM 11307 C C . ALA E 1 525 ? 103.638 92.953 110.302 1.00 55.15 468 ALA E C 1
ATOM 11308 O O . ALA E 1 525 ? 104.386 93.705 110.927 1.00 61.80 468 ALA E O 1
ATOM 11310 N N . MET E 1 526 ? 103.451 91.678 110.648 1.00 67.01 469 MET E N 1
ATOM 11311 C CA . MET E 1 526 ? 104.357 90.934 111.515 1.00 56.46 469 MET E CA 1
ATOM 11312 C C . MET E 1 526 ? 105.351 90.091 110.732 1.00 42.07 469 MET E C 1
ATOM 11313 O O . MET E 1 526 ? 106.053 89.271 111.330 1.00 62.27 469 MET E O 1
ATOM 11318 N N . LYS E 1 527 ? 105.390 90.223 109.407 1.00 50.20 470 LYS E N 1
ATOM 11319 C CA . LYS E 1 527 ? 106.369 89.495 108.614 1.00 65.75 470 LYS E CA 1
ATOM 11320 C C . LYS E 1 527 ? 107.387 90.446 108.002 1.00 68.78 470 LYS E C 1
ATOM 11321 O O . LYS E 1 527 ? 108.576 90.350 108.312 1.00 79.16 470 LYS E O 1
ATOM 11327 N N . TYR E 1 528 ? 106.964 91.375 107.148 1.00 70.71 471 TYR E N 1
ATOM 11328 C CA . TYR E 1 528 ? 107.842 92.483 106.793 1.00 72.19 471 TYR E CA 1
ATOM 11329 C C . TYR E 1 528 ? 108.124 93.390 107.985 1.00 76.34 471 TYR E C 1
ATOM 11330 O O . TYR E 1 528 ? 109.109 94.137 107.964 1.00 79.77 471 TYR E O 1
ATOM 11339 N N . ASN E 1 529 ? 107.296 93.334 109.022 1.00 83.77 472 ASN E N 1
ATOM 11340 C CA . ASN E 1 529 ? 107.303 94.324 110.094 1.00 80.81 472 ASN E CA 1
ATOM 11341 C C . ASN E 1 529 ? 107.204 95.733 109.519 1.00 76.23 472 ASN E C 1
ATOM 11342 O O . ASN E 1 529 ? 108.068 96.589 109.723 1.00 81.39 472 ASN E O 1
ATOM 11347 N N . LEU E 1 530 ? 106.133 95.944 108.760 1.00 68.15 473 LEU E N 1
ATOM 11348 C CA . LEU E 1 530 ? 105.678 97.299 108.514 1.00 54.39 473 LEU E CA 1
ATOM 11349 C C . LEU E 1 530 ? 105.246 97.921 109.833 1.00 42.68 473 LEU E C 1
ATOM 11350 O O . LEU E 1 530 ? 105.017 97.234 110.834 1.00 45.82 473 LEU E O 1
ATOM 11355 N N . GLY E 1 531 ? 105.149 99.231 109.835 1.00 13.76 474 GLY E N 1
ATOM 11356 C CA . GLY E 1 531 ? 104.714 99.969 110.999 1.00 61.81 474 GLY E CA 1
ATOM 11357 C C . GLY E 1 531 ? 103.211 100.078 111.053 1.00 39.24 474 GLY E C 1
ATOM 11358 O O . GLY E 1 531 ? 102.481 99.200 110.585 1.00 54.14 474 GLY E O 1
ATOM 11359 N N . LEU E 1 532 ? 102.733 101.182 111.617 1.00 26.90 475 LEU E N 1
ATOM 11360 C CA . LEU E 1 532 ? 101.296 101.396 111.666 1.00 57.97 475 LEU E CA 1
ATOM 11361 C C . LEU E 1 532 ? 100.664 101.550 110.292 1.00 68.96 475 LEU E C 1
ATOM 11362 O O . LEU E 1 532 ? 99.436 101.692 110.227 1.00 64.40 475 LEU E O 1
ATOM 11367 N N . ASP E 1 533 ? 101.418 101.543 109.192 1.00 60.48 476 ASP E N 1
ATOM 11368 C CA . ASP E 1 533 ? 100.728 101.560 107.910 1.00 58.12 476 ASP E CA 1
ATOM 11369 C C . ASP E 1 533 ? 100.110 100.188 107.688 1.00 71.02 476 ASP E C 1
ATOM 11370 O O . ASP E 1 533 ? 100.808 99.181 107.558 1.00 83.81 476 ASP E O 1
ATOM 11375 N N . LEU E 1 534 ? 98.786 100.149 107.654 1.00 79.71 477 LEU E N 1
ATOM 11376 C CA . LEU E 1 534 ? 98.073 98.932 107.345 1.00 70.47 477 LEU E CA 1
ATOM 11377 C C . LEU E 1 534 ? 97.703 98.856 105.877 1.00 56.84 477 LEU E C 1
ATOM 11378 O O . LEU E 1 534 ? 97.332 97.779 105.401 1.00 15.06 477 LEU E O 1
ATOM 11383 N N . ARG E 1 535 ? 97.827 99.965 105.153 1.00 35.30 478 ARG E N 1
ATOM 11384 C CA . ARG E 1 535 ? 97.577 100.008 103.720 1.00 37.04 478 ARG E CA 1
ATOM 11385 C C . ARG E 1 535 ? 98.501 99.060 102.979 1.00 47.70 478 ARG E C 1
ATOM 11386 O O . ARG E 1 535 ? 98.047 98.091 102.364 1.00 79.56 478 ARG E O 1
ATOM 11394 N N . THR E 1 536 ? 99.801 99.354 103.019 1.00 21.96 479 THR E N 1
ATOM 11395 C CA . THR E 1 536 ? 100.763 98.560 102.272 1.00 52.76 479 THR E CA 1
ATOM 11396 C C . THR E 1 536 ? 100.731 97.118 102.731 1.00 43.46 479 THR E C 1
ATOM 11397 O O . THR E 1 536 ? 100.948 96.205 101.933 1.00 40.23 479 THR E O 1
ATOM 11401 N N . ALA E 1 537 ? 100.414 96.896 104.005 1.00 0.00 480 ALA E N 1
ATOM 11402 C CA . ALA E 1 537 ? 100.233 95.543 104.507 1.00 41.10 480 ALA E CA 1
ATOM 11403 C C . ALA E 1 537 ? 99.072 94.848 103.798 1.00 51.39 480 ALA E C 1
ATOM 11404 O O . ALA E 1 537 ? 99.183 93.689 103.387 1.00 47.70 480 ALA E O 1
ATOM 11406 N N . ALA E 1 538 ? 97.956 95.560 103.615 1.00 42.97 481 ALA E N 1
ATOM 11407 C CA . ALA E 1 538 ? 96.801 94.966 102.951 1.00 55.74 481 ALA E CA 1
ATOM 11408 C C . ALA E 1 538 ? 97.092 94.654 101.486 1.00 48.29 481 ALA E C 1
ATOM 11409 O O . ALA E 1 538 ? 96.664 93.617 100.970 1.00 31.99 481 ALA E O 1
ATOM 11411 N N . TYR E 1 539 ? 97.821 95.535 100.797 1.00 37.91 482 TYR E N 1
ATOM 11412 C CA . TYR E 1 539 ? 98.180 95.275 99.405 1.00 24.28 482 TYR E CA 1
ATOM 11413 C C . TYR E 1 539 ? 99.186 94.139 99.291 1.00 38.57 482 TYR E C 1
ATOM 11414 O O . TYR E 1 539 ? 99.048 93.264 98.433 1.00 14.14 482 TYR E O 1
ATOM 11423 N N . VAL E 1 540 ? 100.216 94.145 100.137 1.00 22.19 483 VAL E N 1
ATOM 11424 C CA . VAL E 1 540 ? 101.128 93.007 100.184 1.00 28.52 483 VAL E CA 1
ATOM 11425 C C . VAL E 1 540 ? 100.346 91.725 100.400 1.00 43.68 483 VAL E C 1
ATOM 11426 O O . VAL E 1 540 ? 100.638 90.689 99.795 1.00 3.07 483 VAL E O 1
ATOM 11430 N N . ASN E 1 541 ? 99.317 91.790 101.248 1.00 50.13 484 ASN E N 1
ATOM 11431 C CA . ASN E 1 541 ? 98.542 90.613 101.614 1.00 33.05 484 ASN E CA 1
ATOM 11432 C C . ASN E 1 541 ? 97.646 90.174 100.465 1.00 51.58 484 ASN E C 1
ATOM 11433 O O . ASN E 1 541 ? 97.532 88.977 100.180 1.00 37.59 484 ASN E O 1
ATOM 11438 N N . ALA E 1 542 ? 97.009 91.138 99.793 1.00 55.69 485 ALA E N 1
ATOM 11439 C CA . ALA E 1 542 ? 96.170 90.836 98.641 1.00 31.20 485 ALA E CA 1
ATOM 11440 C C . ALA E 1 542 ? 96.995 90.330 97.463 1.00 27.10 485 ALA E C 1
ATOM 11441 O O . ALA E 1 542 ? 96.632 89.333 96.833 1.00 27.41 485 ALA E O 1
ATOM 11443 N N . ILE E 1 543 ? 98.098 91.013 97.129 1.00 6.28 486 ILE E N 1
ATOM 11444 C CA . ILE E 1 543 ? 98.937 90.549 96.025 1.00 16.46 486 ILE E CA 1
ATOM 11445 C C . ILE E 1 543 ? 99.504 89.171 96.330 1.00 24.54 486 ILE E C 1
ATOM 11446 O O . ILE E 1 543 ? 99.630 88.327 95.436 1.00 27.82 486 ILE E O 1
ATOM 11451 N N . GLU E 1 544 ? 99.854 88.921 97.591 1.00 18.81 487 GLU E N 1
ATOM 11452 C CA . GLU E 1 544 ? 100.312 87.596 97.993 1.00 41.09 487 GLU E CA 1
ATOM 11453 C C . GLU E 1 544 ? 99.333 86.505 97.581 1.00 33.15 487 GLU E C 1
ATOM 11454 O O . GLU E 1 544 ? 99.729 85.474 97.029 1.00 14.61 487 GLU E O 1
ATOM 11460 N N . LYS E 1 545 ? 98.045 86.721 97.837 1.00 28.64 488 LYS E N 1
ATOM 11461 C CA . LYS E 1 545 ? 97.048 85.703 97.542 1.00 23.54 488 LYS E CA 1
ATOM 11462 C C . LYS E 1 545 ? 96.801 85.579 96.044 1.00 12.10 488 LYS E C 1
ATOM 11463 O O . LYS E 1 545 ? 96.555 84.482 95.538 1.00 0.00 488 LYS E O 1
ATOM 11469 N N . VAL E 1 546 ? 96.823 86.695 95.325 1.00 0.00 489 VAL E N 1
ATOM 11470 C CA . VAL E 1 546 ? 96.517 86.671 93.899 1.00 3.85 489 VAL E CA 1
ATOM 11471 C C . VAL E 1 546 ? 97.666 86.038 93.116 1.00 8.53 489 VAL E C 1
ATOM 11472 O O . VAL E 1 546 ? 97.443 85.286 92.168 1.00 2.95 489 VAL E O 1
ATOM 11476 N N . LYS F 1 110 ? 98.513 56.558 62.400 1.00 2.00 53 LYS F N 1
ATOM 11477 C CA . LYS F 1 110 ? 98.465 55.108 62.263 1.00 21.47 53 LYS F CA 1
ATOM 11478 C C . LYS F 1 110 ? 97.531 54.392 63.269 1.00 36.76 53 LYS F C 1
ATOM 11479 O O . LYS F 1 110 ? 96.863 53.431 62.893 1.00 19.95 53 LYS F O 1
ATOM 11485 N N . PRO F 1 111 ? 97.484 54.826 64.549 1.00 45.81 54 PRO F N 1
ATOM 11486 C CA . PRO F 1 111 ? 96.476 54.254 65.456 1.00 46.06 54 PRO F CA 1
ATOM 11487 C C . PRO F 1 111 ? 95.208 55.086 65.512 1.00 49.98 54 PRO F C 1
ATOM 11488 O O . PRO F 1 111 ? 95.118 56.139 64.877 1.00 70.25 54 PRO F O 1
ATOM 11492 N N . CYS F 1 112 ? 94.224 54.645 66.282 1.00 40.24 55 CYS F N 1
ATOM 11493 C CA . CYS F 1 112 ? 92.950 55.342 66.339 1.00 27.50 55 CYS F CA 1
ATOM 11494 C C . CYS F 1 112 ? 92.990 56.365 67.459 1.00 8.10 55 CYS F C 1
ATOM 11495 O O . CYS F 1 112 ? 93.468 56.080 68.556 1.00 47.77 55 CYS F O 1
ATOM 11498 N N . ASN F 1 113 ? 92.524 57.573 67.155 1.00 23.72 56 ASN F N 1
ATOM 11499 C CA . ASN F 1 113 ? 92.480 58.627 68.156 1.00 30.18 56 ASN F CA 1
ATOM 11500 C C . ASN F 1 113 ? 91.581 58.248 69.332 1.00 18.75 56 ASN F C 1
ATOM 11501 O O . ASN F 1 113 ? 91.935 58.492 70.488 1.00 38.79 56 ASN F O 1
ATOM 11506 N N . HIS F 1 114 ? 90.419 57.648 69.055 1.00 21.40 57 HIS F N 1
ATOM 11507 C CA . HIS F 1 114 ? 89.403 57.365 70.061 1.00 27.66 57 HIS F CA 1
ATOM 11508 C C . HIS F 1 114 ? 88.753 56.019 69.783 1.00 38.73 57 HIS F C 1
ATOM 11509 O O . HIS F 1 114 ? 88.271 55.789 68.674 1.00 7.69 57 HIS F O 1
ATOM 11516 N N . VAL F 1 115 ? 88.693 55.151 70.793 1.00 28.96 58 VAL F N 1
ATOM 11517 C CA . VAL F 1 115 ? 87.953 53.894 70.706 1.00 25.89 58 VAL F CA 1
ATOM 11518 C C . VAL F 1 115 ? 87.031 53.773 71.912 1.00 29.32 58 VAL F C 1
ATOM 11519 O O . VAL F 1 115 ? 87.504 53.691 73.048 1.00 25.53 58 VAL F O 1
ATOM 11523 N N . LEU F 1 116 ? 85.722 53.708 71.666 1.00 18.95 59 LEU F N 1
ATOM 11524 C CA . LEU F 1 116 ? 84.717 53.633 72.719 1.00 34.50 59 LEU F CA 1
ATOM 11525 C C . LEU F 1 116 ? 84.190 52.210 72.836 1.00 30.11 59 LEU F C 1
ATOM 11526 O O . LEU F 1 116 ? 83.451 51.745 71.967 1.00 19.72 59 LEU F O 1
ATOM 11531 N N . SER F 1 117 ? 84.535 51.531 73.923 1.00 4.92 60 SER F N 1
ATOM 11532 C CA . SER F 1 117 ? 83.963 50.233 74.232 1.00 31.37 60 SER F CA 1
ATOM 11533 C C . SER F 1 117 ? 82.751 50.403 75.136 1.00 32.91 60 SER F C 1
ATOM 11534 O O . SER F 1 117 ? 82.764 51.221 76.054 1.00 9.14 60 SER F O 1
ATOM 11537 N N . LEU F 1 118 ? 81.694 49.635 74.864 1.00 11.17 61 LEU F N 1
ATOM 11538 C CA . LEU F 1 118 ? 80.431 49.800 75.567 1.00 15.02 61 LEU F CA 1
ATOM 11539 C C . LEU F 1 118 ? 79.864 48.471 76.031 1.00 5.23 61 LEU F C 1
ATOM 11540 O O . LEU F 1 118 ? 80.156 47.420 75.466 1.00 41.59 61 LEU F O 1
ATOM 11545 N N . SER F 1 119 ? 79.048 48.547 77.077 1.00 36.70 62 SER F N 1
ATOM 11546 C CA . SER F 1 119 ? 78.158 47.476 77.495 1.00 47.99 62 SER F CA 1
ATOM 11547 C C . SER F 1 119 ? 76.851 48.100 77.950 1.00 48.37 62 SER F C 1
ATOM 11548 O O . SER F 1 119 ? 76.860 49.017 78.774 1.00 46.67 62 SER F O 1
ATOM 11551 N N . PHE F 1 120 ? 75.732 47.620 77.408 1.00 27.69 63 PHE F N 1
ATOM 11552 C CA . PHE F 1 120 ? 74.432 48.112 77.829 1.00 21.65 63 PHE F CA 1
ATOM 11553 C C . PHE F 1 120 ? 73.403 46.991 77.930 1.00 31.47 63 PHE F C 1
ATOM 11554 O O . PHE F 1 120 ? 73.382 46.080 77.093 1.00 61.88 63 PHE F O 1
ATOM 11562 N N . PRO F 1 121 ? 72.547 47.033 78.946 1.00 3.75 64 PRO F N 1
ATOM 11563 C CA . PRO F 1 121 ? 71.564 45.960 79.139 1.00 20.02 64 PRO F CA 1
ATOM 11564 C C . PRO F 1 121 ? 70.338 46.117 78.249 1.00 12.10 64 PRO F C 1
ATOM 11565 O O . PRO F 1 121 ? 69.872 47.225 77.980 1.00 6.85 64 PRO F O 1
ATOM 11569 N N . ILE F 1 122 ? 69.798 44.986 77.811 1.00 26.06 65 ILE F N 1
ATOM 11570 C CA . ILE F 1 122 ? 68.508 44.948 77.142 1.00 18.33 65 ILE F CA 1
ATOM 11571 C C . ILE F 1 122 ? 67.654 43.869 77.779 1.00 47.07 65 ILE F C 1
ATOM 11572 O O . ILE F 1 122 ? 68.151 42.835 78.234 1.00 47.35 65 ILE F O 1
ATOM 11577 N N . ARG F 1 123 ? 66.350 44.104 77.767 1.00 47.30 66 ARG F N 1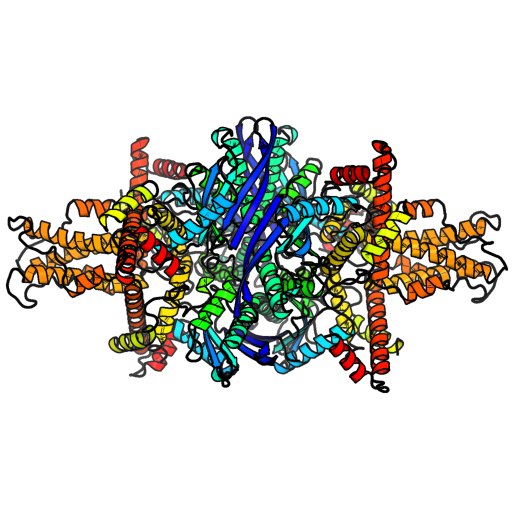
ATOM 11578 C CA . ARG F 1 123 ? 65.390 43.066 78.100 1.00 59.11 66 ARG F CA 1
ATOM 11579 C C . ARG F 1 123 ? 65.143 42.214 76.870 1.00 55.75 66 ARG F C 1
ATOM 11580 O O . ARG F 1 123 ? 64.610 42.708 75.873 1.00 44.73 66 ARG F O 1
ATOM 11588 N N . ARG F 1 124 ? 65.499 40.934 76.942 1.00 53.92 67 ARG F N 1
ATOM 11589 C CA . ARG F 1 124 ? 65.152 40.054 75.843 1.00 38.84 67 ARG F CA 1
ATOM 11590 C C . ARG F 1 124 ? 63.642 39.891 75.752 1.00 34.72 67 ARG F C 1
ATOM 11591 O O . ARG F 1 124 ? 62.887 40.155 76.693 1.00 28.59 67 ARG F O 1
ATOM 11599 N N . ASP F 1 125 ? 63.215 39.445 74.582 1.00 38.89 68 ASP F N 1
ATOM 11600 C CA . ASP F 1 125 ? 61.827 39.514 74.171 1.00 57.82 68 ASP F CA 1
ATOM 11601 C C . ASP F 1 125 ? 60.962 38.495 74.901 1.00 55.73 68 ASP F C 1
ATOM 11602 O O . ASP F 1 125 ? 59.735 38.616 74.897 1.00 44.63 68 ASP F O 1
ATOM 11607 N N . ASP F 1 126 ? 61.580 37.473 75.488 1.00 75.26 69 ASP F N 1
ATOM 11608 C CA . ASP F 1 126 ? 60.937 36.548 76.407 1.00 76.01 69 ASP F CA 1
ATOM 11609 C C . ASP F 1 126 ? 61.168 36.914 77.872 1.00 66.03 69 ASP F C 1
ATOM 11610 O O . ASP F 1 126 ? 60.864 36.108 78.758 1.00 77.74 69 ASP F O 1
ATOM 11615 N N . GLY F 1 127 ? 61.759 38.074 78.139 1.00 58.19 70 GLY F N 1
ATOM 11616 C CA . GLY F 1 127 ? 61.951 38.563 79.486 1.00 31.92 70 GLY F CA 1
ATOM 11617 C C . GLY F 1 127 ? 63.354 38.394 80.013 1.00 38.08 70 GLY F C 1
ATOM 11618 O O . GLY F 1 127 ? 63.666 38.921 81.087 1.00 28.58 70 GLY F O 1
ATOM 11619 N N . SER F 1 128 ? 64.205 37.685 79.286 1.00 28.77 71 SER F N 1
ATOM 11620 C CA . SER F 1 128 ? 65.566 37.439 79.727 1.00 54.38 71 SER F CA 1
ATOM 11621 C C . SER F 1 128 ? 66.360 38.739 79.742 1.00 56.55 71 SER F C 1
ATOM 11622 O O . SER F 1 128 ? 65.947 39.768 79.196 1.00 71.94 71 SER F O 1
ATOM 11625 N N . TRP F 1 129 ? 67.487 38.698 80.434 1.00 45.96 72 TRP F N 1
ATOM 11626 C CA . TRP F 1 129 ? 68.365 39.849 80.591 1.00 56.36 72 TRP F CA 1
ATOM 11627 C C . TRP F 1 129 ? 69.665 39.619 79.841 1.00 69.00 72 TRP F C 1
ATOM 11628 O O . TRP F 1 129 ? 70.279 38.553 79.960 1.00 87.64 72 TRP F O 1
ATOM 11639 N N . GLU F 1 130 ? 70.089 40.619 79.086 1.00 52.30 73 GLU F N 1
ATOM 11640 C CA . GLU F 1 130 ? 71.260 40.459 78.248 1.00 47.41 73 GLU F CA 1
ATOM 11641 C C . GLU F 1 130 ? 72.067 41.743 78.225 1.00 31.91 73 GLU F C 1
ATOM 11642 O O . GLU F 1 130 ? 71.511 42.836 78.129 1.00 43.10 73 GLU F O 1
ATOM 11648 N N . VAL F 1 131 ? 73.378 41.591 78.369 1.00 27.52 74 VAL F N 1
ATOM 11649 C CA . VAL F 1 131 ? 74.345 42.671 78.216 1.00 18.91 74 VAL F CA 1
ATOM 11650 C C . VAL F 1 131 ? 74.890 42.626 76.796 1.00 46.63 74 VAL F C 1
ATOM 11651 O O . VAL F 1 131 ? 75.370 41.584 76.338 1.00 6.96 74 VAL F O 1
ATOM 11655 N N . ILE F 1 132 ? 74.819 43.757 76.106 1.00 33.93 75 ILE F N 1
ATOM 11656 C CA . ILE F 1 132 ? 75.247 43.888 74.720 1.00 21.73 75 ILE F CA 1
ATOM 11657 C C . ILE F 1 132 ? 76.553 44.674 74.714 1.00 25.44 75 ILE F C 1
ATOM 11658 O O . ILE F 1 132 ? 76.640 45.740 75.329 1.00 26.30 75 ILE F O 1
ATOM 11663 N N . GLU F 1 133 ? 77.563 44.150 74.025 1.00 25.02 76 GLU F N 1
ATOM 11664 C CA . GLU F 1 133 ? 78.886 44.757 73.969 1.00 45.00 76 GLU F CA 1
ATOM 11665 C C . GLU F 1 133 ? 79.117 45.340 72.582 1.00 35.43 76 GLU F C 1
ATOM 11666 O O . GLU F 1 133 ? 78.849 44.681 71.576 1.00 43.85 76 GLU F O 1
ATOM 11672 N N . GLY F 1 134 ? 79.612 46.571 72.535 1.00 37.62 77 GLY F N 1
ATOM 11673 C CA . GLY F 1 134 ? 79.763 47.280 71.282 1.00 48.74 77 GLY F CA 1
ATOM 11674 C C . GLY F 1 134 ? 80.965 48.193 71.336 1.00 34.50 77 GLY F C 1
ATOM 11675 O O . GLY F 1 134 ? 81.494 48.496 72.406 1.00 5.58 77 GLY F O 1
ATOM 11676 N N . TYR F 1 135 ? 81.390 48.627 70.157 1.00 0.00 78 TYR F N 1
ATOM 11677 C CA . TYR F 1 135 ? 82.621 49.377 69.975 1.00 0.00 78 TYR F CA 1
ATOM 11678 C C . TYR F 1 135 ? 82.403 50.415 68.895 1.00 16.77 78 TYR F C 1
ATOM 11679 O O . TYR F 1 135 ? 81.650 50.174 67.955 1.00 14.79 78 TYR F O 1
ATOM 11688 N N . ARG F 1 136 ? 83.050 51.568 69.026 1.00 26.74 79 ARG F N 1
ATOM 11689 C CA . ARG F 1 136 ? 83.259 52.418 67.865 1.00 15.05 79 ARG F CA 1
ATOM 11690 C C . ARG F 1 136 ? 84.641 53.040 67.956 1.00 24.12 79 ARG F C 1
ATOM 11691 O O . ARG F 1 136 ? 84.981 53.665 68.961 1.00 8.34 79 ARG F O 1
ATOM 11699 N N . ALA F 1 137 ? 85.435 52.863 66.909 1.00 15.59 80 ALA F N 1
ATOM 11700 C CA . ALA F 1 137 ? 86.745 53.483 66.802 1.00 12.91 80 ALA F CA 1
ATOM 11701 C C . ALA F 1 137 ? 86.668 54.645 65.828 1.00 15.63 80 ALA F C 1
ATOM 11702 O O . ALA F 1 137 ? 86.168 54.492 64.717 1.00 17.45 80 ALA F O 1
ATOM 11704 N N . GLN F 1 138 ? 87.132 55.801 66.261 1.00 0.00 81 GLN F N 1
ATOM 11705 C CA . GLN F 1 138 ? 87.388 56.930 65.384 1.00 0.00 81 GLN F CA 1
ATOM 11706 C C . GLN F 1 138 ? 88.886 56.981 65.158 1.00 8.92 81 GLN F C 1
ATOM 11707 O O . GLN F 1 138 ? 89.665 56.700 66.068 1.00 43.73 81 GLN F O 1
ATOM 11713 N N . HIS F 1 139 ? 89.298 57.299 63.936 1.00 18.79 82 HIS F N 1
ATOM 11714 C CA . HIS F 1 139 ? 90.702 57.191 63.573 1.00 11.22 82 HIS F CA 1
ATOM 11715 C C . HIS F 1 139 ? 91.379 58.555 63.581 1.00 31.33 82 HIS F C 1
ATOM 11716 O O . HIS F 1 139 ? 92.230 58.814 64.433 1.00 42.86 82 HIS F O 1
ATOM 11723 N N . SER F 1 140 ? 91.071 59.414 62.629 1.00 21.78 83 SER F N 1
ATOM 11724 C CA . SER F 1 140 ? 91.768 60.684 62.494 1.00 46.35 83 SER F CA 1
ATOM 11725 C C . SER F 1 140 ? 90.765 61.787 62.774 1.00 25.92 83 SER F C 1
ATOM 11726 O O . SER F 1 140 ? 89.841 62.007 61.988 1.00 36.98 83 SER F O 1
ATOM 11729 N N . GLN F 1 141 ? 90.945 62.458 63.900 1.00 30.35 84 GLN F N 1
ATOM 11730 C CA . GLN F 1 141 ? 90.165 63.621 64.273 1.00 31.83 84 GLN F CA 1
ATOM 11731 C C . GLN F 1 141 ? 90.589 64.861 63.507 1.00 48.19 84 GLN F C 1
ATOM 11732 O O . GLN F 1 141 ? 89.825 65.827 63.445 1.00 19.47 84 GLN F O 1
ATOM 11738 N N . HIS F 1 142 ? 91.792 64.849 62.931 1.00 50.33 85 HIS F N 1
ATOM 11739 C CA . HIS F 1 142 ? 92.196 65.902 62.007 1.00 21.94 85 HIS F CA 1
ATOM 11740 C C . HIS F 1 142 ? 91.156 66.117 60.916 1.00 42.56 85 HIS F C 1
ATOM 11741 O O . HIS F 1 142 ? 90.957 67.244 60.455 1.00 33.32 85 HIS F O 1
ATOM 11748 N N . ARG F 1 143 ? 90.478 65.065 60.505 1.00 22.44 86 ARG F N 1
ATOM 11749 C CA . ARG F 1 143 ? 89.403 65.161 59.533 1.00 22.93 86 ARG F CA 1
ATOM 11750 C C . ARG F 1 143 ? 88.100 64.849 60.260 1.00 30.28 86 ARG F C 1
ATOM 11751 O O . ARG F 1 143 ? 87.923 63.737 60.769 1.00 16.85 86 ARG F O 1
ATOM 11759 N N . THR F 1 144 ? 87.210 65.836 60.341 1.00 48.13 87 THR F N 1
ATOM 11760 C CA . THR F 1 144 ? 85.887 65.638 60.934 1.00 16.71 87 THR F CA 1
ATOM 11761 C C . THR F 1 144 ? 84.805 65.999 59.922 1.00 20.75 87 THR F C 1
ATOM 11762 O O . THR F 1 144 ? 85.000 66.885 59.110 1.00 79.67 87 THR F O 1
ATOM 11766 N N . PRO F 1 145 ? 83.653 65.316 59.962 1.00 22.13 88 PRO F N 1
ATOM 11767 C CA . PRO F 1 145 ? 83.306 64.206 60.843 1.00 15.93 88 PRO F CA 1
ATOM 11768 C C . PRO F 1 145 ? 83.984 62.912 60.437 1.00 7.64 88 PRO F C 1
ATOM 11769 O O . PRO F 1 145 ? 84.534 62.811 59.349 1.00 33.38 88 PRO F O 1
ATOM 11773 N N . CYS F 1 146 ? 84.006 61.961 61.351 1.00 8.75 89 CYS F N 1
ATOM 11774 C CA . CYS F 1 146 ? 84.397 60.611 61.008 1.00 8.20 89 CYS F CA 1
ATOM 11775 C C . CYS F 1 146 ? 83.214 59.868 60.404 1.00 41.13 89 CYS F C 1
ATOM 11776 O O . CYS F 1 146 ? 82.051 60.216 60.607 1.00 49.68 89 CYS F O 1
ATOM 11779 N N . LYS F 1 147 ? 83.526 58.844 59.627 1.00 13.42 90 LYS F N 1
ATOM 11780 C CA . LYS F 1 147 ? 82.524 58.191 58.809 1.00 12.74 90 LYS F CA 1
ATOM 11781 C C . LYS F 1 147 ? 82.812 56.701 58.791 1.00 9.10 90 LYS F C 1
ATOM 11782 O O . LYS F 1 147 ? 83.963 56.305 58.625 1.00 11.46 90 LYS F O 1
ATOM 11788 N N . GLY F 1 148 ? 81.794 55.876 58.967 1.00 27.83 91 GLY F N 1
ATOM 11789 C CA . GLY F 1 148 ? 82.021 54.445 58.895 1.00 42.33 91 GLY F CA 1
ATOM 11790 C C . GLY F 1 148 ? 80.798 53.656 59.291 1.00 13.81 91 GLY F C 1
ATOM 11791 O O . GLY F 1 148 ? 79.875 54.172 59.921 1.00 17.58 91 GLY F O 1
ATOM 11792 N N . GLY F 1 149 ? 80.831 52.373 58.949 1.00 17.67 92 GLY F N 1
ATOM 11793 C CA . GLY F 1 149 ? 79.676 51.518 59.120 1.00 23.12 92 GLY F CA 1
ATOM 11794 C C . GLY F 1 149 ? 79.598 50.850 60.482 1.00 39.69 92 GLY F C 1
ATOM 11795 O O . GLY F 1 149 ? 80.526 50.903 61.279 1.00 20.03 92 GLY F O 1
ATOM 11796 N N . ILE F 1 150 ? 78.445 50.239 60.746 1.00 0.01 93 ILE F N 1
ATOM 11797 C CA . ILE F 1 150 ? 78.217 49.448 61.951 1.00 21.58 93 ILE F CA 1
ATOM 11798 C C . ILE F 1 150 ? 78.048 47.999 61.528 1.00 11.03 93 ILE F C 1
ATOM 11799 O O . ILE F 1 150 ? 77.253 47.694 60.635 1.00 29.17 93 ILE F O 1
ATOM 11804 N N . ARG F 1 151 ? 78.777 47.108 62.169 1.00 3.67 94 ARG F N 1
ATOM 11805 C CA . ARG F 1 151 ? 78.639 45.687 61.913 1.00 12.39 94 ARG F CA 1
ATOM 11806 C C . ARG F 1 151 ? 77.959 45.021 63.098 1.00 26.91 94 ARG F C 1
ATOM 11807 O O . ARG F 1 151 ? 78.263 45.324 64.250 1.00 32.14 94 ARG F O 1
ATOM 11815 N N . TYR F 1 152 ? 77.004 44.144 62.814 1.00 11.70 95 TYR F N 1
ATOM 11816 C CA . TYR F 1 152 ? 76.450 43.249 63.823 1.00 4.18 95 TYR F CA 1
ATOM 11817 C C . TYR F 1 152 ? 76.939 41.849 63.504 1.00 44.47 95 TYR F C 1
ATOM 11818 O O . TYR F 1 152 ? 76.551 41.266 62.491 1.00 16.50 95 TYR F O 1
ATOM 11827 N N . SER F 1 153 ? 77.802 41.322 64.358 1.00 48.08 96 SER F N 1
ATOM 11828 C CA . SER F 1 153 ? 78.382 40.007 64.161 1.00 49.91 96 SER F CA 1
ATOM 11829 C C . SER F 1 153 ? 78.868 39.532 65.517 1.00 50.55 96 SER F C 1
ATOM 11830 O O . SER F 1 153 ? 79.116 40.336 66.410 1.00 57.28 96 SER F O 1
ATOM 11833 N N . THR F 1 154 ? 79.003 38.217 65.672 1.00 60.88 97 THR F N 1
ATOM 11834 C CA . THR F 1 154 ? 79.710 37.752 66.855 1.00 51.03 97 THR F CA 1
ATOM 11835 C C . THR F 1 154 ? 81.203 37.974 66.715 1.00 41.39 97 THR F C 1
ATOM 11836 O O . THR F 1 154 ? 81.898 38.119 67.724 1.00 42.60 97 THR F O 1
ATOM 11840 N N . ASP F 1 155 ? 81.698 38.035 65.480 1.00 50.03 98 ASP F N 1
ATOM 11841 C CA . ASP F 1 155 ? 83.114 38.158 65.187 1.00 55.52 98 ASP F CA 1
ATOM 11842 C C . ASP F 1 155 ? 83.673 39.543 65.481 1.00 67.10 98 ASP F C 1
ATOM 11843 O O . ASP F 1 155 ? 84.896 39.706 65.466 1.00 83.60 98 ASP F O 1
ATOM 11848 N N . VAL F 1 156 ? 82.836 40.534 65.776 1.00 48.70 99 VAL F N 1
ATOM 11849 C CA . VAL F 1 156 ? 83.345 41.892 65.943 1.00 36.15 99 VAL F CA 1
ATOM 11850 C C . VAL F 1 156 ? 84.190 41.972 67.207 1.00 40.37 99 VAL F C 1
ATOM 11851 O O . VAL F 1 156 ? 83.745 41.616 68.302 1.00 47.17 99 VAL F O 1
ATOM 11855 N N . SER F 1 157 ? 85.418 42.439 67.051 1.00 50.17 100 SER F N 1
ATOM 11856 C CA . SER F 1 157 ? 86.340 42.692 68.140 1.00 51.10 100 SER F CA 1
ATOM 11857 C C . SER F 1 157 ? 86.832 44.125 68.039 1.00 43.93 100 SER F C 1
ATOM 11858 O O . SER F 1 157 ? 86.641 44.798 67.027 1.00 34.96 100 SER F O 1
ATOM 11861 N N . VAL F 1 158 ? 87.459 44.589 69.119 1.00 54.01 101 VAL F N 1
ATOM 11862 C CA . VAL F 1 158 ? 87.933 45.965 69.181 1.00 34.74 101 VAL F CA 1
ATOM 11863 C C . VAL F 1 158 ? 88.988 46.205 68.117 1.00 52.48 101 VAL F C 1
ATOM 11864 O O . VAL F 1 158 ? 89.006 47.250 67.461 1.00 39.55 101 VAL F O 1
ATOM 11868 N N . ASP F 1 159 ? 89.899 45.246 67.944 1.00 62.85 102 ASP F N 1
ATOM 11869 C CA . ASP F 1 159 ? 90.986 45.409 66.985 1.00 55.22 102 ASP F CA 1
ATOM 11870 C C . ASP F 1 159 ? 90.482 45.352 65.550 1.00 42.60 102 ASP F C 1
ATOM 11871 O O . ASP F 1 159 ? 91.099 45.937 64.657 1.00 53.90 102 ASP F O 1
ATOM 11876 N N . GLU F 1 160 ? 89.375 44.650 65.310 1.00 45.06 103 GLU F N 1
ATOM 11877 C CA . GLU F 1 160 ? 88.751 44.660 63.992 1.00 48.44 103 GLU F CA 1
ATOM 11878 C C . GLU F 1 160 ? 88.231 46.050 63.639 1.00 54.33 103 GLU F C 1
ATOM 11879 O O . GLU F 1 160 ? 88.565 46.595 62.585 1.00 82.69 103 GLU F O 1
ATOM 11885 N N . VAL F 1 161 ? 87.419 46.651 64.518 1.00 18.67 104 VAL F N 1
ATOM 11886 C CA . VAL F 1 161 ? 86.874 47.969 64.208 1.00 33.81 104 VAL F CA 1
ATOM 11887 C C . VAL F 1 161 ? 87.991 48.999 64.115 1.00 40.16 104 VAL F C 1
ATOM 11888 O O . VAL F 1 161 ? 87.925 49.928 63.309 1.00 46.21 104 VAL F O 1
ATOM 11892 N N . LYS F 1 162 ? 89.034 48.845 64.931 1.00 11.13 105 LYS F N 1
ATOM 11893 C CA . LYS F 1 162 ? 90.201 49.711 64.825 1.00 34.37 105 LYS F CA 1
ATOM 11894 C C . LYS F 1 162 ? 90.885 49.552 63.476 1.00 12.15 105 LYS F C 1
ATOM 11895 O O . LYS F 1 162 ? 91.254 50.542 62.840 1.00 41.99 105 LYS F O 1
ATOM 11901 N N . ALA F 1 163 ? 91.065 48.311 63.026 1.00 31.44 106 ALA F N 1
ATOM 11902 C CA . ALA F 1 163 ? 91.660 48.073 61.718 1.00 37.27 106 ALA F CA 1
ATOM 11903 C C . ALA F 1 163 ? 90.807 48.674 60.607 1.00 40.87 106 ALA F C 1
ATOM 11904 O O . ALA F 1 163 ? 91.334 49.255 59.654 1.00 28.52 106 ALA F O 1
ATOM 11906 N N . LEU F 1 164 ? 89.486 48.549 60.714 1.00 22.04 107 LEU F N 1
ATOM 11907 C CA . LEU F 1 164 ? 88.620 49.027 59.652 1.00 25.43 107 LEU F CA 1
ATOM 11908 C C . LEU F 1 164 ? 88.408 50.527 59.689 1.00 33.22 107 LEU F C 1
ATOM 11909 O O . LEU F 1 164 ? 88.024 51.099 58.669 1.00 46.85 107 LEU F O 1
ATOM 11914 N N . ALA F 1 165 ? 88.643 51.175 60.832 1.00 24.93 108 ALA F N 1
ATOM 11915 C CA . ALA F 1 165 ? 88.556 52.629 60.893 1.00 42.99 108 ALA F CA 1
ATOM 11916 C C . ALA F 1 165 ? 89.793 53.290 60.300 1.00 29.43 108 ALA F C 1
ATOM 11917 O O . ALA F 1 165 ? 89.705 54.399 59.767 1.00 12.16 108 ALA F O 1
ATOM 11919 N N . SER F 1 166 ? 90.950 52.639 60.403 1.00 24.32 109 SER F N 1
ATOM 11920 C CA . SER F 1 166 ? 92.142 53.140 59.733 1.00 37.54 109 SER F CA 1
ATOM 11921 C C . SER F 1 166 ? 91.975 53.062 58.226 1.00 37.70 109 SER F C 1
ATOM 11922 O O . SER F 1 166 ? 92.260 54.023 57.508 1.00 25.07 109 SER F O 1
ATOM 11925 N N . LEU F 1 167 ? 91.498 51.917 57.739 1.00 5.92 110 LEU F N 1
ATOM 11926 C CA . LEU F 1 167 ? 91.320 51.710 56.312 1.00 13.45 110 LEU F CA 1
ATOM 11927 C C . LEU F 1 167 ? 90.285 52.668 55.740 1.00 33.79 110 LEU F C 1
ATOM 11928 O O . LEU F 1 167 ? 90.422 53.127 54.605 1.00 18.40 110 LEU F O 1
ATOM 11933 N N . MET F 1 168 ? 89.255 52.991 56.515 1.00 31.94 111 MET F N 1
ATOM 11934 C CA . MET F 1 168 ? 88.235 53.919 56.049 1.00 21.22 111 MET F CA 1
ATOM 11935 C C . MET F 1 168 ? 88.805 55.319 55.877 1.00 18.41 111 MET F C 1
ATOM 11936 O O . MET F 1 168 ? 88.437 56.028 54.936 1.00 17.97 111 MET F O 1
ATOM 11941 N N . THR F 1 169 ? 89.703 55.735 56.774 1.00 20.22 112 THR F N 1
ATOM 11942 C CA . THR F 1 169 ? 90.389 57.016 56.622 1.00 29.03 112 THR F CA 1
ATOM 11943 C C . THR F 1 169 ? 91.132 57.083 55.299 1.00 25.50 112 THR F C 1
ATOM 11944 O O . THR F 1 169 ? 91.035 58.067 54.561 1.00 38.14 112 THR F O 1
ATOM 11948 N N . TYR F 1 170 ? 91.894 56.044 54.995 1.00 2.06 113 TYR F N 1
ATOM 11949 C CA . TYR F 1 170 ? 92.689 56.038 53.782 1.00 9.58 113 TYR F CA 1
ATOM 11950 C C . TYR F 1 170 ? 91.815 55.893 52.543 1.00 21.09 113 TYR F C 1
ATOM 11951 O O . TYR F 1 170 ? 92.142 56.456 51.496 1.00 7.00 113 TYR F O 1
ATOM 11960 N N . LYS F 1 171 ? 90.677 55.209 52.659 1.00 32.79 114 LYS F N 1
ATOM 11961 C CA . LYS F 1 171 ? 89.748 55.120 51.540 1.00 37.86 114 LYS F CA 1
ATOM 11962 C C . LYS F 1 171 ? 89.049 56.449 51.280 1.00 33.97 114 LYS F C 1
ATOM 11963 O O . LYS F 1 171 ? 88.840 56.824 50.123 1.00 20.78 114 LYS F O 1
ATOM 11969 N N . CYS F 1 172 ? 88.670 57.175 52.336 1.00 57.03 115 CYS F N 1
ATOM 11970 C CA . CYS F 1 172 ? 88.077 58.492 52.125 1.00 52.64 115 CYS F CA 1
ATOM 11971 C C . CYS F 1 172 ? 89.076 59.470 51.523 1.00 37.63 115 CYS F C 1
ATOM 11972 O O . CYS F 1 172 ? 88.689 60.355 50.760 1.00 43.46 115 CYS F O 1
ATOM 11975 N N . ALA F 1 173 ? 90.356 59.324 51.844 1.00 31.76 116 ALA F N 1
ATOM 11976 C CA . ALA F 1 173 ? 91.360 60.236 51.316 1.00 23.55 116 ALA F CA 1
ATOM 11977 C C . ALA F 1 173 ? 91.637 59.974 49.840 1.00 28.40 116 ALA F C 1
ATOM 11978 O O . ALA F 1 173 ? 91.904 60.912 49.086 1.00 33.94 116 ALA F O 1
ATOM 11980 N N . VAL F 1 174 ? 91.582 58.712 49.412 1.00 24.89 117 VAL F N 1
ATOM 11981 C CA . VAL F 1 174 ? 91.714 58.389 47.992 1.00 30.92 117 VAL F CA 1
ATOM 11982 C C . VAL F 1 174 ? 90.760 59.230 47.152 1.00 32.61 117 VAL F C 1
ATOM 11983 O O . VAL F 1 174 ? 91.173 59.912 46.210 1.00 42.49 117 VAL F O 1
ATOM 11987 N N . VAL F 1 175 ? 89.477 59.201 47.484 1.00 1.45 118 VAL F N 1
ATOM 11988 C CA . VAL F 1 175 ? 88.460 59.794 46.629 1.00 13.99 118 VAL F CA 1
ATOM 11989 C C . VAL F 1 175 ? 88.156 61.229 47.030 1.00 22.67 118 VAL F C 1
ATOM 11990 O O . VAL F 1 175 ? 87.190 61.824 46.543 1.00 23.22 118 VAL F O 1
ATOM 11994 N N . ASP F 1 176 ? 88.959 61.781 47.932 1.00 18.17 119 ASP F N 1
ATOM 11995 C CA . ASP F 1 176 ? 88.798 63.159 48.390 1.00 24.42 119 ASP F CA 1
ATOM 11996 C C . ASP F 1 176 ? 87.437 63.372 49.041 1.00 40.71 119 ASP F C 1
ATOM 11997 O O . ASP F 1 176 ? 86.748 64.356 48.780 1.00 24.10 119 ASP F O 1
ATOM 12002 N N . VAL F 1 177 ? 87.035 62.423 49.876 1.00 42.96 120 VAL F N 1
ATOM 12003 C CA . VAL F 1 177 ? 85.870 62.578 50.739 1.00 19.39 120 VAL F CA 1
ATOM 12004 C C . VAL F 1 177 ? 86.374 63.074 52.093 1.00 27.41 120 VAL F C 1
ATOM 12005 O O . VAL F 1 177 ? 87.093 62.336 52.777 1.00 20.30 120 VAL F O 1
ATOM 12009 N N . PRO F 1 178 ? 86.042 64.269 52.496 1.00 17.54 121 PRO F N 1
ATOM 12010 C CA . PRO F 1 178 ? 86.688 64.894 53.660 1.00 3.08 121 PRO F CA 1
ATOM 12011 C C . PRO F 1 178 ? 86.191 64.358 55.002 1.00 8.72 121 PRO F C 1
ATOM 12012 O O . PRO F 1 178 ? 85.832 65.116 55.898 1.00 17.09 121 PRO F O 1
ATOM 12016 N N . PHE F 1 179 ? 86.183 63.042 55.142 1.00 23.29 122 PHE F N 1
ATOM 12017 C CA . PHE F 1 179 ? 85.774 62.369 56.364 1.00 28.39 122 PHE F CA 1
ATOM 12018 C C . PHE F 1 179 ? 86.968 61.665 56.986 1.00 37.37 122 PHE F C 1
ATOM 12019 O O . PHE F 1 179 ? 87.863 61.193 56.284 1.00 36.06 122 PHE F O 1
ATOM 12027 N N . GLY F 1 180 ? 86.974 61.600 58.305 1.00 37.99 123 GLY F N 1
ATOM 12028 C CA . GLY F 1 180 ? 87.848 60.675 58.975 1.00 0.00 123 GLY F CA 1
ATOM 12029 C C . GLY F 1 180 ? 87.254 59.284 59.009 1.00 35.43 123 GLY F C 1
ATOM 12030 O O . GLY F 1 180 ? 86.057 59.086 58.830 1.00 17.70 123 GLY F O 1
ATOM 12031 N N . GLY F 1 181 ? 88.108 58.298 59.248 1.00 34.55 124 GLY F N 1
ATOM 12032 C CA . GLY F 1 181 ? 87.639 56.940 59.351 1.00 40.19 124 GLY F CA 1
ATOM 12033 C C . GLY F 1 181 ? 87.021 56.631 60.700 1.00 34.71 124 GLY F C 1
ATOM 12034 O O . GLY F 1 181 ? 87.423 57.145 61.736 1.00 45.01 124 GLY F O 1
ATOM 12035 N N . ALA F 1 182 ? 86.005 55.779 60.667 1.00 9.89 125 ALA F N 1
ATOM 12036 C CA . ALA F 1 182 ? 85.382 55.267 61.874 1.00 30.62 125 ALA F CA 1
ATOM 12037 C C . ALA F 1 182 ? 84.797 53.900 61.565 1.00 27.05 125 ALA F C 1
ATOM 12038 O O . ALA F 1 182 ? 84.609 53.536 60.407 1.00 26.92 125 ALA F O 1
ATOM 12040 N N . LYS F 1 183 ? 84.564 53.126 62.616 1.00 33.71 126 LYS F N 1
ATOM 12041 C CA . LYS F 1 183 ? 83.929 51.831 62.453 1.00 20.13 126 LYS F CA 1
ATOM 12042 C C . LYS F 1 183 ? 83.249 51.470 63.760 1.00 49.79 126 LYS F C 1
ATOM 12043 O O . LYS F 1 183 ? 83.750 51.787 64.835 1.00 35.68 126 LYS F O 1
ATOM 12049 N N . ALA F 1 184 ? 82.123 50.787 63.666 1.00 48.59 127 ALA F N 1
ATOM 12050 C CA . ALA F 1 184 ? 81.457 50.278 64.847 1.00 28.75 127 ALA F CA 1
ATOM 12051 C C . ALA F 1 184 ? 81.166 48.804 64.668 1.00 52.36 127 ALA F C 1
ATOM 12052 O O . ALA F 1 184 ? 81.074 48.288 63.554 1.00 53.23 127 ALA F O 1
ATOM 12054 N N . GLY F 1 185 ? 81.025 48.132 65.787 1.00 47.93 128 GLY F N 1
ATOM 12055 C CA . GLY F 1 185 ? 80.496 46.786 65.775 1.00 2.02 128 GLY F CA 1
ATOM 12056 C C . GLY F 1 185 ? 79.796 46.514 67.079 1.00 35.98 128 GLY F C 1
ATOM 12057 O O . GLY F 1 185 ? 80.195 47.002 68.137 1.00 45.77 128 GLY F O 1
ATOM 12058 N N . VAL F 1 186 ? 78.770 45.687 67.001 1.00 47.50 129 VAL F N 1
ATOM 12059 C CA . VAL F 1 186 ? 77.951 45.315 68.139 1.00 3.27 129 VAL F CA 1
ATOM 12060 C C . VAL F 1 186 ? 77.926 43.800 68.142 1.00 27.76 129 VAL F C 1
ATOM 12061 O O . VAL F 1 186 ? 77.526 43.187 67.145 1.00 27.47 129 VAL F O 1
ATOM 12065 N N . LYS F 1 187 ? 78.353 43.189 69.239 1.00 30.37 130 LYS F N 1
ATOM 12066 C CA . LYS F 1 187 ? 78.622 41.760 69.194 1.00 28.17 130 LYS F CA 1
ATOM 12067 C C . LYS F 1 187 ? 77.311 41.053 69.493 1.00 18.48 130 LYS F C 1
ATOM 12068 O O . LYS F 1 187 ? 76.970 40.792 70.649 1.00 18.63 130 LYS F O 1
ATOM 12074 N N . ILE F 1 188 ? 76.623 40.668 68.419 1.00 0.00 131 ILE F N 1
ATOM 12075 C CA . ILE F 1 188 ? 75.347 39.968 68.479 1.00 6.65 131 ILE F CA 1
ATOM 12076 C C . ILE F 1 188 ? 75.239 39.204 67.178 1.00 52.77 131 ILE F C 1
ATOM 12077 O O . ILE F 1 188 ? 75.851 39.569 66.178 1.00 51.54 131 ILE F O 1
ATOM 12082 N N . ASN F 1 189 ? 74.485 38.124 67.191 1.00 55.77 132 ASN F N 1
ATOM 12083 C CA . ASN F 1 189 ? 74.159 37.456 65.948 1.00 43.22 132 ASN F CA 1
ATOM 12084 C C . ASN F 1 189 ? 72.770 37.919 65.549 1.00 50.55 132 ASN F C 1
ATOM 12085 O O . ASN F 1 189 ? 71.788 37.494 66.167 1.00 44.99 132 ASN F O 1
ATOM 12090 N N . PRO F 1 190 ? 72.635 38.779 64.536 1.00 44.58 133 PRO F N 1
ATOM 12091 C CA . PRO F 1 190 ? 71.340 39.427 64.280 1.00 48.51 133 PRO F CA 1
ATOM 12092 C C . PRO F 1 190 ? 70.219 38.454 64.024 1.00 43.15 133 PRO F C 1
ATOM 12093 O O . PRO F 1 190 ? 69.047 38.825 64.159 1.00 59.35 133 PRO F O 1
ATOM 12097 N N . LYS F 1 191 ? 70.546 37.227 63.644 1.00 38.00 134 LYS F N 1
ATOM 12098 C CA . LYS F 1 191 ? 69.554 36.215 63.336 1.00 59.81 134 LYS F CA 1
ATOM 12099 C C . LYS F 1 191 ? 68.928 35.604 64.580 1.00 44.57 134 LYS F C 1
ATOM 12100 O O . LYS F 1 191 ? 67.940 34.876 64.457 1.00 55.75 134 LYS F O 1
ATOM 12106 N N . ASN F 1 192 ? 69.457 35.893 65.767 1.00 46.32 135 ASN F N 1
ATOM 12107 C CA . ASN F 1 192 ? 68.909 35.390 67.017 1.00 47.25 135 ASN F CA 1
ATOM 12108 C C . ASN F 1 192 ? 67.985 36.377 67.708 1.00 47.85 135 ASN F C 1
ATOM 12109 O O . ASN F 1 192 ? 67.569 36.120 68.839 1.00 60.73 135 ASN F O 1
ATOM 12114 N N . TYR F 1 193 ? 67.706 37.521 67.103 1.00 16.11 136 TYR F N 1
ATOM 12115 C CA . TYR F 1 193 ? 66.937 38.561 67.763 1.00 35.52 136 TYR F CA 1
ATOM 12116 C C . TYR F 1 193 ? 65.752 38.911 66.893 1.00 16.26 136 TYR F C 1
ATOM 12117 O O . TYR F 1 193 ? 65.890 39.046 65.676 1.00 52.07 136 TYR F O 1
ATOM 12126 N N . THR F 1 194 ? 64.596 39.072 67.518 1.00 18.87 137 THR F N 1
ATOM 12127 C CA . THR F 1 194 ? 63.455 39.586 66.795 1.00 33.57 137 THR F CA 1
ATOM 12128 C C . THR F 1 194 ? 63.695 41.047 66.445 1.00 43.87 137 THR F C 1
ATOM 12129 O O . THR F 1 194 ? 64.544 41.720 67.031 1.00 37.48 137 THR F O 1
ATOM 12133 N N . ASP F 1 195 ? 62.943 41.535 65.468 1.00 36.11 138 ASP F N 1
ATOM 12134 C CA . ASP F 1 195 ? 63.122 42.913 65.046 1.00 40.63 138 ASP F CA 1
ATOM 12135 C C . ASP F 1 195 ? 62.727 43.895 66.131 1.00 31.04 138 ASP F C 1
ATOM 12136 O O . ASP F 1 195 ? 63.153 45.052 66.088 1.00 21.07 138 ASP F O 1
ATOM 12141 N N . ASN F 1 196 ? 61.912 43.452 67.086 1.00 31.79 139 ASN F N 1
ATOM 12142 C CA . ASN F 1 196 ? 61.587 44.243 68.264 1.00 23.73 139 ASN F CA 1
ATOM 12143 C C . ASN F 1 196 ? 62.842 44.689 68.992 1.00 33.35 139 ASN F C 1
ATOM 12144 O O . ASN F 1 196 ? 63.066 45.884 69.216 1.00 21.15 139 ASN F O 1
ATOM 12149 N N . GLU F 1 197 ? 63.664 43.720 69.391 1.00 37.37 140 GLU F N 1
ATOM 12150 C CA . GLU F 1 197 ? 64.804 44.000 70.249 1.00 13.63 140 GLU F CA 1
ATOM 12151 C C . GLU F 1 197 ? 65.951 44.604 69.450 1.00 37.12 140 GLU F C 1
ATOM 12152 O O . GLU F 1 197 ? 66.703 45.439 69.964 1.00 50.78 140 GLU F O 1
ATOM 12158 N N . LEU F 1 198 ? 66.094 44.179 68.195 1.00 23.55 141 LEU F N 1
ATOM 12159 C CA . LEU F 1 198 ? 67.020 44.826 67.277 1.00 19.90 141 LEU F CA 1
ATOM 12160 C C . LEU F 1 198 ? 66.759 46.314 67.160 1.00 45.36 141 LEU F C 1
ATOM 12161 O O . LEU F 1 198 ? 67.683 47.081 66.886 1.00 41.87 141 LEU F O 1
ATOM 12166 N N . GLU F 1 199 ? 65.512 46.743 67.335 1.00 27.77 142 GLU F N 1
ATOM 12167 C CA . GLU F 1 199 ? 65.255 48.170 67.459 1.00 32.75 142 GLU F CA 1
ATOM 12168 C C . GLU F 1 199 ? 65.831 48.707 68.760 1.00 33.44 142 GLU F C 1
ATOM 12169 O O . GLU F 1 199 ? 66.509 49.736 68.760 1.00 4.72 142 GLU F O 1
ATOM 12175 N N . LYS F 1 200 ? 65.617 47.992 69.869 1.00 21.48 143 LYS F N 1
ATOM 12176 C CA . LYS F 1 200 ? 66.108 48.451 71.165 1.00 36.47 143 LYS F CA 1
ATOM 12177 C C . LYS F 1 200 ? 67.632 48.443 71.226 1.00 24.10 143 LYS F C 1
ATOM 12178 O O . LYS F 1 200 ? 68.237 49.391 71.732 1.00 21.37 143 LYS F O 1
ATOM 12184 N N . ILE F 1 201 ? 68.269 47.378 70.738 1.00 16.84 144 ILE F N 1
ATOM 12185 C CA . ILE F 1 201 ? 69.728 47.322 70.699 1.00 31.15 144 ILE F CA 1
ATOM 12186 C C . ILE F 1 201 ? 70.285 48.479 69.884 1.00 35.17 144 ILE F C 1
ATOM 12187 O O . ILE F 1 201 ? 71.296 49.083 70.249 1.00 48.68 144 ILE F O 1
ATOM 12192 N N . THR F 1 202 ? 69.665 48.757 68.747 1.00 14.30 145 THR F N 1
ATOM 12193 C CA . THR F 1 202 ? 70.145 49.816 67.878 1.00 35.10 145 THR F CA 1
ATOM 12194 C C . THR F 1 202 ? 69.915 51.169 68.517 1.00 24.61 145 THR F C 1
ATOM 12195 O O . THR F 1 202 ? 70.824 51.988 68.617 1.00 40.83 145 THR F O 1
ATOM 12199 N N . ARG F 1 203 ? 68.686 51.387 68.959 1.00 9.06 146 ARG F N 1
ATOM 12200 C CA . ARG F 1 203 ? 68.312 52.632 69.595 1.00 17.90 146 ARG F CA 1
ATOM 12201 C C . ARG F 1 203 ? 69.169 52.965 70.808 1.00 19.05 146 ARG F C 1
ATOM 12202 O O . ARG F 1 203 ? 69.637 54.090 70.937 1.00 27.90 146 ARG F O 1
ATOM 12210 N N . ARG F 1 204 ? 69.379 52.004 71.701 1.00 27.54 147 ARG F N 1
ATOM 12211 C CA . ARG F 1 204 ? 70.180 52.295 72.884 1.00 11.57 147 ARG F CA 1
ATOM 12212 C C . ARG F 1 204 ? 71.648 52.486 72.543 1.00 30.21 147 ARG F C 1
ATOM 12213 O O . ARG F 1 204 ? 72.322 53.322 73.148 1.00 12.91 147 ARG F O 1
ATOM 12221 N N . PHE F 1 205 ? 72.161 51.714 71.589 1.00 26.86 148 PHE F N 1
ATOM 12222 C CA . PHE F 1 205 ? 73.545 51.874 71.160 1.00 21.82 148 PHE F CA 1
ATOM 12223 C C . PHE F 1 205 ? 73.779 53.251 70.554 1.00 37.26 148 PHE F C 1
ATOM 12224 O O . PHE F 1 205 ? 74.817 53.871 70.790 1.00 23.27 148 PHE F O 1
ATOM 12232 N N . THR F 1 206 ? 72.815 53.753 69.786 1.00 15.07 149 THR F N 1
ATOM 12233 C CA . THR F 1 206 ? 72.896 55.120 69.290 1.00 25.51 149 THR F CA 1
ATOM 12234 C C . THR F 1 206 ? 72.970 56.098 70.448 1.00 24.74 149 THR F C 1
ATOM 12235 O O . THR F 1 206 ? 73.754 57.050 70.436 1.00 30.48 149 THR F O 1
ATOM 12239 N N . MET F 1 207 ? 72.148 55.856 71.462 1.00 0.00 150 MET F N 1
ATOM 12240 C CA . MET F 1 207 ? 72.042 56.728 72.617 1.00 9.58 150 MET F CA 1
ATOM 12241 C C . MET F 1 207 ? 73.345 56.775 73.409 1.00 16.33 150 MET F C 1
ATOM 12242 O O . MET F 1 207 ? 73.731 57.833 73.911 1.00 16.55 150 MET F O 1
ATOM 12247 N N . GLU F 1 208 ? 74.040 55.642 73.537 1.00 22.02 151 GLU F N 1
ATOM 12248 C CA . GLU F 1 208 ? 75.253 55.632 74.349 1.00 6.80 151 GLU F CA 1
ATOM 12249 C C . GLU F 1 208 ? 76.432 56.244 73.603 1.00 20.78 151 GLU F C 1
ATOM 12250 O O . GLU F 1 208 ? 77.262 56.927 74.210 1.00 26.27 151 GLU F O 1
ATOM 12256 N N . LEU F 1 209 ? 76.535 56.004 72.296 1.00 14.19 152 LEU F N 1
ATOM 12257 C CA . LEU F 1 209 ? 77.469 56.733 71.442 1.00 27.57 152 LEU F CA 1
ATOM 12258 C C . LEU F 1 209 ? 77.193 58.223 71.398 1.00 25.98 152 LEU F C 1
ATOM 12259 O O . LEU F 1 209 ? 78.138 59.009 71.352 1.00 5.97 152 LEU F O 1
ATOM 12264 N N . ALA F 1 210 ? 75.924 58.625 71.410 1.00 8.91 153 ALA F N 1
ATOM 12265 C CA . ALA F 1 210 ? 75.582 60.034 71.291 1.00 14.52 153 ALA F CA 1
ATOM 12266 C C . ALA F 1 210 ? 76.049 60.825 72.508 1.00 0.00 153 ALA F C 1
ATOM 12267 O O . ALA F 1 210 ? 76.680 61.877 72.365 1.00 14.42 153 ALA F O 1
ATOM 12269 N N . LYS F 1 211 ? 75.736 60.334 73.714 1.00 14.18 154 LYS F N 1
ATOM 12270 C CA . LYS F 1 211 ? 76.199 60.976 74.939 1.00 25.75 154 LYS F CA 1
ATOM 12271 C C . LYS F 1 211 ? 77.698 61.204 74.928 1.00 26.12 154 LYS F C 1
ATOM 12272 O O . LYS F 1 211 ? 78.181 62.197 75.478 1.00 42.48 154 LYS F O 1
ATOM 12278 N N . LYS F 1 212 ? 78.452 60.292 74.335 1.00 6.69 155 LYS F N 1
ATOM 12279 C CA . LYS F 1 212 ? 79.897 60.368 74.370 1.00 11.08 155 LYS F CA 1
ATOM 12280 C C . LYS F 1 212 ? 80.504 61.042 73.149 1.00 23.98 155 LYS F C 1
ATOM 12281 O O . LYS F 1 212 ? 81.729 61.083 73.036 1.00 16.28 155 LYS F O 1
ATOM 12287 N N . GLY F 1 213 ? 79.694 61.566 72.241 1.00 6.45 156 GLY F N 1
ATOM 12288 C CA . GLY F 1 213 ? 80.230 62.221 71.069 1.00 7.47 156 GLY F CA 1
ATOM 12289 C C . GLY F 1 213 ? 80.830 61.284 70.051 1.00 18.51 156 GLY F C 1
ATOM 12290 O O . GLY F 1 213 ? 81.837 61.619 69.423 1.00 7.02 156 GLY F O 1
ATOM 12291 N N . PHE F 1 214 ? 80.298 60.073 69.945 1.00 10.14 157 PHE F N 1
ATOM 12292 C CA . PHE F 1 214 ? 80.640 59.129 68.894 1.00 5.38 157 PHE F CA 1
ATOM 12293 C C . PHE F 1 214 ? 79.587 59.017 67.795 1.00 33.95 157 PHE F C 1
ATOM 12294 O O . PHE F 1 214 ? 79.753 58.202 66.890 1.00 38.53 157 PHE F O 1
ATOM 12302 N N . ILE F 1 215 ? 78.503 59.786 67.860 1.00 4.62 158 ILE F N 1
ATOM 12303 C CA . ILE F 1 215 ? 77.581 59.931 66.732 1.00 19.94 158 ILE F CA 1
ATOM 12304 C C . ILE F 1 215 ? 77.117 61.380 66.678 1.00 16.22 158 ILE F C 1
ATOM 12305 O O . ILE F 1 215 ? 76.814 61.983 67.707 1.00 29.97 158 ILE F O 1
ATOM 12310 N N . GLY F 1 216 ? 77.102 61.944 65.474 1.00 26.30 159 GLY F N 1
ATOM 12311 C CA . GLY F 1 216 ? 76.556 63.250 65.210 1.00 55.68 159 GLY F CA 1
ATOM 12312 C C . GLY F 1 216 ? 76.940 63.696 63.819 1.00 17.48 159 GLY F C 1
ATOM 12313 O O . GLY F 1 216 ? 77.886 63.176 63.232 1.00 34.10 159 GLY F O 1
ATOM 12314 N N . PRO F 1 217 ? 76.221 64.670 63.258 1.00 10.85 160 PRO F N 1
ATOM 12315 C CA . PRO F 1 217 ? 76.510 65.081 61.873 1.00 25.48 160 PRO F CA 1
ATOM 12316 C C . PRO F 1 217 ? 77.820 65.823 61.704 1.00 20.21 160 PRO F C 1
ATOM 12317 O O . PRO F 1 217 ? 78.380 65.804 60.605 1.00 27.75 160 PRO F O 1
ATOM 12321 N N . GLY F 1 218 ? 78.330 66.474 62.738 1.00 10.80 161 GLY F N 1
ATOM 12322 C CA . GLY F 1 218 ? 79.622 67.115 62.637 1.00 17.87 161 GLY F CA 1
ATOM 12323 C C . GLY F 1 218 ? 80.678 66.267 63.300 1.00 30.08 161 GLY F C 1
ATOM 12324 O O . GLY F 1 218 ? 81.873 66.562 63.227 1.00 23.77 161 GLY F O 1
ATOM 12325 N N . VAL F 1 219 ? 80.245 65.190 63.942 1.00 11.48 162 VAL F N 1
ATOM 12326 C CA . VAL F 1 219 ? 81.125 64.338 64.728 1.00 10.64 162 VAL F CA 1
ATOM 12327 C C . VAL F 1 219 ? 81.386 63.028 64.021 1.00 23.34 162 VAL F C 1
ATOM 12328 O O . VAL F 1 219 ? 82.483 62.782 63.528 1.00 13.36 162 VAL F O 1
ATOM 12332 N N . ASP F 1 220 ? 80.408 62.144 64.016 1.00 30.91 163 ASP F N 1
ATOM 12333 C CA . ASP F 1 220 ? 80.636 60.827 63.470 1.00 10.69 163 ASP F CA 1
ATOM 12334 C C . ASP F 1 220 ? 79.370 60.358 62.775 1.00 13.72 163 ASP F C 1
ATOM 12335 O O . ASP F 1 220 ? 78.304 60.322 63.393 1.00 0.00 163 ASP F O 1
ATOM 12340 N N . VAL F 1 221 ? 79.491 59.984 61.510 1.00 19.75 164 VAL F N 1
ATOM 12341 C CA . VAL F 1 221 ? 78.323 59.651 60.702 1.00 0.00 164 VAL F CA 1
ATOM 12342 C C . VAL F 1 221 ? 78.396 58.171 60.353 1.00 0.21 164 VAL F C 1
ATOM 12343 O O . VAL F 1 221 ? 79.243 57.762 59.559 1.00 24.22 164 VAL F O 1
ATOM 12347 N N . PRO F 1 222 ? 77.577 57.329 60.957 1.00 9.54 165 PRO F N 1
ATOM 12348 C CA . PRO F 1 222 ? 77.637 55.900 60.661 1.00 15.22 165 PRO F CA 1
ATOM 12349 C C . PRO F 1 222 ? 76.914 55.544 59.368 1.00 35.51 165 PRO F C 1
ATOM 12350 O O . PRO F 1 222 ? 76.127 56.309 58.822 1.00 57.72 165 PRO F O 1
ATOM 12354 N N . ALA F 1 223 ? 77.205 54.348 58.891 1.00 38.93 166 ALA F N 1
ATOM 12355 C CA . ALA F 1 223 ? 76.659 53.796 57.664 1.00 25.03 166 ALA F CA 1
ATOM 12356 C C . ALA F 1 223 ? 76.291 52.344 57.912 1.00 25.35 166 ALA F C 1
ATOM 12357 O O . ALA F 1 223 ? 76.669 51.766 58.936 1.00 58.49 166 ALA F O 1
ATOM 12359 N N . PRO F 1 224 ? 75.520 51.734 57.019 1.00 21.49 167 PRO F N 1
ATOM 12360 C CA . PRO F 1 224 ? 75.212 50.312 57.166 1.00 21.90 167 PRO F CA 1
ATOM 12361 C C . PRO F 1 224 ? 76.381 49.424 56.750 1.00 36.36 167 PRO F C 1
ATOM 12362 O O . PRO F 1 224 ? 77.412 49.881 56.264 1.00 35.12 167 PRO F O 1
ATOM 12366 N N . ASP F 1 225 ? 76.182 48.127 56.963 1.00 51.29 168 ASP F N 1
ATOM 12367 C CA . ASP F 1 225 ? 77.059 47.055 56.510 1.00 57.66 168 ASP F CA 1
ATOM 12368 C C . ASP F 1 225 ? 76.172 45.964 55.924 1.00 56.07 168 ASP F C 1
ATOM 12369 O O . ASP F 1 225 ? 74.991 46.187 55.667 1.00 44.69 168 ASP F O 1
ATOM 12374 N N . MET F 1 226 ? 76.743 44.792 55.641 1.00 50.10 169 MET F N 1
ATOM 12375 C CA . MET F 1 226 ? 75.881 43.690 55.226 1.00 64.20 169 MET F CA 1
ATOM 12376 C C . MET F 1 226 ? 74.923 43.301 56.339 1.00 60.81 169 MET F C 1
ATOM 12377 O O . MET F 1 226 ? 73.745 43.032 56.085 1.00 77.38 169 MET F O 1
ATOM 12382 N N . SER F 1 227 ? 75.409 43.285 57.575 1.00 45.53 170 SER F N 1
ATOM 12383 C CA . SER F 1 227 ? 74.590 42.947 58.727 1.00 43.94 170 SER F CA 1
ATOM 12384 C C . SER F 1 227 ? 73.602 44.037 59.099 1.00 48.48 170 SER F C 1
ATOM 12385 O O . SER F 1 227 ? 72.644 43.759 59.824 1.00 30.45 170 SER F O 1
ATOM 12388 N N . THR F 1 228 ? 73.815 45.263 58.631 1.00 39.35 171 THR F N 1
ATOM 12389 C CA . THR F 1 228 ? 73.027 46.418 59.036 1.00 17.11 171 THR F CA 1
ATOM 12390 C C . THR F 1 228 ? 72.326 47.000 57.815 1.00 31.54 171 THR F C 1
ATOM 12391 O O . THR F 1 228 ? 72.924 47.133 56.751 1.00 60.38 171 THR F O 1
ATOM 12395 N N . GLY F 1 229 ? 71.043 47.321 57.950 1.00 51.29 172 GLY F N 1
ATOM 12396 C CA . GLY F 1 229 ? 70.253 47.794 56.841 1.00 64.17 172 GLY F CA 1
ATOM 12397 C C . GLY F 1 229 ? 69.895 49.263 56.934 1.00 39.34 172 GLY F C 1
ATOM 12398 O O . GLY F 1 229 ? 70.412 50.014 57.763 1.00 17.89 172 GLY F O 1
ATOM 12399 N N . GLU F 1 230 ? 68.976 49.664 56.060 1.00 39.98 173 GLU F N 1
ATOM 12400 C CA . GLU F 1 230 ? 68.415 51.004 56.099 1.00 28.85 173 GLU F CA 1
ATOM 12401 C C . GLU F 1 230 ? 67.380 51.183 57.191 1.00 31.95 173 GLU F C 1
ATOM 12402 O O . GLU F 1 230 ? 67.109 52.321 57.587 1.00 36.96 173 GLU F O 1
ATOM 12408 N N . ARG F 1 231 ? 66.785 50.107 57.690 1.00 19.68 174 ARG F N 1
ATOM 12409 C CA . ARG F 1 231 ? 65.858 50.293 58.794 1.00 48.61 174 ARG F CA 1
ATOM 12410 C C . ARG F 1 231 ? 66.607 50.599 60.086 1.00 44.02 174 ARG F C 1
ATOM 12411 O O . ARG F 1 231 ? 66.110 51.360 60.919 1.00 48.21 174 ARG F O 1
ATOM 12419 N N . GLU F 1 232 ? 67.805 50.039 60.261 1.00 41.65 175 GLU F N 1
ATOM 12420 C CA . GLU F 1 232 ? 68.638 50.427 61.394 1.00 25.75 175 GLU F CA 1
ATOM 12421 C C . GLU F 1 232 ? 69.122 51.854 61.262 1.00 32.04 175 GLU F C 1
ATOM 12422 O O . GLU F 1 232 ? 69.314 52.534 62.269 1.00 51.83 175 GLU F O 1
ATOM 12428 N N . MET F 1 233 ? 69.307 52.329 60.036 1.00 28.03 176 MET F N 1
ATOM 12429 C CA . MET F 1 233 ? 69.650 53.728 59.839 1.00 33.86 176 MET F CA 1
ATOM 12430 C C . MET F 1 233 ? 68.499 54.637 60.244 1.00 29.98 176 MET F C 1
ATOM 12431 O O . MET F 1 233 ? 68.723 55.695 60.834 1.00 25.99 176 MET F O 1
ATOM 12436 N N . SER F 1 234 ? 67.256 54.235 59.956 1.00 15.11 177 SER F N 1
ATOM 12437 C CA . SER F 1 234 ? 66.111 55.047 60.358 1.00 23.89 177 SER F CA 1
ATOM 12438 C C . SER F 1 234 ? 66.005 55.142 61.873 1.00 19.90 177 SER F C 1
ATOM 12439 O O . SER F 1 234 ? 65.701 56.209 62.416 1.00 11.76 177 SER F O 1
ATOM 12442 N N . TRP F 1 235 ? 66.251 54.033 62.568 1.00 26.59 178 TRP F N 1
ATOM 12443 C CA . TRP F 1 235 ? 66.212 54.014 64.027 1.00 29.53 178 TRP F CA 1
ATOM 12444 C C . TRP F 1 235 ? 67.308 54.880 64.626 1.00 18.86 178 TRP F C 1
ATOM 12445 O O . TRP F 1 235 ? 67.068 55.624 65.581 1.00 3.26 178 TRP F O 1
ATOM 12456 N N . ILE F 1 236 ? 68.521 54.767 64.098 1.00 8.32 179 ILE F N 1
ATOM 12457 C CA . ILE F 1 236 ? 69.620 55.619 64.534 1.00 8.74 179 ILE F CA 1
ATOM 12458 C C . ILE F 1 236 ? 69.271 57.076 64.309 1.00 1.09 179 ILE F C 1
ATOM 12459 O O . ILE F 1 236 ? 69.528 57.933 65.160 1.00 1.51 179 ILE F O 1
ATOM 12464 N N . ALA F 1 237 ? 68.665 57.374 63.164 1.00 1.52 180 ALA F N 1
ATOM 12465 C CA . ALA F 1 237 ? 68.336 58.747 62.825 1.00 19.28 180 ALA F CA 1
ATOM 12466 C C . ALA F 1 237 ? 67.188 59.263 63.676 1.00 24.56 180 ALA F C 1
ATOM 12467 O O . ALA F 1 237 ? 67.226 60.398 64.152 1.00 21.45 180 ALA F O 1
ATOM 12469 N N . ASP F 1 238 ? 66.152 58.441 63.881 1.00 2.53 181 ASP F N 1
ATOM 12470 C CA . ASP F 1 238 ? 65.042 58.878 64.720 1.00 32.11 181 ASP F CA 1
ATOM 12471 C C . ASP F 1 238 ? 65.483 59.031 66.164 1.00 31.25 181 ASP F C 1
ATOM 12472 O O . ASP F 1 238 ? 65.005 59.920 66.868 1.00 38.36 181 ASP F O 1
ATOM 12477 N N . THR F 1 239 ? 66.404 58.178 66.614 1.00 23.52 182 THR F N 1
ATOM 12478 C CA . THR F 1 239 ? 66.916 58.276 67.979 1.00 29.81 182 THR F CA 1
ATOM 12479 C C . THR F 1 239 ? 67.631 59.591 68.200 1.00 42.57 182 THR F C 1
ATOM 12480 O O . THR F 1 239 ? 67.372 60.298 69.176 1.00 30.64 182 THR F O 1
ATOM 12484 N N . TYR F 1 240 ? 68.571 59.908 67.315 1.00 39.42 183 TYR F N 1
ATOM 12485 C CA . TYR F 1 240 ? 69.343 61.128 67.448 1.00 47.44 183 TYR F CA 1
ATOM 12486 C C . TYR F 1 240 ? 68.432 62.338 67.325 1.00 33.61 183 TYR F C 1
ATOM 12487 O O . TYR F 1 240 ? 68.416 63.208 68.199 1.00 24.50 183 TYR F O 1
ATOM 12496 N N . ALA F 1 241 ? 67.638 62.386 66.254 1.00 31.03 184 ALA F N 1
ATOM 12497 C CA . ALA F 1 241 ? 66.694 63.475 66.044 1.00 21.71 184 ALA F CA 1
ATOM 12498 C C . ALA F 1 241 ? 65.721 63.657 67.201 1.00 23.01 184 ALA F C 1
ATOM 12499 O O . ALA F 1 241 ? 65.227 64.765 67.401 1.00 43.66 184 ALA F O 1
ATOM 12501 N N . SER F 1 242 ? 65.388 62.601 67.935 1.00 29.24 185 SER F N 1
ATOM 12502 C CA . SER F 1 242 ? 64.392 62.744 68.982 1.00 30.63 185 SER F CA 1
ATOM 12503 C C . SER F 1 242 ? 64.973 62.917 70.373 1.00 17.87 185 SER F C 1
ATOM 12504 O O . SER F 1 242 ? 64.207 63.134 71.313 1.00 15.80 185 SER F O 1
ATOM 12507 N N . THR F 1 243 ? 66.287 62.834 70.547 1.00 24.36 186 THR F N 1
ATOM 12508 C CA . THR F 1 243 ? 66.849 63.125 71.856 1.00 10.32 186 THR F CA 1
ATOM 12509 C C . THR F 1 243 ? 67.911 64.213 71.783 1.00 6.59 186 THR F C 1
ATOM 12510 O O . THR F 1 243 ? 67.629 65.386 72.044 1.00 0.00 186 THR F O 1
ATOM 12514 N N . ILE F 1 244 ? 69.118 63.838 71.372 1.00 24.57 187 ILE F N 1
ATOM 12515 C CA . ILE F 1 244 ? 70.276 64.728 71.346 1.00 11.19 187 ILE F CA 1
ATOM 12516 C C . ILE F 1 244 ? 70.049 65.846 70.337 1.00 27.92 187 ILE F C 1
ATOM 12517 O O . ILE F 1 244 ? 70.297 67.020 70.629 1.00 14.03 187 ILE F O 1
ATOM 12522 N N . GLY F 1 245 ? 69.558 65.483 69.150 1.00 5.80 188 GLY F N 1
ATOM 12523 C CA . GLY F 1 245 ? 69.489 66.375 68.009 1.00 16.13 188 GLY F CA 1
ATOM 12524 C C . GLY F 1 245 ? 68.156 66.990 67.634 1.00 22.20 188 GLY F C 1
ATOM 12525 O O . GLY F 1 245 ? 67.970 67.330 66.466 1.00 40.25 188 GLY F O 1
ATOM 12526 N N . HIS F 1 246 ? 67.217 67.133 68.576 1.00 19.42 189 HIS F N 1
ATOM 12527 C CA . HIS F 1 246 ? 65.919 67.722 68.250 1.00 43.63 189 HIS F CA 1
ATOM 12528 C C . HIS F 1 246 ? 66.048 69.130 67.675 1.00 32.62 189 HIS F C 1
ATOM 12529 O O . HIS F 1 246 ? 65.365 69.478 66.706 1.00 5.30 189 HIS F O 1
ATOM 12536 N N . TYR F 1 247 ? 66.874 69.970 68.285 1.00 38.16 190 TYR F N 1
ATOM 12537 C CA . TYR F 1 247 ? 67.023 71.337 67.808 1.00 22.35 190 TYR F CA 1
ATOM 12538 C C . TYR F 1 247 ? 68.111 71.493 66.759 1.00 34.77 190 TYR F C 1
ATOM 12539 O O . TYR F 1 247 ? 68.182 72.544 66.119 1.00 27.40 190 TYR F O 1
ATOM 12548 N N . ASP F 1 248 ? 68.948 70.481 66.565 1.00 15.19 191 ASP F N 1
ATOM 12549 C CA . ASP F 1 248 ? 69.977 70.540 65.538 1.00 37.19 191 ASP F CA 1
ATOM 12550 C C . ASP F 1 248 ? 69.330 70.537 64.159 1.00 34.89 191 ASP F C 1
ATOM 12551 O O . ASP F 1 248 ? 68.501 69.677 63.855 1.00 30.05 191 ASP F O 1
ATOM 12556 N N . ILE F 1 249 ? 69.702 71.507 63.322 1.00 30.27 192 ILE F N 1
ATOM 12557 C CA . ILE F 1 249 ? 69.139 71.548 61.981 1.00 16.28 192 ILE F CA 1
ATOM 12558 C C . ILE F 1 249 ? 69.723 70.448 61.104 1.00 10.44 192 ILE F C 1
ATOM 12559 O O . ILE F 1 249 ? 69.085 70.015 60.142 1.00 6.75 192 ILE F O 1
ATOM 12564 N N . ASN F 1 250 ? 70.916 69.972 61.438 1.00 0.00 193 ASN F N 1
ATOM 12565 C CA . ASN F 1 250 ? 71.645 68.965 60.687 1.00 0.00 193 ASN F CA 1
ATOM 12566 C C . ASN F 1 250 ? 71.427 67.561 61.210 1.00 3.14 193 ASN F C 1
ATOM 12567 O O . ASN F 1 250 ? 72.143 66.647 60.797 1.00 19.00 193 ASN F O 1
ATOM 12572 N N . ALA F 1 251 ? 70.489 67.379 62.139 1.00 12.12 194 ALA F N 1
ATOM 12573 C CA . ALA F 1 251 ? 70.298 66.084 62.782 1.00 6.59 194 ALA F CA 1
ATOM 12574 C C . ALA F 1 251 ? 70.036 64.966 61.786 1.00 8.63 194 ALA F C 1
ATOM 12575 O O . ALA F 1 251 ? 70.386 63.816 62.058 1.00 19.05 194 ALA F O 1
ATOM 12577 N N . HIS F 1 252 ? 69.432 65.258 60.637 1.00 0.00 195 HIS F N 1
ATOM 12578 C CA . HIS F 1 252 ? 69.183 64.159 59.711 1.00 21.79 195 HIS F CA 1
ATOM 12579 C C . HIS F 1 252 ? 70.393 63.837 58.849 1.00 45.02 195 HIS F C 1
ATOM 12580 O O . HIS F 1 252 ? 70.327 62.914 58.038 1.00 50.12 195 HIS F O 1
ATOM 12587 N N . ALA F 1 253 ? 71.490 64.559 59.026 1.00 38.21 196 ALA F N 1
ATOM 12588 C CA . ALA F 1 253 ? 72.786 64.167 58.506 1.00 27.44 196 ALA F CA 1
ATOM 12589 C C . ALA F 1 253 ? 73.566 63.301 59.488 1.00 52.26 196 ALA F C 1
ATOM 12590 O O . ALA F 1 253 ? 74.730 62.992 59.227 1.00 55.28 196 ALA F O 1
ATOM 12592 N N . CYS F 1 254 ? 72.961 62.914 60.614 1.00 43.20 197 CYS F N 1
ATOM 12593 C CA . CYS F 1 254 ? 73.688 62.146 61.622 1.00 20.99 197 CYS F CA 1
ATOM 12594 C C . CYS F 1 254 ? 74.086 60.767 61.124 1.00 27.87 197 CYS F C 1
ATOM 12595 O O . CYS F 1 254 ? 74.970 60.145 61.709 1.00 0.00 197 CYS F O 1
ATOM 12598 N N . VAL F 1 255 ? 73.447 60.273 60.068 1.00 1.09 198 VAL F N 1
ATOM 12599 C CA . VAL F 1 255 ? 73.696 58.935 59.560 1.00 11.47 198 VAL F CA 1
ATOM 12600 C C . VAL F 1 255 ? 73.389 58.944 58.070 1.00 0.33 198 VAL F C 1
ATOM 12601 O O . VAL F 1 255 ? 72.591 59.747 57.587 1.00 0.78 198 VAL F O 1
ATOM 12605 N N . THR F 1 256 ? 74.007 58.027 57.338 1.00 6.71 199 THR F N 1
ATOM 12606 C CA . THR F 1 256 ? 73.756 57.910 55.909 1.00 17.20 199 THR F CA 1
ATOM 12607 C C . THR F 1 256 ? 73.170 56.527 55.660 1.00 8.89 199 THR F C 1
ATOM 12608 O O . THR F 1 256 ? 73.103 55.706 56.574 1.00 16.92 199 THR F O 1
ATOM 12612 N N . GLY F 1 257 ? 72.741 56.269 54.433 1.00 37.09 200 GLY F N 1
ATOM 12613 C CA . GLY F 1 257 ? 72.161 54.984 54.096 1.00 31.24 200 GLY F CA 1
ATOM 12614 C C . GLY F 1 257 ? 70.715 54.897 54.531 1.00 40.51 200 GLY F C 1
ATOM 12615 O O . GLY F 1 257 ? 70.178 53.810 54.706 1.00 52.32 200 GLY F O 1
ATOM 12616 N N . LYS F 1 258 ? 70.084 56.051 54.707 1.00 25.16 201 LYS F N 1
ATOM 12617 C CA . LYS F 1 258 ? 68.688 56.103 55.114 1.00 18.14 201 LYS F CA 1
ATOM 12618 C C . LYS F 1 258 ? 67.774 55.888 53.920 1.00 0.00 201 LYS F C 1
ATOM 12619 O O . LYS F 1 258 ? 68.215 55.969 52.776 1.00 22.38 201 LYS F O 1
ATOM 12625 N N . PRO F 1 259 ? 66.446 55.615 54.220 1.00 5.18 202 PRO F N 1
ATOM 12626 C CA . PRO F 1 259 ? 65.585 55.445 53.039 1.00 15.68 202 PRO F CA 1
ATOM 12627 C C . PRO F 1 259 ? 65.171 56.807 52.492 1.00 7.79 202 PRO F C 1
ATOM 12628 O O . PRO F 1 259 ? 65.084 57.770 53.253 1.00 21.05 202 PRO F O 1
ATOM 12632 N N . ILE F 1 260 ? 64.922 56.880 51.190 1.00 16.06 203 ILE F N 1
ATOM 12633 C CA . ILE F 1 260 ? 64.533 58.130 50.536 1.00 9.85 203 ILE F CA 1
ATOM 12634 C C . ILE F 1 260 ? 63.513 58.974 51.302 1.00 20.49 203 ILE F C 1
ATOM 12635 O O . ILE F 1 260 ? 63.637 60.196 51.371 1.00 37.33 203 ILE F O 1
ATOM 12640 N N . SER F 1 261 ? 62.503 58.329 51.868 1.00 22.73 204 SER F N 1
ATOM 12641 C CA . SER F 1 261 ? 61.474 59.050 52.607 1.00 6.97 204 SER F CA 1
ATOM 12642 C C . SER F 1 261 ? 62.013 59.700 53.880 1.00 0.00 204 SER F C 1
ATOM 12643 O O . SER F 1 261 ? 61.447 60.673 54.377 1.00 0.00 204 SER F O 1
ATOM 12646 N N . GLN F 1 262 ? 63.108 59.159 54.400 1.00 0.00 205 GLN F N 1
ATOM 12647 C CA . GLN F 1 262 ? 63.725 59.662 55.619 1.00 0.00 205 GLN F CA 1
ATOM 12648 C C . GLN F 1 262 ? 64.926 60.559 55.360 1.00 15.80 205 GLN F C 1
ATOM 12649 O O . GLN F 1 262 ? 65.636 60.899 56.307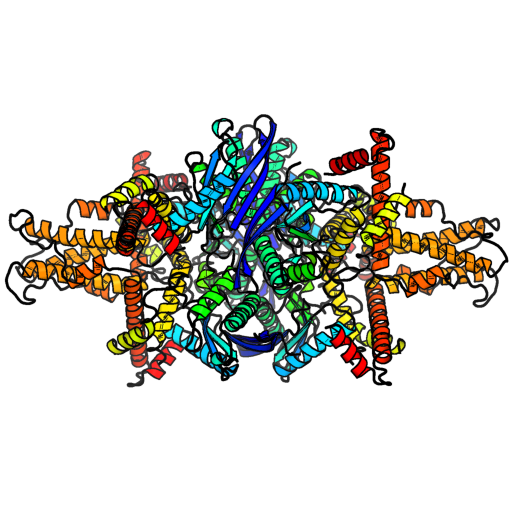 1.00 32.51 205 GLN F O 1
ATOM 12655 N N . GLY F 1 263 ? 65.187 60.930 54.113 1.00 25.76 206 GLY F N 1
ATOM 12656 C CA . GLY F 1 263 ? 66.390 61.651 53.761 1.00 16.84 206 GLY F CA 1
ATOM 12657 C C . GLY F 1 263 ? 67.454 60.859 53.031 1.00 17.94 206 GLY F C 1
ATOM 12658 O O . GLY F 1 263 ? 68.582 61.343 52.913 1.00 17.91 206 GLY F O 1
ATOM 12659 N N . GLY F 1 264 ? 67.133 59.670 52.531 1.00 34.36 207 GLY F N 1
ATOM 12660 C CA . GLY F 1 264 ? 68.065 58.907 51.735 1.00 38.94 207 GLY F CA 1
ATOM 12661 C C . GLY F 1 264 ? 68.329 59.561 50.397 1.00 39.42 207 GLY F C 1
ATOM 12662 O O . GLY F 1 264 ? 67.827 60.639 50.079 1.00 23.46 207 GLY F O 1
ATOM 12663 N N . ILE F 1 265 ? 69.146 58.891 49.587 1.00 22.95 208 ILE F N 1
ATOM 12664 C CA . ILE F 1 265 ? 69.576 59.466 48.321 1.00 34.11 208 ILE F CA 1
ATOM 12665 C C . ILE F 1 265 ? 69.379 58.452 47.203 1.00 21.02 208 ILE F C 1
ATOM 12666 O O . ILE F 1 265 ? 69.453 57.238 47.414 1.00 29.07 208 ILE F O 1
ATOM 12671 N N . HIS F 1 266 ? 69.104 58.965 46.007 1.00 27.22 209 HIS F N 1
ATOM 12672 C CA . HIS F 1 266 ? 68.857 58.118 44.849 1.00 33.09 209 HIS F CA 1
ATOM 12673 C C . HIS F 1 266 ? 70.178 57.737 44.198 1.00 38.68 209 HIS F C 1
ATOM 12674 O O . HIS F 1 266 ? 71.069 58.573 44.049 1.00 47.18 209 HIS F O 1
ATOM 12681 N N . GLY F 1 267 ? 70.293 56.483 43.795 1.00 47.06 210 GLY F N 1
ATOM 12682 C CA . GLY F 1 267 ? 71.533 55.972 43.273 1.00 46.04 210 GLY F CA 1
ATOM 12683 C C . GLY F 1 267 ? 72.442 55.371 44.309 1.00 56.75 210 GLY F C 1
ATOM 12684 O O . GLY F 1 267 ? 73.632 55.200 44.037 1.00 42.33 210 GLY F O 1
ATOM 12685 N N . ARG F 1 268 ? 71.928 55.073 45.496 1.00 42.36 211 ARG F N 1
ATOM 12686 C CA . ARG F 1 268 ? 72.719 54.432 46.531 1.00 29.11 211 ARG F CA 1
ATOM 12687 C C . ARG F 1 268 ? 72.806 52.926 46.337 1.00 27.64 211 ARG F C 1
ATOM 12688 O O . ARG F 1 268 ? 73.823 52.323 46.690 1.00 24.75 211 ARG F O 1
ATOM 12696 N N . ILE F 1 269 ? 71.770 52.300 45.774 1.00 28.50 212 ILE F N 1
ATOM 12697 C CA . ILE F 1 269 ? 71.801 50.853 45.577 1.00 31.39 212 ILE F CA 1
ATOM 12698 C C . ILE F 1 269 ? 72.917 50.472 44.614 1.00 41.94 212 ILE F C 1
ATOM 12699 O O . ILE F 1 269 ? 73.636 49.491 44.826 1.00 46.52 212 ILE F O 1
ATOM 12704 N N . SER F 1 270 ? 73.087 51.246 43.551 1.00 55.88 213 SER F N 1
ATOM 12705 C CA . SER F 1 270 ? 74.062 50.919 42.527 1.00 59.65 213 SER F CA 1
ATOM 12706 C C . SER F 1 270 ? 75.433 51.507 42.798 1.00 49.37 213 SER F C 1
ATOM 12707 O O . SER F 1 270 ? 76.371 51.184 42.067 1.00 57.77 213 SER F O 1
ATOM 12710 N N . ALA F 1 271 ? 75.572 52.323 43.844 1.00 37.46 214 ALA F N 1
ATOM 12711 C CA . ALA F 1 271 ? 76.753 53.163 44.025 1.00 32.58 214 ALA F CA 1
ATOM 12712 C C . ALA F 1 271 ? 78.049 52.361 43.977 1.00 28.33 214 ALA F C 1
ATOM 12713 O O . ALA F 1 271 ? 78.989 52.730 43.265 1.00 39.06 214 ALA F O 1
ATOM 12715 N N . THR F 1 272 ? 78.132 51.272 44.737 1.00 35.34 215 THR F N 1
ATOM 12716 C CA . THR F 1 272 ? 79.389 50.538 44.778 1.00 43.83 215 THR F CA 1
ATOM 12717 C C . THR F 1 272 ? 79.614 49.761 43.490 1.00 53.48 215 THR F C 1
ATOM 12718 O O . THR F 1 272 ? 80.709 49.796 42.923 1.00 47.99 215 THR F O 1
ATOM 12722 N N . GLY F 1 273 ? 78.586 49.069 43.000 1.00 30.41 216 GLY F N 1
ATOM 12723 C CA . GLY F 1 273 ? 78.706 48.403 41.717 1.00 53.75 216 GLY F CA 1
ATOM 12724 C C . GLY F 1 273 ? 79.017 49.370 40.592 1.00 35.12 216 GLY F C 1
ATOM 12725 O O . GLY F 1 273 ? 79.847 49.085 39.733 1.00 20.10 216 GLY F O 1
ATOM 12726 N N . ARG F 1 274 ? 78.363 50.534 40.598 1.00 25.89 217 ARG F N 1
ATOM 12727 C CA . ARG F 1 274 ? 78.619 51.555 39.591 1.00 29.79 217 ARG F CA 1
ATOM 12728 C C . ARG F 1 274 ? 80.014 52.158 39.715 1.00 27.70 217 ARG F C 1
ATOM 12729 O O . ARG F 1 274 ? 80.618 52.522 38.702 1.00 44.30 217 ARG F O 1
ATOM 12737 N N . GLY F 1 275 ? 80.541 52.274 40.933 1.00 35.80 218 GLY F N 1
ATOM 12738 C CA . GLY F 1 275 ? 81.873 52.830 41.098 1.00 40.42 218 GLY F CA 1
ATOM 12739 C C . GLY F 1 275 ? 82.968 51.860 40.691 1.00 54.54 218 GLY F C 1
ATOM 12740 O O . GLY F 1 275 ? 83.986 52.267 40.130 1.00 44.33 218 GLY F O 1
ATOM 12741 N N . VAL F 1 276 ? 82.785 50.573 40.999 1.00 42.97 219 VAL F N 1
ATOM 12742 C CA . VAL F 1 276 ? 83.675 49.539 40.480 1.00 35.24 219 VAL F CA 1
ATOM 12743 C C . VAL F 1 276 ? 83.809 49.678 38.972 1.00 41.20 219 VAL F C 1
ATOM 12744 O O . VAL F 1 276 ? 84.916 49.713 38.425 1.00 32.34 219 VAL F O 1
ATOM 12748 N N . PHE F 1 277 ? 82.673 49.815 38.289 1.00 20.29 220 PHE F N 1
ATOM 12749 C CA . PHE F 1 277 ? 82.663 50.010 36.844 1.00 29.03 220 PHE F CA 1
ATOM 12750 C C . PHE F 1 277 ? 83.444 51.252 36.422 1.00 30.67 220 PHE F C 1
ATOM 12751 O O . PHE F 1 277 ? 84.374 51.165 35.616 1.00 20.64 220 PHE F O 1
ATOM 12759 N N . HIS F 1 278 ? 83.063 52.427 36.936 1.00 34.33 221 HIS F N 1
ATOM 12760 C CA . HIS F 1 278 ? 83.748 53.650 36.535 1.00 30.44 221 HIS F CA 1
ATOM 12761 C C . HIS F 1 278 ? 85.215 53.644 36.943 1.00 33.96 221 HIS F C 1
ATOM 12762 O O . HIS F 1 278 ? 86.034 54.314 36.308 1.00 50.35 221 HIS F O 1
ATOM 12769 N N . GLY F 1 279 ? 85.565 52.898 37.987 1.00 32.56 222 GLY F N 1
ATOM 12770 C CA . GLY F 1 279 ? 86.955 52.839 38.389 1.00 25.99 222 GLY F CA 1
ATOM 12771 C C . GLY F 1 279 ? 87.796 52.092 37.379 1.00 44.28 222 GLY F C 1
ATOM 12772 O O . GLY F 1 279 ? 88.945 52.457 37.117 1.00 49.17 222 GLY F O 1
ATOM 12773 N N . ILE F 1 280 ? 87.223 51.052 36.780 1.00 50.52 223 ILE F N 1
ATOM 12774 C CA . ILE F 1 280 ? 87.957 50.234 35.829 1.00 63.30 223 ILE F CA 1
ATOM 12775 C C . ILE F 1 280 ? 88.032 50.920 34.475 1.00 59.86 223 ILE F C 1
ATOM 12776 O O . ILE F 1 280 ? 89.092 50.955 33.838 1.00 26.21 223 ILE F O 1
ATOM 12781 N N . GLU F 1 281 ? 86.913 51.469 34.013 1.00 53.61 224 GLU F N 1
ATOM 12782 C CA . GLU F 1 281 ? 86.853 52.169 32.738 1.00 44.11 224 GLU F CA 1
ATOM 12783 C C . GLU F 1 281 ? 87.887 53.286 32.677 1.00 42.83 224 GLU F C 1
ATOM 12784 O O . GLU F 1 281 ? 88.319 53.679 31.592 1.00 42.93 224 GLU F O 1
ATOM 12790 N N . ASN F 1 282 ? 88.294 53.805 33.837 1.00 35.24 225 ASN F N 1
ATOM 12791 C CA . ASN F 1 282 ? 89.402 54.750 33.863 1.00 28.76 225 ASN F CA 1
ATOM 12792 C C . ASN F 1 282 ? 90.726 54.080 33.543 1.00 57.00 225 ASN F C 1
ATOM 12793 O O . ASN F 1 282 ? 91.628 54.726 32.996 1.00 40.70 225 ASN F O 1
ATOM 12798 N N . PHE F 1 283 ? 90.867 52.802 33.871 1.00 63.58 226 PHE F N 1
ATOM 12799 C CA . PHE F 1 283 ? 92.127 52.101 33.670 1.00 51.10 226 PHE F CA 1
ATOM 12800 C C . PHE F 1 283 ? 92.131 51.260 32.398 1.00 57.74 226 PHE F C 1
ATOM 12801 O O . PHE F 1 283 ? 93.087 51.303 31.633 1.00 56.01 226 PHE F O 1
ATOM 12809 N N . ASP F 1 427 ? 91.346 47.506 45.881 1.00 28.54 370 ASP F N 1
ATOM 12810 C CA . ASP F 1 427 ? 90.158 47.505 46.721 1.00 44.76 370 ASP F CA 1
ATOM 12811 C C . ASP F 1 427 ? 89.925 48.866 47.358 1.00 47.45 370 ASP F C 1
ATOM 12812 O O . ASP F 1 427 ? 88.797 49.277 47.546 1.00 21.02 370 ASP F O 1
ATOM 12817 N N . LEU F 1 428 ? 91.011 49.567 47.676 1.00 20.70 371 LEU F N 1
ATOM 12818 C CA . LEU F 1 428 ? 90.910 50.839 48.369 1.00 11.07 371 LEU F CA 1
ATOM 12819 C C . LEU F 1 428 ? 90.317 51.918 47.482 1.00 20.30 371 LEU F C 1
ATOM 12820 O O . LEU F 1 428 ? 89.827 52.928 47.990 1.00 21.17 371 LEU F O 1
ATOM 12825 N N . TYR F 1 429 ? 90.374 51.720 46.171 1.00 7.77 372 TYR F N 1
ATOM 12826 C CA . TYR F 1 429 ? 89.884 52.650 45.172 1.00 38.39 372 TYR F CA 1
ATOM 12827 C C . TYR F 1 429 ? 88.538 52.215 44.605 1.00 20.07 372 TYR F C 1
ATOM 12828 O O . TYR F 1 429 ? 87.573 52.975 44.661 1.00 39.21 372 TYR F O 1
ATOM 12837 N N . LEU F 1 430 ? 88.470 51.021 44.015 1.00 10.85 373 LEU F N 1
ATOM 12838 C CA . LEU F 1 430 ? 87.237 50.542 43.394 1.00 25.45 373 LEU F CA 1
ATOM 12839 C C . LEU F 1 430 ? 86.076 50.484 44.375 1.00 55.63 373 LEU F C 1
ATOM 12840 O O . LEU F 1 430 ? 84.918 50.627 43.965 1.00 50.09 373 LEU F O 1
ATOM 12845 N N . ASN F 1 431 ? 86.353 50.271 45.658 1.00 44.03 374 ASN F N 1
ATOM 12846 C CA . ASN F 1 431 ? 85.305 50.105 46.654 1.00 45.46 374 ASN F CA 1
ATOM 12847 C C . ASN F 1 431 ? 84.791 51.418 47.206 1.00 40.20 374 ASN F C 1
ATOM 12848 O O . ASN F 1 431 ? 83.928 51.404 48.085 1.00 40.76 374 ASN F O 1
ATOM 12853 N N . ALA F 1 432 ? 85.289 52.545 46.724 1.00 33.53 375 ALA F N 1
ATOM 12854 C CA . ALA F 1 432 ? 84.996 53.829 47.330 1.00 29.20 375 ALA F CA 1
ATOM 12855 C C . ALA F 1 432 ? 83.759 54.497 46.743 1.00 18.83 375 ALA F C 1
ATOM 12856 O O . ALA F 1 432 ? 83.469 55.646 47.088 1.00 34.67 375 ALA F O 1
ATOM 12858 N N . GLY F 1 433 ? 83.025 53.804 45.870 1.00 31.78 376 GLY F N 1
ATOM 12859 C CA . GLY F 1 433 ? 81.802 54.369 45.326 1.00 45.04 376 GLY F CA 1
ATOM 12860 C C . GLY F 1 433 ? 80.701 54.512 46.356 1.00 38.52 376 GLY F C 1
ATOM 12861 O O . GLY F 1 433 ? 79.921 55.465 46.312 1.00 22.46 376 GLY F O 1
ATOM 12862 N N . GLY F 1 434 ? 80.614 53.567 47.290 1.00 33.83 377 GLY F N 1
ATOM 12863 C CA . GLY F 1 434 ? 79.662 53.706 48.378 1.00 34.04 377 GLY F CA 1
ATOM 12864 C C . GLY F 1 434 ? 80.056 54.797 49.353 1.00 28.59 377 GLY F C 1
ATOM 12865 O O . GLY F 1 434 ? 79.206 55.545 49.836 1.00 18.34 377 GLY F O 1
ATOM 12866 N N . VAL F 1 435 ? 81.350 54.890 49.666 1.00 0.00 378 VAL F N 1
ATOM 12867 C CA . VAL F 1 435 ? 81.858 55.989 50.479 1.00 16.05 378 VAL F CA 1
ATOM 12868 C C . VAL F 1 435 ? 81.559 57.328 49.821 1.00 22.13 378 VAL F C 1
ATOM 12869 O O . VAL F 1 435 ? 81.160 58.285 50.488 1.00 26.66 378 VAL F O 1
ATOM 12873 N N . THR F 1 436 ? 81.719 57.409 48.504 1.00 19.44 379 THR F N 1
ATOM 12874 C CA . THR F 1 436 ? 81.502 58.668 47.796 1.00 13.18 379 THR F CA 1
ATOM 12875 C C . THR F 1 436 ? 80.037 59.079 47.814 1.00 25.16 379 THR F C 1
ATOM 12876 O O . THR F 1 436 ? 79.719 60.249 48.032 1.00 21.68 379 THR F O 1
ATOM 12880 N N . VAL F 1 437 ? 79.132 58.131 47.582 1.00 18.16 380 VAL F N 1
ATOM 12881 C CA . VAL F 1 437 ? 77.712 58.457 47.550 1.00 11.18 380 VAL F CA 1
ATOM 12882 C C . VAL F 1 437 ? 77.176 58.715 48.951 1.00 40.26 380 VAL F C 1
ATOM 12883 O O . VAL F 1 437 ? 76.264 59.526 49.127 1.00 55.88 380 VAL F O 1
ATOM 12887 N N . SER F 1 438 ? 77.735 58.056 49.973 1.00 42.76 381 SER F N 1
ATOM 12888 C CA . SER F 1 438 ? 77.363 58.395 51.345 1.00 39.76 381 SER F CA 1
ATOM 12889 C C . SER F 1 438 ? 77.742 59.833 51.669 1.00 30.77 381 SER F C 1
ATOM 12890 O O . SER F 1 438 ? 77.028 60.522 52.399 1.00 19.99 381 SER F O 1
ATOM 12893 N N . TYR F 1 439 ? 78.880 60.291 51.148 1.00 36.48 382 TYR F N 1
ATOM 12894 C CA . TYR F 1 439 ? 79.246 61.695 51.273 1.00 7.28 382 TYR F CA 1
ATOM 12895 C C . TYR F 1 439 ? 78.231 62.584 50.575 1.00 23.35 382 TYR F C 1
ATOM 12896 O O . TYR F 1 439 ? 77.831 63.616 51.117 1.00 20.38 382 TYR F O 1
ATOM 12905 N N . PHE F 1 440 ? 77.781 62.186 49.385 1.00 3.43 383 PHE F N 1
ATOM 12906 C CA . PHE F 1 440 ? 76.757 62.954 48.689 1.00 24.24 383 PHE F CA 1
ATOM 12907 C C . PHE F 1 440 ? 75.454 62.966 49.471 1.00 22.26 383 PHE F C 1
ATOM 12908 O O . PHE F 1 440 ? 74.770 63.988 49.522 1.00 33.00 383 PHE F O 1
ATOM 12916 N N . GLU F 1 441 ? 75.095 61.838 50.091 1.00 0.99 384 GLU F N 1
ATOM 12917 C CA . GLU F 1 441 ? 73.901 61.801 50.932 1.00 26.06 384 GLU F CA 1
ATOM 12918 C C . GLU F 1 441 ? 74.031 62.736 52.123 1.00 19.25 384 GLU F C 1
ATOM 12919 O O . GLU F 1 441 ? 73.090 63.459 52.461 1.00 19.39 384 GLU F O 1
ATOM 12925 N N . TRP F 1 442 ? 75.181 62.715 52.783 1.00 0.00 385 TRP F N 1
ATOM 12926 C CA . TRP F 1 442 ? 75.421 63.609 53.904 1.00 2.69 385 TRP F CA 1
ATOM 12927 C C . TRP F 1 442 ? 75.316 65.065 53.474 1.00 35.54 385 TRP F C 1
ATOM 12928 O O . TRP F 1 442 ? 74.713 65.880 54.174 1.00 3.14 385 TRP F O 1
ATOM 12939 N N . LEU F 1 443 ? 75.875 65.398 52.310 1.00 3.40 386 LEU F N 1
ATOM 12940 C CA . LEU F 1 443 ? 75.746 66.743 51.755 1.00 5.95 386 LEU F CA 1
ATOM 12941 C C . LEU F 1 443 ? 74.300 67.091 51.455 1.00 11.84 386 LEU F C 1
ATOM 12942 O O . LEU F 1 443 ? 73.838 68.179 51.807 1.00 12.80 386 LEU F O 1
ATOM 12947 N N . LYS F 1 444 ? 73.580 66.190 50.788 1.00 0.00 387 LYS F N 1
ATOM 12948 C CA . LYS F 1 444 ? 72.158 66.391 50.537 1.00 0.00 387 LYS F CA 1
ATOM 12949 C C . LYS F 1 444 ? 71.400 66.716 51.815 1.00 0.00 387 LYS F C 1
ATOM 12950 O O . LYS F 1 444 ? 70.560 67.616 51.840 1.00 0.00 387 LYS F O 1
ATOM 12956 N N . ASN F 1 445 ? 71.650 65.956 52.876 1.00 36.03 388 ASN F N 1
ATOM 12957 C CA . ASN F 1 445 ? 70.986 66.224 54.141 1.00 23.80 388 ASN F CA 1
ATOM 12958 C C . ASN F 1 445 ? 71.376 67.589 54.681 1.00 11.97 388 ASN F C 1
ATOM 12959 O O . ASN F 1 445 ? 70.523 68.345 55.148 1.00 21.10 388 ASN F O 1
ATOM 12964 N N . LEU F 1 446 ? 72.661 67.928 54.610 1.00 2.36 389 LEU F N 1
ATOM 12965 C CA . LEU F 1 446 ? 73.088 69.254 55.026 1.00 9.61 389 LEU F CA 1
ATOM 12966 C C . LEU F 1 446 ? 72.504 70.339 54.136 1.00 20.39 389 LEU F C 1
ATOM 12967 O O . LEU F 1 446 ? 72.306 71.465 54.590 1.00 25.64 389 LEU F O 1
ATOM 12972 N N . ASN F 1 447 ? 72.231 70.029 52.874 1.00 3.02 390 ASN F N 1
ATOM 12973 C CA . ASN F 1 447 ? 71.653 71.017 51.975 1.00 2.18 390 ASN F CA 1
ATOM 12974 C C . ASN F 1 447 ? 70.169 71.210 52.202 1.00 20.29 390 ASN F C 1
ATOM 12975 O O . ASN F 1 447 ? 69.640 72.258 51.832 1.00 12.31 390 ASN F O 1
ATOM 12980 N N . HIS F 1 448 ? 69.489 70.212 52.760 1.00 5.00 391 HIS F N 1
ATOM 12981 C CA . HIS F 1 448 ? 68.066 70.205 53.076 1.00 29.75 391 HIS F CA 1
ATOM 12982 C C . HIS F 1 448 ? 67.209 70.203 51.823 1.00 17.17 391 HIS F C 1
ATOM 12983 O O . HIS F 1 448 ? 65.994 70.301 51.921 1.00 11.16 391 HIS F O 1
ATOM 12990 N N . VAL F 1 449 ? 67.818 70.156 50.643 1.00 10.34 392 VAL F N 1
ATOM 12991 C CA . VAL F 1 449 ? 67.111 70.053 49.377 1.00 4.54 392 VAL F CA 1
ATOM 12992 C C . VAL F 1 449 ? 67.828 69.012 48.525 1.00 22.77 392 VAL F C 1
ATOM 12993 O O . VAL F 1 449 ? 69.027 68.773 48.687 1.00 43.61 392 VAL F O 1
ATOM 12997 N N . SER F 1 450 ? 67.082 68.368 47.635 1.00 35.90 393 SER F N 1
ATOM 12998 C CA . SER F 1 450 ? 67.670 67.377 46.748 1.00 25.36 393 SER F CA 1
ATOM 12999 C C . SER F 1 450 ? 68.413 68.057 45.603 1.00 23.07 393 SER F C 1
ATOM 13000 O O . SER F 1 450 ? 68.162 69.213 45.266 1.00 17.71 393 SER F O 1
ATOM 13003 N N . TYR F 1 451 ? 69.351 67.322 45.014 1.00 13.50 394 TYR F N 1
ATOM 13004 C CA . TYR F 1 451 ? 70.178 67.898 43.963 1.00 2.26 394 TYR F CA 1
ATOM 13005 C C . TYR F 1 451 ? 69.366 68.161 42.708 1.00 13.05 394 TYR F C 1
ATOM 13006 O O . TYR F 1 451 ? 68.552 67.340 42.288 1.00 24.60 394 TYR F O 1
ATOM 13015 N N . GLY F 1 452 ? 69.602 69.312 42.093 1.00 20.99 395 GLY F N 1
ATOM 13016 C CA . GLY F 1 452 ? 68.910 69.676 40.873 1.00 39.86 395 GLY F CA 1
ATOM 13017 C C . GLY F 1 452 ? 67.546 70.305 41.053 1.00 22.18 395 GLY F C 1
ATOM 13018 O O . GLY F 1 452 ? 67.087 71.003 40.161 1.00 8.15 395 GLY F O 1
ATOM 13019 N N . ARG F 1 453 ? 66.912 70.049 42.197 1.00 30.78 396 ARG F N 1
ATOM 13020 C CA . ARG F 1 453 ? 65.581 70.567 42.537 1.00 38.25 396 ARG F CA 1
ATOM 13021 C C . ARG F 1 453 ? 65.287 71.944 41.934 1.00 27.39 396 ARG F C 1
ATOM 13022 O O . ARG F 1 453 ? 64.277 72.135 41.265 1.00 17.59 396 ARG F O 1
ATOM 13030 N N . LEU F 1 454 ? 66.185 72.893 42.171 1.00 14.84 397 LEU F N 1
ATOM 13031 C CA . LEU F 1 454 ? 66.078 74.234 41.617 1.00 12.20 397 LEU F CA 1
ATOM 13032 C C . LEU F 1 454 ? 66.738 74.387 40.252 1.00 22.70 397 LEU F C 1
ATOM 13033 O O . LEU F 1 454 ? 66.461 75.373 39.563 1.00 3.09 397 LEU F O 1
ATOM 13038 N N . THR F 1 455 ? 67.616 73.469 39.855 1.00 8.70 398 THR F N 1
ATOM 13039 C CA . THR F 1 455 ? 68.432 73.677 38.669 1.00 4.90 398 THR F CA 1
ATOM 13040 C C . THR F 1 455 ? 67.887 73.028 37.390 1.00 31.66 398 THR F C 1
ATOM 13041 O O . THR F 1 455 ? 68.240 73.482 36.305 1.00 50.49 398 THR F O 1
ATOM 13045 N N . PHE F 1 456 ? 66.980 72.045 37.482 1.00 23.17 399 PHE F N 1
ATOM 13046 C CA . PHE F 1 456 ? 66.601 71.255 36.304 1.00 17.82 399 PHE F CA 1
ATOM 13047 C C . PHE F 1 456 ? 65.860 72.094 35.272 1.00 30.14 399 PHE F C 1
ATOM 13048 O O . PHE F 1 456 ? 66.233 72.119 34.097 1.00 46.76 399 PHE F O 1
ATOM 13056 N N . LYS F 1 457 ? 64.777 72.744 35.690 1.00 36.96 400 LYS F N 1
ATOM 13057 C CA . LYS F 1 457 ? 63.974 73.559 34.790 1.00 26.44 400 LYS F CA 1
ATOM 13058 C C . LYS F 1 457 ? 64.797 74.703 34.215 1.00 17.48 400 LYS F C 1
ATOM 13059 O O . LYS F 1 457 ? 64.682 75.032 33.032 1.00 0.00 400 LYS F O 1
ATOM 13065 N N . TYR F 1 458 ? 65.637 75.323 35.044 1.00 12.43 401 TYR F N 1
ATOM 13066 C CA . TYR F 1 458 ? 66.502 76.395 34.570 1.00 18.45 401 TYR F CA 1
ATOM 13067 C C . TYR F 1 458 ? 67.442 75.895 33.484 1.00 15.59 401 TYR F C 1
ATOM 13068 O O . TYR F 1 458 ? 67.587 76.530 32.436 1.00 5.68 401 TYR F O 1
ATOM 13077 N N . GLU F 1 459 ? 68.094 74.758 33.723 1.00 12.03 402 GLU F N 1
ATOM 13078 C CA . GLU F 1 459 ? 69.014 74.204 32.739 1.00 19.12 402 GLU F CA 1
ATOM 13079 C C . GLU F 1 459 ? 68.295 73.860 31.445 1.00 1.98 402 GLU F C 1
ATOM 13080 O O . GLU F 1 459 ? 68.781 74.173 30.357 1.00 17.99 402 GLU F O 1
ATOM 13086 N N . ARG F 1 460 ? 67.132 73.216 31.547 1.00 0.00 403 ARG F N 1
ATOM 13087 C CA . ARG F 1 460 ? 66.453 72.747 30.345 1.00 0.56 403 ARG F CA 1
ATOM 13088 C C . ARG F 1 460 ? 65.991 73.910 29.485 1.00 24.13 403 ARG F C 1
ATOM 13089 O O . ARG F 1 460 ? 65.999 73.809 28.256 1.00 21.05 403 ARG F O 1
ATOM 13097 N N . ASP F 1 461 ? 65.611 75.021 30.108 1.00 14.96 404 ASP F N 1
ATOM 13098 C CA . ASP F 1 461 ? 65.246 76.217 29.375 1.00 20.06 404 ASP F CA 1
ATOM 13099 C C . ASP F 1 461 ? 66.466 76.918 28.807 1.00 26.80 404 ASP F C 1
ATOM 13100 O O . ASP F 1 461 ? 66.354 77.628 27.806 1.00 59.92 404 ASP F O 1
ATOM 13105 N N . SER F 1 462 ? 67.630 76.726 29.422 1.00 19.50 405 SER F N 1
ATOM 13106 C CA . SER F 1 462 ? 68.873 77.206 28.844 1.00 20.22 405 SER F CA 1
ATOM 13107 C C . SER F 1 462 ? 69.292 76.347 27.655 1.00 29.80 405 SER F C 1
ATOM 13108 O O . SER F 1 462 ? 69.800 76.869 26.659 1.00 51.35 405 SER F O 1
ATOM 13111 N N . ASN F 1 463 ? 69.067 75.036 27.743 1.00 33.20 406 ASN F N 1
ATOM 13112 C CA . ASN F 1 463 ? 69.384 74.136 26.641 1.00 36.72 406 ASN F CA 1
ATOM 13113 C C . ASN F 1 463 ? 68.478 74.387 25.444 1.00 30.40 406 ASN F C 1
ATOM 13114 O O . ASN F 1 463 ? 68.916 74.277 24.295 1.00 43.32 406 ASN F O 1
ATOM 13119 N N . TYR F 1 464 ? 67.210 74.703 25.694 1.00 22.58 407 TYR F N 1
ATOM 13120 C CA . TYR F 1 464 ? 66.304 75.037 24.605 1.00 17.80 407 TYR F CA 1
ATOM 13121 C C . TYR F 1 464 ? 66.743 76.309 23.901 1.00 10.95 407 TYR F C 1
ATOM 13122 O O . TYR F 1 464 ? 66.772 76.367 22.668 1.00 22.34 407 TYR F O 1
ATOM 13131 N N . HIS F 1 465 ? 67.084 77.340 24.674 1.00 17.56 408 HIS F N 1
ATOM 13132 C CA . HIS F 1 465 ? 67.487 78.610 24.088 1.00 2.11 408 HIS F CA 1
ATOM 13133 C C . HIS F 1 465 ? 68.696 78.475 23.185 1.00 31.47 408 HIS F C 1
ATOM 13134 O O . HIS F 1 465 ? 68.848 79.256 22.245 1.00 22.46 408 HIS F O 1
ATOM 13141 N N . LEU F 1 466 ? 69.578 77.525 23.465 1.00 12.49 409 LEU F N 1
ATOM 13142 C CA . LEU F 1 466 ? 70.801 77.395 22.683 1.00 16.04 409 LEU F CA 1
ATOM 13143 C C . LEU F 1 466 ? 70.547 76.716 21.348 1.00 25.74 409 LEU F C 1
ATOM 13144 O O . LEU F 1 466 ? 71.137 77.100 20.339 1.00 46.74 409 LEU F O 1
ATOM 13149 N N . LEU F 1 467 ? 69.695 75.691 21.330 1.00 26.99 410 LEU F N 1
ATOM 13150 C CA . LEU F 1 467 ? 69.291 75.098 20.062 1.00 18.13 410 LEU F CA 1
ATOM 13151 C C . LEU F 1 467 ? 68.398 76.052 19.280 1.00 36.29 410 LEU F C 1
ATOM 13152 O O . LEU F 1 467 ? 68.507 76.148 18.055 1.00 56.21 410 LEU F O 1
ATOM 13157 N N . MET F 1 468 ? 67.513 76.765 19.974 1.00 42.41 411 MET F N 1
ATOM 13158 C CA . MET F 1 468 ? 66.711 77.801 19.331 1.00 38.58 411 MET F CA 1
ATOM 13159 C C . MET F 1 468 ? 67.577 78.940 18.814 1.00 27.69 411 MET F C 1
ATOM 13160 O O . MET F 1 468 ? 67.217 79.595 17.831 1.00 24.04 411 MET F O 1
ATOM 13165 N N . SER F 1 469 ? 68.719 79.188 19.451 1.00 8.27 412 SER F N 1
ATOM 13166 C CA . SER F 1 469 ? 69.609 80.243 18.990 1.00 21.99 412 SER F CA 1
ATOM 13167 C C . SER F 1 469 ? 70.406 79.809 17.774 1.00 13.22 412 SER F C 1
ATOM 13168 O O . SER F 1 469 ? 70.805 80.653 16.967 1.00 28.81 412 SER F O 1
ATOM 13171 N N . VAL F 1 470 ? 70.658 78.507 17.639 1.00 6.34 413 VAL F N 1
ATOM 13172 C CA . VAL F 1 470 ? 71.404 78.019 16.489 1.00 15.02 413 VAL F CA 1
ATOM 13173 C C . VAL F 1 470 ? 70.540 78.040 15.236 1.00 0.00 413 VAL F C 1
ATOM 13174 O O . VAL F 1 470 ? 71.062 78.226 14.133 1.00 0.00 413 VAL F O 1
ATOM 13178 N N . GLN F 1 471 ? 69.223 77.842 15.360 1.00 1.53 414 GLN F N 1
ATOM 13179 C CA . GLN F 1 471 ? 68.346 78.061 14.209 1.00 36.56 414 GLN F CA 1
ATOM 13180 C C . GLN F 1 471 ? 68.455 79.481 13.690 1.00 35.33 414 GLN F C 1
ATOM 13181 O O . GLN F 1 471 ? 68.924 79.717 12.575 1.00 11.79 414 GLN F O 1
ATOM 13187 N N . GLU F 1 472 ? 68.023 80.442 14.496 1.00 15.31 415 GLU F N 1
ATOM 13188 C CA . GLU F 1 472 ? 67.908 81.825 14.071 1.00 11.75 415 GLU F CA 1
ATOM 13189 C C . GLU F 1 472 ? 69.248 82.370 13.608 1.00 19.35 415 GLU F C 1
ATOM 13190 O O . GLU F 1 472 ? 69.314 83.473 13.077 1.00 24.72 415 GLU F O 1
ATOM 13196 N N . SER F 1 473 ? 70.323 81.644 13.873 1.00 30.89 416 SER F N 1
ATOM 13197 C CA . SER F 1 473 ? 71.615 81.904 13.259 1.00 28.92 416 SER F CA 1
ATOM 13198 C C . SER F 1 473 ? 71.785 81.255 11.896 1.00 29.26 416 SER F C 1
ATOM 13199 O O . SER F 1 473 ? 72.408 81.847 11.017 1.00 26.29 416 SER F O 1
ATOM 13202 N N . LEU F 1 474 ? 71.286 80.033 11.723 1.00 11.34 417 LEU F N 1
ATOM 13203 C CA . LEU F 1 474 ? 71.331 79.354 10.437 1.00 22.27 417 LEU F CA 1
ATOM 13204 C C . LEU F 1 474 ? 70.229 79.836 9.507 1.00 19.51 417 LEU F C 1
ATOM 13205 O O . LEU F 1 474 ? 70.361 79.733 8.285 1.00 34.50 417 LEU F O 1
ATOM 13210 N N . GLU F 1 475 ? 69.149 80.362 10.069 1.00 28.01 418 GLU F N 1
ATOM 13211 C CA . GLU F 1 475 ? 68.085 80.950 9.274 1.00 0.00 418 GLU F CA 1
ATOM 13212 C C . GLU F 1 475 ? 68.397 82.383 8.844 1.00 22.13 418 GLU F C 1
ATOM 13213 O O . GLU F 1 475 ? 67.859 82.846 7.834 1.00 55.42 418 GLU F O 1
ATOM 13219 N N . ARG F 1 476 ? 69.254 83.108 9.575 1.00 36.59 419 ARG F N 1
ATOM 13220 C CA . ARG F 1 476 ? 69.755 84.365 9.022 1.00 42.01 419 ARG F CA 1
ATOM 13221 C C . ARG F 1 476 ? 70.611 84.136 7.782 1.00 47.03 419 ARG F C 1
ATOM 13222 O O . ARG F 1 476 ? 70.876 85.091 7.045 1.00 46.04 419 ARG F O 1
ATOM 13230 N N . LYS F 1 477 ? 71.052 82.899 7.543 1.00 45.80 420 LYS F N 1
ATOM 13231 C CA . LYS F 1 477 ? 71.710 82.554 6.282 1.00 13.89 420 LYS F CA 1
ATOM 13232 C C . LYS F 1 477 ? 70.681 82.269 5.192 1.00 54.54 420 LYS F C 1
ATOM 13233 O O . LYS F 1 477 ? 70.459 83.091 4.297 1.00 49.02 420 LYS F O 1
ATOM 13239 N N . PHE F 1 478 ? 70.022 81.114 5.272 1.00 60.83 421 PHE F N 1
ATOM 13240 C CA . PHE F 1 478 ? 69.077 80.687 4.248 1.00 81.72 421 PHE F CA 1
ATOM 13241 C C . PHE F 1 478 ? 67.665 81.084 4.671 1.00 93.25 421 PHE F C 1
ATOM 13242 O O . PHE F 1 478 ? 67.242 80.793 5.797 1.00 82.81 421 PHE F O 1
ATOM 13250 N N . GLY F 1 479 ? 66.940 81.743 3.769 1.00 100.08 422 GLY F N 1
ATOM 13251 C CA . GLY F 1 479 ? 65.649 82.317 4.116 1.00 103.56 422 GLY F CA 1
ATOM 13252 C C . GLY F 1 479 ? 64.599 81.247 4.381 1.00 124.72 422 GLY F C 1
ATOM 13253 O O . GLY F 1 479 ? 64.284 80.443 3.487 1.00 124.70 422 GLY F O 1
ATOM 13254 N N . LYS F 1 480 ? 64.016 81.252 5.579 1.00 109.17 423 LYS F N 1
ATOM 13255 C CA . LYS F 1 480 ? 63.001 80.275 5.947 1.00 104.15 423 LYS F CA 1
ATOM 13256 C C . LYS F 1 480 ? 62.085 80.846 7.019 1.00 96.86 423 LYS F C 1
ATOM 13257 O O . LYS F 1 480 ? 62.227 81.994 7.451 1.00 102.20 423 LYS F O 1
ATOM 13263 N N . HIS F 1 481 ? 61.119 80.025 7.430 1.00 73.11 424 HIS F N 1
ATOM 13264 C CA . HIS F 1 481 ? 60.427 80.185 8.706 1.00 89.29 424 HIS F CA 1
ATOM 13265 C C . HIS F 1 481 ? 60.465 78.843 9.430 1.00 80.72 424 HIS F C 1
ATOM 13266 O O . HIS F 1 481 ? 59.742 77.913 9.061 1.00 40.49 424 HIS F O 1
ATOM 13273 N N . GLY F 1 482 ? 61.276 78.756 10.484 1.00 94.64 425 GLY F N 1
ATOM 13274 C CA . GLY F 1 482 ? 61.424 77.510 11.216 1.00 69.89 425 GLY F CA 1
ATOM 13275 C C . GLY F 1 482 ? 61.692 76.323 10.309 1.00 49.53 425 GLY F C 1
ATOM 13276 O O . GLY F 1 482 ? 61.315 75.193 10.631 1.00 40.34 425 GLY F O 1
ATOM 13277 N N . GLY F 1 483 ? 62.298 76.580 9.150 1.00 18.82 426 GLY F N 1
ATOM 13278 C CA . GLY F 1 483 ? 62.429 75.586 8.105 1.00 6.76 426 GLY F CA 1
ATOM 13279 C C . GLY F 1 483 ? 63.560 74.609 8.299 1.00 15.13 426 GLY F C 1
ATOM 13280 O O . GLY F 1 483 ? 63.387 73.409 8.075 1.00 36.38 426 GLY F O 1
ATOM 13281 N N . THR F 1 484 ? 64.734 75.113 8.684 1.00 30.57 427 THR F N 1
ATOM 13282 C CA . THR F 1 484 ? 65.825 74.265 9.140 1.00 30.92 427 THR F CA 1
ATOM 13283 C C . THR F 1 484 ? 65.650 74.046 10.631 1.00 12.65 427 THR F C 1
ATOM 13284 O O . THR F 1 484 ? 65.177 74.931 11.346 1.00 29.55 427 THR F O 1
ATOM 13288 N N . ILE F 1 485 ? 66.008 72.860 11.098 1.00 41.31 428 ILE F N 1
ATOM 13289 C CA . ILE F 1 485 ? 65.537 72.452 12.417 1.00 10.18 428 ILE F CA 1
ATOM 13290 C C . ILE F 1 485 ? 66.655 72.059 13.379 1.00 41.35 428 ILE F C 1
ATOM 13291 O O . ILE F 1 485 ? 66.624 70.954 13.936 1.00 33.88 428 ILE F O 1
ATOM 13296 N N . PRO F 1 486 ? 67.615 72.944 13.678 1.00 59.74 429 PRO F N 1
ATOM 13297 C CA . PRO F 1 486 ? 68.454 72.713 14.863 1.00 47.92 429 PRO F CA 1
ATOM 13298 C C . PRO F 1 486 ? 67.680 72.671 16.159 1.00 31.65 429 PRO F C 1
ATOM 13299 O O . PRO F 1 486 ? 68.205 72.150 17.145 1.00 28.33 429 PRO F O 1
ATOM 13303 N N . ILE F 1 487 ? 66.440 73.174 16.181 1.00 43.90 430 ILE F N 1
ATOM 13304 C CA . ILE F 1 487 ? 65.691 73.350 17.427 1.00 83.62 430 ILE F CA 1
ATOM 13305 C C . ILE F 1 487 ? 65.643 72.067 18.241 1.00 98.99 430 ILE F C 1
ATOM 13306 O O . ILE F 1 487 ? 65.569 72.113 19.474 1.00 123.92 430 ILE F O 1
ATOM 13311 N N . VAL F 1 488 ? 65.708 70.911 17.588 1.00 62.02 431 VAL F N 1
ATOM 13312 C CA . VAL F 1 488 ? 65.288 69.678 18.251 1.00 57.18 431 VAL F CA 1
ATOM 13313 C C . VAL F 1 488 ? 66.476 69.028 18.956 1.00 44.22 431 VAL F C 1
ATOM 13314 O O . VAL F 1 488 ? 67.617 69.110 18.471 1.00 19.16 431 VAL F O 1
ATOM 13318 N N . PRO F 1 489 ? 66.271 68.473 20.145 1.00 32.74 432 PRO F N 1
ATOM 13319 C CA . PRO F 1 489 ? 67.291 67.633 20.774 1.00 17.38 432 PRO F CA 1
ATOM 13320 C C . PRO F 1 489 ? 67.279 66.213 20.229 1.00 26.69 432 PRO F C 1
ATOM 13321 O O . PRO F 1 489 ? 66.292 65.748 19.660 1.00 8.74 432 PRO F O 1
ATOM 13325 N N . THR F 1 490 ? 68.397 65.515 20.423 1.00 18.30 433 THR F N 1
ATOM 13326 C CA . THR F 1 490 ? 68.458 64.118 20.017 1.00 16.19 433 THR F CA 1
ATOM 13327 C C . THR F 1 490 ? 67.649 63.244 20.977 1.00 18.70 433 THR F C 1
ATOM 13328 O O . THR F 1 490 ? 67.066 63.709 21.956 1.00 46.54 433 THR F O 1
ATOM 13332 N N . ALA F 1 491 ? 67.599 61.949 20.671 1.00 29.85 434 ALA F N 1
ATOM 13333 C CA . ALA F 1 491 ? 66.683 61.048 21.366 1.00 16.83 434 ALA F CA 1
ATOM 13334 C C . ALA F 1 491 ? 67.158 60.713 22.773 1.00 39.48 434 ALA F C 1
ATOM 13335 O O . ALA F 1 491 ? 66.346 60.648 23.701 1.00 14.82 434 ALA F O 1
ATOM 13337 N N . GLU F 1 492 ? 68.449 60.466 22.949 1.00 35.44 435 GLU F N 1
ATOM 13338 C CA . GLU F 1 492 ? 68.951 60.186 24.283 1.00 41.22 435 GLU F CA 1
ATOM 13339 C C . GLU F 1 492 ? 69.080 61.446 25.116 1.00 51.33 435 GLU F C 1
ATOM 13340 O O . GLU F 1 492 ? 69.095 61.360 26.345 1.00 78.54 435 GLU F O 1
ATOM 13346 N N . PHE F 1 493 ? 69.172 62.605 24.474 1.00 26.38 436 PHE F N 1
ATOM 13347 C CA . PHE F 1 493 ? 69.242 63.860 25.204 1.00 18.32 436 PHE F CA 1
ATOM 13348 C C . PHE F 1 493 ? 67.875 64.378 25.620 1.00 21.50 436 PHE F C 1
ATOM 13349 O O . PHE F 1 493 ? 67.767 65.056 26.644 1.00 38.41 436 PHE F O 1
ATOM 13357 N N . GLN F 1 494 ? 66.827 64.094 24.852 1.00 9.24 437 GLN F N 1
ATOM 13358 C CA . GLN F 1 494 ? 65.499 64.499 25.292 1.00 20.78 437 GLN F CA 1
ATOM 13359 C C . GLN F 1 494 ? 65.038 63.662 26.477 1.00 45.61 437 GLN F C 1
ATOM 13360 O O . GLN F 1 494 ? 64.424 64.185 27.411 1.00 38.90 437 GLN F O 1
ATOM 13366 N N . ASP F 1 495 ? 65.338 62.366 26.468 1.00 51.83 438 ASP F N 1
ATOM 13367 C CA . ASP F 1 495 ? 65.059 61.535 27.630 1.00 65.95 438 ASP F CA 1
ATOM 13368 C C . ASP F 1 495 ? 66.024 61.805 28.774 1.00 64.52 438 ASP F C 1
ATOM 13369 O O . ASP F 1 495 ? 65.837 61.263 29.866 1.00 85.55 438 ASP F O 1
ATOM 13374 N N . ARG F 1 496 ? 67.067 62.594 28.538 1.00 25.01 439 ARG F N 1
ATOM 13375 C CA . ARG F 1 496 ? 67.896 63.128 29.611 1.00 32.84 439 ARG F CA 1
ATOM 13376 C C . ARG F 1 496 ? 67.197 64.274 30.319 1.00 44.66 439 ARG F C 1
ATOM 13377 O O . ARG F 1 496 ? 67.155 64.325 31.550 1.00 50.82 439 ARG F O 1
ATOM 13385 N N . ILE F 1 497 ? 66.652 65.205 29.541 1.00 45.12 440 ILE F N 1
ATOM 13386 C CA . ILE F 1 497 ? 66.045 66.414 30.076 1.00 48.35 440 ILE F CA 1
ATOM 13387 C C . ILE F 1 497 ? 64.722 66.106 30.751 1.00 40.50 440 ILE F C 1
ATOM 13388 O O . ILE F 1 497 ? 64.434 66.607 31.842 1.00 19.60 440 ILE F O 1
ATOM 13393 N N . SER F 1 498 ? 63.894 65.282 30.125 1.00 44.68 441 SER F N 1
ATOM 13394 C CA . SER F 1 498 ? 62.603 64.950 30.704 1.00 42.36 441 SER F CA 1
ATOM 13395 C C . SER F 1 498 ? 62.709 63.994 31.881 1.00 39.87 441 SER F C 1
ATOM 13396 O O . SER F 1 498 ? 61.735 63.844 32.624 1.00 31.96 441 SER F O 1
ATOM 13399 N N . GLY F 1 499 ? 63.851 63.335 32.062 1.00 47.88 442 GLY F N 1
ATOM 13400 C CA . GLY F 1 499 ? 64.028 62.427 33.179 1.00 51.71 442 GLY F CA 1
ATOM 13401 C C . GLY F 1 499 ? 64.974 62.883 34.271 1.00 50.38 442 GLY F C 1
ATOM 13402 O O . GLY F 1 499 ? 65.131 62.179 35.272 1.00 65.12 442 GLY F O 1
ATOM 13403 N N . ALA F 1 500 ? 65.604 64.046 34.100 1.00 36.34 443 ALA F N 1
ATOM 13404 C CA . ALA F 1 500 ? 66.679 64.467 34.993 1.00 55.28 443 ALA F CA 1
ATOM 13405 C C . ALA F 1 500 ? 66.220 64.494 36.444 1.00 51.50 443 ALA F C 1
ATOM 13406 O O . ALA F 1 500 ? 65.212 65.115 36.778 1.00 22.55 443 ALA F O 1
ATOM 13408 N N . SER F 1 501 ? 66.969 63.819 37.307 1.00 37.91 444 SER F N 1
ATOM 13409 C CA . SER F 1 501 ? 66.579 63.639 38.699 1.00 32.47 444 SER F CA 1
ATOM 13410 C C . SER F 1 501 ? 67.819 63.785 39.560 1.00 37.34 444 SER F C 1
ATOM 13411 O O . SER F 1 501 ? 68.888 64.165 39.081 1.00 11.84 444 SER F O 1
ATOM 13414 N N . GLU F 1 502 ? 67.673 63.483 40.848 1.00 56.66 445 GLU F N 1
ATOM 13415 C CA . GLU F 1 502 ? 68.818 63.559 41.741 1.00 34.14 445 GLU F CA 1
ATOM 13416 C C . GLU F 1 502 ? 69.864 62.515 41.383 1.00 30.71 445 GLU F C 1
ATOM 13417 O O . GLU F 1 502 ? 71.066 62.784 41.452 1.00 1.37 445 GLU F O 1
ATOM 13423 N N . LYS F 1 503 ? 69.429 61.316 40.999 1.00 17.13 446 LYS F N 1
ATOM 13424 C CA . LYS F 1 503 ? 70.388 60.245 40.764 1.00 30.63 446 LYS F CA 1
ATOM 13425 C C . LYS F 1 503 ? 71.256 60.513 39.543 1.00 32.40 446 LYS F C 1
ATOM 13426 O O . LYS F 1 503 ? 72.327 59.920 39.408 1.00 8.57 446 LYS F O 1
ATOM 13432 N N . ASP F 1 504 ? 70.830 61.407 38.654 1.00 39.85 447 ASP F N 1
ATOM 13433 C CA . ASP F 1 504 ? 71.701 61.793 37.551 1.00 29.88 447 ASP F CA 1
ATOM 13434 C C . ASP F 1 504 ? 72.874 62.619 38.055 1.00 32.77 447 ASP F C 1
ATOM 13435 O O . ASP F 1 504 ? 74.001 62.468 37.581 1.00 24.35 447 ASP F O 1
ATOM 13440 N N . ILE F 1 505 ? 72.620 63.501 39.016 1.00 27.79 448 ILE F N 1
ATOM 13441 C CA . ILE F 1 505 ? 73.681 64.310 39.592 1.00 25.09 448 ILE F CA 1
ATOM 13442 C C . ILE F 1 505 ? 74.585 63.454 40.469 1.00 16.69 448 ILE F C 1
ATOM 13443 O O . ILE F 1 505 ? 75.801 63.656 40.511 1.00 30.31 448 ILE F O 1
ATOM 13448 N N . VAL F 1 506 ? 74.014 62.466 41.151 1.00 0.00 449 VAL F N 1
ATOM 13449 C CA . VAL F 1 506 ? 74.816 61.540 41.945 1.00 26.46 449 VAL F CA 1
ATOM 13450 C C . VAL F 1 506 ? 75.721 60.709 41.046 1.00 28.53 449 VAL F C 1
ATOM 13451 O O . VAL F 1 506 ? 76.889 60.470 41.366 1.00 14.11 449 VAL F O 1
ATOM 13455 N N . HIS F 1 507 ? 75.185 60.240 39.915 1.00 24.07 450 HIS F N 1
ATOM 13456 C CA . HIS F 1 507 ? 75.999 59.504 38.952 1.00 21.80 450 HIS F CA 1
ATOM 13457 C C . HIS F 1 507 ? 77.202 60.320 38.501 1.00 17.03 450 HIS F C 1
ATOM 13458 O O . HIS F 1 507 ? 78.331 59.821 38.484 1.00 26.96 450 HIS F O 1
ATOM 13465 N N . SER F 1 508 ? 76.984 61.584 38.132 1.00 2.86 451 SER F N 1
ATOM 13466 C CA . SER F 1 508 ? 78.074 62.375 37.572 1.00 29.15 451 SER F CA 1
ATOM 13467 C C . SER F 1 508 ? 79.072 62.794 38.639 1.00 22.01 451 SER F C 1
ATOM 13468 O O . SER F 1 508 ? 80.274 62.860 38.367 1.00 6.39 451 SER F O 1
ATOM 13471 N N . GLY F 1 509 ? 78.597 63.104 39.843 1.00 15.45 452 GLY F N 1
ATOM 13472 C CA . GLY F 1 509 ? 79.514 63.348 40.940 1.00 35.91 452 GLY F CA 1
ATOM 13473 C C . GLY F 1 509 ? 80.365 62.136 41.251 1.00 27.00 452 GLY F C 1
ATOM 13474 O O . GLY F 1 509 ? 81.548 62.260 41.567 1.00 14.13 452 GLY F O 1
ATOM 13475 N N . LEU F 1 510 ? 79.776 60.947 41.154 1.00 14.72 453 LEU F N 1
ATOM 13476 C CA . LEU F 1 510 ? 80.522 59.728 41.423 1.00 28.74 453 LEU F CA 1
ATOM 13477 C C . LEU F 1 510 ? 81.502 59.425 40.302 1.00 35.30 453 LEU F C 1
ATOM 13478 O O . LEU F 1 510 ? 82.640 59.025 40.557 1.00 55.59 453 LEU F O 1
ATOM 13483 N N . ALA F 1 511 ? 81.080 59.616 39.056 1.00 25.27 454 ALA F N 1
ATOM 13484 C CA . ALA F 1 511 ? 81.980 59.418 37.928 1.00 33.42 454 ALA F CA 1
ATOM 13485 C C . ALA F 1 511 ? 83.125 60.421 37.962 1.00 36.20 454 ALA F C 1
ATOM 13486 O O . ALA F 1 511 ? 84.289 60.051 37.791 1.00 63.90 454 ALA F O 1
ATOM 13488 N N . TYR F 1 512 ? 82.816 61.698 38.195 1.00 21.65 455 TYR F N 1
ATOM 13489 C CA . TYR F 1 512 ? 83.865 62.703 38.318 1.00 30.63 455 TYR F CA 1
ATOM 13490 C C . TYR F 1 512 ? 84.811 62.386 39.462 1.00 46.27 455 TYR F C 1
ATOM 13491 O O . TYR F 1 512 ? 85.983 62.768 39.427 1.00 61.44 455 TYR F O 1
ATOM 13500 N N . THR F 1 513 ? 84.312 61.714 40.493 1.00 50.40 456 THR F N 1
ATOM 13501 C CA . THR F 1 513 ? 85.150 61.327 41.617 1.00 47.13 456 THR F CA 1
ATOM 13502 C C . THR F 1 513 ? 86.073 60.182 41.229 1.00 35.37 456 THR F C 1
ATOM 13503 O O . THR F 1 513 ? 87.292 60.272 41.395 1.00 21.07 456 THR F O 1
ATOM 13507 N N . MET F 1 514 ? 85.504 59.107 40.678 1.00 28.94 457 MET F N 1
ATOM 13508 C CA . MET F 1 514 ? 86.310 57.942 40.338 1.00 44.40 457 MET F CA 1
ATOM 13509 C C . MET F 1 514 ? 87.280 58.259 39.217 1.00 39.02 457 MET F C 1
ATOM 13510 O O . MET F 1 514 ? 88.352 57.657 39.135 1.00 32.90 457 MET F O 1
ATOM 13515 N N . GLU F 1 515 ? 86.913 59.202 38.352 1.00 29.58 458 GLU F N 1
ATOM 13516 C CA . GLU F 1 515 ? 87.799 59.663 37.293 1.00 42.32 458 GLU F CA 1
ATOM 13517 C C . GLU F 1 515 ? 88.993 60.411 37.866 1.00 48.32 458 GLU F C 1
ATOM 13518 O O . GLU F 1 515 ? 90.139 60.130 37.507 1.00 42.99 458 GLU F O 1
ATOM 13524 N N . ARG F 1 516 ? 88.742 61.365 38.764 1.00 58.59 459 ARG F N 1
ATOM 13525 C CA . ARG F 1 516 ? 89.817 62.185 39.305 1.00 52.70 459 ARG F CA 1
ATOM 13526 C C . ARG F 1 516 ? 90.725 61.386 40.231 1.00 48.87 459 ARG F C 1
ATOM 13527 O O . ARG F 1 516 ? 91.919 61.677 40.328 1.00 38.95 459 ARG F O 1
ATOM 13535 N N . SER F 1 517 ? 90.183 60.387 40.918 1.00 41.93 460 SER F N 1
ATOM 13536 C CA . SER F 1 517 ? 91.008 59.570 41.793 1.00 47.15 460 SER F CA 1
ATOM 13537 C C . SER F 1 517 ? 91.900 58.635 40.995 1.00 41.58 460 SER F C 1
ATOM 13538 O O . SER F 1 517 ? 92.994 58.293 41.446 1.00 36.01 460 SER F O 1
ATOM 13541 N N . ALA F 1 518 ? 91.453 58.215 39.813 1.00 35.30 461 ALA F N 1
ATOM 13542 C CA . ALA F 1 518 ? 92.256 57.314 38.995 1.00 18.27 461 ALA F CA 1
ATOM 13543 C C . ALA F 1 518 ? 93.454 58.030 38.385 1.00 33.41 461 ALA F C 1
ATOM 13544 O O . ALA F 1 518 ? 94.527 57.437 38.241 1.00 0.00 461 ALA F O 1
ATOM 13546 N N . ARG F 1 519 ? 93.293 59.298 38.013 1.00 50.56 462 ARG F N 1
ATOM 13547 C CA . ARG F 1 519 ? 94.408 60.055 37.459 1.00 44.53 462 ARG F CA 1
ATOM 13548 C C . ARG F 1 519 ? 95.428 60.423 38.527 1.00 56.47 462 ARG F C 1
ATOM 13549 O O . ARG F 1 519 ? 96.614 60.586 38.222 1.00 62.78 462 ARG F O 1
ATOM 13557 N N . GLN F 1 520 ? 94.993 60.571 39.775 1.00 55.42 463 GLN F N 1
ATOM 13558 C CA . GLN F 1 520 ? 95.944 60.820 40.851 1.00 56.23 463 GLN F CA 1
ATOM 13559 C C . GLN F 1 520 ? 96.725 59.562 41.194 1.00 70.02 463 GLN F C 1
ATOM 13560 O O . GLN F 1 520 ? 97.918 59.634 41.507 1.00 58.84 463 GLN F O 1
ATOM 13566 N N . ILE F 1 521 ? 96.068 58.404 41.149 1.00 41.89 464 ILE F N 1
ATOM 13567 C CA . ILE F 1 521 ? 96.763 57.155 41.429 1.00 24.92 464 ILE F CA 1
ATOM 13568 C C . ILE F 1 521 ? 97.751 56.832 40.315 1.00 39.37 464 ILE F C 1
ATOM 13569 O O . ILE F 1 521 ? 98.855 56.346 40.577 1.00 62.22 464 ILE F O 1
ATOM 13574 N N . MET F 1 522 ? 97.381 57.097 39.059 1.00 36.96 465 MET F N 1
ATOM 13575 C CA . MET F 1 522 ? 98.331 56.923 37.964 1.00 46.70 465 MET F CA 1
ATOM 13576 C C . MET F 1 522 ? 99.511 57.871 38.120 1.00 51.70 465 MET F C 1
ATOM 13577 O O . MET F 1 522 ? 100.668 57.464 37.995 1.00 40.26 465 MET F O 1
ATOM 13582 N N . ARG F 1 523 ? 99.234 59.143 38.396 1.00 13.28 466 ARG F N 1
ATOM 13583 C CA . ARG F 1 523 ? 100.308 60.083 38.693 1.00 24.15 466 ARG F CA 1
ATOM 13584 C C . ARG F 1 523 ? 101.113 59.657 39.914 1.00 30.13 466 ARG F C 1
ATOM 13585 O O . ARG F 1 523 ? 102.274 60.051 40.048 1.00 38.24 466 ARG F O 1
ATOM 13593 N N . THR F 1 524 ? 100.528 58.852 40.804 1.00 43.74 467 THR F N 1
ATOM 13594 C CA . THR F 1 524 ? 101.274 58.358 41.956 1.00 66.50 467 THR F CA 1
ATOM 13595 C C . THR F 1 524 ? 102.250 57.261 41.551 1.00 59.18 467 THR F C 1
ATOM 13596 O O . THR F 1 524 ? 103.302 57.101 42.179 1.00 62.00 467 THR F O 1
ATOM 13600 N N . ALA F 1 525 ? 101.927 56.504 40.508 1.00 51.90 468 ALA F N 1
ATOM 13601 C CA . ALA F 1 525 ? 102.833 55.513 39.950 1.00 56.46 468 ALA F CA 1
ATOM 13602 C C . ALA F 1 525 ? 103.631 56.056 38.773 1.00 55.15 468 ALA F C 1
ATOM 13603 O O . ALA F 1 525 ? 104.379 55.303 38.148 1.00 61.80 468 ALA F O 1
ATOM 13605 N N . MET F 1 526 ? 103.446 57.331 38.427 1.00 67.01 469 MET F N 1
ATOM 13606 C CA . MET F 1 526 ? 104.354 58.074 37.561 1.00 56.46 469 MET F CA 1
ATOM 13607 C C . MET F 1 526 ? 105.349 58.915 38.344 1.00 42.07 469 MET F C 1
ATOM 13608 O O . MET F 1 526 ? 106.054 59.734 37.746 1.00 62.27 469 MET F O 1
ATOM 13613 N N . LYS F 1 527 ? 105.388 58.783 39.669 1.00 50.20 470 LYS F N 1
ATOM 13614 C CA . LYS F 1 527 ? 106.367 59.510 40.463 1.00 65.75 470 LYS F CA 1
ATOM 13615 C C . LYS F 1 527 ? 107.383 58.557 41.076 1.00 68.78 470 LYS F C 1
ATOM 13616 O O . LYS F 1 527 ? 108.573 58.651 40.766 1.00 79.16 470 LYS F O 1
ATOM 13622 N N . TYR F 1 528 ? 106.957 57.629 41.930 1.00 70.71 471 TYR F N 1
ATOM 13623 C CA . TYR F 1 528 ? 107.834 56.520 42.285 1.00 72.19 471 TYR F CA 1
ATOM 13624 C C . TYR F 1 528 ? 108.114 55.611 41.094 1.00 76.34 471 TYR F C 1
ATOM 13625 O O . TYR F 1 528 ? 109.098 54.863 41.115 1.00 79.77 471 TYR F O 1
ATOM 13634 N N . ASN F 1 529 ? 107.287 55.669 40.056 1.00 83.77 472 ASN F N 1
ATOM 13635 C CA . ASN F 1 529 ? 107.293 54.679 38.984 1.00 80.81 472 ASN F CA 1
ATOM 13636 C C . ASN F 1 529 ? 107.191 53.270 39.559 1.00 76.23 472 ASN F C 1
ATOM 13637 O O . ASN F 1 529 ? 108.054 52.412 39.356 1.00 81.39 472 ASN F O 1
ATOM 13642 N N . LEU F 1 530 ? 106.120 53.061 40.317 1.00 68.15 473 LEU F N 1
ATOM 13643 C CA . LEU F 1 530 ? 105.661 51.706 40.563 1.00 54.39 473 LEU F CA 1
ATOM 13644 C C . LEU F 1 530 ? 105.229 51.086 39.244 1.00 42.68 473 LEU F C 1
ATOM 13645 O O . LEU F 1 530 ? 105.003 51.773 38.243 1.00 45.82 473 LEU F O 1
ATOM 13650 N N . GLY F 1 531 ? 105.130 49.776 39.242 1.00 13.76 474 GLY F N 1
ATOM 13651 C CA . GLY F 1 531 ? 104.694 49.038 38.078 1.00 61.81 474 GLY F CA 1
ATOM 13652 C C . GLY F 1 531 ? 103.191 48.932 38.023 1.00 39.24 474 GLY F C 1
ATOM 13653 O O . GLY F 1 531 ? 102.463 49.811 38.491 1.00 54.14 474 GLY F O 1
ATOM 13654 N N . LEU F 1 532 ? 102.712 47.829 37.458 1.00 26.90 475 LEU F N 1
ATOM 13655 C CA . LEU F 1 532 ? 101.275 47.618 37.408 1.00 57.97 475 LEU F CA 1
ATOM 13656 C C . LEU F 1 532 ? 100.641 47.465 38.782 1.00 68.96 475 LEU F C 1
ATOM 13657 O O . LEU F 1 532 ? 99.413 47.325 38.846 1.00 64.40 475 LEU F O 1
ATOM 13662 N N . ASP F 1 533 ? 101.394 47.471 39.883 1.00 60.48 476 ASP F N 1
ATOM 13663 C CA . ASP F 1 533 ? 100.704 47.455 41.164 1.00 58.12 476 ASP F CA 1
ATOM 13664 C C . ASP F 1 533 ? 100.088 48.828 41.385 1.00 71.02 476 ASP F C 1
ATOM 13665 O O . ASP F 1 533 ? 100.788 49.834 41.517 1.00 83.81 476 ASP F O 1
ATOM 13670 N N . LEU F 1 534 ? 98.764 48.869 41.418 1.00 79.71 477 LEU F N 1
ATOM 13671 C CA . LEU F 1 534 ? 98.053 50.088 41.728 1.00 70.47 477 LEU F CA 1
ATOM 13672 C C . LEU F 1 534 ? 97.682 50.165 43.195 1.00 56.84 477 LEU F C 1
ATOM 13673 O O . LEU F 1 534 ? 97.313 51.243 43.671 1.00 15.06 477 LEU F O 1
ATOM 13678 N N . ARG F 1 535 ? 97.804 49.056 43.919 1.00 35.30 478 ARG F N 1
ATOM 13679 C CA . ARG F 1 535 ? 97.552 49.014 45.352 1.00 37.04 478 ARG F CA 1
ATOM 13680 C C . ARG F 1 535 ? 98.478 49.960 46.094 1.00 47.70 478 ARG F C 1
ATOM 13681 O O . ARG F 1 535 ? 98.025 50.930 46.708 1.00 79.56 478 ARG F O 1
ATOM 13689 N N . THR F 1 536 ? 99.777 49.664 46.055 1.00 21.96 479 THR F N 1
ATOM 13690 C CA . THR F 1 536 ? 100.740 50.456 46.802 1.00 52.76 479 THR F CA 1
ATOM 13691 C C . THR F 1 536 ? 100.711 51.898 46.343 1.00 43.46 479 THR F C 1
ATOM 13692 O O . THR F 1 536 ? 100.929 52.810 47.141 1.00 40.23 479 THR F O 1
ATOM 13696 N N . ALA F 1 537 ? 100.395 52.120 45.069 1.00 0.00 480 ALA F N 1
ATOM 13697 C CA . ALA F 1 537 ? 100.217 53.474 44.566 1.00 41.10 480 ALA F CA 1
ATOM 13698 C C . ALA F 1 537 ? 99.057 54.171 45.274 1.00 51.39 480 ALA F C 1
ATOM 13699 O O . ALA F 1 537 ? 99.170 55.330 45.685 1.00 47.70 480 ALA F O 1
ATOM 13701 N N . ALA F 1 538 ? 97.940 53.461 45.457 1.00 42.97 481 ALA F N 1
ATOM 13702 C CA . ALA F 1 538 ? 96.785 54.057 46.120 1.00 55.74 481 ALA F CA 1
ATOM 13703 C C . ALA F 1 538 ? 97.076 54.369 47.585 1.00 48.29 481 ALA F C 1
ATOM 13704 O O . ALA F 1 538 ? 96.649 55.407 48.100 1.00 31.99 481 ALA F O 1
ATOM 13706 N N . TYR F 1 539 ? 97.803 53.487 48.275 1.00 37.91 482 TYR F N 1
ATOM 13707 C CA . TYR F 1 539 ? 98.162 53.746 49.667 1.00 24.28 482 TYR F CA 1
ATOM 13708 C C . TYR F 1 539 ? 99.169 54.880 49.781 1.00 38.57 482 TYR F C 1
ATOM 13709 O O . TYR F 1 539 ? 99.032 55.756 50.639 1.00 14.14 482 TYR F O 1
ATOM 13718 N N . VAL F 1 540 ? 100.200 54.873 48.936 1.00 22.19 483 VAL F N 1
ATOM 13719 C CA . VAL F 1 540 ? 101.114 56.009 48.889 1.00 28.52 483 VAL F CA 1
ATOM 13720 C C . VAL F 1 540 ? 100.334 57.292 48.672 1.00 43.68 483 VAL F C 1
ATOM 13721 O O . VAL F 1 540 ? 100.627 58.328 49.278 1.00 3.07 483 VAL F O 1
ATOM 13725 N N . ASN F 1 541 ? 99.306 57.228 47.824 1.00 50.13 484 ASN F N 1
ATOM 13726 C CA . ASN F 1 541 ? 98.533 58.407 47.458 1.00 33.05 484 ASN F CA 1
ATOM 13727 C C . ASN F 1 541 ? 97.638 58.848 48.606 1.00 51.58 484 ASN F C 1
ATOM 13728 O O . ASN F 1 541 ? 97.526 60.045 48.891 1.00 37.59 484 ASN F O 1
ATOM 13733 N N . ALA F 1 542 ? 96.999 57.885 49.277 1.00 55.69 485 ALA F N 1
ATOM 13734 C CA . ALA F 1 542 ? 96.159 58.189 50.428 1.00 31.20 485 ALA F CA 1
ATOM 13735 C C . ALA F 1 542 ? 96.984 58.693 51.608 1.00 27.10 485 ALA F C 1
ATOM 13736 O O . ALA F 1 542 ? 96.623 59.691 52.237 1.00 27.41 485 ALA F O 1
ATOM 13738 N N . ILE F 1 543 ? 98.086 58.008 51.942 1.00 6.28 486 ILE F N 1
ATOM 13739 C CA . ILE F 1 543 ? 98.925 58.472 53.047 1.00 16.46 486 ILE F CA 1
ATOM 13740 C C . ILE F 1 543 ? 99.494 59.849 52.742 1.00 24.54 486 ILE F C 1
ATOM 13741 O O . ILE F 1 543 ? 99.621 60.692 53.636 1.00 27.82 486 ILE F O 1
ATOM 13746 N N . GLU F 1 544 ? 99.845 60.097 51.481 1.00 18.81 487 GLU F N 1
ATOM 13747 C CA . GLU F 1 544 ? 100.307 61.421 51.079 1.00 41.09 487 GLU F CA 1
ATOM 13748 C C . GLU F 1 544 ? 99.329 62.515 51.490 1.00 33.15 487 GLU F C 1
ATOM 13749 O O . GLU F 1 544 ? 99.727 63.545 52.042 1.00 14.61 487 GLU F O 1
ATOM 13755 N N . LYS F 1 545 ? 98.041 62.301 51.233 1.00 28.64 488 LYS F N 1
ATOM 13756 C CA . LYS F 1 545 ? 97.045 63.321 51.527 1.00 23.54 488 LYS F CA 1
ATOM 13757 C C . LYS F 1 545 ? 96.797 63.445 53.025 1.00 12.10 488 LYS F C 1
ATOM 13758 O O . LYS F 1 545 ? 96.554 64.543 53.531 1.00 0.00 488 LYS F O 1
ATOM 13764 N N . VAL F 1 546 ? 96.817 62.329 53.745 1.00 0.00 489 VAL F N 1
ATOM 13765 C CA . VAL F 1 546 ? 96.510 62.354 55.170 1.00 3.85 489 VAL F CA 1
ATOM 13766 C C . VAL F 1 546 ? 97.659 62.985 55.954 1.00 8.53 489 VAL F C 1
ATOM 13767 O O . VAL F 1 546 ? 97.437 63.737 56.902 1.00 2.95 489 VAL F O 1
#

Solvent-accessible surface area: 70790 Å² total; per-residue (Å²): 212,62,4,19,2,4,0,24,6,20,2,69,9,110,64,78,130,24,58,171,67,67,2,71,0,32,0,0,6,10,19,41,179,102,64,6,5,0,1,8,1,80,5,29,82,101,7,47,48,104,74,2,60,59,51,0,22,66,28,4,37,35,0,16,0,1,44,4,36,4,0,0,0,14,0,0,0,102,4,59,35,185,93,30,72,74,66,2,8,55,89,0,0,62,82,2,0,43,6,0,11,6,3,2,0,5,1,7,7,14,0,0,0,17,35,44,204,40,4,30,80,98,10,0,26,39,1,12,69,8,17,39,25,10,74,2,17,103,53,26,16,7,60,0,0,0,1,3,1,32,78,74,100,15,0,4,73,14,73,162,45,2,62,50,78,0,47,122,37,0,97,124,49,99,95,6,10,54,61,0,0,25,13,0,2,14,2,0,0,2,1,25,2,23,44,21,27,32,29,10,10,13,58,8,45,24,14,32,35,10,13,85,28,6,3,46,1,2,11,71,0,25,22,183,107,136,66,86,172,48,34,12,54,0,90,67,22,25,81,109,1,54,111,54,11,66,46,14,32,10,98,42,17,1,48,8,0,1,5,16,3,0,38,60,2,0,103,53,2,68,170,11,13,135,170,172,120,18,53,179,69,66,157,68,0,4,60,63,12,0,99,137,74,92,209,61,4,19,2,3,0,25,6,23,2,68,9,109,65,78,130,24,57,173,66,67,1,72,0,34,0,0,7,10,19,41,180,103,64,6,4,0,1,8,1,77,5,29,80,100,6,47,46,106,75,3,60,58,51,0,22,65,28,4,37,34,0,15,0,1,44,3,35,4,0,0,0,14,0,0,0,101,4,58,34,185,94,30,73,75,68,2,9,53,87,0,0,64,82,2,1,40,6,0,11,5,3,3,0,6,1,7,5,14,0,0,0,16,35,44,203,41,4,30,80,98,10,0,26,40,1,13,69,6,17,38,25,9,77,2,17,103,53,24,17,7,58,0,0,0,1,4,0,33,80,75,99,16,0,4,74,14,73,161,45,2,62,52,76,0,48,118,38,0,97,126,48,100,94,4,9,56,62,0,0,25,14,0,1,14,2,0,0,3,0,24,2,21,44,21,27,30,30,10,10,12,59,9,46,22,15,32,35,9,13,86,26,5,3,45,1,2,10,68,0,24,21,184,103,134,67,85,170,50,34,14,55,0,90,66,22,25,82,108,1,55,114,54,12,66,45,13,32,10,98,41,17,1,50,9,0,1,5,15,3,0,36,58,2,0,102,55,2,69,170,12,14,135,171,170,121,16,54,179,68,67,159,68,0,5,64,64,12,0,101,136,72,91,209,61,4,20,2,3,0,24,6,21,2,68,8,110,64,77,130,25,57,173,68,66,2,72,0,33,0,0,7,10,18,39,178,102,66,5,4,0,1,7,1,79,5,28,81,103,7,47,47,105,75,2,59,57,52,0,21,66,28,4,37,36,0,15,0,1,45,3,36,5,0,0,1,14,0,0,0,102,4,58,33,187,93,31,74,72,67,2,8,52,91,0,1,63,81,1,0,40,6,0,10,6,3,2,0,5,1,7,6,13,0,0,0,17,35,44,204,40,4,30,80,100,10,0,26,41,1,12,68,7,16,38,24,10,76,1,16,102,51,24,15,8,61,0,0,0,1,4,0,33,80,76,98,16,0,4,74,14,74,161,45,2,62,51,75,0,47,121,36,0,98,126,48,99,95,4,10,54,61,0,0,24,14,0,1,15,2,0,0,3,0,26,2,22,44,20,28,32,29,10,10,13,59,9,46,24,16,32,35,10,13,86,28,6,3,45,1,2,11,69,1,25,22,184,106,138,67,86,172,48,35,12,56,0,91,67,23,25,81,107,1,54,111,54,11,65,46,14,32,9,100,40,17,1,48,9,0,1,6,16,3,0,38,59,3,0,102,53,2,71,171,13,14,135,171,169,120,16,52,181,69,67,158,69,0,4,61,64,12,0,97,135,73,91,208,61,4,20,2,3,0,26,6,21,3,68,9,110,64,78,132,25,58,172,67,67,1,70,0,33,0,0,6,10,18,40,182,101,64,6,4,0,1,8,1,78,5,29,80,102,7,46,47,104,75,2,58,60,50,0,22,64,26,4,38,35,0,15,0,1,44,3,37,4,0,0,0,14,0,0,0,102,4,59,33,185,95,32,74,73,67,2,9,53,90,0,0,63,80,1,0,40,6,0,10,5,2,1,0,5,1,7,6,14,0,0,0,15,37,43,208,41,4,30,81,97,10,0,26,39,1,13,68,7,17,39,24,12,76,2,17,101,53,24,16,8,62,0,0,0,0,3,0,34,80,75,98,15,0,4,76,14,73,163,43,2,62,52,76,0,47,122,35,0,98,126,48,99,95,5,9,55,62,0,0,26,14,0,1,14,2,0,0,2,1,24,2,22,43,21,29,32,29,11,10,12,59,9,47,23,14,32,34,10,12,85,27,6,3,46,1,2,11,69,0,24,21,187,107,137,66,84,172,49,35,12,56,0,90,69,23,25,80,108,1,56,112,55,11,64,46,13,32,10,99,42,17,0,46,8,0,2,6,16,3,0,37,60,3,0,102,53,2,70,173,13,13,135,171,171,119,18,51,179,69,68,157,68,0,4,60,64,12,0,98,138,70,92,212,60,3,20,2,3,0,25,7,21,2,68,9,110,65,77,130,24,58,172,67,64,2,73,0,33,0,0,7,10,19,41,180,102,64,6,4,0,1,8,0,77,5,27,81,100,7,46,46,104,73,2,60,58,50,0,22,65,28,4,38,35,0,15,0,1,44,3,37,4,0,0,0,14,0,0,0,104,4,59,35,186,93,30,73,72,68,3,8,54,90,0,1,63,81,1,1,40,6,0,11,5,3,1,0,5,1,7,7,12,0,0,0,17,36,43,207,40,4,30,80,98,10,0,27,40,0,13,66,7,17,39,24,11,77,2,18,103,53,24,16,8,60,0,0,0,1,3,1,33,80,77,98,16,0,4,74,14,73,162,44,2,61,51,77,0,48,121,36,0,98,125,48,100,94,5,10,56,61,0,0,25,15,0,1,15,3,0,0,3,1,24,2,22,43,20,28,31,30,10,10,13,59,9,46,24,14,32,34,11,13,84,28,6,3,46,1,3,10,67,0,24,21,185,106,138,67,88,171,49,34,12,56,0,88,68,23,25,81,106,2,57,113,55,11,65,46,14,32,9,98,42,18,1,47,9,0,1,6,16,3,0,37,57,3,0,100,52,2,69,171,13,14,134,172,170,120,17,51,178,67,66,158,70,0,4,63,66,12,0,99,138,71,93,211,60,4,19,3,3,0,24,5,20,2,68,9,110,64,76,129,23,58,172,65,66,2,73,0,32,0,0,7,10,20,43,180,102,66,6,4,0,1,8,0,79,5,29,81,101,8,46,48,105,74,3,59,57,52,0,22,63,28,5,36,34,0,16,0,1,44,4,36,4,0,0,1,14,0,0,0,101,4,57,33,185,96,31,73,74,67,2,8,54,89,0,0,64,81,2,1,40,6,0,11,6,2,3,0,6,1,6,7,14,0,0,0,17,36,43,204,39,4,30,82,98,10,0,27,40,1,13,68,8,17,38,25,10,78,2,16,103,53,25,17,7,59,0,0,0,1,3,1,32,78,76,100,16,0,4,75,14,74,163,44,2,62,52,77,0,47,119,37,0,96,125,48,98,94,4,9,54,61,0,0,25,14,0,1,14,3,0,1,2,0,25,2,22,46,22,28,32,29,10,8,13,59,8,45,23,14,33,35,9,13,84,26,5,3,47,1,2,10,70,0,24,21,184,103,136,66,85,172,49,34,12,56,0,89,68,22,25,82,111,1,55,113,55,11,67,46,14,32,9,97,41,17,1,47,10,0,1,6,15,3,0,38,59,2,0,100,53,1,68,170,12,13,135,171,170,121,16,54,179,68,68,158,70,0,4,62,65,12,0,100,138,73,90

InterPro domains:
  IPR006095 Glutamate/phenylalanine/leucine/valine/L-tryptophan dehydrogenase [PR00082] (169-183)
  IPR006095 Glutamate/phenylalanine/leucine/valine/L-tryptophan dehydrogenase [PR00082] (254-276)
  IPR006095 Glutamate/phenylalanine/leucine/valine/L-tryptophan dehydrogenase [PR00082] (304-324)
  IPR006095 Glutamate/phenylalanine/leucine/valine/L-tryptophan dehydrogenase [PR00082] (430-441)
  IPR006096 Glutamate/phenylalanine/leucine/valine/L-tryptophan dehydrogenase, C-terminal [PF00208] (263-451)
  IPR006096 Glutamate/phenylalanine/leucine/valine/L-tryptophan dehydrogenase, C-terminal [SM00839] (265-554)
  IPR006097 Glutamate/phenylalanine/leucine/valine/L-tryptophan dehydrogenase, dimerisation domain [PF02812] (114-241)
  IPR033524 Leu/Phe/Val dehydrogenases active site [PS00074] (177-190)
  IPR033922 NAD(P) binding domain of glutamate dehydrogenase [cd01076] (263-548)
  IPR036291 NAD(P)-binding domain superfamily [SSF51735] (266-557)
  IPR046346 Aminoacid dehydrogenase-like, N-terminal domain superfamily [SSF53223] (60-265)

B-factor: mean 36.57, std 22.31, range [0.01, 165.17]

Organism: Bos taurus (NCBI:txid9913)

Secondary structure (DSSP, 8-state):
---SEEEEEEEEEE-TTS-EEEEEEEEEE--TTSSSEEEEEEEESS--HHHHHHHHHHHHHHHHHTT---EEEEEEEE--GGGS-HHHHHHHHHHHHHHHHHTTSSBTTTEEEE--SS--HHHHHHHHHHHHHTTTSS-TTGGGS-SS--GGGT--TT-SSHHHHHHHHHHHT--TTGGGHHHHHHHHHHHHHHHTS-TTTTTHHHHHHHHHHHHHHHHHHHTTTS--SS-S-TT---HHHHHHHTT--HHHHHHHHHHHHHHHHHHHHHHHHTTS---S--HHHHHHHHHHH-/---SEEEEEEEEEE-TTS-EEEEEEEEEE--TTSSSEEEEEEEESS--HHHHHHHHHHHHHHHHHTT---EEEEEEEE--GGGS-HHHHHHHHHHHHHHHHHTTSSBTTTEEEE--SS--HHHHHHHHHHHHHTTTSS-TTGGGS-SS--GGGT--TT-SSHHHHHHHHHHHT--TTGGGHHHHHHHHHHHHHHHTS-TTTTTHHHHHHHHHHHHHHHHHHHTTTS--SS-S-TT---HHHHHHHTT--HHHHHHHHHHHHHHHHHHHHHHHHTTS---S--HHHHHHHHHHH-/---SEEEEEEEEEE-TTS-EEEEEEEEEE--TTSSSEEEEEEEESS--HHHHHHHHHHHHHHHHHTT---EEEEEEEE--GGGS-HHHHHHHHHHHHHHHHHTTSSBTTTEEEE--SS--HHHHHHHHHHHHHTTTSS-TTGGGS-SS--GGGT--TT-SSHHHHHHHHHHHT--TTGGGHHHHHHHHHHHHHHHTS-TTTTTHHHHHHHHHHHHHHHHHHHTTTS--SS-S-TT---HHHHHHHTT--HHHHHHHHHHHHHHHHHHHHHHHHTTS---S--HHHHHHHHHHH-/---SEEEEEEEEEE-TTS-EEEEEEEEEE--TTSSSEEEEEEEESS--HHHHHHHHHHHHHHHHHTT---EEEEEEEE--GGGS-HHHHHHHHHHHHHHHHHTTSSBTTTEEEE--SS--HHHHHHHHHHHHHTTTSS-TTGGGS-SS--GGGT--TT-SSHHHHHHHHHHHT--TTGGGHHHHHHHHHHHHHHHTS-TTTTTHHHHHHHHHHHHHHHHHHHTTTS--SS-S-TT---HHHHHHHTT--HHHHHHHHHHHHHHHHHHHHHHHHTTS---S--HHHHHHHHHHH-/---SEEEEEEEEEE-TTS-EEEEEEEEEE--TTSSSEEEEEEEESS--HHHHHHHHHHHHHHHHHTT---EEEEEEEE--GGGS-HHHHHHHHHHHHHHHHHTTSSBTTTEEEE--SS--HHHHHHHHHHHHHTTTSS-TTGGGS-SS--GGGT--TT-SSHHHHHHHHHHHT--TTGGGHHHHHHHHHHHHHHHTS-TTTTTHHHHHHHHHHHHHHHHHHHTTTS--SS-S-TT---HHHHHHHTT--HHHHHHHHHHHHHHHHHHHHHHHHTTS---S--HHHHHHHHHHH-/---SEEEEEEEEEE-TTS-EEEEEEEEEE--TTSSSEEEEEEEESS--HHHHHHHHHHHHHHHHHTT---EEEEEEEE--GGGS-HHHHHHHHHHHHHHHHHTTSSBTTTEEEE--SS--HHHHHHHHHHHHHTTTSS-TTGGGS-SS--GGGT--TT-SSHHHHHHHHHHHT--TTGGGHHHHHHHHHHHHHHHTS-TTTTTHHHHHHHHHHHHHHHHHHHTTTS--SS-S-TT---HHHHHHHTT--HHHHHHHHHHHHHHHHHHHHHHHHTTS---S--HHHHHHHHHHH-

GO terms:
  GO:0004352 L-glutamate dehydrogenase (NAD+) activity (F, EXP)
  GO:0042802 identical protein binding (F, IPI)

Nearest PDB structures (foldseek):
  5k12-assembly1_A  TM=1.003E+00  e=7.257E-54  Bos taurus
  8sk8-assembly1_A  TM=9.893E-01  e=1.272E-43  Homo sapiens
  8ar8-assembly1_C  TM=9.819E-01  e=5.708E-43  Bos taurus
  8ar8-assembly1_A  TM=9.793E-01  e=5.708E-43  Bos taurus
  8ar8-assembly1_F  TM=9.759E-01  e=9.248E-43  Bos taurus

Sequence (1764 aa):
KPCNHVLSLSFPIRRDDGSWEVIEGYRAQHSQHRTPCKGGIRYSTDVSVDEVKALASLMTYKCAVVDVPFGGAKAGVKINPKNYTDNELEKITRRFTMELAKKGFIGPGVDVPAPDMSTGEREMSWIADTYASTIGHYDINAHACVTGKPISQGGIHGRISATGRGVFHGIENFDLYLNAGGVTVSYFEWLKNLNHVSYGRLTFKYERDSNYHLLMSVQESLERKFGKHGGTIPIVPTAEFQDRISGASEKDIVHSGLAYTMERSARQIMRTAMKYNLGLDLRTAAYVNAIEKVKPCNHVLSLSFPIRRDDGSWEVIEGYRAQHSQHRTPCKGGIRYSTDVSVDEVKALASLMTYKCAVVDVPFGGAKAGVKINPKNYTDNELEKITRRFTMELAKKGFIGPGVDVPAPDMSTGEREMSWIADTYASTIGHYDINAHACVTGKPISQGGIHGRISATGRGVFHGIENFDLYLNAGGVTVSYFEWLKNLNHVSYGRLTFKYERDSNYHLLMSVQESLERKFGKHGGTIPIVPTAEFQDRISGASEKDIVHSGLAYTMERSARQIMRTAMKYNLGLDLRTAAYVNAIEKVKPCNHVLSLSFPIRRDDGSWEVIEGYRAQHSQHRTPCKGGIRYSTDVSVDEVKALASLMTYKCAVVDVPFGGAKAGVKINPKNYTDNELEKITRRFTMELAKKGFIGPGVDVPAPDMSTGEREMSWIADTYASTIGHYDINAHACVTGKPISQGGIHGRISATGRGVFHGIENFDLYLNAGGVTVSYFEWLKNLNHVSYGRLTFKYERDSNYHLLMSVQESLERKFGKHGGTIPIVPTAEFQDRISGASEKDIVHSGLAYTMERSARQIMRTAMKYNLGLDLRTAAYVNAIEKVKPCNHVLSLSFPIRRDDGSWEVIEGYRAQHSQHRTPCKGGIRYSTDVSVDEVKALASLMTYKCAVVDVPFGGAKAGVKINPKNYTDNELEKITRRFTMELAKKGFIGPGVDVPAPDMSTGEREMSWIADTYASTIGHYDINAHACVTGKPISQGGIHGRISATGRGVFHGIENFDLYLNAGGVTVSYFEWLKNLNHVSYGRLTFKYERDSNYHLLMSVQESLERKFGKHGGTIPIVPTAEFQDRISGASEKDIVHSGLAYTMERSARQIMRTAMKYNLGLDLRTAAYVNAIEKVKPCNHVLSLSFPIRRDDGSWEVIEGYRAQHSQHRTPCKGGIRYSTDVSVDEVKALASLMTYKCAVVDVPFGGAKAGVKINPKNYTDNELEKITRRFTMELAKKGFIGPGVDVPAPDMSTGEREMSWIADTYASTIGHYDINAHACVTGKPISQGGIHGRISATGRGVFHGIENFDLYLNAGGVTVSYFEWLKNLNHVSYGRLTFKYERDSNYHLLMSVQESLERKFGKHGGTIPIVPTAEFQDRISGASEKDIVHSGLAYTMERSARQIMRTAMKYNLGLDLRTAAYVNAIEKVKPCNHVLSLSFPIRRDDGSWEVIEGYRAQHSQHRTPCKGGIRYSTDVSVDEVKALASLMTYKCAVVDVPFGGAKAGVKINPKNYTDNELEKITRRFTMELAKKGFIGPGVDVPAPDMSTGEREMSWIADTYASTIGHYDINAHACVTGKPISQGGIHGRISATGRGVFHGIENFDLYLNAGGVTVSYFEWLKNLNHVSYGRLTFKYERDSNYHLLMSVQESLERKFGKHGGTIPIVPTAEFQDRISGASEKDIVHSGLAYTMERSARQIMRTAMKYNLGLDLRTAAYVNAIEKV

Radius of gyration: 37.16 Å; Cα contacts (8 Å, |Δi|>4): 3626; chains: 6; bounding box: 77×78×141 Å